Protein AF-0000000078814218 (afdb_homodimer)

Organism: NCBI:txid997873

Nearest PDB structures (foldseek):
  5nok-assembly2_B  TM=7.412E-01  e=4.692E-23  Bacteroides cellulosilyticus DSM 14838
  5nok-assembly1_A  TM=7.449E-01  e=7.391E-23  Bacteroides cellulosilyticus DSM 14838
  3rgh-assembly2_B  TM=8.170E-01  e=2.215E-03  Homo sapiens
  2e9j-assembly1_A  TM=8.192E-01  e=1.635E-02  Homo sapiens
  5nok-assembly2_B  TM=7.355E-01  e=6.816E-23  Bacteroides cellulosilyticus DSM 14838

Solvent-accessible surface area (backbone atoms only — not comparable to full-atom values): 80003 Å² total; per-residue (Å²): 135,83,80,78,78,79,78,79,77,79,76,78,75,75,72,72,76,73,70,68,59,46,78,49,78,52,97,52,33,36,32,36,28,40,72,63,68,25,41,42,34,38,37,38,60,48,96,92,48,72,46,66,46,54,26,27,79,65,60,94,87,39,32,6,56,33,53,35,34,26,48,97,88,39,78,44,72,45,70,58,39,86,57,63,87,61,19,29,33,30,61,58,95,49,28,36,38,36,44,32,64,42,72,55,94,82,28,54,25,40,39,38,34,42,34,27,72,36,80,50,66,48,59,38,56,29,29,34,34,34,48,7,44,37,32,62,30,62,46,87,73,62,33,42,71,26,38,34,86,42,42,78,45,49,21,51,34,22,27,42,34,34,27,18,13,37,72,64,54,32,42,31,39,36,19,80,39,48,26,28,36,48,49,69,42,64,40,78,46,54,66,50,63,80,87,40,70,42,68,29,78,42,41,55,29,51,28,45,20,48,24,29,43,61,78,59,46,85,54,21,35,88,72,34,35,56,40,47,59,67,36,71,50,69,41,47,42,35,50,37,86,35,80,58,67,90,44,45,57,60,54,49,26,72,74,67,64,50,53,36,64,49,61,82,63,35,51,44,46,59,61,38,70,46,62,38,36,36,37,35,89,48,82,52,66,46,41,20,42,85,84,65,49,76,54,79,69,48,81,42,77,77,49,93,38,33,29,41,37,38,34,68,39,65,56,68,42,51,31,41,35,41,38,43,37,95,89,32,47,36,75,32,32,36,32,20,48,75,59,62,67,58,51,35,50,36,44,24,55,37,27,66,59,35,48,57,36,45,42,74,45,52,34,15,43,32,27,52,46,23,36,23,52,26,35,51,78,58,69,43,74,69,64,47,49,56,51,50,52,48,48,53,50,40,48,57,73,44,31,39,79,86,81,39,46,60,70,60,69,64,59,49,47,48,42,55,27,51,47,29,39,42,26,43,38,40,19,69,36,68,65,44,63,68,39,42,49,51,25,51,46,37,50,51,44,46,52,74,73,32,40,47,95,72,23,37,30,33,41,86,89,45,52,34,45,24,38,80,29,33,41,42,28,38,43,57,46,21,51,56,29,39,63,51,19,75,82,31,67,69,37,34,54,50,18,50,54,40,38,51,50,26,48,33,24,42,50,39,51,59,71,40,72,78,68,73,46,56,80,79,68,61,46,85,49,59,57,38,42,25,22,40,16,24,39,30,25,52,53,22,59,52,42,82,52,63,69,62,21,48,52,28,44,54,52,18,48,58,43,46,58,28,46,50,27,42,32,27,82,74,58,42,32,22,66,28,20,43,13,26,58,42,38,54,55,43,41,48,22,55,20,26,36,65,70,50,44,23,25,29,33,19,70,27,20,38,43,40,46,26,27,44,37,46,19,76,73,67,66,45,58,67,29,45,47,45,27,51,25,22,49,41,20,51,56,56,36,29,36,89,88,78,50,47,60,32,32,31,27,34,63,44,38,60,41,79,30,44,28,42,56,53,52,50,84,88,46,43,57,86,36,83,32,70,64,72,64,50,34,79,82,39,54,60,49,71,45,76,49,38,54,40,75,40,65,61,42,42,64,66,36,29,48,54,37,35,39,36,31,31,30,43,29,52,45,36,37,50,74,63,46,51,34,37,26,39,38,40,49,44,94,86,68,49,72,48,55,44,60,33,47,74,47,76,59,88,57,31,38,42,41,44,57,72,48,86,70,34,61,27,36,36,38,38,30,65,58,55,33,37,40,32,47,90,89,39,78,44,79,41,57,59,62,36,73,48,71,77,36,70,75,64,83,57,107,137,85,78,80,79,78,78,80,78,78,78,76,75,76,71,72,76,74,71,67,59,46,77,49,78,52,97,53,31,37,32,35,28,40,71,64,66,25,41,42,33,37,36,38,60,47,95,92,48,71,47,67,46,54,26,26,80,64,61,96,86,39,34,6,55,32,50,35,34,26,48,96,89,39,78,48,72,46,70,59,38,85,57,64,87,62,18,28,33,30,61,58,95,49,27,36,37,36,43,30,62,43,71,55,96,85,28,55,25,41,38,39,34,43,32,26,72,35,80,50,66,49,58,38,56,29,29,33,35,33,48,7,44,37,30,64,32,62,47,85,72,62,33,42,71,25,37,33,86,44,42,78,45,51,21,49,33,22,29,40,34,32,27,19,14,40,71,64,54,32,42,31,40,36,20,79,39,48,27,30,36,48,48,71,40,64,40,77,47,52,67,48,63,80,87,39,71,43,68,28,76,42,41,56,30,52,29,45,19,47,22,30,43,61,77,58,46,84,53,22,36,88,73,34,35,56,41,49,60,67,37,70,51,70,41,46,41,36,49,37,86,35,80,59,68,91,43,45,58,59,54,49,26,72,73,68,65,50,52,36,66,50,60,83,63,35,50,44,47,60,60,39,70,46,62,37,38,36,36,35,87,48,83,52,65,47,41,20,42,86,84,63,48,74,53,77,71,47,80,43,76,79,50,94,38,33,28,42,37,38,33,68,39,66,57,67,42,52,30,41,35,39,39,44,38,94,89,32,46,36,73,33,30,36,32,20,49,75,59,61,66,57,52,36,51,35,44,25,54,38,26,66,60,35,50,55,36,44,44,75,45,52,34,16,43,32,26,51,46,23,34,23,52,28,35,51,78,57,68,44,73,69,63,48,49,56,51,50,52,50,48,53,51,40,49,58,72,44,31,39,78,87,80,40,45,60,68,60,69,65,57,50,48,49,41,55,28,51,47,29,40,43,25,42,38,40,19,70,37,68,65,44,64,67,39,43,50,52,23,50,47,37,50,51,46,47,50,74,73,31,40,47,96,72,24,37,32,32,40,84,88,44,52,34,43,22,37,79,28,34,41,44,28,38,43,57,46,22,52,57,29,40,63,50,19,75,81,31,66,68,37,33,53,49,18,50,53,41,38,52,50,27,49,34,23,42,50,39,52,60,71,41,72,78,67,72,44,59,81,78,69,63,45,85,49,59,58,36,42,25,22,40,16,24,39,31,26,52,53,20,59,53,43,83,51,63,70,62,21,48,53,29,44,55,52,18,49,57,44,47,55,27,46,50,26,41,31,27,79,74,59,42,34,22,66,29,20,43,12,27,60,41,40,55,56,42,42,48,23,55,20,25,37,64,68,49,43,23,25,28,34,18,72,28,20,37,43,40,46,24,27,43,36,47,16,75,74,68,64,48,60,68,30,43,47,46,27,49,24,23,49,42,20,50,55,57,36,28,38,89,88,78,49,47,62,33,32,31,26,34,64,45,39,60,41,78,30,44,28,42,56,53,52,50,85,89,45,42,58,86,36,82,31,69,65,70,64,48,32,80,82,38,56,59,49,72,46,77,48,37,56,40,75,38,65,60,41,43,66,65,37,30,49,54,38,35,38,36,32,30,30,42,30,51,46,39,39,50,75,64,46,52,33,36,25,39,39,40,48,44,95,87,66,49,71,46,54,44,58,33,46,74,48,77,58,89,56,30,38,43,40,44,58,72,47,87,68,33,62,25,35,34,38,38,30,65,59,55,33,36,39,32,48,92,91,39,78,45,79,42,57,59,63,36,73,45,71,78,37,70,75,64,84,55,106

Secondary structure (DSSP, 8-state):
--------------------PEEEE-SSEEEEE-TTS-EEEEEE--TT--EEEEB--SSTTTSSSEEEEEETTEEEE---EE-STTEEEEEETTEEEEEEEEEETTEEEEEEEEEE-SSS-B--SEEEEE--B-----STTGGGGSPEEEEEEE-SS-EEEEEE-TTS-EEEEEESS---EEEEEEEEEEESSTT-EEEEEEEEEEEEEEEEPSP--TTS-SSTT-B-TT-EEEEEEEEEEESSGGGHHHHHHHHH---EEE-S--EE-TTEEEEEEEE-S--EEEEE-TT-PBPP-EEEEEETTEEEEEEEE-SSEEEEEEEEETTEEEEEEEEEPPPHHHHHHHHHHHHHHS----BS-GGGGTHHHHHHHHHHHS--HHHHHHHHHHHHHHHHHHEETTTTEESS-TT-HHHHHHHHHHHHHHHHHH--HHHHHHHHHHHHHHHHHHB-TTS-BEETTEE-TTSS-HHHHHHHHHHHHHHHHTT-HHHHHHHHHHHHHHHHHHHHHHHHTT----SSS----HHHHHHHHHHHHHHHHT--SHHHHHHHHHHHHHHHHHGGGGB--S-SBTTTTT-B-B-STHHHHS-EES---BSS-TTHHHHHHHHHHHHHHH--HHHHHHHHHHHHHHHTTB-TTT--BEEEEB--S-EEEEEE-S--TT--TTS-B-S---GGGS-EEEEEE-S-EEE--TTT--S---GGGGHHHHHHHHHHTTTEEEEEE-TTS-EEEESEEEEEETTEEEEEESSTT--EEEEEESS-EEEEETTEEEEE-TTEEEEEES--TT-/--------------------PEEEE-SSEEEEE-TTS-EEEEEE--TT-PEEEEB--SSTTTSSSEEEEEETTEEEE---EE-STTEEEEEETTEEEEEEEEEETTEEEEEEEEEE-SSS-B--SEEEEE--B-----STTGGGGSPEEEEEEE-SS-EEEEEE-TTS-EEEEEESS---EEEEEEEEEEESSTT-EEEEEEEEEEEEEEEEPSP--TTS-SS-S-B-TT-EEEEEEEEEEESSGGGHHHHHHHHH---EEE-S--EE-TTEEEEEEEE-S--EEEEE-TTSPBPP-EEEEEETTEEEEEEEE-SSEEEEEEEEETTEEEEEEEEEPPPHHHHHHHHHHHHHHS----BSSGGGGTHHHHHHHHHHHS--HHHHHHHHHHHHHHHHHHEETTTTEESS-TT-HHHHHHHHHHHHHHHHHH--HHHHHHHHHHHHHHHHHHB-TTS-BEETTEE-TTSTTHHHHHHHHHHHHHHHHTT-HHHHHHHHHHHHHHHHHHHHHHHHTT----SSS----HHHHHHHHHHHHHHHHT--SHHHHHHHHHHHHHHHHHGGGGB--S-SBTTTTT-B-B-STHHHHT-EES---BSS-TTHHHHHHHHHHHHHHH--HHHHHHHHHHHHHHHTTB-TTT--BEEEEB--S-EEEEEE-S--TT--TTS-B-S---GGGS-EEEEEE-S-EEE--TTT--S---GGGGHHHHHHHHHHTTTEEEEEE-TTS-EEEESEEEEEETTEEEEEESSTT--EEEEEESS-EEEEETTEEEEE-TTEEEEEES--TT-

InterPro domains:
  IPR008928 Six-hairpin glycosidase superfamily [SSF48208] (365-655)

Radius of gyration: 40.13 Å; Cα contacts (8 Å, |Δi|>4): 3843; chains: 2; bounding box: 124×122×113 Å

Structure (mmCIF, N/CA/C/O backbone):
data_AF-0000000078814218-model_v1
#
loop_
_entity.id
_entity.type
_entity.pdbx_description
1 polymer 'Alpha-L-rhamnosidase six-hairpin glycosidase domain-containing protein'
#
loop_
_atom_site.group_PDB
_atom_site.id
_atom_site.type_symbol
_atom_site.label_atom_id
_atom_site.label_alt_id
_atom_site.label_comp_id
_atom_site.label_asym_id
_atom_site.label_entity_id
_atom_site.label_seq_id
_atom_site.pdbx_PDB_ins_code
_atom_site.Cartn_x
_atom_site.Cartn_y
_atom_site.Cartn_z
_atom_site.occupancy
_atom_site.B_iso_or_equiv
_atom_site.auth_seq_id
_atom_site.auth_comp_id
_atom_site.auth_asym_id
_atom_site.auth_atom_id
_atom_site.pdbx_PDB_model_num
ATOM 1 N N . MET A 1 1 ? -42.281 -51.094 63.844 1 23.11 1 MET A N 1
ATOM 2 C CA . MET A 1 1 ? -42.688 -51.062 62.438 1 23.11 1 MET A CA 1
ATOM 3 C C . MET A 1 1 ? -42.188 -49.812 61.75 1 23.11 1 MET A C 1
ATOM 5 O O . MET A 1 1 ? -42.656 -48.719 62 1 23.11 1 MET A O 1
ATOM 9 N N . ILE A 1 2 ? -40.812 -49.688 61.531 1 25.27 2 ILE A N 1
ATOM 10 C CA . ILE A 1 2 ? -39.844 -48.688 61.094 1 25.27 2 ILE A CA 1
ATOM 11 C C . ILE A 1 2 ? -40.062 -48.406 59.625 1 25.27 2 ILE A C 1
ATOM 13 O O . ILE A 1 2 ? -39.906 -49.25 58.781 1 25.27 2 ILE A O 1
ATOM 17 N N . LYS A 1 3 ? -41.219 -47.562 59.469 1 27.59 3 LYS A N 1
ATOM 18 C CA . LYS A 1 3 ? -41.75 -47.219 58.156 1 27.59 3 LYS A CA 1
ATOM 19 C C . LYS A 1 3 ? -40.688 -46.531 57.281 1 27.59 3 LYS A C 1
ATOM 21 O O . LYS A 1 3 ? -40.094 -45.531 57.688 1 27.59 3 LYS A O 1
ATOM 26 N N . ASN A 1 4 ? -39.969 -47.375 56.469 1 26.28 4 ASN A N 1
ATOM 27 C CA . ASN A 1 4 ? -38.906 -47.125 55.5 1 26.28 4 ASN A CA 1
ATOM 28 C C . ASN A 1 4 ? -39.406 -46.156 54.406 1 26.28 4 ASN A C 1
ATOM 30 O O . ASN A 1 4 ? -40.375 -46.438 53.719 1 26.28 4 ASN A O 1
ATOM 34 N N . TYR A 1 5 ? -39.406 -44.844 54.719 1 27.11 5 TYR A N 1
ATOM 35 C CA . TYR A 1 5 ? -39.812 -43.781 53.812 1 27.11 5 TYR A CA 1
ATOM 36 C C . TYR A 1 5 ? -39 -43.812 52.5 1 27.11 5 TYR A C 1
ATOM 38 O O . TYR A 1 5 ? -37.781 -43.812 52.562 1 27.11 5 TYR A O 1
ATOM 46 N N . PHE A 1 6 ? -39.406 -44.531 51.469 1 27.31 6 PHE A N 1
ATOM 47 C CA . PHE A 1 6 ? -38.906 -44.656 50.094 1 27.31 6 PHE A CA 1
ATOM 48 C C . PHE A 1 6 ? -38.906 -43.281 49.406 1 27.31 6 PHE A C 1
ATOM 50 O O . PHE A 1 6 ? -39.969 -42.688 49.219 1 27.31 6 PHE A O 1
ATOM 57 N N . LEU A 1 7 ? -37.875 -42.438 49.688 1 26.03 7 LEU A N 1
ATOM 58 C CA . LEU A 1 7 ? -37.719 -41.156 49 1 26.03 7 LEU A CA 1
ATOM 59 C C . LEU A 1 7 ? -37.531 -41.344 47.5 1 26.03 7 LEU A C 1
ATOM 61 O O . LEU A 1 7 ? -36.594 -42 47.062 1 26.03 7 LEU A O 1
ATOM 65 N N . LEU A 1 8 ? -38.656 -41.438 46.781 1 26.11 8 LEU A N 1
ATOM 66 C CA . LEU A 1 8 ? -38.688 -41.5 45.312 1 26.11 8 LEU A CA 1
ATOM 67 C C . LEU A 1 8 ? -38 -40.25 44.719 1 26.11 8 LEU A C 1
ATOM 69 O O . LEU A 1 8 ? -38.406 -39.125 44.969 1 26.11 8 LEU A O 1
ATOM 73 N N . GLY A 1 9 ? -36.625 -40.281 44.531 1 25.06 9 GLY A N 1
ATOM 74 C CA . GLY A 1 9 ? -35.781 -39.281 43.875 1 25.06 9 GLY A CA 1
ATOM 75 C C . GLY A 1 9 ? -36.25 -39 42.438 1 25.06 9 GLY A C 1
ATOM 76 O O . GLY A 1 9 ? -36.406 -39.906 41.625 1 25.06 9 GLY A O 1
ATOM 77 N N . SER A 1 10 ? -37.125 -38 42.312 1 26.81 10 SER A N 1
ATOM 78 C CA . SER A 1 10 ? -37.594 -37.5 41.031 1 26.81 10 SER A CA 1
ATOM 79 C C . SER A 1 10 ? -36.438 -37.125 40.094 1 26.81 10 SER A C 1
ATOM 81 O O . SER A 1 10 ? -35.562 -36.375 40.5 1 26.81 10 SER A O 1
ATOM 83 N N . LEU A 1 11 ? -36.031 -37.969 39.188 1 26.62 11 LEU A N 1
ATOM 84 C CA . LEU A 1 11 ? -35.094 -37.719 38.094 1 26.62 11 LEU A CA 1
ATOM 85 C C . LEU A 1 11 ? -35.625 -36.594 37.188 1 26.62 11 LEU A C 1
ATOM 87 O O . LEU A 1 11 ? -36.656 -36.75 36.562 1 26.62 11 LEU A O 1
ATOM 91 N N . LEU A 1 12 ? -35.406 -35.344 37.562 1 25.19 12 LEU A N 1
ATOM 92 C CA . LEU A 1 12 ? -35.656 -34.219 36.656 1 25.19 12 LEU A CA 1
ATOM 93 C C . LEU A 1 12 ? -34.875 -34.375 35.375 1 25.19 12 LEU A C 1
ATOM 95 O O . LEU A 1 12 ? -33.625 -34.438 35.406 1 25.19 12 LEU A O 1
ATOM 99 N N . CYS A 1 13 ? -35.406 -35.062 34.406 1 27.48 13 CYS A N 1
ATOM 100 C CA . CYS A 1 13 ? -34.938 -35.125 33.031 1 27.48 13 CYS A CA 1
ATOM 101 C C . CYS A 1 13 ? -34.719 -33.688 32.5 1 27.48 13 CYS A C 1
ATOM 103 O O . CYS A 1 13 ? -35.656 -32.906 32.406 1 27.48 13 CYS A O 1
ATOM 105 N N . SER A 1 14 ? -33.594 -33.094 32.75 1 26.97 14 SER A N 1
ATOM 106 C CA . SER A 1 14 ? -33.156 -31.891 32.094 1 26.97 14 SER A CA 1
ATOM 107 C C . SER A 1 14 ? -33.312 -32 30.578 1 26.97 14 SER A C 1
ATOM 109 O O . SER A 1 14 ? -32.594 -32.781 29.938 1 26.97 14 SER A O 1
ATOM 111 N N . MET A 1 15 ? -34.531 -31.938 30.062 1 29.17 15 MET A N 1
ATOM 112 C CA . MET A 1 15 ? -34.656 -31.734 28.625 1 29.17 15 MET A CA 1
ATOM 113 C C . MET A 1 15 ? -33.781 -30.609 28.141 1 29.17 15 MET A C 1
ATOM 115 O O . MET A 1 15 ? -33.875 -29.469 28.625 1 29.17 15 MET A O 1
ATOM 119 N N . GLY A 1 16 ? -32.594 -30.891 27.812 1 31.69 16 GLY A N 1
ATOM 120 C CA . GLY A 1 16 ? -31.781 -29.922 27.078 1 31.69 16 GLY A CA 1
ATOM 121 C C . GLY A 1 16 ? -32.531 -29.219 25.984 1 31.69 16 GLY A C 1
ATOM 122 O O . GLY A 1 16 ? -33.188 -29.859 25.156 1 31.69 16 GLY A O 1
ATOM 123 N N . ALA A 1 17 ? -33.062 -28.078 26.281 1 35.19 17 ALA A N 1
ATOM 124 C CA . ALA A 1 17 ? -33.625 -27.188 25.266 1 35.19 17 ALA A CA 1
ATOM 125 C C . ALA A 1 17 ? -32.844 -27.281 23.953 1 35.19 17 ALA A C 1
ATOM 127 O O . ALA A 1 17 ? -31.656 -26.922 23.906 1 35.19 17 ALA A O 1
ATOM 128 N N . PHE A 1 18 ? -33 -28.219 23.078 1 38.22 18 PHE A N 1
ATOM 129 C CA . PHE A 1 18 ? -32.5 -28.172 21.719 1 38.22 18 PHE A CA 1
ATOM 130 C C . PHE A 1 18 ? -32.688 -26.797 21.094 1 38.22 18 PHE A C 1
ATOM 132 O O . PHE A 1 18 ? -33.844 -26.312 21 1 38.22 18 PHE A O 1
ATOM 139 N N . SER A 1 19 ? -31.906 -25.891 21.328 1 48.56 19 SER A N 1
ATOM 140 C CA . SER A 1 19 ? -31.906 -24.594 20.656 1 48.56 19 SER A CA 1
ATOM 141 C C . SER A 1 19 ? -32.219 -24.734 19.172 1 48.56 19 SER A C 1
ATOM 143 O O . SER A 1 19 ? -31.5 -25.422 18.453 1 48.56 19 SER A O 1
ATOM 145 N N . GLN A 1 20 ? -33.469 -24.594 18.703 1 65.81 20 GLN A N 1
ATOM 146 C CA . GLN A 1 20 ? -34.062 -24.891 17.406 1 65.81 20 GLN A CA 1
ATOM 147 C C . GLN A 1 20 ? -33.469 -24 16.312 1 65.81 20 GLN A C 1
ATOM 149 O O . GLN A 1 20 ? -33.406 -22.781 16.469 1 65.81 20 GLN A O 1
ATOM 154 N N . SER A 1 21 ? -32.75 -24.531 15.305 1 81.62 21 SER A N 1
ATOM 155 C CA . SER A 1 21 ? -32.281 -23.906 14.07 1 81.62 21 SER A CA 1
ATOM 156 C C . SER A 1 21 ? -33.438 -23.219 13.344 1 81.62 21 SER A C 1
ATOM 158 O O . SER A 1 21 ? -34.594 -23.609 13.492 1 81.62 21 SER A O 1
ATOM 160 N N . THR A 1 22 ? -33.219 -22.031 12.867 1 89.31 22 THR A N 1
ATOM 161 C CA . THR A 1 22 ? -34.188 -21.281 12.055 1 89.31 22 THR A CA 1
ATOM 162 C C . THR A 1 22 ? -34.062 -21.688 10.586 1 89.31 22 THR A C 1
ATOM 164 O O . THR A 1 22 ? -32.969 -21.75 10.039 1 89.31 22 THR A O 1
ATOM 167 N N . VAL A 1 23 ? -35.219 -22 10.008 1 91.12 23 VAL A N 1
ATOM 168 C CA . VAL A 1 23 ? -35.219 -22.328 8.586 1 91.12 23 VAL A CA 1
ATOM 169 C C . VAL A 1 23 ? -35.625 -21.109 7.773 1 91.12 23 VAL A C 1
ATOM 171 O O . VAL A 1 23 ? -36.656 -20.5 8.016 1 91.12 23 VAL A O 1
ATOM 174 N N . TRP A 1 24 ? -34.812 -20.688 6.883 1 90 24 TRP A N 1
ATOM 175 C CA . TRP A 1 24 ? -34.969 -19.594 5.941 1 90 24 TRP A CA 1
ATOM 176 C C . TRP A 1 24 ? -35.312 -20.109 4.547 1 90 24 TRP A C 1
ATOM 178 O O . TRP A 1 24 ? -34.438 -20.641 3.848 1 90 24 TRP A O 1
ATOM 188 N N . LYS A 1 25 ? -36.594 -19.938 4.102 1 91.38 25 LYS A N 1
ATOM 189 C CA . LYS A 1 25 ? -37.062 -20.594 2.885 1 91.38 25 LYS A CA 1
ATOM 190 C C . LYS A 1 25 ? -37.25 -19.578 1.758 1 91.38 25 LYS A C 1
ATOM 192 O O . LYS A 1 25 ? -37.719 -18.453 1.995 1 91.38 25 LYS A O 1
ATOM 197 N N . HIS A 1 26 ? -36.938 -19.969 0.649 1 92.19 26 HIS A N 1
ATOM 198 C CA . HIS A 1 26 ? -37.156 -19.281 -0.617 1 92.19 26 HIS A CA 1
ATOM 199 C C . HIS A 1 26 ? -37.594 -20.25 -1.71 1 92.19 26 HIS A C 1
ATOM 201 O O . HIS A 1 26 ? -37.469 -21.469 -1.541 1 92.19 26 HIS A O 1
ATOM 207 N N . THR A 1 27 ? -38.188 -19.734 -2.814 1 90.5 27 THR A N 1
ATOM 208 C CA . THR A 1 27 ? -38.656 -20.578 -3.898 1 90.5 27 THR A CA 1
ATOM 209 C C . THR A 1 27 ? -37.531 -21.391 -4.512 1 90.5 27 THR A C 1
ATOM 211 O O . THR A 1 27 ? -37.719 -22.562 -4.859 1 90.5 27 THR A O 1
ATOM 214 N N . GLY A 1 28 ? -36.375 -20.891 -4.574 1 92.06 28 GLY A N 1
ATOM 215 C CA . GLY A 1 28 ? -35.281 -21.547 -5.266 1 92.06 28 GLY A CA 1
ATOM 216 C C . GLY A 1 28 ? -34.25 -22.141 -4.324 1 92.06 28 GLY A C 1
ATOM 217 O O . GLY A 1 28 ? -33.406 -22.938 -4.746 1 92.06 28 GLY A O 1
ATOM 218 N N . TRP A 1 29 ? -34.344 -21.859 -3.045 1 95.56 29 TRP A N 1
ATOM 219 C CA . TRP A 1 29 ? -33.375 -22.359 -2.078 1 95.56 29 TRP A CA 1
ATOM 220 C C . TRP A 1 29 ? -33.906 -22.281 -0.659 1 95.56 29 TRP A C 1
ATOM 222 O O . TRP A 1 29 ? -34.938 -21.641 -0.422 1 95.56 29 TRP A O 1
ATOM 232 N N . GLU A 1 30 ? -33.312 -23 0.244 1 95.88 30 GLU A N 1
ATOM 233 C CA . GLU A 1 30 ? -33.594 -22.953 1.674 1 95.88 30 GLU A CA 1
ATOM 234 C C . GLU A 1 30 ? -32.312 -23.031 2.496 1 95.88 30 GLU A C 1
ATOM 236 O O . GLU A 1 30 ? -31.328 -23.609 2.053 1 95.88 30 GLU A O 1
ATOM 241 N N . ALA A 1 31 ? -32.312 -22.359 3.607 1 95.69 31 ALA A N 1
ATOM 242 C CA . ALA A 1 31 ? -31.141 -22.328 4.473 1 95.69 31 ALA A CA 1
ATOM 243 C C . ALA A 1 31 ? -31.516 -22.625 5.922 1 95.69 31 ALA A C 1
ATOM 245 O O . ALA A 1 31 ? -32.656 -22.344 6.344 1 95.69 31 ALA A O 1
ATOM 246 N N . ARG A 1 32 ? -30.594 -23.234 6.574 1 95.31 32 ARG A N 1
ATOM 247 C CA . ARG A 1 32 ? -30.734 -23.469 8.008 1 95.31 32 ARG A CA 1
ATOM 248 C C . ARG A 1 32 ? -29.688 -22.688 8.797 1 95.31 32 ARG A C 1
ATOM 250 O O . ARG A 1 32 ? -28.5 -22.781 8.516 1 95.31 32 ARG A O 1
ATOM 257 N N . ILE A 1 33 ? -30.156 -21.922 9.789 1 95.06 33 ILE A N 1
ATOM 258 C CA . ILE A 1 33 ? -29.297 -21.094 10.633 1 95.06 33 ILE A CA 1
ATOM 259 C C . ILE A 1 33 ? -29.391 -21.578 12.078 1 95.06 33 ILE A C 1
ATOM 261 O O . ILE A 1 33 ? -30.484 -21.719 12.625 1 95.06 33 ILE A O 1
ATOM 265 N N . SER A 1 34 ? -28.297 -21.781 12.688 1 92.62 34 SER A N 1
ATOM 266 C CA . SER A 1 34 ? -28.266 -22.266 14.062 1 92.62 34 SER A CA 1
ATOM 267 C C . SER A 1 34 ? -28.812 -21.203 15.023 1 92.62 34 SER A C 1
ATOM 269 O O . SER A 1 34 ? -28.984 -20.047 14.641 1 92.62 34 SER A O 1
ATOM 271 N N . ASP A 1 35 ? -28.938 -21.578 16.312 1 89.56 35 ASP A N 1
ATOM 272 C CA . ASP A 1 35 ? -29.406 -20.656 17.359 1 89.56 35 ASP A CA 1
ATOM 273 C C . ASP A 1 35 ? -28.312 -19.641 17.703 1 89.56 35 ASP A C 1
ATOM 275 O O . ASP A 1 35 ? -28.594 -18.609 18.344 1 89.56 35 ASP A O 1
ATOM 279 N N . LYS A 1 36 ? -27.156 -19.969 17.234 1 90.5 36 LYS A N 1
ATOM 280 C CA . LYS A 1 36 ? -26.047 -19.078 17.531 1 90.5 36 LYS A CA 1
ATOM 281 C C . LYS A 1 36 ? -25.734 -18.156 16.359 1 90.5 36 LYS A C 1
ATOM 283 O O . LYS A 1 36 ? -24.766 -17.391 16.391 1 90.5 36 LYS A O 1
ATOM 288 N N . GLY A 1 37 ? -26.547 -18.328 15.266 1 92.69 37 GLY A N 1
ATOM 289 C CA . GLY A 1 37 ? -26.438 -17.375 14.164 1 92.69 37 GLY A CA 1
ATOM 290 C C . GLY A 1 37 ? -25.547 -17.859 13.039 1 92.69 37 GLY A C 1
ATOM 291 O O . GLY A 1 37 ? -25.203 -17.094 12.141 1 92.69 37 GLY A O 1
ATOM 292 N N . TYR A 1 38 ? -25.172 -19.125 13.062 1 94.19 38 TYR A N 1
ATOM 293 C CA . TYR A 1 38 ? -24.281 -19.672 12.039 1 94.19 38 TYR A CA 1
ATOM 294 C C . TYR A 1 38 ? -25.062 -20.438 10.984 1 94.19 38 TYR A C 1
ATOM 296 O O . TYR A 1 38 ? -26 -21.188 11.312 1 94.19 38 TYR A O 1
ATOM 304 N N . LEU A 1 39 ? -24.703 -20.188 9.719 1 94.75 39 LEU A N 1
ATOM 305 C CA . LEU A 1 39 ? -25.266 -21.016 8.656 1 94.75 39 LEU A CA 1
ATOM 306 C C . LEU A 1 39 ? -24.828 -22.469 8.797 1 94.75 39 LEU A C 1
ATOM 308 O O . LEU A 1 39 ? -23.625 -22.734 8.961 1 94.75 39 LEU A O 1
ATOM 312 N N . GLU A 1 40 ? -25.812 -23.344 8.68 1 93.69 40 GLU A N 1
ATOM 313 C CA . GLU A 1 40 ? -25.5 -24.766 8.781 1 93.69 40 GLU A CA 1
ATOM 314 C C . GLU A 1 40 ? -25.547 -25.438 7.41 1 93.69 40 GLU A C 1
ATOM 316 O O . GLU A 1 40 ? -24.859 -26.422 7.168 1 93.69 40 GLU A O 1
ATOM 321 N N . GLN A 1 41 ? -26.422 -24.891 6.578 1 94.75 41 GLN A N 1
ATOM 322 C CA . GLN A 1 41 ? -26.547 -25.438 5.23 1 94.75 41 GLN A CA 1
ATOM 323 C C . GLN A 1 41 ? -27.391 -24.516 4.344 1 94.75 41 GLN A C 1
ATOM 325 O O . GLN A 1 41 ? -28.234 -23.766 4.844 1 94.75 41 GLN A O 1
ATOM 330 N N . ILE A 1 42 ? -27.125 -24.547 3.131 1 96 42 ILE A N 1
ATOM 331 C CA . ILE A 1 42 ? -27.984 -24 2.082 1 96 42 ILE A CA 1
ATOM 332 C C . ILE A 1 42 ? -28.312 -25.094 1.064 1 96 42 ILE A C 1
ATOM 334 O O . ILE A 1 42 ? -27.438 -25.844 0.649 1 96 42 ILE A O 1
ATOM 338 N N . ILE A 1 43 ? -29.516 -25.219 0.752 1 96.06 43 ILE A N 1
ATOM 339 C CA . ILE A 1 43 ? -29.953 -26.156 -0.267 1 96.06 43 ILE A CA 1
ATOM 340 C C . ILE A 1 43 ? -30.531 -25.406 -1.459 1 96.06 43 ILE A C 1
ATOM 342 O O . ILE A 1 43 ? -31.547 -24.703 -1.328 1 96.06 43 ILE A O 1
ATOM 346 N N . PHE A 1 44 ? -29.891 -25.5 -2.564 1 94.56 44 PHE A N 1
ATOM 347 C CA . PHE A 1 44 ? -30.453 -24.984 -3.805 1 94.56 44 PHE A CA 1
ATOM 348 C C . PHE A 1 44 ? -31.359 -26 -4.461 1 94.56 44 PHE A C 1
ATOM 350 O O . PHE A 1 44 ? -30.969 -27.156 -4.656 1 94.56 44 PHE A O 1
ATOM 357 N N . LYS A 1 45 ? -32.469 -25.5 -4.859 1 90.56 45 LYS A N 1
ATOM 358 C CA . LYS A 1 45 ? -33.469 -26.391 -5.426 1 90.56 45 LYS A CA 1
ATOM 359 C C . LYS A 1 45 ? -33.406 -26.406 -6.949 1 90.56 45 LYS A C 1
ATOM 361 O O . LYS A 1 45 ? -33.344 -25.359 -7.582 1 90.56 45 LYS A O 1
ATOM 366 N N . ASP A 1 46 ? -33.031 -27.516 -7.484 1 77.12 46 ASP A N 1
ATOM 367 C CA . ASP A 1 46 ? -33.031 -27.672 -8.938 1 77.12 46 ASP A CA 1
ATOM 368 C C . ASP A 1 46 ? -33.844 -28.891 -9.359 1 77.12 46 ASP A C 1
ATOM 370 O O . ASP A 1 46 ? -34.156 -29.766 -8.539 1 77.12 46 ASP A O 1
ATOM 374 N N . LYS A 1 47 ? -34.312 -28.938 -10.641 1 64.31 47 LYS A N 1
ATOM 375 C CA . LYS A 1 47 ? -35.094 -30.031 -11.195 1 64.31 47 LYS A CA 1
ATOM 376 C C . LYS A 1 47 ? -34.281 -31.312 -11.234 1 64.31 47 LYS A C 1
ATOM 378 O O . LYS A 1 47 ? -34.844 -32.406 -11.07 1 64.31 47 LYS A O 1
ATOM 383 N N . LYS A 1 48 ? -33.062 -31.172 -11.438 1 67.56 48 LYS A N 1
ATOM 384 C CA . LYS A 1 48 ? -32.219 -32.344 -11.617 1 67.56 48 LYS A CA 1
ATOM 385 C C . LYS A 1 48 ? -31.688 -32.844 -10.281 1 67.56 48 LYS A C 1
ATOM 387 O O . LYS A 1 48 ? -31 -33.875 -10.227 1 67.56 48 LYS A O 1
ATOM 392 N N . GLY A 1 49 ? -32 -32.125 -9.195 1 76.38 49 GLY A N 1
ATOM 393 C CA . GLY A 1 49 ? -31.531 -32.531 -7.875 1 76.38 49 GLY A CA 1
ATOM 394 C C . GLY A 1 49 ? -31.047 -31.344 -7.047 1 76.38 49 GLY A C 1
ATOM 395 O O . GLY A 1 49 ? -30.516 -30.375 -7.59 1 76.38 49 GLY A O 1
ATOM 396 N N . ASN A 1 50 ? -31.25 -31.562 -5.777 1 84.38 50 ASN A N 1
ATOM 397 C CA . ASN A 1 50 ? -30.859 -30.516 -4.832 1 84.38 50 ASN A CA 1
ATOM 398 C C . ASN A 1 50 ? -29.344 -30.484 -4.633 1 84.38 50 ASN A C 1
ATOM 400 O O . ASN A 1 50 ? -28.688 -31.516 -4.66 1 84.38 50 ASN A O 1
ATOM 404 N N . ASP A 1 51 ? -28.797 -29.328 -4.703 1 87.44 51 ASP A N 1
ATOM 405 C CA . ASP A 1 51 ? -27.406 -29.109 -4.336 1 87.44 51 ASP A CA 1
ATOM 406 C C . ASP A 1 51 ? -27.297 -28.547 -2.926 1 87.44 51 ASP A C 1
ATOM 408 O O . ASP A 1 51 ? -27.812 -27.469 -2.643 1 87.44 51 ASP A O 1
ATOM 412 N N . THR A 1 52 ? -26.656 -29.234 -2.088 1 91.44 52 THR A N 1
ATOM 413 C CA . THR A 1 52 ? -26.516 -28.828 -0.694 1 91.44 52 THR A CA 1
ATOM 414 C C . THR A 1 52 ? -25.109 -28.281 -0.429 1 91.44 52 THR A C 1
ATOM 416 O O . THR A 1 52 ? -24.125 -28.938 -0.732 1 91.44 52 THR A O 1
ATOM 419 N N . ILE A 1 53 ? -25.062 -27.141 0.042 1 94.31 53 ILE A N 1
ATOM 420 C CA . ILE A 1 53 ? -23.812 -26.531 0.492 1 94.31 53 ILE A CA 1
ATOM 421 C C . ILE A 1 53 ? -23.641 -26.766 1.992 1 94.31 53 ILE A C 1
ATOM 423 O O . ILE A 1 53 ? -24.297 -26.109 2.805 1 94.31 53 ILE A O 1
ATOM 427 N N . PRO A 1 54 ? -22.719 -27.578 2.348 1 93.25 54 PRO A N 1
ATOM 428 C CA . PRO A 1 54 ? -22.516 -27.844 3.773 1 93.25 54 PRO A CA 1
ATOM 429 C C . PRO A 1 54 ? -21.609 -26.797 4.438 1 93.25 54 PRO A C 1
ATOM 431 O O . PRO A 1 54 ? -20.609 -26.375 3.848 1 93.25 54 PRO A O 1
ATOM 434 N N . PHE A 1 55 ? -21.969 -26.422 5.648 1 94.56 55 PHE A N 1
ATOM 435 C CA . PHE A 1 55 ? -21.125 -25.578 6.508 1 94.56 55 PHE A CA 1
ATOM 436 C C . PHE A 1 55 ? -20.656 -26.359 7.73 1 94.56 55 PHE A C 1
ATOM 438 O O . PHE A 1 55 ? -21.281 -27.359 8.117 1 94.56 55 PHE A O 1
ATOM 445 N N . PHE A 1 56 ? -19.531 -25.922 8.258 1 90.88 56 PHE A N 1
ATOM 446 C CA . PHE A 1 56 ? -19.078 -26.516 9.5 1 90.88 56 PHE A CA 1
ATOM 447 C C . PHE A 1 56 ? -20.078 -26.266 10.625 1 90.88 56 PHE A C 1
ATOM 449 O O . PHE A 1 56 ? -20.609 -25.156 10.742 1 90.88 56 PHE A O 1
ATOM 456 N N . ARG A 1 57 ? -20.375 -27.234 11.406 1 80.31 57 ARG A N 1
ATOM 457 C CA . ARG A 1 57 ? -21.375 -27.125 12.469 1 80.31 57 ARG A CA 1
ATOM 458 C C . ARG A 1 57 ? -20.703 -26.938 13.828 1 80.31 57 ARG A C 1
ATOM 460 O O . ARG A 1 57 ? -21.328 -26.484 14.781 1 80.31 57 ARG A O 1
ATOM 467 N N . SER A 1 58 ? -19.547 -27.578 13.898 1 70.19 58 SER A N 1
ATOM 468 C CA . SER A 1 58 ? -18.828 -27.469 15.164 1 70.19 58 SER A CA 1
ATOM 469 C C . SER A 1 58 ? -17.344 -27.188 14.938 1 70.19 58 SER A C 1
ATOM 471 O O . SER A 1 58 ? -16.859 -27.234 13.797 1 70.19 58 SER A O 1
ATOM 473 N N . GLY A 1 59 ? -16.703 -26.812 15.961 1 62.09 59 GLY A N 1
ATOM 474 C CA . GLY A 1 59 ? -15.273 -26.531 15.922 1 62.09 59 GLY A CA 1
ATOM 475 C C . GLY A 1 59 ? -14.961 -25.047 16.078 1 62.09 59 GLY A C 1
ATOM 476 O O . GLY A 1 59 ? -15.688 -24.203 15.562 1 62.09 59 GLY A O 1
ATOM 477 N N . GLN A 1 60 ? -14.117 -24.891 16.984 1 58.81 60 GLN A N 1
ATOM 478 C CA . GLN A 1 60 ? -13.789 -23.547 17.406 1 58.81 60 GLN A CA 1
ATOM 479 C C . GLN A 1 60 ? -13.219 -22.719 16.266 1 58.81 60 GLN A C 1
ATOM 481 O O . GLN A 1 60 ? -12.188 -23.078 15.688 1 58.81 60 GLN A O 1
ATOM 486 N N . GLY A 1 61 ? -13.992 -21.828 15.594 1 65.88 61 GLY A N 1
ATOM 487 C CA . GLY A 1 61 ? -13.523 -20.719 14.781 1 65.88 61 GLY A CA 1
ATOM 488 C C . GLY A 1 61 ? -13.859 -20.875 13.312 1 65.88 61 GLY A C 1
ATOM 489 O O . GLY A 1 61 ? -13.578 -19.984 12.508 1 65.88 61 GLY A O 1
ATOM 490 N N . ASN A 1 62 ? -14.5 -22.141 12.93 1 82.12 62 ASN A N 1
ATOM 491 C CA . ASN A 1 62 ? -14.75 -22.281 11.5 1 82.12 62 ASN A CA 1
ATOM 492 C C . ASN A 1 62 ? -16.234 -22.516 11.211 1 82.12 62 ASN A C 1
ATOM 494 O O . ASN A 1 62 ? -16.609 -22.797 10.07 1 82.12 62 ASN A O 1
ATOM 498 N N . CYS A 1 63 ? -17.031 -22.391 12.281 1 87.75 63 CYS A N 1
ATOM 499 C CA . CYS A 1 63 ? -18.453 -22.641 12.094 1 87.75 63 CYS A CA 1
ATOM 500 C C . CYS A 1 63 ? -19.109 -21.516 11.312 1 87.75 63 CYS A C 1
ATOM 502 O O . CYS A 1 63 ? -19.156 -20.375 11.781 1 87.75 63 CYS A O 1
ATOM 504 N N . GLY A 1 64 ? -19.781 -21.844 10.227 1 91.94 64 GLY A N 1
ATOM 505 C CA . GLY A 1 64 ? -20.5 -20.828 9.461 1 91.94 64 GLY A CA 1
ATOM 506 C C . GLY A 1 64 ? -19.719 -19.531 9.328 1 91.94 64 GLY A C 1
ATOM 507 O O . GLY A 1 64 ? -18.562 -19.453 9.719 1 91.94 64 GLY A O 1
ATOM 508 N N . PRO A 1 65 ? -20.438 -18.578 8.711 1 95.56 65 PRO A N 1
ATOM 509 C CA . PRO A 1 65 ? -19.781 -17.266 8.617 1 95.56 65 PRO A CA 1
ATOM 510 C C . PRO A 1 65 ? -19.484 -16.656 9.984 1 95.56 65 PRO A C 1
ATOM 512 O O . PRO A 1 65 ? -20.375 -16.578 10.836 1 95.56 65 PRO A O 1
ATOM 515 N N . SER A 1 66 ? -18.234 -16.297 10.195 1 95.75 66 SER A N 1
ATOM 516 C CA . SER A 1 66 ? -17.781 -15.734 11.453 1 95.75 66 SER A CA 1
ATOM 517 C C . SER A 1 66 ? -16.906 -14.5 11.227 1 95.75 66 SER A C 1
ATOM 519 O O . SER A 1 66 ? -16.078 -14.477 10.32 1 95.75 66 SER A O 1
ATOM 521 N N . PHE A 1 67 ? -17.172 -13.523 12.086 1 96.81 67 PHE A N 1
ATOM 522 C CA . PHE A 1 67 ? -16.344 -12.32 12.023 1 96.81 67 PHE A CA 1
ATOM 523 C C . PHE A 1 67 ? -14.969 -12.586 12.625 1 96.81 67 PHE A C 1
ATOM 525 O O . PHE A 1 67 ? -14.867 -13.125 13.727 1 96.81 67 PHE A O 1
ATOM 532 N N . TYR A 1 68 ? -13.906 -12.234 11.859 1 97.06 68 TYR A N 1
ATOM 533 C CA . TYR A 1 68 ? -12.562 -12.398 12.391 1 97.06 68 TYR A CA 1
ATOM 534 C C . TYR A 1 68 ? -11.688 -11.195 12.031 1 97.06 68 TYR A C 1
ATOM 536 O O . TYR A 1 68 ? -12.016 -10.43 11.133 1 97.06 68 TYR A O 1
ATOM 544 N N . ALA A 1 69 ? -10.656 -11 12.773 1 97.81 69 ALA A N 1
ATOM 545 C CA . ALA A 1 69 ? -9.617 -10.008 12.5 1 97.81 69 ALA A CA 1
ATOM 546 C C . ALA A 1 69 ? -8.242 -10.508 12.945 1 97.81 69 ALA A C 1
ATOM 548 O O . ALA A 1 69 ? -8.141 -11.258 13.914 1 97.81 69 ALA A O 1
ATOM 549 N N . GLU A 1 70 ? -7.297 -10.211 12.156 1 97.25 70 GLU A N 1
ATOM 550 C CA . GLU A 1 70 ? -5.906 -10.406 12.562 1 97.25 70 GLU A CA 1
ATOM 551 C C . GLU A 1 70 ? -5.262 -9.078 12.961 1 97.25 70 GLU A C 1
ATOM 553 O O . GLU A 1 70 ? -5.07 -8.203 12.117 1 97.25 70 GLU A O 1
ATOM 558 N N . ILE A 1 71 ? -4.953 -8.969 14.172 1 93.56 71 ILE A N 1
ATOM 559 C CA . ILE A 1 71 ? -4.387 -7.754 14.742 1 93.56 71 ILE A CA 1
ATOM 560 C C . ILE A 1 71 ? -3.092 -8.078 15.477 1 93.56 71 ILE A C 1
ATOM 562 O O . ILE A 1 71 ? -3.066 -8.961 16.344 1 93.56 71 ILE A O 1
ATOM 566 N N . SER A 1 72 ? -2.012 -7.438 15.164 1 86.25 72 SER A N 1
ATOM 567 C CA . SER A 1 72 ? -0.698 -7.613 15.773 1 86.25 72 SER A CA 1
ATOM 568 C C . SER A 1 72 ? -0.267 -9.078 15.742 1 86.25 72 SER A C 1
ATOM 570 O O . SER A 1 72 ? 0.212 -9.609 16.75 1 86.25 72 SER A O 1
ATOM 572 N N . GLY A 1 73 ? -0.649 -9.734 14.703 1 84.81 73 GLY A N 1
ATOM 573 C CA . GLY A 1 73 ? -0.19 -11.094 14.477 1 84.81 73 GLY A CA 1
ATOM 574 C C . GLY A 1 73 ? -1.088 -12.141 15.102 1 84.81 73 GLY A C 1
ATOM 575 O O . GLY A 1 73 ? -0.818 -13.336 15 1 84.81 73 GLY A O 1
ATOM 576 N N . LYS A 1 74 ? -2.139 -11.672 15.648 1 92.25 74 LYS A N 1
ATOM 577 C CA . LYS A 1 74 ? -3.041 -12.609 16.312 1 92.25 74 LYS A CA 1
ATOM 578 C C . LYS A 1 74 ? -4.418 -12.594 15.648 1 92.25 74 LYS A C 1
ATOM 580 O O . LYS A 1 74 ? -4.996 -11.531 15.422 1 92.25 74 LYS A O 1
ATOM 585 N N . GLU A 1 75 ? -4.852 -13.773 15.383 1 94.12 75 GLU A N 1
ATOM 586 C CA . GLU A 1 75 ? -6.199 -13.906 14.836 1 94.12 75 GLU A CA 1
ATOM 587 C C . GLU A 1 75 ? -7.238 -13.977 15.945 1 94.12 75 GLU A C 1
ATOM 589 O O . GLU A 1 75 ? -7.09 -14.75 16.891 1 94.12 75 GLU A O 1
ATOM 594 N N . ILE A 1 76 ? -8.258 -13.195 15.844 1 95.12 76 ILE A N 1
ATOM 595 C CA . ILE A 1 76 ? -9.336 -13.133 16.828 1 95.12 76 ILE A CA 1
ATOM 596 C C . ILE A 1 76 ? -10.68 -13.352 16.141 1 95.12 76 ILE A C 1
ATOM 598 O O . ILE A 1 76 ? -10.922 -12.812 15.055 1 95.12 76 ILE A O 1
ATOM 602 N N . THR A 1 77 ? -11.484 -14.234 16.672 1 94.25 77 THR A N 1
ATOM 603 C CA . THR A 1 77 ? -12.875 -14.391 16.25 1 94.25 77 THR A CA 1
ATOM 604 C C . THR A 1 77 ? -13.82 -14.039 17.406 1 94.25 77 THR A C 1
ATOM 606 O O . THR A 1 77 ? -13.477 -14.219 18.578 1 94.25 77 THR A O 1
ATOM 609 N N . ALA A 1 78 ? -14.953 -13.492 17.125 1 91.38 78 ALA A N 1
ATOM 610 C CA . ALA A 1 78 ? -15.93 -13.148 18.156 1 91.38 78 ALA A CA 1
ATOM 611 C C . ALA A 1 78 ? -17.281 -13.789 17.875 1 91.38 78 ALA A C 1
ATOM 613 O O . ALA A 1 78 ? -17.672 -13.93 16.703 1 91.38 78 ALA A O 1
ATOM 614 N N . ALA A 1 79 ? -18.016 -14.109 18.906 1 93.12 79 ALA A N 1
ATOM 615 C CA . ALA A 1 79 ? -19.312 -14.781 18.797 1 93.12 79 ALA A CA 1
ATOM 616 C C . ALA A 1 79 ? -20.391 -13.805 18.375 1 93.12 79 ALA A C 1
ATOM 618 O O . ALA A 1 79 ? -20.344 -12.617 18.703 1 93.12 79 ALA A O 1
ATOM 619 N N . TRP A 1 80 ? -21.359 -14.375 17.688 1 95.56 80 TRP A N 1
ATOM 620 C CA . TRP A 1 80 ? -22.5 -13.578 17.25 1 95.56 80 TRP A CA 1
ATOM 621 C C . TRP A 1 80 ? -23.484 -13.375 18.406 1 95.56 80 TRP A C 1
ATOM 623 O O . TRP A 1 80 ? -23.719 -14.281 19.203 1 95.56 80 TRP A O 1
ATOM 633 N N . ILE A 1 81 ? -24.078 -12.188 18.438 1 96.38 81 ILE A N 1
ATOM 634 C CA . ILE A 1 81 ? -25.203 -11.852 19.312 1 96.38 81 ILE A CA 1
ATOM 635 C C . ILE A 1 81 ? -26.422 -11.484 18.453 1 96.38 81 ILE A C 1
ATOM 637 O O . ILE A 1 81 ? -26.328 -10.648 17.547 1 96.38 81 ILE A O 1
ATOM 641 N N . PRO A 1 82 ? -27.562 -12.133 18.719 1 95.81 82 PRO A N 1
ATOM 642 C CA . PRO A 1 82 ? -28.75 -11.805 17.938 1 95.81 82 PRO A CA 1
ATOM 643 C C . PRO A 1 82 ? -29.062 -10.305 17.953 1 95.81 82 PRO A C 1
ATOM 645 O O . PRO A 1 82 ? -28.953 -9.656 18.984 1 95.81 82 PRO A O 1
ATOM 648 N N . ASP A 1 83 ? -29.328 -9.844 16.812 1 95.62 83 ASP A N 1
ATOM 649 C CA . ASP A 1 83 ? -29.609 -8.422 16.625 1 95.62 83 ASP A CA 1
ATOM 650 C C . ASP A 1 83 ? -30.734 -8.203 15.633 1 95.62 83 ASP A C 1
ATOM 652 O O . ASP A 1 83 ? -30.578 -7.484 14.641 1 95.62 83 ASP A O 1
ATOM 656 N N . GLY A 1 84 ? -31.906 -8.797 15.75 1 92.31 84 GLY A N 1
ATOM 657 C CA . GLY A 1 84 ? -33.031 -8.719 14.852 1 92.31 84 GLY A CA 1
ATOM 658 C C . GLY A 1 84 ? -33.281 -10 14.078 1 92.31 84 GLY A C 1
ATOM 659 O O . GLY A 1 84 ? -32.625 -11.008 14.32 1 92.31 84 GLY A O 1
ATOM 660 N N . TYR A 1 85 ? -34.25 -9.961 13.18 1 93.06 85 TYR A N 1
ATOM 661 C CA . TYR A 1 85 ? -34.594 -11.133 12.383 1 93.06 85 TYR A CA 1
ATOM 662 C C . TYR A 1 85 ? -33.438 -11.492 11.43 1 93.06 85 TYR A C 1
ATOM 664 O O . TYR A 1 85 ? -33.125 -10.734 10.516 1 93.06 85 TYR A O 1
ATOM 672 N N . LEU A 1 86 ? -32.875 -12.586 11.633 1 95.69 86 LEU A N 1
ATOM 673 C CA . LEU A 1 86 ? -31.797 -13.141 10.828 1 95.69 86 LEU A CA 1
ATOM 674 C C . LEU A 1 86 ? -30.609 -12.195 10.82 1 95.69 86 LEU A C 1
ATOM 676 O O . LEU A 1 86 ? -29.891 -12.109 9.82 1 95.69 86 LEU A O 1
ATOM 680 N N . SER A 1 87 ? -30.5 -11.391 11.805 1 97.06 87 SER A N 1
ATOM 681 C CA . SER A 1 87 ? -29.422 -10.422 11.938 1 97.06 87 SER A CA 1
ATOM 682 C C . SER A 1 87 ? -28.656 -10.625 13.242 1 97.06 87 SER A C 1
ATOM 684 O O . SER A 1 87 ? -29.25 -10.906 14.281 1 97.06 87 SER A O 1
ATOM 686 N N . TYR A 1 88 ? -27.406 -10.523 13.18 1 97.56 88 TYR A N 1
ATOM 687 C CA . TYR A 1 88 ? -26.5 -10.781 14.297 1 97.56 88 TYR A CA 1
ATOM 688 C C . TYR A 1 88 ? -25.391 -9.742 14.352 1 97.56 88 TYR A C 1
ATOM 690 O O . TYR A 1 88 ? -25.047 -9.141 13.336 1 97.56 88 TYR A O 1
ATOM 698 N N . ARG A 1 89 ? -24.859 -9.492 15.5 1 97.69 89 ARG A N 1
ATOM 699 C CA . ARG A 1 89 ? -23.781 -8.523 15.656 1 97.69 89 ARG A CA 1
ATOM 700 C C . ARG A 1 89 ? -22.641 -9.117 16.484 1 97.69 89 ARG A C 1
ATOM 702 O O . ARG A 1 89 ? -22.859 -10.008 17.312 1 97.69 89 ARG A O 1
ATOM 709 N N . SER A 1 90 ? -21.453 -8.727 16.203 1 96.94 90 SER A N 1
ATOM 710 C CA . SER A 1 90 ? -20.234 -9.078 16.906 1 96.94 90 SER A CA 1
ATOM 711 C C . SER A 1 90 ? -19.266 -7.902 16.953 1 96.94 90 SER A C 1
ATOM 713 O O . SER A 1 90 ? -19.375 -6.961 16.156 1 96.94 90 SER A O 1
ATOM 715 N N . THR A 1 91 ? -18.359 -7.902 17.953 1 97.44 91 THR A N 1
ATOM 716 C CA . THR A 1 91 ? -17.422 -6.785 18.078 1 97.44 91 THR A CA 1
ATOM 717 C C . THR A 1 91 ? -16 -7.285 18.328 1 97.44 91 THR A C 1
ATOM 719 O O . THR A 1 91 ? -15.789 -8.164 19.172 1 97.44 91 THR A O 1
ATOM 722 N N . ILE A 1 92 ? -15.102 -6.82 17.547 1 96.81 92 ILE A N 1
ATOM 723 C CA . ILE A 1 92 ? -13.672 -7.02 17.766 1 96.81 92 ILE A CA 1
ATOM 724 C C . ILE A 1 92 ? -12.961 -5.668 17.828 1 96.81 92 ILE A C 1
ATOM 726 O O . ILE A 1 92 ? -13.039 -4.883 16.875 1 96.81 92 ILE A O 1
ATOM 730 N N . ASP A 1 93 ? -12.203 -5.316 18.906 1 94.25 93 ASP A N 1
ATOM 731 C CA . ASP A 1 93 ? -11.406 -4.102 19.047 1 94.25 93 ASP A CA 1
ATOM 732 C C . ASP A 1 93 ? -12.242 -2.861 18.75 1 94.25 93 ASP A C 1
ATOM 734 O O . ASP A 1 93 ? -11.844 -2.029 17.922 1 94.25 93 ASP A O 1
ATOM 738 N N . GLN A 1 94 ? -13.508 -2.814 19.188 1 94.5 94 GLN A N 1
ATOM 739 C CA . GLN A 1 94 ? -14.438 -1.694 19.125 1 94.5 94 GLN A CA 1
ATOM 740 C C . GLN A 1 94 ? -15.023 -1.54 17.719 1 94.5 94 GLN A C 1
ATOM 742 O O . GLN A 1 94 ? -15.688 -0.544 17.422 1 94.5 94 GLN A O 1
ATOM 747 N N . VAL A 1 95 ? -14.711 -2.463 16.844 1 97.94 95 VAL A N 1
ATOM 748 C CA . VAL A 1 95 ? -15.344 -2.51 15.531 1 97.94 95 VAL A CA 1
ATOM 749 C C . VAL A 1 95 ? -16.516 -3.49 15.562 1 97.94 95 VAL A C 1
ATOM 751 O O . VAL A 1 95 ? -16.344 -4.676 15.852 1 97.94 95 VAL A O 1
ATOM 754 N N . GLU A 1 96 ? -17.641 -2.975 15.32 1 98.31 96 GLU A N 1
ATOM 755 C CA . GLU A 1 96 ? -18.844 -3.803 15.305 1 98.31 96 GLU A CA 1
ATOM 756 C C . GLU A 1 96 ? -19.125 -4.344 13.906 1 98.31 96 GLU A C 1
ATOM 758 O O . GLU A 1 96 ? -19.094 -3.594 12.93 1 98.31 96 GLU A O 1
ATOM 763 N N . CYS A 1 97 ? -19.297 -5.613 13.852 1 98.44 97 CYS A N 1
ATOM 764 C CA . CYS A 1 97 ? -19.719 -6.285 12.625 1 98.44 97 CYS A CA 1
ATOM 765 C C . CYS A 1 97 ? -21.172 -6.738 12.719 1 98.44 97 CYS A C 1
ATOM 767 O O . CYS A 1 97 ? -21.547 -7.441 13.656 1 98.44 97 CYS A O 1
ATOM 769 N N . ARG A 1 98 ? -21.969 -6.355 11.797 1 98.31 98 ARG A N 1
ATOM 770 C CA . ARG A 1 98 ? -23.344 -6.844 11.68 1 98.31 98 ARG A CA 1
ATOM 771 C C . ARG A 1 98 ? -23.484 -7.758 10.469 1 98.31 98 ARG A C 1
ATOM 773 O O . ARG A 1 98 ? -23.062 -7.414 9.367 1 98.31 98 ARG A O 1
ATOM 780 N N . LEU A 1 99 ? -23.984 -8.906 10.711 1 98.19 99 LEU A N 1
ATOM 781 C CA . LEU A 1 99 ? -24.281 -9.875 9.664 1 98.19 99 LEU A CA 1
ATOM 782 C C . LEU A 1 99 ? -25.797 -10.086 9.547 1 98.19 99 LEU A C 1
ATOM 784 O O . LEU A 1 99 ? -26.453 -10.43 10.531 1 98.19 99 LEU A O 1
ATOM 788 N N . THR A 1 100 ? -26.312 -9.844 8.398 1 98 100 THR A N 1
ATOM 789 C CA . THR A 1 100 ? -27.734 -10.094 8.125 1 98 100 THR A CA 1
ATOM 790 C C . THR A 1 100 ? -27.891 -11.055 6.945 1 98 100 THR A C 1
ATOM 792 O O . THR A 1 100 ? -27.359 -10.805 5.859 1 98 100 THR A O 1
ATOM 795 N N . TYR A 1 101 ? -28.594 -12.172 7.234 1 97.56 101 TYR A N 1
ATOM 796 C CA . TYR A 1 101 ? -28.969 -13.062 6.137 1 97.56 101 TYR A CA 1
ATOM 797 C C . TYR A 1 101 ? -30.156 -12.492 5.359 1 97.56 101 TYR A C 1
ATOM 799 O O . TYR A 1 101 ? -31.188 -12.156 5.945 1 97.56 101 TYR A O 1
ATOM 807 N N . GLN A 1 102 ? -29.984 -12.398 4.039 1 96.38 102 GLN A N 1
ATOM 808 C CA . GLN A 1 102 ? -31.062 -11.812 3.248 1 96.38 102 GLN A CA 1
ATOM 809 C C . GLN A 1 102 ? -31.125 -12.438 1.856 1 96.38 102 GLN A C 1
ATOM 811 O O . GLN A 1 102 ? -30.219 -13.18 1.463 1 96.38 102 GLN A O 1
ATOM 816 N N . SER A 1 103 ? -32.25 -12.227 1.198 1 96 103 SER A N 1
ATOM 817 C CA . SER A 1 103 ? -32.375 -12.523 -0.225 1 96 103 SER A CA 1
ATOM 818 C C . SER A 1 103 ? -32 -11.32 -1.076 1 96 103 SER A C 1
ATOM 820 O O . SER A 1 103 ? -32.594 -10.25 -0.95 1 96 103 SER A O 1
ATOM 822 N N . TRP A 1 104 ? -30.984 -11.445 -1.789 1 96.38 104 TRP A N 1
ATOM 823 C CA . TRP A 1 104 ? -30.547 -10.391 -2.701 1 96.38 104 TRP A CA 1
ATOM 824 C C . TRP A 1 104 ? -30.844 -10.766 -4.148 1 96.38 104 TRP A C 1
ATOM 826 O O . TRP A 1 104 ? -30.172 -11.625 -4.73 1 96.38 104 TRP A O 1
ATOM 836 N N . LYS A 1 105 ? -31.844 -10.148 -4.75 1 94 105 LYS A N 1
ATOM 837 C CA . LYS A 1 105 ? -32.312 -10.43 -6.105 1 94 105 LYS A CA 1
ATOM 838 C C . LYS A 1 105 ? -32.625 -11.914 -6.289 1 94 105 LYS A C 1
ATOM 840 O O . LYS A 1 105 ? -32.219 -12.516 -7.289 1 94 105 LYS A O 1
ATOM 845 N N . GLY A 1 106 ? -33.125 -12.508 -5.293 1 92.94 106 GLY A N 1
ATOM 846 C CA . GLY A 1 106 ? -33.562 -13.891 -5.344 1 92.94 106 GLY A CA 1
ATOM 847 C C . GLY A 1 106 ? -32.5 -14.875 -4.895 1 92.94 106 GLY A C 1
ATOM 848 O O . GLY A 1 106 ? -32.781 -16.078 -4.789 1 92.94 106 GLY A O 1
ATOM 849 N N . GLN A 1 107 ? -31.328 -14.43 -4.613 1 95.19 107 GLN A N 1
ATOM 850 C CA . GLN A 1 107 ? -30.25 -15.305 -4.195 1 95.19 107 GLN A CA 1
ATOM 851 C C . GLN A 1 107 ? -29.969 -15.164 -2.701 1 95.19 107 GLN A C 1
ATOM 853 O O . GLN A 1 107 ? -30.172 -14.094 -2.125 1 95.19 107 GLN A O 1
ATOM 858 N N . PRO A 1 108 ? -29.594 -16.266 -2.062 1 96.81 108 PRO A N 1
ATOM 859 C CA . PRO A 1 108 ? -29.141 -16.094 -0.679 1 96.81 108 PRO A CA 1
ATOM 860 C C . PRO A 1 108 ? -27.891 -15.219 -0.568 1 96.81 108 PRO A C 1
ATOM 862 O O . PRO A 1 108 ? -26.969 -15.344 -1.373 1 96.81 108 PRO A O 1
ATOM 865 N N . ALA A 1 109 ? -27.906 -14.32 0.399 1 98.06 109 ALA A N 1
ATOM 866 C CA . ALA A 1 109 ? -26.797 -13.367 0.526 1 98.06 109 ALA A CA 1
ATOM 867 C C . ALA A 1 109 ? -26.547 -13.023 1.989 1 98.06 109 ALA A C 1
ATOM 869 O O . ALA A 1 109 ? -27.422 -13.203 2.842 1 98.06 109 ALA A O 1
ATOM 870 N N . LEU A 1 110 ? -25.312 -12.664 2.287 1 98.31 110 LEU A N 1
ATOM 871 C CA . LEU A 1 110 ? -24.875 -12.133 3.568 1 98.31 110 LEU A CA 1
ATOM 872 C C . LEU A 1 110 ? -24.594 -10.641 3.467 1 98.31 110 LEU A C 1
ATOM 874 O O . LEU A 1 110 ? -23.688 -10.219 2.746 1 98.31 110 LEU A O 1
ATOM 878 N N . LYS A 1 111 ? -25.375 -9.852 4.105 1 98.44 111 LYS A N 1
ATOM 879 C CA . LYS A 1 111 ? -25.031 -8.438 4.254 1 98.44 111 LYS A CA 1
ATOM 880 C C . LYS A 1 111 ? -24.141 -8.211 5.473 1 98.44 111 LYS A C 1
ATOM 882 O O . LYS A 1 111 ? -24.531 -8.531 6.602 1 98.44 111 LYS A O 1
ATOM 887 N N . VAL A 1 112 ? -22.969 -7.73 5.258 1 98.62 112 VAL A N 1
ATOM 888 C CA . VAL A 1 112 ? -21.984 -7.527 6.32 1 98.62 112 VAL A CA 1
ATOM 889 C C . VAL A 1 112 ? -21.656 -6.043 6.438 1 98.62 112 VAL A C 1
ATOM 891 O O . VAL A 1 112 ? -21.328 -5.391 5.441 1 98.62 112 VAL A O 1
ATOM 894 N N . THR A 1 113 ? -21.75 -5.492 7.609 1 98.56 113 THR A N 1
ATOM 895 C CA . THR A 1 113 ? -21.422 -4.09 7.863 1 98.56 113 THR A CA 1
ATOM 896 C C . THR A 1 113 ? -20.391 -3.969 8.984 1 98.56 113 THR A C 1
ATOM 898 O O . THR A 1 113 ? -20.562 -4.555 10.055 1 98.56 113 THR A O 1
ATOM 901 N N . LEU A 1 114 ? -19.359 -3.326 8.734 1 98.62 114 LEU A N 1
ATOM 902 C CA . LEU A 1 114 ? -18.375 -2.967 9.75 1 98.62 114 LEU A CA 1
ATOM 903 C C . LEU A 1 114 ? -18.5 -1.493 10.125 1 98.62 114 LEU A C 1
ATOM 905 O O . LEU A 1 114 ? -18.594 -0.631 9.25 1 98.62 114 LEU A O 1
ATOM 909 N N . GLU A 1 115 ? -18.547 -1.218 11.359 1 98.5 115 GLU A N 1
ATOM 910 C CA . GLU A 1 115 ? -18.578 0.14 11.898 1 98.5 115 GLU A CA 1
ATOM 911 C C . GLU A 1 115 ? -17.5 0.331 12.969 1 98.5 115 GLU A C 1
ATOM 913 O O . GLU A 1 115 ? -17.469 -0.409 13.953 1 98.5 115 GLU A O 1
ATOM 918 N N . ASN A 1 116 ? -16.609 1.236 12.805 1 98.19 116 ASN A N 1
ATOM 919 C CA . ASN A 1 116 ? -15.633 1.564 13.836 1 98.19 116 ASN A CA 1
ATOM 920 C C . ASN A 1 116 ? -16.219 2.465 14.914 1 98.19 116 ASN A C 1
ATOM 922 O O . ASN A 1 116 ? -16.422 3.662 14.688 1 98.19 116 ASN A O 1
ATOM 926 N N . LYS A 1 117 ? -16.469 1.944 15.984 1 97.19 117 LYS A N 1
ATOM 927 C CA . LYS A 1 117 ? -17.031 2.684 17.109 1 97.19 117 LYS A CA 1
ATOM 928 C C . LYS A 1 117 ? -15.938 3.129 18.078 1 97.19 117 LYS A C 1
ATOM 930 O O . LYS A 1 117 ? -16.234 3.703 19.125 1 97.19 117 LYS A O 1
ATOM 935 N N . GLY A 1 118 ? -14.719 2.803 17.703 1 96 118 GLY A N 1
ATOM 936 C CA . GLY A 1 118 ? -13.602 3.152 18.562 1 96 118 GLY A CA 1
ATOM 937 C C . GLY A 1 118 ? -13.125 4.582 18.375 1 96 118 GLY A C 1
ATOM 938 O O . GLY A 1 118 ? -13.641 5.305 17.516 1 96 118 GLY A O 1
ATOM 939 N N . ASN A 1 119 ? -12.094 4.961 19.156 1 95.94 119 ASN A N 1
ATOM 940 C CA . ASN A 1 119 ? -11.609 6.336 19.219 1 95.94 119 ASN A CA 1
ATOM 941 C C . ASN A 1 119 ? -10.398 6.543 18.312 1 95.94 119 ASN A C 1
ATOM 943 O O . ASN A 1 119 ? -9.867 7.652 18.219 1 95.94 119 ASN A O 1
ATOM 947 N N . VAL A 1 120 ? -9.969 5.465 17.688 1 96.06 120 VAL A N 1
ATOM 948 C CA . VAL A 1 120 ? -8.836 5.527 16.781 1 96.06 120 VAL A CA 1
ATOM 949 C C . VAL A 1 120 ? -9.148 4.746 15.5 1 96.06 120 VAL A C 1
ATOM 951 O O . VAL A 1 120 ? -10.102 3.963 15.469 1 96.06 120 VAL A O 1
ATOM 954 N N . PRO A 1 121 ? -8.406 4.953 14.453 1 97.19 121 PRO A N 1
ATOM 955 C CA . PRO A 1 121 ? -8.641 4.16 13.242 1 97.19 121 PRO A CA 1
ATOM 956 C C . PRO A 1 121 ? -8.398 2.668 13.453 1 97.19 121 PRO A C 1
ATOM 958 O O . PRO A 1 121 ? -7.555 2.287 14.273 1 97.19 121 PRO A O 1
ATOM 961 N N . PHE A 1 122 ? -9.211 1.863 12.82 1 97.44 122 PHE A N 1
ATOM 962 C CA . PHE A 1 122 ? -9.047 0.415 12.797 1 97.44 122 PHE A CA 1
ATOM 963 C C . PHE A 1 122 ? -8.219 -0.017 11.586 1 97.44 122 PHE A C 1
ATOM 965 O O . PHE A 1 122 ? -8.664 0.115 10.445 1 97.44 122 PHE A O 1
ATOM 972 N N . GLN A 1 123 ? -6.914 -0.517 11.75 1 97.75 123 GLN A N 1
ATOM 973 C CA . GLN A 1 123 ? -5.992 -0.946 10.703 1 97.75 123 GLN A CA 1
ATOM 974 C C . GLN A 1 123 ? -5.504 -2.369 10.953 1 97.75 123 GLN A C 1
ATOM 976 O O . GLN A 1 123 ? -4.324 -2.584 11.242 1 97.75 123 GLN A O 1
ATOM 981 N N . PRO A 1 124 ? -6.324 -3.389 10.734 1 98 124 PRO A N 1
ATOM 982 C CA . PRO A 1 124 ? -5.906 -4.781 10.914 1 98 124 PRO A CA 1
ATOM 983 C C . PRO A 1 124 ? -4.992 -5.273 9.797 1 98 124 PRO A C 1
ATOM 985 O O . PRO A 1 124 ? -4.922 -4.648 8.734 1 98 124 PRO A O 1
ATOM 988 N N . THR A 1 125 ? -4.234 -6.363 10.117 1 97.81 125 THR A N 1
ATOM 989 C CA . THR A 1 125 ? -3.621 -7.059 8.992 1 97.81 125 THR A CA 1
ATOM 990 C C . THR A 1 125 ? -4.688 -7.559 8.023 1 97.81 125 THR A C 1
ATOM 992 O O . THR A 1 125 ? -4.578 -7.352 6.812 1 97.81 125 THR A O 1
ATOM 995 N N . LYS A 1 126 ? -5.676 -8.211 8.594 1 97.81 126 LYS A N 1
ATOM 996 C CA . LYS A 1 126 ? -6.871 -8.664 7.883 1 97.81 126 LYS A CA 1
ATOM 997 C C . LYS A 1 126 ? -8.109 -8.578 8.773 1 97.81 126 LYS A C 1
ATOM 999 O O . LYS A 1 126 ? -8.016 -8.742 9.992 1 97.81 126 LYS A O 1
ATOM 1004 N N . ALA A 1 127 ? -9.211 -8.352 8.156 1 98.56 127 ALA A N 1
ATOM 1005 C CA . ALA A 1 127 ? -10.492 -8.484 8.836 1 98.56 127 ALA A CA 1
ATOM 1006 C C . ALA A 1 127 ? -11.609 -8.805 7.852 1 98.56 127 ALA A C 1
ATOM 1008 O O . ALA A 1 127 ? -11.609 -8.328 6.719 1 98.56 127 ALA A O 1
ATOM 1009 N N . GLY A 1 128 ? -12.469 -9.625 8.234 1 97.75 128 GLY A N 1
ATOM 1010 C CA . GLY A 1 128 ? -13.578 -9.992 7.371 1 97.75 128 GLY A CA 1
ATOM 1011 C C . GLY A 1 128 ? -14.344 -11.203 7.875 1 97.75 128 GLY A C 1
ATOM 1012 O O . GLY A 1 128 ? -14.656 -11.297 9.062 1 97.75 128 GLY A O 1
ATOM 1013 N N . LEU A 1 129 ? -14.688 -12.102 6.953 1 97.38 129 LEU A N 1
ATOM 1014 C CA . LEU A 1 129 ? -15.539 -13.242 7.285 1 97.38 129 LEU A CA 1
ATOM 1015 C C . LEU A 1 129 ? -14.836 -14.555 6.957 1 97.38 129 LEU A C 1
ATOM 1017 O O . LEU A 1 129 ? -14.398 -14.766 5.824 1 97.38 129 LEU A O 1
ATOM 1021 N N . LYS A 1 130 ? -14.734 -15.398 7.949 1 96.62 130 LYS A N 1
ATOM 1022 C CA . LYS A 1 130 ? -14.586 -16.812 7.633 1 96.62 130 LYS A CA 1
ATOM 1023 C C . LYS A 1 130 ? -15.906 -17.406 7.133 1 96.62 130 LYS A C 1
ATOM 1025 O O . LYS A 1 130 ? -16.906 -17.391 7.852 1 96.62 130 LYS A O 1
ATOM 1030 N N . LEU A 1 131 ? -15.953 -17.891 6.004 1 96.56 131 LEU A N 1
ATOM 1031 C CA . LEU A 1 131 ? -17.234 -18.266 5.402 1 96.56 131 LEU A CA 1
ATOM 1032 C C . LEU A 1 131 ? -17.797 -19.516 6.07 1 96.56 131 LEU A C 1
ATOM 1034 O O . LEU A 1 131 ? -19.016 -19.734 6.055 1 96.56 131 LEU A O 1
ATOM 1038 N N . GLY A 1 132 ? -16.938 -20.406 6.551 1 95.5 132 GLY A N 1
ATOM 1039 C CA . GLY A 1 132 ? -17.375 -21.578 7.277 1 95.5 132 GLY A CA 1
ATOM 1040 C C . GLY A 1 132 ? -17.891 -22.688 6.371 1 95.5 132 GLY A C 1
ATOM 1041 O O . GLY A 1 132 ? -18.453 -23.672 6.844 1 95.5 132 GLY A O 1
ATOM 1042 N N . ILE A 1 133 ? -17.75 -22.531 5.055 1 96.25 133 ILE A N 1
ATOM 1043 C CA . ILE A 1 133 ? -18.094 -23.609 4.133 1 96.25 133 ILE A CA 1
ATOM 1044 C C . ILE A 1 133 ? -17.172 -24.797 4.367 1 96.25 133 ILE A C 1
ATOM 1046 O O . ILE A 1 133 ? -15.969 -24.625 4.59 1 96.25 133 ILE A O 1
ATOM 1050 N N . ASP A 1 134 ? -17.688 -25.984 4.344 1 94.75 134 ASP A N 1
ATOM 1051 C CA . ASP A 1 134 ? -16.891 -27.188 4.594 1 94.75 134 ASP A CA 1
ATOM 1052 C C . ASP A 1 134 ? -15.953 -27.484 3.424 1 94.75 134 ASP A C 1
ATOM 1054 O O . ASP A 1 134 ? -16.344 -28.141 2.459 1 94.75 134 ASP A O 1
ATOM 1058 N N . THR A 1 135 ? -14.773 -27.109 3.57 1 95.06 135 THR A N 1
ATOM 1059 C CA . THR A 1 135 ? -13.719 -27.312 2.576 1 95.06 135 THR A CA 1
ATOM 1060 C C . THR A 1 135 ? -12.781 -28.438 2.992 1 95.06 135 THR A C 1
ATOM 1062 O O . THR A 1 135 ? -11.773 -28.688 2.332 1 95.06 135 THR A O 1
ATOM 1065 N N . TYR A 1 136 ? -13.023 -29.109 4.078 1 94.75 136 TYR A N 1
ATOM 1066 C CA . TYR A 1 136 ? -12.086 -30.047 4.684 1 94.75 136 TYR A CA 1
ATOM 1067 C C . TYR A 1 136 ? -12.188 -31.422 4.031 1 94.75 136 TYR A C 1
ATOM 1069 O O . TYR A 1 136 ? -12.977 -32.25 4.473 1 94.75 136 TYR A O 1
ATOM 1077 N N . MET A 1 137 ? -11.305 -31.781 3.102 1 94.44 137 MET A N 1
ATOM 1078 C CA . MET A 1 137 ? -11.352 -33 2.311 1 94.44 137 MET A CA 1
ATOM 1079 C C . MET A 1 137 ? -10.453 -34.062 2.916 1 94.44 137 MET A C 1
ATOM 1081 O O . MET A 1 137 ? -9.398 -34.406 2.363 1 94.44 137 MET A O 1
ATOM 1085 N N . ASP A 1 138 ? -10.922 -34.781 3.91 1 92.19 138 ASP A N 1
ATOM 1086 C CA . ASP A 1 138 ? -10.055 -35.656 4.715 1 92.19 138 ASP A CA 1
ATOM 1087 C C . ASP A 1 138 ? -10.258 -37.125 4.352 1 92.19 138 ASP A C 1
ATOM 1089 O O . ASP A 1 138 ? -9.375 -37.938 4.598 1 92.19 138 ASP A O 1
ATOM 1093 N N . LYS A 1 139 ? -11.477 -37.469 3.688 1 92.44 139 LYS A N 1
ATOM 1094 C CA . LYS A 1 139 ? -11.664 -38.906 3.514 1 92.44 139 LYS A CA 1
ATOM 1095 C C . LYS A 1 139 ? -12.562 -39.188 2.318 1 92.44 139 LYS A C 1
ATOM 1097 O O . LYS A 1 139 ? -13.484 -38.438 2.023 1 92.44 139 LYS A O 1
ATOM 1102 N N . TYR A 1 140 ? -12.297 -40.344 1.639 1 92.5 140 TYR A N 1
ATOM 1103 C CA . TYR A 1 140 ? -13.148 -40.938 0.61 1 92.5 140 TYR A CA 1
ATOM 1104 C C . TYR A 1 140 ? -14.344 -41.656 1.232 1 92.5 140 TYR A C 1
ATOM 1106 O O . TYR A 1 140 ? -14.195 -42.344 2.242 1 92.5 140 TYR A O 1
ATOM 1114 N N . PRO A 1 141 ? -15.469 -41.562 0.667 1 94.12 141 PRO A N 1
ATOM 1115 C CA . PRO A 1 141 ? -15.852 -40.781 -0.519 1 94.12 141 PRO A CA 1
ATOM 1116 C C . PRO A 1 141 ? -16.422 -39.406 -0.172 1 94.12 141 PRO A C 1
ATOM 1118 O O . PRO A 1 141 ? -16.922 -38.719 -1.051 1 94.12 141 PRO A O 1
ATOM 1121 N N . ASP A 1 142 ? -16.344 -39 1.141 1 93.56 142 ASP A N 1
ATOM 1122 C CA . ASP A 1 142 ? -16.984 -37.781 1.638 1 93.56 142 ASP A CA 1
ATOM 1123 C C . ASP A 1 142 ? -16.5 -36.562 0.87 1 93.56 142 ASP A C 1
ATOM 1125 O O . ASP A 1 142 ? -17.25 -35.594 0.702 1 93.56 142 ASP A O 1
ATOM 1129 N N . TRP A 1 143 ? -15.258 -36.594 0.426 1 94.81 143 TRP A N 1
ATOM 1130 C CA . TRP A 1 143 ? -14.672 -35.406 -0.182 1 94.81 143 TRP A CA 1
ATOM 1131 C C . TRP A 1 143 ? -15.391 -35.062 -1.481 1 94.81 143 TRP A C 1
ATOM 1133 O O . TRP A 1 143 ? -15.281 -33.938 -1.969 1 94.81 143 TRP A O 1
ATOM 1143 N N . PHE A 1 144 ? -16.188 -35.906 -2.07 1 94.62 144 PHE A N 1
ATOM 1144 C CA . PHE A 1 144 ? -16.891 -35.625 -3.318 1 94.62 144 PHE A CA 1
ATOM 1145 C C . PHE A 1 144 ? -17.969 -34.562 -3.104 1 94.62 144 PHE A C 1
ATOM 1147 O O . PHE A 1 144 ? -18.406 -33.938 -4.055 1 94.62 144 PHE A O 1
ATOM 1154 N N . GLY A 1 145 ? -18.391 -34.406 -1.835 1 93.44 145 GLY A N 1
ATOM 1155 C CA . GLY A 1 145 ? -19.406 -33.438 -1.511 1 93.44 145 GLY A CA 1
ATOM 1156 C C . GLY A 1 145 ? -18.844 -32.188 -0.853 1 93.44 145 GLY A C 1
ATOM 1157 O O . GLY A 1 145 ? -19.609 -31.297 -0.474 1 93.44 145 GLY A O 1
ATOM 1158 N N . LYS A 1 146 ? -17.578 -32.094 -0.71 1 95.31 146 LYS A N 1
ATOM 1159 C CA . LYS A 1 146 ? -16.938 -30.953 -0.093 1 95.31 146 LYS A CA 1
ATOM 1160 C C . LYS A 1 146 ? -16.484 -29.938 -1.147 1 95.31 146 LYS A C 1
ATOM 1162 O O . LYS A 1 146 ? -16.172 -30.312 -2.277 1 95.31 146 LYS A O 1
ATOM 1167 N N . TYR A 1 147 ? -16.5 -28.672 -0.764 1 96.38 147 TYR A N 1
ATOM 1168 C CA . TYR A 1 147 ? -16.203 -27.609 -1.721 1 96.38 147 TYR A CA 1
ATOM 1169 C C . TYR A 1 147 ? -14.75 -27.188 -1.629 1 96.38 147 TYR A C 1
ATOM 1171 O O . TYR A 1 147 ? -14.25 -26.891 -0.541 1 96.38 147 TYR A O 1
ATOM 1179 N N . PHE A 1 148 ? -14.039 -27.203 -2.729 1 97.38 148 PHE A N 1
ATOM 1180 C CA . PHE A 1 148 ? -12.688 -26.672 -2.836 1 97.38 148 PHE A CA 1
ATOM 1181 C C . PHE A 1 148 ? -12.719 -25.219 -3.314 1 97.38 148 PHE A C 1
ATOM 1183 O O . PHE A 1 148 ? -13.469 -24.875 -4.234 1 97.38 148 PHE A O 1
ATOM 1190 N N . PRO A 1 149 ? -11.977 -24.281 -2.641 1 97.56 149 PRO A N 1
ATOM 1191 C CA . PRO A 1 149 ? -11.922 -22.906 -3.115 1 97.56 149 PRO A CA 1
ATOM 1192 C C . PRO A 1 149 ? -11.133 -22.75 -4.414 1 97.56 149 PRO A C 1
ATOM 1194 O O . PRO A 1 149 ? -10 -22.25 -4.402 1 97.56 149 PRO A O 1
ATOM 1197 N N . THR A 1 150 ? -11.719 -22.859 -5.508 1 97.56 150 THR A N 1
ATOM 1198 C CA . THR A 1 150 ? -11.086 -23.078 -6.805 1 97.56 150 THR A CA 1
ATOM 1199 C C . THR A 1 150 ? -10.609 -21.75 -7.395 1 97.56 150 THR A C 1
ATOM 1201 O O . THR A 1 150 ? -9.531 -21.672 -7.992 1 97.56 150 THR A O 1
ATOM 1204 N N . LEU A 1 151 ? -11.445 -20.734 -7.238 1 97.88 151 LEU A N 1
ATOM 1205 C CA . LEU A 1 151 ? -11.117 -19.422 -7.797 1 97.88 151 LEU A CA 1
ATOM 1206 C C . LEU A 1 151 ? -11.648 -18.297 -6.91 1 97.88 151 LEU A C 1
ATOM 1208 O O . LEU A 1 151 ? -12.836 -18.281 -6.574 1 97.88 151 LEU A O 1
ATOM 1212 N N . MET A 1 152 ? -10.797 -17.484 -6.48 1 98.06 152 MET A N 1
ATOM 1213 C CA . MET A 1 152 ? -11.133 -16.219 -5.855 1 98.06 152 MET A CA 1
ATOM 1214 C C . MET A 1 152 ? -10.406 -15.062 -6.543 1 98.06 152 MET A C 1
ATOM 1216 O O . MET A 1 152 ? -9.203 -15.148 -6.801 1 98.06 152 MET A O 1
ATOM 1220 N N . ARG A 1 153 ? -11.172 -14.07 -6.852 1 97.88 153 ARG A N 1
ATOM 1221 C CA . ARG A 1 153 ? -10.555 -12.977 -7.598 1 97.88 153 ARG A CA 1
ATOM 1222 C C . ARG A 1 153 ? -11.023 -11.625 -7.074 1 97.88 153 ARG A C 1
ATOM 1224 O O . ARG A 1 153 ? -12.219 -11.336 -7.062 1 97.88 153 ARG A O 1
ATOM 1231 N N . ASN A 1 154 ? -10.078 -10.867 -6.617 1 98.56 154 ASN A N 1
ATOM 1232 C CA . ASN A 1 154 ? -10.328 -9.5 -6.191 1 98.56 154 ASN A CA 1
ATOM 1233 C C . ASN A 1 154 ? -10.156 -8.516 -7.348 1 98.56 154 ASN A C 1
ATOM 1235 O O . ASN A 1 154 ? -9.156 -8.57 -8.07 1 98.56 154 ASN A O 1
ATOM 1239 N N . GLU A 1 155 ? -11.148 -7.719 -7.598 1 98.56 155 GLU A N 1
ATOM 1240 C CA . GLU A 1 155 ? -11.047 -6.551 -8.469 1 98.56 155 GLU A CA 1
ATOM 1241 C C . GLU A 1 155 ? -11.094 -5.254 -7.668 1 98.56 155 GLU A C 1
ATOM 1243 O O . GLU A 1 155 ? -11.531 -5.246 -6.516 1 98.56 155 GLU A O 1
ATOM 1248 N N . LYS A 1 156 ? -10.68 -4.184 -8.297 1 97.88 156 LYS A N 1
ATOM 1249 C CA . LYS A 1 156 ? -10.664 -2.891 -7.625 1 97.88 156 LYS A CA 1
ATOM 1250 C C . LYS A 1 156 ? -12.047 -2.537 -7.082 1 97.88 156 LYS A C 1
ATOM 1252 O O . LYS A 1 156 ? -12.164 -1.785 -6.113 1 97.88 156 LYS A O 1
ATOM 1257 N N . THR A 1 157 ? -13.102 -3.053 -7.781 1 98.38 157 THR A N 1
ATOM 1258 C CA . THR A 1 157 ? -14.43 -2.492 -7.531 1 98.38 157 THR A CA 1
ATOM 1259 C C . THR A 1 157 ? -15.398 -3.578 -7.074 1 98.38 157 THR A C 1
ATOM 1261 O O . THR A 1 157 ? -16.5 -3.277 -6.625 1 98.38 157 THR A O 1
ATOM 1264 N N . HIS A 1 158 ? -15.07 -4.793 -7.203 1 98.69 158 HIS A N 1
ATOM 1265 C CA . HIS A 1 158 ? -15.93 -5.918 -6.84 1 98.69 158 HIS A CA 1
ATOM 1266 C C . HIS A 1 158 ? -15.117 -7.188 -6.629 1 98.69 158 HIS A C 1
ATOM 1268 O O . HIS A 1 158 ? -13.891 -7.152 -6.66 1 98.69 158 HIS A O 1
ATOM 1274 N N . PHE A 1 159 ? -15.766 -8.219 -6.207 1 98.56 159 PHE A N 1
ATOM 1275 C CA . PHE A 1 159 ? -15.156 -9.523 -5.953 1 98.56 159 PHE A CA 1
ATOM 1276 C C . PHE A 1 159 ? -16 -10.641 -6.551 1 98.56 159 PHE A C 1
ATOM 1278 O O . PHE A 1 159 ? -17.234 -10.562 -6.543 1 98.56 159 PHE A O 1
ATOM 1285 N N . TYR A 1 160 ? -15.297 -11.695 -7.078 1 98.62 160 TYR A N 1
ATOM 1286 C CA . TYR A 1 160 ? -16.031 -12.883 -7.5 1 98.62 160 TYR A CA 1
ATOM 1287 C C . TYR A 1 160 ? -15.164 -14.125 -7.41 1 98.62 160 TYR A C 1
ATOM 1289 O O . TYR A 1 160 ? -13.938 -14.023 -7.355 1 98.62 160 TYR A O 1
ATOM 1297 N N . GLY A 1 161 ? -15.734 -15.266 -7.34 1 98 161 GLY A N 1
ATOM 1298 C CA . GLY A 1 161 ? -15.078 -16.562 -7.336 1 98 161 GLY A CA 1
ATOM 1299 C C . GLY A 1 161 ? -16.062 -17.719 -7.25 1 98 161 GLY A C 1
ATOM 1300 O O . GLY A 1 161 ? -17.266 -17.531 -7.375 1 98 161 GLY A O 1
ATOM 1301 N N . TYR A 1 162 ? -15.516 -18.875 -7.195 1 98 162 TYR A N 1
ATOM 1302 C CA . TYR A 1 162 ? -16.391 -20.031 -6.984 1 98 162 TYR A CA 1
ATOM 1303 C C . TYR A 1 162 ? -15.641 -21.156 -6.273 1 98 162 TYR A C 1
ATOM 1305 O O . TYR A 1 162 ? -14.406 -21.203 -6.297 1 98 162 TYR A O 1
ATOM 1313 N N . LEU A 1 163 ? -16.359 -21.938 -5.598 1 97.88 163 LEU A N 1
ATOM 1314 C CA . LEU A 1 163 ? -15.945 -23.234 -5.078 1 97.88 163 LEU A CA 1
ATOM 1315 C C . LEU A 1 163 ? -16.562 -24.359 -5.891 1 97.88 163 LEU A C 1
ATOM 1317 O O . LEU A 1 163 ? -17.641 -24.203 -6.477 1 97.88 163 LEU A O 1
ATOM 1321 N N . GLN A 1 164 ? -15.844 -25.438 -5.938 1 97.06 164 GLN A N 1
ATOM 1322 C CA . GLN A 1 164 ? -16.359 -26.578 -6.707 1 97.06 164 GLN A CA 1
ATOM 1323 C C . GLN A 1 164 ? -16.078 -27.891 -5.996 1 97.06 164 GLN A C 1
ATOM 1325 O O . GLN A 1 164 ? -15.016 -28.078 -5.402 1 97.06 164 GLN A O 1
ATOM 1330 N N . THR A 1 165 ? -17.047 -28.781 -6.016 1 96.19 165 THR A N 1
ATOM 1331 C CA . THR A 1 165 ? -16.844 -30.125 -5.48 1 96.19 165 THR A CA 1
ATOM 1332 C C . THR A 1 165 ? -16.25 -31.047 -6.539 1 96.19 165 THR A C 1
ATOM 1334 O O . THR A 1 165 ? -16.422 -30.797 -7.738 1 96.19 165 THR A O 1
ATOM 1337 N N . PRO A 1 166 ? -15.555 -32.094 -6.117 1 96 166 PRO A N 1
ATOM 1338 C CA . PRO A 1 166 ? -15.109 -33.062 -7.09 1 96 166 PRO A CA 1
ATOM 1339 C C . PRO A 1 166 ? -16.25 -33.688 -7.887 1 96 166 PRO A C 1
ATOM 1341 O O . PRO A 1 166 ? -16.062 -34.156 -9.016 1 96 166 PRO A O 1
ATOM 1344 N N . ALA A 1 167 ? -17.484 -33.594 -7.398 1 93.81 167 ALA A N 1
ATOM 1345 C CA . ALA A 1 167 ? -18.656 -34.125 -8.094 1 93.81 167 ALA A CA 1
ATOM 1346 C C . ALA A 1 167 ? -19.141 -33.156 -9.172 1 93.81 167 ALA A C 1
ATOM 1348 O O . ALA A 1 167 ? -19.984 -33.531 -10 1 93.81 167 ALA A O 1
ATOM 1349 N N . GLY A 1 168 ? -18.656 -31.953 -9.164 1 93.12 168 GLY A N 1
ATOM 1350 C CA . GLY A 1 168 ? -18.938 -31.062 -10.289 1 93.12 168 GLY A CA 1
ATOM 1351 C C . GLY A 1 168 ? -19.859 -29.922 -9.93 1 93.12 168 GLY A C 1
ATOM 1352 O O . GLY A 1 168 ? -20.141 -29.047 -10.766 1 93.12 168 GLY A O 1
ATOM 1353 N N . HIS A 1 169 ? -20.328 -29.844 -8.664 1 93.19 169 HIS A N 1
ATOM 1354 C CA . HIS A 1 169 ? -21.172 -28.734 -8.234 1 93.19 169 HIS A CA 1
ATOM 1355 C C . HIS A 1 169 ? -20.328 -27.484 -7.969 1 93.19 169 HIS A C 1
ATOM 1357 O O . HIS A 1 169 ? -19.266 -27.562 -7.348 1 93.19 169 HIS A O 1
ATOM 1363 N N . ALA A 1 170 ? -20.844 -26.359 -8.516 1 95.88 170 ALA A N 1
ATOM 1364 C CA . ALA A 1 170 ? -20.109 -25.109 -8.344 1 95.88 170 ALA A CA 1
ATOM 1365 C C . ALA A 1 170 ? -20.938 -24.062 -7.605 1 95.88 170 ALA A C 1
ATOM 1367 O O . ALA A 1 170 ? -22.109 -23.875 -7.918 1 95.88 170 ALA A O 1
ATOM 1368 N N . LEU A 1 171 ? -20.375 -23.516 -6.582 1 96.81 171 LEU A N 1
ATOM 1369 C CA . LEU A 1 171 ? -20.969 -22.406 -5.824 1 96.81 171 LEU A CA 1
ATOM 1370 C C . LEU A 1 171 ? -20.25 -21.094 -6.117 1 96.81 171 LEU A C 1
ATOM 1372 O O . LEU A 1 171 ? -19.078 -20.938 -5.77 1 96.81 171 LEU A O 1
ATOM 1376 N N . GLY A 1 172 ? -20.984 -20.172 -6.73 1 97.44 172 GLY A N 1
ATOM 1377 C CA . GLY A 1 172 ? -20.438 -18.844 -6.941 1 97.44 172 GLY A CA 1
ATOM 1378 C C . GLY A 1 172 ? -20.484 -17.984 -5.699 1 97.44 172 GLY A C 1
ATOM 1379 O O . GLY A 1 172 ? -21.453 -18.047 -4.926 1 97.44 172 GLY A O 1
ATOM 1380 N N . ILE A 1 173 ? -19.453 -17.234 -5.41 1 98.25 173 ILE A N 1
ATOM 1381 C CA . ILE A 1 173 ? -19.391 -16.219 -4.371 1 98.25 173 ILE A CA 1
ATOM 1382 C C . ILE A 1 173 ? -19.078 -14.859 -5.004 1 98.25 173 ILE A C 1
ATOM 1384 O O . ILE A 1 173 ? -18.047 -14.68 -5.641 1 98.25 173 ILE A O 1
ATOM 1388 N N . VAL A 1 174 ? -20 -13.883 -4.781 1 98.56 174 VAL A N 1
ATOM 1389 C CA . VAL A 1 174 ? -19.844 -12.602 -5.469 1 98.56 174 VAL A CA 1
ATOM 1390 C C . VAL A 1 174 ? -20.156 -11.461 -4.504 1 98.56 174 VAL A C 1
ATOM 1392 O O . VAL A 1 174 ? -21.047 -11.57 -3.672 1 98.56 174 VAL A O 1
ATOM 1395 N N . SER A 1 175 ? -19.312 -10.422 -4.547 1 98.75 175 SER A N 1
ATOM 1396 C CA . SER A 1 175 ? -19.609 -9.156 -3.879 1 98.75 175 SER A CA 1
ATOM 1397 C C . SER A 1 175 ? -19.547 -7.984 -4.855 1 98.75 175 SER A C 1
ATOM 1399 O O . SER A 1 175 ? -18.5 -7.699 -5.434 1 98.75 175 SER A O 1
ATOM 1401 N N . PRO A 1 176 ? -20.688 -7.27 -5.059 1 98 176 PRO A N 1
ATOM 1402 C CA . PRO A 1 176 ? -20.625 -6.078 -5.906 1 98 176 PRO A CA 1
ATOM 1403 C C . PRO A 1 176 ? -19.703 -5 -5.344 1 98 176 PRO A C 1
ATOM 1405 O O . PRO A 1 176 ? -19.266 -4.113 -6.078 1 98 176 PRO A O 1
ATOM 1408 N N . GLN A 1 177 ? -19.453 -5.031 -4.027 1 98.31 177 GLN A N 1
ATOM 1409 C CA . GLN A 1 177 ? -18.453 -4.16 -3.416 1 98.31 177 GLN A CA 1
ATOM 1410 C C . GLN A 1 177 ? -17.062 -4.805 -3.447 1 98.31 177 GLN A C 1
ATOM 1412 O O . GLN A 1 177 ? -16.953 -6.031 -3.465 1 98.31 177 GLN A O 1
ATOM 1417 N N . PRO A 1 178 ? -16.062 -3.988 -3.475 1 98.62 178 PRO A N 1
ATOM 1418 C CA . PRO A 1 178 ? -14.703 -4.562 -3.465 1 98.62 178 PRO A CA 1
ATOM 1419 C C . PRO A 1 178 ? -14.375 -5.262 -2.148 1 98.62 178 PRO A C 1
ATOM 1421 O O . PRO A 1 178 ? -14.773 -4.793 -1.079 1 98.62 178 PRO A O 1
ATOM 1424 N N . VAL A 1 179 ? -13.781 -6.367 -2.168 1 98.81 179 VAL A N 1
ATOM 1425 C CA . VAL A 1 179 ? -13.164 -7.102 -1.066 1 98.81 179 VAL A CA 1
ATOM 1426 C C . VAL A 1 179 ? -11.648 -6.98 -1.152 1 98.81 179 VAL A C 1
ATOM 1428 O O . VAL A 1 179 ? -11.062 -7.148 -2.227 1 98.81 179 VAL A O 1
ATOM 1431 N N . ALA A 1 180 ? -11 -6.676 -0.108 1 98.81 180 ALA A N 1
ATOM 1432 C CA . ALA A 1 180 ? -9.586 -6.332 -0.146 1 98.81 180 ALA A CA 1
ATOM 1433 C C . ALA A 1 180 ? -8.75 -7.516 -0.627 1 98.81 180 ALA A C 1
ATOM 1435 O O . ALA A 1 180 ? -7.848 -7.352 -1.454 1 98.81 180 ALA A O 1
ATOM 1436 N N . SER A 1 181 ? -8.984 -8.688 -0.07 1 98.75 181 SER A N 1
ATOM 1437 C CA . SER A 1 181 ? -8.266 -9.914 -0.393 1 98.75 181 SER A CA 1
ATOM 1438 C C . SER A 1 181 ? -9.047 -11.148 0.042 1 98.75 181 SER A C 1
ATOM 1440 O O . SER A 1 181 ? -10.211 -11.047 0.423 1 98.75 181 SER A O 1
ATOM 1442 N N . TRP A 1 182 ? -8.516 -12.25 -0.124 1 98.62 182 TRP A N 1
ATOM 1443 C CA . TRP A 1 182 ? -9 -13.523 0.401 1 98.62 182 TRP A CA 1
ATOM 1444 C C . TRP A 1 182 ? -7.852 -14.352 0.962 1 98.62 182 TRP A C 1
ATOM 1446 O O . TRP A 1 182 ? -6.684 -14.102 0.653 1 98.62 182 TRP A O 1
ATOM 1456 N N . SER A 1 183 ? -8.18 -15.266 1.842 1 97.81 183 SER A N 1
ATOM 1457 C CA . SER A 1 183 ? -7.191 -16.156 2.426 1 97.81 183 SER A CA 1
ATOM 1458 C C . SER A 1 183 ? -7.816 -17.5 2.795 1 97.81 183 SER A C 1
ATOM 1460 O O . SER A 1 183 ? -9.039 -17.656 2.785 1 97.81 183 SER A O 1
ATOM 1462 N N . VAL A 1 184 ? -6.988 -18.469 2.949 1 96.38 184 VAL A N 1
ATOM 1463 C CA . VAL A 1 184 ? -7.418 -19.797 3.412 1 96.38 184 VAL A CA 1
ATOM 1464 C C . VAL A 1 184 ? -6.633 -20.172 4.664 1 96.38 184 VAL A C 1
ATOM 1466 O O . VAL A 1 184 ? -5.484 -19.766 4.836 1 96.38 184 VAL A O 1
ATOM 1469 N N . ALA A 1 185 ? -7.312 -20.906 5.531 1 93.62 185 ALA A N 1
ATOM 1470 C CA . ALA A 1 185 ? -6.648 -21.484 6.691 1 93.62 185 ALA A CA 1
ATOM 1471 C C . ALA A 1 185 ? -6.301 -22.953 6.438 1 93.62 185 ALA A C 1
ATOM 1473 O O . ALA A 1 185 ? -7.121 -23.719 5.914 1 93.62 185 ALA A O 1
ATOM 1474 N N . TYR A 1 186 ? -5.094 -23.25 6.785 1 94.75 186 TYR A N 1
ATOM 1475 C CA . TYR A 1 186 ? -4.633 -24.625 6.621 1 94.75 186 TYR A CA 1
ATOM 1476 C C . TYR A 1 186 ? -4.555 -25.344 7.965 1 94.75 186 TYR A C 1
ATOM 1478 O O . TYR A 1 186 ? -4.375 -24.703 9 1 94.75 186 TYR A O 1
ATOM 1486 N N . ASN A 1 187 ? -4.641 -26.609 7.926 1 93.5 187 ASN A N 1
ATOM 1487 C CA . ASN A 1 187 ? -4.355 -27.391 9.125 1 93.5 187 ASN A CA 1
ATOM 1488 C C . ASN A 1 187 ? -2.854 -27.484 9.383 1 93.5 187 ASN A C 1
ATOM 1490 O O . ASN A 1 187 ? -2.047 -27.25 8.477 1 93.5 187 ASN A O 1
ATOM 1494 N N . LEU A 1 188 ? -2.568 -27.797 10.625 1 92.62 188 LEU A N 1
ATOM 1495 C CA . LEU A 1 188 ? -1.172 -28.047 10.969 1 92.62 188 LEU A CA 1
ATOM 1496 C C . LEU A 1 188 ? -0.758 -29.453 10.547 1 92.62 188 LEU A C 1
ATOM 1498 O O . LEU A 1 188 ? -1.526 -30.406 10.711 1 92.62 188 LEU A O 1
ATOM 1502 N N . GLY A 1 189 ? 0.441 -29.516 10.055 1 93.56 189 GLY A N 1
ATOM 1503 C CA . GLY A 1 189 ? 0.953 -30.812 9.617 1 93.56 189 GLY A CA 1
ATOM 1504 C C . GLY A 1 189 ? 1.734 -31.531 10.695 1 93.56 189 GLY A C 1
ATOM 1505 O O . GLY A 1 189 ? 1.178 -31.906 11.734 1 93.56 189 GLY A O 1
ATOM 1506 N N . TYR A 1 190 ? 2.982 -31.656 10.555 1 92.56 190 TYR A N 1
ATOM 1507 C CA . TYR A 1 190 ? 3.812 -32.406 11.477 1 92.56 190 TYR A CA 1
ATOM 1508 C C . TYR A 1 190 ? 5.012 -31.594 11.938 1 92.56 190 TYR A C 1
ATOM 1510 O O . TYR A 1 190 ? 5.387 -30.609 11.289 1 92.56 190 TYR A O 1
ATOM 1518 N N . GLN A 1 191 ? 5.582 -31.922 13.039 1 93.12 191 GLN A N 1
ATOM 1519 C CA . GLN A 1 191 ? 6.77 -31.281 13.586 1 93.12 191 GLN A CA 1
ATOM 1520 C C . GLN A 1 191 ? 8.031 -32.062 13.242 1 93.12 191 GLN A C 1
ATOM 1522 O O . GLN A 1 191 ? 8.125 -33.25 13.523 1 93.12 191 GLN A O 1
ATOM 1527 N N . ASP A 1 192 ? 8.875 -31.375 12.617 1 91.38 192 ASP A N 1
ATOM 1528 C CA . ASP A 1 192 ? 10.156 -32 12.336 1 91.38 192 ASP A CA 1
ATOM 1529 C C . ASP A 1 192 ? 11.234 -30.984 12.023 1 91.38 192 ASP A C 1
ATOM 1531 O O . ASP A 1 192 ? 11.156 -30.281 11.008 1 91.38 192 ASP A O 1
ATOM 1535 N N . PRO A 1 193 ? 12.398 -30.781 12.578 1 92.69 193 PRO A N 1
ATOM 1536 C CA . PRO A 1 193 ? 12.516 -31.266 13.953 1 92.69 193 PRO A CA 1
ATOM 1537 C C . PRO A 1 193 ? 11.711 -30.438 14.945 1 92.69 193 PRO A C 1
ATOM 1539 O O . PRO A 1 193 ? 11.375 -29.281 14.664 1 92.69 193 PRO A O 1
ATOM 1542 N N . PRO A 1 194 ? 11.469 -31.031 15.992 1 91.81 194 PRO A N 1
ATOM 1543 C CA . PRO A 1 194 ? 10.852 -30.172 17.016 1 91.81 194 PRO A CA 1
ATOM 1544 C C . PRO A 1 194 ? 11.727 -28.969 17.375 1 91.81 194 PRO A C 1
ATOM 1546 O O . PRO A 1 194 ? 12.953 -29.094 17.453 1 91.81 194 PRO A O 1
ATOM 1549 N N . PRO A 1 195 ? 11.195 -27.953 17.547 1 94.56 195 PRO A N 1
ATOM 1550 C CA . PRO A 1 195 ? 9.781 -27.609 17.672 1 94.56 195 PRO A CA 1
ATOM 1551 C C . PRO A 1 195 ? 9.188 -27.062 16.359 1 94.56 195 PRO A C 1
ATOM 1553 O O . PRO A 1 195 ? 8.133 -26.438 16.375 1 94.56 195 PRO A O 1
ATOM 1556 N N . HIS A 1 196 ? 9.844 -27.203 15.289 1 94.81 196 HIS A N 1
ATOM 1557 C CA . HIS A 1 196 ? 9.461 -26.594 14.023 1 94.81 196 HIS A CA 1
ATOM 1558 C C . HIS A 1 196 ? 8.336 -27.375 13.359 1 94.81 196 HIS A C 1
ATOM 1560 O O . HIS A 1 196 ? 8.398 -28.609 13.258 1 94.81 196 HIS A O 1
ATOM 1566 N N . TRP A 1 197 ? 7.324 -26.641 12.969 1 94.12 197 TRP A N 1
ATOM 1567 C CA . TRP A 1 197 ? 6.152 -27.281 12.367 1 94.12 197 TRP A CA 1
ATOM 1568 C C . TRP A 1 197 ? 6.133 -27.062 10.859 1 94.12 197 TRP A C 1
ATOM 1570 O O . TRP A 1 197 ? 6.391 -25.953 10.375 1 94.12 197 TRP A O 1
ATOM 1580 N N . PHE A 1 198 ? 5.785 -28.141 10.156 1 94.81 198 PHE A N 1
ATOM 1581 C CA . PHE A 1 198 ? 5.359 -28.031 8.766 1 94.81 198 PHE A CA 1
ATOM 1582 C C . PHE A 1 198 ? 3.842 -27.906 8.672 1 94.81 198 PHE A C 1
ATOM 1584 O O . PHE A 1 198 ? 3.119 -28.391 9.547 1 94.81 198 PHE A O 1
ATOM 1591 N N . MET A 1 199 ? 3.385 -27.234 7.648 1 94.31 199 MET A N 1
ATOM 1592 C CA . MET A 1 199 ? 1.949 -27.094 7.434 1 94.31 199 MET A CA 1
ATOM 1593 C C . MET A 1 199 ? 1.352 -28.344 6.82 1 94.31 199 MET A C 1
ATOM 1595 O O . MET A 1 199 ? 2.066 -29.141 6.203 1 94.31 199 MET A O 1
ATOM 1599 N N . GLY A 1 200 ? 0.015 -28.469 7.051 1 94.31 200 GLY A N 1
ATOM 1600 C CA . GLY A 1 200 ? -0.662 -29.672 6.598 1 94.31 200 GLY A CA 1
ATOM 1601 C C . GLY A 1 200 ? -1.171 -29.562 5.172 1 94.31 200 GLY A C 1
ATOM 1602 O O . GLY A 1 200 ? -0.81 -28.641 4.445 1 94.31 200 GLY A O 1
ATOM 1603 N N . HIS A 1 201 ? -1.977 -30.594 4.734 1 93.94 201 HIS A N 1
ATOM 1604 C CA . HIS A 1 201 ? -2.383 -30.734 3.34 1 93.94 201 HIS A CA 1
ATOM 1605 C C . HIS A 1 201 ? -3.873 -30.469 3.168 1 93.94 201 HIS A C 1
ATOM 1607 O O . HIS A 1 201 ? -4.457 -30.797 2.133 1 93.94 201 HIS A O 1
ATOM 1613 N N . ARG A 1 202 ? -4.477 -29.875 4.211 1 95.31 202 ARG A N 1
ATOM 1614 C CA . ARG A 1 202 ? -5.922 -29.672 4.145 1 95.31 202 ARG A CA 1
ATOM 1615 C C . ARG A 1 202 ? -6.277 -28.219 4.418 1 95.31 202 ARG A C 1
ATOM 1617 O O . ARG A 1 202 ? -5.57 -27.531 5.156 1 95.31 202 ARG A O 1
ATOM 1624 N N . ILE A 1 203 ? -7.359 -27.812 3.748 1 95.12 203 ILE A N 1
ATOM 1625 C CA . ILE A 1 203 ? -7.859 -26.438 3.895 1 95.12 203 ILE A CA 1
ATOM 1626 C C . ILE A 1 203 ? -9.016 -26.422 4.887 1 95.12 203 ILE A C 1
ATOM 1628 O O . ILE A 1 203 ? -10 -27.156 4.723 1 95.12 203 ILE A O 1
ATOM 1632 N N . GLU A 1 204 ? -8.93 -25.547 5.836 1 92.56 204 GLU A N 1
ATOM 1633 C CA . GLU A 1 204 ? -9.906 -25.516 6.918 1 92.56 204 GLU A CA 1
ATOM 1634 C C . GLU A 1 204 ? -10.977 -24.453 6.652 1 92.56 204 GLU A C 1
ATOM 1636 O O . GLU A 1 204 ? -12.102 -24.562 7.141 1 92.56 204 GLU A O 1
ATOM 1641 N N . SER A 1 205 ? -10.578 -23.438 5.98 1 91.56 205 SER A N 1
ATOM 1642 C CA . SER A 1 205 ? -11.555 -22.375 5.77 1 91.56 205 SER A CA 1
ATOM 1643 C C . SER A 1 205 ? -11.148 -21.484 4.602 1 91.56 205 SER A C 1
ATOM 1645 O O . SER A 1 205 ? -9.961 -21.25 4.371 1 91.56 205 SER A O 1
ATOM 1647 N N . LEU A 1 206 ? -12.195 -21.047 3.914 1 96.94 206 LEU A N 1
ATOM 1648 C CA . LEU A 1 206 ? -12.039 -19.906 3.018 1 96.94 206 LEU A CA 1
ATOM 1649 C C . LEU A 1 206 ? -12.469 -18.609 3.707 1 96.94 206 LEU A C 1
ATOM 1651 O O . LEU A 1 206 ? -13.555 -18.547 4.293 1 96.94 206 LEU A O 1
ATOM 1655 N N . ASN A 1 207 ? -11.609 -17.625 3.654 1 97.62 207 ASN A N 1
ATOM 1656 C CA . ASN A 1 207 ? -11.875 -16.344 4.289 1 97.62 207 ASN A CA 1
ATOM 1657 C C . ASN A 1 207 ? -11.961 -15.219 3.258 1 97.62 207 ASN A C 1
ATOM 1659 O O . ASN A 1 207 ? -11.148 -15.148 2.338 1 97.62 207 ASN A O 1
ATOM 1663 N N . LEU A 1 208 ? -12.992 -14.414 3.371 1 98.5 208 LEU A N 1
ATOM 1664 C CA . LEU A 1 208 ? -13.039 -13.148 2.646 1 98.5 208 LEU A CA 1
ATOM 1665 C C . LEU A 1 208 ? -12.492 -12.008 3.5 1 98.5 208 LEU A C 1
ATOM 1667 O O . LEU A 1 208 ? -13.133 -11.594 4.477 1 98.5 208 LEU A O 1
ATOM 1671 N N . ASP A 1 209 ? -11.367 -11.555 3.152 1 98.75 209 ASP A N 1
ATOM 1672 C CA . ASP A 1 209 ? -10.75 -10.43 3.85 1 98.75 209 ASP A CA 1
ATOM 1673 C C . ASP A 1 209 ? -11.305 -9.102 3.344 1 98.75 209 ASP A C 1
ATOM 1675 O O . ASP A 1 209 ? -10.758 -8.508 2.41 1 98.75 209 ASP A O 1
ATOM 1679 N N . LEU A 1 210 ? -12.336 -8.648 4.016 1 98.81 210 LEU A N 1
ATOM 1680 C CA . LEU A 1 210 ? -12.984 -7.406 3.619 1 98.81 210 LEU A CA 1
ATOM 1681 C C . LEU A 1 210 ? -12.016 -6.234 3.709 1 98.81 210 LEU A C 1
ATOM 1683 O O . LEU A 1 210 ? -12.125 -5.27 2.953 1 98.81 210 LEU A O 1
ATOM 1687 N N . MET A 1 211 ? -11.125 -6.285 4.621 1 98.56 211 MET A N 1
ATOM 1688 C CA . MET A 1 211 ? -10.008 -5.363 4.812 1 98.56 211 MET A CA 1
ATOM 1689 C C . MET A 1 211 ? -8.68 -6.109 4.828 1 98.56 211 MET A C 1
ATOM 1691 O O . MET A 1 211 ? -8.609 -7.254 5.285 1 98.56 211 MET A O 1
ATOM 1695 N N . ASN A 1 212 ? -7.656 -5.461 4.348 1 98.69 212 ASN A N 1
ATOM 1696 C CA . ASN A 1 212 ? -6.328 -6.062 4.344 1 98.69 212 ASN A CA 1
ATOM 1697 C C . ASN A 1 212 ? -5.234 -5 4.273 1 98.69 212 ASN A C 1
ATOM 1699 O O . ASN A 1 212 ? -5.355 -4.023 3.533 1 98.69 212 ASN A O 1
ATOM 1703 N N . ALA A 1 213 ? -4.23 -5.195 5.043 1 98.06 213 ALA A N 1
ATOM 1704 C CA . ALA A 1 213 ? -3.07 -4.309 5 1 98.06 213 ALA A CA 1
ATOM 1705 C C . ALA A 1 213 ? -2.432 -4.305 3.615 1 98.06 213 ALA A C 1
ATOM 1707 O O . ALA A 1 213 ? -2.607 -5.25 2.842 1 98.06 213 ALA A O 1
ATOM 1708 N N . LEU A 1 214 ? -1.733 -3.275 3.279 1 97.81 214 LEU A N 1
ATOM 1709 C CA . LEU A 1 214 ? -0.928 -3.193 2.064 1 97.81 214 LEU A CA 1
ATOM 1710 C C . LEU A 1 214 ? 0.464 -3.773 2.297 1 97.81 214 LEU A C 1
ATOM 1712 O O . LEU A 1 214 ? 0.917 -3.873 3.439 1 97.81 214 LEU A O 1
ATOM 1716 N N . PRO A 1 215 ? 1.211 -4.207 1.202 1 97.75 215 PRO A N 1
ATOM 1717 C CA . PRO A 1 215 ? 0.865 -4.07 -0.215 1 97.75 215 PRO A CA 1
ATOM 1718 C C . PRO A 1 215 ? -0.098 -5.156 -0.694 1 97.75 215 PRO A C 1
ATOM 1720 O O . PRO A 1 215 ? -0.087 -6.27 -0.17 1 97.75 215 PRO A O 1
ATOM 1723 N N . LEU A 1 216 ? -0.933 -4.859 -1.661 1 98.38 216 LEU A N 1
ATOM 1724 C CA . LEU A 1 216 ? -1.783 -5.766 -2.424 1 98.38 216 LEU A CA 1
ATOM 1725 C C . LEU A 1 216 ? -1.518 -5.633 -3.92 1 98.38 216 LEU A C 1
ATOM 1727 O O . LEU A 1 216 ? -0.976 -4.617 -4.367 1 98.38 216 LEU A O 1
ATOM 1731 N N . PRO A 1 217 ? -1.834 -6.66 -4.641 1 97.38 217 PRO A N 1
ATOM 1732 C CA . PRO A 1 217 ? -1.738 -6.492 -6.09 1 97.38 217 PRO A CA 1
ATOM 1733 C C . PRO A 1 217 ? -2.523 -5.285 -6.598 1 97.38 217 PRO A C 1
ATOM 1735 O O . PRO A 1 217 ? -3.547 -4.918 -6.012 1 97.38 217 PRO A O 1
ATOM 1738 N N . GLU A 1 218 ? -2.066 -4.703 -7.691 1 94.56 218 GLU A N 1
ATOM 1739 C CA . GLU A 1 218 ? -2.635 -3.463 -8.219 1 94.56 218 GLU A CA 1
ATOM 1740 C C . GLU A 1 218 ? -4.125 -3.619 -8.508 1 94.56 218 GLU A C 1
ATOM 1742 O O . GLU A 1 218 ? -4.891 -2.664 -8.375 1 94.56 218 GLU A O 1
ATOM 1747 N N . ARG A 1 219 ? -4.496 -4.785 -8.875 1 96.5 219 ARG A N 1
ATOM 1748 C CA . ARG A 1 219 ? -5.879 -5.062 -9.25 1 96.5 219 ARG A CA 1
ATOM 1749 C C . ARG A 1 219 ? -6.789 -5.051 -8.031 1 96.5 219 ARG A C 1
ATOM 1751 O O . ARG A 1 219 ? -8 -4.875 -8.156 1 96.5 219 ARG A O 1
ATOM 1758 N N . ASN A 1 220 ? -6.285 -5.258 -6.82 1 98.12 220 ASN A N 1
ATOM 1759 C CA . ASN A 1 220 ? -7.062 -5.234 -5.586 1 98.12 220 ASN A CA 1
ATOM 1760 C C . ASN A 1 220 ? -7.41 -3.811 -5.168 1 98.12 220 ASN A C 1
ATOM 1762 O O . ASN A 1 220 ? -6.773 -2.854 -5.613 1 98.12 220 ASN A O 1
ATOM 1766 N N . PRO A 1 221 ? -8.5 -3.697 -4.406 1 97.81 221 PRO A N 1
ATOM 1767 C CA . PRO A 1 221 ? -8.727 -2.363 -3.842 1 97.81 221 PRO A CA 1
ATOM 1768 C C . PRO A 1 221 ? -7.57 -1.887 -2.971 1 97.81 221 PRO A C 1
ATOM 1770 O O . PRO A 1 221 ? -7.027 -2.664 -2.184 1 97.81 221 PRO A O 1
ATOM 1773 N N . GLN A 1 222 ? -7.168 -0.635 -3.092 1 96.94 222 GLN A N 1
ATOM 1774 C CA . GLN A 1 222 ? -6 -0.114 -2.393 1 96.94 222 GLN A CA 1
ATOM 1775 C C . GLN A 1 222 ? -6.41 0.735 -1.192 1 96.94 222 GLN A C 1
ATOM 1777 O O . GLN A 1 222 ? -5.562 1.371 -0.558 1 96.94 222 GLN A O 1
ATOM 1782 N N . ASP A 1 223 ? -7.727 0.841 -0.878 1 96 223 ASP A N 1
ATOM 1783 C CA . ASP A 1 223 ? -8.188 1.785 0.136 1 96 223 ASP A CA 1
ATOM 1784 C C . ASP A 1 223 ? -8.922 1.064 1.266 1 96 223 ASP A C 1
ATOM 1786 O O . ASP A 1 223 ? -9.508 1.706 2.137 1 96 223 ASP A O 1
ATOM 1790 N N . LEU A 1 224 ? -8.883 -0.247 1.277 1 98.44 224 LEU A N 1
ATOM 1791 C CA . LEU A 1 224 ? -9.609 -1.013 2.283 1 98.44 224 LEU A CA 1
ATOM 1792 C C . LEU A 1 224 ? -8.664 -1.51 3.375 1 98.44 224 LEU A C 1
ATOM 1794 O O . LEU A 1 224 ? -8.875 -2.586 3.941 1 98.44 224 LEU A O 1
ATOM 1798 N N . TRP A 1 225 ? -7.605 -0.831 3.627 1 97.94 225 TRP A N 1
ATOM 1799 C CA . TRP A 1 225 ? -6.641 -1.214 4.652 1 97.94 225 TRP A CA 1
ATOM 1800 C C . TRP A 1 225 ? -6.949 -0.521 5.977 1 97.94 225 TRP A C 1
ATOM 1802 O O . TRP A 1 225 ? -6.34 -0.833 7 1 97.94 225 TRP A O 1
ATOM 1812 N N . MET A 1 226 ? -7.977 0.364 5.992 1 97.62 226 MET A N 1
ATOM 1813 C CA . MET A 1 226 ? -8.297 1.122 7.195 1 97.62 226 MET A CA 1
ATOM 1814 C C . MET A 1 226 ? -9.789 1.408 7.281 1 97.62 226 MET A C 1
ATOM 1816 O O . MET A 1 226 ? -10.453 1.56 6.254 1 97.62 226 MET A O 1
ATOM 1820 N N . LEU A 1 227 ? -10.312 1.409 8.445 1 97.94 227 LEU A N 1
ATOM 1821 C CA . LEU A 1 227 ? -11.617 1.969 8.789 1 97.94 227 LEU A CA 1
ATOM 1822 C C . LEU A 1 227 ? -11.469 3.141 9.758 1 97.94 227 LEU A C 1
ATOM 1824 O O . LEU A 1 227 ? -11.078 2.953 10.906 1 97.94 227 LEU A O 1
ATOM 1828 N N . LYS A 1 228 ? -11.789 4.371 9.32 1 96.31 228 LYS A N 1
ATOM 1829 C CA . LYS A 1 228 ? -11.625 5.57 10.133 1 96.31 228 LYS A CA 1
ATOM 1830 C C . LYS A 1 228 ? -12.617 5.586 11.289 1 96.31 228 LYS A C 1
ATOM 1832 O O . LYS A 1 228 ? -13.586 4.824 11.297 1 96.31 228 LYS A O 1
ATOM 1837 N N . GLN A 1 229 ? -12.367 6.465 12.273 1 95 229 GLN A N 1
ATOM 1838 C CA . GLN A 1 229 ? -13.297 6.656 13.383 1 95 229 GLN A CA 1
ATOM 1839 C C . GLN A 1 229 ? -14.688 7.027 12.867 1 95 229 GLN A C 1
ATOM 1841 O O . GLN A 1 229 ? -14.836 7.953 12.07 1 95 229 GLN A O 1
ATOM 1846 N N . GLY A 1 230 ? -15.625 6.176 13.258 1 95.5 230 GLY A N 1
ATOM 1847 C CA . GLY A 1 230 ? -17.016 6.453 12.914 1 95.5 230 GLY A CA 1
ATOM 1848 C C . GLY A 1 230 ? -17.391 5.977 11.523 1 95.5 230 GLY A C 1
ATOM 1849 O O . GLY A 1 230 ? -18.562 6.023 11.141 1 95.5 230 GLY A O 1
ATOM 1850 N N . GLU A 1 231 ? -16.453 5.531 10.781 1 97.31 231 GLU A N 1
ATOM 1851 C CA . GLU A 1 231 ? -16.719 5.117 9.406 1 97.31 231 GLU A CA 1
ATOM 1852 C C . GLU A 1 231 ? -17.484 3.801 9.367 1 97.31 231 GLU A C 1
ATOM 1854 O O . GLU A 1 231 ? -17.297 2.936 10.227 1 97.31 231 GLU A O 1
ATOM 1859 N N . ILE A 1 232 ? -18.391 3.639 8.445 1 98.12 232 ILE A N 1
ATOM 1860 C CA . ILE A 1 232 ? -19.203 2.449 8.203 1 98.12 232 ILE A CA 1
ATOM 1861 C C . ILE A 1 232 ? -18.984 1.961 6.773 1 98.12 232 ILE A C 1
ATOM 1863 O O . ILE A 1 232 ? -18.984 2.756 5.828 1 98.12 232 ILE A O 1
ATOM 1867 N N . LYS A 1 233 ? -18.672 0.758 6.578 1 98.31 233 LYS A N 1
ATOM 1868 C CA . LYS A 1 233 ? -18.625 0.114 5.27 1 98.31 233 LYS A CA 1
ATOM 1869 C C . LYS A 1 233 ? -19.484 -1.148 5.242 1 98.31 233 LYS A C 1
ATOM 1871 O O . LYS A 1 233 ? -19.594 -1.852 6.25 1 98.31 233 LYS A O 1
ATOM 1876 N N . SER A 1 234 ? -20.031 -1.441 4.137 1 98.62 234 SER A N 1
ATOM 1877 C CA . SER A 1 234 ? -20.922 -2.588 4.016 1 98.62 234 SER A CA 1
ATOM 1878 C C . SER A 1 234 ? -20.625 -3.389 2.752 1 98.62 234 SER A C 1
ATOM 1880 O O . SER A 1 234 ? -20.219 -2.824 1.737 1 98.62 234 SER A O 1
ATOM 1882 N N . TRP A 1 235 ? -20.828 -4.637 2.809 1 98.62 235 TRP A N 1
ATOM 1883 C CA . TRP A 1 235 ? -20.688 -5.574 1.7 1 98.62 235 TRP A CA 1
ATOM 1884 C C . TRP A 1 235 ? -21.906 -6.484 1.595 1 98.62 235 TRP A C 1
ATOM 1886 O O . TRP A 1 235 ? -22.531 -6.805 2.604 1 98.62 235 TRP A O 1
ATOM 1896 N N . THR A 1 236 ? -22.172 -6.863 0.437 1 98.62 236 THR A N 1
ATOM 1897 C CA . THR A 1 236 ? -23.125 -7.941 0.159 1 98.62 236 THR A CA 1
ATOM 1898 C C . THR A 1 236 ? -22.406 -9.125 -0.493 1 98.62 236 THR A C 1
ATOM 1900 O O . THR A 1 236 ? -21.891 -9.008 -1.605 1 98.62 236 THR A O 1
ATOM 1903 N N . ILE A 1 237 ? -22.375 -10.227 0.213 1 98.62 237 ILE A N 1
ATOM 1904 C CA . ILE A 1 237 ? -21.797 -11.453 -0.318 1 98.62 237 ILE A CA 1
ATOM 1905 C C . ILE A 1 237 ? -22.906 -12.375 -0.822 1 98.62 237 ILE A C 1
ATOM 1907 O O . ILE A 1 237 ? -23.672 -12.914 -0.03 1 98.62 237 ILE A O 1
ATOM 1911 N N . VAL A 1 238 ? -22.875 -12.594 -2.08 1 98.38 238 VAL A N 1
ATOM 1912 C CA . VAL A 1 238 ? -23.953 -13.359 -2.715 1 98.38 238 VAL A CA 1
ATOM 1913 C C . VAL A 1 238 ? -23.469 -14.781 -2.99 1 98.38 238 VAL A C 1
ATOM 1915 O O . VAL A 1 238 ? -22.359 -14.984 -3.502 1 98.38 238 VAL A O 1
ATOM 1918 N N . LEU A 1 239 ? -24.219 -15.742 -2.615 1 97.5 239 LEU A N 1
ATOM 1919 C CA . LEU A 1 239 ? -23.984 -17.156 -2.93 1 97.5 239 LEU A CA 1
ATOM 1920 C C . LEU A 1 239 ? -24.875 -17.609 -4.074 1 97.5 239 LEU A C 1
ATOM 1922 O O . LEU A 1 239 ? -26.109 -17.453 -4.012 1 97.5 239 LEU A O 1
ATOM 1926 N N . MET A 1 240 ? -24.219 -18.172 -5.074 1 95.25 240 MET A N 1
ATOM 1927 C CA . MET A 1 240 ? -24.969 -18.484 -6.285 1 95.25 240 MET A CA 1
ATOM 1928 C C . MET A 1 240 ? -24.719 -19.922 -6.734 1 95.25 240 MET A C 1
ATOM 1930 O O . MET A 1 240 ? -23.578 -20.391 -6.703 1 95.25 240 MET A O 1
ATOM 1934 N N . ASP A 1 241 ? -25.75 -20.516 -7.137 1 93.56 241 ASP A N 1
ATOM 1935 C CA . ASP A 1 241 ? -25.609 -21.812 -7.797 1 93.56 241 ASP A CA 1
ATOM 1936 C C . ASP A 1 241 ? -25.172 -21.641 -9.25 1 93.56 241 ASP A C 1
ATOM 1938 O O . ASP A 1 241 ? -25.891 -21.031 -10.055 1 93.56 241 ASP A O 1
ATOM 1942 N N . ILE A 1 242 ? -24.016 -22.141 -9.523 1 92.75 242 ILE A N 1
ATOM 1943 C CA . ILE A 1 242 ? -23.516 -22.062 -10.891 1 92.75 242 ILE A CA 1
ATOM 1944 C C . ILE A 1 242 ? -23.641 -23.422 -11.578 1 92.75 242 ILE A C 1
ATOM 1946 O O . ILE A 1 242 ? -22.859 -24.328 -11.32 1 92.75 242 ILE A O 1
ATOM 1950 N N . ASN A 1 243 ? -24.453 -23.594 -12.461 1 82.81 243 ASN A N 1
ATOM 1951 C CA . ASN A 1 243 ? -24.641 -24.828 -13.219 1 82.81 243 ASN A CA 1
ATOM 1952 C C . ASN A 1 243 ? -25.125 -24.547 -14.641 1 82.81 243 ASN A C 1
ATOM 1954 O O . ASN A 1 243 ? -26.25 -24.062 -14.828 1 82.81 243 ASN A O 1
ATOM 1958 N N . PRO A 1 244 ? -24.328 -24.938 -15.719 1 86.69 244 PRO A N 1
ATOM 1959 C CA . PRO A 1 244 ? -22.984 -25.516 -15.672 1 86.69 244 PRO A CA 1
ATOM 1960 C C . PRO A 1 244 ? -21.891 -24.484 -15.461 1 86.69 244 PRO A C 1
ATOM 1962 O O . PRO A 1 244 ? -22.109 -23.281 -15.688 1 86.69 244 PRO A O 1
ATOM 1965 N N . LEU A 1 245 ? -20.703 -24.969 -15.078 1 90.69 245 LEU A N 1
ATOM 1966 C CA . LEU A 1 245 ? -19.578 -24.078 -14.805 1 90.69 245 LEU A CA 1
ATOM 1967 C C . LEU A 1 245 ? -19.25 -23.234 -16.031 1 90.69 245 LEU A C 1
ATOM 1969 O O . LEU A 1 245 ? -18.766 -22.125 -15.906 1 90.69 245 LEU A O 1
ATOM 1973 N N . GLY A 1 246 ? -19.562 -23.766 -17.203 1 90.25 246 GLY A N 1
ATOM 1974 C CA . GLY A 1 246 ? -19.281 -23.062 -18.438 1 90.25 246 GLY A CA 1
ATOM 1975 C C . GLY A 1 246 ? -20 -21.734 -18.547 1 90.25 246 GLY A C 1
ATOM 1976 O O . GLY A 1 246 ? -19.594 -20.859 -19.344 1 90.25 246 GLY A O 1
ATOM 1977 N N . GLU A 1 247 ? -21.016 -21.5 -17.734 1 91.56 247 GLU A N 1
ATOM 1978 C CA . GLU A 1 247 ? -21.812 -20.281 -17.781 1 91.56 247 GLU A CA 1
ATOM 1979 C C . GLU A 1 247 ? -21.453 -19.344 -16.625 1 91.56 247 GLU A C 1
ATOM 1981 O O . GLU A 1 247 ? -22.188 -18.406 -16.312 1 91.56 247 GLU A O 1
ATOM 1986 N N . PHE A 1 248 ? -20.391 -19.594 -16.047 1 95.5 248 PHE A N 1
ATOM 1987 C CA . PHE A 1 248 ? -19.953 -18.891 -14.836 1 95.5 248 PHE A CA 1
ATOM 1988 C C . PHE A 1 248 ? -20.016 -17.391 -15.031 1 95.5 248 PHE A C 1
ATOM 1990 O O . PHE A 1 248 ? -20.703 -16.688 -14.281 1 95.5 248 PHE A O 1
ATOM 1997 N N . GLU A 1 249 ? -19.375 -16.844 -16.094 1 97.12 249 GLU A N 1
ATOM 1998 C CA . GLU A 1 249 ? -19.312 -15.398 -16.328 1 97.12 249 GLU A CA 1
ATOM 1999 C C . GLU A 1 249 ? -20.688 -14.82 -16.625 1 97.12 249 GLU A C 1
ATOM 2001 O O . GLU A 1 249 ? -21.047 -13.758 -16.109 1 97.12 249 GLU A O 1
ATOM 2006 N N . HIS A 1 250 ? -21.469 -15.547 -17.375 1 95.12 250 HIS A N 1
ATOM 2007 C CA . HIS A 1 250 ? -22.781 -15.07 -17.781 1 95.12 250 HIS A CA 1
ATOM 2008 C C . HIS A 1 250 ? -23.734 -15.008 -16.578 1 95.12 250 HIS A C 1
ATOM 2010 O O . HIS A 1 250 ? -24.5 -14.062 -16.453 1 95.12 250 HIS A O 1
ATOM 2016 N N . VAL A 1 251 ? -23.641 -16.031 -15.75 1 94.62 251 VAL A N 1
ATOM 2017 C CA . VAL A 1 251 ? -24.516 -16.109 -14.578 1 94.62 251 VAL A CA 1
ATOM 2018 C C . VAL A 1 251 ? -24.203 -14.945 -13.641 1 94.62 251 VAL A C 1
ATOM 2020 O O . VAL A 1 251 ? -25.125 -14.266 -13.164 1 94.62 251 VAL A O 1
ATOM 2023 N N . ILE A 1 252 ? -22.953 -14.641 -13.414 1 96.38 252 ILE A N 1
ATOM 2024 C CA . ILE A 1 252 ? -22.562 -13.57 -12.508 1 96.38 252 ILE A CA 1
ATOM 2025 C C . ILE A 1 252 ? -22.953 -12.219 -13.086 1 96.38 252 ILE A C 1
ATOM 2027 O O . ILE A 1 252 ? -23.547 -11.383 -12.391 1 96.38 252 ILE A O 1
ATOM 2031 N N . HIS A 1 253 ? -22.656 -12.023 -14.344 1 96.44 253 HIS A N 1
ATOM 2032 C CA . HIS A 1 253 ? -22.969 -10.75 -14.992 1 96.44 253 HIS A CA 1
ATOM 2033 C C . HIS A 1 253 ? -24.469 -10.477 -14.969 1 96.44 253 HIS A C 1
ATOM 2035 O O . HIS A 1 253 ? -24.891 -9.359 -14.672 1 96.44 253 HIS A O 1
ATOM 2041 N N . LYS A 1 254 ? -25.203 -11.461 -15.281 1 93.56 254 LYS A N 1
ATOM 2042 C CA . LYS A 1 254 ? -26.656 -11.305 -15.32 1 93.56 254 LYS A CA 1
ATOM 2043 C C . LYS A 1 254 ? -27.203 -10.938 -13.953 1 93.56 254 LYS A C 1
ATOM 2045 O O . LYS A 1 254 ? -28.078 -10.086 -13.836 1 93.56 254 LYS A O 1
ATOM 2050 N N . ALA A 1 255 ? -26.656 -11.57 -12.977 1 93.38 255 ALA A N 1
ATOM 2051 C CA . ALA A 1 255 ? -27.188 -11.391 -11.625 1 93.38 255 ALA A CA 1
ATOM 2052 C C . ALA A 1 255 ? -26.703 -10.07 -11.016 1 93.38 255 ALA A C 1
ATOM 2054 O O . ALA A 1 255 ? -27.438 -9.445 -10.242 1 93.38 255 ALA A O 1
ATOM 2055 N N . THR A 1 256 ? -25.516 -9.578 -11.32 1 94.75 256 THR A N 1
ATOM 2056 C CA . THR A 1 256 ? -24.906 -8.508 -10.547 1 94.75 256 THR A CA 1
ATOM 2057 C C . THR A 1 256 ? -24.656 -7.281 -11.414 1 94.75 256 THR A C 1
ATOM 2059 O O . THR A 1 256 ? -24.453 -6.18 -10.898 1 94.75 256 THR A O 1
ATOM 2062 N N . GLY A 1 257 ? -24.594 -7.488 -12.656 1 94.31 257 GLY A N 1
ATOM 2063 C CA . GLY A 1 257 ? -24.297 -6.395 -13.57 1 94.31 257 GLY A CA 1
ATOM 2064 C C . GLY A 1 257 ? -22.812 -6.082 -13.648 1 94.31 257 GLY A C 1
ATOM 2065 O O . GLY A 1 257 ? -22.391 -5.195 -14.398 1 94.31 257 GLY A O 1
ATOM 2066 N N . ILE A 1 258 ? -21.922 -6.793 -12.953 1 96.44 258 ILE A N 1
ATOM 2067 C CA . ILE A 1 258 ? -20.484 -6.566 -13 1 96.44 258 ILE A CA 1
ATOM 2068 C C . ILE A 1 258 ? -19.938 -6.988 -14.367 1 96.44 258 ILE A C 1
ATOM 2070 O O . ILE A 1 258 ? -20.375 -8 -14.93 1 96.44 258 ILE A O 1
ATOM 2074 N N . PRO A 1 259 ? -19.031 -6.168 -14.914 1 98.06 259 PRO A N 1
ATOM 2075 C CA . PRO A 1 259 ? -18.406 -6.633 -16.156 1 98.06 259 PRO A CA 1
ATOM 2076 C C . PRO A 1 259 ? -17.562 -7.883 -15.969 1 98.06 259 PRO A C 1
ATOM 2078 O O . PRO A 1 259 ? -16.875 -8.016 -14.945 1 98.06 259 PRO A O 1
ATOM 2081 N N . MET A 1 260 ? -17.641 -8.797 -16.906 1 98 260 MET A N 1
ATOM 2082 C CA . MET A 1 260 ? -16.875 -10.039 -16.875 1 98 260 MET A CA 1
ATOM 2083 C C . MET A 1 260 ? -16.156 -10.273 -18.188 1 98 260 MET A C 1
ATOM 2085 O O . MET A 1 260 ? -16.609 -9.836 -19.25 1 98 260 MET A O 1
ATOM 2089 N N . ILE A 1 261 ? -15.016 -10.891 -18.094 1 98 261 ILE A N 1
ATOM 2090 C CA . ILE A 1 261 ? -14.266 -11.297 -19.281 1 98 261 ILE A CA 1
ATOM 2091 C C . ILE A 1 261 ? -14.32 -12.812 -19.422 1 98 261 ILE A C 1
ATOM 2093 O O . ILE A 1 261 ? -13.906 -13.547 -18.516 1 98 261 ILE A O 1
ATOM 2097 N N . SER A 1 262 ? -14.891 -13.305 -20.453 1 96.38 262 SER A N 1
ATOM 2098 C CA . SER A 1 262 ? -14.93 -14.719 -20.797 1 96.38 262 SER A CA 1
ATOM 2099 C C . SER A 1 262 ? -13.898 -15.055 -21.875 1 96.38 262 SER A C 1
ATOM 2101 O O . SER A 1 262 ? -14.094 -14.719 -23.047 1 96.38 262 SER A O 1
ATOM 2103 N N . ILE A 1 263 ? -12.852 -15.727 -21.484 1 94.25 263 ILE A N 1
ATOM 2104 C CA . ILE A 1 263 ? -11.75 -16.031 -22.391 1 94.25 263 ILE A CA 1
ATOM 2105 C C . ILE A 1 263 ? -11.602 -17.547 -22.547 1 94.25 263 ILE A C 1
ATOM 2107 O O . ILE A 1 263 ? -11.359 -18.25 -21.562 1 94.25 263 ILE A O 1
ATOM 2111 N N . ASP A 1 264 ? -11.695 -18 -23.703 1 92 264 ASP A N 1
ATOM 2112 C CA . ASP A 1 264 ? -11.523 -19.422 -23.969 1 92 264 ASP A CA 1
ATOM 2113 C C . ASP A 1 264 ? -10.055 -19.781 -24.141 1 92 264 ASP A C 1
ATOM 2115 O O . ASP A 1 264 ? -9.609 -20.844 -23.719 1 92 264 ASP A O 1
ATOM 2119 N N . ARG A 1 265 ? -9.367 -18.906 -24.797 1 95.62 265 ARG A N 1
ATOM 2120 C CA . ARG A 1 265 ? -7.938 -19.094 -25.047 1 95.62 265 ARG A CA 1
ATOM 2121 C C . ARG A 1 265 ? -7.133 -17.906 -24.531 1 95.62 265 ARG A C 1
ATOM 2123 O O . ARG A 1 265 ? -7.414 -16.75 -24.859 1 95.62 265 ARG A O 1
ATOM 2130 N N . THR A 1 266 ? -6.129 -18.234 -23.719 1 97.06 266 THR A N 1
ATOM 2131 C CA . THR A 1 266 ? -5.352 -17.156 -23.109 1 97.06 266 THR A CA 1
ATOM 2132 C C . THR A 1 266 ? -3.932 -17.141 -23.672 1 97.06 266 THR A C 1
ATOM 2134 O O . THR A 1 266 ? -3.152 -16.234 -23.359 1 97.06 266 THR A O 1
ATOM 2137 N N . THR A 1 267 ? -3.586 -18.094 -24.516 1 96.69 267 THR A N 1
ATOM 2138 C CA . THR A 1 267 ? -2.207 -18.266 -24.953 1 96.69 267 THR A CA 1
ATOM 2139 C C . THR A 1 267 ? -2.1 -18.078 -26.469 1 96.69 267 THR A C 1
ATOM 2141 O O . THR A 1 267 ? -2.848 -18.703 -27.219 1 96.69 267 THR A O 1
ATOM 2144 N N . TYR A 1 268 ? -1.086 -17.297 -26.875 1 97.56 268 TYR A N 1
ATOM 2145 C CA . TYR A 1 268 ? -0.918 -16.969 -28.281 1 97.56 268 TYR A CA 1
ATOM 2146 C C . TYR A 1 268 ? 0.557 -16.953 -28.672 1 97.56 268 TYR A C 1
ATOM 2148 O O . TYR A 1 268 ? 1.427 -17.172 -27.828 1 97.56 268 TYR A O 1
ATOM 2156 N N . VAL A 1 269 ? 0.78 -16.812 -30 1 97.31 269 VAL A N 1
ATOM 2157 C CA . VAL A 1 269 ? 2.119 -16.594 -30.531 1 97.31 269 VAL A CA 1
ATOM 2158 C C . VAL A 1 269 ? 2.215 -15.18 -31.094 1 97.31 269 VAL A C 1
ATOM 2160 O O . VAL A 1 269 ? 1.195 -14.531 -31.344 1 97.31 269 VAL A O 1
ATOM 2163 N N . PRO A 1 270 ? 3.459 -14.633 -31.281 1 97.31 270 PRO A N 1
ATOM 2164 C CA . PRO A 1 270 ? 3.607 -13.258 -31.766 1 97.31 270 PRO A CA 1
ATOM 2165 C C . PRO A 1 270 ? 2.865 -13.016 -33.094 1 97.31 270 PRO A C 1
ATOM 2167 O O . PRO A 1 270 ? 2.969 -13.82 -34 1 97.31 270 PRO A O 1
ATOM 2170 N N . GLY A 1 271 ? 2.152 -11.898 -33.125 1 96.69 271 GLY A N 1
ATOM 2171 C CA . GLY A 1 271 ? 1.452 -11.492 -34.312 1 96.69 271 GLY A CA 1
ATOM 2172 C C . GLY A 1 271 ? 0.075 -12.117 -34.469 1 96.69 271 GLY A C 1
ATOM 2173 O O . GLY A 1 271 ? -0.686 -11.766 -35.375 1 96.69 271 GLY A O 1
ATOM 2174 N N . GLU A 1 272 ? -0.319 -13.008 -33.562 1 96.5 272 GLU A N 1
ATOM 2175 C CA . GLU A 1 272 ? -1.614 -13.68 -33.625 1 96.5 272 GLU A CA 1
ATOM 2176 C C . GLU A 1 272 ? -2.727 -12.781 -33.094 1 96.5 272 GLU A C 1
ATOM 2178 O O . GLU A 1 272 ? -2.49 -11.945 -32.219 1 96.5 272 GLU A O 1
ATOM 2183 N N . THR A 1 273 ? -3.891 -12.938 -33.594 1 96.56 273 THR A N 1
ATOM 2184 C CA . THR A 1 273 ? -5.051 -12.18 -33.125 1 96.56 273 THR A CA 1
ATOM 2185 C C . THR A 1 273 ? -5.762 -12.898 -31.984 1 96.56 273 THR A C 1
ATOM 2187 O O . THR A 1 273 ? -6.199 -14.039 -32.156 1 96.56 273 THR A O 1
ATOM 2190 N N . ALA A 1 274 ? -5.785 -12.234 -30.891 1 97.5 274 ALA A N 1
ATOM 2191 C CA . ALA A 1 274 ? -6.578 -12.734 -29.781 1 97.5 274 ALA A CA 1
ATOM 2192 C C . ALA A 1 274 ? -8.055 -12.391 -29.953 1 97.5 274 ALA A C 1
ATOM 2194 O O . ALA A 1 274 ? -8.391 -11.328 -30.484 1 97.5 274 ALA A O 1
ATOM 2195 N N . SER A 1 275 ? -8.891 -13.281 -29.531 1 96.25 275 SER A N 1
ATOM 2196 C CA . SER A 1 275 ? -10.336 -13.078 -29.562 1 96.25 275 SER A CA 1
ATOM 2197 C C . SER A 1 275 ? -10.992 -13.586 -28.281 1 96.25 275 SER A C 1
ATOM 2199 O O . SER A 1 275 ? -10.695 -14.688 -27.828 1 96.25 275 SER A O 1
ATOM 2201 N N . PHE A 1 276 ? -11.82 -12.773 -27.688 1 96.88 276 PHE A N 1
ATOM 2202 C CA . PHE A 1 276 ? -12.508 -13.141 -26.453 1 96.88 276 PHE A CA 1
ATOM 2203 C C . PHE A 1 276 ? -13.805 -12.359 -26.281 1 96.88 276 PHE A C 1
ATOM 2205 O O . PHE A 1 276 ? -14.047 -11.406 -27.031 1 96.88 276 PHE A O 1
ATOM 2212 N N . GLU A 1 277 ? -14.578 -12.773 -25.375 1 97.12 277 GLU A N 1
ATOM 2213 C CA . GLU A 1 277 ? -15.875 -12.164 -25.109 1 97.12 277 GLU A CA 1
ATOM 2214 C C . GLU A 1 277 ? -15.836 -11.32 -23.844 1 97.12 277 GLU A C 1
ATOM 2216 O O . GLU A 1 277 ? -15.227 -11.711 -22.844 1 97.12 277 GLU A O 1
ATOM 2221 N N . VAL A 1 278 ? -16.453 -10.156 -23.906 1 98.06 278 VAL A N 1
ATOM 2222 C CA . VAL A 1 278 ? -16.609 -9.281 -22.75 1 98.06 278 VAL A CA 1
ATOM 2223 C C . VAL A 1 278 ? -18.094 -9.031 -22.5 1 98.06 278 VAL A C 1
ATOM 2225 O O . VAL A 1 278 ? -18.844 -8.672 -23.406 1 98.06 278 VAL A O 1
ATOM 2228 N N . LEU A 1 279 ? -18.531 -9.32 -21.312 1 98 279 LEU A N 1
ATOM 2229 C CA . LEU A 1 279 ? -19.875 -9.016 -20.859 1 98 279 LEU A CA 1
ATOM 2230 C C . LEU A 1 279 ? -19.938 -7.656 -20.188 1 98 279 LEU A C 1
ATOM 2232 O O . LEU A 1 279 ? -19.484 -7.508 -19.047 1 98 279 LEU A O 1
ATOM 2236 N N . SER A 1 280 ? -20.422 -6.68 -20.844 1 96.94 280 SER A N 1
ATOM 2237 C CA . SER A 1 280 ? -20.453 -5.301 -20.359 1 96.94 280 SER A CA 1
ATOM 2238 C C . SER A 1 280 ? -21.438 -4.457 -21.156 1 96.94 280 SER A C 1
ATOM 2240 O O . SER A 1 280 ? -21.672 -4.727 -22.328 1 96.94 280 SER A O 1
ATOM 2242 N N . GLY A 1 281 ? -22 -3.477 -20.484 1 94.06 281 GLY A N 1
ATOM 2243 C CA . GLY A 1 281 ? -22.812 -2.488 -21.172 1 94.06 281 GLY A CA 1
ATOM 2244 C C . GLY A 1 281 ? -21.969 -1.422 -21.875 1 94.06 281 GLY A C 1
ATOM 2245 O O . GLY A 1 281 ? -22.438 -0.799 -22.828 1 94.06 281 GLY A O 1
ATOM 2246 N N . SER A 1 282 ? -20.766 -1.244 -21.484 1 93.5 282 SER A N 1
ATOM 2247 C CA . SER A 1 282 ? -19.875 -0.199 -21.969 1 93.5 282 SER A CA 1
ATOM 2248 C C . SER A 1 282 ? -18.906 -0.744 -23.031 1 93.5 282 SER A C 1
ATOM 2250 O O . SER A 1 282 ? -18.641 -1.947 -23.062 1 93.5 282 SER A O 1
ATOM 2252 N N . LYS A 1 283 ? -18.375 0.135 -23.875 1 94 283 LYS A N 1
ATOM 2253 C CA . LYS A 1 283 ? -17.344 -0.21 -24.844 1 94 283 LYS A CA 1
ATOM 2254 C C . LYS A 1 283 ? -15.969 0.25 -24.375 1 94 283 LYS A C 1
ATOM 2256 O O . LYS A 1 283 ? -15.016 0.246 -25.156 1 94 283 LYS A O 1
ATOM 2261 N N . ASP A 1 284 ? -15.914 0.674 -23.109 1 96.56 284 ASP A N 1
ATOM 2262 C CA . ASP A 1 284 ? -14.625 1.055 -22.562 1 96.56 284 ASP A CA 1
ATOM 2263 C C . ASP A 1 284 ? -13.766 -0.176 -22.266 1 96.56 284 ASP A C 1
ATOM 2265 O O . ASP A 1 284 ? -13.688 -0.621 -21.109 1 96.56 284 ASP A O 1
ATOM 2269 N N . ILE A 1 285 ? -13.188 -0.764 -23.281 1 97.88 285 ILE A N 1
ATOM 2270 C CA . ILE A 1 285 ? -12.336 -1.946 -23.234 1 97.88 285 ILE A CA 1
ATOM 2271 C C . ILE A 1 285 ? -10.953 -1.611 -23.812 1 97.88 285 ILE A C 1
ATOM 2273 O O . ILE A 1 285 ? -10.844 -1.143 -24.938 1 97.88 285 ILE A O 1
ATOM 2277 N N . LYS A 1 286 ? -9.945 -1.858 -23 1 98 286 LYS A N 1
ATOM 2278 C CA . LYS A 1 286 ? -8.578 -1.571 -23.422 1 98 286 LYS A CA 1
ATOM 2279 C C . LYS A 1 286 ? -7.688 -2.801 -23.266 1 98 286 LYS A C 1
ATOM 2281 O O . LYS A 1 286 ? -7.898 -3.619 -22.359 1 98 286 LYS A O 1
ATOM 2286 N N . VAL A 1 287 ? -6.773 -3.051 -24.156 1 98.31 287 VAL A N 1
ATOM 2287 C CA . VAL A 1 287 ? -5.711 -4.043 -24.047 1 98.31 287 VAL A CA 1
ATOM 2288 C C . VAL A 1 287 ? -4.355 -3.34 -23.984 1 98.31 287 VAL A C 1
ATOM 2290 O O . VAL A 1 287 ? -4.02 -2.543 -24.875 1 98.31 287 VAL A O 1
ATOM 2293 N N . LEU A 1 288 ? -3.637 -3.59 -22.891 1 97.81 288 LEU A N 1
ATOM 2294 C CA . LEU A 1 288 ? -2.357 -2.926 -22.672 1 97.81 288 LEU A CA 1
ATOM 2295 C C . LEU A 1 288 ? -1.208 -3.926 -22.719 1 97.81 288 LEU A C 1
ATOM 2297 O O . LEU A 1 288 ? -1.335 -5.047 -22.219 1 97.81 288 LEU A O 1
ATOM 2301 N N . ASP A 1 289 ? -0.105 -3.5 -23.25 1 95.81 289 ASP A N 1
ATOM 2302 C CA . ASP A 1 289 ? 1.082 -4.348 -23.188 1 95.81 289 ASP A CA 1
ATOM 2303 C C . ASP A 1 289 ? 1.818 -4.168 -21.859 1 95.81 289 ASP A C 1
ATOM 2305 O O . ASP A 1 289 ? 1.309 -3.521 -20.938 1 95.81 289 ASP A O 1
ATOM 2309 N N . ASP A 1 290 ? 2.998 -4.82 -21.75 1 87.31 290 ASP A N 1
ATOM 2310 C CA . ASP A 1 290 ? 3.725 -4.879 -20.484 1 87.31 290 ASP A CA 1
ATOM 2311 C C . ASP A 1 290 ? 4.301 -3.514 -20.109 1 87.31 290 ASP A C 1
ATOM 2313 O O . ASP A 1 290 ? 4.695 -3.289 -18.969 1 87.31 290 ASP A O 1
ATOM 2317 N N . LYS A 1 291 ? 4.25 -2.535 -21.016 1 86.12 291 LYS A N 1
ATOM 2318 C CA . LYS A 1 291 ? 4.746 -1.188 -20.75 1 86.12 291 LYS A CA 1
ATOM 2319 C C . LYS A 1 291 ? 3.594 -0.22 -20.5 1 86.12 291 LYS A C 1
ATOM 2321 O O . LYS A 1 291 ? 3.816 0.965 -20.25 1 86.12 291 LYS A O 1
ATOM 2326 N N . GLY A 1 292 ? 2.43 -0.757 -20.641 1 88.88 292 GLY A N 1
ATOM 2327 C CA . GLY A 1 292 ? 1.258 0.064 -20.391 1 88.88 292 GLY A CA 1
ATOM 2328 C C . GLY A 1 292 ? 0.724 0.745 -21.641 1 88.88 292 GLY A C 1
ATOM 2329 O O . GLY A 1 292 ? -0.196 1.562 -21.562 1 88.88 292 GLY A O 1
ATOM 2330 N N . GLN A 1 293 ? 1.244 0.404 -22.734 1 93.31 293 GLN A N 1
ATOM 2331 C CA . GLN A 1 293 ? 0.778 1.001 -23.984 1 93.31 293 GLN A CA 1
ATOM 2332 C C . GLN A 1 293 ? -0.507 0.335 -24.469 1 93.31 293 GLN A C 1
ATOM 2334 O O . GLN A 1 293 ? -0.598 -0.894 -24.516 1 93.31 293 GLN A O 1
ATOM 2339 N N . GLU A 1 294 ? -1.425 1.119 -24.875 1 96.31 294 GLU A N 1
ATOM 2340 C CA . GLU A 1 294 ? -2.713 0.624 -25.344 1 96.31 294 GLU A CA 1
ATOM 2341 C C . GLU A 1 294 ? -2.615 0.125 -26.781 1 96.31 294 GLU A C 1
ATOM 2343 O O . GLU A 1 294 ? -1.986 0.768 -27.625 1 96.31 294 GLU A O 1
ATOM 2348 N N . LEU A 1 295 ? -3.189 -1.014 -27 1 97.94 295 LEU A N 1
ATOM 2349 C CA . LEU A 1 295 ? -3.258 -1.575 -28.344 1 97.94 295 LEU A CA 1
ATOM 2350 C C . LEU A 1 295 ? -4.578 -1.216 -29.016 1 97.94 295 LEU A C 1
ATOM 2352 O O . LEU A 1 295 ? -5.551 -0.878 -28.344 1 97.94 295 LEU A O 1
ATOM 2356 N N . LYS A 1 296 ? -4.578 -1.243 -30.391 1 97.06 296 LYS A N 1
ATOM 2357 C CA . LYS A 1 296 ? -5.824 -1.078 -31.141 1 97.06 296 LYS A CA 1
ATOM 2358 C C . LYS A 1 296 ? -6.727 -2.297 -30.969 1 97.06 296 LYS A C 1
ATOM 2360 O O . LYS A 1 296 ? -6.293 -3.432 -31.172 1 97.06 296 LYS A O 1
ATOM 2365 N N . VAL A 1 297 ? -7.934 -2.084 -30.562 1 97.88 297 VAL A N 1
ATOM 2366 C CA . VAL A 1 297 ? -8.875 -3.176 -30.328 1 97.88 297 VAL A CA 1
ATOM 2367 C C . VAL A 1 297 ? -10.086 -3.014 -31.25 1 97.88 297 VAL A C 1
ATOM 2369 O O . VAL A 1 297 ? -10.477 -1.892 -31.578 1 97.88 297 VAL A O 1
ATOM 2372 N N . ASN A 1 298 ? -10.594 -4.137 -31.75 1 97.5 298 ASN A N 1
ATOM 2373 C CA . ASN A 1 298 ? -11.875 -4.188 -32.469 1 97.5 298 ASN A CA 1
ATOM 2374 C C . ASN A 1 298 ? -12.984 -4.75 -31.562 1 97.5 298 ASN A C 1
ATOM 2376 O O . ASN A 1 298 ? -12.859 -5.859 -31.047 1 97.5 298 ASN A O 1
ATOM 2380 N N . ILE A 1 299 ? -14.016 -3.986 -31.406 1 97.25 299 ILE A N 1
ATOM 2381 C CA . ILE A 1 299 ? -15.117 -4.379 -30.531 1 97.25 299 ILE A CA 1
ATOM 2382 C C . ILE A 1 299 ? -16.391 -4.531 -31.359 1 97.25 299 ILE A C 1
ATOM 2384 O O . ILE A 1 299 ? -16.844 -3.576 -32 1 97.25 299 ILE A O 1
ATOM 2388 N N . ARG A 1 300 ? -16.938 -5.707 -31.359 1 95.62 300 ARG A N 1
ATOM 2389 C CA . ARG A 1 300 ? -18.203 -5.977 -32.031 1 95.62 300 ARG A CA 1
ATOM 2390 C C . ARG A 1 300 ? -19.281 -6.391 -31.016 1 95.62 300 ARG A C 1
ATOM 2392 O O . ARG A 1 300 ? -19.078 -7.328 -30.234 1 95.62 300 ARG A O 1
ATOM 2399 N N . THR A 1 301 ? -20.391 -5.766 -31.094 1 93.62 301 THR A N 1
ATOM 2400 C CA . THR A 1 301 ? -21.484 -6.109 -30.203 1 93.62 301 THR A CA 1
ATOM 2401 C C . THR A 1 301 ? -22.266 -7.305 -30.734 1 93.62 301 THR A C 1
ATOM 2403 O O . THR A 1 301 ? -22.766 -7.266 -31.859 1 93.62 301 THR A O 1
ATOM 2406 N N . GLN A 1 302 ? -22.359 -8.375 -30.109 1 90.94 302 GLN A N 1
ATOM 2407 C CA . GLN A 1 302 ? -23.062 -9.578 -30.531 1 90.94 302 GLN A CA 1
ATOM 2408 C C . GLN A 1 302 ? -24.469 -9.625 -29.953 1 90.94 302 GLN A C 1
ATOM 2410 O O . GLN A 1 302 ? -25.344 -10.297 -30.5 1 90.94 302 GLN A O 1
ATOM 2415 N N . GLY A 1 303 ? -24.734 -9.125 -28.812 1 85.94 303 GLY A N 1
ATOM 2416 C CA . GLY A 1 303 ? -26 -9.07 -28.109 1 85.94 303 GLY A CA 1
ATOM 2417 C C . GLY A 1 303 ? -26 -8.062 -26.969 1 85.94 303 GLY A C 1
ATOM 2418 O O . GLY A 1 303 ? -25.016 -7.348 -26.766 1 85.94 303 GLY A O 1
ATOM 2419 N N . GLU A 1 304 ? -27.141 -8.133 -26.406 1 83.69 304 GLU A N 1
ATOM 2420 C CA . GLU A 1 304 ? -27.234 -7.199 -25.281 1 83.69 304 GLU A CA 1
ATOM 2421 C C . GLU A 1 304 ? -26.234 -7.543 -24.188 1 83.69 304 GLU A C 1
ATOM 2423 O O . GLU A 1 304 ? -26.281 -8.625 -23.609 1 83.69 304 GLU A O 1
ATOM 2428 N N . GLY A 1 305 ? -25.281 -6.703 -24.047 1 91 305 GLY A N 1
ATOM 2429 C CA . GLY A 1 305 ? -24.328 -6.828 -22.953 1 91 305 GLY A CA 1
ATOM 2430 C C . GLY A 1 305 ? -23.156 -7.734 -23.297 1 91 305 GLY A C 1
ATOM 2431 O O . GLY A 1 305 ? -22.312 -8.023 -22.438 1 91 305 GLY A O 1
ATOM 2432 N N . VAL A 1 306 ? -23.141 -8.25 -24.516 1 95.75 306 VAL A N 1
ATOM 2433 C CA . VAL A 1 306 ? -22.062 -9.164 -24.906 1 95.75 306 VAL A CA 1
ATOM 2434 C C . VAL A 1 306 ? -21.266 -8.555 -26.062 1 95.75 306 VAL A C 1
ATOM 2436 O O . VAL A 1 306 ? -21.844 -8.203 -27.094 1 95.75 306 VAL A O 1
ATOM 2439 N N . LYS A 1 307 ? -19.984 -8.438 -25.906 1 97.06 307 LYS A N 1
ATOM 2440 C CA . LYS A 1 307 ? -19.078 -7.883 -26.906 1 97.06 307 LYS A CA 1
ATOM 2441 C C . LYS A 1 307 ? -18 -8.891 -27.297 1 97.06 307 LYS A C 1
ATOM 2443 O O . LYS A 1 307 ? -17.484 -9.609 -26.438 1 97.06 307 LYS A O 1
ATOM 2448 N N . GLN A 1 308 ? -17.828 -9.008 -28.547 1 96.81 308 GLN A N 1
ATOM 2449 C CA . GLN A 1 308 ? -16.688 -9.758 -29.062 1 96.81 308 GLN A CA 1
ATOM 2450 C C . GLN A 1 308 ? -15.5 -8.828 -29.328 1 96.81 308 GLN A C 1
ATOM 2452 O O . GLN A 1 308 ? -15.625 -7.852 -30.078 1 96.81 308 GLN A O 1
ATOM 2457 N N . VAL A 1 309 ? -14.398 -9.117 -28.703 1 97.88 309 VAL A N 1
ATOM 2458 C CA . VAL A 1 309 ? -13.219 -8.266 -28.812 1 97.88 309 VAL A CA 1
ATOM 2459 C C . VAL A 1 309 ? -12.109 -9.016 -29.531 1 97.88 309 VAL A C 1
ATOM 2461 O O . VAL A 1 309 ? -11.906 -10.211 -29.312 1 97.88 309 VAL A O 1
ATOM 2464 N N . SER A 1 310 ? -11.445 -8.406 -30.453 1 97.5 310 SER A N 1
ATOM 2465 C CA . SER A 1 310 ? -10.266 -8.961 -31.109 1 97.5 310 SER A CA 1
ATOM 2466 C C . SER A 1 310 ? -9.109 -7.965 -31.109 1 97.5 310 SER A C 1
ATOM 2468 O O . SER A 1 310 ? -9.328 -6.758 -31.219 1 97.5 310 SER A O 1
ATOM 2470 N N . CYS A 1 311 ? -7.949 -8.477 -30.969 1 97.56 311 CYS A N 1
ATOM 2471 C CA . CYS A 1 311 ? -6.754 -7.641 -30.891 1 97.56 311 CYS A CA 1
ATOM 2472 C C . CYS A 1 311 ? -5.512 -8.422 -31.297 1 97.56 311 CYS A C 1
ATOM 2474 O O . CYS A 1 311 ? -5.32 -9.562 -30.875 1 97.56 311 CYS A O 1
ATOM 2476 N N . VAL A 1 312 ? -4.66 -7.797 -32.125 1 98.06 312 VAL A N 1
ATOM 2477 C CA . VAL A 1 312 ? -3.398 -8.422 -32.469 1 98.06 312 VAL A CA 1
ATOM 2478 C C . VAL A 1 312 ? -2.389 -8.266 -31.344 1 98.06 312 VAL A C 1
ATOM 2480 O O . VAL A 1 312 ? -2.195 -7.16 -30.828 1 98.06 312 VAL A O 1
ATOM 2483 N N . LEU A 1 313 ? -1.811 -9.336 -30.953 1 98.12 313 LEU A N 1
ATOM 2484 C CA . LEU A 1 313 ? -0.751 -9.305 -29.953 1 98.12 313 LEU A CA 1
ATOM 2485 C C . LEU A 1 313 ? 0.62 -9.438 -30.609 1 98.12 313 LEU A C 1
ATOM 2487 O O . LEU A 1 313 ? 1.032 -10.539 -30.969 1 98.12 313 LEU A O 1
ATOM 2491 N N . PRO A 1 314 ? 1.358 -8.375 -30.641 1 97.38 314 PRO A N 1
ATOM 2492 C CA . PRO A 1 314 ? 2.5 -8.344 -31.562 1 97.38 314 PRO A CA 1
ATOM 2493 C C . PRO A 1 314 ? 3.73 -9.047 -31 1 97.38 314 PRO A C 1
ATOM 2495 O O . PRO A 1 314 ? 4.453 -9.719 -31.734 1 97.38 314 PRO A O 1
ATOM 2498 N N . ASP A 1 315 ? 4.012 -8.961 -29.656 1 96.81 315 ASP A N 1
ATOM 2499 C CA . ASP A 1 315 ? 5.289 -9.383 -29.094 1 96.81 315 ASP A CA 1
ATOM 2500 C C . ASP A 1 315 ? 5.086 -10.328 -27.906 1 96.81 315 ASP A C 1
ATOM 2502 O O . ASP A 1 315 ? 4.016 -10.352 -27.297 1 96.81 315 ASP A O 1
ATOM 2506 N N . VAL A 1 316 ? 6.191 -11.102 -27.656 1 97.69 316 VAL A N 1
ATOM 2507 C CA . VAL A 1 316 ? 6.203 -11.953 -26.469 1 97.69 316 VAL A CA 1
ATOM 2508 C C . VAL A 1 316 ? 5.973 -11.117 -25.219 1 97.69 316 VAL A C 1
ATOM 2510 O O . VAL A 1 316 ? 6.516 -10.016 -25.094 1 97.69 316 VAL A O 1
ATOM 2513 N N . GLY A 1 317 ? 5.094 -11.609 -24.391 1 97.12 317 GLY A N 1
ATOM 2514 C CA . GLY A 1 317 ? 4.836 -10.898 -23.156 1 97.12 317 GLY A CA 1
ATOM 2515 C C . GLY A 1 317 ? 3.42 -11.094 -22.641 1 97.12 317 GLY A C 1
ATOM 2516 O O . GLY A 1 317 ? 2.701 -11.977 -23.109 1 97.12 317 GLY A O 1
ATOM 2517 N N . LEU A 1 318 ? 3.082 -10.359 -21.594 1 97.62 318 LEU A N 1
ATOM 2518 C CA . LEU A 1 318 ? 1.746 -10.359 -21 1 97.62 318 LEU A CA 1
ATOM 2519 C C . LEU A 1 318 ? 0.968 -9.117 -21.422 1 97.62 318 LEU A C 1
ATOM 2521 O O . LEU A 1 318 ? 1.551 -8.039 -21.594 1 97.62 318 LEU A O 1
ATOM 2525 N N . TYR A 1 319 ? -0.292 -9.258 -21.641 1 98.31 319 TYR A N 1
ATOM 2526 C CA . TYR A 1 319 ? -1.184 -8.172 -22.047 1 98.31 319 TYR A CA 1
ATOM 2527 C C . TYR A 1 319 ? -2.369 -8.07 -21.094 1 98.31 319 TYR A C 1
ATOM 2529 O O . TYR A 1 319 ? -3.092 -9.039 -20.875 1 98.31 319 TYR A O 1
ATOM 2537 N N . THR A 1 320 ? -2.596 -6.895 -20.562 1 98.25 320 THR A N 1
ATOM 2538 C CA . THR A 1 320 ? -3.699 -6.672 -19.641 1 98.25 320 THR A CA 1
ATOM 2539 C C . THR A 1 320 ? -4.941 -6.188 -20.375 1 98.25 320 THR A C 1
ATOM 2541 O O . THR A 1 320 ? -4.879 -5.223 -21.141 1 98.25 320 THR A O 1
ATOM 2544 N N . VAL A 1 321 ? -6.023 -6.859 -20.172 1 98.44 321 VAL A N 1
ATOM 2545 C CA . VAL A 1 321 ? -7.336 -6.422 -20.641 1 98.44 321 VAL A CA 1
ATOM 2546 C C . VAL A 1 321 ? -8.062 -5.691 -19.516 1 98.44 321 VAL A C 1
ATOM 2548 O O . VAL A 1 321 ? -8.219 -6.227 -18.422 1 98.44 321 VAL A O 1
ATOM 2551 N N . ARG A 1 322 ? -8.477 -4.488 -19.75 1 98 322 ARG A N 1
ATOM 2552 C CA . ARG A 1 322 ? -9.211 -3.711 -18.766 1 98 322 ARG A CA 1
ATOM 2553 C C . ARG A 1 322 ? -10.586 -3.312 -19.297 1 98 322 ARG A C 1
ATOM 2555 O O . ARG A 1 322 ? -10.695 -2.74 -20.391 1 98 322 ARG A O 1
ATOM 2562 N N . VAL A 1 323 ? -11.625 -3.609 -18.531 1 98.38 323 VAL A N 1
ATOM 2563 C CA . VAL A 1 323 ? -12.992 -3.275 -18.891 1 98.38 323 VAL A CA 1
ATOM 2564 C C . VAL A 1 323 ? -13.609 -2.379 -17.828 1 98.38 323 VAL A C 1
ATOM 2566 O O . VAL A 1 323 ? -13.531 -2.688 -16.625 1 98.38 323 VAL A O 1
ATOM 2569 N N . ARG A 1 324 ? -14.156 -1.236 -18.219 1 97.12 324 ARG A N 1
ATOM 2570 C CA . ARG A 1 324 ? -14.859 -0.352 -17.297 1 97.12 324 ARG A CA 1
ATOM 2571 C C . ARG A 1 324 ? -16.328 -0.198 -17.703 1 97.12 324 ARG A C 1
ATOM 2573 O O . ARG A 1 324 ? -16.641 -0.027 -18.875 1 97.12 324 ARG A O 1
ATOM 2580 N N . ASP A 1 325 ? -17.156 -0.429 -16.719 1 96.69 325 ASP A N 1
ATOM 2581 C CA . ASP A 1 325 ? -18.594 -0.286 -16.938 1 96.69 325 ASP A CA 1
ATOM 2582 C C . ASP A 1 325 ? -19.297 0.135 -15.656 1 96.69 325 ASP A C 1
ATOM 2584 O O . ASP A 1 325 ? -19.25 -0.571 -14.648 1 96.69 325 ASP A O 1
ATOM 2588 N N . ASN A 1 326 ? -19.984 1.281 -15.664 1 93.69 326 ASN A N 1
ATOM 2589 C CA . ASN A 1 326 ? -20.812 1.767 -14.562 1 93.69 326 ASN A CA 1
ATOM 2590 C C . ASN A 1 326 ? -20.031 1.801 -13.25 1 93.69 326 ASN A C 1
ATOM 2592 O O . ASN A 1 326 ? -20.484 1.244 -12.25 1 93.69 326 ASN A O 1
ATOM 2596 N N . GLY A 1 327 ? -18.891 2.314 -13.258 1 93.31 327 GLY A N 1
ATOM 2597 C CA . GLY A 1 327 ? -18.078 2.492 -12.07 1 93.31 327 GLY A CA 1
ATOM 2598 C C . GLY A 1 327 ? -17.359 1.229 -11.641 1 93.31 327 GLY A C 1
ATOM 2599 O O . GLY A 1 327 ? -16.656 1.217 -10.625 1 93.31 327 GLY A O 1
ATOM 2600 N N . LYS A 1 328 ? -17.547 0.124 -12.422 1 97.62 328 LYS A N 1
ATOM 2601 C CA . LYS A 1 328 ? -16.875 -1.143 -12.141 1 97.62 328 LYS A CA 1
ATOM 2602 C C . LYS A 1 328 ? -15.734 -1.392 -13.125 1 97.62 328 LYS A C 1
ATOM 2604 O O . LYS A 1 328 ? -15.797 -0.953 -14.273 1 97.62 328 LYS A O 1
ATOM 2609 N N . GLU A 1 329 ? -14.719 -1.997 -12.641 1 97.69 329 GLU A N 1
ATOM 2610 C CA . GLU A 1 329 ? -13.555 -2.311 -13.469 1 97.69 329 GLU A CA 1
ATOM 2611 C C . GLU A 1 329 ? -13.133 -3.768 -13.297 1 97.69 329 GLU A C 1
ATOM 2613 O O . GLU A 1 329 ? -13.008 -4.254 -12.172 1 97.69 329 GLU A O 1
ATOM 2618 N N . THR A 1 330 ? -12.969 -4.508 -14.375 1 98 330 THR A N 1
ATOM 2619 C CA . THR A 1 330 ? -12.477 -5.879 -14.375 1 98 330 THR A CA 1
ATOM 2620 C C . THR A 1 330 ? -11.258 -6.016 -15.281 1 98 330 THR A C 1
ATOM 2622 O O . THR A 1 330 ? -11.172 -5.363 -16.328 1 98 330 THR A O 1
ATOM 2625 N N . GLU A 1 331 ? -10.328 -6.891 -14.867 1 97.81 331 GLU A N 1
ATOM 2626 C CA . GLU A 1 331 ? -9.094 -7.062 -15.633 1 97.81 331 GLU A CA 1
ATOM 2627 C C . GLU A 1 331 ? -8.891 -8.523 -16.016 1 97.81 331 GLU A C 1
ATOM 2629 O O . GLU A 1 331 ? -9.367 -9.43 -15.336 1 97.81 331 GLU A O 1
ATOM 2634 N N . GLY A 1 332 ? -8.305 -8.797 -17.141 1 97.88 332 GLY A N 1
ATOM 2635 C CA . GLY A 1 332 ? -7.789 -10.078 -17.594 1 97.88 332 GLY A CA 1
ATOM 2636 C C . GLY A 1 332 ? -6.371 -10 -18.125 1 97.88 332 GLY A C 1
ATOM 2637 O O . GLY A 1 332 ? -5.836 -8.906 -18.312 1 97.88 332 GLY A O 1
ATOM 2638 N N . ILE A 1 333 ? -5.703 -11.141 -18.266 1 98.19 333 ILE A N 1
ATOM 2639 C CA . ILE A 1 333 ? -4.336 -11.188 -18.766 1 98.19 333 ILE A CA 1
ATOM 2640 C C . ILE A 1 333 ? -4.246 -12.195 -19.906 1 98.19 333 ILE A C 1
ATOM 2642 O O . ILE A 1 333 ? -4.652 -13.352 -19.766 1 98.19 333 ILE A O 1
ATOM 2646 N N . LEU A 1 334 ? -3.789 -11.797 -21.031 1 98.31 334 LEU A N 1
ATOM 2647 C CA . LEU A 1 334 ? -3.424 -12.648 -22.141 1 98.31 334 LEU A CA 1
ATOM 2648 C C . LEU A 1 334 ? -1.911 -12.82 -22.234 1 98.31 334 LEU A C 1
ATOM 2650 O O . LEU A 1 334 ? -1.159 -12.031 -21.656 1 98.31 334 LEU A O 1
ATOM 2654 N N . SER A 1 335 ? -1.514 -13.906 -22.906 1 97.44 335 SER A N 1
ATOM 2655 C CA . SER A 1 335 ? -0.074 -14.125 -23 1 97.44 335 SER A CA 1
ATOM 2656 C C . SER A 1 335 ? 0.341 -14.5 -24.406 1 97.44 335 SER A C 1
ATOM 2658 O O . SER A 1 335 ? -0.418 -15.141 -25.141 1 97.44 335 SER A O 1
ATOM 2660 N N . VAL A 1 336 ? 1.45 -13.961 -24.812 1 98.06 336 VAL A N 1
ATOM 2661 C CA . VAL A 1 336 ? 2.205 -14.414 -25.969 1 98.06 336 VAL A CA 1
ATOM 2662 C C . VAL A 1 336 ? 3.514 -15.062 -25.516 1 98.06 336 VAL A C 1
ATOM 2664 O O . VAL A 1 336 ? 4.324 -14.422 -24.844 1 98.06 336 VAL A O 1
ATOM 2667 N N . HIS A 1 337 ? 3.658 -16.328 -25.828 1 97.44 337 HIS A N 1
ATOM 2668 C CA . HIS A 1 337 ? 4.855 -17.031 -25.375 1 97.44 337 HIS A CA 1
ATOM 2669 C C . HIS A 1 337 ? 5.914 -17.062 -26.469 1 97.44 337 HIS A C 1
ATOM 2671 O O . HIS A 1 337 ? 5.602 -16.891 -27.656 1 97.44 337 HIS A O 1
ATOM 2677 N N . HIS A 1 338 ? 7.234 -17.359 -26.125 1 98 338 HIS A N 1
ATOM 2678 C CA . HIS A 1 338 ? 8.297 -17.688 -27.078 1 98 338 HIS A CA 1
ATOM 2679 C C . HIS A 1 338 ? 8.008 -18.984 -27.812 1 98 338 HIS A C 1
ATOM 2681 O O . HIS A 1 338 ? 7.113 -19.734 -27.422 1 98 338 HIS A O 1
ATOM 2687 N N . ASP A 1 339 ? 8.734 -19.203 -28.922 1 97.62 339 ASP A N 1
ATOM 2688 C CA . ASP A 1 339 ? 8.625 -20.516 -29.547 1 97.62 339 ASP A CA 1
ATOM 2689 C C . ASP A 1 339 ? 9.055 -21.625 -28.594 1 97.62 339 ASP A C 1
ATOM 2691 O O . ASP A 1 339 ? 9.734 -21.359 -27.594 1 97.62 339 ASP A O 1
ATOM 2695 N N . TRP A 1 340 ? 8.578 -22.844 -28.828 1 98.44 340 TRP A N 1
ATOM 2696 C CA . TRP A 1 340 ? 8.867 -23.969 -27.938 1 98.44 340 TRP A CA 1
ATOM 2697 C C . TRP A 1 340 ? 10.359 -24.297 -27.938 1 98.44 340 TRP A C 1
ATOM 2699 O O . TRP A 1 340 ? 10.891 -24.75 -26.922 1 98.44 340 TRP A O 1
ATOM 2709 N N . LYS A 1 341 ? 11.055 -24.047 -29.031 1 98.5 341 LYS A N 1
ATOM 2710 C CA . LYS A 1 341 ? 12.508 -24.219 -29.078 1 98.5 341 LYS A CA 1
ATOM 2711 C C . LYS A 1 341 ? 13.188 -23.375 -28 1 98.5 341 LYS A C 1
ATOM 2713 O O . LYS A 1 341 ? 13.992 -23.891 -27.219 1 98.5 341 LYS A O 1
ATOM 2718 N N . TRP A 1 342 ? 12.805 -22.109 -27.984 1 98.56 342 TRP A N 1
ATOM 2719 C CA . TRP A 1 342 ? 13.367 -21.219 -26.969 1 98.56 342 TRP A CA 1
ATOM 2720 C C . TRP A 1 342 ? 13.078 -21.734 -25.562 1 98.56 342 TRP A C 1
ATOM 2722 O O . TRP A 1 342 ? 13.961 -21.734 -24.703 1 98.56 342 TRP A O 1
ATOM 2732 N N . THR A 1 343 ? 11.867 -22.188 -25.344 1 98.56 343 THR A N 1
ATOM 2733 C CA . THR A 1 343 ? 11.438 -22.688 -24.031 1 98.56 343 THR A CA 1
ATOM 2734 C C . THR A 1 343 ? 12.289 -23.875 -23.594 1 98.56 343 THR A C 1
ATOM 2736 O O . THR A 1 343 ? 12.797 -23.906 -22.469 1 98.56 343 THR A O 1
ATOM 2739 N N . MET A 1 344 ? 12.508 -24.812 -24.469 1 98.62 344 MET A N 1
ATOM 2740 C CA . MET A 1 344 ? 13.258 -26.016 -24.141 1 98.62 344 MET A CA 1
ATOM 2741 C C . MET A 1 344 ? 14.734 -25.703 -23.953 1 98.62 344 MET A C 1
ATOM 2743 O O . MET A 1 344 ? 15.391 -26.281 -23.078 1 98.62 344 MET A O 1
ATOM 2747 N N . GLU A 1 345 ? 15.258 -24.797 -24.766 1 98.75 345 GLU A N 1
ATOM 2748 C CA . GLU A 1 345 ? 16.656 -24.406 -24.625 1 98.75 345 GLU A CA 1
ATOM 2749 C C . GLU A 1 345 ? 16.906 -23.703 -23.297 1 98.75 345 GLU A C 1
ATOM 2751 O O . GLU A 1 345 ? 17.906 -23.984 -22.625 1 98.75 345 GLU A O 1
ATOM 2756 N N . GLN A 1 346 ? 15.945 -22.828 -22.953 1 98.75 346 GLN A N 1
ATOM 2757 C CA . GLN A 1 346 ? 16.094 -22.141 -21.688 1 98.75 346 GLN A CA 1
ATOM 2758 C C . GLN A 1 346 ? 15.938 -23.109 -20.516 1 98.75 346 GLN A C 1
ATOM 2760 O O . GLN A 1 346 ? 16.641 -23 -19.5 1 98.75 346 GLN A O 1
ATOM 2765 N N . ALA A 1 347 ? 15.008 -24.031 -20.625 1 98.81 347 ALA A N 1
ATOM 2766 C CA . ALA A 1 347 ? 14.836 -25.031 -19.578 1 98.81 347 ALA A CA 1
ATOM 2767 C C . ALA A 1 347 ? 16.125 -25.812 -19.359 1 98.81 347 ALA A C 1
ATOM 2769 O O . ALA A 1 347 ? 16.516 -26.078 -18.219 1 98.81 347 ALA A O 1
ATOM 2770 N N . ARG A 1 348 ? 16.812 -26.156 -20.438 1 98.62 348 ARG A N 1
ATOM 2771 C CA . ARG A 1 348 ? 18.078 -26.875 -20.328 1 98.62 348 ARG A CA 1
ATOM 2772 C C . ARG A 1 348 ? 19.156 -26.016 -19.688 1 98.62 348 ARG A C 1
ATOM 2774 O O . ARG A 1 348 ? 19.891 -26.484 -18.812 1 98.62 348 ARG A O 1
ATOM 2781 N N . ARG A 1 349 ? 19.281 -24.797 -20.141 1 98.69 349 ARG A N 1
ATOM 2782 C CA . ARG A 1 349 ? 20.266 -23.891 -19.547 1 98.69 349 ARG A CA 1
ATOM 2783 C C . ARG A 1 349 ? 20.031 -23.734 -18.047 1 98.69 349 ARG A C 1
ATOM 2785 O O . ARG A 1 349 ? 20.984 -23.703 -17.266 1 98.69 349 ARG A O 1
ATOM 2792 N N . ASN A 1 350 ? 18.812 -23.672 -17.703 1 98.69 350 ASN A N 1
ATOM 2793 C CA . ASN A 1 350 ? 18.453 -23.5 -16.297 1 98.69 350 ASN A CA 1
ATOM 2794 C C . ASN A 1 350 ? 18.719 -24.766 -15.492 1 98.69 350 ASN A C 1
ATOM 2796 O O . ASN A 1 350 ? 18.969 -24.703 -14.289 1 98.69 350 ASN A O 1
ATOM 2800 N N . ALA A 1 351 ? 18.609 -25.938 -16.125 1 98.62 351 ALA A N 1
ATOM 2801 C CA . ALA A 1 351 ? 18.953 -27.172 -15.438 1 98.62 351 ALA A CA 1
ATOM 2802 C C . ALA A 1 351 ? 20.406 -27.172 -14.992 1 98.62 351 ALA A C 1
ATOM 2804 O O . ALA A 1 351 ? 20.766 -27.781 -13.984 1 98.62 351 ALA A O 1
ATOM 2805 N N . LEU A 1 352 ? 21.25 -26.531 -15.781 1 98.19 352 LEU A N 1
ATOM 2806 C CA . LEU A 1 352 ? 22.641 -26.391 -15.398 1 98.19 352 LEU A CA 1
ATOM 2807 C C . LEU A 1 352 ? 22.812 -25.328 -14.32 1 98.19 352 LEU A C 1
ATOM 2809 O O . LEU A 1 352 ? 23.562 -25.516 -13.359 1 98.19 352 LEU A O 1
ATOM 2813 N N . LYS A 1 353 ? 22.094 -24.172 -14.484 1 97.62 353 LYS A N 1
ATOM 2814 C CA . LYS A 1 353 ? 22.203 -23.047 -13.562 1 97.62 353 LYS A CA 1
ATOM 2815 C C . LYS A 1 353 ? 21.688 -23.422 -12.172 1 97.62 353 LYS A C 1
ATOM 2817 O O . LYS A 1 353 ? 22.312 -23.078 -11.164 1 97.62 353 LYS A O 1
ATOM 2822 N N . TYR A 1 354 ? 20.547 -24.062 -12.109 1 98.12 354 TYR A N 1
ATOM 2823 C CA . TYR A 1 354 ? 19.969 -24.516 -10.859 1 98.12 354 TYR A CA 1
ATOM 2824 C C . TYR A 1 354 ? 20.344 -25.953 -10.57 1 98.12 354 TYR A C 1
ATOM 2826 O O . TYR A 1 354 ? 19.766 -26.891 -11.148 1 98.12 354 TYR A O 1
ATOM 2834 N N . HIS A 1 355 ? 21.125 -26.141 -9.68 1 96.62 355 HIS A N 1
ATOM 2835 C CA . HIS A 1 355 ? 21.891 -27.359 -9.453 1 96.62 355 HIS A CA 1
ATOM 2836 C C . HIS A 1 355 ? 20.969 -28.562 -9.273 1 96.62 355 HIS A C 1
ATOM 2838 O O . HIS A 1 355 ? 20.078 -28.531 -8.43 1 96.62 355 HIS A O 1
ATOM 2844 N N . GLN A 1 356 ? 21.234 -29.547 -10.125 1 97.94 356 GLN A N 1
ATOM 2845 C CA . GLN A 1 356 ? 20.656 -30.875 -9.859 1 97.94 356 GLN A CA 1
ATOM 2846 C C . GLN A 1 356 ? 21.438 -31.594 -8.766 1 97.94 356 GLN A C 1
ATOM 2848 O O . GLN A 1 356 ? 22.672 -31.672 -8.812 1 97.94 356 GLN A O 1
ATOM 2853 N N . LYS A 1 357 ? 20.719 -32.156 -7.797 1 97.5 357 LYS A N 1
ATOM 2854 C CA . LYS A 1 357 ? 21.406 -32.688 -6.609 1 97.5 357 LYS A CA 1
ATOM 2855 C C . LYS A 1 357 ? 21 -34.125 -6.316 1 97.5 357 LYS A C 1
ATOM 2857 O O . LYS A 1 357 ? 19.891 -34.531 -6.652 1 97.5 357 LYS A O 1
ATOM 2862 N N . ALA A 1 358 ? 21.984 -34.844 -5.703 1 97.06 358 ALA A N 1
ATOM 2863 C CA . ALA A 1 358 ? 21.703 -36.188 -5.207 1 97.06 358 ALA A CA 1
ATOM 2864 C C . ALA A 1 358 ? 21.062 -36.156 -3.818 1 97.06 358 ALA A C 1
ATOM 2866 O O . ALA A 1 358 ? 21.766 -35.969 -2.816 1 97.06 358 ALA A O 1
ATOM 2867 N N . THR A 1 359 ? 19.797 -36.312 -3.822 1 96.38 359 THR A N 1
ATOM 2868 C CA . THR A 1 359 ? 19.078 -36.219 -2.561 1 96.38 359 THR A CA 1
ATOM 2869 C C . THR A 1 359 ? 18.109 -37.375 -2.391 1 96.38 359 THR A C 1
ATOM 2871 O O . THR A 1 359 ? 18.172 -38.344 -3.145 1 96.38 359 THR A O 1
ATOM 2874 N N . SER A 1 360 ? 17.328 -37.281 -1.316 1 95.81 360 SER A N 1
ATOM 2875 C CA . SER A 1 360 ? 16.328 -38.312 -1.059 1 95.81 360 SER A CA 1
ATOM 2876 C C . SER A 1 360 ? 15.148 -38.188 -2.012 1 95.81 360 SER A C 1
ATOM 2878 O O . SER A 1 360 ? 14.336 -39.125 -2.117 1 95.81 360 SER A O 1
ATOM 2880 N N . HIS A 1 361 ? 15.062 -37.094 -2.77 1 96.12 361 HIS A N 1
ATOM 2881 C CA . HIS A 1 361 ? 13.883 -36.844 -3.592 1 96.12 361 HIS A CA 1
ATOM 2882 C C . HIS A 1 361 ? 14.273 -36.562 -5.043 1 96.12 361 HIS A C 1
ATOM 2884 O O . HIS A 1 361 ? 15.008 -35.625 -5.328 1 96.12 361 HIS A O 1
ATOM 2890 N N . ILE A 1 362 ? 13.656 -37.281 -5.961 1 96.44 362 ILE A N 1
ATOM 2891 C CA . ILE A 1 362 ? 13.969 -37.156 -7.383 1 96.44 362 ILE A CA 1
ATOM 2892 C C . ILE A 1 362 ? 13.672 -35.75 -7.879 1 96.44 362 ILE A C 1
ATOM 2894 O O . ILE A 1 362 ? 14.242 -35.312 -8.867 1 96.44 362 ILE A O 1
ATOM 2898 N N . GLU A 1 363 ? 12.781 -35.031 -7.168 1 96.56 363 GLU A N 1
ATOM 2899 C CA . GLU A 1 363 ? 12.422 -33.656 -7.5 1 96.56 363 GLU A CA 1
ATOM 2900 C C . GLU A 1 363 ? 13.656 -32.75 -7.602 1 96.56 363 GLU A C 1
ATOM 2902 O O . GLU A 1 363 ? 13.648 -31.75 -8.297 1 96.56 363 GLU A O 1
ATOM 2907 N N . SER A 1 364 ? 14.758 -33.188 -7.02 1 97.12 364 SER A N 1
ATOM 2908 C CA . SER A 1 364 ? 15.984 -32.406 -6.965 1 97.12 364 SER A CA 1
ATOM 2909 C C . SER A 1 364 ? 16.812 -32.594 -8.234 1 97.12 364 SER A C 1
ATOM 2911 O O . SER A 1 364 ? 17.781 -31.859 -8.469 1 97.12 364 SER A O 1
ATOM 2913 N N . TRP A 1 365 ? 16.484 -33.594 -9.078 1 97.75 365 TRP A N 1
ATOM 2914 C CA . TRP A 1 365 ? 17.266 -33.75 -10.289 1 97.75 365 TRP A CA 1
ATOM 2915 C C . TRP A 1 365 ? 16.359 -33.969 -11.5 1 97.75 365 TRP A C 1
ATOM 2917 O O . TRP A 1 365 ? 16.75 -34.656 -12.453 1 97.75 365 TRP A O 1
ATOM 2927 N N . TYR A 1 366 ? 15.141 -33.406 -11.516 1 98.31 366 TYR A N 1
ATOM 2928 C CA . TYR A 1 366 ? 14.156 -33.469 -12.594 1 98.31 366 TYR A CA 1
ATOM 2929 C C . TYR A 1 366 ? 14.633 -32.656 -13.797 1 98.31 366 TYR A C 1
ATOM 2931 O O . TYR A 1 366 ? 14.125 -32.812 -14.906 1 98.31 366 TYR A O 1
ATOM 2939 N N . GLY A 1 367 ? 15.641 -31.797 -13.586 1 98.56 367 GLY A N 1
ATOM 2940 C CA . GLY A 1 367 ? 16.141 -30.922 -14.648 1 98.56 367 GLY A CA 1
ATOM 2941 C C . GLY A 1 367 ? 16.703 -31.703 -15.82 1 98.56 367 GLY A C 1
ATOM 2942 O O . GLY A 1 367 ? 16.766 -31.172 -16.938 1 98.56 367 GLY A O 1
ATOM 2943 N N . PHE A 1 368 ? 17.031 -32.938 -15.594 1 98.75 368 PHE A N 1
ATOM 2944 C CA . PHE A 1 368 ? 17.641 -33.75 -16.656 1 98.75 368 PHE A CA 1
ATOM 2945 C C . PHE A 1 368 ? 16.609 -34.094 -17.719 1 98.75 368 PHE A C 1
ATOM 2947 O O . PHE A 1 368 ? 16.969 -34.375 -18.859 1 98.75 368 PHE A O 1
ATOM 2954 N N . HIS A 1 369 ? 15.289 -34.125 -17.359 1 98.62 369 HIS A N 1
ATOM 2955 C CA . HIS A 1 369 ? 14.281 -34.281 -18.391 1 98.62 369 HIS A CA 1
ATOM 2956 C C . HIS A 1 369 ? 14.422 -33.219 -19.469 1 98.62 369 HIS A C 1
ATOM 2958 O O . HIS A 1 369 ? 14.547 -33.531 -20.656 1 98.62 369 HIS A O 1
ATOM 2964 N N . SER A 1 370 ? 14.43 -31.969 -19.016 1 98.62 370 SER A N 1
ATOM 2965 C CA . SER A 1 370 ? 14.562 -30.844 -19.938 1 98.62 370 SER A CA 1
ATOM 2966 C C . SER A 1 370 ? 15.875 -30.922 -20.719 1 98.62 370 SER A C 1
ATOM 2968 O O . SER A 1 370 ? 15.906 -30.641 -21.906 1 98.62 370 SER A O 1
ATOM 2970 N N . SER A 1 371 ? 16.906 -31.344 -20 1 98.62 371 SER A N 1
ATOM 2971 C CA . SER A 1 371 ? 18.234 -31.422 -20.609 1 98.62 371 SER A CA 1
ATOM 2972 C C . SER A 1 371 ? 18.25 -32.406 -21.766 1 98.62 371 SER A C 1
ATOM 2974 O O . SER A 1 371 ? 18.688 -32.094 -22.859 1 98.62 371 SER A O 1
ATOM 2976 N N . PHE A 1 372 ? 17.828 -33.594 -21.531 1 98.81 372 PHE A N 1
ATOM 2977 C CA . PHE A 1 372 ? 17.922 -34.688 -22.516 1 98.81 372 PHE A CA 1
ATOM 2978 C C . PHE A 1 372 ? 16.938 -34.469 -23.656 1 98.81 372 PHE A C 1
ATOM 2980 O O . PHE A 1 372 ? 17.25 -34.75 -24.828 1 98.81 372 PHE A O 1
ATOM 2987 N N . ILE A 1 373 ? 15.773 -33.938 -23.359 1 98.62 373 ILE A N 1
ATOM 2988 C CA . ILE A 1 373 ? 14.805 -33.656 -24.406 1 98.62 373 ILE A CA 1
ATOM 2989 C C . ILE A 1 373 ? 15.328 -32.562 -25.312 1 98.62 373 ILE A C 1
ATOM 2991 O O . ILE A 1 373 ? 15.242 -32.656 -26.547 1 98.62 373 ILE A O 1
ATOM 2995 N N . ALA A 1 374 ? 15.852 -31.516 -24.703 1 98.75 374 ALA A N 1
ATOM 2996 C CA . ALA A 1 374 ? 16.453 -30.453 -25.516 1 98.75 374 ALA A CA 1
ATOM 2997 C C . ALA A 1 374 ? 17.594 -30.984 -26.375 1 98.75 374 ALA A C 1
ATOM 2999 O O . ALA A 1 374 ? 17.766 -30.578 -27.516 1 98.75 374 ALA A O 1
ATOM 3000 N N . ALA A 1 375 ? 18.406 -31.891 -25.828 1 98.69 375 ALA A N 1
ATOM 3001 C CA . ALA A 1 375 ? 19.531 -32.469 -26.562 1 98.69 375 ALA A CA 1
ATOM 3002 C C . ALA A 1 375 ? 19.047 -33.281 -27.781 1 98.69 375 ALA A C 1
ATOM 3004 O O . ALA A 1 375 ? 19.703 -33.281 -28.812 1 98.69 375 ALA A O 1
ATOM 3005 N N . GLN A 1 376 ? 17.984 -33.969 -27.656 1 98.31 376 GLN A N 1
ATOM 3006 C CA . GLN A 1 376 ? 17.422 -34.781 -28.734 1 98.31 376 GLN A CA 1
ATOM 3007 C C . GLN A 1 376 ? 17.047 -33.906 -29.938 1 98.31 376 GLN A C 1
ATOM 3009 O O . GLN A 1 376 ? 17.297 -34.281 -31.078 1 98.31 376 GLN A O 1
ATOM 3014 N N . TYR A 1 377 ? 16.5 -32.719 -29.703 1 98.19 377 TYR A N 1
ATOM 3015 C CA . TYR A 1 377 ? 15.922 -31.938 -30.781 1 98.19 377 TYR A CA 1
ATOM 3016 C C . TYR A 1 377 ? 16.812 -30.75 -31.141 1 98.19 377 TYR A C 1
ATOM 3018 O O . TYR A 1 377 ? 16.812 -30.281 -32.281 1 98.19 377 TYR A O 1
ATOM 3026 N N . PHE A 1 378 ? 17.531 -30.234 -30.156 1 98.38 378 PHE A N 1
ATOM 3027 C CA . PHE A 1 378 ? 18.359 -29.047 -30.344 1 98.38 378 PHE A CA 1
ATOM 3028 C C . PHE A 1 378 ? 19.734 -29.25 -29.703 1 98.38 378 PHE A C 1
ATOM 3030 O O . PHE A 1 378 ? 20.078 -28.547 -28.734 1 98.38 378 PHE A O 1
ATOM 3037 N N . PRO A 1 379 ? 20.484 -30.109 -30.25 1 98.12 379 PRO A N 1
ATOM 3038 C CA . PRO A 1 379 ? 21.75 -30.484 -29.609 1 98.12 379 PRO A CA 1
ATOM 3039 C C . PRO A 1 379 ? 22.688 -29.297 -29.406 1 98.12 379 PRO A C 1
ATOM 3041 O O . PRO A 1 379 ? 22.766 -28.406 -30.266 1 98.12 379 PRO A O 1
ATOM 3044 N N . ASP A 1 380 ? 23.297 -29.188 -28.281 1 98.06 380 ASP A N 1
ATOM 3045 C CA . ASP A 1 380 ? 24.359 -28.281 -27.875 1 98.06 380 ASP A CA 1
ATOM 3046 C C . ASP A 1 380 ? 25.516 -29.047 -27.234 1 98.06 380 ASP A C 1
ATOM 3048 O O . ASP A 1 380 ? 25.438 -29.422 -26.062 1 98.06 380 ASP A O 1
ATOM 3052 N N . LYS A 1 381 ? 26.578 -29.141 -27.922 1 97.56 381 LYS A N 1
ATOM 3053 C CA . LYS A 1 381 ? 27.656 -30.062 -27.562 1 97.56 381 LYS A CA 1
ATOM 3054 C C . LYS A 1 381 ? 28.172 -29.781 -26.156 1 97.56 381 LYS A C 1
ATOM 3056 O O . LYS A 1 381 ? 28.297 -30.688 -25.344 1 97.56 381 LYS A O 1
ATOM 3061 N N . GLN A 1 382 ? 28.469 -28.547 -25.891 1 97.44 382 GLN A N 1
ATOM 3062 C CA . GLN A 1 382 ? 29.094 -28.188 -24.625 1 97.44 382 GLN A CA 1
ATOM 3063 C C . GLN A 1 382 ? 28.094 -28.359 -23.469 1 97.44 382 GLN A C 1
ATOM 3065 O O . GLN A 1 382 ? 28.422 -28.969 -22.453 1 97.44 382 GLN A O 1
ATOM 3070 N N . LEU A 1 383 ? 26.938 -27.828 -23.625 1 97.56 383 LEU A N 1
ATOM 3071 C CA . LEU A 1 383 ? 25.922 -27.906 -22.578 1 97.56 383 LEU A CA 1
ATOM 3072 C C . LEU A 1 383 ? 25.469 -29.344 -22.344 1 97.56 383 LEU A C 1
ATOM 3074 O O . LEU A 1 383 ? 25.266 -29.75 -21.203 1 97.56 383 LEU A O 1
ATOM 3078 N N . ASP A 1 384 ? 25.297 -30.094 -23.328 1 98.44 384 ASP A N 1
ATOM 3079 C CA . ASP A 1 384 ? 24.844 -31.469 -23.234 1 98.44 384 ASP A CA 1
ATOM 3080 C C . ASP A 1 384 ? 25.891 -32.344 -22.531 1 98.44 384 ASP A C 1
ATOM 3082 O O . ASP A 1 384 ? 25.547 -33.219 -21.734 1 98.44 384 ASP A O 1
ATOM 3086 N N . LYS A 1 385 ? 27.156 -32.062 -22.875 1 98.31 385 LYS A N 1
ATOM 3087 C CA . LYS A 1 385 ? 28.203 -32.812 -22.203 1 98.31 385 LYS A CA 1
ATOM 3088 C C . LYS A 1 385 ? 28.219 -32.531 -20.703 1 98.31 385 LYS A C 1
ATOM 3090 O O . LYS A 1 385 ? 28.344 -33.469 -19.891 1 98.31 385 LYS A O 1
ATOM 3095 N N . ALA A 1 386 ? 28.156 -31.281 -20.391 1 98.38 386 ALA A N 1
ATOM 3096 C CA . ALA A 1 386 ? 28.172 -30.891 -18.969 1 98.38 386 ALA A CA 1
ATOM 3097 C C . ALA A 1 386 ? 27.031 -31.547 -18.203 1 98.38 386 ALA A C 1
ATOM 3099 O O . ALA A 1 386 ? 27.219 -32.031 -17.094 1 98.38 386 ALA A O 1
ATOM 3100 N N . LEU A 1 387 ? 25.875 -31.562 -18.781 1 98.56 387 LEU A N 1
ATOM 3101 C CA . LEU A 1 387 ? 24.688 -32.094 -18.125 1 98.56 387 LEU A CA 1
ATOM 3102 C C . LEU A 1 387 ? 24.703 -33.625 -18.109 1 98.56 387 LEU A C 1
ATOM 3104 O O . LEU A 1 387 ? 24.25 -34.25 -17.156 1 98.56 387 LEU A O 1
ATOM 3108 N N . ARG A 1 388 ? 25.172 -34.219 -19.125 1 98.06 388 ARG A N 1
ATOM 3109 C CA . ARG A 1 388 ? 25.312 -35.656 -19.156 1 98.06 388 ARG A CA 1
ATOM 3110 C C . ARG A 1 388 ? 26.297 -36.156 -18.078 1 98.06 388 ARG A C 1
ATOM 3112 O O . ARG A 1 388 ? 26.031 -37.125 -17.375 1 98.06 388 ARG A O 1
ATOM 3119 N N . ASP A 1 389 ? 27.422 -35.438 -17.984 1 98 389 ASP A N 1
ATOM 3120 C CA . ASP A 1 389 ? 28.406 -35.75 -16.969 1 98 389 ASP A CA 1
ATOM 3121 C C . ASP A 1 389 ? 27.828 -35.625 -15.562 1 98 389 ASP A C 1
ATOM 3123 O O . ASP A 1 389 ? 28.094 -36.438 -14.688 1 98 389 ASP A O 1
ATOM 3127 N N . ARG A 1 390 ? 27.109 -34.594 -15.414 1 98.25 390 ARG A N 1
ATOM 3128 C CA . ARG A 1 390 ? 26.469 -34.375 -14.125 1 98.25 390 ARG A CA 1
ATOM 3129 C C . ARG A 1 390 ? 25.484 -35.5 -13.797 1 98.25 390 ARG A C 1
ATOM 3131 O O . ARG A 1 390 ? 25.422 -35.969 -12.664 1 98.25 390 ARG A O 1
ATOM 3138 N N . PHE A 1 391 ? 24.688 -35.906 -14.711 1 98.5 391 PHE A N 1
ATOM 3139 C CA . PHE A 1 391 ? 23.734 -37 -14.516 1 98.5 391 PHE A CA 1
ATOM 3140 C C . PHE A 1 391 ? 24.469 -38.281 -14.117 1 98.5 391 PHE A C 1
ATOM 3142 O O . PHE A 1 391 ? 24.062 -38.969 -13.18 1 98.5 391 PHE A O 1
ATOM 3149 N N . ASP A 1 392 ? 25.5 -38.562 -14.852 1 98.12 392 ASP A N 1
ATOM 3150 C CA . ASP A 1 392 ? 26.25 -39.812 -14.578 1 98.12 392 ASP A CA 1
ATOM 3151 C C . ASP A 1 392 ? 26.859 -39.781 -13.18 1 98.12 392 ASP A C 1
ATOM 3153 O O . ASP A 1 392 ? 26.891 -40.781 -12.492 1 98.12 392 ASP A O 1
ATOM 3157 N N . TYR A 1 393 ? 27.312 -38.625 -12.875 1 97.94 393 TYR A N 1
ATOM 3158 C CA . TYR A 1 393 ? 27.859 -38.438 -11.539 1 97.94 393 TYR A CA 1
ATOM 3159 C C . TYR A 1 393 ? 26.812 -38.719 -10.477 1 97.94 393 TYR A C 1
ATOM 3161 O O . TYR A 1 393 ? 27.047 -39.5 -9.555 1 97.94 393 TYR A O 1
ATOM 3169 N N . LEU A 1 394 ? 25.672 -38.125 -10.586 1 97.94 394 LEU A N 1
ATOM 3170 C CA . LEU A 1 394 ? 24.609 -38.312 -9.617 1 97.94 394 LEU A CA 1
ATOM 3171 C C . LEU A 1 394 ? 24.094 -39.75 -9.609 1 97.94 394 LEU A C 1
ATOM 3173 O O . LEU A 1 394 ? 23.797 -40.312 -8.555 1 97.94 394 LEU A O 1
ATOM 3177 N N . PHE A 1 395 ? 23.922 -40.312 -10.797 1 98.12 395 PHE A N 1
ATOM 3178 C CA . PHE A 1 395 ? 23.469 -41.688 -10.906 1 98.12 395 PHE A CA 1
ATOM 3179 C C . PHE A 1 395 ? 24.406 -42.625 -10.141 1 98.12 395 PHE A C 1
ATOM 3181 O O . PHE A 1 395 ? 23.953 -43.531 -9.445 1 98.12 395 PHE A O 1
ATOM 3188 N N . GLY A 1 396 ? 25.703 -42.375 -10.25 1 97.44 396 GLY A N 1
ATOM 3189 C CA . GLY A 1 396 ? 26.688 -43.188 -9.547 1 97.44 396 GLY A CA 1
ATOM 3190 C C . GLY A 1 396 ? 26.609 -43.031 -8.039 1 97.44 396 GLY A C 1
ATOM 3191 O O . GLY A 1 396 ? 26.875 -44 -7.305 1 97.44 396 GLY A O 1
ATOM 3192 N N . LEU A 1 397 ? 26.234 -41.875 -7.598 1 97 397 LEU A N 1
ATOM 3193 C CA . LEU A 1 397 ? 26.094 -41.625 -6.164 1 97 397 LEU A CA 1
ATOM 3194 C C . LEU A 1 397 ? 24.859 -42.312 -5.609 1 97 397 LEU A C 1
ATOM 3196 O O . LEU A 1 397 ? 24.844 -42.75 -4.461 1 97 397 LEU A O 1
ATOM 3200 N N . LEU A 1 398 ? 23.844 -42.438 -6.461 1 97.75 398 LEU A N 1
ATOM 3201 C CA . LEU A 1 398 ? 22.531 -42.812 -5.941 1 97.75 398 LEU A CA 1
ATOM 3202 C C . LEU A 1 398 ? 22.219 -44.281 -6.223 1 97.75 398 LEU A C 1
ATOM 3204 O O . LEU A 1 398 ? 21.297 -44.844 -5.633 1 97.75 398 LEU A O 1
ATOM 3208 N N . HIS A 1 399 ? 23.031 -44.938 -7.133 1 97.94 399 HIS A N 1
ATOM 3209 C CA . HIS A 1 399 ? 22.703 -46.281 -7.543 1 97.94 399 HIS A CA 1
ATOM 3210 C C . HIS A 1 399 ? 23.922 -47.188 -7.5 1 97.94 399 HIS A C 1
ATOM 3212 O O . HIS A 1 399 ? 25.031 -46.75 -7.789 1 97.94 399 HIS A O 1
ATOM 3218 N N . ASP A 1 400 ? 23.703 -48.406 -7.121 1 97.88 400 ASP A N 1
ATOM 3219 C CA . ASP A 1 400 ? 24.672 -49.469 -7.367 1 97.88 400 ASP A CA 1
ATOM 3220 C C . ASP A 1 400 ? 24.609 -49.938 -8.82 1 97.88 400 ASP A C 1
ATOM 3222 O O . ASP A 1 400 ? 23.688 -50.656 -9.227 1 97.88 400 ASP A O 1
ATOM 3226 N N . GLN A 1 401 ? 25.516 -49.719 -9.562 1 94.88 401 GLN A N 1
ATOM 3227 C CA . GLN A 1 401 ? 25.484 -49.906 -11.008 1 94.88 401 GLN A CA 1
ATOM 3228 C C . GLN A 1 401 ? 25.656 -51.406 -11.367 1 94.88 401 GLN A C 1
ATOM 3230 O O . GLN A 1 401 ? 25.297 -51.812 -12.469 1 94.88 401 GLN A O 1
ATOM 3235 N N . GLN A 1 402 ? 26.25 -52.125 -10.516 1 95.69 402 GLN A N 1
ATOM 3236 C CA . GLN A 1 402 ? 26.406 -53.562 -10.758 1 95.69 402 GLN A CA 1
ATOM 3237 C C . GLN A 1 402 ? 25.094 -54.312 -10.484 1 95.69 402 GLN A C 1
ATOM 3239 O O . GLN A 1 402 ? 24.625 -55.062 -11.336 1 95.69 402 GLN A O 1
ATOM 3244 N N . LYS A 1 403 ? 24.484 -54 -9.406 1 97.06 403 LYS A N 1
ATOM 3245 C CA . LYS A 1 403 ? 23.234 -54.625 -9.039 1 97.06 403 LYS A CA 1
ATOM 3246 C C . LYS A 1 403 ? 22.047 -53.938 -9.688 1 97.06 403 LYS A C 1
ATOM 3248 O O . LYS A 1 403 ? 20.953 -54.531 -9.781 1 97.06 403 LYS A O 1
ATOM 3253 N N . MET A 1 404 ? 22.234 -52.719 -10.047 1 97 404 MET A N 1
ATOM 3254 C CA . MET A 1 404 ? 21.234 -51.812 -10.625 1 97 404 MET A CA 1
ATOM 3255 C C . MET A 1 404 ? 20.047 -51.656 -9.688 1 97 404 MET A C 1
ATOM 3257 O O . MET A 1 404 ? 18.906 -51.969 -10.055 1 97 404 MET A O 1
ATOM 3261 N N . GLU A 1 405 ? 20.281 -51.156 -8.578 1 97.44 405 GLU A N 1
ATOM 3262 C CA . GLU A 1 405 ? 19.297 -50.844 -7.543 1 97.44 405 GLU A CA 1
ATOM 3263 C C . GLU A 1 405 ? 19.672 -49.562 -6.797 1 97.44 405 GLU A C 1
ATOM 3265 O O . GLU A 1 405 ? 20.844 -49.188 -6.754 1 97.44 405 GLU A O 1
ATOM 3270 N N . PRO A 1 406 ? 18.75 -48.875 -6.215 1 97.75 406 PRO A N 1
ATOM 3271 C CA . PRO A 1 406 ? 19.062 -47.656 -5.438 1 97.75 406 PRO A CA 1
ATOM 3272 C C . PRO A 1 406 ? 19.922 -47.969 -4.207 1 97.75 406 PRO A C 1
ATOM 3274 O O . PRO A 1 406 ? 19.688 -48.969 -3.531 1 97.75 406 PRO A O 1
ATOM 3277 N N . LYS A 1 407 ? 20.875 -47.031 -3.896 1 97.5 407 LYS A N 1
ATOM 3278 C CA . LYS A 1 407 ? 21.688 -47.156 -2.699 1 97.5 407 LYS A CA 1
ATOM 3279 C C . LYS A 1 407 ? 20.969 -46.656 -1.464 1 97.5 407 LYS A C 1
ATOM 3281 O O . LYS A 1 407 ? 21.234 -47.094 -0.345 1 97.5 407 LYS A O 1
ATOM 3286 N N . TYR A 1 408 ? 20.125 -45.75 -1.743 1 96.56 408 TYR A N 1
ATOM 3287 C CA . TYR A 1 408 ? 19.422 -45.094 -0.655 1 96.56 408 TYR A CA 1
ATOM 3288 C C . TYR A 1 408 ? 17.938 -44.969 -0.946 1 96.56 408 TYR A C 1
ATOM 3290 O O . TYR A 1 408 ? 17.531 -44.812 -2.102 1 96.56 408 TYR A O 1
ATOM 3298 N N . HIS A 1 409 ? 17.062 -45.062 0.074 1 95.25 409 HIS A N 1
ATOM 3299 C CA . HIS A 1 409 ? 15.633 -44.844 0.007 1 95.25 409 HIS A CA 1
ATOM 3300 C C . HIS A 1 409 ? 14.984 -45.719 -1.05 1 95.25 409 HIS A C 1
ATOM 3302 O O . HIS A 1 409 ? 14.242 -45.25 -1.909 1 95.25 409 HIS A O 1
ATOM 3308 N N . ALA A 1 410 ? 15.234 -46.906 -0.999 1 95.69 410 ALA A N 1
ATOM 3309 C CA . ALA A 1 410 ? 14.766 -47.875 -1.985 1 95.69 410 ALA A CA 1
ATOM 3310 C C . ALA A 1 410 ? 13.242 -47.969 -2.014 1 95.69 410 ALA A C 1
ATOM 3312 O O . ALA A 1 410 ? 12.648 -48.219 -3.059 1 95.69 410 ALA A O 1
ATOM 3313 N N . SER A 1 411 ? 12.648 -47.625 -0.885 1 94.5 411 SER A N 1
ATOM 3314 C CA . SER A 1 411 ? 11.195 -47.75 -0.797 1 94.5 411 SER A CA 1
ATOM 3315 C C . SER A 1 411 ? 10.508 -46.531 -1.416 1 94.5 411 SER A C 1
ATOM 3317 O O . SER A 1 411 ? 9.297 -46.562 -1.679 1 94.5 411 SER A O 1
ATOM 3319 N N . ARG A 1 412 ? 11.227 -45.5 -1.629 1 95.62 412 ARG A N 1
ATOM 3320 C CA . ARG A 1 412 ? 10.656 -44.375 -2.361 1 95.62 412 ARG A CA 1
ATOM 3321 C C . ARG A 1 412 ? 10.68 -44.656 -3.865 1 95.62 412 ARG A C 1
ATOM 3323 O O . ARG A 1 412 ? 11.43 -44 -4.598 1 95.62 412 ARG A O 1
ATOM 3330 N N . ILE A 1 413 ? 9.758 -45.375 -4.328 1 96.25 413 ILE A N 1
ATOM 3331 C CA . ILE A 1 413 ? 9.797 -46 -5.648 1 96.25 413 ILE A CA 1
ATOM 3332 C C . ILE A 1 413 ? 9.641 -44.938 -6.727 1 96.25 413 ILE A C 1
ATOM 3334 O O . ILE A 1 413 ? 10 -45.156 -7.887 1 96.25 413 ILE A O 1
ATOM 3338 N N . GLN A 1 414 ? 9.086 -43.75 -6.375 1 94.94 414 GLN A N 1
ATOM 3339 C CA . GLN A 1 414 ? 8.992 -42.688 -7.355 1 94.94 414 GLN A CA 1
ATOM 3340 C C . GLN A 1 414 ? 10.383 -42.219 -7.789 1 94.94 414 GLN A C 1
ATOM 3342 O O . GLN A 1 414 ? 10.562 -41.781 -8.922 1 94.94 414 GLN A O 1
ATOM 3347 N N . ASN A 1 415 ? 11.414 -42.344 -6.922 1 97.12 415 ASN A N 1
ATOM 3348 C CA . ASN A 1 415 ? 12.789 -42.062 -7.32 1 97.12 415 ASN A CA 1
ATOM 3349 C C . ASN A 1 415 ? 13.25 -42.969 -8.453 1 97.12 415 ASN A C 1
ATOM 3351 O O . ASN A 1 415 ? 13.844 -42.531 -9.43 1 97.12 415 ASN A O 1
ATOM 3355 N N . THR A 1 416 ? 12.93 -44.25 -8.273 1 97.94 416 THR A N 1
ATOM 3356 C CA . THR A 1 416 ? 13.344 -45.25 -9.258 1 97.94 416 THR A CA 1
ATOM 3357 C C . THR A 1 416 ? 12.562 -45.094 -10.555 1 97.94 416 THR A C 1
ATOM 3359 O O . THR A 1 416 ? 13.148 -45.094 -11.641 1 97.94 416 THR A O 1
ATOM 3362 N N . SER A 1 417 ? 11.273 -45.031 -10.445 1 97.94 417 SER A N 1
ATOM 3363 C CA . SER A 1 417 ? 10.461 -44.875 -11.648 1 97.94 417 SER A CA 1
ATOM 3364 C C . SER A 1 417 ? 10.828 -43.625 -12.414 1 97.94 417 SER A C 1
ATOM 3366 O O . SER A 1 417 ? 10.922 -43.625 -13.648 1 97.94 417 SER A O 1
ATOM 3368 N N . GLY A 1 418 ? 11.016 -42.469 -11.68 1 97.75 418 GLY A N 1
ATOM 3369 C CA . GLY A 1 418 ? 11.445 -41.25 -12.344 1 97.75 418 GLY A CA 1
ATOM 3370 C C . GLY A 1 418 ? 12.789 -41.406 -13.031 1 97.75 418 GLY A C 1
ATOM 3371 O O . GLY A 1 418 ? 12.992 -40.844 -14.117 1 97.75 418 GLY A O 1
ATOM 3372 N N . THR A 1 419 ? 13.703 -42.094 -12.406 1 98.5 419 THR A N 1
ATOM 3373 C CA . THR A 1 419 ? 15.023 -42.312 -12.984 1 98.5 419 THR A CA 1
ATOM 3374 C C . THR A 1 419 ? 14.914 -43.156 -14.258 1 98.5 419 THR A C 1
ATOM 3376 O O . THR A 1 419 ? 15.656 -42.938 -15.219 1 98.5 419 THR A O 1
ATOM 3379 N N . ILE A 1 420 ? 14.016 -44.156 -14.258 1 98.69 420 ILE A N 1
ATOM 3380 C CA . ILE A 1 420 ? 13.75 -44.938 -15.477 1 98.69 420 ILE A CA 1
ATOM 3381 C C . ILE A 1 420 ? 13.383 -43.969 -16.609 1 98.69 420 ILE A C 1
ATOM 3383 O O . ILE A 1 420 ? 13.93 -44.062 -17.703 1 98.69 420 ILE A O 1
ATOM 3387 N N . GLY A 1 421 ? 12.469 -43.031 -16.297 1 98.44 421 GLY A N 1
ATOM 3388 C CA . GLY A 1 421 ? 12.078 -42.062 -17.281 1 98.44 421 GLY A CA 1
ATOM 3389 C C . GLY A 1 421 ? 13.234 -41.219 -17.766 1 98.44 421 GLY A C 1
ATOM 3390 O O . GLY A 1 421 ? 13.336 -40.906 -18.969 1 98.44 421 GLY A O 1
ATOM 3391 N N . LEU A 1 422 ? 14.141 -40.812 -16.891 1 98.75 422 LEU A N 1
ATOM 3392 C CA . LEU A 1 422 ? 15.297 -40 -17.25 1 98.75 422 LEU A CA 1
ATOM 3393 C C . LEU A 1 422 ? 16.25 -40.781 -18.156 1 98.75 422 LEU A C 1
ATOM 3395 O O . LEU A 1 422 ? 16.797 -40.219 -19.109 1 98.75 422 LEU A O 1
ATOM 3399 N N . LEU A 1 423 ? 16.438 -42.031 -17.844 1 98.75 423 LEU A N 1
ATOM 3400 C CA . LEU A 1 423 ? 17.312 -42.906 -18.641 1 98.75 423 LEU A CA 1
ATOM 3401 C C . LEU A 1 423 ? 16.734 -43.125 -20.031 1 98.75 423 LEU A C 1
ATOM 3403 O O . LEU A 1 423 ? 17.484 -43.188 -21.016 1 98.75 423 LEU A O 1
ATOM 3407 N N . VAL A 1 424 ? 15.445 -43.219 -20.125 1 98.75 424 VAL A N 1
ATOM 3408 C CA . VAL A 1 424 ? 14.789 -43.312 -21.422 1 98.75 424 VAL A CA 1
ATOM 3409 C C . VAL A 1 424 ? 15.039 -42.062 -22.234 1 98.75 424 VAL A C 1
ATOM 3411 O O . VAL A 1 424 ? 15.422 -42.125 -23.406 1 98.75 424 VAL A O 1
ATOM 3414 N N . ASP A 1 425 ? 14.844 -40.906 -21.625 1 98.69 425 ASP A N 1
ATOM 3415 C CA . ASP A 1 425 ? 15.109 -39.625 -22.297 1 98.69 425 ASP A CA 1
ATOM 3416 C C . ASP A 1 425 ? 16.562 -39.531 -22.75 1 98.69 425 ASP A C 1
ATOM 3418 O O . ASP A 1 425 ? 16.859 -39.062 -23.844 1 98.69 425 ASP A O 1
ATOM 3422 N N . LYS A 1 426 ? 17.406 -40 -21.859 1 98.81 426 LYS A N 1
ATOM 3423 C CA . LYS A 1 426 ? 18.828 -39.969 -22.172 1 98.81 426 LYS A CA 1
ATOM 3424 C C . LYS A 1 426 ? 19.141 -40.844 -23.375 1 98.81 426 LYS A C 1
ATOM 3426 O O . LYS A 1 426 ? 19.906 -40.438 -24.25 1 98.81 426 LYS A O 1
ATOM 3431 N N . TYR A 1 427 ? 18.641 -42 -23.422 1 98.38 427 TYR A N 1
ATOM 3432 C CA . TYR A 1 427 ? 18.828 -42.906 -24.562 1 98.38 427 TYR A CA 1
ATOM 3433 C C . TYR A 1 427 ? 18.297 -42.281 -25.844 1 98.38 427 TYR A C 1
ATOM 3435 O O . TYR A 1 427 ? 18.953 -42.344 -26.891 1 98.38 427 TYR A O 1
ATOM 3443 N N . GLN A 1 428 ? 17.156 -41.719 -25.719 1 97.81 428 GLN A N 1
ATOM 3444 C CA . GLN A 1 428 ? 16.562 -41.094 -26.906 1 97.81 428 GLN A CA 1
ATOM 3445 C C . GLN A 1 428 ? 17.406 -3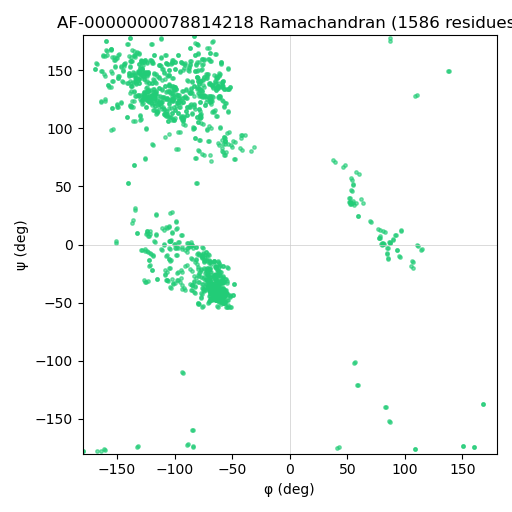9.938 -27.406 1 97.81 428 GLN A C 1
ATOM 3447 O O . GLN A 1 428 ? 17.484 -39.688 -28.609 1 97.81 428 GLN A O 1
ATOM 3452 N N . ALA A 1 429 ? 18.062 -39.25 -26.531 1 98.31 429 ALA A N 1
ATOM 3453 C CA . ALA A 1 429 ? 18.891 -38.125 -26.875 1 98.31 429 ALA A CA 1
ATOM 3454 C C . ALA A 1 429 ? 20.203 -38.562 -27.516 1 98.31 429 ALA A C 1
ATOM 3456 O O . ALA A 1 429 ? 20.656 -37.938 -28.484 1 98.31 429 ALA A O 1
ATOM 3457 N N . TYR A 1 430 ? 20.75 -39.688 -26.969 1 97.62 430 TYR A N 1
ATOM 3458 C CA . TYR A 1 430 ? 22.141 -39.969 -27.328 1 97.62 430 TYR A CA 1
ATOM 3459 C C . TYR A 1 430 ? 22.281 -41.312 -27.969 1 97.62 430 TYR A C 1
ATOM 3461 O O . TYR A 1 430 ? 23.344 -41.656 -28.531 1 97.62 430 TYR A O 1
ATOM 3469 N N . GLY A 1 431 ? 21.328 -42.219 -27.828 1 96.88 431 GLY A N 1
ATOM 3470 C CA . GLY A 1 431 ? 21.312 -43.5 -28.516 1 96.88 431 GLY A CA 1
ATOM 3471 C C . GLY A 1 431 ? 22.156 -44.562 -27.844 1 96.88 431 GLY A C 1
ATOM 3472 O O . GLY A 1 431 ? 22.391 -45.625 -28.406 1 96.88 431 GLY A O 1
ATOM 3473 N N . ASP A 1 432 ? 22.594 -44.281 -26.672 1 97.56 432 ASP A N 1
ATOM 3474 C CA . ASP A 1 432 ? 23.422 -45.25 -25.953 1 97.56 432 ASP A CA 1
ATOM 3475 C C . ASP A 1 432 ? 22.578 -46.375 -25.375 1 97.56 432 ASP A C 1
ATOM 3477 O O . ASP A 1 432 ? 21.875 -46.188 -24.375 1 97.56 432 ASP A O 1
ATOM 3481 N N . ILE A 1 433 ? 22.719 -47.562 -25.859 1 97.25 433 ILE A N 1
ATOM 3482 C CA . ILE A 1 433 ? 21.891 -48.719 -25.484 1 97.25 433 ILE A CA 1
ATOM 3483 C C . ILE A 1 433 ? 22.125 -49.062 -24.016 1 97.25 433 ILE A C 1
ATOM 3485 O O . ILE A 1 433 ? 21.234 -49.594 -23.344 1 97.25 433 ILE A O 1
ATOM 3489 N N . ALA A 1 434 ? 23.297 -48.719 -23.5 1 97.81 434 ALA A N 1
ATOM 3490 C CA . ALA A 1 434 ? 23.609 -49 -22.094 1 97.81 434 ALA A CA 1
ATOM 3491 C C . ALA A 1 434 ? 22.641 -48.25 -21.172 1 97.81 434 ALA A C 1
ATOM 3493 O O . ALA A 1 434 ? 22.281 -48.781 -20.109 1 97.81 434 ALA A O 1
ATOM 3494 N N . ASP A 1 435 ? 22.297 -47.094 -21.594 1 98.38 435 ASP A N 1
ATOM 3495 C CA . ASP A 1 435 ? 21.344 -46.344 -20.797 1 98.38 435 ASP A CA 1
ATOM 3496 C C . ASP A 1 435 ? 19.969 -47 -20.781 1 98.38 435 ASP A C 1
ATOM 3498 O O . ASP A 1 435 ? 19.297 -47.031 -19.75 1 98.38 435 ASP A O 1
ATOM 3502 N N . LEU A 1 436 ? 19.531 -47.531 -21.859 1 98.38 436 LEU A N 1
ATOM 3503 C CA . LEU A 1 436 ? 18.25 -48.219 -21.922 1 98.38 436 LEU A CA 1
ATOM 3504 C C . LEU A 1 436 ? 18.297 -49.531 -21.109 1 98.38 436 LEU A C 1
ATOM 3506 O O . LEU A 1 436 ? 17.297 -49.906 -20.5 1 98.38 436 LEU A O 1
ATOM 3510 N N . GLN A 1 437 ? 19.438 -50.156 -21.156 1 98.31 437 GLN A N 1
ATOM 3511 C CA . GLN A 1 437 ? 19.609 -51.375 -20.359 1 98.31 437 GLN A CA 1
ATOM 3512 C C . GLN A 1 437 ? 19.516 -51.094 -18.875 1 98.31 437 GLN A C 1
ATOM 3514 O O . GLN A 1 437 ? 18.906 -51.844 -18.125 1 98.31 437 GLN A O 1
ATOM 3519 N N . LYS A 1 438 ? 20.141 -49.969 -18.5 1 98.56 438 LYS A N 1
ATOM 3520 C CA . LYS A 1 438 ? 20 -49.562 -17.109 1 98.56 438 LYS A CA 1
ATOM 3521 C C . LYS A 1 438 ? 18.531 -49.344 -16.734 1 98.56 438 LYS A C 1
ATOM 3523 O O . LYS A 1 438 ? 18.078 -49.781 -15.68 1 98.56 438 LYS A O 1
ATOM 3528 N N . ALA A 1 439 ? 17.812 -48.656 -17.609 1 98.75 439 ALA A N 1
ATOM 3529 C CA . ALA A 1 439 ? 16.391 -48.406 -17.391 1 98.75 439 ALA A CA 1
ATOM 3530 C C . ALA A 1 439 ? 15.602 -49.719 -17.25 1 98.75 439 ALA A C 1
ATOM 3532 O O . ALA A 1 439 ? 14.773 -49.844 -16.344 1 98.75 439 ALA A O 1
ATOM 3533 N N . SER A 1 440 ? 15.891 -50.625 -18.094 1 98.62 440 SER A N 1
ATOM 3534 C CA . SER A 1 440 ? 15.188 -51.906 -18.125 1 98.62 440 SER A CA 1
ATOM 3535 C C . SER A 1 440 ? 15.461 -52.719 -16.859 1 98.62 440 SER A C 1
ATOM 3537 O O . SER A 1 440 ? 14.547 -53.312 -16.281 1 98.62 440 SER A O 1
ATOM 3539 N N . ARG A 1 441 ? 16.672 -52.719 -16.469 1 98.5 441 ARG A N 1
ATOM 3540 C CA . ARG A 1 441 ? 17.047 -53.469 -15.258 1 98.5 441 ARG A CA 1
ATOM 3541 C C . ARG A 1 441 ? 16.406 -52.812 -14.016 1 98.5 441 ARG A C 1
ATOM 3543 O O . ARG A 1 441 ? 16 -53.531 -13.094 1 98.5 441 ARG A O 1
ATOM 3550 N N . LEU A 1 442 ? 16.406 -51.5 -14.008 1 98.75 442 LEU A N 1
ATOM 3551 C CA . LEU A 1 442 ? 15.734 -50.812 -12.906 1 98.75 442 LEU A CA 1
ATOM 3552 C C . LEU A 1 442 ? 14.234 -51.125 -12.898 1 98.75 442 LEU A C 1
ATOM 3554 O O . LEU A 1 442 ? 13.625 -51.25 -11.836 1 98.75 442 LEU A O 1
ATOM 3558 N N . ALA A 1 443 ? 13.617 -51.188 -14.07 1 98.75 443 ALA A N 1
ATOM 3559 C CA . ALA A 1 443 ? 12.203 -51.562 -14.18 1 98.75 443 ALA A CA 1
ATOM 3560 C C . ALA A 1 443 ? 11.953 -52.938 -13.617 1 98.75 443 ALA A C 1
ATOM 3562 O O . ALA A 1 443 ? 10.977 -53.156 -12.891 1 98.75 443 ALA A O 1
ATOM 3563 N N . ASP A 1 444 ? 12.828 -53.875 -13.953 1 98.5 444 ASP A N 1
ATOM 3564 C CA . ASP A 1 444 ? 12.734 -55.219 -13.398 1 98.5 444 ASP A CA 1
ATOM 3565 C C . ASP A 1 444 ? 12.844 -55.219 -11.875 1 98.5 444 ASP A C 1
ATOM 3567 O O . ASP A 1 444 ? 12.102 -55.906 -11.18 1 98.5 444 ASP A O 1
ATOM 3571 N N . TRP A 1 445 ? 13.781 -54.438 -11.445 1 98.38 445 TRP A N 1
ATOM 3572 C CA . TRP A 1 445 ? 13.977 -54.344 -10.008 1 98.38 445 TRP A CA 1
ATOM 3573 C C . TRP A 1 445 ? 12.719 -53.812 -9.328 1 98.38 445 TRP A C 1
ATOM 3575 O O . TRP A 1 445 ? 12.289 -54.344 -8.297 1 98.38 445 TRP A O 1
ATOM 3585 N N . LEU A 1 446 ? 12.133 -52.75 -9.867 1 98.06 446 LEU A N 1
ATOM 3586 C CA . LEU A 1 446 ? 10.938 -52.125 -9.312 1 98.06 446 LEU A CA 1
ATOM 3587 C C . LEU A 1 446 ? 9.773 -53.094 -9.281 1 98.06 446 LEU A C 1
ATOM 3589 O O . LEU A 1 446 ? 9.086 -53.219 -8.266 1 98.06 446 LEU A O 1
ATOM 3593 N N . MET A 1 447 ? 9.594 -53.812 -10.328 1 96.62 447 MET A N 1
ATOM 3594 C CA . MET A 1 447 ? 8.523 -54.812 -10.469 1 96.62 447 MET A CA 1
ATOM 3595 C C . MET A 1 447 ? 8.688 -55.938 -9.453 1 96.62 447 MET A C 1
ATOM 3597 O O . MET A 1 447 ? 7.723 -56.344 -8.812 1 96.62 447 MET A O 1
ATOM 3601 N N . ASN A 1 448 ? 9.875 -56.375 -9.266 1 97.12 448 ASN A N 1
ATOM 3602 C CA . ASN A 1 448 ? 10.148 -57.562 -8.461 1 97.12 448 ASN A CA 1
ATOM 3603 C C . ASN A 1 448 ? 10.117 -57.219 -6.969 1 97.12 448 ASN A C 1
ATOM 3605 O O . ASN A 1 448 ? 9.82 -58.094 -6.148 1 97.12 448 ASN A O 1
ATOM 3609 N N . ASN A 1 449 ? 10.391 -56 -6.672 1 97.31 449 ASN A N 1
ATOM 3610 C CA . ASN A 1 449 ? 10.578 -55.688 -5.258 1 97.31 449 ASN A CA 1
ATOM 3611 C C . ASN A 1 449 ? 9.398 -54.875 -4.703 1 97.31 449 ASN A C 1
ATOM 3613 O O . ASN A 1 449 ? 9.164 -54.875 -3.492 1 97.31 449 ASN A O 1
ATOM 3617 N N . TRP A 1 450 ? 8.695 -54.219 -5.656 1 97.62 450 TRP A N 1
ATOM 3618 C CA . TRP A 1 450 ? 7.781 -53.219 -5.098 1 97.62 450 TRP A CA 1
ATOM 3619 C C . TRP A 1 450 ? 6.434 -53.281 -5.812 1 97.62 450 TRP A C 1
ATOM 3621 O O . TRP A 1 450 ? 5.719 -52.281 -5.855 1 97.62 450 TRP A O 1
ATOM 3631 N N . GLN A 1 451 ? 6.078 -54.25 -6.461 1 97.81 451 GLN A N 1
ATOM 3632 C CA . GLN A 1 451 ? 4.742 -54.469 -7.016 1 97.81 451 GLN A CA 1
ATOM 3633 C C . GLN A 1 451 ? 4.012 -55.594 -6.289 1 97.81 451 GLN A C 1
ATOM 3635 O O . GLN A 1 451 ? 4.543 -56.688 -6.148 1 97.81 451 GLN A O 1
ATOM 3640 N N . ARG A 1 452 ? 2.879 -55.281 -5.867 1 96.38 452 ARG A N 1
ATOM 3641 C CA . ARG A 1 452 ? 2.061 -56.25 -5.133 1 96.38 452 ARG A CA 1
ATOM 3642 C C . ARG A 1 452 ? 1.368 -57.219 -6.086 1 96.38 452 ARG A C 1
ATOM 3644 O O . ARG A 1 452 ? 1.326 -57 -7.293 1 96.38 452 ARG A O 1
ATOM 3651 N N . GLU A 1 453 ? 0.703 -58.281 -5.531 1 95.31 453 GLU A N 1
ATOM 3652 C CA . GLU A 1 453 ? 0.03 -59.312 -6.312 1 95.31 453 GLU A CA 1
ATOM 3653 C C . GLU A 1 453 ? -1.148 -58.719 -7.094 1 95.31 453 GLU A C 1
ATOM 3655 O O . GLU A 1 453 ? -1.449 -59.188 -8.195 1 95.31 453 GLU A O 1
ATOM 3660 N N . ASP A 1 454 ? -1.712 -57.75 -6.594 1 94.75 454 ASP A N 1
ATOM 3661 C CA . ASP A 1 454 ? -2.873 -57.156 -7.262 1 94.75 454 ASP A CA 1
ATOM 3662 C C . ASP A 1 454 ? -2.445 -56.156 -8.344 1 94.75 454 ASP A C 1
ATOM 3664 O O . ASP A 1 454 ? -3.289 -55.531 -8.984 1 94.75 454 ASP A O 1
ATOM 3668 N N . GLY A 1 455 ? -1.118 -55.938 -8.461 1 96.75 455 GLY A N 1
ATOM 3669 C CA . GLY A 1 455 ? -0.582 -55.125 -9.547 1 96.75 455 GLY A CA 1
ATOM 3670 C C . GLY A 1 455 ? -0.097 -53.781 -9.086 1 96.75 455 GLY A C 1
ATOM 3671 O O . GLY A 1 455 ? 0.704 -53.125 -9.766 1 96.75 455 GLY A O 1
ATOM 3672 N N . ALA A 1 456 ? -0.566 -53.344 -7.926 1 96.81 456 ALA A N 1
ATOM 3673 C CA . ALA A 1 456 ? -0.245 -52 -7.453 1 96.81 456 ALA A CA 1
ATOM 3674 C C . ALA A 1 456 ? 1.24 -51.844 -7.133 1 96.81 456 ALA A C 1
ATOM 3676 O O . ALA A 1 456 ? 1.845 -52.781 -6.582 1 96.81 456 ALA A O 1
ATOM 3677 N N . TYR A 1 457 ? 1.872 -50.781 -7.551 1 97.56 457 TYR A N 1
ATOM 3678 C CA . TYR A 1 457 ? 3.176 -50.406 -7.004 1 97.56 457 TYR A CA 1
ATOM 3679 C C . TYR A 1 457 ? 3.035 -49.812 -5.605 1 97.56 457 TYR A C 1
ATOM 3681 O O . TYR A 1 457 ? 2.164 -48.969 -5.363 1 97.56 457 TYR A O 1
ATOM 3689 N N . VAL A 1 458 ? 3.865 -50.188 -4.664 1 96.12 458 VAL A N 1
ATOM 3690 C CA . VAL A 1 458 ? 3.611 -49.812 -3.277 1 96.12 458 VAL A CA 1
ATOM 3691 C C . VAL A 1 458 ? 4.914 -49.375 -2.617 1 96.12 458 VAL A C 1
ATOM 3693 O O . VAL A 1 458 ? 6.004 -49.719 -3.062 1 96.12 458 VAL A O 1
ATOM 3696 N N . ASN A 1 459 ? 4.887 -48.469 -1.764 1 93.69 459 ASN A N 1
ATOM 3697 C CA . ASN A 1 459 ? 5.859 -48.219 -0.703 1 93.69 459 ASN A CA 1
ATOM 3698 C C . ASN A 1 459 ? 5.418 -48.875 0.615 1 93.69 459 ASN A C 1
ATOM 3700 O O . ASN A 1 459 ? 4.602 -48.281 1.339 1 93.69 459 ASN A O 1
ATOM 3704 N N . HIS A 1 460 ? 5.945 -50 0.826 1 89.62 460 HIS A N 1
ATOM 3705 C CA . HIS A 1 460 ? 5.469 -50.844 1.917 1 89.62 460 HIS A CA 1
ATOM 3706 C C . HIS A 1 460 ? 3.975 -51.094 1.786 1 89.62 460 HIS A C 1
ATOM 3708 O O . HIS A 1 460 ? 3.541 -51.75 0.833 1 89.62 460 HIS A O 1
ATOM 3714 N N . HIS A 1 461 ? 3.23 -50.375 2.572 1 86.56 461 HIS A N 1
ATOM 3715 C CA . HIS A 1 461 ? 1.817 -50.75 2.57 1 86.56 461 HIS A CA 1
ATOM 3716 C C . HIS A 1 461 ? 0.976 -49.688 1.867 1 86.56 461 HIS A C 1
ATOM 3718 O O . HIS A 1 461 ? -0.225 -49.875 1.661 1 86.56 461 HIS A O 1
ATOM 3724 N N . ILE A 1 462 ? 1.55 -48.656 1.393 1 90.38 462 ILE A N 1
ATOM 3725 C CA . ILE A 1 462 ? 0.819 -47.531 0.776 1 90.38 462 ILE A CA 1
ATOM 3726 C C . ILE A 1 462 ? 0.912 -47.656 -0.745 1 90.38 462 ILE A C 1
ATOM 3728 O O . ILE A 1 462 ? 1.995 -47.875 -1.293 1 90.38 462 ILE A O 1
ATOM 3732 N N . ILE A 1 463 ? -0.197 -47.594 -1.413 1 91.88 463 ILE A N 1
ATOM 3733 C CA . ILE A 1 463 ? -0.229 -47.625 -2.871 1 91.88 463 ILE A CA 1
ATOM 3734 C C . ILE A 1 463 ? 0.347 -46.344 -3.447 1 91.88 463 ILE A C 1
ATOM 3736 O O . ILE A 1 463 ? -0.169 -45.25 -3.184 1 91.88 463 ILE A O 1
ATOM 3740 N N . TYR A 1 464 ? 1.35 -46.531 -4.281 1 94.06 464 TYR A N 1
ATOM 3741 C CA . TYR A 1 464 ? 2.068 -45.375 -4.832 1 94.06 464 TYR A CA 1
ATOM 3742 C C . TYR A 1 464 ? 1.896 -45.312 -6.344 1 94.06 464 TYR A C 1
ATOM 3744 O O . TYR A 1 464 ? 2.494 -44.438 -7 1 94.06 464 TYR A O 1
ATOM 3752 N N . THR A 1 465 ? 1.013 -46.156 -6.883 1 94.94 465 THR A N 1
ATOM 3753 C CA . THR A 1 465 ? 0.732 -46.031 -8.312 1 94.94 465 THR A CA 1
ATOM 3754 C C . THR A 1 465 ? 0.198 -44.656 -8.656 1 94.94 465 THR A C 1
ATOM 3756 O O . THR A 1 465 ? 0.479 -44.125 -9.734 1 94.94 465 THR A O 1
ATOM 3759 N N . SER A 1 466 ? -0.51 -44.094 -7.699 1 93.75 466 SER A N 1
ATOM 3760 C CA . SER A 1 466 ? -1.129 -42.781 -7.91 1 93.75 466 SER A CA 1
ATOM 3761 C C . SER A 1 466 ? -0.181 -41.656 -7.527 1 93.75 466 SER A C 1
ATOM 3763 O O . SER A 1 466 ? -0.56 -40.469 -7.562 1 93.75 466 SER A O 1
ATOM 3765 N N . VAL A 1 467 ? 1.06 -41.938 -7.094 1 91.19 467 VAL A N 1
ATOM 3766 C CA . VAL A 1 467 ? 2.027 -40.938 -6.664 1 91.19 467 VAL A CA 1
ATOM 3767 C C . VAL A 1 467 ? 3.146 -40.812 -7.695 1 91.19 467 VAL A C 1
ATOM 3769 O O . VAL A 1 467 ? 3.965 -41.75 -7.836 1 91.19 467 VAL A O 1
ATOM 3772 N N . ILE A 1 468 ? 3.268 -39.719 -8.414 1 92.88 468 ILE A N 1
ATOM 3773 C CA . ILE A 1 468 ? 4.297 -39.344 -9.383 1 92.88 468 ILE A CA 1
ATOM 3774 C C . ILE A 1 468 ? 4.359 -40.406 -10.484 1 92.88 468 ILE A C 1
ATOM 3776 O O . ILE A 1 468 ? 5.441 -40.844 -10.867 1 92.88 468 ILE A O 1
ATOM 3780 N N . TYR A 1 469 ? 3.404 -40.969 -10.883 1 94.94 469 TYR A N 1
ATOM 3781 C CA . TYR A 1 469 ? 2.979 -41.781 -12.031 1 94.94 469 TYR A CA 1
ATOM 3782 C C . TYR A 1 469 ? 4.008 -42.844 -12.375 1 94.94 469 TYR A C 1
ATOM 3784 O O . TYR A 1 469 ? 4.484 -42.906 -13.508 1 94.94 469 TYR A O 1
ATOM 3792 N N . VAL A 1 470 ? 4.23 -43.781 -11.594 1 97.69 470 VAL A N 1
ATOM 3793 C CA . VAL A 1 470 ? 5.176 -44.906 -11.727 1 97.69 470 VAL A CA 1
ATOM 3794 C C . VAL A 1 470 ? 4.859 -45.688 -12.984 1 97.69 470 VAL A C 1
ATOM 3796 O O . VAL A 1 470 ? 5.754 -46.031 -13.766 1 97.69 470 VAL A O 1
ATOM 3799 N N . ALA A 1 471 ? 3.623 -45.969 -13.227 1 98.38 471 ALA A N 1
ATOM 3800 C CA . ALA A 1 471 ? 3.223 -46.781 -14.359 1 98.38 471 ALA A CA 1
ATOM 3801 C C . ALA A 1 471 ? 3.484 -46.062 -15.68 1 98.38 471 ALA A C 1
ATOM 3803 O O . ALA A 1 471 ? 3.818 -46.719 -16.688 1 98.38 471 ALA A O 1
ATOM 3804 N N . LYS A 1 472 ? 3.311 -44.812 -15.742 1 98.5 472 LYS A N 1
ATOM 3805 C CA . LYS A 1 472 ? 3.637 -44.094 -16.969 1 98.5 472 LYS A CA 1
ATOM 3806 C C . LYS A 1 472 ? 5.113 -44.25 -17.312 1 98.5 472 LYS A C 1
ATOM 3808 O O . LYS A 1 472 ? 5.465 -44.406 -18.484 1 98.5 472 LYS A O 1
ATOM 3813 N N . SER A 1 473 ? 5.965 -44.125 -16.328 1 98.38 473 SER A N 1
ATOM 3814 C CA . SER A 1 473 ? 7.395 -44.312 -16.562 1 98.38 473 SER A CA 1
ATOM 3815 C C . SER A 1 473 ? 7.691 -45.656 -17.172 1 98.38 473 SER A C 1
ATOM 3817 O O . SER A 1 473 ? 8.5 -45.781 -18.094 1 98.38 473 SER A O 1
ATOM 3819 N N . MET A 1 474 ? 6.992 -46.656 -16.688 1 98.44 474 MET A N 1
ATOM 3820 C CA . MET A 1 474 ? 7.141 -48 -17.203 1 98.44 474 MET A CA 1
ATOM 3821 C C . MET A 1 474 ? 6.652 -48.094 -18.656 1 98.44 474 MET A C 1
ATOM 3823 O O . MET A 1 474 ? 7.27 -48.781 -19.484 1 98.44 474 MET A O 1
ATOM 3827 N N . LEU A 1 475 ? 5.586 -47.438 -18.891 1 98.69 475 LEU A N 1
ATOM 3828 C CA . LEU A 1 475 ? 5.027 -47.469 -20.234 1 98.69 475 LEU A CA 1
ATOM 3829 C C . LEU A 1 475 ? 5.918 -46.719 -21.219 1 98.69 475 LEU A C 1
ATOM 3831 O O . LEU A 1 475 ? 6.059 -47.125 -22.375 1 98.69 475 LEU A O 1
ATOM 3835 N N . GLU A 1 476 ? 6.465 -45.625 -20.797 1 98.31 476 GLU A N 1
ATOM 3836 C CA . GLU A 1 476 ? 7.383 -44.875 -21.656 1 98.31 476 GLU A CA 1
ATOM 3837 C C . GLU A 1 476 ? 8.594 -45.75 -22.031 1 98.31 476 GLU A C 1
ATOM 3839 O O . GLU A 1 476 ? 9.047 -45.719 -23.172 1 98.31 476 GLU A O 1
ATOM 3844 N N . LEU A 1 477 ? 9.102 -46.469 -21.062 1 98.69 477 LEU A N 1
ATOM 3845 C CA . LEU A 1 477 ? 10.164 -47.438 -21.344 1 98.69 477 LEU A CA 1
ATOM 3846 C C . LEU A 1 477 ? 9.695 -48.5 -22.328 1 98.69 477 LEU A C 1
ATOM 3848 O O . LEU A 1 477 ? 10.398 -48.812 -23.297 1 98.69 477 LEU A O 1
ATOM 3852 N N . THR A 1 478 ? 8.523 -49 -22.125 1 98.5 478 THR A N 1
ATOM 3853 C CA . THR A 1 478 ? 7.941 -50.062 -22.953 1 98.5 478 THR A CA 1
ATOM 3854 C C . THR A 1 478 ? 7.883 -49.625 -24.406 1 98.5 478 THR A C 1
ATOM 3856 O O . THR A 1 478 ? 8.172 -50.406 -25.312 1 98.5 478 THR A O 1
ATOM 3859 N N . LEU A 1 479 ? 7.504 -48.406 -24.641 1 97.88 479 LEU A N 1
ATOM 3860 C CA . LEU A 1 479 ? 7.387 -47.906 -26 1 97.88 479 LEU A CA 1
ATOM 3861 C C . LEU A 1 479 ? 8.727 -47.969 -26.734 1 97.88 479 LEU A C 1
ATOM 3863 O O . LEU A 1 479 ? 8.781 -48.344 -27.906 1 97.88 479 LEU A O 1
ATOM 3867 N N . VAL A 1 480 ? 9.75 -47.656 -26.062 1 97.88 480 VAL A N 1
ATOM 3868 C CA . VAL A 1 480 ? 11.078 -47.656 -26.672 1 97.88 480 VAL A CA 1
ATOM 3869 C C . VAL A 1 480 ? 11.539 -49.094 -26.859 1 97.88 480 VAL A C 1
ATOM 3871 O O . VAL A 1 480 ? 12.109 -49.469 -27.891 1 97.88 480 VAL A O 1
ATOM 3874 N N . GLU A 1 481 ? 11.258 -49.969 -25.875 1 98.31 481 GLU A N 1
ATOM 3875 C CA . GLU A 1 481 ? 11.617 -51.375 -25.953 1 98.31 481 GLU A CA 1
ATOM 3876 C C . GLU A 1 481 ? 10.891 -52.062 -27.109 1 98.31 481 GLU A C 1
ATOM 3878 O O . GLU A 1 481 ? 11.453 -52.938 -27.781 1 98.31 481 GLU A O 1
ATOM 3883 N N . ARG A 1 482 ? 9.695 -51.719 -27.312 1 97.06 482 ARG A N 1
ATOM 3884 C CA . ARG A 1 482 ? 8.922 -52.312 -28.406 1 97.06 482 ARG A CA 1
ATOM 3885 C C . ARG A 1 482 ? 9.547 -51.969 -29.766 1 97.06 482 ARG A C 1
ATOM 3887 O O . ARG A 1 482 ? 9.547 -52.781 -30.672 1 97.06 482 ARG A O 1
ATOM 3894 N N . GLU A 1 483 ? 9.953 -50.781 -29.859 1 95.69 483 GLU A N 1
ATOM 3895 C CA . GLU A 1 483 ? 10.602 -50.406 -31.109 1 95.69 483 GLU A CA 1
ATOM 3896 C C . GLU A 1 483 ? 11.828 -51.25 -31.391 1 95.69 483 GLU A C 1
ATOM 3898 O O . GLU A 1 483 ? 12.055 -51.688 -32.531 1 95.69 483 GLU A O 1
ATOM 3903 N N . LEU A 1 484 ? 12.594 -51.5 -30.391 1 96.69 484 LEU A N 1
ATOM 3904 C CA . LEU A 1 484 ? 13.75 -52.375 -30.531 1 96.69 484 LEU A CA 1
ATOM 3905 C C . LEU A 1 484 ? 13.32 -53.844 -30.734 1 96.69 484 LEU A C 1
ATOM 3907 O O . LEU A 1 484 ? 14.016 -54.594 -31.406 1 96.69 484 LEU A O 1
ATOM 3911 N N . GLY A 1 485 ? 12.25 -54.156 -30.125 1 96.81 485 GLY A N 1
ATOM 3912 C CA . GLY A 1 485 ? 11.719 -55.5 -30.172 1 96.81 485 GLY A CA 1
ATOM 3913 C C . GLY A 1 485 ? 11.281 -55.906 -31.562 1 96.81 485 GLY A C 1
ATOM 3914 O O . GLY A 1 485 ? 11.148 -57.125 -31.844 1 96.81 485 GLY A O 1
ATOM 3915 N N . LYS A 1 486 ? 11.07 -54.969 -32.375 1 95.44 486 LYS A N 1
ATOM 3916 C CA . LYS A 1 486 ? 10.719 -55.281 -33.75 1 95.44 486 LYS A CA 1
ATOM 3917 C C . LYS A 1 486 ? 11.844 -56.062 -34.438 1 95.44 486 LYS A C 1
ATOM 3919 O O . LYS A 1 486 ? 11.594 -56.844 -35.375 1 95.44 486 LYS A O 1
ATOM 3924 N N . LYS A 1 487 ? 13.07 -55.875 -33.969 1 95.75 487 LYS A N 1
ATOM 3925 C CA . LYS A 1 487 ? 14.219 -56.5 -34.625 1 95.75 487 LYS A CA 1
ATOM 3926 C C . LYS A 1 487 ? 14.945 -57.469 -33.656 1 95.75 487 LYS A C 1
ATOM 3928 O O . LYS A 1 487 ? 15.867 -58.156 -34.062 1 95.75 487 LYS A O 1
ATOM 3933 N N . ASN A 1 488 ? 14.562 -57.406 -32.438 1 96.38 488 ASN A N 1
ATOM 3934 C CA . ASN A 1 488 ? 15.234 -58.188 -31.406 1 96.38 488 ASN A CA 1
ATOM 3935 C C . ASN A 1 488 ? 14.242 -58.844 -30.453 1 96.38 488 ASN A C 1
ATOM 3937 O O . ASN A 1 488 ? 13.578 -58.156 -29.672 1 96.38 488 ASN A O 1
ATOM 3941 N N . THR A 1 489 ? 14.188 -60.125 -30.359 1 96.5 489 THR A N 1
ATOM 3942 C CA . THR A 1 489 ? 13.18 -60.875 -29.609 1 96.5 489 THR A CA 1
ATOM 3943 C C . THR A 1 489 ? 13.359 -60.688 -28.109 1 96.5 489 THR A C 1
ATOM 3945 O O . THR A 1 489 ? 12.383 -60.719 -27.359 1 96.5 489 THR A O 1
ATOM 3948 N N . VAL A 1 490 ? 14.57 -60.5 -27.734 1 96.69 490 VAL A N 1
ATOM 3949 C CA . VAL A 1 490 ? 14.836 -60.281 -26.312 1 96.69 490 VAL A CA 1
ATOM 3950 C C . VAL A 1 490 ? 14.172 -59 -25.859 1 96.69 490 VAL A C 1
ATOM 3952 O O . VAL A 1 490 ? 13.539 -58.938 -24.797 1 96.69 490 VAL A O 1
ATOM 3955 N N . TRP A 1 491 ? 14.297 -57.969 -26.672 1 97.75 491 TRP A N 1
ATOM 3956 C CA . TRP A 1 491 ? 13.688 -56.656 -26.359 1 97.75 491 TRP A CA 1
ATOM 3957 C C . TRP A 1 491 ? 12.164 -56.75 -26.438 1 97.75 491 TRP A C 1
ATOM 3959 O O . TRP A 1 491 ? 11.453 -56.094 -25.688 1 97.75 491 TRP A O 1
ATOM 3969 N N . ALA A 1 492 ? 11.648 -57.562 -27.312 1 97.75 492 ALA A N 1
ATOM 3970 C CA . ALA A 1 492 ? 10.211 -57.75 -27.422 1 97.75 492 ALA A CA 1
ATOM 3971 C C . ALA A 1 492 ? 9.633 -58.375 -26.156 1 97.75 492 ALA A C 1
ATOM 3973 O O . ALA A 1 492 ? 8.578 -57.969 -25.672 1 97.75 492 ALA A O 1
ATOM 3974 N N . GLU A 1 493 ? 10.352 -59.406 -25.688 1 97.81 493 GLU A N 1
ATOM 3975 C CA . GLU A 1 493 ? 9.914 -60.062 -24.469 1 97.81 493 GLU A CA 1
ATOM 3976 C C . GLU A 1 493 ? 10 -59.125 -23.266 1 97.81 493 GLU A C 1
ATOM 3978 O O . GLU A 1 493 ? 9.117 -59.156 -22.406 1 97.81 493 GLU A O 1
ATOM 3983 N N . THR A 1 494 ? 11.078 -58.406 -23.266 1 98.19 494 THR A N 1
ATOM 3984 C CA . THR A 1 494 ? 11.258 -57.438 -22.203 1 98.19 494 THR A CA 1
ATOM 3985 C C . THR A 1 494 ? 10.141 -56.406 -22.219 1 98.19 494 THR A C 1
ATOM 3987 O O . THR A 1 494 ? 9.578 -56.062 -21.172 1 98.19 494 THR A O 1
ATOM 3990 N N . ALA A 1 495 ? 9.82 -55.844 -23.391 1 98.31 495 ALA A N 1
ATOM 3991 C CA . ALA A 1 495 ? 8.75 -54.875 -23.578 1 98.31 495 ALA A CA 1
ATOM 3992 C C . ALA A 1 495 ? 7.422 -55.406 -23.047 1 98.31 495 ALA A C 1
ATOM 3994 O O . ALA A 1 495 ? 6.668 -54.688 -22.391 1 98.31 495 ALA A O 1
ATOM 3995 N N . GLU A 1 496 ? 7.199 -56.688 -23.344 1 98.06 496 GLU A N 1
ATOM 3996 C CA . GLU A 1 496 ? 5.934 -57.281 -22.938 1 98.06 496 GLU A CA 1
ATOM 3997 C C . GLU A 1 496 ? 5.863 -57.438 -21.422 1 98.06 496 GLU A C 1
ATOM 3999 O O . GLU A 1 496 ? 4.812 -57.219 -20.812 1 98.06 496 GLU A O 1
ATOM 4004 N N . ARG A 1 497 ? 6.918 -57.812 -20.844 1 98.06 497 ARG A N 1
ATOM 4005 C CA . ARG A 1 497 ? 6.984 -57.969 -19.391 1 98.06 497 ARG A CA 1
ATOM 4006 C C . ARG A 1 497 ? 6.715 -56.656 -18.688 1 98.06 497 ARG A C 1
ATOM 4008 O O . ARG A 1 497 ? 5.918 -56.594 -17.75 1 98.06 497 ARG A O 1
ATOM 4015 N N . HIS A 1 498 ? 7.371 -55.625 -19.156 1 98.62 498 HIS A N 1
ATOM 4016 C CA . HIS A 1 498 ? 7.203 -54.312 -18.547 1 98.62 498 HIS A CA 1
ATOM 4017 C C . HIS A 1 498 ? 5.816 -53.75 -18.828 1 98.62 498 HIS A C 1
ATOM 4019 O O . HIS A 1 498 ? 5.219 -53.094 -17.969 1 98.62 498 HIS A O 1
ATOM 4025 N N . TYR A 1 499 ? 5.285 -53.938 -19.984 1 98.44 499 TYR A N 1
ATOM 4026 C CA . TYR A 1 499 ? 3.924 -53.531 -20.328 1 98.44 499 TYR A CA 1
ATOM 4027 C C . TYR A 1 499 ? 2.91 -54.188 -19.391 1 98.44 499 TYR A C 1
ATOM 4029 O O . TYR A 1 499 ? 2.025 -53.5 -18.859 1 98.44 499 TYR A O 1
ATOM 4037 N N . GLN A 1 500 ? 3.082 -55.469 -19.188 1 98.44 500 GLN A N 1
ATOM 4038 C CA . GLN A 1 500 ? 2.137 -56.219 -18.359 1 98.44 500 GLN A CA 1
ATOM 4039 C C . GLN A 1 500 ? 2.189 -55.719 -16.906 1 98.44 500 GLN A C 1
ATOM 4041 O O . GLN A 1 500 ? 1.161 -55.656 -16.234 1 98.44 500 GLN A O 1
ATOM 4046 N N . SER A 1 501 ? 3.34 -55.469 -16.484 1 98.56 501 SER A N 1
ATOM 4047 C CA . SER A 1 501 ? 3.494 -54.906 -15.133 1 98.56 501 SER A CA 1
ATOM 4048 C C . SER A 1 501 ? 2.734 -53.594 -14.984 1 98.56 501 SER A C 1
ATOM 4050 O O . SER A 1 501 ? 1.962 -53.438 -14.039 1 98.56 501 SER A O 1
ATOM 4052 N N . ALA A 1 502 ? 2.951 -52.688 -15.914 1 98.69 502 ALA A N 1
ATOM 4053 C CA . ALA A 1 502 ? 2.283 -51.375 -15.891 1 98.69 502 ALA A CA 1
ATOM 4054 C C . ALA A 1 502 ? 0.772 -51.531 -16.031 1 98.69 502 ALA A C 1
ATOM 4056 O O . ALA A 1 502 ? 0.003 -50.844 -15.352 1 98.69 502 ALA A O 1
ATOM 4057 N N . LYS A 1 503 ? 0.358 -52.375 -16.906 1 98.62 503 LYS A N 1
ATOM 4058 C CA . LYS A 1 503 ? -1.066 -52.594 -17.125 1 98.62 503 LYS A CA 1
ATOM 4059 C C . LYS A 1 503 ? -1.759 -53.094 -15.867 1 98.62 503 LYS A C 1
ATOM 4061 O O . LYS A 1 503 ? -2.871 -52.656 -15.555 1 98.62 503 LYS A O 1
ATOM 4066 N N . ARG A 1 504 ? -1.142 -54.031 -15.18 1 98.19 504 ARG A N 1
ATOM 4067 C CA . ARG A 1 504 ? -1.722 -54.531 -13.945 1 98.19 504 ARG A CA 1
ATOM 4068 C C . ARG A 1 504 ? -1.897 -53.438 -12.922 1 98.19 504 ARG A C 1
ATOM 4070 O O . ARG A 1 504 ? -2.904 -53.375 -12.211 1 98.19 504 ARG A O 1
ATOM 4077 N N . ALA A 1 505 ? -0.89 -52.656 -12.836 1 98.31 505 ALA A N 1
ATOM 4078 C CA . ALA A 1 505 ? -0.962 -51.531 -11.898 1 98.31 505 ALA A CA 1
ATOM 4079 C C . ALA A 1 505 ? -2.094 -50.594 -12.273 1 98.31 505 ALA A C 1
ATOM 4081 O O . ALA A 1 505 ? -2.824 -50.094 -11.398 1 98.31 505 ALA A O 1
ATOM 4082 N N . ILE A 1 506 ? -2.264 -50.219 -13.539 1 98.44 506 ILE A N 1
ATOM 4083 C CA . ILE A 1 506 ? -3.289 -49.281 -14.016 1 98.44 506 ILE A CA 1
ATOM 4084 C C . ILE A 1 506 ? -4.668 -49.938 -13.852 1 98.44 506 ILE A C 1
ATOM 4086 O O . ILE A 1 506 ? -5.637 -49.25 -13.508 1 98.44 506 ILE A O 1
ATOM 4090 N N . ASP A 1 507 ? -4.75 -51.219 -14.109 1 98.06 507 ASP A N 1
ATOM 4091 C CA . ASP A 1 507 ? -6.008 -51.938 -13.883 1 98.06 507 ASP A CA 1
ATOM 4092 C C . ASP A 1 507 ? -6.438 -51.812 -12.422 1 98.06 507 ASP A C 1
ATOM 4094 O O . ASP A 1 507 ? -7.629 -51.688 -12.125 1 98.06 507 ASP A O 1
ATOM 4098 N N . GLN A 1 508 ? -5.457 -51.969 -11.602 1 96.81 508 GLN A N 1
ATOM 4099 C CA . GLN A 1 508 ? -5.758 -51.781 -10.188 1 96.81 508 GLN A CA 1
ATOM 4100 C C . GLN A 1 508 ? -6.262 -50.375 -9.898 1 96.81 508 GLN A C 1
ATOM 4102 O O . GLN A 1 508 ? -7.172 -50.188 -9.094 1 96.81 508 GLN A O 1
ATOM 4107 N N . LEU A 1 509 ? -5.691 -49.344 -10.508 1 95.44 509 LEU A N 1
ATOM 4108 C CA . LEU A 1 509 ? -6.16 -47.969 -10.367 1 95.44 509 LEU A CA 1
ATOM 4109 C C . LEU A 1 509 ? -7.605 -47.844 -10.836 1 95.44 509 LEU A C 1
ATOM 4111 O O . LEU A 1 509 ? -8.414 -47.188 -10.18 1 95.44 509 LEU A O 1
ATOM 4115 N N . VAL A 1 510 ? -7.875 -48.344 -11.977 1 97.06 510 VAL A N 1
ATOM 4116 C CA . VAL A 1 510 ? -9.219 -48.312 -12.539 1 97.06 510 VAL A CA 1
ATOM 4117 C C . VAL A 1 510 ? -10.211 -48.938 -11.578 1 97.06 510 VAL A C 1
ATOM 4119 O O . VAL A 1 510 ? -11.305 -48.406 -11.352 1 97.06 510 VAL A O 1
ATOM 4122 N N . ALA A 1 511 ? -9.797 -50 -11.016 1 95.19 511 ALA A N 1
ATOM 4123 C CA . ALA A 1 511 ? -10.672 -50.75 -10.109 1 95.19 511 ALA A CA 1
ATOM 4124 C C . ALA A 1 511 ? -10.922 -49.969 -8.82 1 95.19 511 ALA A C 1
ATOM 4126 O O . ALA A 1 511 ? -11.938 -50.156 -8.156 1 95.19 511 ALA A O 1
ATOM 4127 N N . SER A 1 512 ? -10.039 -49.094 -8.516 1 92.19 512 SER A N 1
ATOM 4128 C CA . SER A 1 512 ? -10.133 -48.312 -7.266 1 92.19 512 SER A CA 1
ATOM 4129 C C . SER A 1 512 ? -11.234 -47.25 -7.344 1 92.19 512 SER A C 1
ATOM 4131 O O . SER A 1 512 ? -11.68 -46.75 -6.316 1 92.19 512 SER A O 1
ATOM 4133 N N . GLN A 1 513 ? -11.664 -46.844 -8.453 1 83.31 513 GLN A N 1
ATOM 4134 C CA . GLN A 1 513 ? -12.797 -45.938 -8.711 1 83.31 513 GLN A CA 1
ATOM 4135 C C . GLN A 1 513 ? -12.688 -44.656 -7.895 1 83.31 513 GLN A C 1
ATOM 4137 O O . GLN A 1 513 ? -13.648 -44.281 -7.227 1 83.31 513 GLN A O 1
ATOM 4142 N N . GLY A 1 514 ? -11.516 -44.25 -7.766 1 84 514 GLY A N 1
ATOM 4143 C CA . GLY A 1 514 ? -11.383 -42.938 -7.125 1 84 514 GLY A CA 1
ATOM 4144 C C . GLY A 1 514 ? -10.867 -43.031 -5.699 1 84 514 GLY A C 1
ATOM 4145 O O . GLY A 1 514 ? -10.516 -42.031 -5.094 1 84 514 GLY A O 1
ATOM 4146 N N . ASP A 1 515 ? -10.844 -44.125 -5.082 1 89.69 515 ASP A N 1
ATOM 4147 C CA . ASP A 1 515 ? -10.273 -44.312 -3.754 1 89.69 515 ASP A CA 1
ATOM 4148 C C . ASP A 1 515 ? -8.758 -44.5 -3.828 1 89.69 515 ASP A C 1
ATOM 4150 O O . ASP A 1 515 ? -8.25 -45.594 -3.576 1 89.69 515 ASP A O 1
ATOM 4154 N N . PHE A 1 516 ? -8.102 -43.375 -4.074 1 89.94 516 PHE A N 1
ATOM 4155 C CA . PHE A 1 516 ? -6.656 -43.406 -4.277 1 89.94 516 PHE A CA 1
ATOM 4156 C C . PHE A 1 516 ? -5.926 -43 -2.998 1 89.94 516 PHE A C 1
ATOM 4158 O O . PHE A 1 516 ? -6.461 -42.25 -2.174 1 89.94 516 PHE A O 1
ATOM 4165 N N . GLU A 1 517 ? -4.777 -43.5 -2.84 1 85.56 517 GLU A N 1
ATOM 4166 C CA . GLU A 1 517 ? -3.908 -43.125 -1.73 1 85.56 517 GLU A CA 1
ATOM 4167 C C . GLU A 1 517 ? -2.82 -42.156 -2.193 1 85.56 517 GLU A C 1
ATOM 4169 O O . GLU A 1 517 ? -2.65 -41.938 -3.395 1 85.56 517 GLU A O 1
ATOM 4174 N N . THR A 1 518 ? -2.285 -41.406 -1.297 1 84.69 518 THR A N 1
ATOM 4175 C CA . THR A 1 518 ? -1.23 -40.438 -1.592 1 84.69 518 THR A CA 1
ATOM 4176 C C . THR A 1 518 ? -0.161 -40.469 -0.503 1 84.69 518 THR A C 1
ATOM 4178 O O . THR A 1 518 ? -0.236 -41.25 0.434 1 84.69 518 THR A O 1
ATOM 4181 N N . GLU A 1 519 ? 0.854 -39.594 -0.81 1 79.75 519 GLU A N 1
ATOM 4182 C CA . GLU A 1 519 ? 1.921 -39.438 0.175 1 79.75 519 GLU A CA 1
ATOM 4183 C C . GLU A 1 519 ? 1.53 -38.438 1.256 1 79.75 519 GLU A C 1
ATOM 4185 O O . GLU A 1 519 ? 0.93 -37.375 0.961 1 79.75 519 GLU A O 1
ATOM 4190 N N . GLY A 1 520 ? 1.807 -38.75 2.488 1 80.69 520 GLY A N 1
ATOM 4191 C CA . GLY A 1 520 ? 1.509 -37.844 3.594 1 80.69 520 GLY A CA 1
ATOM 4192 C C . GLY A 1 520 ? 0.072 -37.938 4.07 1 80.69 520 GLY A C 1
ATOM 4193 O O . GLY A 1 520 ? -0.481 -39.062 4.168 1 80.69 520 GLY A O 1
ATOM 4194 N N . GLU A 1 521 ? -0.443 -36.656 4.359 1 88.19 521 GLU A N 1
ATOM 4195 C CA . GLU A 1 521 ? -1.813 -36.625 4.859 1 88.19 521 GLU A CA 1
ATOM 4196 C C . GLU A 1 521 ? -2.818 -36.875 3.738 1 88.19 521 GLU A C 1
ATOM 4198 O O . GLU A 1 521 ? -2.764 -36.25 2.689 1 88.19 521 GLU A O 1
ATOM 4203 N N . LEU A 1 522 ? -3.684 -37.844 4.027 1 91.38 522 LEU A N 1
ATOM 4204 C CA . LEU A 1 522 ? -4.699 -38.156 3.027 1 91.38 522 LEU A CA 1
ATOM 4205 C C . LEU A 1 522 ? -5.617 -36.938 2.789 1 91.38 522 LEU A C 1
ATOM 4207 O O . LEU A 1 522 ? -6.055 -36.312 3.74 1 91.38 522 LEU A O 1
ATOM 4211 N N . THR A 1 523 ? -5.871 -36.656 1.566 1 93.38 523 THR A N 1
ATOM 4212 C CA . THR A 1 523 ? -6.746 -35.594 1.105 1 93.38 523 THR A CA 1
ATOM 4213 C C . THR A 1 523 ? -7.055 -35.75 -0.381 1 93.38 523 THR A C 1
ATOM 4215 O O . THR A 1 523 ? -6.414 -36.562 -1.073 1 93.38 523 THR A O 1
ATOM 4218 N N . PHE A 1 524 ? -8.148 -35.219 -0.826 1 94.62 524 PHE A N 1
ATOM 4219 C CA . PHE A 1 524 ? -8.375 -35.062 -2.262 1 94.62 524 PHE A CA 1
ATOM 4220 C C . PHE A 1 524 ? -7.449 -34.031 -2.859 1 94.62 524 PHE A C 1
ATOM 4222 O O . PHE A 1 524 ? -7.676 -32.812 -2.691 1 94.62 524 PHE A O 1
ATOM 4229 N N . GLU A 1 525 ? -6.398 -34.531 -3.479 1 91.06 525 GLU A N 1
ATOM 4230 C CA . GLU A 1 525 ? -5.402 -33.562 -3.898 1 91.06 525 GLU A CA 1
ATOM 4231 C C . GLU A 1 525 ? -4.977 -33.812 -5.348 1 91.06 525 GLU A C 1
ATOM 4233 O O . GLU A 1 525 ? -5.266 -34.844 -5.922 1 91.06 525 GLU A O 1
ATOM 4238 N N . ASP A 1 526 ? -4.344 -32.875 -5.902 1 93.56 526 ASP A N 1
ATOM 4239 C CA . ASP A 1 526 ? -3.99 -32.719 -7.312 1 93.56 526 ASP A CA 1
ATOM 4240 C C . ASP A 1 526 ? -3.238 -33.969 -7.82 1 93.56 526 ASP A C 1
ATOM 4242 O O . ASP A 1 526 ? -3.656 -34.594 -8.797 1 93.56 526 ASP A O 1
ATOM 4246 N N . GLY A 1 527 ? -2.195 -34.375 -7.176 1 93.75 527 GLY A N 1
ATOM 4247 C CA . GLY A 1 527 ? -1.293 -35.406 -7.652 1 93.75 527 GLY A CA 1
ATOM 4248 C C . GLY A 1 527 ? -1.956 -36.75 -7.777 1 93.75 527 GLY A C 1
ATOM 4249 O O . GLY A 1 527 ? -1.857 -37.406 -8.82 1 93.75 527 GLY A O 1
ATOM 4250 N N . MET A 1 528 ? -2.646 -37.125 -6.773 1 94.5 528 MET A N 1
ATOM 4251 C CA . MET A 1 528 ? -3.242 -38.469 -6.793 1 94.5 528 MET A CA 1
ATOM 4252 C C . MET A 1 528 ? -4.277 -38.594 -7.906 1 94.5 528 MET A C 1
ATOM 4254 O O . MET A 1 528 ? -4.371 -39.625 -8.562 1 94.5 528 MET A O 1
ATOM 4258 N N . ILE A 1 529 ? -4.984 -37.531 -8.156 1 96.44 529 ILE A N 1
ATOM 4259 C CA . ILE A 1 529 ? -6.051 -37.562 -9.156 1 96.44 529 ILE A CA 1
ATOM 4260 C C . ILE A 1 529 ? -5.453 -37.438 -10.555 1 96.44 529 ILE A C 1
ATOM 4262 O O . ILE A 1 529 ? -5.742 -38.25 -11.438 1 96.44 529 ILE A O 1
ATOM 4266 N N . SER A 1 530 ? -4.621 -36.469 -10.773 1 97.25 530 SER A N 1
ATOM 4267 C CA . SER A 1 530 ? -4.07 -36.25 -12.102 1 97.25 530 SER A CA 1
ATOM 4268 C C . SER A 1 530 ? -3.146 -37.375 -12.531 1 97.25 530 SER A C 1
ATOM 4270 O O . SER A 1 530 ? -3.174 -37.812 -13.688 1 97.25 530 SER A O 1
ATOM 4272 N N . CYS A 1 531 ? -2.348 -37.938 -11.617 1 97.62 531 CYS A N 1
ATOM 4273 C CA . CYS A 1 531 ? -1.457 -39.031 -11.938 1 97.62 531 CYS A CA 1
ATOM 4274 C C . CYS A 1 531 ? -2.25 -40.281 -12.281 1 97.62 531 CYS A C 1
ATOM 4276 O O . CYS A 1 531 ? -1.833 -41.062 -13.133 1 97.62 531 CYS A O 1
ATOM 4278 N N . SER A 1 532 ? -3.359 -40.438 -11.617 1 98 532 SER A N 1
ATOM 4279 C CA . SER A 1 532 ? -4.207 -41.562 -11.961 1 98 532 SER A CA 1
ATOM 4280 C C . SER A 1 532 ? -4.816 -41.406 -13.344 1 98 532 SER A C 1
ATOM 4282 O O . SER A 1 532 ? -4.758 -42.312 -14.164 1 98 532 SER A O 1
ATOM 4284 N N . ALA A 1 533 ? -5.332 -40.281 -13.586 1 98.31 533 ALA A N 1
ATOM 4285 C CA . ALA A 1 533 ? -5.973 -40 -14.867 1 98.31 533 ALA A CA 1
ATOM 4286 C C . ALA A 1 533 ? -4.984 -40.188 -16.016 1 98.31 533 ALA A C 1
ATOM 4288 O O . ALA A 1 533 ? -5.293 -40.812 -17.031 1 98.31 533 ALA A O 1
ATOM 4289 N N . LEU A 1 534 ? -3.82 -39.625 -15.883 1 98.69 534 LEU A N 1
ATOM 4290 C CA . LEU A 1 534 ? -2.883 -39.625 -17 1 98.69 534 LEU A CA 1
ATOM 4291 C C . LEU A 1 534 ? -2.383 -41.031 -17.297 1 98.69 534 LEU A C 1
ATOM 4293 O O . LEU A 1 534 ? -2.172 -41.375 -18.453 1 98.69 534 LEU A O 1
ATOM 4297 N N . GLN A 1 535 ? -2.152 -41.844 -16.266 1 98.69 535 GLN A N 1
ATOM 4298 C CA . GLN A 1 535 ? -1.655 -43.219 -16.484 1 98.69 535 GLN A CA 1
ATOM 4299 C C . GLN A 1 535 ? -2.707 -44.062 -17.172 1 98.69 535 GLN A C 1
ATOM 4301 O O . GLN A 1 535 ? -2.387 -44.844 -18.078 1 98.69 535 GLN A O 1
ATOM 4306 N N . ILE A 1 536 ? -3.971 -43.969 -16.781 1 98.75 536 ILE A N 1
ATOM 4307 C CA . ILE A 1 536 ? -5.062 -44.688 -17.406 1 98.75 536 ILE A CA 1
ATOM 4308 C C . ILE A 1 536 ? -5.211 -44.219 -18.859 1 98.75 536 ILE A C 1
ATOM 4310 O O . ILE A 1 536 ? -5.395 -45.031 -19.766 1 98.75 536 ILE A O 1
ATOM 4314 N N . GLY A 1 537 ? -5.141 -42.906 -19.031 1 98.75 537 GLY A N 1
ATOM 4315 C CA . GLY A 1 537 ? -5.25 -42.375 -20.375 1 98.75 537 GLY A CA 1
ATOM 4316 C C . GLY A 1 537 ? -4.164 -42.844 -21.312 1 98.75 537 GLY A C 1
ATOM 4317 O O . GLY A 1 537 ? -4.445 -43.219 -22.453 1 98.75 537 GLY A O 1
ATOM 4318 N N . MET A 1 538 ? -2.928 -42.906 -20.859 1 98.75 538 MET A N 1
ATOM 4319 C CA . MET A 1 538 ? -1.834 -43.375 -21.703 1 98.75 538 MET A CA 1
ATOM 4320 C C . MET A 1 538 ? -2.045 -44.844 -22.094 1 98.75 538 MET A C 1
ATOM 4322 O O . MET A 1 538 ? -1.83 -45.219 -23.234 1 98.75 538 MET A O 1
ATOM 4326 N N . LEU A 1 539 ? -2.441 -45.656 -21.109 1 98.75 539 LEU A N 1
ATOM 4327 C CA . LEU A 1 539 ? -2.719 -47.062 -21.438 1 98.75 539 LEU A CA 1
ATOM 4328 C C . LEU A 1 539 ? -3.84 -47.156 -22.469 1 98.75 539 LEU A C 1
ATOM 4330 O O . LEU A 1 539 ? -3.781 -48 -23.375 1 98.75 539 LEU A O 1
ATOM 4334 N N . GLY A 1 540 ? -4.883 -46.344 -22.297 1 98.75 540 GLY A N 1
ATOM 4335 C CA . GLY A 1 540 ? -5.945 -46.312 -23.281 1 98.75 540 GLY A CA 1
ATOM 4336 C C . GLY A 1 540 ? -5.438 -46.062 -24.688 1 98.75 540 GLY A C 1
ATOM 4337 O O . GLY A 1 540 ? -5.871 -46.719 -25.641 1 98.75 540 GLY A O 1
ATOM 4338 N N . LEU A 1 541 ? -4.539 -45.156 -24.844 1 98.38 541 LEU A N 1
ATOM 4339 C CA . LEU A 1 541 ? -3.977 -44.812 -26.156 1 98.38 541 LEU A CA 1
ATOM 4340 C C . LEU A 1 541 ? -3.211 -45.969 -26.75 1 98.38 541 LEU A C 1
ATOM 4342 O O . LEU A 1 541 ? -3.133 -46.125 -27.969 1 98.38 541 LEU A O 1
ATOM 4346 N N . MET A 1 542 ? -2.67 -46.875 -25.906 1 97.94 542 MET A N 1
ATOM 4347 C CA . MET A 1 542 ? -1.813 -47.969 -26.344 1 97.94 542 MET A CA 1
ATOM 4348 C C . MET A 1 542 ? -2.646 -49.188 -26.719 1 97.94 542 MET A C 1
ATOM 4350 O O . MET A 1 542 ? -2.104 -50.219 -27.172 1 97.94 542 MET A O 1
ATOM 4354 N N . GLN A 1 543 ? -3.994 -49.094 -26.578 1 97.62 543 GLN A N 1
ATOM 4355 C CA . GLN A 1 543 ? -4.855 -50.219 -26.891 1 97.62 543 GLN A CA 1
ATOM 4356 C C . GLN A 1 543 ? -5.281 -50.219 -28.344 1 97.62 543 GLN A C 1
ATOM 4358 O O . GLN A 1 543 ? -5.652 -49.156 -28.875 1 97.62 543 GLN A O 1
ATOM 4363 N N . LYS A 1 544 ? -5.336 -51.344 -28.922 1 94.19 544 LYS A N 1
ATOM 4364 C CA . LYS A 1 544 ? -5.793 -51.5 -30.312 1 94.19 544 LYS A CA 1
ATOM 4365 C C . LYS A 1 544 ? -7.281 -51.812 -30.359 1 94.19 544 LYS A C 1
ATOM 4367 O O . LYS A 1 544 ? -7.992 -51.344 -31.25 1 94.19 544 LYS A O 1
ATOM 4372 N N . ASP A 1 545 ? -7.688 -52.625 -29.375 1 96.12 545 ASP A N 1
ATOM 4373 C CA . ASP A 1 545 ? -9.094 -53 -29.312 1 96.12 545 ASP A CA 1
ATOM 4374 C C . ASP A 1 545 ? -9.961 -51.812 -28.875 1 96.12 545 ASP A C 1
ATOM 4376 O O . ASP A 1 545 ? -9.727 -51.25 -27.812 1 96.12 545 ASP A O 1
ATOM 4380 N N . GLU A 1 546 ? -10.914 -51.562 -29.625 1 95.44 546 GLU A N 1
ATOM 4381 C CA . GLU A 1 546 ? -11.727 -50.375 -29.406 1 95.44 546 GLU A CA 1
ATOM 4382 C C . GLU A 1 546 ? -12.516 -50.469 -28.109 1 95.44 546 GLU A C 1
ATOM 4384 O O . GLU A 1 546 ? -12.727 -49.469 -27.422 1 95.44 546 GLU A O 1
ATOM 4389 N N . LYS A 1 547 ? -12.969 -51.656 -27.844 1 97.31 547 LYS A N 1
ATOM 4390 C CA . LYS A 1 547 ? -13.742 -51.812 -26.625 1 97.31 547 LYS A CA 1
ATOM 4391 C C . LYS A 1 547 ? -12.883 -51.625 -25.391 1 97.31 547 LYS A C 1
ATOM 4393 O O . LYS A 1 547 ? -13.312 -51 -24.422 1 97.31 547 LYS A O 1
ATOM 4398 N N . VAL A 1 548 ? -11.734 -52.156 -25.422 1 97.75 548 VAL A N 1
ATOM 4399 C CA . VAL A 1 548 ? -10.797 -52 -24.312 1 97.75 548 VAL A CA 1
ATOM 4400 C C . VAL A 1 548 ? -10.352 -50.531 -24.203 1 97.75 548 VAL A C 1
ATOM 4402 O O . VAL A 1 548 ? -10.266 -50 -23.094 1 97.75 548 VAL A O 1
ATOM 4405 N N . ARG A 1 549 ? -10.062 -49.938 -25.328 1 97.75 549 ARG A N 1
ATOM 4406 C CA . ARG A 1 549 ? -9.711 -48.531 -25.375 1 97.75 549 ARG A CA 1
ATOM 4407 C C . ARG A 1 549 ? -10.797 -47.656 -24.75 1 97.75 549 ARG A C 1
ATOM 4409 O O . ARG A 1 549 ? -10.508 -46.75 -23.953 1 97.75 549 ARG A O 1
ATOM 4416 N N . LYS A 1 550 ? -12.031 -47.906 -25.031 1 98.12 550 LYS A N 1
ATOM 4417 C CA . LYS A 1 550 ? -13.156 -47.156 -24.5 1 98.12 550 LYS A CA 1
ATOM 4418 C C . LYS A 1 550 ? -13.258 -47.344 -22.984 1 98.12 550 LYS A C 1
ATOM 4420 O O . LYS A 1 550 ? -13.602 -46.406 -22.266 1 98.12 550 LYS A O 1
ATOM 4425 N N . HIS A 1 551 ? -13 -48.562 -22.562 1 97.94 551 HIS A N 1
ATOM 4426 C CA . HIS A 1 551 ? -13.023 -48.844 -21.141 1 97.94 551 HIS A CA 1
ATOM 4427 C C . HIS A 1 551 ? -12.062 -47.938 -20.375 1 97.94 551 HIS A C 1
ATOM 4429 O O . HIS A 1 551 ? -12.453 -47.281 -19.406 1 97.94 551 HIS A O 1
ATOM 4435 N N . TYR A 1 552 ? -10.852 -47.812 -20.797 1 98.5 552 TYR A N 1
ATOM 4436 C CA . TYR A 1 552 ? -9.859 -46.969 -20.156 1 98.5 552 TYR A CA 1
ATOM 4437 C C . TYR A 1 552 ? -10.203 -45.5 -20.328 1 98.5 552 TYR A C 1
ATOM 4439 O O . TYR A 1 552 ? -10.008 -44.688 -19.422 1 98.5 552 TYR A O 1
ATOM 4447 N N . THR A 1 553 ? -10.727 -45.125 -21.5 1 98.56 553 THR A N 1
ATOM 4448 C CA . THR A 1 553 ? -11.117 -43.75 -21.781 1 98.56 553 THR A CA 1
ATOM 4449 C C . THR A 1 553 ? -12.18 -43.281 -20.781 1 98.56 553 THR A C 1
ATOM 4451 O O . THR A 1 553 ? -12.055 -42.188 -20.203 1 98.56 553 THR A O 1
ATOM 4454 N N . ASP A 1 554 ? -13.195 -44.125 -20.578 1 98.19 554 ASP A N 1
ATOM 4455 C CA . ASP A 1 554 ? -14.289 -43.75 -19.672 1 98.19 554 ASP A CA 1
ATOM 4456 C C . ASP A 1 554 ? -13.781 -43.625 -18.234 1 98.19 554 ASP A C 1
ATOM 4458 O O . ASP A 1 554 ? -14.172 -42.688 -17.516 1 98.19 554 ASP A O 1
ATOM 4462 N N . ALA A 1 555 ? -12.914 -44.5 -17.859 1 97.94 555 ALA A N 1
ATOM 4463 C CA . ALA A 1 555 ? -12.359 -44.469 -16.5 1 97.94 555 ALA A CA 1
ATOM 4464 C C . ALA A 1 555 ? -11.516 -43.188 -16.297 1 97.94 555 ALA A C 1
ATOM 4466 O O . ALA A 1 555 ? -11.633 -42.531 -15.273 1 97.94 555 ALA A O 1
ATOM 4467 N N . MET A 1 556 ? -10.672 -42.906 -17.234 1 98 556 MET A N 1
ATOM 4468 C CA . MET A 1 556 ? -9.82 -41.719 -17.156 1 98 556 MET A CA 1
ATOM 4469 C C . MET A 1 556 ? -10.664 -40.469 -17.078 1 98 556 MET A C 1
ATOM 4471 O O . MET A 1 556 ? -10.375 -39.562 -16.266 1 98 556 MET A O 1
ATOM 4475 N N . LEU A 1 557 ? -11.719 -40.312 -17.875 1 98.19 557 LEU A N 1
ATOM 4476 C CA . LEU A 1 557 ? -12.531 -39.094 -17.969 1 98.19 557 LEU A CA 1
ATOM 4477 C C . LEU A 1 557 ? -13.266 -38.844 -16.656 1 98.19 557 LEU A C 1
ATOM 4479 O O . LEU A 1 557 ? -13.391 -37.688 -16.219 1 98.19 557 LEU A O 1
ATOM 4483 N N . GLN A 1 558 ? -13.719 -39.906 -16.031 1 96.5 558 GLN A N 1
ATOM 4484 C CA . GLN A 1 558 ? -14.398 -39.75 -14.758 1 96.5 558 GLN A CA 1
ATOM 4485 C C . GLN A 1 558 ? -13.469 -39.125 -13.711 1 96.5 558 GLN A C 1
ATOM 4487 O O . GLN A 1 558 ? -13.859 -38.219 -12.977 1 96.5 558 GLN A O 1
ATOM 4492 N N . ILE A 1 559 ? -12.281 -39.594 -13.688 1 97.12 559 ILE A N 1
ATOM 4493 C CA . ILE A 1 559 ? -11.289 -39.125 -12.742 1 97.12 559 ILE A CA 1
ATOM 4494 C C . ILE A 1 559 ? -10.875 -37.688 -13.117 1 97.12 559 ILE A C 1
ATOM 4496 O O . ILE A 1 559 ? -10.82 -36.812 -12.258 1 97.12 559 ILE A O 1
ATOM 4500 N N . LEU A 1 560 ? -10.656 -37.438 -14.367 1 98 560 LEU A N 1
ATOM 4501 C CA . LEU A 1 560 ? -10.195 -36.156 -14.859 1 98 560 LEU A CA 1
ATOM 4502 C C . LEU A 1 560 ? -11.258 -35.094 -14.617 1 98 560 LEU A C 1
ATOM 4504 O O . LEU A 1 560 ? -10.922 -33.938 -14.258 1 98 560 LEU A O 1
ATOM 4508 N N . GLU A 1 561 ? -12.492 -35.406 -14.789 1 97 561 GLU A N 1
ATOM 4509 C CA . GLU A 1 561 ? -13.57 -34.438 -14.578 1 97 561 GLU A CA 1
ATOM 4510 C C . GLU A 1 561 ? -13.688 -34.031 -13.102 1 97 561 GLU A C 1
ATOM 4512 O O . GLU A 1 561 ? -13.992 -32.906 -12.781 1 97 561 GLU A O 1
ATOM 4517 N N . SER A 1 562 ? -13.414 -34.969 -12.25 1 96.62 562 SER A N 1
ATOM 4518 C CA . SER A 1 562 ? -13.422 -34.625 -10.828 1 96.62 562 SER A CA 1
ATOM 4519 C C . SER A 1 562 ? -12.297 -33.656 -10.484 1 96.62 562 SER A C 1
ATOM 4521 O O . SER A 1 562 ? -12.398 -32.875 -9.523 1 96.62 562 SER A O 1
ATOM 4523 N N . HIS A 1 563 ? -11.234 -33.688 -11.234 1 97.5 563 HIS A N 1
ATOM 4524 C CA . HIS A 1 563 ? -10.062 -32.844 -11.023 1 97.5 563 HIS A CA 1
ATOM 4525 C C . HIS A 1 563 ? -10.344 -31.391 -11.391 1 97.5 563 HIS A C 1
ATOM 4527 O O . HIS A 1 563 ? -9.57 -30.484 -11.047 1 97.5 563 HIS A O 1
ATOM 4533 N N . ASP A 1 564 ? -11.484 -31.094 -12.023 1 97.31 564 ASP A N 1
ATOM 4534 C CA . ASP A 1 564 ? -11.836 -29.734 -12.422 1 97.31 564 ASP A CA 1
ATOM 4535 C C . ASP A 1 564 ? -11.867 -28.797 -11.219 1 97.31 564 ASP A C 1
ATOM 4537 O O . ASP A 1 564 ? -11.508 -27.625 -11.328 1 97.31 564 ASP A O 1
ATOM 4541 N N . CYS A 1 565 ? -12.242 -29.328 -10.102 1 97.31 565 CYS A N 1
ATOM 4542 C CA . CYS A 1 565 ? -12.383 -28.5 -8.906 1 97.31 565 CYS A CA 1
ATOM 4543 C C . CYS A 1 565 ? -11.023 -28 -8.43 1 97.31 565 CYS A C 1
ATOM 4545 O O . CYS A 1 565 ? -10.938 -27.031 -7.664 1 97.31 565 CYS A O 1
ATOM 4547 N N . LEU A 1 566 ? -9.898 -28.609 -8.898 1 97.94 566 LEU A N 1
ATOM 4548 C CA . LEU A 1 566 ? -8.547 -28.281 -8.469 1 97.94 566 LEU A CA 1
ATOM 4549 C C . LEU A 1 566 ? -7.809 -27.516 -9.555 1 97.94 566 LEU A C 1
ATOM 4551 O O . LEU A 1 566 ? -6.582 -27.391 -9.508 1 97.94 566 LEU A O 1
ATOM 4555 N N . THR A 1 567 ? -8.57 -27.016 -10.562 1 97.88 567 THR A N 1
ATOM 4556 C CA . THR A 1 567 ? -7.891 -26.438 -11.719 1 97.88 567 THR A CA 1
ATOM 4557 C C . THR A 1 567 ? -8.477 -25.062 -12.055 1 97.88 567 THR A C 1
ATOM 4559 O O . THR A 1 567 ? -9.688 -24.875 -11.984 1 97.88 567 THR A O 1
ATOM 4562 N N . GLN A 1 568 ? -7.609 -24.172 -12.453 1 96.69 568 GLN A N 1
ATOM 4563 C CA . GLN A 1 568 ? -8.023 -22.828 -12.867 1 96.69 568 GLN A CA 1
ATOM 4564 C C . GLN A 1 568 ? -8.578 -22.844 -14.289 1 96.69 568 GLN A C 1
ATOM 4566 O O . GLN A 1 568 ? -7.879 -22.5 -15.234 1 96.69 568 GLN A O 1
ATOM 4571 N N . LEU A 1 569 ? -9.867 -23.047 -14.391 1 97.06 569 LEU A N 1
ATOM 4572 C CA . LEU A 1 569 ? -10.453 -23.25 -15.711 1 97.06 569 LEU A CA 1
ATOM 4573 C C . LEU A 1 569 ? -11.211 -22.016 -16.172 1 97.06 569 LEU A C 1
ATOM 4575 O O . LEU A 1 569 ? -11.523 -21.875 -17.359 1 97.06 569 LEU A O 1
ATOM 4579 N N . ARG A 1 570 ? -11.461 -21.062 -15.242 1 96.62 570 ARG A N 1
ATOM 4580 C CA . ARG A 1 570 ? -12.32 -19.938 -15.602 1 96.62 570 ARG A CA 1
ATOM 4581 C C . ARG A 1 570 ? -11.625 -18.609 -15.328 1 96.62 570 ARG A C 1
ATOM 4583 O O . ARG A 1 570 ? -12.172 -17.547 -15.633 1 96.62 570 ARG A O 1
ATOM 4590 N N . VAL A 1 571 ? -10.469 -18.641 -14.773 1 97 571 VAL A N 1
ATOM 4591 C CA . VAL A 1 571 ? -9.773 -17.406 -14.43 1 97 571 VAL A CA 1
ATOM 4592 C C . VAL A 1 571 ? -9.328 -16.688 -15.703 1 97 571 VAL A C 1
ATOM 4594 O O . VAL A 1 571 ? -8.719 -17.297 -16.594 1 97 571 VAL A O 1
ATOM 4597 N N . PRO A 1 572 ? -9.633 -15.445 -15.883 1 97.56 572 PRO A N 1
ATOM 4598 C CA . PRO A 1 572 ? -9.18 -14.711 -17.062 1 97.56 572 PRO A CA 1
ATOM 4599 C C . PRO A 1 572 ? -7.746 -14.203 -16.938 1 97.56 572 PRO A C 1
ATOM 4601 O O . PRO A 1 572 ? -7.484 -13.016 -17.141 1 97.56 572 PRO A O 1
ATOM 4604 N N . ASP A 1 573 ? -6.824 -15.031 -16.625 1 97.94 573 ASP A N 1
ATOM 4605 C CA . ASP A 1 573 ? -5.422 -14.727 -16.359 1 97.94 573 ASP A CA 1
ATOM 4606 C C . ASP A 1 573 ? -4.504 -15.797 -16.938 1 97.94 573 ASP A C 1
ATOM 4608 O O . ASP A 1 573 ? -4.402 -16.891 -16.391 1 97.94 573 ASP A O 1
ATOM 4612 N N . ALA A 1 574 ? -3.795 -15.422 -17.969 1 98.12 574 ALA A N 1
ATOM 4613 C CA . ALA A 1 574 ? -2.957 -16.359 -18.703 1 98.12 574 ALA A CA 1
ATOM 4614 C C . ALA A 1 574 ? -1.828 -16.891 -17.828 1 98.12 574 ALA A C 1
ATOM 4616 O O . ALA A 1 574 ? -1.249 -17.938 -18.141 1 98.12 574 ALA A O 1
ATOM 4617 N N . ARG A 1 575 ? -1.484 -16.312 -16.797 1 97.38 575 ARG A N 1
ATOM 4618 C CA . ARG A 1 575 ? -0.399 -16.734 -15.922 1 97.38 575 ARG A CA 1
ATOM 4619 C C . ARG A 1 575 ? -0.773 -18 -15.164 1 97.38 575 ARG A C 1
ATOM 4621 O O . ARG A 1 575 ? 0.103 -18.781 -14.758 1 97.38 575 ARG A O 1
ATOM 4628 N N . ARG A 1 576 ? -2.117 -18.188 -14.969 1 96.88 576 ARG A N 1
ATOM 4629 C CA . ARG A 1 576 ? -2.512 -19.297 -14.109 1 96.88 576 ARG A CA 1
ATOM 4630 C C . ARG A 1 576 ? -3.561 -20.172 -14.789 1 96.88 576 ARG A C 1
ATOM 4632 O O . ARG A 1 576 ? -3.922 -21.234 -14.281 1 96.88 576 ARG A O 1
ATOM 4639 N N . ARG A 1 577 ? -4.043 -19.766 -15.992 1 97.56 577 ARG A N 1
ATOM 4640 C CA . ARG A 1 577 ? -5.059 -20.531 -16.688 1 97.56 577 ARG A CA 1
ATOM 4641 C C . ARG A 1 577 ? -4.559 -21.953 -17 1 97.56 577 ARG A C 1
ATOM 4643 O O . ARG A 1 577 ? -3.488 -22.125 -17.578 1 97.56 577 ARG A O 1
ATOM 4650 N N . GLY A 1 578 ? -5.344 -22.922 -16.609 1 96.38 578 GLY A N 1
ATOM 4651 C CA . GLY A 1 578 ? -4.969 -24.312 -16.844 1 96.38 578 GLY A CA 1
ATOM 4652 C C . GLY A 1 578 ? -4.066 -24.875 -15.766 1 96.38 578 GLY A C 1
ATOM 4653 O O . GLY A 1 578 ? -3.848 -26.094 -15.703 1 96.38 578 GLY A O 1
ATOM 4654 N N . GLY A 1 579 ? -3.535 -24 -14.906 1 97.06 579 GLY A N 1
ATOM 4655 C CA . GLY A 1 579 ? -2.744 -24.469 -13.773 1 97.06 579 GLY A CA 1
ATOM 4656 C C . GLY A 1 579 ? -3.576 -25.141 -12.695 1 97.06 579 GLY A C 1
ATOM 4657 O O . GLY A 1 579 ? -4.738 -24.781 -12.492 1 97.06 579 GLY A O 1
ATOM 4658 N N . THR A 1 580 ? -3.002 -26.094 -12.062 1 97.75 580 THR A N 1
ATOM 4659 C CA . THR A 1 580 ? -3.703 -26.766 -10.977 1 97.75 580 THR A CA 1
ATOM 4660 C C . THR A 1 580 ? -3.363 -26.125 -9.633 1 97.75 580 THR A C 1
ATOM 4662 O O . THR A 1 580 ? -2.324 -25.469 -9.5 1 97.75 580 THR A O 1
ATOM 4665 N N . MET A 1 581 ? -4.242 -26.281 -8.672 1 95.94 581 MET A N 1
ATOM 4666 C CA . MET A 1 581 ? -4.109 -25.641 -7.363 1 95.94 581 MET A CA 1
ATOM 4667 C C . MET A 1 581 ? -3.404 -26.578 -6.379 1 95.94 581 MET A C 1
ATOM 4669 O O . MET A 1 581 ? -3.992 -27.547 -5.91 1 95.94 581 MET A O 1
ATOM 4673 N N . ARG A 1 582 ? -2.203 -26.25 -6.09 1 95 582 ARG A N 1
ATOM 4674 C CA . ARG A 1 582 ? -1.421 -26.906 -5.051 1 95 582 ARG A CA 1
ATOM 4675 C C . ARG A 1 582 ? -0.993 -25.922 -3.973 1 95 582 ARG A C 1
ATOM 4677 O O . ARG A 1 582 ? -0.961 -24.703 -4.211 1 95 582 ARG A O 1
ATOM 4684 N N . TYR A 1 583 ? -0.672 -26.438 -2.674 1 94.62 583 TYR A N 1
ATOM 4685 C CA . TYR A 1 583 ? -0.486 -25.375 -1.7 1 94.62 583 TYR A CA 1
ATOM 4686 C C . TYR A 1 583 ? 0.496 -25.797 -0.612 1 94.62 583 TYR A C 1
ATOM 4688 O O . TYR A 1 583 ? 0.762 -25.031 0.32 1 94.62 583 TYR A O 1
ATOM 4696 N N . TRP A 1 584 ? 1.146 -26.938 -0.588 1 94.44 584 TRP A N 1
ATOM 4697 C CA . TRP A 1 584 ? 2.02 -27.266 0.536 1 94.44 584 TRP A CA 1
ATOM 4698 C C . TRP A 1 584 ? 3.459 -27.438 0.07 1 94.44 584 TRP A C 1
ATOM 4700 O O . TRP A 1 584 ? 4.344 -27.766 0.872 1 94.44 584 TRP A O 1
ATOM 4710 N N . GLU A 1 585 ? 3.773 -27.234 -1.158 1 95.5 585 GLU A N 1
ATOM 4711 C CA . GLU A 1 585 ? 5.074 -27.578 -1.718 1 95.5 585 GLU A CA 1
ATOM 4712 C C . GLU A 1 585 ? 6.141 -26.562 -1.319 1 95.5 585 GLU A C 1
ATOM 4714 O O . GLU A 1 585 ? 7.32 -26.906 -1.197 1 95.5 585 GLU A O 1
ATOM 4719 N N . ALA A 1 586 ? 5.762 -25.312 -1.076 1 97.44 586 ALA A N 1
ATOM 4720 C CA . ALA A 1 586 ? 6.723 -24.234 -0.887 1 97.44 586 ALA A CA 1
ATOM 4721 C C . ALA A 1 586 ? 7.66 -24.531 0.281 1 97.44 586 ALA A C 1
ATOM 4723 O O . ALA A 1 586 ? 8.836 -24.156 0.253 1 97.44 586 ALA A O 1
ATOM 4724 N N . GLN A 1 587 ? 7.172 -25.234 1.278 1 96.62 587 GLN A N 1
ATOM 4725 C CA . GLN A 1 587 ? 7.957 -25.484 2.48 1 96.62 587 GLN A CA 1
ATOM 4726 C C . GLN A 1 587 ? 9.102 -26.453 2.195 1 96.62 587 GLN A C 1
ATOM 4728 O O . GLN A 1 587 ? 10.133 -26.422 2.863 1 96.62 587 GLN A O 1
ATOM 4733 N N . TYR A 1 588 ? 8.953 -27.25 1.086 1 95.5 588 TYR A N 1
ATOM 4734 C CA . TYR A 1 588 ? 9.984 -28.219 0.708 1 95.5 588 TYR A CA 1
ATOM 4735 C C . TYR A 1 588 ? 10.797 -27.719 -0.476 1 95.5 588 TYR A C 1
ATOM 4737 O O . TYR A 1 588 ? 12.008 -27.922 -0.539 1 95.5 588 TYR A O 1
ATOM 4745 N N . ASP A 1 589 ? 10.094 -27.062 -1.354 1 97.75 589 ASP A N 1
ATOM 4746 C CA . ASP A 1 589 ? 10.664 -26.734 -2.654 1 97.75 589 ASP A CA 1
ATOM 4747 C C . ASP A 1 589 ? 11.578 -25.516 -2.559 1 97.75 589 ASP A C 1
ATOM 4749 O O . ASP A 1 589 ? 12.711 -25.547 -3.047 1 97.75 589 ASP A O 1
ATOM 4753 N N . VAL A 1 590 ? 11.102 -24.438 -1.976 1 98.19 590 VAL A N 1
ATOM 4754 C CA . VAL A 1 590 ? 11.852 -23.188 -1.957 1 98.19 590 VAL A CA 1
ATOM 4755 C C . VAL A 1 590 ? 12.039 -22.719 -0.516 1 98.19 590 VAL A C 1
ATOM 4757 O O . VAL A 1 590 ? 12.406 -21.562 -0.274 1 98.19 590 VAL A O 1
ATOM 4760 N N . GLN A 1 591 ? 11.727 -23.594 0.458 1 97.94 591 GLN A N 1
ATOM 4761 C CA . GLN A 1 591 ? 11.906 -23.359 1.887 1 97.94 591 GLN A CA 1
ATOM 4762 C C . GLN A 1 591 ? 11.242 -22.062 2.326 1 97.94 591 GLN A C 1
ATOM 4764 O O . GLN A 1 591 ? 11.875 -21.203 2.938 1 97.94 591 GLN A O 1
ATOM 4769 N N . MET A 1 592 ? 9.969 -22 2.055 1 97.88 592 MET A N 1
ATOM 4770 C CA . MET A 1 592 ? 9.141 -20.828 2.342 1 97.88 592 MET A CA 1
ATOM 4771 C C . MET A 1 592 ? 7.863 -21.234 3.074 1 97.88 592 MET A C 1
ATOM 4773 O O . MET A 1 592 ? 7.227 -22.234 2.719 1 97.88 592 MET A O 1
ATOM 4777 N N . LEU A 1 593 ? 7.613 -20.594 4.164 1 96.81 593 LEU A N 1
ATOM 4778 C CA . LEU A 1 593 ? 6.41 -20.781 4.965 1 96.81 593 LEU A CA 1
ATOM 4779 C C . LEU A 1 593 ? 5.531 -19.531 4.922 1 96.81 593 LEU A C 1
ATOM 4781 O O . LEU A 1 593 ? 6.035 -18.422 4.762 1 96.81 593 LEU A O 1
ATOM 4785 N N . PRO A 1 594 ? 4.176 -19.688 5.133 1 96.12 594 PRO A N 1
ATOM 4786 C CA . PRO A 1 594 ? 3.381 -20.906 5.266 1 96.12 594 PRO A CA 1
ATOM 4787 C C . PRO A 1 594 ? 2.969 -21.5 3.914 1 96.12 594 PRO A C 1
ATOM 4789 O O . PRO A 1 594 ? 3.613 -21.219 2.898 1 96.12 594 PRO A O 1
ATOM 4792 N N . ASN A 1 595 ? 1.901 -22.359 3.904 1 96.88 595 ASN A N 1
ATOM 4793 C CA . ASN A 1 595 ? 1.313 -22.859 2.67 1 96.88 595 ASN A CA 1
ATOM 4794 C C . ASN A 1 595 ? 0.762 -21.734 1.806 1 96.88 595 ASN A C 1
ATOM 4796 O O . ASN A 1 595 ? 0.354 -20.688 2.324 1 96.88 595 ASN A O 1
ATOM 4800 N N . MET A 1 596 ? 0.849 -21.984 0.542 1 97.25 596 MET A N 1
ATOM 4801 C CA . MET A 1 596 ? 0.363 -21.016 -0.432 1 97.25 596 MET A CA 1
ATOM 4802 C C . MET A 1 596 ? -0.146 -21.703 -1.689 1 97.25 596 MET A C 1
ATOM 4804 O O . MET A 1 596 ? 0.422 -22.719 -2.121 1 97.25 596 MET A O 1
ATOM 4808 N N . PHE A 1 597 ? -1.174 -21.172 -2.248 1 97.12 597 PHE A N 1
ATOM 4809 C CA . PHE A 1 597 ? -1.654 -21.719 -3.51 1 97.12 597 PHE A CA 1
ATOM 4810 C C . PHE A 1 597 ? -0.675 -21.422 -4.637 1 97.12 597 PHE A C 1
ATOM 4812 O O . PHE A 1 597 ? -0.362 -20.266 -4.902 1 97.12 597 PHE A O 1
ATOM 4819 N N . ASN A 1 598 ? -0.232 -22.484 -5.266 1 95.69 598 ASN A N 1
ATOM 4820 C CA . ASN A 1 598 ? 0.633 -22.406 -6.438 1 95.69 598 ASN A CA 1
ATOM 4821 C C . ASN A 1 598 ? -0.079 -22.922 -7.691 1 95.69 598 ASN A C 1
ATOM 4823 O O . ASN A 1 598 ? -0.486 -24.078 -7.75 1 95.69 598 ASN A O 1
ATOM 4827 N N . SER A 1 599 ? -0.252 -22.078 -8.672 1 96.69 599 SER A N 1
ATOM 4828 C CA . SER A 1 599 ? -0.924 -22.422 -9.922 1 96.69 599 SER A CA 1
ATOM 4829 C C . SER A 1 599 ? -0.439 -21.531 -11.07 1 96.69 599 SER A C 1
ATOM 4831 O O . SER A 1 599 ? -0.958 -20.438 -11.266 1 96.69 599 SER A O 1
ATOM 4833 N N . PRO A 1 600 ? 0.553 -22.047 -11.961 1 97.62 600 PRO A N 1
ATOM 4834 C CA . PRO A 1 600 ? 0.99 -23.438 -12.062 1 97.62 600 PRO A CA 1
ATOM 4835 C C . PRO A 1 600 ? 2.176 -23.75 -11.148 1 97.62 600 PRO A C 1
ATOM 4837 O O . PRO A 1 600 ? 2.836 -22.828 -10.648 1 97.62 600 PRO A O 1
ATOM 4840 N N . HIS A 1 601 ? 2.295 -24.859 -10.82 1 97.38 601 HIS A N 1
ATOM 4841 C CA . HIS A 1 601 ? 3.424 -25.562 -10.227 1 97.38 601 HIS A CA 1
ATOM 4842 C C . HIS A 1 601 ? 3.916 -26.688 -11.133 1 97.38 601 HIS A C 1
ATOM 4844 O O . HIS A 1 601 ? 3.246 -27.047 -12.102 1 97.38 601 HIS A O 1
ATOM 4850 N N . GLY A 1 602 ? 5.121 -27.188 -10.914 1 98 602 GLY A N 1
ATOM 4851 C CA . GLY A 1 602 ? 5.637 -28.281 -11.719 1 98 602 GLY A CA 1
ATOM 4852 C C . GLY A 1 602 ? 4.656 -29.422 -11.859 1 98 602 GLY A C 1
ATOM 4853 O O . GLY A 1 602 ? 4.52 -30 -12.938 1 98 602 GLY A O 1
ATOM 4854 N N . TRP A 1 603 ? 3.926 -29.625 -10.867 1 97.56 603 TRP A N 1
ATOM 4855 C CA . TRP A 1 603 ? 3.027 -30.781 -10.82 1 97.56 603 TRP A CA 1
ATOM 4856 C C . TRP A 1 603 ? 1.771 -30.516 -11.641 1 97.56 603 TRP A C 1
ATOM 4858 O O . TRP A 1 603 ? 0.979 -31.438 -11.883 1 97.56 603 TRP A O 1
ATOM 4868 N N . SER A 1 604 ? 1.59 -29.297 -12.109 1 98.31 604 SER A N 1
ATOM 4869 C CA . SER A 1 604 ? 0.497 -29.031 -13.039 1 98.31 604 SER A CA 1
ATOM 4870 C C . SER A 1 604 ? 0.68 -29.781 -14.352 1 98.31 604 SER A C 1
ATOM 4872 O O . SER A 1 604 ? -0.285 -30 -15.078 1 98.31 604 SER A O 1
ATOM 4874 N N . GLY A 1 605 ? 1.9 -30.203 -14.625 1 98.5 605 GLY A N 1
ATOM 4875 C CA . GLY A 1 605 ? 2.162 -30.984 -15.82 1 98.5 605 GLY A CA 1
ATOM 4876 C C . GLY A 1 605 ? 1.358 -32.281 -15.891 1 98.5 605 GLY A C 1
ATOM 4877 O O . GLY A 1 605 ? 0.98 -32.719 -16.969 1 98.5 605 GLY A O 1
ATOM 4878 N N . TRP A 1 606 ? 1.05 -32.812 -14.75 1 98.62 606 TRP A N 1
ATOM 4879 C CA . TRP A 1 606 ? 0.347 -34.094 -14.688 1 98.62 606 TRP A CA 1
ATOM 4880 C C . TRP A 1 606 ? -1.048 -33.969 -15.297 1 98.62 606 TRP A C 1
ATOM 4882 O O . TRP A 1 606 ? -1.477 -34.844 -16.062 1 98.62 606 TRP A O 1
ATOM 4892 N N . ARG A 1 607 ? -1.739 -32.938 -14.922 1 98.56 607 ARG A N 1
ATOM 4893 C CA . ARG A 1 607 ? -3.027 -32.75 -15.578 1 98.56 607 ARG A CA 1
ATOM 4894 C C . ARG A 1 607 ? -2.844 -32.406 -17.062 1 98.56 607 ARG A C 1
ATOM 4896 O O . ARG A 1 607 ? -3.662 -32.812 -17.891 1 98.56 607 ARG A O 1
ATOM 4903 N N . GLY A 1 608 ? -1.822 -31.672 -17.359 1 98.62 608 GLY A N 1
ATOM 4904 C CA . GLY A 1 608 ? -1.522 -31.406 -18.766 1 98.62 608 GLY A CA 1
ATOM 4905 C C . GLY A 1 608 ? -1.448 -32.656 -19.609 1 98.62 608 GLY A C 1
ATOM 4906 O O . GLY A 1 608 ? -2.039 -32.719 -20.688 1 98.62 608 GLY A O 1
ATOM 4907 N N . TYR A 1 609 ? -0.776 -33.719 -19.094 1 98.69 609 TYR A N 1
ATOM 4908 C CA . TYR A 1 609 ? -0.735 -35 -19.797 1 98.69 609 TYR A CA 1
ATOM 4909 C C . TYR A 1 609 ? -2.137 -35.594 -19.969 1 98.69 609 TYR A C 1
ATOM 4911 O O . TYR A 1 609 ? -2.5 -36.031 -21.062 1 98.69 609 TYR A O 1
ATOM 4919 N N . ALA A 1 610 ? -2.834 -35.5 -18.891 1 98.81 610 ALA A N 1
ATOM 4920 C CA . ALA A 1 610 ? -4.152 -36.125 -18.891 1 98.81 610 ALA A CA 1
ATOM 4921 C C . ALA A 1 610 ? -5.074 -35.469 -19.906 1 98.81 610 ALA A C 1
ATOM 4923 O O . ALA A 1 610 ? -5.789 -36.156 -20.641 1 98.81 610 ALA A O 1
ATOM 4924 N N . THR A 1 611 ? -5.102 -34.156 -19.938 1 98.81 611 THR A N 1
ATOM 4925 C CA . THR A 1 611 ? -5.973 -33.469 -20.891 1 98.81 611 THR A CA 1
ATOM 4926 C C . THR A 1 611 ? -5.504 -33.719 -22.328 1 98.81 611 THR A C 1
ATOM 4928 O O . THR A 1 611 ? -6.32 -33.844 -23.234 1 98.81 611 THR A O 1
ATOM 4931 N N . TYR A 1 612 ? -4.246 -33.781 -22.578 1 98.69 612 TYR A N 1
ATOM 4932 C CA . TYR A 1 612 ? -3.695 -34.125 -23.875 1 98.69 612 TYR A CA 1
ATOM 4933 C C . TYR A 1 612 ? -4.164 -35.5 -24.328 1 98.69 612 TYR A C 1
ATOM 4935 O O . TYR A 1 612 ? -4.672 -35.656 -25.438 1 98.69 612 TYR A O 1
ATOM 4943 N N . TYR A 1 613 ? -4.031 -36.469 -23.422 1 98.88 613 TYR A N 1
ATOM 4944 C CA . TYR A 1 613 ? -4.473 -37.844 -23.719 1 98.88 613 TYR A CA 1
ATOM 4945 C C . TYR A 1 613 ? -5.977 -37.875 -23.953 1 98.88 613 TYR A C 1
ATOM 4947 O O . TYR A 1 613 ? -6.457 -38.594 -24.844 1 98.88 613 TYR A O 1
ATOM 4955 N N . ALA A 1 614 ? -6.676 -37.156 -23.156 1 98.88 614 ALA A N 1
ATOM 4956 C CA . ALA A 1 614 ? -8.125 -37.094 -23.328 1 98.88 614 ALA A CA 1
ATOM 4957 C C . ALA A 1 614 ? -8.492 -36.625 -24.719 1 98.88 614 ALA A C 1
ATOM 4959 O O . ALA A 1 614 ? -9.414 -37.156 -25.344 1 98.88 614 ALA A O 1
ATOM 4960 N N . TYR A 1 615 ? -7.863 -35.625 -25.203 1 98.62 615 TYR A N 1
ATOM 4961 C CA . TYR A 1 615 ? -8.133 -35.156 -26.562 1 98.62 615 TYR A CA 1
ATOM 4962 C C . TYR A 1 615 ? -7.828 -36.25 -27.578 1 98.62 615 TYR A C 1
ATOM 4964 O O . TYR A 1 615 ? -8.625 -36.5 -28.5 1 98.62 615 TYR A O 1
ATOM 4972 N N . LEU A 1 616 ? -6.676 -36.875 -27.453 1 98.5 616 LEU A N 1
ATOM 4973 C CA . LEU A 1 616 ? -6.277 -37.906 -28.422 1 98.5 616 LEU A CA 1
ATOM 4974 C C . LEU A 1 616 ? -7.27 -39.062 -28.438 1 98.5 616 LEU A C 1
ATOM 4976 O O . LEU A 1 616 ? -7.496 -39.688 -29.469 1 98.5 616 LEU A O 1
ATOM 4980 N N . LEU A 1 617 ? -7.844 -39.312 -27.281 1 98.25 617 LEU A N 1
ATOM 4981 C CA . LEU A 1 617 ? -8.742 -40.438 -27.141 1 98.25 617 LEU A CA 1
ATOM 4982 C C . LEU A 1 617 ? -10.148 -40.094 -27.609 1 98.25 617 LEU A C 1
ATOM 4984 O O . LEU A 1 617 ? -10.875 -40.938 -28.125 1 98.25 617 LEU A O 1
ATOM 4988 N N . THR A 1 618 ? -10.562 -38.812 -27.438 1 98.06 618 THR A N 1
ATOM 4989 C CA . THR A 1 618 ? -11.969 -38.469 -27.625 1 98.06 618 THR A CA 1
ATOM 4990 C C . THR A 1 618 ? -12.164 -37.531 -28.797 1 98.06 618 THR A C 1
ATOM 4992 O O . THR A 1 618 ? -13.266 -37.438 -29.359 1 98.06 618 THR A O 1
ATOM 4995 N N . GLY A 1 619 ? -11.188 -36.719 -29.094 1 97.56 619 GLY A N 1
ATOM 4996 C CA . GLY A 1 619 ? -11.312 -35.688 -30.109 1 97.56 619 GLY A CA 1
ATOM 4997 C C . GLY A 1 619 ? -12.039 -34.438 -29.625 1 97.56 619 GLY A C 1
ATOM 4998 O O . GLY A 1 619 ? -12.164 -33.438 -30.359 1 97.56 619 GLY A O 1
ATOM 4999 N N . GLU A 1 620 ? -12.469 -34.438 -28.391 1 97.44 620 GLU A N 1
ATOM 5000 C CA . GLU A 1 620 ? -13.164 -33.25 -27.875 1 97.44 620 GLU A CA 1
ATOM 5001 C C . GLU A 1 620 ? -12.211 -32.094 -27.734 1 97.44 620 GLU A C 1
ATOM 5003 O O . GLU A 1 620 ? -11.25 -32.125 -26.969 1 97.44 620 GLU A O 1
ATOM 5008 N N . GLU A 1 621 ? -12.516 -30.984 -28.312 1 97.5 621 GLU A N 1
ATOM 5009 C CA . GLU A 1 621 ? -11.609 -29.844 -28.406 1 97.5 621 GLU A CA 1
ATOM 5010 C C . GLU A 1 621 ? -11.383 -29.203 -27.031 1 97.5 621 GLU A C 1
ATOM 5012 O O . GLU A 1 621 ? -10.359 -28.562 -26.797 1 97.5 621 GLU A O 1
ATOM 5017 N N . ARG A 1 622 ? -12.352 -29.312 -26.109 1 95.94 622 ARG A N 1
ATOM 5018 C CA . ARG A 1 622 ? -12.188 -28.75 -24.781 1 95.94 622 ARG A CA 1
ATOM 5019 C C . ARG A 1 622 ? -10.852 -29.156 -24.172 1 95.94 622 ARG A C 1
ATOM 5021 O O . ARG A 1 622 ? -10.148 -28.328 -23.578 1 95.94 622 ARG A O 1
ATOM 5028 N N . TRP A 1 623 ? -10.555 -30.406 -24.359 1 98.31 623 TRP A N 1
ATOM 5029 C CA . TRP A 1 623 ? -9.352 -30.953 -23.719 1 98.31 623 TRP A CA 1
ATOM 5030 C C . TRP A 1 623 ? -8.094 -30.375 -24.375 1 98.31 623 TRP A C 1
ATOM 5032 O O . TRP A 1 623 ? -7.105 -30.109 -23.688 1 98.31 623 TRP A O 1
ATOM 5042 N N . LEU A 1 624 ? -8.141 -30.156 -25.656 1 98.12 624 LEU A N 1
ATOM 5043 C CA . LEU A 1 624 ? -7.004 -29.578 -26.359 1 98.12 624 LEU A CA 1
ATOM 5044 C C . LEU A 1 624 ? -6.809 -28.125 -25.969 1 98.12 624 LEU A C 1
ATOM 5046 O O . LEU A 1 624 ? -5.676 -27.672 -25.781 1 98.12 624 LEU A O 1
ATOM 5050 N N . LYS A 1 625 ? -7.898 -27.422 -25.875 1 96.94 625 LYS A N 1
ATOM 5051 C CA . LYS A 1 625 ? -7.844 -26.031 -25.453 1 96.94 625 LYS A CA 1
ATOM 5052 C C . LYS A 1 625 ? -7.262 -25.906 -24.047 1 96.94 625 LYS A C 1
ATOM 5054 O O . LYS A 1 625 ? -6.41 -25.047 -23.797 1 96.94 625 LYS A O 1
ATOM 5059 N N . GLU A 1 626 ? -7.734 -26.75 -23.141 1 97.94 626 GLU A N 1
ATOM 5060 C CA . GLU A 1 626 ? -7.211 -26.75 -21.781 1 97.94 626 GLU A CA 1
ATOM 5061 C C . GLU A 1 626 ? -5.719 -27.062 -21.766 1 97.94 626 GLU A C 1
ATOM 5063 O O . GLU A 1 626 ? -4.957 -26.453 -21 1 97.94 626 GLU A O 1
ATOM 5068 N N . THR A 1 627 ? -5.328 -28.031 -22.594 1 98.44 627 THR A N 1
ATOM 5069 C CA . THR A 1 627 ? -3.916 -28.391 -22.688 1 98.44 627 THR A CA 1
ATOM 5070 C C . THR A 1 627 ? -3.096 -27.203 -23.188 1 98.44 627 THR A C 1
ATOM 5072 O O . THR A 1 627 ? -2.068 -26.859 -22.594 1 98.44 627 THR A O 1
ATOM 5075 N N . TYR A 1 628 ? -3.584 -26.594 -24.203 1 98 628 TYR A N 1
ATOM 5076 C CA . TYR A 1 628 ? -2.85 -25.5 -24.844 1 98 628 TYR A CA 1
ATOM 5077 C C . TYR A 1 628 ? -2.727 -24.312 -23.891 1 98 628 TYR A C 1
ATOM 5079 O O . TYR A 1 628 ? -1.664 -23.688 -23.797 1 98 628 TYR A O 1
ATOM 5087 N N . ASN A 1 629 ? -3.785 -23.922 -23.219 1 98.06 629 ASN A N 1
ATOM 5088 C CA . ASN A 1 629 ? -3.74 -22.859 -22.219 1 98.06 629 ASN A CA 1
ATOM 5089 C C . ASN A 1 629 ? -2.734 -23.156 -21.109 1 98.06 629 ASN A C 1
ATOM 5091 O O . ASN A 1 629 ? -1.979 -22.281 -20.703 1 98.06 629 ASN A O 1
ATOM 5095 N N . ALA A 1 630 ? -2.754 -24.406 -20.672 1 98.5 630 ALA A N 1
ATOM 5096 C CA . ALA A 1 630 ? -1.82 -24.812 -19.625 1 98.5 630 ALA A CA 1
ATOM 5097 C C . ALA A 1 630 ? -0.375 -24.672 -20.094 1 98.5 630 ALA A C 1
ATOM 5099 O O . ALA A 1 630 ? 0.483 -24.188 -19.359 1 98.5 630 ALA A O 1
ATOM 5100 N N . MET A 1 631 ? -0.121 -25.094 -21.344 1 98.5 631 MET A N 1
ATOM 5101 C CA . MET A 1 631 ? 1.236 -25.016 -21.875 1 98.5 631 MET A CA 1
ATOM 5102 C C . MET A 1 631 ? 1.703 -23.562 -21.938 1 98.5 631 MET A C 1
ATOM 5104 O O . MET A 1 631 ? 2.883 -23.281 -21.734 1 98.5 631 MET A O 1
ATOM 5108 N N . GLY A 1 632 ? 0.755 -22.703 -22.266 1 97.69 632 GLY A N 1
ATOM 5109 C CA . GLY A 1 632 ? 1.087 -21.281 -22.219 1 97.69 632 GLY A CA 1
ATOM 5110 C C . GLY A 1 632 ? 1.493 -20.812 -20.828 1 97.69 632 GLY A C 1
ATOM 5111 O O . GLY A 1 632 ? 2.504 -20.125 -20.672 1 97.69 632 GLY A O 1
ATOM 5112 N N . ALA A 1 633 ? 0.729 -21.156 -19.828 1 98.25 633 ALA A N 1
ATOM 5113 C CA . ALA A 1 633 ? 1.046 -20.797 -18.453 1 98.25 633 ALA A CA 1
ATOM 5114 C C . ALA A 1 633 ? 2.385 -21.391 -18.016 1 98.25 633 ALA A C 1
ATOM 5116 O O . ALA A 1 633 ? 3.174 -20.734 -17.344 1 98.25 633 ALA A O 1
ATOM 5117 N N . PHE A 1 634 ? 2.641 -22.672 -18.453 1 98.62 634 PHE A N 1
ATOM 5118 C CA . PHE A 1 634 ? 3.873 -23.375 -18.125 1 98.62 634 PHE A CA 1
ATOM 5119 C C . PHE A 1 634 ? 5.086 -22.656 -18.703 1 98.62 634 PHE A C 1
ATOM 5121 O O . PHE A 1 634 ? 6.117 -22.547 -18.047 1 98.62 634 PHE A O 1
ATOM 5128 N N . SER A 1 635 ? 4.93 -22.141 -19.859 1 98.12 635 SER A N 1
ATOM 5129 C CA . SER A 1 635 ? 6.047 -21.469 -20.531 1 98.12 635 SER A CA 1
ATOM 5130 C C . SER A 1 635 ? 6.48 -20.219 -19.766 1 98.12 635 SER A C 1
ATOM 5132 O O . SER A 1 635 ? 7.652 -19.844 -19.812 1 98.12 635 SER A O 1
ATOM 5134 N N . HIS A 1 636 ? 5.574 -19.688 -19.047 1 97.31 636 HIS A N 1
ATOM 5135 C CA . HIS A 1 636 ? 5.867 -18.453 -18.328 1 97.31 636 HIS A CA 1
ATOM 5136 C C . HIS A 1 636 ? 6.531 -18.734 -16.984 1 97.31 636 HIS A C 1
ATOM 5138 O O . HIS A 1 636 ? 6.891 -17.812 -16.266 1 97.31 636 HIS A O 1
ATOM 5144 N N . LEU A 1 637 ? 6.75 -19.984 -16.641 1 98.62 637 LEU A N 1
ATOM 5145 C CA . LEU A 1 637 ? 7.617 -20.297 -15.516 1 98.62 637 LEU A CA 1
ATOM 5146 C C . LEU A 1 637 ? 9.078 -20.047 -15.859 1 98.62 637 LEU A C 1
ATOM 5148 O O . LEU A 1 637 ? 9.953 -20.172 -15 1 98.62 637 LEU A O 1
ATOM 5152 N N . ILE A 1 638 ? 9.289 -19.734 -17.078 1 98.62 638 ILE A N 1
ATOM 5153 C CA . ILE A 1 638 ? 10.523 -19.078 -17.5 1 98.62 638 ILE A CA 1
ATOM 5154 C C . ILE A 1 638 ? 10.258 -17.594 -17.781 1 98.62 638 ILE A C 1
ATOM 5156 O O . ILE A 1 638 ? 9.398 -17.266 -18.594 1 98.62 638 ILE A O 1
ATOM 5160 N N . ASP A 1 639 ? 10.945 -16.75 -17.078 1 97.62 639 ASP A N 1
ATOM 5161 C CA . ASP A 1 639 ? 10.797 -15.328 -17.344 1 97.62 639 ASP A CA 1
ATOM 5162 C C . ASP A 1 639 ? 11.109 -15 -18.812 1 97.62 639 ASP A C 1
ATOM 5164 O O . ASP A 1 639 ? 12.234 -15.195 -19.266 1 97.62 639 ASP A O 1
ATOM 5168 N N . TYR A 1 640 ? 10.133 -14.477 -19.5 1 97.31 640 TYR A N 1
ATOM 5169 C CA . TYR A 1 640 ? 10.266 -14.312 -20.938 1 97.31 640 TYR A CA 1
ATOM 5170 C C . TYR A 1 640 ? 11.242 -13.195 -21.266 1 97.31 640 TYR A C 1
ATOM 5172 O O . TYR A 1 640 ? 11.703 -13.086 -22.406 1 97.31 640 TYR A O 1
ATOM 5180 N N . ARG A 1 641 ? 11.609 -12.367 -20.328 1 94.81 641 ARG A N 1
ATOM 5181 C CA . ARG A 1 641 ? 12.547 -11.281 -20.562 1 94.81 641 ARG A CA 1
ATOM 5182 C C . ARG A 1 641 ? 13.984 -11.727 -20.281 1 94.81 641 ARG A C 1
ATOM 5184 O O . ARG A 1 641 ? 14.906 -11.359 -21.016 1 94.81 641 ARG A O 1
ATOM 5191 N N . THR A 1 642 ? 14.164 -12.562 -19.188 1 95.38 642 THR A N 1
ATOM 5192 C CA . THR A 1 642 ? 15.516 -12.852 -18.734 1 95.38 642 THR A CA 1
ATOM 5193 C C . THR A 1 642 ? 15.914 -14.281 -19.062 1 95.38 642 THR A C 1
ATOM 5195 O O . THR A 1 642 ? 17.109 -14.609 -19.109 1 95.38 642 THR A O 1
ATOM 5198 N N . GLY A 1 643 ? 14.93 -15.172 -19.203 1 98 643 GLY A N 1
ATOM 5199 C CA . GLY A 1 643 ? 15.195 -16.578 -19.406 1 98 643 GLY A CA 1
ATOM 5200 C C . GLY A 1 643 ? 15.367 -17.359 -18.109 1 98 643 GLY A C 1
ATOM 5201 O O . GLY A 1 643 ? 15.555 -18.578 -18.125 1 98 643 GLY A O 1
ATOM 5202 N N . ASN A 1 644 ? 15.203 -16.656 -16.984 1 97.62 644 ASN A N 1
ATOM 5203 C CA . ASN A 1 644 ? 15.383 -17.312 -15.688 1 97.62 644 ASN A CA 1
ATOM 5204 C C . ASN A 1 644 ? 14.195 -18.203 -15.328 1 97.62 644 ASN A C 1
ATOM 5206 O O . ASN A 1 644 ? 13.047 -17.844 -15.609 1 97.62 644 ASN A O 1
ATOM 5210 N N . LEU A 1 645 ? 14.531 -19.297 -14.742 1 98.19 645 LEU A N 1
ATOM 5211 C CA . LEU A 1 645 ? 13.508 -20.234 -14.312 1 98.19 645 LEU A CA 1
ATOM 5212 C C . LEU A 1 645 ? 12.844 -19.766 -13.023 1 98.19 645 LEU A C 1
ATOM 5214 O O . LEU A 1 645 ? 13.516 -19.234 -12.141 1 98.19 645 LEU A O 1
ATOM 5218 N N . ARG A 1 646 ? 11.586 -19.938 -12.922 1 98.06 646 ARG A N 1
ATOM 5219 C CA . ARG A 1 646 ? 10.758 -19.656 -11.75 1 98.06 646 ARG A CA 1
ATOM 5220 C C . ARG A 1 646 ? 10.102 -20.922 -11.227 1 98.06 646 ARG A C 1
ATOM 5222 O O . ARG A 1 646 ? 9.719 -21.797 -12 1 98.06 646 ARG A O 1
ATOM 5229 N N . TRP A 1 647 ? 9.93 -20.953 -9.945 1 98.31 647 TRP A N 1
ATOM 5230 C CA . TRP A 1 647 ? 9.438 -22.172 -9.32 1 98.31 647 TRP A CA 1
ATOM 5231 C C . TRP A 1 647 ? 7.938 -22.344 -9.555 1 98.31 647 TRP A C 1
ATOM 5233 O O . TRP A 1 647 ? 7.488 -23.391 -10.023 1 98.31 647 TRP A O 1
ATOM 5243 N N . ALA A 1 648 ? 7.203 -21.312 -9.203 1 98.56 648 ALA A N 1
ATOM 5244 C CA . ALA A 1 648 ? 5.746 -21.375 -9.297 1 98.56 648 ALA A CA 1
ATOM 5245 C C . ALA A 1 648 ? 5.129 -19.984 -9.352 1 98.56 648 ALA A C 1
ATOM 5247 O O . ALA A 1 648 ? 5.828 -18.984 -9.18 1 98.56 648 ALA A O 1
ATOM 5248 N N . PHE A 1 649 ? 3.869 -19.906 -9.703 1 98.31 649 PHE A N 1
ATOM 5249 C CA . PHE A 1 649 ? 3.082 -18.688 -9.555 1 98.31 649 PHE A CA 1
ATOM 5250 C C . PHE A 1 649 ? 2.162 -18.781 -8.344 1 98.31 649 PHE A C 1
ATOM 5252 O O . PHE A 1 649 ? 1.381 -19.734 -8.219 1 98.31 649 PHE A O 1
ATOM 5259 N N . VAL A 1 650 ? 2.262 -17.828 -7.477 1 98.06 650 VAL A N 1
ATOM 5260 C CA . VAL A 1 650 ? 1.435 -17.781 -6.277 1 98.06 650 VAL A CA 1
ATOM 5261 C C . VAL A 1 650 ? 0.149 -17 -6.566 1 98.06 650 VAL A C 1
ATOM 5263 O O . VAL A 1 650 ? 0.192 -15.891 -7.086 1 98.06 650 VAL A O 1
ATOM 5266 N N . VAL A 1 651 ? -0.962 -17.578 -6.125 1 97.19 651 VAL A N 1
ATOM 5267 C CA . VAL A 1 651 ? -2.27 -17.031 -6.465 1 97.19 651 VAL A CA 1
ATOM 5268 C C . VAL A 1 651 ? -2.781 -16.172 -5.312 1 97.19 651 VAL A C 1
ATOM 5270 O O . VAL A 1 651 ? -3.598 -15.266 -5.516 1 97.19 651 VAL A O 1
ATOM 5273 N N . ASP A 1 652 ? -2.324 -16.391 -4.059 1 98.06 652 ASP A N 1
ATOM 5274 C CA . ASP A 1 652 ? -2.754 -15.625 -2.887 1 98.06 652 ASP A CA 1
ATOM 5275 C C . ASP A 1 652 ? -2.469 -14.133 -3.061 1 98.06 652 ASP A C 1
ATOM 5277 O O . ASP A 1 652 ? -1.382 -13.758 -3.5 1 98.06 652 ASP A O 1
ATOM 5281 N N . PRO A 1 653 ? -3.453 -13.352 -2.695 1 98.25 653 PRO A N 1
ATOM 5282 C CA . PRO A 1 653 ? -3.225 -11.922 -2.896 1 98.25 653 PRO A CA 1
ATOM 5283 C C . PRO A 1 653 ? -2.309 -11.312 -1.834 1 98.25 653 PRO A C 1
ATOM 5285 O O . PRO A 1 653 ? -1.721 -10.25 -2.053 1 98.25 653 PRO A O 1
ATOM 5288 N N . TYR A 1 654 ? -2.227 -11.992 -0.708 1 98.25 654 TYR A N 1
ATOM 5289 C CA . TYR A 1 654 ? -1.436 -11.477 0.405 1 98.25 654 TYR A CA 1
ATOM 5290 C C . TYR A 1 654 ? -0.967 -12.609 1.311 1 98.25 654 TYR A C 1
ATOM 5292 O O . TYR A 1 654 ? -1.78 -13.266 1.968 1 98.25 654 TYR A O 1
ATOM 5300 N N . LEU A 1 655 ? 0.339 -12.766 1.396 1 97.75 655 LEU A N 1
ATOM 5301 C CA . LEU A 1 655 ? 0.963 -13.719 2.309 1 97.75 655 LEU A CA 1
ATOM 5302 C C . LEU A 1 655 ? 2.199 -13.117 2.963 1 97.75 655 LEU A C 1
ATOM 5304 O O . LEU A 1 655 ? 3.125 -12.68 2.271 1 97.75 655 LEU A O 1
ATOM 5308 N N . LYS A 1 656 ? 2.199 -13.016 4.285 1 96.31 656 LYS A N 1
ATOM 5309 C CA . LYS A 1 656 ? 3.449 -12.789 5.004 1 96.31 656 LYS A CA 1
ATOM 5310 C C . LYS A 1 656 ? 4.262 -14.078 5.113 1 96.31 656 LYS A C 1
ATOM 5312 O O . LYS A 1 656 ? 3.924 -14.969 5.898 1 96.31 656 LYS A O 1
ATOM 5317 N N . VAL A 1 657 ? 5.309 -14.117 4.395 1 97.75 657 VAL A N 1
ATOM 5318 C CA . VAL A 1 657 ? 6.039 -15.383 4.305 1 97.75 657 VAL A CA 1
ATOM 5319 C C . VAL A 1 657 ? 7.344 -15.281 5.094 1 97.75 657 VAL A C 1
ATOM 5321 O O . VAL A 1 657 ? 7.809 -14.18 5.398 1 97.75 657 VAL A O 1
ATOM 5324 N N . LYS A 1 658 ? 7.887 -16.422 5.527 1 96.94 658 LYS A N 1
ATOM 5325 C CA . LYS A 1 658 ? 9.227 -16.625 6.07 1 96.94 658 LYS A CA 1
ATOM 5326 C C . LYS A 1 658 ? 10.031 -17.594 5.211 1 96.94 658 LYS A C 1
ATOM 5328 O O . LYS A 1 658 ? 9.641 -18.75 5.043 1 96.94 658 LYS A O 1
ATOM 5333 N N . GLN A 1 659 ? 11.109 -17.094 4.621 1 98 659 GLN A N 1
ATOM 5334 C CA . GLN A 1 659 ? 11.883 -17.922 3.709 1 98 659 GLN A CA 1
ATOM 5335 C C . GLN A 1 659 ? 13.344 -18 4.137 1 98 659 GLN A C 1
ATOM 5337 O O . GLN A 1 659 ? 13.914 -17 4.59 1 98 659 GLN A O 1
ATOM 5342 N N . ALA A 1 660 ? 13.945 -19.172 4.012 1 97.88 660 ALA A N 1
ATOM 5343 C CA . ALA A 1 660 ? 15.391 -19.297 4.184 1 97.88 660 ALA A CA 1
ATOM 5344 C C . ALA A 1 660 ? 16.141 -18.422 3.195 1 97.88 660 ALA A C 1
ATOM 5346 O O . ALA A 1 660 ? 15.766 -18.312 2.027 1 97.88 660 ALA A O 1
ATOM 5347 N N . CYS A 1 661 ? 17.219 -17.797 3.678 1 95.81 661 CYS A N 1
ATOM 5348 C CA . CYS A 1 661 ? 17.953 -16.906 2.785 1 95.81 661 CYS A CA 1
ATOM 5349 C C . CYS A 1 661 ? 19.453 -17.172 2.855 1 95.81 661 CYS A C 1
ATOM 5351 O O . CYS A 1 661 ? 20.25 -16.359 2.391 1 95.81 661 CYS A O 1
ATOM 5353 N N . SER A 1 662 ? 19.828 -18.234 3.502 1 95.5 662 SER A N 1
ATOM 5354 C CA . SER A 1 662 ? 21.234 -18.656 3.523 1 95.5 662 SER A CA 1
ATOM 5355 C C . SER A 1 662 ? 21.359 -20.141 3.17 1 95.5 662 SER A C 1
ATOM 5357 O O . SER A 1 662 ? 20.453 -20.922 3.436 1 95.5 662 SER A O 1
ATOM 5359 N N . ALA A 1 663 ? 22.469 -20.484 2.621 1 95.75 663 ALA A N 1
ATOM 5360 C CA . ALA A 1 663 ? 22.719 -21.859 2.215 1 95.75 663 ALA A CA 1
ATOM 5361 C C . ALA A 1 663 ? 23.156 -22.719 3.406 1 95.75 663 ALA A C 1
ATOM 5363 O O . ALA A 1 663 ? 23.609 -22.188 4.422 1 95.75 663 ALA A O 1
ATOM 5364 N N . ASP A 1 664 ? 22.922 -23.969 3.281 1 96 664 ASP A N 1
ATOM 5365 C CA . ASP A 1 664 ? 23.531 -24.906 4.219 1 96 664 ASP A CA 1
ATOM 5366 C C . ASP A 1 664 ? 25.047 -24.969 4.031 1 96 664 ASP A C 1
ATOM 5368 O O . ASP A 1 664 ? 25.531 -25.281 2.938 1 96 664 ASP A O 1
ATOM 5372 N N . THR A 1 665 ? 25.781 -24.734 4.973 1 94.44 665 THR A N 1
ATOM 5373 C CA . THR A 1 665 ? 27.234 -24.641 4.836 1 94.44 665 THR A CA 1
ATOM 5374 C C . THR A 1 665 ? 27.891 -26 5.066 1 94.44 665 THR A C 1
ATOM 5376 O O . THR A 1 665 ? 29.094 -26.156 4.871 1 94.44 665 THR A O 1
ATOM 5379 N N . HIS A 1 666 ? 27.172 -26.953 5.422 1 94.69 666 HIS A N 1
ATOM 5380 C CA . HIS A 1 666 ? 27.734 -28.266 5.754 1 94.69 666 HIS A CA 1
ATOM 5381 C C . HIS A 1 666 ? 27.781 -29.172 4.535 1 94.69 666 HIS A C 1
ATOM 5383 O O . HIS A 1 666 ? 28.453 -30.203 4.547 1 94.69 666 HIS A O 1
ATOM 5389 N N . VAL A 1 667 ? 27 -28.828 3.506 1 95.44 667 VAL A N 1
ATOM 5390 C CA . VAL A 1 667 ? 26.953 -29.656 2.299 1 95.44 667 VAL A CA 1
ATOM 5391 C C . VAL A 1 667 ? 27.125 -28.766 1.068 1 95.44 667 VAL A C 1
ATOM 5393 O O . VAL A 1 667 ? 26.969 -27.547 1.144 1 95.44 667 VAL A O 1
ATOM 5396 N N . THR A 1 668 ? 27.578 -29.344 0.028 1 95.12 668 THR A N 1
ATOM 5397 C CA . THR A 1 668 ? 27.672 -28.688 -1.271 1 95.12 668 THR A CA 1
ATOM 5398 C C . THR A 1 668 ? 26.688 -29.312 -2.262 1 95.12 668 THR A C 1
ATOM 5400 O O . THR A 1 668 ? 26.031 -30.297 -1.944 1 95.12 668 THR A O 1
ATOM 5403 N N . GLN A 1 669 ? 26.625 -28.781 -3.461 1 92.5 669 GLN A N 1
ATOM 5404 C CA . GLN A 1 669 ? 25.75 -29.328 -4.492 1 92.5 669 GLN A CA 1
ATOM 5405 C C . GLN A 1 669 ? 26.188 -30.734 -4.902 1 92.5 669 GLN A C 1
ATOM 5407 O O . GLN A 1 669 ? 25.391 -31.484 -5.48 1 92.5 669 GLN A O 1
ATOM 5412 N N . ASP A 1 670 ? 27.391 -31.141 -4.52 1 94.88 670 ASP A N 1
ATOM 5413 C CA . ASP A 1 670 ? 27.953 -32.438 -4.91 1 94.88 670 ASP A CA 1
ATOM 5414 C C . ASP A 1 670 ? 27.781 -33.469 -3.801 1 94.88 670 ASP A C 1
ATOM 5416 O O . ASP A 1 670 ? 28.078 -34.656 -3.99 1 94.88 670 ASP A O 1
ATOM 5420 N N . SER A 1 671 ? 27.234 -32.969 -2.725 1 93.88 671 SER A N 1
ATOM 5421 C CA . SER A 1 671 ? 27.078 -33.844 -1.571 1 93.88 671 SER A CA 1
ATOM 5422 C C . SER A 1 671 ? 25.75 -34.594 -1.613 1 93.88 671 SER A C 1
ATOM 5424 O O . SER A 1 671 ? 24.781 -34.094 -2.191 1 93.88 671 SER A O 1
ATOM 5426 N N . LEU A 1 672 ? 25.781 -35.812 -1.018 1 95.5 672 LEU A N 1
ATOM 5427 C CA . LEU A 1 672 ? 24.516 -36.469 -0.68 1 95.5 672 LEU A CA 1
ATOM 5428 C C . LEU A 1 672 ? 23.797 -35.688 0.432 1 95.5 672 LEU A C 1
ATOM 5430 O O . LEU A 1 672 ? 24.422 -35.312 1.426 1 95.5 672 LEU A O 1
ATOM 5434 N N . SER A 1 673 ? 22.594 -35.375 0.199 1 93.94 673 SER A N 1
ATOM 5435 C CA . SER A 1 673 ? 21.781 -34.75 1.249 1 93.94 673 SER A CA 1
ATOM 5436 C C . SER A 1 673 ? 20.375 -35.344 1.295 1 93.94 673 SER A C 1
ATOM 5438 O O . SER A 1 673 ? 19.781 -35.625 0.252 1 93.94 673 SER A O 1
ATOM 5440 N N . PHE A 1 674 ? 19.844 -35.625 2.498 1 93.25 674 PHE A N 1
ATOM 5441 C CA . PHE A 1 674 ? 18.594 -36.344 2.637 1 93.25 674 PHE A CA 1
ATOM 5442 C C . PHE A 1 674 ? 17.609 -35.594 3.527 1 93.25 674 PHE A C 1
ATOM 5444 O O . PHE A 1 674 ? 18.016 -34.719 4.285 1 93.25 674 PHE A O 1
ATOM 5451 N N . GLY A 1 675 ? 16.375 -35.875 3.297 1 91.31 675 GLY A N 1
ATOM 5452 C CA . GLY A 1 675 ? 15.32 -35.312 4.117 1 91.31 675 GLY A CA 1
ATOM 5453 C C . GLY A 1 675 ? 14.859 -33.969 3.639 1 91.31 675 GLY A C 1
ATOM 5454 O O . GLY A 1 675 ? 15.352 -33.469 2.627 1 91.31 675 GLY A O 1
ATOM 5455 N N . ASN A 1 676 ? 13.844 -33.438 4.27 1 92.94 676 ASN A N 1
ATOM 5456 C CA . ASN A 1 676 ? 13.312 -32.094 4.039 1 92.94 676 ASN A CA 1
ATOM 5457 C C . ASN A 1 676 ? 13.703 -31.125 5.164 1 92.94 676 ASN A C 1
ATOM 5459 O O . ASN A 1 676 ? 13.016 -31.047 6.188 1 92.94 676 ASN A O 1
ATOM 5463 N N . PRO A 1 677 ? 14.766 -30.422 4.934 1 94.88 677 PRO A N 1
ATOM 5464 C CA . PRO A 1 677 ? 15.125 -29.484 6.004 1 94.88 677 PRO A CA 1
ATOM 5465 C C . PRO A 1 677 ? 14.078 -28.406 6.207 1 94.88 677 PRO A C 1
ATOM 5467 O O . PRO A 1 677 ? 13.602 -27.812 5.238 1 94.88 677 PRO A O 1
ATOM 5470 N N . HIS A 1 678 ? 13.805 -28.188 7.5 1 96.62 678 HIS A N 1
ATOM 5471 C CA . HIS A 1 678 ? 12.867 -27.094 7.801 1 96.62 678 HIS A CA 1
ATOM 5472 C C . HIS A 1 678 ? 13.484 -25.734 7.504 1 96.62 678 HIS A C 1
ATOM 5474 O O . HIS A 1 678 ? 14.648 -25.5 7.828 1 96.62 678 HIS A O 1
ATOM 5480 N N . PRO A 1 679 ? 12.75 -24.75 6.902 1 96.56 679 PRO A N 1
ATOM 5481 C CA . PRO A 1 679 ? 13.289 -23.438 6.543 1 96.56 679 PRO A CA 1
ATOM 5482 C C . PRO A 1 679 ? 13.93 -22.719 7.727 1 96.56 679 PRO A C 1
ATOM 5484 O O . PRO A 1 679 ? 14.945 -22.031 7.566 1 96.56 679 PRO A O 1
ATOM 5487 N N . GLU A 1 680 ? 13.477 -22.906 8.93 1 96.25 680 GLU A N 1
ATOM 5488 C CA . GLU A 1 680 ? 13.891 -22.141 10.102 1 96.25 680 GLU A CA 1
ATOM 5489 C C . GLU A 1 680 ? 15.203 -22.672 10.672 1 96.25 680 GLU A C 1
ATOM 5491 O O . GLU A 1 680 ? 15.719 -22.125 11.648 1 96.25 680 GLU A O 1
ATOM 5496 N N . LEU A 1 681 ? 15.711 -23.688 10.094 1 96 681 LEU A N 1
ATOM 5497 C CA . LEU A 1 681 ? 17.047 -24.156 10.469 1 96 681 LEU A CA 1
ATOM 5498 C C . LEU A 1 681 ? 18.125 -23.25 9.891 1 96 681 LEU A C 1
ATOM 5500 O O . LEU A 1 681 ? 19.281 -23.328 10.289 1 96 681 LEU A O 1
ATOM 5504 N N . TYR A 1 682 ? 17.688 -22.328 9.047 1 96.5 682 TYR A N 1
ATOM 5505 C CA . TYR A 1 682 ? 18.578 -21.375 8.391 1 96.5 682 TYR A CA 1
ATOM 5506 C C . TYR A 1 682 ? 18.203 -19.953 8.742 1 96.5 682 TYR A C 1
ATOM 5508 O O . TYR A 1 682 ? 17.234 -19.703 9.453 1 96.5 682 TYR A O 1
ATOM 5516 N N . ASP A 1 683 ? 19.125 -18.984 8.266 1 95.19 683 ASP A N 1
ATOM 5517 C CA . ASP A 1 683 ? 18.688 -17.594 8.336 1 95.19 683 ASP A CA 1
ATOM 5518 C C . ASP A 1 683 ? 17.438 -17.359 7.488 1 95.19 683 ASP A C 1
ATOM 5520 O O . ASP A 1 683 ? 17.359 -17.844 6.355 1 95.19 683 ASP A O 1
ATOM 5524 N N . THR A 1 684 ? 16.469 -16.797 8.086 1 96.25 684 THR A N 1
ATOM 5525 C CA . THR A 1 684 ? 15.227 -16.547 7.367 1 96.25 684 THR A CA 1
ATOM 5526 C C . THR A 1 684 ? 14.93 -15.047 7.336 1 96.25 684 THR A C 1
ATOM 5528 O O . THR A 1 684 ? 15.484 -14.281 8.125 1 96.25 684 THR A O 1
ATOM 5531 N N . ARG A 1 685 ? 14.188 -14.617 6.414 1 96.06 685 ARG A N 1
ATOM 5532 C CA . ARG A 1 685 ? 13.602 -13.273 6.328 1 96.06 685 ARG A CA 1
ATOM 5533 C C . ARG A 1 685 ? 12.094 -13.344 6.121 1 96.06 685 ARG A C 1
ATOM 5535 O O . ARG A 1 685 ? 11.594 -14.258 5.461 1 96.06 685 ARG A O 1
ATOM 5542 N N . GLU A 1 686 ? 11.461 -12.406 6.719 1 95.88 686 GLU A N 1
ATOM 5543 C CA . GLU A 1 686 ? 10.023 -12.266 6.523 1 95.88 686 GLU A CA 1
ATOM 5544 C C . GLU A 1 686 ? 9.711 -11.164 5.52 1 95.88 686 GLU A C 1
ATOM 5546 O O . GLU A 1 686 ? 10.328 -10.102 5.543 1 95.88 686 GLU A O 1
ATOM 5551 N N . PHE A 1 687 ? 8.844 -11.391 4.562 1 96.69 687 PHE A N 1
ATOM 5552 C CA . PHE A 1 687 ? 8.383 -10.406 3.598 1 96.69 687 PHE A CA 1
ATOM 5553 C C . PHE A 1 687 ? 7.008 -10.773 3.053 1 96.69 687 PHE A C 1
ATOM 5555 O O . PHE A 1 687 ? 6.492 -11.852 3.334 1 96.69 687 PHE A O 1
ATOM 5562 N N . ILE A 1 688 ? 6.379 -9.844 2.355 1 97.69 688 ILE A N 1
ATOM 5563 C CA . ILE A 1 688 ? 5.031 -10.031 1.828 1 97.69 688 ILE A CA 1
ATOM 5564 C C . ILE A 1 688 ? 5.102 -10.391 0.347 1 97.69 688 ILE A C 1
ATOM 5566 O O . ILE A 1 688 ? 5.891 -9.82 -0.403 1 97.69 688 ILE A O 1
ATOM 5570 N N . ILE A 1 689 ? 4.316 -11.375 -0.058 1 97.69 689 ILE A N 1
ATOM 5571 C CA . ILE A 1 689 ? 4.133 -11.68 -1.474 1 97.69 689 ILE A CA 1
ATOM 5572 C C . ILE A 1 689 ? 2.641 -11.703 -1.804 1 97.69 689 ILE A C 1
ATOM 5574 O O . ILE A 1 689 ? 1.802 -11.844 -0.911 1 97.69 689 ILE A O 1
ATOM 5578 N N . GLY A 1 690 ? 2.299 -11.516 -3.051 1 97.62 690 GLY A N 1
ATOM 5579 C CA . GLY A 1 690 ? 0.934 -11.547 -3.549 1 97.62 690 GLY A CA 1
ATOM 5580 C C . GLY A 1 690 ? 0.853 -11.68 -5.059 1 97.62 690 GLY A C 1
ATOM 5581 O O . GLY A 1 690 ? 1.423 -10.867 -5.789 1 97.62 690 GLY A O 1
ATOM 5582 N N . GLU A 1 691 ? 0.17 -12.68 -5.484 1 97.69 691 GLU A N 1
ATOM 5583 C CA . GLU A 1 691 ? -0.035 -12.984 -6.898 1 97.69 691 GLU A CA 1
ATOM 5584 C C . GLU A 1 691 ? 1.225 -12.695 -7.711 1 97.69 691 GLU A C 1
ATOM 5586 O O . GLU A 1 691 ? 1.222 -11.828 -8.594 1 97.69 691 GLU A O 1
ATOM 5591 N N . GLN A 1 692 ? 2.201 -13.508 -7.555 1 97.31 692 GLN A N 1
ATOM 5592 C CA . GLN A 1 692 ? 3.484 -13.297 -8.219 1 97.31 692 GLN A CA 1
ATOM 5593 C C . GLN A 1 692 ? 4.227 -14.617 -8.414 1 97.31 692 GLN A C 1
ATOM 5595 O O . GLN A 1 692 ? 3.852 -15.641 -7.84 1 97.31 692 GLN A O 1
ATOM 5600 N N . TYR A 1 693 ? 5.176 -14.562 -9.312 1 97.94 693 TYR A N 1
ATOM 5601 C CA . TYR A 1 693 ? 6.082 -15.695 -9.484 1 97.94 693 TYR A CA 1
ATOM 5602 C C . TYR A 1 693 ? 7.086 -15.758 -8.344 1 97.94 693 TYR A C 1
ATOM 5604 O O . TYR A 1 693 ? 7.531 -14.727 -7.836 1 97.94 693 TYR A O 1
ATOM 5612 N N . VAL A 1 694 ? 7.453 -16.938 -7.91 1 98.06 694 VAL A N 1
ATOM 5613 C CA . VAL A 1 694 ? 8.484 -17.188 -6.91 1 98.06 694 VAL A CA 1
ATOM 5614 C C . VAL A 1 694 ? 9.711 -17.797 -7.582 1 98.06 694 VAL A C 1
ATOM 5616 O O . VAL A 1 694 ? 9.594 -18.703 -8.422 1 98.06 694 VAL A O 1
ATOM 5619 N N . ASN A 1 695 ? 10.844 -17.359 -7.246 1 97.62 695 ASN A N 1
ATOM 5620 C CA . ASN A 1 695 ? 12.094 -17.766 -7.887 1 97.62 695 ASN A CA 1
ATOM 5621 C C . ASN A 1 695 ? 12.602 -19.094 -7.328 1 97.62 695 ASN A C 1
ATOM 5623 O O . ASN A 1 695 ? 12.211 -19.5 -6.23 1 97.62 695 ASN A O 1
ATOM 5627 N N . MET A 1 696 ? 13.539 -19.719 -8.102 1 98.12 696 MET A N 1
ATOM 5628 C CA . MET A 1 696 ? 14.258 -20.922 -7.703 1 98.12 696 MET A CA 1
ATOM 5629 C C . MET A 1 696 ? 15.219 -20.641 -6.555 1 98.12 696 MET A C 1
ATOM 5631 O O . MET A 1 696 ? 15.625 -19.5 -6.348 1 98.12 696 MET A O 1
ATOM 5635 N N . VAL A 1 697 ? 15.57 -21.703 -5.816 1 97.94 697 VAL A N 1
ATOM 5636 C CA . VAL A 1 697 ? 16.531 -21.516 -4.73 1 97.94 697 VAL A CA 1
ATOM 5637 C C . VAL A 1 697 ? 17.719 -22.453 -4.914 1 97.94 697 VAL A C 1
ATOM 5639 O O . VAL A 1 697 ? 18.75 -22.312 -4.246 1 97.94 697 VAL A O 1
ATOM 5642 N N . SER A 1 698 ? 17.703 -23.344 -5.879 1 97.25 698 SER A N 1
ATOM 5643 C CA . SER A 1 698 ? 18.688 -24.422 -6.004 1 97.25 698 SER A CA 1
ATOM 5644 C C . SER A 1 698 ? 20.016 -23.891 -6.508 1 97.25 698 SER A C 1
ATOM 5646 O O . SER A 1 698 ? 21.031 -24.594 -6.438 1 97.25 698 SER A O 1
ATOM 5648 N N . ASP A 1 699 ? 20.078 -22.672 -7.043 1 96.62 699 ASP A N 1
ATOM 5649 C CA . ASP A 1 699 ? 21.344 -22.109 -7.496 1 96.62 699 ASP A CA 1
ATOM 5650 C C . ASP A 1 699 ? 22.234 -21.75 -6.312 1 96.62 699 ASP A C 1
ATOM 5652 O O . ASP A 1 699 ? 23.469 -21.719 -6.445 1 96.62 699 ASP A O 1
ATOM 5656 N N . TRP A 1 700 ? 21.625 -21.484 -5.164 1 96.19 700 TRP A N 1
ATOM 5657 C CA . TRP A 1 700 ? 22.453 -21.062 -4.043 1 96.19 700 TRP A CA 1
ATOM 5658 C C . TRP A 1 700 ? 22.25 -21.984 -2.84 1 96.19 700 TRP A C 1
ATOM 5660 O O . TRP A 1 700 ? 23.141 -22.078 -1.979 1 96.19 700 TRP A O 1
ATOM 5670 N N . GLN A 1 701 ? 21.078 -22.578 -2.613 1 96.75 701 GLN A N 1
ATOM 5671 C CA . GLN A 1 701 ? 20.859 -23.516 -1.518 1 96.75 701 GLN A CA 1
ATOM 5672 C C . GLN A 1 701 ? 21.422 -24.891 -1.851 1 96.75 701 GLN A C 1
ATOM 5674 O O . GLN A 1 701 ? 20.969 -25.531 -2.799 1 96.75 701 GLN A O 1
ATOM 5679 N N . THR A 1 702 ? 22.312 -25.422 -1.054 1 94.81 702 THR A N 1
ATOM 5680 C CA . THR A 1 702 ? 23.109 -26.594 -1.407 1 94.81 702 THR A CA 1
ATOM 5681 C C . THR A 1 702 ? 22.453 -27.859 -0.898 1 94.81 702 THR A C 1
ATOM 5683 O O . THR A 1 702 ? 22.656 -28.938 -1.461 1 94.81 702 THR A O 1
ATOM 5686 N N . ILE A 1 703 ? 21.625 -27.719 0.08 1 95.44 703 ILE A N 1
ATOM 5687 C CA . ILE A 1 703 ? 20.953 -28.859 0.672 1 95.44 703 ILE A CA 1
ATOM 5688 C C . ILE A 1 703 ? 19.734 -29.234 -0.173 1 95.44 703 ILE A C 1
ATOM 5690 O O . ILE A 1 703 ? 19.422 -28.562 -1.161 1 95.44 703 ILE A O 1
ATOM 5694 N N . ASN A 1 704 ? 19.125 -30.328 0.173 1 94.69 704 ASN A N 1
ATOM 5695 C CA . ASN A 1 704 ? 17.953 -30.812 -0.547 1 94.69 704 ASN A CA 1
ATOM 5696 C C . ASN A 1 704 ? 16.859 -29.734 -0.647 1 94.69 704 ASN A C 1
ATOM 5698 O O . ASN A 1 704 ? 16.344 -29.281 0.37 1 94.69 704 ASN A O 1
ATOM 5702 N N . THR A 1 705 ? 16.625 -29.328 -1.819 1 95.38 705 THR A N 1
ATOM 5703 C CA . THR A 1 705 ? 15.461 -28.562 -2.236 1 95.38 705 THR A CA 1
ATOM 5704 C C . THR A 1 705 ? 14.797 -29.219 -3.447 1 95.38 705 THR A C 1
ATOM 5706 O O . THR A 1 705 ? 15.461 -29.875 -4.25 1 95.38 705 THR A O 1
ATOM 5709 N N . GLN A 1 706 ? 13.539 -29.031 -3.543 1 97.19 706 GLN A N 1
ATOM 5710 C CA . GLN A 1 706 ? 12.797 -29.797 -4.543 1 97.19 706 GLN A CA 1
ATOM 5711 C C . GLN A 1 706 ? 12.195 -28.875 -5.602 1 97.19 706 GLN A C 1
ATOM 5713 O O . GLN A 1 706 ? 11.164 -29.188 -6.195 1 97.19 706 GLN A O 1
ATOM 5718 N N . ASP A 1 707 ? 12.812 -27.688 -5.809 1 97.88 707 ASP A N 1
ATOM 5719 C CA . ASP A 1 707 ? 12.25 -26.703 -6.719 1 97.88 707 ASP A CA 1
ATOM 5720 C C . ASP A 1 707 ? 12.484 -27.094 -8.172 1 97.88 707 ASP A C 1
ATOM 5722 O O . ASP A 1 707 ? 11.812 -26.594 -9.078 1 97.88 707 ASP A O 1
ATOM 5726 N N . ASN A 1 708 ? 13.328 -28.094 -8.477 1 98.5 708 ASN A N 1
ATOM 5727 C CA . ASN A 1 708 ? 13.547 -28.547 -9.844 1 98.5 708 ASN A CA 1
ATOM 5728 C C . ASN A 1 708 ? 12.375 -29.391 -10.344 1 98.5 708 ASN A C 1
ATOM 5730 O O . ASN A 1 708 ? 12.336 -29.766 -11.516 1 98.5 708 ASN A O 1
ATOM 5734 N N . ASP A 1 709 ? 11.422 -29.609 -9.508 1 98 709 ASP A N 1
ATOM 5735 C CA . ASP A 1 709 ? 10.219 -30.297 -9.961 1 98 709 ASP A CA 1
ATOM 5736 C C . ASP A 1 709 ? 9.5 -29.484 -11.039 1 98 709 ASP A C 1
ATOM 5738 O O . ASP A 1 709 ? 8.688 -30.031 -11.789 1 98 709 ASP A O 1
ATOM 5742 N N . VAL A 1 710 ? 9.852 -28.203 -11.18 1 98.56 710 VAL A N 1
ATOM 5743 C CA . VAL A 1 710 ? 9.242 -27.328 -12.18 1 98.56 710 VAL A CA 1
ATOM 5744 C C . VAL A 1 710 ? 9.508 -27.891 -13.578 1 98.56 710 VAL A C 1
ATOM 5746 O O . VAL A 1 710 ? 8.711 -27.672 -14.492 1 98.56 710 VAL A O 1
ATOM 5749 N N . HIS A 1 711 ? 10.523 -28.688 -13.781 1 98.75 711 HIS A N 1
ATOM 5750 C CA . HIS A 1 711 ? 10.914 -29.203 -15.086 1 98.75 711 HIS A CA 1
ATOM 5751 C C . HIS A 1 711 ? 9.891 -30.203 -15.602 1 98.75 711 HIS A C 1
ATOM 5753 O O . HIS A 1 711 ? 9.891 -30.547 -16.797 1 98.75 711 HIS A O 1
ATOM 5759 N N . GLU A 1 712 ? 8.977 -30.688 -14.711 1 98.5 712 GLU A N 1
ATOM 5760 C CA . GLU A 1 712 ? 7.898 -31.562 -15.141 1 98.5 712 GLU A CA 1
ATOM 5761 C C . GLU A 1 712 ? 7.043 -30.891 -16.219 1 98.5 712 GLU A C 1
ATOM 5763 O O . GLU A 1 712 ? 6.578 -31.547 -17.141 1 98.5 712 GLU A O 1
ATOM 5768 N N . VAL A 1 713 ? 6.828 -29.641 -16.094 1 98.69 713 VAL A N 1
ATOM 5769 C CA . VAL A 1 713 ? 5.945 -28.969 -17.047 1 98.69 713 VAL A CA 1
ATOM 5770 C C . VAL A 1 713 ? 6.605 -28.906 -18.422 1 98.69 713 VAL A C 1
ATOM 5772 O O . VAL A 1 713 ? 5.922 -28.953 -19.438 1 98.69 713 VAL A O 1
ATOM 5775 N N . PHE A 1 714 ? 7.926 -28.844 -18.5 1 98.75 714 PHE A N 1
ATOM 5776 C CA . PHE A 1 714 ? 8.609 -28.797 -19.781 1 98.75 714 PHE A CA 1
ATOM 5777 C C . PHE A 1 714 ? 8.625 -30.188 -20.422 1 98.75 714 PHE A C 1
ATOM 5779 O O . PHE A 1 714 ? 8.57 -30.297 -21.656 1 98.75 714 PHE A O 1
ATOM 5786 N N . LYS A 1 715 ? 8.711 -31.219 -19.578 1 98.75 715 LYS A N 1
ATOM 5787 C CA . LYS A 1 715 ? 8.523 -32.562 -20.109 1 98.75 715 LYS A CA 1
ATOM 5788 C C . LYS A 1 715 ? 7.145 -32.719 -20.75 1 98.75 715 LYS A C 1
ATOM 5790 O O . LYS A 1 715 ? 7.008 -33.344 -21.797 1 98.75 715 LYS A O 1
ATOM 5795 N N . CYS A 1 716 ? 6.195 -32.188 -20.109 1 98.69 716 CYS A N 1
ATOM 5796 C CA . CYS A 1 716 ? 4.832 -32.219 -20.641 1 98.69 716 CYS A CA 1
ATOM 5797 C C . CYS A 1 716 ? 4.719 -31.453 -21.938 1 98.69 716 CYS A C 1
ATOM 5799 O O . CYS A 1 716 ? 4.094 -31.922 -22.891 1 98.69 716 CYS A O 1
ATOM 5801 N N . ILE A 1 717 ? 5.34 -30.281 -22.016 1 98.69 717 ILE A N 1
ATOM 5802 C CA . ILE A 1 717 ? 5.355 -29.5 -23.25 1 98.69 717 ILE A CA 1
ATOM 5803 C C . ILE A 1 717 ? 6.008 -30.312 -24.359 1 98.69 717 ILE A C 1
ATOM 5805 O O . ILE A 1 717 ? 5.52 -30.328 -25.5 1 98.69 717 ILE A O 1
ATOM 5809 N N . ALA A 1 718 ? 7.039 -30.969 -24.062 1 98.44 718 ALA A N 1
ATOM 5810 C CA . ALA A 1 718 ? 7.781 -31.75 -25.047 1 98.44 718 ALA A CA 1
ATOM 5811 C C . ALA A 1 718 ? 6.906 -32.844 -25.656 1 98.44 718 ALA A C 1
ATOM 5813 O O . ALA A 1 718 ? 6.93 -33.062 -26.875 1 98.44 718 ALA A O 1
ATOM 5814 N N . GLU A 1 719 ? 6.199 -33.5 -24.797 1 98.06 719 GLU A N 1
ATOM 5815 C CA . GLU A 1 719 ? 5.367 -34.594 -25.266 1 98.06 719 GLU A CA 1
ATOM 5816 C C . GLU A 1 719 ? 4.16 -34.094 -26.047 1 98.06 719 GLU A C 1
ATOM 5818 O O . GLU A 1 719 ? 3.758 -34.688 -27.031 1 98.06 719 GLU A O 1
ATOM 5823 N N . SER A 1 720 ? 3.635 -32.969 -25.656 1 98.25 720 SER A N 1
ATOM 5824 C CA . SER A 1 720 ? 2.324 -32.562 -26.156 1 98.25 720 SER A CA 1
ATOM 5825 C C . SER A 1 720 ? 2.451 -31.531 -27.297 1 98.25 720 SER A C 1
ATOM 5827 O O . SER A 1 720 ? 1.64 -31.531 -28.219 1 98.25 720 SER A O 1
ATOM 5829 N N . MET A 1 721 ? 3.465 -30.688 -27.234 1 98.12 721 MET A N 1
ATOM 5830 C CA . MET A 1 721 ? 3.414 -29.531 -28.125 1 98.12 721 MET A CA 1
ATOM 5831 C C . MET A 1 721 ? 4.691 -29.422 -28.953 1 98.12 721 MET A C 1
ATOM 5833 O O . MET A 1 721 ? 4.664 -28.922 -30.078 1 98.12 721 MET A O 1
ATOM 5837 N N . LEU A 1 722 ? 5.793 -29.844 -28.469 1 98.31 722 LEU A N 1
ATOM 5838 C CA . LEU A 1 722 ? 7.102 -29.531 -29.031 1 98.31 722 LEU A CA 1
ATOM 5839 C C . LEU A 1 722 ? 7.18 -29.938 -30.5 1 98.31 722 LEU A C 1
ATOM 5841 O O . LEU A 1 722 ? 7.766 -29.234 -31.312 1 98.31 722 LEU A O 1
ATOM 5845 N N . THR A 1 723 ? 6.578 -31.109 -30.875 1 98.06 723 THR A N 1
ATOM 5846 C CA . THR A 1 723 ? 6.707 -31.609 -32.25 1 98.06 723 THR A CA 1
ATOM 5847 C C . THR A 1 723 ? 5.336 -31.828 -32.875 1 98.06 723 THR A C 1
ATOM 5849 O O . THR A 1 723 ? 5.223 -32.438 -33.938 1 98.06 723 THR A O 1
ATOM 5852 N N . ASN A 1 724 ? 4.309 -31.375 -32.219 1 98.44 724 ASN A N 1
ATOM 5853 C CA . ASN A 1 724 ? 2.949 -31.703 -32.656 1 98.44 724 ASN A CA 1
ATOM 5854 C C . ASN A 1 724 ? 2.154 -30.453 -33 1 98.44 724 ASN A C 1
ATOM 5856 O O . ASN A 1 724 ? 2.279 -29.422 -32.344 1 98.44 724 ASN A O 1
ATOM 5860 N N . ALA A 1 725 ? 1.417 -30.516 -34.031 1 98.38 725 ALA A N 1
ATOM 5861 C CA . ALA A 1 725 ? 0.396 -29.531 -34.406 1 98.38 725 ALA A CA 1
ATOM 5862 C C . ALA A 1 725 ? -0.979 -30.172 -34.5 1 98.38 725 ALA A C 1
ATOM 5864 O O . ALA A 1 725 ? -1.087 -31.406 -34.625 1 98.38 725 ALA A O 1
ATOM 5865 N N . PHE A 1 726 ? -2.012 -29.391 -34.406 1 98.56 726 PHE A N 1
ATOM 5866 C CA . PHE A 1 726 ? -3.381 -29.891 -34.438 1 98.56 726 PHE A CA 1
ATOM 5867 C C . PHE A 1 726 ? -4.27 -28.984 -35.281 1 98.56 726 PHE A C 1
ATOM 5869 O O . PHE A 1 726 ? -4.133 -27.766 -35.25 1 98.56 726 PHE A O 1
ATOM 5876 N N . ILE A 1 727 ? -5.137 -29.5 -36.031 1 98.19 727 ILE A N 1
ATOM 5877 C CA . ILE A 1 727 ? -6.211 -28.75 -36.656 1 98.19 727 ILE A CA 1
ATOM 5878 C C . ILE A 1 727 ? -7.562 -29.359 -36.312 1 98.19 727 ILE A C 1
ATOM 5880 O O . ILE A 1 727 ? -7.695 -30.578 -36.219 1 98.19 727 ILE A O 1
ATOM 5884 N N . VAL A 1 728 ? -8.492 -28.594 -35.969 1 98.19 728 VAL A N 1
ATOM 5885 C CA . VAL A 1 728 ? -9.812 -29.016 -35.531 1 98.19 728 VAL A CA 1
ATOM 5886 C C . VAL A 1 728 ? -10.891 -28.266 -36.312 1 98.19 728 VAL A C 1
ATOM 5888 O O . VAL A 1 728 ? -10.883 -27.031 -36.375 1 98.19 728 VAL A O 1
ATOM 5891 N N . GLU A 1 729 ? -11.789 -28.969 -36.969 1 97.62 729 GLU A N 1
ATOM 5892 C CA . GLU A 1 729 ? -12.977 -28.375 -37.594 1 97.62 729 GLU A CA 1
ATOM 5893 C C . GLU A 1 729 ? -14.094 -28.188 -36.562 1 97.62 729 GLU A C 1
ATOM 5895 O O . GLU A 1 729 ? -14.539 -29.156 -35.938 1 97.62 729 GLU A O 1
ATOM 5900 N N . ARG A 1 730 ? -14.484 -27.047 -36.406 1 95.75 730 ARG A N 1
ATOM 5901 C CA . ARG A 1 730 ? -15.531 -26.734 -35.438 1 95.75 730 ARG A CA 1
ATOM 5902 C C . ARG A 1 730 ? -16.922 -26.891 -36.062 1 95.75 730 ARG A C 1
ATOM 5904 O O . ARG A 1 730 ? -17.047 -27.016 -37.281 1 95.75 730 ARG A O 1
ATOM 5911 N N . PRO A 1 731 ? -17.938 -26.859 -35.219 1 92.5 731 PRO A N 1
ATOM 5912 C CA . PRO A 1 731 ? -19.281 -27.078 -35.719 1 92.5 731 PRO A CA 1
ATOM 5913 C C . PRO A 1 731 ? -19.703 -26.031 -36.75 1 92.5 731 PRO A C 1
ATOM 5915 O O . PRO A 1 731 ? -20.484 -26.312 -37.656 1 92.5 731 PRO A O 1
ATOM 5918 N N . ASP A 1 732 ? -19.172 -24.906 -36.719 1 92.12 732 ASP A N 1
ATOM 5919 C CA . ASP A 1 732 ? -19.547 -23.828 -37.625 1 92.12 732 ASP A CA 1
ATOM 5920 C C . ASP A 1 732 ? -18.781 -23.922 -38.938 1 92.12 732 ASP A C 1
ATOM 5922 O O . ASP A 1 732 ? -18.906 -23.062 -39.812 1 92.12 732 ASP A O 1
ATOM 5926 N N . GLY A 1 733 ? -17.969 -24.891 -39.031 1 90.56 733 GLY A N 1
ATOM 5927 C CA . GLY A 1 733 ? -17.25 -25.125 -40.281 1 90.56 733 GLY A CA 1
ATOM 5928 C C . GLY A 1 733 ? -15.859 -24.5 -40.281 1 90.56 733 GLY A C 1
ATOM 5929 O O . GLY A 1 733 ? -15.039 -24.812 -41.156 1 90.56 733 GLY A O 1
ATOM 5930 N N . SER A 1 734 ? -15.648 -23.734 -39.344 1 93.44 734 SER A N 1
ATOM 5931 C CA . SER A 1 734 ? -14.312 -23.141 -39.25 1 93.44 734 SER A CA 1
ATOM 5932 C C . SER A 1 734 ? -13.273 -24.172 -38.844 1 93.44 734 SER A C 1
ATOM 5934 O O . SER A 1 734 ? -13.594 -25.125 -38.125 1 93.44 734 SER A O 1
ATOM 5936 N N . VAL A 1 735 ? -12.047 -24.016 -39.344 1 96.44 735 VAL A N 1
ATOM 5937 C CA . VAL A 1 735 ? -10.938 -24.875 -38.969 1 96.44 735 VAL A CA 1
ATOM 5938 C C . VAL A 1 735 ? -9.898 -24.078 -38.188 1 96.44 735 VAL A C 1
ATOM 5940 O O . VAL A 1 735 ? -9.406 -23.047 -38.656 1 96.44 735 VAL A O 1
ATOM 5943 N N . VAL A 1 736 ? -9.641 -24.531 -37 1 95.5 736 VAL A N 1
ATOM 5944 C CA . VAL A 1 736 ? -8.68 -23.828 -36.156 1 95.5 736 VAL A CA 1
ATOM 5945 C C . VAL A 1 736 ? -7.406 -24.656 -36.031 1 95.5 736 VAL A C 1
ATOM 5947 O O . VAL A 1 736 ? -7.441 -25.891 -36.125 1 95.5 736 VAL A O 1
ATOM 5950 N N . GLY A 1 737 ? -6.301 -23.938 -35.906 1 96.56 737 GLY A N 1
ATOM 5951 C CA . GLY A 1 737 ? -5.008 -24.578 -35.75 1 96.56 737 GLY A CA 1
ATOM 5952 C C . GLY A 1 737 ? -4.344 -24.297 -34.438 1 96.56 737 GLY A C 1
ATOM 5953 O O . GLY A 1 737 ? -4.465 -23.203 -33.875 1 96.56 737 GLY A O 1
ATOM 5954 N N . TYR A 1 738 ? -3.736 -25.312 -33.844 1 97.19 738 TYR A N 1
ATOM 5955 C CA . TYR A 1 738 ? -2.832 -25.203 -32.719 1 97.19 738 TYR A CA 1
ATOM 5956 C C . TYR A 1 738 ? -1.4 -25.531 -33.125 1 97.19 738 TYR A C 1
ATOM 5958 O O . TYR A 1 738 ? -1.135 -26.609 -33.656 1 97.19 738 TYR A O 1
ATOM 5966 N N . ASN A 1 739 ? -0.474 -24.594 -32.906 1 97.38 739 ASN A N 1
ATOM 5967 C CA . ASN A 1 739 ? 0.929 -24.719 -33.281 1 97.38 739 ASN A CA 1
ATOM 5968 C C . ASN A 1 739 ? 1.113 -24.672 -34.781 1 97.38 739 ASN A C 1
ATOM 5970 O O . ASN A 1 739 ? 2.092 -25.203 -35.312 1 97.38 739 ASN A O 1
ATOM 5974 N N . CYS A 1 740 ? 0.103 -24.125 -35.438 1 97.31 740 CYS A N 1
ATOM 5975 C CA . CYS A 1 740 ? 0.176 -24 -36.906 1 97.31 740 CYS A CA 1
ATOM 5976 C C . CYS A 1 740 ? -0.781 -22.922 -37.406 1 97.31 740 CYS A C 1
ATOM 5978 O O . CYS A 1 740 ? -1.617 -22.438 -36.656 1 97.31 740 CYS A O 1
ATOM 5980 N N . THR A 1 741 ? -0.547 -22.531 -38.562 1 96.12 741 THR A N 1
ATOM 5981 C CA . THR A 1 741 ? -1.469 -21.656 -39.281 1 96.12 741 THR A CA 1
ATOM 5982 C C . THR A 1 741 ? -2.129 -22.406 -40.438 1 96.12 741 THR A C 1
ATOM 5984 O O . THR A 1 741 ? -1.561 -23.375 -40.969 1 96.12 741 THR A O 1
ATOM 5987 N N . ILE A 1 742 ? -3.318 -22 -40.781 1 97.06 742 ILE A N 1
ATOM 5988 C CA . ILE A 1 742 ? -4.094 -22.703 -41.812 1 97.06 742 ILE A CA 1
ATOM 5989 C C . ILE A 1 742 ? -4.555 -21.719 -42.875 1 97.06 742 ILE A C 1
ATOM 5991 O O . ILE A 1 742 ? -5.055 -20.641 -42.562 1 97.06 742 ILE A O 1
ATOM 5995 N N . GLU A 1 743 ? -4.305 -22.062 -44.062 1 95.69 743 GLU A N 1
ATOM 5996 C CA . GLU A 1 743 ? -4.93 -21.406 -45.219 1 95.69 743 GLU A CA 1
ATOM 5997 C C . GLU A 1 743 ? -5.93 -22.328 -45.906 1 95.69 743 GLU A C 1
ATOM 5999 O O . GLU A 1 743 ? -5.547 -23.375 -46.438 1 95.69 743 GLU A O 1
ATOM 6004 N N . LYS A 1 744 ? -7.137 -22.016 -45.844 1 95.31 744 LYS A N 1
ATOM 6005 C CA . LYS A 1 744 ? -8.195 -22.828 -46.438 1 95.31 744 LYS A CA 1
ATOM 6006 C C . LYS A 1 744 ? -8.555 -22.328 -47.844 1 95.31 744 LYS A C 1
ATOM 6008 O O . LYS A 1 744 ? -8.852 -21.141 -48.031 1 95.31 744 LYS A O 1
ATOM 6013 N N . GLN A 1 745 ? -8.438 -23.172 -48.844 1 92.81 745 GLN A N 1
ATOM 6014 C CA . GLN A 1 745 ? -8.883 -22.922 -50.219 1 92.81 745 GLN A CA 1
ATOM 6015 C C . GLN A 1 745 ? -9.836 -24.031 -50.688 1 92.81 745 GLN A C 1
ATOM 6017 O O . GLN A 1 745 ? -9.398 -25.047 -51.219 1 92.81 745 GLN A O 1
ATOM 6022 N N . GLY A 1 746 ? -11.164 -23.75 -50.656 1 90 746 GLY A N 1
ATOM 6023 C CA . GLY A 1 746 ? -12.125 -24.797 -50.938 1 90 746 GLY A CA 1
ATOM 6024 C C . GLY A 1 746 ? -12.008 -26 -50 1 90 746 GLY A C 1
ATOM 6025 O O . GLY A 1 746 ? -12.07 -25.844 -48.781 1 90 746 GLY A O 1
ATOM 6026 N N . ASN A 1 747 ? -11.773 -27.109 -50.594 1 92.81 747 ASN A N 1
ATOM 6027 C CA . ASN A 1 747 ? -11.641 -28.312 -49.781 1 92.81 747 ASN A CA 1
ATOM 6028 C C . ASN A 1 747 ? -10.172 -28.656 -49.531 1 92.81 747 ASN A C 1
ATOM 6030 O O . ASN A 1 747 ? -9.852 -29.781 -49.188 1 92.81 747 ASN A O 1
ATOM 6034 N N . LYS A 1 748 ? -9.328 -27.734 -49.688 1 96.5 748 LYS A N 1
ATOM 6035 C CA . LYS A 1 748 ? -7.895 -27.891 -49.438 1 96.5 748 LYS A CA 1
ATOM 6036 C C . LYS A 1 748 ? -7.441 -27.047 -48.25 1 96.5 748 LYS A C 1
ATOM 6038 O O . LYS A 1 748 ? -7.75 -25.859 -48.156 1 96.5 748 LYS A O 1
ATOM 6043 N N . LEU A 1 749 ? -6.855 -27.688 -47.312 1 98 749 LEU A N 1
ATOM 6044 C CA . LEU A 1 749 ? -6.27 -27.016 -46.156 1 98 749 LEU A CA 1
ATOM 6045 C C . LEU A 1 749 ? -4.746 -27.016 -46.25 1 98 749 LEU A C 1
ATOM 6047 O O . LEU A 1 749 ? -4.121 -28.078 -46.156 1 98 749 LEU A O 1
ATOM 6051 N N . LYS A 1 750 ? -4.16 -25.859 -46.469 1 97.94 750 LYS A N 1
ATOM 6052 C CA . LYS A 1 750 ? -2.709 -25.719 -46.375 1 97.94 750 LYS A CA 1
ATOM 6053 C C . LYS A 1 750 ? -2.277 -25.375 -44.969 1 97.94 750 LYS A C 1
ATOM 6055 O O . LYS A 1 750 ? -2.549 -24.281 -44.469 1 97.94 750 LYS A O 1
ATOM 6060 N N . VAL A 1 751 ? -1.606 -26.359 -44.344 1 98.12 751 VAL A N 1
ATOM 6061 C CA . VAL A 1 751 ? -1.228 -26.219 -42.938 1 98.12 751 VAL A CA 1
ATOM 6062 C C . VAL A 1 751 ? 0.276 -25.969 -42.844 1 98.12 751 VAL A C 1
ATOM 6064 O O . VAL A 1 751 ? 1.074 -26.734 -43.375 1 98.12 751 VAL A O 1
ATOM 6067 N N . LYS A 1 752 ? 0.651 -24.875 -42.156 1 97.31 752 LYS A N 1
ATOM 6068 C CA . LYS A 1 752 ? 2.055 -24.562 -41.906 1 97.31 752 LYS A CA 1
ATOM 6069 C C . LYS A 1 752 ? 2.371 -24.594 -40.438 1 97.31 752 LYS A C 1
ATOM 6071 O O . LYS A 1 752 ? 1.768 -23.875 -39.625 1 97.31 752 LYS A O 1
ATOM 6076 N N . ALA A 1 753 ? 3.369 -25.469 -40.094 1 97.31 753 ALA A N 1
ATOM 6077 C CA . ALA A 1 753 ? 3.799 -25.547 -38.688 1 97.31 753 ALA A CA 1
ATOM 6078 C C . ALA A 1 753 ? 4.414 -24.234 -38.219 1 97.31 753 ALA A C 1
ATOM 6080 O O . ALA A 1 753 ? 5.105 -23.547 -39 1 97.31 753 ALA A O 1
ATOM 6081 N N . ASN A 1 754 ? 4.211 -23.859 -36.969 1 96.44 754 ASN A N 1
ATOM 6082 C CA . ASN A 1 754 ? 4.754 -22.625 -36.438 1 96.44 754 ASN A CA 1
ATOM 6083 C C . ASN A 1 754 ? 6.27 -22.703 -36.25 1 96.44 754 ASN A C 1
ATOM 6085 O O . ASN A 1 754 ? 6.945 -21.672 -36.188 1 96.44 754 ASN A O 1
ATOM 6089 N N . GLU A 1 755 ? 6.766 -23.953 -36.062 1 97.44 755 GLU A N 1
ATOM 6090 C CA . GLU A 1 755 ? 8.195 -24.188 -35.875 1 97.44 755 GLU A CA 1
ATOM 6091 C C . GLU A 1 755 ? 8.68 -25.375 -36.719 1 97.44 755 GLU A C 1
ATOM 6093 O O . GLU A 1 755 ? 7.891 -26.25 -37.094 1 97.44 755 GLU A O 1
ATOM 6098 N N . ARG A 1 756 ? 9.969 -25.438 -36.906 1 96.25 756 ARG A N 1
ATOM 6099 C CA . ARG A 1 756 ? 10.555 -26.391 -37.844 1 96.25 756 ARG A CA 1
ATOM 6100 C C . ARG A 1 756 ? 10.453 -27.812 -37.312 1 96.25 756 ARG A C 1
ATOM 6102 O O . ARG A 1 756 ? 10.242 -28.75 -38.062 1 96.25 756 ARG A O 1
ATOM 6109 N N . GLN A 1 757 ? 10.555 -27.984 -36 1 97.12 757 GLN A N 1
ATOM 6110 C CA . GLN A 1 757 ? 10.617 -29.344 -35.438 1 97.12 757 GLN A CA 1
ATOM 6111 C C . GLN A 1 757 ? 9.227 -29.953 -35.344 1 97.12 757 GLN A C 1
ATOM 6113 O O . GLN A 1 757 ? 9.078 -31.125 -35 1 97.12 757 GLN A O 1
ATOM 6118 N N . ILE A 1 758 ? 8.211 -29.172 -35.594 1 97.88 758 ILE A N 1
ATOM 6119 C CA . ILE A 1 758 ? 6.848 -29.688 -35.594 1 97.88 758 ILE A CA 1
ATOM 6120 C C . ILE A 1 758 ? 6.598 -30.469 -36.906 1 97.88 758 ILE A C 1
ATOM 6122 O O . ILE A 1 758 ? 6.32 -29.875 -37.938 1 97.88 758 ILE A O 1
ATOM 6126 N N . THR A 1 759 ? 6.59 -31.812 -36.781 1 97.06 759 THR A N 1
ATOM 6127 C CA . THR A 1 759 ? 6.504 -32.656 -37.969 1 97.06 759 THR A CA 1
ATOM 6128 C C . THR A 1 759 ? 5.27 -33.562 -37.906 1 97.06 759 THR A C 1
ATOM 6130 O O . THR A 1 759 ? 4.98 -34.281 -38.844 1 97.06 759 THR A O 1
ATOM 6133 N N . ASN A 1 760 ? 4.598 -33.562 -36.781 1 97.94 760 ASN A N 1
ATOM 6134 C CA . ASN A 1 760 ? 3.373 -34.344 -36.625 1 97.94 760 ASN A CA 1
ATOM 6135 C C . ASN A 1 760 ? 2.131 -33.469 -36.719 1 97.94 760 ASN A C 1
ATOM 6137 O O . ASN A 1 760 ? 2.121 -32.344 -36.188 1 97.94 760 ASN A O 1
ATOM 6141 N N . LEU A 1 761 ? 1.117 -33.938 -37.438 1 98.44 761 LEU A N 1
ATOM 6142 C CA . LEU A 1 761 ? -0.136 -33.188 -37.531 1 98.44 761 LEU A CA 1
ATOM 6143 C C . LEU A 1 761 ? -1.326 -34.094 -37.219 1 98.44 761 LEU A C 1
ATOM 6145 O O . LEU A 1 761 ? -1.571 -35.062 -37.906 1 98.44 761 LEU A O 1
ATOM 6149 N N . HIS A 1 762 ? -1.955 -33.844 -36.125 1 98.5 762 HIS A N 1
ATOM 6150 C CA . HIS A 1 762 ? -3.205 -34.5 -35.781 1 98.5 762 HIS A CA 1
ATOM 6151 C C . HIS A 1 762 ? -4.406 -33.781 -36.375 1 98.5 762 HIS A C 1
ATOM 6153 O O . HIS A 1 762 ? -4.512 -32.562 -36.219 1 98.5 762 HIS A O 1
ATOM 6159 N N . CYS A 1 763 ? -5.305 -34.406 -37 1 98.19 763 CYS A N 1
ATOM 6160 C CA . CYS A 1 763 ? -6.449 -33.812 -37.656 1 98.19 763 CYS A CA 1
ATOM 6161 C C . CYS A 1 763 ? -7.762 -34.312 -37.062 1 98.19 763 CYS A C 1
ATOM 6163 O O . CYS A 1 763 ? -7.902 -35.5 -36.781 1 98.19 763 CYS A O 1
ATOM 6165 N N . ASN A 1 764 ? -8.602 -33.5 -36.719 1 98.44 764 ASN A N 1
ATOM 6166 C CA . ASN A 1 764 ? -9.984 -33.719 -36.312 1 98.44 764 ASN A CA 1
ATOM 6167 C C . ASN A 1 764 ? -10.969 -33 -37.219 1 98.44 764 ASN A C 1
ATOM 6169 O O . ASN A 1 764 ? -11.367 -31.859 -36.969 1 98.44 764 ASN A O 1
ATOM 6173 N N . LEU A 1 765 ? -11.352 -33.656 -38.312 1 97.69 765 LEU A N 1
ATOM 6174 C CA . LEU A 1 765 ? -12.109 -33.031 -39.406 1 97.69 765 LEU A CA 1
ATOM 6175 C C . LEU A 1 765 ? -13.414 -33.812 -39.656 1 97.69 765 LEU A C 1
ATOM 6177 O O . LEU A 1 765 ? -13.414 -35.031 -39.75 1 97.69 765 LEU A O 1
ATOM 6181 N N . LYS A 1 766 ? -14.453 -33.125 -39.75 1 96.81 766 LYS A N 1
ATOM 6182 C CA . LYS A 1 766 ? -15.766 -33.719 -40 1 96.81 766 LYS A CA 1
ATOM 6183 C C . LYS A 1 766 ? -16 -33.938 -41.5 1 96.81 766 LYS A C 1
ATOM 6185 O O . LYS A 1 766 ? -16.672 -34.906 -41.875 1 96.81 766 LYS A O 1
ATOM 6190 N N . HIS A 1 767 ? -15.492 -33.031 -42.375 1 96.31 767 HIS A N 1
ATOM 6191 C CA . HIS A 1 767 ? -15.625 -33.125 -43.812 1 96.31 767 HIS A CA 1
ATOM 6192 C C . HIS A 1 767 ? -14.344 -33.625 -44.469 1 96.31 767 HIS A C 1
ATOM 6194 O O . HIS A 1 767 ? -13.266 -33.531 -43.875 1 96.31 767 HIS A O 1
ATOM 6200 N N . PRO A 1 768 ? -14.523 -34.188 -45.625 1 96.62 768 PRO A N 1
ATOM 6201 C CA . PRO A 1 768 ? -13.305 -34.562 -46.344 1 96.62 768 PRO A CA 1
ATOM 6202 C C . PRO A 1 768 ? -12.484 -33.375 -46.812 1 96.62 768 PRO A C 1
ATOM 6204 O O . PRO A 1 768 ? -13.039 -32.375 -47.25 1 96.62 768 PRO A O 1
ATOM 6207 N N . PHE A 1 769 ? -11.234 -33.406 -46.656 1 97.56 769 PHE A N 1
ATOM 6208 C CA . PHE A 1 769 ? -10.312 -32.344 -47.094 1 97.56 769 PHE A CA 1
ATOM 6209 C C . PHE A 1 769 ? -9.047 -32.938 -47.688 1 97.56 769 PHE A C 1
ATOM 6211 O O . PHE A 1 769 ? -8.656 -34.062 -47.312 1 97.56 769 PHE A O 1
ATOM 6218 N N . THR A 1 770 ? -8.461 -32.312 -48.625 1 97.81 770 THR A N 1
ATOM 6219 C CA . THR A 1 770 ? -7.051 -32.5 -48.938 1 97.81 770 THR A CA 1
ATOM 6220 C C . THR A 1 770 ? -6.172 -31.625 -48.062 1 97.81 770 THR A C 1
ATOM 6222 O O . THR A 1 770 ? -6.262 -30.406 -48.094 1 97.81 770 THR A O 1
ATOM 6225 N N . VAL A 1 771 ? -5.434 -32.219 -47.219 1 98.31 771 VAL A N 1
ATOM 6226 C CA . VAL A 1 771 ? -4.578 -31.484 -46.281 1 98.31 771 VAL A CA 1
ATOM 6227 C C . VAL A 1 771 ? -3.139 -31.5 -46.781 1 98.31 771 VAL A C 1
ATOM 6229 O O . VAL A 1 771 ? -2.605 -32.562 -47.125 1 98.31 771 VAL A O 1
ATOM 6232 N N . VAL A 1 772 ? -2.551 -30.344 -46.938 1 97.88 772 VAL A N 1
ATOM 6233 C CA . VAL A 1 772 ? -1.15 -30.188 -47.312 1 97.88 772 VAL A CA 1
ATOM 6234 C C . VAL A 1 772 ? -0.315 -29.812 -46.094 1 97.88 772 VAL A C 1
ATOM 6236 O O . VAL A 1 772 ? -0.58 -28.797 -45.469 1 97.88 772 VAL A O 1
ATOM 6239 N N . PHE A 1 773 ? 0.601 -30.625 -45.719 1 97.12 773 PHE A N 1
ATOM 6240 C CA . PHE A 1 773 ? 1.507 -30.391 -44.594 1 97.12 773 PHE A CA 1
ATOM 6241 C C . PHE A 1 773 ? 2.934 -30.781 -44.969 1 97.12 773 PHE A C 1
ATOM 6243 O O . PHE A 1 773 ? 3.174 -31.875 -45.469 1 97.12 773 PHE A O 1
ATOM 6250 N N . ASP A 1 774 ? 3.902 -29.844 -44.844 1 91.06 774 ASP A N 1
ATOM 6251 C CA . ASP A 1 774 ? 5.301 -30.031 -45.219 1 91.06 774 ASP A CA 1
ATOM 6252 C C . ASP A 1 774 ? 5.418 -30.484 -46.656 1 91.06 774 ASP A C 1
ATOM 6254 O O . ASP A 1 774 ? 6.105 -31.453 -46.969 1 91.06 774 ASP A O 1
ATOM 6258 N N . LYS A 1 775 ? 4.621 -30 -47.531 1 88.25 775 LYS A N 1
ATOM 6259 C CA . LYS A 1 775 ? 4.648 -30.156 -48.969 1 88.25 775 LYS A CA 1
ATOM 6260 C C . LYS A 1 775 ? 4.125 -31.531 -49.375 1 88.25 775 LYS A C 1
ATOM 6262 O O . LYS A 1 775 ? 4.363 -31.984 -50.5 1 88.25 775 LYS A O 1
ATOM 6267 N N . VAL A 1 776 ? 3.537 -32.188 -48.5 1 94.56 776 VAL A N 1
ATOM 6268 C CA . VAL A 1 776 ? 2.93 -33.469 -48.812 1 94.56 776 VAL A CA 1
ATOM 6269 C C . VAL A 1 776 ? 1.409 -33.375 -48.75 1 94.56 776 VAL A C 1
ATOM 6271 O O . VAL A 1 776 ? 0.856 -32.844 -47.781 1 94.56 776 VAL A O 1
ATOM 6274 N N . ASP A 1 777 ? 0.741 -33.875 -49.719 1 94.31 777 ASP A N 1
ATOM 6275 C CA . ASP A 1 777 ? -0.717 -33.812 -49.781 1 94.31 777 ASP A CA 1
ATOM 6276 C C . ASP A 1 777 ? -1.318 -35.156 -49.375 1 94.31 777 ASP A C 1
ATOM 6278 O O . ASP A 1 777 ? -0.795 -36.219 -49.719 1 94.31 777 ASP A O 1
ATOM 6282 N N . LYS A 1 778 ? -2.307 -35.125 -48.562 1 97.25 778 LYS A N 1
ATOM 6283 C CA . LYS A 1 778 ? -3.074 -36.312 -48.188 1 97.25 778 LYS A CA 1
ATOM 6284 C C . LYS A 1 778 ? -4.574 -36.031 -48.219 1 97.25 778 LYS A C 1
ATOM 6286 O O . LYS A 1 778 ? -5.039 -35 -47.719 1 97.25 778 LYS A O 1
ATOM 6291 N N . VAL A 1 779 ? -5.266 -36.875 -48.844 1 97.44 779 VAL A N 1
ATOM 6292 C CA . VAL A 1 779 ? -6.723 -36.781 -48.844 1 97.44 779 VAL A CA 1
ATOM 6293 C C . VAL A 1 779 ? -7.285 -37.5 -47.594 1 97.44 779 VAL A C 1
ATOM 6295 O O . VAL A 1 779 ? -7.008 -38.656 -47.375 1 97.44 779 VAL A O 1
ATOM 6298 N N . LEU A 1 780 ? -7.984 -36.75 -46.812 1 97.81 780 LEU A N 1
ATOM 6299 C CA . LEU A 1 780 ? -8.594 -37.312 -45.625 1 97.81 780 LEU A CA 1
ATOM 6300 C C . LEU A 1 780 ? -10.102 -37.438 -45.781 1 97.81 780 LEU A C 1
ATOM 6302 O O . LEU A 1 780 ? -10.766 -36.5 -46.219 1 97.81 780 LEU A O 1
ATOM 6306 N N . GLU A 1 781 ? -10.633 -38.594 -45.469 1 96.81 781 GLU A N 1
ATOM 6307 C CA . GLU A 1 781 ? -12.062 -38.875 -45.562 1 96.81 781 GLU A CA 1
ATOM 6308 C C . GLU A 1 781 ? -12.852 -38.125 -44.5 1 96.81 781 GLU A C 1
ATOM 6310 O O . GLU A 1 781 ? -12.258 -37.531 -43.594 1 96.81 781 GLU A O 1
ATOM 6315 N N . ALA A 1 782 ? -14.156 -38.125 -44.625 1 96.12 782 ALA A N 1
ATOM 6316 C CA . ALA A 1 782 ? -15.031 -37.5 -43.656 1 96.12 782 ALA A CA 1
ATOM 6317 C C . ALA A 1 782 ? -14.875 -38.156 -42.281 1 96.12 782 ALA A C 1
ATOM 6319 O O . ALA A 1 782 ? -14.664 -39.375 -42.188 1 96.12 782 ALA A O 1
ATOM 6320 N N . ASN A 1 783 ? -14.984 -37.406 -41.25 1 96.31 783 ASN A N 1
ATOM 6321 C CA . ASN A 1 783 ? -14.914 -37.812 -39.844 1 96.31 783 ASN A CA 1
ATOM 6322 C C . ASN A 1 783 ? -13.547 -38.406 -39.531 1 96.31 783 ASN A C 1
ATOM 6324 O O . ASN A 1 783 ? -13.453 -39.438 -38.844 1 96.31 783 ASN A O 1
ATOM 6328 N N . TYR A 1 784 ? -12.547 -37.812 -40.094 1 97.06 784 TYR A N 1
ATOM 6329 C CA . TYR A 1 784 ? -11.188 -38.25 -39.812 1 97.06 784 TYR A CA 1
ATOM 6330 C C . TYR A 1 784 ? -10.742 -37.75 -38.438 1 97.06 784 TYR A C 1
ATOM 6332 O O . TYR A 1 784 ? -10.875 -36.562 -38.125 1 97.06 784 TYR A O 1
ATOM 6340 N N . LEU A 1 785 ? -10.281 -38.656 -37.594 1 96.88 785 LEU A N 1
ATOM 6341 C CA . LEU A 1 785 ? -9.719 -38.344 -36.281 1 96.88 785 LEU A CA 1
ATOM 6342 C C . LEU A 1 785 ? -8.43 -39.125 -36.062 1 96.88 785 LEU A C 1
ATOM 6344 O O . LEU A 1 785 ? -8.469 -40.344 -35.812 1 96.88 785 LEU A O 1
ATOM 6348 N N . GLY A 1 786 ? -7.297 -38.438 -36.125 1 96.62 786 GLY A N 1
ATOM 6349 C CA . GLY A 1 786 ? -6.043 -39.125 -35.906 1 96.62 786 GLY A CA 1
ATOM 6350 C C . GLY A 1 786 ? -4.84 -38.375 -36.469 1 96.62 786 GLY A C 1
ATOM 6351 O O . GLY A 1 786 ? -4.961 -37.25 -36.938 1 96.62 786 GLY A O 1
ATOM 6352 N N . TRP A 1 787 ? -3.715 -39 -36.406 1 97.69 787 TRP A N 1
ATOM 6353 C CA . TRP A 1 787 ? -2.482 -38.469 -36.969 1 97.69 787 TRP A CA 1
ATOM 6354 C C . TRP A 1 787 ? -2.443 -38.656 -38.469 1 97.69 787 TRP A C 1
ATOM 6356 O O . TRP A 1 787 ? -2.326 -39.812 -38.969 1 97.69 787 TRP A O 1
ATOM 6366 N N . ALA A 1 788 ? -2.529 -37.594 -39.188 1 97.5 788 ALA A N 1
ATOM 6367 C CA . ALA A 1 788 ? -2.469 -37.656 -40.625 1 97.5 788 ALA A CA 1
ATOM 6368 C C . ALA A 1 788 ? -1.023 -37.656 -41.125 1 97.5 788 ALA A C 1
ATOM 6370 O O . ALA A 1 788 ? -0.708 -38.25 -42.156 1 97.5 788 ALA A O 1
ATOM 6371 N N . PHE A 1 789 ? -0.267 -36.969 -40.438 1 97.5 789 PHE A N 1
ATOM 6372 C CA . PHE A 1 789 ? 1.153 -36.875 -40.75 1 97.5 789 PHE A CA 1
ATOM 6373 C C . PHE A 1 789 ? 2.006 -37.156 -39.531 1 97.5 789 PHE A C 1
ATOM 6375 O O . PHE A 1 789 ? 1.648 -36.781 -38.406 1 97.5 789 PHE A O 1
ATOM 6382 N N . GLY A 1 790 ? 3.164 -37.781 -39.781 1 94.94 790 GLY A N 1
ATOM 6383 C CA . GLY A 1 790 ? 4.082 -38.125 -38.688 1 94.94 790 GLY A CA 1
ATOM 6384 C C . GLY A 1 790 ? 3.785 -39.438 -38.031 1 94.94 790 GLY A C 1
ATOM 6385 O O . GLY A 1 790 ? 3.336 -40.375 -38.688 1 94.94 790 GLY A O 1
ATOM 6386 N N . THR A 1 791 ? 4.176 -39.5 -36.719 1 90.06 791 THR A N 1
ATOM 6387 C CA . THR A 1 791 ? 4.137 -40.781 -36.062 1 90.06 791 THR A CA 1
ATOM 6388 C C . THR A 1 791 ? 3.258 -40.719 -34.812 1 90.06 791 THR A C 1
ATOM 6390 O O . THR A 1 791 ? 3.311 -39.75 -34.062 1 90.06 791 THR A O 1
ATOM 6393 N N . ASP A 1 792 ? 2.379 -41.719 -34.719 1 91.25 792 ASP A N 1
ATOM 6394 C CA . ASP A 1 792 ? 1.704 -41.969 -33.438 1 91.25 792 ASP A CA 1
ATOM 6395 C C . ASP A 1 792 ? 2.596 -42.75 -32.5 1 91.25 792 ASP A C 1
ATOM 6397 O O . ASP A 1 792 ? 2.766 -43.969 -32.656 1 91.25 792 ASP A O 1
ATOM 6401 N N . ILE A 1 793 ? 3.057 -42.094 -31.484 1 90.19 793 ILE A N 1
ATOM 6402 C CA . ILE A 1 793 ? 4.094 -42.688 -30.656 1 90.19 793 ILE A CA 1
ATOM 6403 C C . ILE A 1 793 ? 3.477 -43.75 -29.75 1 90.19 793 ILE A C 1
ATOM 6405 O O . ILE A 1 793 ? 4.191 -44.562 -29.141 1 90.19 793 ILE A O 1
ATOM 6409 N N . TYR A 1 794 ? 2.174 -43.875 -29.641 1 94.06 794 TYR A N 1
ATOM 6410 C CA . TYR A 1 794 ? 1.544 -44.781 -28.688 1 94.06 794 TYR A CA 1
ATOM 6411 C C . TYR A 1 794 ? 1.151 -46.094 -29.359 1 94.06 794 TYR A C 1
ATOM 6413 O O . TYR A 1 794 ? 0.706 -47.031 -28.703 1 94.06 794 TYR A O 1
ATOM 6421 N N . GLN A 1 795 ? 1.244 -46.156 -30.672 1 87 795 GLN A N 1
ATOM 6422 C CA . GLN A 1 795 ? 0.845 -47.344 -31.422 1 87 795 GLN A CA 1
ATOM 6423 C C . GLN A 1 795 ? 2.045 -48 -32.125 1 87 795 GLN A C 1
ATOM 6425 O O . GLN A 1 795 ? 3.025 -47.312 -32.438 1 87 795 GLN A O 1
ATOM 6430 N N . MET B 1 1 ? 81.938 -2.176 40.938 1 22.72 1 MET B N 1
ATOM 6431 C CA . MET B 1 1 ? 81.5 -1.014 40.156 1 22.72 1 MET B CA 1
ATOM 6432 C C . MET B 1 1 ? 80.375 -1.37 39.219 1 22.72 1 MET B C 1
ATOM 6434 O O . MET B 1 1 ? 80.562 -2.129 38.25 1 22.72 1 MET B O 1
ATOM 6438 N N . ILE B 1 2 ? 79.062 -1.55 39.781 1 25.05 2 ILE B N 1
ATOM 6439 C CA . ILE B 1 2 ? 77.75 -2.021 39.438 1 25.05 2 ILE B CA 1
ATOM 6440 C C . ILE B 1 2 ? 77.125 -1.067 38.438 1 25.05 2 ILE B C 1
ATOM 6442 O O . ILE B 1 2 ? 76.812 0.091 38.75 1 25.05 2 ILE B O 1
ATOM 6446 N N . LYS B 1 3 ? 77.75 -1.179 37.156 1 28.12 3 LYS B N 1
ATOM 6447 C CA . LYS B 1 3 ? 77.438 -0.266 36.062 1 28.12 3 LYS B CA 1
ATOM 6448 C C . LYS B 1 3 ? 75.938 -0.265 35.719 1 28.12 3 LYS B C 1
ATOM 6450 O O . LYS B 1 3 ? 75.375 -1.317 35.469 1 28.12 3 LYS B O 1
ATOM 6455 N N . ASN B 1 4 ? 75.188 0.691 36.375 1 25.7 4 ASN B N 1
ATOM 6456 C CA . ASN B 1 4 ? 73.75 1.027 36.312 1 25.7 4 ASN B CA 1
ATOM 6457 C C . ASN B 1 4 ? 73.312 1.366 34.906 1 25.7 4 ASN B C 1
ATOM 6459 O O . ASN B 1 4 ? 73.875 2.307 34.281 1 25.7 4 ASN B O 1
ATOM 6463 N N . TYR B 1 5 ? 73.125 0.336 34.031 1 27.31 5 TYR B N 1
ATOM 6464 C CA . TYR B 1 5 ? 72.75 0.49 32.656 1 27.31 5 TYR B CA 1
ATOM 6465 C C . TYR B 1 5 ? 71.438 1.227 32.531 1 27.31 5 TYR B C 1
ATOM 6467 O O . TYR B 1 5 ? 70.438 0.832 33.156 1 27.31 5 TYR B O 1
ATOM 6475 N N . PHE B 1 6 ? 71.375 2.562 32.438 1 27.41 6 PHE B N 1
ATOM 6476 C CA . PHE B 1 6 ? 70.312 3.506 32.219 1 27.41 6 PHE B CA 1
ATOM 6477 C C . PHE B 1 6 ? 69.562 3.189 30.938 1 27.41 6 PHE B C 1
ATOM 6479 O O . PHE B 1 6 ? 70.125 3.248 29.859 1 27.41 6 PHE B O 1
ATOM 6486 N N . LEU B 1 7 ? 68.625 2.184 30.984 1 26.25 7 LEU B N 1
ATOM 6487 C CA . LEU B 1 7 ? 67.812 1.84 29.844 1 26.25 7 LEU B CA 1
ATOM 6488 C C . LEU B 1 7 ? 66.938 3.018 29.453 1 26.25 7 LEU B C 1
ATOM 6490 O O . LEU B 1 7 ? 66.062 3.479 30.234 1 26.25 7 LEU B O 1
ATOM 6494 N N . LEU B 1 8 ? 67.5 3.922 28.594 1 26.08 8 LEU B N 1
ATOM 6495 C CA . LEU B 1 8 ? 66.75 5.039 28 1 26.08 8 LEU B CA 1
ATOM 6496 C C . LEU B 1 8 ? 65.5 4.547 27.234 1 26.08 8 LEU B C 1
ATOM 6498 O O . LEU B 1 8 ? 65.625 3.777 26.281 1 26.08 8 LEU B O 1
ATOM 6502 N N . GLY B 1 9 ? 64.312 4.398 27.891 1 25.09 9 GLY B N 1
ATOM 6503 C CA . GLY B 1 9 ? 63 4.07 27.375 1 25.09 9 GLY B CA 1
ATOM 6504 C C . GLY B 1 9 ? 62.531 5.035 26.297 1 25.09 9 GLY B C 1
ATOM 6505 O O . GLY B 1 9 ? 62.469 6.246 26.516 1 25.09 9 GLY B O 1
ATOM 6506 N N . SER B 1 10 ? 62.875 4.734 25.031 1 26.91 10 SER B N 1
ATOM 6507 C CA . SER B 1 10 ? 62.469 5.496 23.859 1 26.91 10 SER B CA 1
ATOM 6508 C C . SER B 1 10 ? 60.938 5.629 23.812 1 26.91 10 SER B C 1
ATOM 6510 O O . SER B 1 10 ? 60.219 4.629 23.875 1 26.91 10 SER B O 1
ATOM 6512 N N . LEU B 1 11 ? 60.344 6.703 24.281 1 26.45 11 LEU B N 1
ATOM 6513 C CA . LEU B 1 11 ? 58.969 7.133 24.125 1 26.45 11 LEU B CA 1
ATOM 6514 C C . LEU B 1 11 ? 58.594 7.25 22.641 1 26.45 11 LEU B C 1
ATOM 6516 O O . LEU B 1 11 ? 59.125 8.109 21.938 1 26.45 11 LEU B O 1
ATOM 6520 N N . LEU B 1 12 ? 58.344 6.152 21.953 1 25.75 12 LEU B N 1
ATOM 6521 C CA . LEU B 1 12 ? 57.75 6.199 20.625 1 25.75 12 LEU B CA 1
ATOM 6522 C C . LEU B 1 12 ? 56.469 7.004 20.625 1 25.75 12 LEU B C 1
ATOM 6524 O O . LEU B 1 12 ? 55.5 6.637 21.297 1 25.75 12 LEU B O 1
ATOM 6528 N N . CYS B 1 13 ? 56.562 8.312 20.453 1 27.02 13 CYS B N 1
ATOM 6529 C CA . CYS B 1 13 ? 55.438 9.195 20.188 1 27.02 13 CYS B CA 1
ATOM 6530 C C . CYS B 1 13 ? 54.594 8.664 19.031 1 27.02 13 CYS B C 1
ATOM 6532 O O . CYS B 1 13 ? 55.062 8.516 17.922 1 27.02 13 CYS B O 1
ATOM 6534 N N . SER B 1 14 ? 53.656 7.781 19.312 1 27 14 SER B N 1
ATOM 6535 C CA . SER B 1 14 ? 52.594 7.383 18.391 1 27 14 SER B CA 1
ATOM 6536 C C . SER B 1 14 ? 51.938 8.602 17.75 1 27 14 SER B C 1
ATOM 6538 O O . SER B 1 14 ? 51.25 9.359 18.422 1 27 14 SER B O 1
ATOM 6540 N N . MET B 1 15 ? 52.625 9.25 16.812 1 28.69 15 MET B N 1
ATOM 6541 C CA . MET B 1 15 ? 51.906 10.211 15.977 1 28.69 15 MET B CA 1
ATOM 6542 C C . MET B 1 15 ? 50.625 9.609 15.422 1 28.69 15 MET B C 1
ATOM 6544 O O . MET B 1 15 ? 50.656 8.578 14.758 1 28.69 15 MET B O 1
ATOM 6548 N N . GLY B 1 16 ? 49.594 9.727 16.109 1 31.41 16 GLY B N 1
ATOM 6549 C CA . GLY B 1 16 ? 48.281 9.43 15.547 1 31.41 16 GLY B CA 1
ATOM 6550 C C . GLY B 1 16 ? 48.094 9.961 14.133 1 31.41 16 GLY B C 1
ATOM 6551 O O . GLY B 1 16 ? 48.344 11.141 13.875 1 31.41 16 GLY B O 1
ATOM 6552 N N . ALA B 1 17 ? 48.406 9.156 13.164 1 35.28 17 ALA B N 1
ATOM 6553 C CA . ALA B 1 17 ? 48.062 9.461 11.781 1 35.28 17 ALA B CA 1
ATOM 6554 C C . ALA B 1 17 ? 46.781 10.258 11.688 1 35.28 17 ALA B C 1
ATOM 6556 O O . ALA B 1 17 ? 45.688 9.758 12.047 1 35.28 17 ALA B O 1
ATOM 6557 N N . PHE B 1 18 ? 46.688 11.539 11.82 1 37.81 18 PHE B N 1
ATOM 6558 C CA . PHE B 1 18 ? 45.531 12.359 11.453 1 37.81 18 PHE B CA 1
ATOM 6559 C C . PHE B 1 18 ? 44.969 11.922 10.102 1 37.81 18 PHE B C 1
ATOM 6561 O O . PHE B 1 18 ? 45.688 11.953 9.094 1 37.81 18 PHE B O 1
ATOM 6568 N N . SER B 1 19 ? 44.188 10.977 10.023 1 48.16 19 SER B N 1
ATOM 6569 C CA . SER B 1 19 ? 43.469 10.57 8.828 1 48.16 19 SER B CA 1
ATOM 6570 C C . SER B 1 19 ? 42.938 11.781 8.07 1 48.16 19 SER B C 1
ATOM 6572 O O . SER B 1 19 ? 42.156 12.57 8.609 1 48.16 19 SER B O 1
ATOM 6574 N N . GLN B 1 20 ? 43.625 12.336 7.07 1 65.94 20 GLN B N 1
ATOM 6575 C CA . GLN B 1 20 ? 43.469 13.594 6.348 1 65.94 20 GLN B CA 1
ATOM 6576 C C . GLN B 1 20 ? 42.156 13.609 5.543 1 65.94 20 GLN B C 1
ATOM 6578 O O . GLN B 1 20 ? 41.875 12.672 4.793 1 65.94 20 GLN B O 1
ATOM 6583 N N . SER B 1 21 ? 41.156 14.484 5.863 1 81.5 21 SER B N 1
ATOM 6584 C CA . SER B 1 21 ? 39.938 14.805 5.109 1 81.5 21 SER B CA 1
ATOM 6585 C C . SER B 1 21 ? 40.281 15.172 3.664 1 81.5 21 SER B C 1
ATOM 6587 O O . SER B 1 21 ? 41.375 15.641 3.373 1 81.5 21 SER B O 1
ATOM 6589 N N . THR B 1 22 ? 39.531 14.656 2.725 1 89.31 22 THR B N 1
ATOM 6590 C CA . THR B 1 22 ? 39.625 14.984 1.308 1 89.31 22 THR B CA 1
ATOM 6591 C C . THR B 1 22 ? 38.844 16.25 0.988 1 89.31 22 THR B C 1
ATOM 6593 O O . THR B 1 22 ? 37.688 16.391 1.384 1 89.31 22 THR B O 1
ATOM 6596 N N . VAL B 1 23 ? 39.531 17.172 0.336 1 91.25 23 VAL B N 1
ATOM 6597 C CA . VAL B 1 23 ? 38.844 18.391 -0.095 1 91.25 23 VAL B CA 1
ATOM 6598 C C . VAL B 1 23 ? 38.406 18.266 -1.552 1 91.25 23 VAL B C 1
ATOM 6600 O O . VAL B 1 23 ? 39.219 17.984 -2.43 1 91.25 23 VAL B O 1
ATOM 6603 N N . TRP B 1 24 ? 37.188 18.391 -1.812 1 90.44 24 TRP B N 1
ATOM 6604 C CA . TRP B 1 24 ? 36.531 18.359 -3.119 1 90.44 24 TRP B CA 1
ATOM 6605 C C . TRP B 1 24 ? 36.156 19.766 -3.578 1 90.44 24 TRP B C 1
ATOM 6607 O O . TRP B 1 24 ? 35.188 20.344 -3.064 1 90.44 24 TRP B O 1
ATOM 6617 N N . LYS B 1 25 ? 36.844 20.281 -4.613 1 91.62 25 LYS B N 1
ATOM 6618 C CA . LYS B 1 25 ? 36.688 21.688 -4.977 1 91.62 25 LYS B CA 1
ATOM 6619 C C . LYS B 1 25 ? 35.969 21.844 -6.309 1 91.62 25 LYS B C 1
ATOM 6621 O O . LYS B 1 25 ? 36.188 21.047 -7.23 1 91.62 25 LYS B O 1
ATOM 6626 N N . HIS B 1 26 ? 35.188 22.766 -6.359 1 92.25 26 HIS B N 1
ATOM 6627 C CA . HIS B 1 26 ? 34.469 23.25 -7.543 1 92.25 26 HIS B CA 1
ATOM 6628 C C . HIS B 1 26 ? 34.438 24.766 -7.602 1 92.25 26 HIS B C 1
ATOM 6630 O O . HIS B 1 26 ? 34.75 25.438 -6.617 1 92.25 26 HIS B O 1
ATOM 6636 N N . THR B 1 27 ? 34.156 25.344 -8.797 1 90.56 27 THR B N 1
ATOM 6637 C CA . THR B 1 27 ? 34.156 26.781 -8.984 1 90.56 27 THR B CA 1
ATOM 6638 C C . THR B 1 27 ? 33.125 27.453 -8.07 1 90.56 27 THR B C 1
ATOM 6640 O O . THR B 1 27 ? 33.375 28.516 -7.52 1 90.56 27 THR B O 1
ATOM 6643 N N . GLY B 1 28 ? 32.062 26.844 -7.793 1 92 28 GLY B N 1
ATOM 6644 C CA . GLY B 1 28 ? 30.969 27.469 -7.047 1 92 28 GLY B CA 1
ATOM 6645 C C . GLY B 1 28 ? 30.844 26.938 -5.629 1 92 28 GLY B C 1
ATOM 6646 O O . GLY B 1 28 ? 30.141 27.531 -4.805 1 92 28 GLY B O 1
ATOM 6647 N N . TRP B 1 29 ? 31.547 25.891 -5.289 1 95.69 29 TRP B N 1
ATOM 6648 C CA . TRP B 1 29 ? 31.453 25.297 -3.963 1 95.69 29 TRP B CA 1
ATOM 6649 C C . TRP B 1 29 ? 32.656 24.406 -3.674 1 95.69 29 TRP B C 1
ATOM 6651 O O . TRP B 1 29 ? 33.438 24.094 -4.574 1 95.69 29 TRP B O 1
ATOM 6661 N N . GLU B 1 30 ? 32.875 24.094 -2.412 1 95.94 30 GLU B N 1
ATOM 6662 C CA . GLU B 1 30 ? 33.875 23.141 -1.961 1 95.94 30 GLU B CA 1
ATOM 6663 C C . GLU B 1 30 ? 33.344 22.266 -0.826 1 95.94 30 GLU B C 1
ATOM 6665 O O . GLU B 1 30 ? 32.469 22.703 -0.06 1 95.94 30 GLU B O 1
ATOM 6670 N N . ALA B 1 31 ? 33.75 21.047 -0.809 1 95.75 31 ALA B N 1
ATOM 6671 C CA . ALA B 1 31 ? 33.312 20.109 0.212 1 95.75 31 ALA B CA 1
ATOM 6672 C C . ALA B 1 31 ? 34.5 19.406 0.876 1 95.75 31 ALA B C 1
ATOM 6674 O O . ALA B 1 31 ? 35.531 19.219 0.254 1 95.75 31 ALA B O 1
ATOM 6675 N N . ARG B 1 32 ? 34.281 19.141 2.123 1 95.44 32 ARG B N 1
ATOM 6676 C CA . ARG B 1 32 ? 35.25 18.344 2.871 1 95.44 32 ARG B CA 1
ATOM 6677 C C . ARG B 1 32 ? 34.656 16.984 3.258 1 95.44 32 ARG B C 1
ATOM 6679 O O . ARG B 1 32 ? 33.594 16.922 3.857 1 95.44 32 ARG B O 1
ATOM 6686 N N . ILE B 1 33 ? 35.375 15.914 2.922 1 95.12 33 ILE B N 1
ATOM 6687 C CA . ILE B 1 33 ? 34.938 14.547 3.199 1 95.12 33 ILE B CA 1
ATOM 6688 C C . ILE B 1 33 ? 35.938 13.875 4.137 1 95.12 33 ILE B C 1
ATOM 6690 O O . ILE B 1 33 ? 37.156 13.891 3.881 1 95.12 33 ILE B O 1
ATOM 6694 N N . SER B 1 34 ? 35.469 13.312 5.172 1 92.75 34 SER B N 1
ATOM 6695 C CA . SER B 1 34 ? 36.344 12.664 6.148 1 92.75 34 SER B CA 1
ATOM 6696 C C . SER B 1 34 ? 37.031 11.43 5.555 1 92.75 34 SER B C 1
ATOM 6698 O O . SER B 1 34 ? 36.625 10.969 4.477 1 92.75 34 SER B O 1
ATOM 6700 N N . ASP B 1 35 ? 37.938 10.82 6.332 1 89.75 35 ASP B N 1
ATOM 6701 C CA . ASP B 1 35 ? 38.656 9.609 5.91 1 89.75 35 ASP B CA 1
ATOM 6702 C C . ASP B 1 35 ? 37.719 8.391 5.973 1 89.75 35 ASP B C 1
ATOM 6704 O O . ASP B 1 35 ? 38.031 7.348 5.391 1 89.75 35 ASP B O 1
ATOM 6708 N N . LYS B 1 36 ? 36.625 8.625 6.633 1 90.56 36 LYS B N 1
ATOM 6709 C CA . LYS B 1 36 ? 35.688 7.531 6.773 1 90.56 36 LYS B CA 1
ATOM 6710 C C . LYS B 1 36 ? 34.531 7.652 5.762 1 90.56 36 LYS B C 1
ATOM 6712 O O . LYS B 1 36 ? 33.594 6.867 5.785 1 90.56 36 LYS B O 1
ATOM 6717 N N . GLY B 1 37 ? 34.594 8.727 4.926 1 92.69 37 GLY B N 1
ATOM 6718 C CA . GLY B 1 37 ? 33.656 8.836 3.826 1 92.69 37 GLY B CA 1
ATOM 6719 C C . GLY B 1 37 ? 32.469 9.703 4.148 1 92.69 37 GLY B C 1
ATOM 6720 O O . GLY B 1 37 ? 31.484 9.727 3.4 1 92.69 37 GLY B O 1
ATOM 6721 N N . TYR B 1 38 ? 32.531 10.445 5.25 1 94.25 38 TYR B N 1
ATOM 6722 C CA . TYR B 1 38 ? 31.406 11.281 5.652 1 94.25 38 TYR B CA 1
ATOM 6723 C C . TYR B 1 38 ? 31.641 12.734 5.27 1 94.25 38 TYR B C 1
ATOM 6725 O O . TYR B 1 38 ? 32.75 13.25 5.41 1 94.25 38 TYR B O 1
ATOM 6733 N N . LEU B 1 39 ? 30.594 13.344 4.715 1 94.81 39 LEU B N 1
ATOM 6734 C CA . LEU B 1 39 ? 30.656 14.781 4.48 1 94.81 39 LEU B CA 1
ATOM 6735 C C . LEU B 1 39 ? 30.766 15.539 5.797 1 94.81 39 LEU B C 1
ATOM 6737 O O . LEU B 1 39 ? 29.984 15.297 6.723 1 94.81 39 LEU B O 1
ATOM 6741 N N . GLU B 1 40 ? 31.703 16.469 5.812 1 93.69 40 GLU B N 1
ATOM 6742 C CA . GLU B 1 40 ? 31.891 17.266 7.023 1 93.69 40 GLU B CA 1
ATOM 6743 C C . GLU B 1 40 ? 31.359 18.688 6.832 1 93.69 40 GLU B C 1
ATOM 6745 O O . GLU B 1 40 ? 30.938 19.328 7.797 1 93.69 40 GLU B O 1
ATOM 6750 N N . GLN B 1 41 ? 31.438 19.141 5.594 1 94.69 41 GLN B N 1
ATOM 6751 C CA . GLN B 1 41 ? 30.938 20.469 5.289 1 94.69 41 GLN B CA 1
ATOM 6752 C C . GLN B 1 41 ? 30.875 20.703 3.781 1 94.69 41 GLN B C 1
ATOM 6754 O O . GLN B 1 41 ? 31.609 20.062 3.016 1 94.69 41 GLN B O 1
ATOM 6759 N N . ILE B 1 42 ? 30 21.5 3.393 1 96 42 ILE B N 1
ATOM 6760 C CA . ILE B 1 42 ? 29.953 22.094 2.059 1 96 42 ILE B CA 1
ATOM 6761 C C . ILE B 1 42 ? 29.938 23.609 2.17 1 96 42 ILE B C 1
ATOM 6763 O O . ILE B 1 42 ? 29.203 24.172 2.998 1 96 42 ILE B O 1
ATOM 6767 N N . ILE B 1 43 ? 30.734 24.234 1.446 1 96 43 ILE B N 1
ATOM 6768 C CA . ILE B 1 43 ? 30.766 25.688 1.396 1 96 43 ILE B CA 1
ATOM 6769 C C . ILE B 1 43 ? 30.359 26.172 0.001 1 96 43 ILE B C 1
ATOM 6771 O O . ILE B 1 43 ? 31.047 25.891 -0.982 1 96 43 ILE B O 1
ATOM 6775 N N . PHE B 1 44 ? 29.266 26.828 -0.074 1 94.69 44 PHE B N 1
ATOM 6776 C CA . PHE B 1 44 ? 28.891 27.484 -1.316 1 94.69 44 PHE B CA 1
ATOM 6777 C C . PHE B 1 44 ? 29.516 28.875 -1.408 1 94.69 44 PHE B C 1
ATOM 6779 O O . PHE B 1 44 ? 29.422 29.672 -0.474 1 94.69 44 PHE B O 1
ATOM 6786 N N . LYS B 1 45 ? 30.047 29.109 -2.57 1 90.5 45 LYS B N 1
ATOM 6787 C CA . LYS B 1 45 ? 30.75 30.359 -2.766 1 90.5 45 LYS B CA 1
ATOM 6788 C C . LYS B 1 45 ? 29.859 31.406 -3.422 1 90.5 45 LYS B C 1
ATOM 6790 O O . LYS B 1 45 ? 29.172 31.125 -4.41 1 90.5 45 LYS B O 1
ATOM 6795 N N . ASP B 1 46 ? 29.547 32.438 -2.705 1 77.25 46 ASP B N 1
ATOM 6796 C CA . ASP B 1 46 ? 28.781 33.531 -3.266 1 77.25 46 ASP B CA 1
ATOM 6797 C C . ASP B 1 46 ? 29.516 34.875 -3.07 1 77.25 46 ASP B C 1
ATOM 6799 O O . ASP B 1 46 ? 30.422 34.969 -2.246 1 77.25 46 ASP B O 1
ATOM 6803 N N . LYS B 1 47 ? 29.188 35.875 -3.883 1 64 47 LYS B N 1
ATOM 6804 C CA . LYS B 1 47 ? 29.766 37.219 -3.809 1 64 47 LYS B CA 1
ATOM 6805 C C . LYS B 1 47 ? 29.438 37.906 -2.482 1 64 47 LYS B C 1
ATOM 6807 O O . LYS B 1 47 ? 30.234 38.656 -1.95 1 64 47 LYS B O 1
ATOM 6812 N N . LYS B 1 48 ? 28.328 37.594 -2.008 1 68 48 LYS B N 1
ATOM 6813 C CA . LYS B 1 48 ? 27.875 38.281 -0.808 1 68 48 LYS B CA 1
ATOM 6814 C C . LYS B 1 48 ? 28.328 37.562 0.455 1 68 48 LYS B C 1
ATOM 6816 O O . LYS B 1 48 ? 28.094 38.031 1.568 1 68 48 LYS B O 1
ATOM 6821 N N . GLY B 1 49 ? 29 36.406 0.278 1 76.5 49 GLY B N 1
ATOM 6822 C CA . GLY B 1 49 ? 29.453 35.656 1.421 1 76.5 49 GLY B CA 1
ATOM 6823 C C . GLY B 1 49 ? 29.219 34.156 1.262 1 76.5 49 GLY B C 1
ATOM 6824 O O . GLY B 1 49 ? 28.25 33.719 0.626 1 76.5 49 GLY B O 1
ATOM 6825 N N . ASN B 1 50 ? 30.141 33.469 1.898 1 84.5 50 ASN B N 1
ATOM 6826 C CA . ASN B 1 50 ? 30.094 32.031 1.834 1 84.5 50 ASN B CA 1
ATOM 6827 C C . ASN B 1 50 ? 29 31.469 2.736 1 84.5 50 ASN B C 1
ATOM 6829 O O . ASN B 1 50 ? 28.719 32 3.803 1 84.5 50 ASN B O 1
ATOM 6833 N N . ASP B 1 51 ? 28.219 30.578 2.219 1 87.88 51 ASP B N 1
ATOM 6834 C CA . ASP B 1 51 ? 27.266 29.812 3.01 1 87.88 51 ASP B CA 1
ATOM 6835 C C . ASP B 1 51 ? 27.797 28.422 3.322 1 87.88 51 ASP B C 1
ATOM 6837 O O . ASP B 1 51 ? 28.078 27.641 2.41 1 87.88 51 ASP B O 1
ATOM 6841 N N . THR B 1 52 ? 27.953 28.141 4.539 1 91.38 52 THR B N 1
ATOM 6842 C CA . THR B 1 52 ? 28.516 26.859 4.969 1 91.38 52 THR B CA 1
ATOM 6843 C C . THR B 1 52 ? 27.406 25.938 5.484 1 91.38 52 THR B C 1
ATOM 6845 O O . THR B 1 52 ? 26.625 26.328 6.363 1 91.38 52 THR B O 1
ATOM 6848 N N . ILE B 1 53 ? 27.328 24.828 4.926 1 94.12 53 ILE B N 1
ATOM 6849 C CA . ILE B 1 53 ? 26.438 23.781 5.398 1 94.12 53 ILE B CA 1
ATOM 6850 C C . ILE B 1 53 ? 27.188 22.844 6.34 1 94.12 53 ILE B C 1
ATOM 6852 O O . ILE B 1 53 ? 28 22.031 5.895 1 94.12 53 ILE B O 1
ATOM 6856 N N . PRO B 1 54 ? 26.859 22.891 7.586 1 93 54 PRO B N 1
ATOM 6857 C CA . PRO B 1 54 ? 27.547 22.016 8.531 1 93 54 PRO B CA 1
ATOM 6858 C C . PRO B 1 54 ? 26.938 20.625 8.609 1 93 54 PRO B C 1
ATOM 6860 O O . PRO B 1 54 ? 25.703 20.484 8.586 1 93 54 PRO B O 1
ATOM 6863 N N . PHE B 1 55 ? 27.797 19.625 8.711 1 94.5 55 PHE B N 1
ATOM 6864 C CA . PHE B 1 55 ? 27.391 18.25 8.984 1 94.5 55 PHE B CA 1
ATOM 6865 C C . PHE B 1 55 ? 27.906 17.797 10.352 1 94.5 55 PHE B C 1
ATOM 6867 O O . PHE B 1 55 ? 28.859 18.359 10.875 1 94.5 55 PHE B O 1
ATOM 6874 N N . PHE B 1 56 ? 27.188 16.844 10.898 1 91 56 PHE B N 1
ATOM 6875 C CA . PHE B 1 56 ? 27.672 16.25 12.141 1 91 56 PHE B CA 1
ATOM 6876 C C . PHE B 1 56 ? 29.016 15.562 11.922 1 91 56 PHE B C 1
ATOM 6878 O O . PHE B 1 56 ? 29.219 14.891 10.906 1 91 56 PHE B O 1
ATOM 6885 N N . ARG B 1 57 ? 29.938 15.75 12.805 1 80.38 57 ARG B N 1
ATOM 6886 C CA . ARG B 1 57 ? 31.281 15.195 12.664 1 80.38 57 ARG B CA 1
ATOM 6887 C C . ARG B 1 57 ? 31.469 13.961 13.539 1 80.38 57 ARG B C 1
ATOM 6889 O O . ARG B 1 57 ? 32.375 13.156 13.312 1 80.38 57 ARG B O 1
ATOM 6896 N N . SER B 1 58 ? 30.734 14 14.633 1 69.06 58 SER B N 1
ATOM 6897 C CA . SER B 1 58 ? 30.828 12.867 15.539 1 69.06 58 SER B CA 1
ATOM 6898 C C . SER B 1 58 ? 29.453 12.438 16.047 1 69.06 58 SER B C 1
ATOM 6900 O O . SER B 1 58 ? 28.469 13.125 15.812 1 69.06 58 SER B O 1
ATOM 6902 N N . GLY B 1 59 ? 29.422 11.297 16.641 1 62.34 59 GLY B N 1
ATOM 6903 C CA . GLY B 1 59 ? 28.203 10.758 17.188 1 62.34 59 GLY B CA 1
ATOM 6904 C C . GLY B 1 59 ? 27.656 9.578 16.406 1 62.34 59 GLY B C 1
ATOM 6905 O O . GLY B 1 59 ? 27.719 9.562 15.18 1 62.34 59 GLY B O 1
ATOM 6906 N N . GLN B 1 60 ? 27.453 8.633 17.188 1 58.94 60 GLN B N 1
ATOM 6907 C CA . GLN B 1 60 ? 27.078 7.344 16.609 1 58.94 60 GLN B CA 1
ATOM 6908 C C . GLN B 1 60 ? 25.781 7.449 15.828 1 58.94 60 GLN B C 1
ATOM 6910 O O . GLN B 1 60 ? 24.734 7.797 16.375 1 58.94 60 GLN B O 1
ATOM 6915 N N . GLY B 1 61 ? 25.781 7.539 14.484 1 65.94 61 GLY B N 1
ATOM 6916 C CA . GLY B 1 61 ? 24.672 7.254 13.594 1 65.94 61 GLY B CA 1
ATOM 6917 C C . GLY B 1 61 ? 24.172 8.477 12.844 1 65.94 61 GLY B C 1
ATOM 6918 O O . GLY B 1 61 ? 23.266 8.375 12.008 1 65.94 61 GLY B O 1
ATOM 6919 N N . ASN B 1 62 ? 24.812 9.734 13.188 1 81.94 62 ASN B N 1
ATOM 6920 C CA . ASN B 1 62 ? 24.266 10.898 12.5 1 81.94 62 ASN B CA 1
ATOM 6921 C C . ASN B 1 62 ? 25.344 11.648 11.727 1 81.94 62 ASN B C 1
ATOM 6923 O O . ASN B 1 62 ? 25.078 12.719 11.164 1 81.94 62 ASN B O 1
ATOM 6927 N N . CYS B 1 63 ? 26.531 11.031 11.695 1 87.62 63 CYS B N 1
ATOM 6928 C CA . CYS B 1 63 ? 27.641 11.695 11.008 1 87.62 63 CYS B CA 1
ATOM 6929 C C . CYS B 1 63 ? 27.438 11.656 9.5 1 87.62 63 CYS B C 1
ATOM 6931 O O . CYS B 1 63 ? 27.453 10.586 8.891 1 87.62 63 CYS B O 1
ATOM 6933 N N . GLY B 1 64 ? 27.422 12.812 8.859 1 92.19 64 GLY B N 1
ATOM 6934 C CA . GLY B 1 64 ? 27.297 12.867 7.414 1 92.19 64 GLY B CA 1
ATOM 6935 C C . GLY B 1 64 ? 26.266 11.891 6.863 1 92.19 64 GLY B C 1
ATOM 6936 O O . GLY B 1 64 ? 25.531 11.258 7.625 1 92.19 64 GLY B O 1
ATOM 6937 N N . PRO B 1 65 ? 26.234 11.859 5.516 1 95.69 65 PRO B N 1
ATOM 6938 C CA . PRO B 1 65 ? 25.312 10.883 4.922 1 95.69 65 PRO B CA 1
ATOM 6939 C C . PRO B 1 65 ? 25.672 9.445 5.281 1 95.69 65 PRO B C 1
ATOM 6941 O O . PRO B 1 65 ? 26.828 9.031 5.129 1 95.69 65 PRO B O 1
ATOM 6944 N N . SER B 1 66 ? 24.688 8.734 5.812 1 95.81 66 SER B N 1
ATOM 6945 C CA . SER B 1 66 ? 24.875 7.352 6.242 1 95.81 66 SER B CA 1
ATOM 6946 C C . SER B 1 66 ? 23.734 6.457 5.758 1 95.81 66 SER B C 1
ATOM 6948 O O . SER B 1 66 ? 22.578 6.859 5.789 1 95.81 66 SER B O 1
ATOM 6950 N N . PHE B 1 67 ? 24.172 5.277 5.332 1 97.06 67 PHE B N 1
ATOM 6951 C CA . PHE B 1 67 ? 23.172 4.301 4.93 1 97.06 67 PHE B CA 1
ATOM 6952 C C . PHE B 1 67 ? 22.484 3.697 6.148 1 97.06 67 PHE B C 1
ATOM 6954 O O . PHE B 1 67 ? 23.141 3.256 7.09 1 97.06 67 PHE B O 1
ATOM 6961 N N . TYR B 1 68 ? 21.125 3.713 6.141 1 97.12 68 TYR B N 1
ATOM 6962 C CA . TYR B 1 68 ? 20.391 3.104 7.246 1 97.12 68 TYR B CA 1
ATOM 6963 C C . TYR B 1 68 ? 19.188 2.314 6.738 1 97.12 68 TYR B C 1
ATOM 6965 O O . TYR B 1 68 ? 18.75 2.51 5.605 1 97.12 68 TYR B O 1
ATOM 6973 N N . ALA B 1 69 ? 18.719 1.387 7.504 1 97.88 69 ALA B N 1
ATOM 6974 C CA . ALA B 1 69 ? 17.484 0.64 7.266 1 97.88 69 ALA B CA 1
ATOM 6975 C C . ALA B 1 69 ? 16.781 0.309 8.578 1 97.88 69 ALA B C 1
ATOM 6977 O O . ALA B 1 69 ? 17.438 0.102 9.602 1 97.88 69 ALA B O 1
ATOM 6978 N N . GLU B 1 70 ? 15.539 0.418 8.531 1 97.31 70 GLU B N 1
ATOM 6979 C CA . GLU B 1 70 ? 14.711 -0.097 9.617 1 97.31 70 GLU B CA 1
ATOM 6980 C C . GLU B 1 70 ? 14.062 -1.426 9.242 1 97.31 70 GLU B C 1
ATOM 6982 O O . GLU B 1 70 ? 13.219 -1.478 8.344 1 97.31 70 GLU B O 1
ATOM 6987 N N . ILE B 1 71 ? 14.445 -2.428 9.891 1 93.69 71 ILE B N 1
ATOM 6988 C CA . ILE B 1 71 ? 13.984 -3.785 9.617 1 93.69 71 ILE B CA 1
ATOM 6989 C C . ILE B 1 71 ? 13.453 -4.418 10.906 1 93.69 71 ILE B C 1
ATOM 6991 O O . ILE B 1 71 ? 14.141 -4.434 11.93 1 93.69 71 ILE B O 1
ATOM 6995 N N . SER B 1 72 ? 12.258 -4.922 10.906 1 86.44 72 SER B N 1
ATOM 6996 C CA . SER B 1 72 ? 11.602 -5.574 12.039 1 86.44 72 SER B CA 1
ATOM 6997 C C . SER B 1 72 ? 11.641 -4.691 13.281 1 86.44 72 SER B C 1
ATOM 6999 O O . SER B 1 72 ? 11.969 -5.16 14.367 1 86.44 72 SER B O 1
ATOM 7001 N N . GLY B 1 73 ? 11.547 -3.426 13.055 1 85.12 73 GLY B N 1
ATOM 7002 C CA . GLY B 1 73 ? 11.422 -2.48 14.156 1 85.12 73 GLY B CA 1
ATOM 7003 C C . GLY B 1 73 ? 12.766 -1.988 14.672 1 85.12 73 GLY B C 1
ATOM 7004 O O . GLY B 1 73 ? 12.82 -1.199 15.617 1 85.12 73 GLY B O 1
ATOM 7005 N N . LYS B 1 74 ? 13.758 -2.41 14.008 1 92.31 74 LYS B N 1
ATOM 7006 C CA . LYS B 1 74 ? 15.094 -2.012 14.461 1 92.31 74 LYS B CA 1
ATOM 7007 C C . LYS B 1 74 ? 15.812 -1.194 13.391 1 92.31 74 LYS B C 1
ATOM 7009 O O . LYS B 1 74 ? 15.844 -1.586 12.219 1 92.31 74 LYS B O 1
ATOM 7014 N N . GLU B 1 75 ? 16.328 -0.109 13.852 1 94.19 75 GLU B N 1
ATOM 7015 C CA . GLU B 1 75 ? 17.125 0.716 12.945 1 94.19 75 GLU B CA 1
ATOM 7016 C C . GLU B 1 75 ? 18.578 0.271 12.93 1 94.19 75 GLU B C 1
ATOM 7018 O O . GLU B 1 75 ? 19.188 0.084 13.984 1 94.19 75 GLU B O 1
ATOM 7023 N N . ILE B 1 76 ? 19.125 0.094 11.773 1 95.19 76 ILE B N 1
ATOM 7024 C CA . ILE B 1 76 ? 20.5 -0.34 11.578 1 95.19 76 ILE B CA 1
ATOM 7025 C C . ILE B 1 76 ? 21.234 0.649 10.68 1 95.19 76 ILE B C 1
ATOM 7027 O O . ILE B 1 76 ? 20.688 1.107 9.672 1 95.19 76 ILE B O 1
ATOM 7031 N N . THR B 1 77 ? 22.391 1.083 11.086 1 94.31 77 THR B N 1
ATOM 7032 C CA . THR B 1 77 ? 23.312 1.845 10.234 1 94.31 77 THR B CA 1
ATOM 7033 C C . THR B 1 77 ? 24.594 1.069 10 1 94.31 77 THR B C 1
ATOM 7035 O O . THR B 1 77 ? 25.047 0.314 10.867 1 94.31 77 THR B O 1
ATOM 7038 N N . ALA B 1 78 ? 25.188 1.157 8.859 1 91.56 78 ALA B N 1
ATOM 7039 C CA . ALA B 1 78 ? 26.438 0.468 8.555 1 91.56 78 ALA B CA 1
ATOM 7040 C C . ALA B 1 78 ? 27.516 1.456 8.117 1 91.56 78 ALA B C 1
ATOM 7042 O O . ALA B 1 78 ? 27.234 2.459 7.465 1 91.56 78 ALA B O 1
ATOM 7043 N N . ALA B 1 79 ? 28.75 1.144 8.422 1 93.25 79 ALA B N 1
ATOM 7044 C CA . ALA B 1 79 ? 29.891 2.01 8.117 1 93.25 79 ALA B CA 1
ATOM 7045 C C . ALA B 1 79 ? 30.25 1.939 6.637 1 93.25 79 ALA B C 1
ATOM 7047 O O . ALA B 1 79 ? 30.078 0.897 6 1 93.25 79 ALA B O 1
ATOM 7048 N N . TRP B 1 80 ? 30.797 3.051 6.191 1 95.62 80 TRP B N 1
ATOM 7049 C CA . TRP B 1 80 ? 31.234 3.117 4.805 1 95.62 80 TRP B CA 1
ATOM 7050 C C . TRP B 1 80 ? 32.594 2.438 4.637 1 95.62 80 TRP B C 1
ATOM 7052 O O . TRP B 1 80 ? 33.469 2.545 5.508 1 95.62 80 TRP B O 1
ATOM 7062 N N . ILE B 1 81 ? 32.781 1.786 3.504 1 96.44 81 ILE B N 1
ATOM 7063 C CA . ILE B 1 81 ? 34.031 1.25 3.039 1 96.44 81 ILE B CA 1
ATOM 7064 C C . ILE B 1 81 ? 34.438 1.921 1.725 1 96.44 81 ILE B C 1
ATOM 7066 O O . ILE B 1 81 ? 33.656 1.958 0.779 1 96.44 81 ILE B O 1
ATOM 7070 N N . PRO B 1 82 ? 35.656 2.473 1.669 1 95.94 82 PRO B N 1
ATOM 7071 C CA . PRO B 1 82 ? 36.094 3.109 0.415 1 95.94 82 PRO B CA 1
ATOM 7072 C C . PRO B 1 82 ? 35.938 2.182 -0.79 1 95.94 82 PRO B C 1
ATOM 7074 O O . PRO B 1 82 ? 36.25 0.993 -0.698 1 95.94 82 PRO B O 1
ATOM 7077 N N . ASP B 1 83 ? 35.406 2.725 -1.779 1 95.62 83 ASP B N 1
ATOM 7078 C CA . ASP B 1 83 ? 35.156 1.973 -3.004 1 95.62 83 ASP B CA 1
ATOM 7079 C C . ASP B 1 83 ? 35.438 2.822 -4.238 1 95.62 83 ASP B C 1
ATOM 7081 O O . ASP B 1 83 ? 34.562 2.984 -5.102 1 95.62 83 ASP B O 1
ATOM 7085 N N . GLY B 1 84 ? 36.562 3.434 -4.418 1 92.25 84 GLY B N 1
ATOM 7086 C CA . GLY B 1 84 ? 36.938 4.301 -5.523 1 92.25 84 GLY B CA 1
ATOM 7087 C C . GLY B 1 84 ? 37.031 5.762 -5.125 1 92.25 84 GLY B C 1
ATOM 7088 O O . GLY B 1 84 ? 36.938 6.098 -3.943 1 92.25 84 GLY B O 1
ATOM 7089 N N . TYR B 1 85 ? 37.281 6.605 -6.113 1 93.12 85 TYR B N 1
ATOM 7090 C CA . TYR B 1 85 ? 37.438 8.031 -5.852 1 93.12 85 TYR B CA 1
ATOM 7091 C C . TYR B 1 85 ? 36.125 8.641 -5.398 1 93.12 85 TYR B C 1
ATOM 7093 O O . TYR B 1 85 ? 35.156 8.695 -6.168 1 93.12 85 TYR B O 1
ATOM 7101 N N . LEU B 1 86 ? 36.062 9.078 -4.23 1 95.69 86 LEU B N 1
ATOM 7102 C CA . LEU B 1 86 ? 34.938 9.719 -3.596 1 95.69 86 LEU B CA 1
ATOM 7103 C C . LEU B 1 86 ? 33.719 8.789 -3.592 1 95.69 86 LEU B C 1
ATOM 7105 O O . LEU B 1 86 ? 32.594 9.242 -3.719 1 95.69 86 LEU B O 1
ATOM 7109 N N . SER B 1 87 ? 33.969 7.547 -3.658 1 97.12 87 SER B N 1
ATOM 7110 C CA . SER B 1 87 ? 32.906 6.527 -3.668 1 97.12 87 SER B CA 1
ATOM 7111 C C . SER B 1 87 ? 33.094 5.551 -2.508 1 97.12 87 SER B C 1
ATOM 7113 O O . SER B 1 87 ? 34.219 5.172 -2.168 1 97.12 87 SER B O 1
ATOM 7115 N N . TYR B 1 88 ? 32.031 5.203 -1.91 1 97.62 88 TYR B N 1
ATOM 7116 C CA . TYR B 1 88 ? 32.031 4.359 -0.72 1 97.62 88 TYR B CA 1
ATOM 7117 C C . TYR B 1 88 ? 30.891 3.334 -0.798 1 97.62 88 TYR B C 1
ATOM 7119 O O . TYR B 1 88 ? 29.891 3.553 -1.486 1 97.62 88 TYR B O 1
ATOM 7127 N N . ARG B 1 89 ? 31.047 2.23 -0.154 1 97.75 89 ARG B N 1
ATOM 7128 C CA . ARG B 1 89 ? 30.016 1.192 -0.148 1 97.75 89 ARG B CA 1
ATOM 7129 C C . ARG B 1 89 ? 29.734 0.71 1.271 1 97.75 89 ARG B C 1
ATOM 7131 O O . ARG B 1 89 ? 30.609 0.787 2.143 1 97.75 89 ARG B O 1
ATOM 7138 N N . SER B 1 90 ? 28.547 0.335 1.523 1 97 90 SER B N 1
ATOM 7139 C CA . SER B 1 90 ? 28.062 -0.252 2.77 1 97 90 SER B CA 1
ATOM 7140 C C . SER B 1 90 ? 27 -1.317 2.504 1 97 90 SER B C 1
ATOM 7142 O O . SER B 1 90 ? 26.406 -1.352 1.427 1 97 90 SER B O 1
ATOM 7144 N N . THR B 1 91 ? 26.844 -2.27 3.455 1 97.44 91 THR B N 1
ATOM 7145 C CA . THR B 1 91 ? 25.891 -3.346 3.246 1 97.44 91 THR B CA 1
ATOM 7146 C C . THR B 1 91 ? 25.031 -3.561 4.496 1 97.44 91 THR B C 1
ATOM 7148 O O . THR B 1 91 ? 25.562 -3.617 5.609 1 97.44 91 THR B O 1
ATOM 7151 N N . ILE B 1 92 ? 23.781 -3.566 4.332 1 96.88 92 ILE B N 1
ATOM 7152 C CA . ILE B 1 92 ? 22.828 -3.961 5.359 1 96.88 92 ILE B CA 1
ATOM 7153 C C . ILE B 1 92 ? 21.938 -5.086 4.836 1 96.88 92 ILE B C 1
ATOM 7155 O O . ILE B 1 92 ? 21.266 -4.93 3.812 1 96.88 92 ILE B O 1
ATOM 7159 N N . ASP B 1 93 ? 21.844 -6.273 5.512 1 94.38 93 ASP B N 1
ATOM 7160 C CA . ASP B 1 93 ? 20.969 -7.395 5.172 1 94.38 93 ASP B CA 1
ATOM 7161 C C . ASP B 1 93 ? 21.125 -7.789 3.703 1 94.38 93 ASP B C 1
ATOM 7163 O O . ASP B 1 93 ? 20.141 -7.879 2.971 1 94.38 93 ASP B O 1
ATOM 7167 N N . GLN B 1 94 ? 22.344 -7.789 3.174 1 94.5 94 GLN B N 1
ATOM 7168 C CA . GLN B 1 94 ? 22.75 -8.25 1.85 1 94.5 94 GLN B CA 1
ATOM 7169 C C . GLN B 1 94 ? 22.391 -7.223 0.779 1 94.5 94 GLN B C 1
ATOM 7171 O O . GLN B 1 94 ? 22.5 -7.504 -0.417 1 94.5 94 GLN B O 1
ATOM 7176 N N . VAL B 1 95 ? 21.906 -6.082 1.189 1 98 95 VAL B N 1
ATOM 7177 C CA . VAL B 1 95 ? 21.703 -4.969 0.27 1 98 95 VAL B CA 1
ATOM 7178 C C . VAL B 1 95 ? 22.906 -4.027 0.316 1 98 95 VAL B C 1
ATOM 7180 O O . VAL B 1 95 ? 23.234 -3.482 1.373 1 98 95 VAL B O 1
ATOM 7183 N N . GLU B 1 96 ? 23.531 -3.902 -0.771 1 98.31 96 GLU B N 1
ATOM 7184 C CA . GLU B 1 96 ? 24.703 -3.023 -0.867 1 98.31 96 GLU B CA 1
ATOM 7185 C C . GLU B 1 96 ? 24.297 -1.614 -1.287 1 98.31 96 GLU B C 1
ATOM 7187 O O . GLU B 1 96 ? 23.531 -1.44 -2.246 1 98.31 96 GLU B O 1
ATOM 7192 N N . CYS B 1 97 ? 24.719 -0.691 -0.527 1 98.44 97 CYS B N 1
ATOM 7193 C CA . CYS B 1 97 ? 24.547 0.72 -0.853 1 98.44 97 CYS B CA 1
ATOM 7194 C C . CYS B 1 97 ? 25.875 1.344 -1.297 1 98.44 97 CYS B C 1
ATOM 7196 O O . CYS B 1 97 ? 26.875 1.255 -0.588 1 98.44 97 CYS B O 1
ATOM 7198 N N . ARG B 1 98 ? 25.891 1.938 -2.42 1 98.38 98 ARG B N 1
ATOM 7199 C CA . ARG B 1 98 ? 27.031 2.707 -2.895 1 98.38 98 ARG B CA 1
ATOM 7200 C C . ARG B 1 98 ? 26.734 4.199 -2.9 1 98.38 98 ARG B C 1
ATOM 7202 O O . ARG B 1 98 ? 25.688 4.625 -3.406 1 98.38 98 ARG B O 1
ATOM 7209 N N . LEU B 1 99 ? 27.547 4.926 -2.27 1 98.19 99 LEU B N 1
ATOM 7210 C CA . LEU B 1 99 ? 27.469 6.383 -2.25 1 98.19 99 LEU B CA 1
ATOM 7211 C C . LEU B 1 99 ? 28.656 7.004 -2.984 1 98.19 99 LEU B C 1
ATOM 7213 O O . LEU B 1 99 ? 29.812 6.723 -2.66 1 98.19 99 LEU B O 1
ATOM 7217 N N . THR B 1 100 ? 28.375 7.785 -3.967 1 98.06 100 THR B N 1
ATOM 7218 C CA . THR B 1 100 ? 29.406 8.523 -4.695 1 98.06 100 THR B CA 1
ATOM 7219 C C . THR B 1 100 ? 29.125 10.023 -4.656 1 98.06 100 THR B C 1
ATOM 7221 O O . THR B 1 100 ? 28.047 10.469 -5.035 1 98.06 100 THR B O 1
ATOM 7224 N N . TYR B 1 101 ? 30.141 10.75 -4.137 1 97.62 101 TYR B N 1
ATOM 7225 C CA . TYR B 1 101 ? 30.062 12.203 -4.238 1 97.62 101 TYR B CA 1
ATOM 7226 C C . TYR B 1 101 ? 30.406 12.672 -5.641 1 97.62 101 TYR B C 1
ATOM 7228 O O . TYR B 1 101 ? 31.453 12.297 -6.188 1 97.62 101 TYR B O 1
ATOM 7236 N N . GLN B 1 102 ? 29.531 13.508 -6.219 1 96.44 102 GLN B N 1
ATOM 7237 C CA . GLN B 1 102 ? 29.797 13.945 -7.586 1 96.44 102 GLN B CA 1
ATOM 7238 C C . GLN B 1 102 ? 29.234 15.352 -7.824 1 96.44 102 GLN B C 1
ATOM 7240 O O . GLN B 1 102 ? 28.516 15.883 -6.984 1 96.44 102 GLN B O 1
ATOM 7245 N N . SER B 1 103 ? 29.719 15.961 -8.898 1 96.06 103 SER B N 1
ATOM 7246 C CA . SER B 1 103 ? 29.109 17.188 -9.414 1 96.06 103 SER B CA 1
ATOM 7247 C C . SER B 1 103 ? 28.016 16.875 -10.43 1 96.06 103 SER B C 1
ATOM 7249 O O . SER B 1 103 ? 28.266 16.219 -11.438 1 96.06 103 SER B O 1
ATOM 7251 N N . TRP B 1 104 ? 26.859 17.188 -10.109 1 96.44 104 TRP B N 1
ATOM 7252 C CA . TRP B 1 104 ? 25.719 17 -11.008 1 96.44 104 TRP B CA 1
ATOM 7253 C C . TRP B 1 104 ? 25.266 18.344 -11.586 1 96.44 104 TRP B C 1
ATOM 7255 O O . TRP B 1 104 ? 24.641 19.141 -10.883 1 96.44 104 TRP B O 1
ATOM 7265 N N . LYS B 1 105 ? 25.547 18.594 -12.836 1 94.12 105 LYS B N 1
ATOM 7266 C CA . LYS B 1 105 ? 25.234 19.844 -13.523 1 94.12 105 LYS B CA 1
ATOM 7267 C C . LYS B 1 105 ? 25.766 21.047 -12.742 1 94.12 105 LYS B C 1
ATOM 7269 O O . LYS B 1 105 ? 25.062 22.047 -12.57 1 94.12 105 LYS B O 1
ATOM 7274 N N . GLY B 1 106 ? 26.859 20.891 -12.164 1 93 106 GLY B N 1
ATOM 7275 C CA . GLY B 1 106 ? 27.562 21.969 -11.477 1 93 106 GLY B CA 1
ATOM 7276 C C . GLY B 1 106 ? 27.234 22.031 -10 1 93 106 GLY B C 1
ATOM 7277 O O . GLY B 1 106 ? 27.812 22.828 -9.258 1 93 106 GLY B O 1
ATOM 7278 N N . GLN B 1 107 ? 26.344 21.234 -9.531 1 95.38 107 GLN B N 1
ATOM 7279 C CA . GLN B 1 107 ? 25.938 21.234 -8.125 1 95.38 107 GLN B CA 1
ATOM 7280 C C . GLN B 1 107 ? 26.516 20.031 -7.387 1 95.38 107 GLN B C 1
ATOM 7282 O O . GLN B 1 107 ? 26.719 18.969 -7.98 1 95.38 107 GLN B O 1
ATOM 7287 N N . PRO B 1 108 ? 26.859 20.219 -6.105 1 96.81 108 PRO B N 1
ATOM 7288 C CA . PRO B 1 108 ? 27.234 19.031 -5.336 1 96.81 108 PRO B CA 1
ATOM 7289 C C . PRO B 1 108 ? 26.078 18.031 -5.207 1 96.81 108 PRO B C 1
ATOM 7291 O O . PRO B 1 108 ? 24.938 18.438 -4.969 1 96.81 108 PRO B O 1
ATOM 7294 N N . ALA B 1 109 ? 26.391 16.766 -5.398 1 98.06 109 ALA B N 1
ATOM 7295 C CA . ALA B 1 109 ? 25.328 15.758 -5.387 1 98.06 109 ALA B CA 1
ATOM 7296 C C . ALA B 1 109 ? 25.844 14.445 -4.809 1 98.06 109 ALA B C 1
ATOM 7298 O O . ALA B 1 109 ? 27.062 14.203 -4.77 1 98.06 109 ALA B O 1
ATOM 7299 N N . LEU B 1 110 ? 24.953 13.664 -4.246 1 98.38 110 LEU B N 1
ATOM 7300 C CA . LEU B 1 110 ? 25.172 12.297 -3.783 1 98.38 110 LEU B CA 1
ATOM 7301 C C . LEU B 1 110 ? 24.5 11.297 -4.715 1 98.38 110 LEU B C 1
ATOM 7303 O O . LEU B 1 110 ? 23.266 11.281 -4.828 1 98.38 110 LEU B O 1
ATOM 7307 N N . LYS B 1 111 ? 25.25 10.523 -5.402 1 98.44 111 LYS B N 1
ATOM 7308 C CA . LYS B 1 111 ? 24.688 9.391 -6.125 1 98.44 111 LYS B CA 1
ATOM 7309 C C . LYS B 1 111 ? 24.609 8.156 -5.23 1 98.44 111 LYS B C 1
ATOM 7311 O O . LYS B 1 111 ? 25.625 7.684 -4.715 1 98.44 111 LYS B O 1
ATOM 7316 N N . VAL B 1 112 ? 23.422 7.676 -5.008 1 98.62 112 VAL B N 1
ATOM 7317 C CA . VAL B 1 112 ? 23.172 6.543 -4.121 1 98.62 112 VAL B CA 1
ATOM 7318 C C . VAL B 1 112 ? 22.594 5.379 -4.918 1 98.62 112 VAL B C 1
ATOM 7320 O O . VAL B 1 112 ? 21.609 5.551 -5.648 1 98.62 112 VAL B O 1
ATOM 7323 N N . THR B 1 113 ? 23.188 4.234 -4.832 1 98.56 113 THR B N 1
ATOM 7324 C CA . THR B 1 113 ? 22.703 3.037 -5.512 1 98.56 113 THR B CA 1
ATOM 7325 C C . THR B 1 113 ? 22.484 1.902 -4.516 1 98.56 113 THR B C 1
ATOM 7327 O O . THR B 1 113 ? 23.359 1.59 -3.713 1 98.56 113 THR B O 1
ATOM 7330 N N . LEU B 1 114 ? 21.344 1.365 -4.504 1 98.62 114 LEU B N 1
ATOM 7331 C CA . LEU B 1 114 ? 21.031 0.159 -3.742 1 98.62 114 LEU B CA 1
ATOM 7332 C C . LEU B 1 114 ? 20.953 -1.055 -4.66 1 98.62 114 LEU B C 1
ATOM 7334 O O . LEU B 1 114 ? 20.312 -0.995 -5.719 1 98.62 114 LEU B O 1
ATOM 7338 N N . GLU B 1 115 ? 21.609 -2.078 -4.312 1 98.5 115 GLU B N 1
ATOM 7339 C CA . GLU B 1 115 ? 21.562 -3.352 -5.027 1 98.5 115 GLU B CA 1
ATOM 7340 C C . GLU B 1 115 ? 21.25 -4.508 -4.078 1 98.5 115 GLU B C 1
ATOM 7342 O O . GLU B 1 115 ? 21.969 -4.70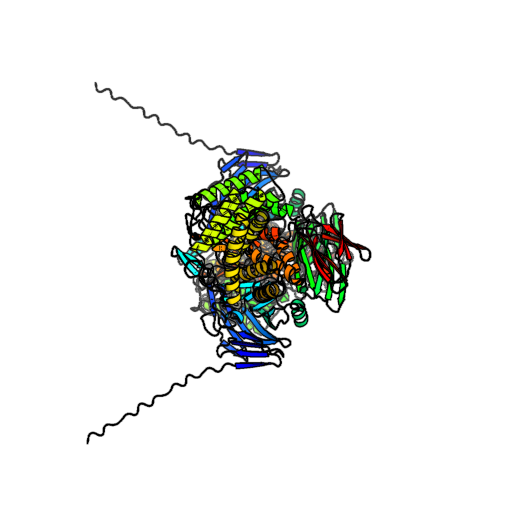7 -3.092 1 98.5 115 GLU B O 1
ATOM 7347 N N . ASN B 1 116 ? 20.219 -5.242 -4.285 1 98.25 116 ASN B N 1
ATOM 7348 C CA . ASN B 1 116 ? 19.922 -6.434 -3.498 1 98.25 116 ASN B CA 1
ATOM 7349 C C . ASN B 1 116 ? 20.75 -7.629 -3.961 1 98.25 116 ASN B C 1
ATOM 7351 O O . ASN B 1 116 ? 20.453 -8.227 -4.996 1 98.25 116 ASN B O 1
ATOM 7355 N N . LYS B 1 117 ? 21.688 -7.957 -3.232 1 97.25 117 LYS B N 1
ATOM 7356 C CA . LYS B 1 117 ? 22.562 -9.086 -3.549 1 97.25 117 LYS B CA 1
ATOM 7357 C C . LYS B 1 117 ? 22.109 -10.344 -2.811 1 97.25 117 LYS B C 1
ATOM 7359 O O . LYS B 1 117 ? 22.766 -11.383 -2.9 1 97.25 117 LYS B O 1
ATOM 7364 N N . GLY B 1 118 ? 21.031 -10.195 -2.08 1 96 118 GLY B N 1
ATOM 7365 C CA . GLY B 1 118 ? 20.531 -11.32 -1.311 1 96 118 GLY B CA 1
ATOM 7366 C C . GLY B 1 118 ? 19.672 -12.266 -2.131 1 96 118 GLY B C 1
ATOM 7367 O O . GLY B 1 118 ? 19.391 -12.008 -3.305 1 96 118 GLY B O 1
ATOM 7368 N N . ASN B 1 119 ? 19.188 -13.336 -1.466 1 96 119 ASN B N 1
ATOM 7369 C CA . ASN B 1 119 ? 18.484 -14.422 -2.137 1 96 119 ASN B CA 1
ATOM 7370 C C . ASN B 1 119 ? 16.969 -14.258 -2.021 1 96 119 ASN B C 1
ATOM 7372 O O . ASN B 1 119 ? 16.203 -15.078 -2.545 1 96 119 ASN B O 1
ATOM 7376 N N . VAL B 1 120 ? 16.562 -13.219 -1.31 1 96.19 120 VAL B N 1
ATOM 7377 C CA . VAL B 1 120 ? 15.141 -12.93 -1.149 1 96.19 120 VAL B CA 1
ATOM 7378 C C . VAL B 1 120 ? 14.891 -11.438 -1.368 1 96.19 120 VAL B C 1
ATOM 7380 O O . VAL B 1 120 ? 15.828 -10.641 -1.356 1 96.19 120 VAL B O 1
ATOM 7383 N N . PRO B 1 121 ? 13.656 -11.047 -1.592 1 97.25 121 PRO B N 1
ATOM 7384 C CA . PRO B 1 121 ? 13.383 -9.617 -1.727 1 97.25 121 PRO B CA 1
ATOM 7385 C C . PRO B 1 121 ? 13.695 -8.828 -0.455 1 97.25 121 PRO B C 1
ATOM 7387 O O . PRO B 1 121 ? 13.586 -9.367 0.65 1 97.25 121 PRO B O 1
ATOM 7390 N N . PHE B 1 122 ? 14.195 -7.629 -0.628 1 97.44 122 PHE B N 1
ATOM 7391 C CA . PHE B 1 122 ? 14.43 -6.691 0.465 1 97.44 122 PHE B CA 1
ATOM 7392 C C . PHE B 1 122 ? 13.227 -5.777 0.667 1 97.44 122 PHE B C 1
ATOM 7394 O O . PHE B 1 122 ? 12.914 -4.957 -0.197 1 97.44 122 PHE B O 1
ATOM 7401 N N . GLN B 1 123 ? 12.422 -5.906 1.818 1 97.81 123 GLN B N 1
ATOM 7402 C CA . GLN B 1 123 ? 11.227 -5.133 2.148 1 97.81 123 GLN B CA 1
ATOM 7403 C C . GLN B 1 123 ? 11.352 -4.484 3.523 1 97.81 123 GLN B C 1
ATOM 7405 O O . GLN B 1 123 ? 10.641 -4.852 4.457 1 97.81 123 GLN B O 1
ATOM 7410 N N . PRO B 1 124 ? 12.164 -3.43 3.682 1 98.06 124 PRO B N 1
ATOM 7411 C CA . PRO B 1 124 ? 12.305 -2.736 4.965 1 98.06 124 PRO B CA 1
ATOM 7412 C C . PRO B 1 124 ? 11.094 -1.867 5.297 1 98.06 124 PRO B C 1
ATOM 7414 O O . PRO B 1 124 ? 10.289 -1.56 4.418 1 98.06 124 PRO B O 1
ATOM 7417 N N . THR B 1 125 ? 10.953 -1.566 6.621 1 97.88 125 THR B N 1
ATOM 7418 C CA . THR B 1 125 ? 10.031 -0.478 6.926 1 97.88 125 THR B CA 1
ATOM 7419 C C . THR B 1 125 ? 10.469 0.812 6.242 1 97.88 125 THR B C 1
ATOM 7421 O O . THR B 1 125 ? 9.664 1.49 5.602 1 97.88 125 THR B O 1
ATOM 7424 N N . LYS B 1 126 ? 11.75 1.114 6.406 1 97.88 126 LYS B N 1
ATOM 7425 C CA . LYS B 1 126 ? 12.422 2.223 5.73 1 97.88 126 LYS B CA 1
ATOM 7426 C C . LYS B 1 126 ? 13.867 1.868 5.395 1 97.88 126 LYS B C 1
ATOM 7428 O O . LYS B 1 126 ? 14.508 1.105 6.117 1 97.88 126 LYS B O 1
ATOM 7433 N N . ALA B 1 127 ? 14.336 2.443 4.348 1 98.56 127 ALA B N 1
ATOM 7434 C CA . ALA B 1 127 ? 15.766 2.389 4.035 1 98.56 127 ALA B CA 1
ATOM 7435 C C . ALA B 1 127 ? 16.188 3.586 3.188 1 98.56 127 ALA B C 1
ATOM 7437 O O . ALA B 1 127 ? 15.422 4.051 2.332 1 98.56 127 ALA B O 1
ATOM 7438 N N . GLY B 1 128 ? 17.281 4.094 3.455 1 97.81 128 GLY B N 1
ATOM 7439 C CA . GLY B 1 128 ? 17.781 5.234 2.703 1 97.81 128 GLY B CA 1
ATOM 7440 C C . GLY B 1 128 ? 18.984 5.895 3.344 1 97.81 128 GLY B C 1
ATOM 7441 O O . GLY B 1 128 ? 19.906 5.211 3.779 1 97.81 128 GLY B O 1
ATOM 7442 N N . LEU B 1 129 ? 18.984 7.219 3.357 1 97.38 129 LEU B N 1
ATOM 7443 C CA . LEU B 1 129 ? 20.141 7.977 3.818 1 97.38 129 LEU B CA 1
ATOM 7444 C C . LEU B 1 129 ? 19.766 8.906 4.969 1 97.38 129 LEU B C 1
ATOM 7446 O O . LEU B 1 129 ? 18.844 9.727 4.836 1 97.38 129 LEU B O 1
ATOM 7450 N N . LYS B 1 130 ? 20.453 8.758 6.078 1 96.62 130 LYS B N 1
ATOM 7451 C CA . LYS B 1 130 ? 20.531 9.883 6.996 1 96.62 130 LYS B CA 1
ATOM 7452 C C . LYS B 1 130 ? 21.453 10.977 6.449 1 96.62 130 LYS B C 1
ATOM 7454 O O . LYS B 1 130 ? 22.641 10.734 6.211 1 96.62 130 LYS B O 1
ATOM 7459 N N . LEU B 1 131 ? 20.984 12.102 6.246 1 96.62 131 LEU B N 1
ATOM 7460 C CA . LEU B 1 131 ? 21.766 13.109 5.523 1 96.62 131 LEU B CA 1
ATOM 7461 C C . LEU B 1 131 ? 22.922 13.625 6.379 1 96.62 131 LEU B C 1
ATOM 7463 O O . LEU B 1 131 ? 23.922 14.109 5.852 1 96.62 131 LEU B O 1
ATOM 7467 N N . GLY B 1 132 ? 22.734 13.648 7.703 1 95.56 132 GLY B N 1
ATOM 7468 C CA . GLY B 1 132 ? 23.797 14.039 8.617 1 95.56 132 GLY B CA 1
ATOM 7469 C C . GLY B 1 132 ? 23.984 15.539 8.695 1 95.56 132 GLY B C 1
ATOM 7470 O O . GLY B 1 132 ? 24.953 16.016 9.297 1 95.56 132 GLY B O 1
ATOM 7471 N N . ILE B 1 133 ? 23.125 16.312 8.055 1 96.31 133 ILE B N 1
ATOM 7472 C CA . ILE B 1 133 ? 23.156 17.766 8.195 1 96.31 133 ILE B CA 1
ATOM 7473 C C . ILE B 1 133 ? 22.875 18.156 9.648 1 96.31 133 ILE B C 1
ATOM 7475 O O . ILE B 1 133 ? 22.016 17.562 10.297 1 96.31 133 ILE B O 1
ATOM 7479 N N . ASP B 1 134 ? 23.578 19.109 10.172 1 94.81 134 ASP B N 1
ATOM 7480 C CA . ASP B 1 134 ? 23.406 19.531 11.562 1 94.81 134 ASP B CA 1
ATOM 7481 C C . ASP B 1 134 ? 22.094 20.281 11.758 1 94.81 134 ASP B C 1
ATOM 7483 O O . ASP B 1 134 ? 22.047 21.5 11.539 1 94.81 134 ASP B O 1
ATOM 7487 N N . THR B 1 135 ? 21.156 19.625 12.227 1 95.06 135 THR B N 1
ATOM 7488 C CA . THR B 1 135 ? 19.828 20.172 12.492 1 95.06 135 THR B CA 1
ATOM 7489 C C . THR B 1 135 ? 19.609 20.391 13.984 1 95.06 135 THR B C 1
ATOM 7491 O O . THR B 1 135 ? 18.516 20.75 14.422 1 95.06 135 THR B O 1
ATOM 7494 N N . TYR B 1 136 ? 20.578 20.141 14.812 1 94.81 136 TYR B N 1
ATOM 7495 C CA . TYR B 1 136 ? 20.422 20.094 16.266 1 94.81 136 TYR B CA 1
ATOM 7496 C C . TYR B 1 136 ? 20.5 21.5 16.859 1 94.81 136 TYR B C 1
ATOM 7498 O O . TYR B 1 136 ? 21.594 21.953 17.219 1 94.81 136 TYR B O 1
ATOM 7506 N N . MET B 1 137 ? 19.391 22.141 17.188 1 94.38 137 MET B N 1
ATOM 7507 C CA . MET B 1 137 ? 19.312 23.531 17.641 1 94.38 137 MET B CA 1
ATOM 7508 C C . MET B 1 137 ? 19.219 23.594 19.172 1 94.38 137 MET B C 1
ATOM 7510 O O . MET B 1 137 ? 18.172 23.906 19.719 1 94.38 137 MET B O 1
ATOM 7514 N N . ASP B 1 138 ? 20.328 23.5 19.859 1 92.12 138 ASP B N 1
ATOM 7515 C CA . ASP B 1 138 ? 20.328 23.281 21.297 1 92.12 138 ASP B CA 1
ATOM 7516 C C . ASP B 1 138 ? 20.672 24.578 22.047 1 92.12 138 ASP B C 1
ATOM 7518 O O . ASP B 1 138 ? 20.344 24.719 23.219 1 92.12 138 ASP B O 1
ATOM 7522 N N . LYS B 1 139 ? 21.344 25.594 21.297 1 92.38 139 LYS B N 1
ATOM 7523 C CA . LYS B 1 139 ? 21.766 26.719 22.125 1 92.38 139 LYS B CA 1
ATOM 7524 C C . LYS B 1 139 ? 21.891 27.984 21.281 1 92.38 139 LYS B C 1
ATOM 7526 O O . LYS B 1 139 ? 22.25 27.922 20.109 1 92.38 139 LYS B O 1
ATOM 7531 N N . TYR B 1 140 ? 21.625 29.172 21.922 1 92.38 140 TYR B N 1
ATOM 7532 C CA . TYR B 1 140 ? 21.891 30.5 21.391 1 92.38 140 TYR B CA 1
ATOM 7533 C C . TYR B 1 140 ? 23.359 30.859 21.516 1 92.38 140 TYR B C 1
ATOM 7535 O O . TYR B 1 140 ? 23.984 30.578 22.531 1 92.38 140 TYR B O 1
ATOM 7543 N N . PRO B 1 141 ? 23.906 31.484 20.562 1 94 141 PRO B N 1
ATOM 7544 C CA . PRO B 1 141 ? 23.359 31.891 19.281 1 94 141 PRO B CA 1
ATOM 7545 C C . PRO B 1 141 ? 23.625 30.891 18.156 1 94 141 PRO B C 1
ATOM 7547 O O . PRO B 1 141 ? 23.344 31.156 17 1 94 141 PRO B O 1
ATOM 7550 N N . ASP B 1 142 ? 24.188 29.672 18.516 1 93.56 142 ASP B N 1
ATOM 7551 C CA . ASP B 1 142 ? 24.641 28.688 17.547 1 93.56 142 ASP B CA 1
ATOM 7552 C C . ASP B 1 142 ? 23.516 28.266 16.609 1 93.56 142 ASP B C 1
ATOM 7554 O O . ASP B 1 142 ? 23.75 27.938 15.445 1 93.56 142 ASP B O 1
ATOM 7558 N N . TRP B 1 143 ? 22.297 28.281 17.125 1 94.75 143 TRP B N 1
ATOM 7559 C CA . TRP B 1 143 ? 21.188 27.75 16.344 1 94.75 143 TRP B CA 1
ATOM 7560 C C . TRP B 1 143 ? 20.938 28.609 15.102 1 94.75 143 TRP B C 1
ATOM 7562 O O . TRP B 1 143 ? 20.281 28.156 14.156 1 94.75 143 TRP B O 1
ATOM 7572 N N . PHE B 1 144 ? 21.469 29.812 14.992 1 94.56 144 PHE B N 1
ATOM 7573 C CA . PHE B 1 144 ? 21.25 30.672 13.836 1 94.56 144 PHE B CA 1
ATOM 7574 C C . PHE B 1 144 ? 21.953 30.094 12.602 1 94.56 144 PHE B C 1
ATOM 7576 O O . PHE B 1 144 ? 21.609 30.453 11.469 1 94.56 144 PHE B O 1
ATOM 7583 N N . GLY B 1 145 ? 22.938 29.219 12.836 1 93.38 145 GLY B N 1
ATOM 7584 C CA . GLY B 1 145 ? 23.672 28.609 11.734 1 93.38 145 GLY B CA 1
ATOM 7585 C C . GLY B 1 145 ? 23.266 27.172 11.477 1 93.38 145 GLY B C 1
ATOM 7586 O O . GLY B 1 145 ? 23.828 26.5 10.609 1 93.38 145 GLY B O 1
ATOM 7587 N N . LYS B 1 146 ? 22.312 26.688 12.188 1 95.25 146 LYS B N 1
ATOM 7588 C CA . LYS B 1 146 ? 21.844 25.312 12.023 1 95.25 146 LYS B CA 1
ATOM 7589 C C . LYS B 1 146 ? 20.641 25.266 11.078 1 95.25 146 LYS B C 1
ATOM 7591 O O . LYS B 1 146 ? 19.875 26.219 10.992 1 95.25 146 LYS B O 1
ATOM 7596 N N . TYR B 1 147 ? 20.531 24.156 10.367 1 96.38 147 TYR B N 1
ATOM 7597 C CA . TYR B 1 147 ? 19.484 24.031 9.359 1 96.38 147 TYR B CA 1
ATOM 7598 C C . TYR B 1 147 ? 18.266 23.297 9.906 1 96.38 147 TYR B C 1
ATOM 7600 O O . TYR B 1 147 ? 18.406 22.203 10.477 1 96.38 147 TYR B O 1
ATOM 7608 N N . PHE B 1 148 ? 17.109 23.875 9.812 1 97.38 148 PHE B N 1
ATOM 7609 C CA . PHE B 1 148 ? 15.844 23.234 10.133 1 97.38 148 PHE B CA 1
ATOM 7610 C C . PHE B 1 148 ? 15.227 22.609 8.891 1 97.38 148 PHE B C 1
ATOM 7612 O O . PHE B 1 148 ? 15.219 23.219 7.82 1 97.38 148 PHE B O 1
ATOM 7619 N N . PRO B 1 149 ? 14.758 21.312 8.961 1 97.56 149 PRO B N 1
ATOM 7620 C CA . PRO B 1 149 ? 14.086 20.703 7.816 1 97.56 149 PRO B CA 1
ATOM 7621 C C . PRO B 1 149 ? 12.703 21.297 7.555 1 97.56 149 PRO B C 1
ATOM 7623 O O . PRO B 1 149 ? 11.688 20.656 7.836 1 97.56 149 PRO B O 1
ATOM 7626 N N . THR B 1 150 ? 12.594 22.297 6.809 1 97.62 150 THR B N 1
ATOM 7627 C CA . THR B 1 150 ? 11.43 23.172 6.711 1 97.62 150 THR B CA 1
ATOM 7628 C C . THR B 1 150 ? 10.383 22.562 5.781 1 97.62 150 THR B C 1
ATOM 7630 O O . THR B 1 150 ? 9.18 22.656 6.055 1 97.62 150 THR B O 1
ATOM 7633 N N . LEU B 1 151 ? 10.859 22 4.684 1 97.88 151 LEU B N 1
ATOM 7634 C CA . LEU B 1 151 ? 9.945 21.438 3.703 1 97.88 151 LEU B CA 1
ATOM 7635 C C . LEU B 1 151 ? 10.555 20.203 3.027 1 97.88 151 LEU B C 1
ATOM 7637 O O . LEU B 1 151 ? 11.68 20.281 2.512 1 97.88 151 LEU B O 1
ATOM 7641 N N . MET B 1 152 ? 9.898 19.141 3.125 1 98 152 MET B N 1
ATOM 7642 C CA . MET B 1 152 ? 10.172 17.953 2.33 1 98 152 MET B CA 1
ATOM 7643 C C . MET B 1 152 ? 8.914 17.469 1.621 1 98 152 MET B C 1
ATOM 7645 O O . MET B 1 152 ? 7.84 17.391 2.229 1 98 152 MET B O 1
ATOM 7649 N N . ARG B 1 153 ? 9.086 17.234 0.366 1 97.81 153 ARG B N 1
ATOM 7650 C CA . ARG B 1 153 ? 7.895 16.859 -0.392 1 97.81 153 ARG B CA 1
ATOM 7651 C C . ARG B 1 153 ? 8.195 15.711 -1.352 1 97.81 153 ARG B C 1
ATOM 7653 O O . ARG B 1 153 ? 9.07 15.828 -2.211 1 97.81 153 ARG B O 1
ATOM 7660 N N . ASN B 1 154 ? 7.504 14.633 -1.146 1 98.56 154 ASN B N 1
ATOM 7661 C CA . ASN B 1 154 ? 7.574 13.492 -2.051 1 98.56 154 ASN B CA 1
ATOM 7662 C C . ASN B 1 154 ? 6.539 13.594 -3.166 1 98.56 154 ASN B C 1
ATOM 7664 O O . ASN B 1 154 ? 5.371 13.891 -2.908 1 98.56 154 ASN B O 1
ATOM 7668 N N . GLU B 1 155 ? 6.98 13.508 -4.379 1 98.56 155 GLU B N 1
ATOM 7669 C CA . GLU B 1 155 ? 6.109 13.312 -5.535 1 98.56 155 GLU B CA 1
ATOM 7670 C C . GLU B 1 155 ? 6.246 11.898 -6.094 1 98.56 155 GLU B C 1
ATOM 7672 O O . GLU B 1 155 ? 7.227 11.203 -5.812 1 98.56 155 GLU B O 1
ATOM 7677 N N . LYS B 1 156 ? 5.277 11.516 -6.891 1 97.81 156 LYS B N 1
ATOM 7678 C CA . LYS B 1 156 ? 5.293 10.18 -7.473 1 97.81 156 LYS B CA 1
ATOM 7679 C C . LYS B 1 156 ? 6.594 9.93 -8.234 1 97.81 156 LYS B C 1
ATOM 7681 O O . LYS B 1 156 ? 7.023 8.781 -8.375 1 97.81 156 LYS B O 1
ATOM 7686 N N . THR B 1 157 ? 7.184 11.023 -8.789 1 98.38 157 THR B N 1
ATOM 7687 C CA . THR B 1 157 ? 8.219 10.82 -9.797 1 98.38 157 THR B CA 1
ATOM 7688 C C . THR B 1 157 ? 9.523 11.484 -9.367 1 98.38 157 THR B C 1
ATOM 7690 O O . THR B 1 157 ? 10.57 11.258 -9.984 1 98.38 157 THR B O 1
ATOM 7693 N N . HIS B 1 158 ? 9.523 12.305 -8.406 1 98.69 158 HIS B N 1
ATOM 7694 C CA . HIS B 1 158 ? 10.703 13.031 -7.941 1 98.69 158 HIS B CA 1
ATOM 7695 C C . HIS B 1 158 ? 10.516 13.523 -6.508 1 98.69 158 HIS B C 1
ATOM 7697 O O . HIS B 1 158 ? 9.516 13.195 -5.863 1 98.69 158 HIS B O 1
ATOM 7703 N N . PHE B 1 159 ? 11.523 14.086 -5.945 1 98.56 159 PHE B N 1
ATOM 7704 C CA . PHE B 1 159 ? 11.531 14.609 -4.59 1 98.56 159 PHE B CA 1
ATOM 7705 C C . PHE B 1 159 ? 12.164 16 -4.551 1 98.56 159 PHE B C 1
ATOM 7707 O O . PHE B 1 159 ? 13.117 16.266 -5.281 1 98.56 159 PHE B O 1
ATOM 7714 N N . TYR B 1 160 ? 11.594 16.891 -3.682 1 98.62 160 TYR B N 1
ATOM 7715 C CA . TYR B 1 160 ? 12.258 18.156 -3.457 1 98.62 160 TYR B CA 1
ATOM 7716 C C . TYR B 1 160 ? 11.945 18.703 -2.066 1 98.62 160 TYR B C 1
ATOM 7718 O O . TYR B 1 160 ? 10.984 18.281 -1.429 1 98.62 160 TYR B O 1
ATOM 7726 N N . GLY B 1 161 ? 12.734 19.562 -1.557 1 98 161 GLY B N 1
ATOM 7727 C CA . GLY B 1 161 ? 12.562 20.25 -0.288 1 98 161 GLY B CA 1
ATOM 7728 C C . GLY B 1 161 ? 13.688 21.219 0.017 1 98 161 GLY B C 1
ATOM 7729 O O . GLY B 1 161 ? 14.523 21.5 -0.845 1 98 161 GLY B O 1
ATOM 7730 N N . TYR B 1 162 ? 13.602 21.812 1.154 1 98.06 162 TYR B N 1
ATOM 7731 C CA . TYR B 1 162 ? 14.711 22.672 1.571 1 98.06 162 TYR B CA 1
ATOM 7732 C C . TYR B 1 162 ? 14.812 22.734 3.092 1 98.06 162 TYR B C 1
ATOM 7734 O O . TYR B 1 162 ? 13.836 22.453 3.795 1 98.06 162 TYR B O 1
ATOM 7742 N N . LEU B 1 163 ? 15.961 22.969 3.537 1 97.94 163 LEU B N 1
ATOM 7743 C CA . LEU B 1 163 ? 16.266 23.359 4.91 1 97.94 163 LEU B CA 1
ATOM 7744 C C . LEU B 1 163 ? 16.594 24.844 4.98 1 97.94 163 LEU B C 1
ATOM 7746 O O . LEU B 1 163 ? 17.078 25.438 4.004 1 97.94 163 LEU B O 1
ATOM 7750 N N . GLN B 1 164 ? 16.297 25.422 6.109 1 97.19 164 GLN B N 1
ATOM 7751 C CA . GLN B 1 164 ? 16.578 26.844 6.254 1 97.19 164 GLN B CA 1
ATOM 7752 C C . GLN B 1 164 ? 17.094 27.156 7.652 1 97.19 164 GLN B C 1
ATOM 7754 O O . GLN B 1 164 ? 16.625 26.578 8.641 1 97.19 164 GLN B O 1
ATOM 7759 N N . THR B 1 165 ? 18.078 28.016 7.719 1 96.25 165 THR B N 1
ATOM 7760 C CA . THR B 1 165 ? 18.578 28.484 9.008 1 96.25 165 THR B CA 1
ATOM 7761 C C . THR B 1 165 ? 17.75 29.688 9.492 1 96.25 165 THR B C 1
ATOM 7763 O O . THR B 1 165 ? 17.141 30.391 8.695 1 96.25 165 THR B O 1
ATOM 7766 N N . PRO B 1 166 ? 17.719 29.891 10.805 1 96 166 PRO B N 1
ATOM 7767 C CA . PRO B 1 166 ? 17.078 31.125 11.305 1 96 166 PRO B CA 1
ATOM 7768 C C . PRO B 1 166 ? 17.719 32.375 10.734 1 96 166 PRO B C 1
ATOM 7770 O O . PRO B 1 166 ? 17.047 33.438 10.648 1 96 166 PRO B O 1
ATOM 7773 N N . ALA B 1 167 ? 18.922 32.312 10.211 1 93.88 167 ALA B N 1
ATOM 7774 C CA . ALA B 1 167 ? 19.609 33.438 9.625 1 93.88 167 ALA B CA 1
ATOM 7775 C C . ALA B 1 167 ? 19.141 33.688 8.188 1 93.88 167 ALA B C 1
ATOM 7777 O O . ALA B 1 167 ? 19.438 34.719 7.598 1 93.88 167 ALA B O 1
ATOM 7778 N N . GLY B 1 168 ? 18.438 32.75 7.609 1 93.19 168 GLY B N 1
ATOM 7779 C CA . GLY B 1 168 ? 17.797 33.031 6.332 1 93.19 168 GLY B CA 1
ATOM 7780 C C . GLY B 1 168 ? 18.422 32.25 5.184 1 93.19 168 GLY B C 1
ATOM 7781 O O . GLY B 1 168 ? 17.953 32.312 4.047 1 93.19 168 GLY B O 1
ATOM 7782 N N . HIS B 1 169 ? 19.469 31.438 5.453 1 93.31 169 HIS B N 1
ATOM 7783 C CA . HIS B 1 169 ? 20.078 30.625 4.406 1 93.31 169 HIS B CA 1
ATOM 7784 C C . HIS B 1 169 ? 19.234 29.391 4.121 1 93.31 169 HIS B C 1
ATOM 7786 O O . HIS B 1 169 ? 18.781 28.719 5.051 1 93.31 169 HIS B O 1
ATOM 7792 N N . ALA B 1 170 ? 19.031 29.141 2.801 1 96 170 ALA B N 1
ATOM 7793 C CA . ALA B 1 170 ? 18.219 28 2.426 1 96 170 ALA B CA 1
ATOM 7794 C C . ALA B 1 170 ? 19.016 27 1.574 1 96 170 ALA B C 1
ATOM 7796 O O . ALA B 1 170 ? 19.719 27.406 0.642 1 96 170 ALA B O 1
ATOM 7797 N N . LEU B 1 171 ? 18.984 25.766 1.967 1 96.88 171 LEU B N 1
ATOM 7798 C CA . LEU B 1 171 ? 19.578 24.672 1.222 1 96.88 171 LEU B CA 1
ATOM 7799 C C . LEU B 1 171 ? 18.516 23.812 0.571 1 96.88 171 LEU B C 1
ATOM 7801 O O . LEU B 1 171 ? 17.734 23.141 1.266 1 96.88 171 LEU B O 1
ATOM 7805 N N . GLY B 1 172 ? 18.516 23.812 -0.763 1 97.5 172 GLY B N 1
ATOM 7806 C CA . GLY B 1 172 ? 17.609 22.922 -1.483 1 97.5 172 GLY B CA 1
ATOM 7807 C C . GLY B 1 172 ? 18.109 21.484 -1.542 1 97.5 172 GLY B C 1
ATOM 7808 O O . GLY B 1 172 ? 19.312 21.25 -1.673 1 97.5 172 GLY B O 1
ATOM 7809 N N . ILE B 1 173 ? 17.266 20.516 -1.351 1 98.25 173 ILE B N 1
ATOM 7810 C CA . ILE B 1 173 ? 17.516 19.094 -1.545 1 98.25 173 ILE B CA 1
ATOM 7811 C C . ILE B 1 173 ? 16.562 18.531 -2.611 1 98.25 173 ILE B C 1
ATOM 7813 O O . ILE B 1 173 ? 15.344 18.578 -2.445 1 98.25 173 ILE B O 1
ATOM 7817 N N . VAL B 1 174 ? 17.156 17.984 -3.693 1 98.56 174 VAL B N 1
ATOM 7818 C CA . VAL B 1 174 ? 16.312 17.578 -4.82 1 98.56 174 VAL B CA 1
ATOM 7819 C C . VAL B 1 174 ? 16.781 16.219 -5.348 1 98.56 174 VAL B C 1
ATOM 7821 O O . VAL B 1 174 ? 17.984 15.945 -5.391 1 98.56 174 VAL B O 1
ATOM 7824 N N . SER B 1 175 ? 15.82 15.328 -5.633 1 98.75 175 SER B N 1
ATOM 7825 C CA . SER B 1 175 ? 16.094 14.094 -6.367 1 98.75 175 SER B CA 1
ATOM 7826 C C . SER B 1 175 ? 15.195 13.984 -7.598 1 98.75 175 SER B C 1
ATOM 7828 O O . SER B 1 175 ? 13.969 13.93 -7.477 1 98.75 175 SER B O 1
ATOM 7830 N N . PRO B 1 176 ? 15.805 13.945 -8.82 1 98.06 176 PRO B N 1
ATOM 7831 C CA . PRO B 1 176 ? 14.969 13.719 -10 1 98.06 176 PRO B CA 1
ATOM 7832 C C . PRO B 1 176 ? 14.266 12.359 -9.984 1 98.06 176 PRO B C 1
ATOM 7834 O O . PRO B 1 176 ? 13.281 12.164 -10.695 1 98.06 176 PRO B O 1
ATOM 7837 N N . GLN B 1 177 ? 14.797 11.398 -9.219 1 98.31 177 GLN B N 1
ATOM 7838 C CA . GLN B 1 177 ? 14.117 10.125 -8.992 1 98.31 177 GLN B CA 1
ATOM 7839 C C . GLN B 1 177 ? 13.172 10.211 -7.797 1 98.31 177 GLN B C 1
ATOM 7841 O O . GLN B 1 177 ? 13.391 11.016 -6.887 1 98.31 177 GLN B O 1
ATOM 7846 N N . PRO B 1 178 ? 12.148 9.414 -7.812 1 98.62 178 PRO B N 1
ATOM 7847 C CA . PRO B 1 178 ? 11.234 9.43 -6.664 1 98.62 178 PRO B CA 1
ATOM 7848 C C . PRO B 1 178 ? 11.883 8.898 -5.391 1 98.62 178 PRO B C 1
ATOM 7850 O O . PRO B 1 178 ? 12.672 7.949 -5.441 1 98.62 178 PRO B O 1
ATOM 7853 N N . VAL B 1 179 ? 11.695 9.5 -4.297 1 98.81 179 VAL B N 1
ATOM 7854 C CA . VAL B 1 179 ? 12.016 9.062 -2.943 1 98.81 179 VAL B CA 1
ATOM 7855 C C . VAL B 1 179 ? 10.734 8.641 -2.223 1 98.81 179 VAL B C 1
ATOM 7857 O O . VAL B 1 179 ? 9.719 9.344 -2.279 1 98.81 179 VAL B O 1
ATOM 7860 N N . ALA B 1 180 ? 10.727 7.535 -1.597 1 98.81 180 ALA B N 1
ATOM 7861 C CA . ALA B 1 180 ? 9.492 6.961 -1.063 1 98.81 180 ALA B CA 1
ATOM 7862 C C . ALA B 1 180 ? 8.883 7.867 0.001 1 98.81 180 ALA B C 1
ATOM 7864 O O . ALA B 1 180 ? 7.672 8.094 0.009 1 98.81 180 ALA B O 1
ATOM 7865 N N . SER B 1 181 ? 9.695 8.328 0.935 1 98.75 181 SER B N 1
ATOM 7866 C CA . SER B 1 181 ? 9.266 9.18 2.037 1 98.75 181 SER B CA 1
ATOM 7867 C C . SER B 1 181 ? 10.445 9.914 2.662 1 98.75 181 SER B C 1
ATOM 7869 O O . SER B 1 181 ? 11.555 9.898 2.111 1 98.75 181 SER B O 1
ATOM 7871 N N . TRP B 1 182 ? 10.242 10.609 3.652 1 98.62 182 TRP B N 1
ATOM 7872 C CA . TRP B 1 182 ? 11.258 11.219 4.508 1 98.62 182 TRP B CA 1
ATOM 7873 C C . TRP B 1 182 ? 10.875 11.086 5.977 1 98.62 182 TRP B C 1
ATOM 7875 O O . TRP B 1 182 ? 9.719 10.828 6.305 1 98.62 182 TRP B O 1
ATOM 7885 N N . SER B 1 183 ? 11.859 11.18 6.832 1 97.81 183 SER B N 1
ATOM 7886 C CA . SER B 1 183 ? 11.641 11.117 8.273 1 97.81 183 SER B CA 1
ATOM 7887 C C . SER B 1 183 ? 12.695 11.922 9.031 1 97.81 183 SER B C 1
ATOM 7889 O O . SER B 1 183 ? 13.695 12.328 8.453 1 97.81 183 SER B O 1
ATOM 7891 N N . VAL B 1 184 ? 12.383 12.25 10.227 1 96.44 184 VAL B N 1
ATOM 7892 C CA . VAL B 1 184 ? 13.328 12.914 11.117 1 96.44 184 VAL B CA 1
ATOM 7893 C C . VAL B 1 184 ? 13.5 12.094 12.391 1 96.44 184 VAL B C 1
ATOM 7895 O O . VAL B 1 184 ? 12.578 11.391 12.812 1 96.44 184 VAL B O 1
ATOM 7898 N N . ALA B 1 185 ? 14.703 12.156 12.922 1 93.88 185 ALA B N 1
ATOM 7899 C CA . ALA B 1 185 ? 14.969 11.57 14.234 1 93.88 185 ALA B CA 1
ATOM 7900 C C . ALA B 1 185 ? 14.953 12.625 15.328 1 93.88 185 ALA B C 1
ATOM 7902 O O . ALA B 1 185 ? 15.508 13.711 15.164 1 93.88 185 ALA B O 1
ATOM 7903 N N . TYR B 1 186 ? 14.266 12.266 16.359 1 94.94 186 TYR B N 1
ATOM 7904 C CA . TYR B 1 186 ? 14.18 13.18 17.484 1 94.94 186 TYR B CA 1
ATOM 7905 C C . TYR B 1 186 ? 15.039 12.695 18.656 1 94.94 186 TYR B C 1
ATOM 7907 O O . TYR B 1 186 ? 15.305 11.492 18.781 1 94.94 186 TYR B O 1
ATOM 7915 N N . ASN B 1 187 ? 15.43 13.586 19.469 1 93.62 187 ASN B N 1
ATOM 7916 C CA . ASN B 1 187 ? 16.062 13.188 20.719 1 93.62 187 ASN B CA 1
ATOM 7917 C C . ASN B 1 187 ? 15.047 12.688 21.734 1 93.62 187 ASN B C 1
ATOM 7919 O O . ASN B 1 187 ? 13.844 12.938 21.594 1 93.62 187 ASN B O 1
ATOM 7923 N N . LEU B 1 188 ? 15.586 11.953 22.672 1 92.81 188 LEU B N 1
ATOM 7924 C CA . LEU B 1 188 ? 14.734 11.523 23.781 1 92.81 188 LEU B CA 1
ATOM 7925 C C . LEU B 1 188 ? 14.562 12.641 24.797 1 92.81 188 LEU B C 1
ATOM 7927 O O . LEU B 1 188 ? 15.516 13.359 25.109 1 92.81 188 LEU B O 1
ATOM 7931 N N . GLY B 1 189 ? 13.367 12.711 25.281 1 93.56 189 GLY B N 1
ATOM 7932 C CA . GLY B 1 189 ? 13.07 13.75 26.266 1 93.56 189 GLY B CA 1
ATOM 7933 C C . GLY B 1 189 ? 13.242 13.273 27.703 1 93.56 189 GLY B C 1
ATOM 7934 O O . GLY B 1 189 ? 14.352 12.953 28.125 1 93.56 189 GLY B O 1
ATOM 7935 N N . TYR B 1 190 ? 12.203 13.125 28.391 1 92.62 190 TYR B N 1
ATOM 7936 C CA . TYR B 1 190 ? 12.266 12.766 29.797 1 92.62 190 TYR B CA 1
ATOM 7937 C C . TYR B 1 190 ? 11.359 11.578 30.109 1 92.62 190 TYR B C 1
ATOM 7939 O O . TYR B 1 190 ? 10.438 11.281 29.344 1 92.62 190 TYR B O 1
ATOM 7947 N N . GLN B 1 191 ? 11.609 10.883 31.156 1 93.19 191 GLN B N 1
ATOM 7948 C CA . GLN B 1 191 ? 10.812 9.75 31.609 1 93.19 191 GLN B CA 1
ATOM 7949 C C . GLN B 1 191 ? 9.828 10.172 32.719 1 93.19 191 GLN B C 1
ATO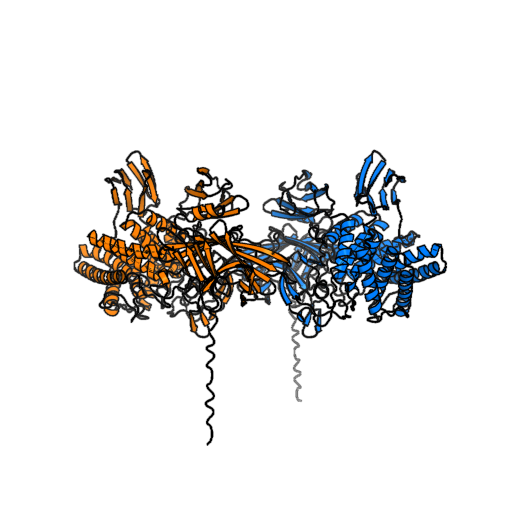M 7951 O O . GLN B 1 191 ? 10.227 10.734 33.719 1 93.19 191 GLN B O 1
ATOM 7956 N N . ASP B 1 192 ? 8.641 9.93 32.406 1 91.31 192 ASP B N 1
ATOM 7957 C CA . ASP B 1 192 ? 7.652 10.211 33.438 1 91.31 192 ASP B CA 1
ATOM 7958 C C . ASP B 1 192 ? 6.352 9.453 33.156 1 91.31 192 ASP B C 1
ATOM 7960 O O . ASP B 1 192 ? 5.66 9.727 32.188 1 91.31 192 ASP B O 1
ATOM 7964 N N . PRO B 1 193 ? 5.676 8.617 33.938 1 92.75 193 PRO B N 1
ATOM 7965 C CA . PRO B 1 193 ? 6.48 7.957 34.969 1 92.75 193 PRO B CA 1
ATOM 7966 C C . PRO B 1 193 ? 7.445 6.926 34.375 1 92.75 193 PRO B C 1
ATOM 7968 O O . PRO B 1 193 ? 7.246 6.445 33.281 1 92.75 193 PRO B O 1
ATOM 7971 N N . PRO B 1 194 ? 8.375 6.66 35.125 1 91.81 194 PRO B N 1
ATOM 7972 C CA . PRO B 1 194 ? 9.188 5.543 34.656 1 91.81 194 PRO B CA 1
ATOM 7973 C C . PRO B 1 194 ? 8.383 4.258 34.469 1 91.81 194 PRO B C 1
ATOM 7975 O O . PRO B 1 194 ? 7.484 3.971 35.281 1 91.81 194 PRO B O 1
ATOM 7978 N N . PRO B 1 195 ? 8.633 3.58 33.531 1 94.5 195 PRO B N 1
ATOM 7979 C CA . PRO B 1 195 ? 9.727 3.646 32.562 1 94.5 195 PRO B CA 1
ATOM 7980 C C . PRO B 1 195 ? 9.328 4.359 31.281 1 94.5 195 PRO B C 1
ATOM 7982 O O . PRO B 1 195 ? 10.008 4.223 30.266 1 94.5 195 PRO B O 1
ATOM 7985 N N . HIS B 1 196 ? 8.258 5.035 31.266 1 94.81 196 HIS B N 1
ATOM 7986 C CA . HIS B 1 196 ? 7.695 5.617 30.047 1 94.81 196 HIS B CA 1
ATOM 7987 C C . HIS B 1 196 ? 8.422 6.902 29.672 1 94.81 196 HIS B C 1
ATOM 7989 O O . HIS B 1 196 ? 8.648 7.766 30.516 1 94.81 196 HIS B O 1
ATOM 7995 N N . TRP B 1 197 ? 8.805 6.953 28.422 1 94.12 197 TRP B N 1
ATOM 7996 C CA . TRP B 1 197 ? 9.562 8.102 27.938 1 94.12 197 TRP B CA 1
ATOM 7997 C C . TRP B 1 197 ? 8.68 9.016 27.094 1 94.12 197 TRP B C 1
ATOM 7999 O O . TRP B 1 197 ? 7.922 8.547 26.234 1 94.12 197 TRP B O 1
ATOM 8009 N N . PHE B 1 198 ? 8.844 10.312 27.344 1 94.88 198 PHE B N 1
ATOM 8010 C CA . PHE B 1 198 ? 8.383 11.328 26.406 1 94.88 198 PHE B CA 1
ATOM 8011 C C . PHE B 1 198 ? 9.492 11.711 25.438 1 94.88 198 PHE B C 1
ATOM 8013 O O . PHE B 1 198 ? 10.672 11.617 25.766 1 94.88 198 PHE B O 1
ATOM 8020 N N . MET B 1 199 ? 9.094 12.125 24.266 1 94 199 MET B N 1
ATOM 8021 C CA . MET B 1 199 ? 10.07 12.539 23.25 1 94 199 MET B CA 1
ATOM 8022 C C . MET B 1 199 ? 10.547 13.961 23.516 1 94 199 MET B C 1
ATOM 8024 O O . MET B 1 199 ? 9.859 14.742 24.188 1 94 199 MET B O 1
ATOM 8028 N N . GLY B 1 200 ? 11.766 14.227 22.953 1 94.38 200 GLY B N 1
ATOM 8029 C CA . GLY B 1 200 ? 12.375 15.516 23.203 1 94.38 200 GLY B CA 1
ATOM 8030 C C . GLY B 1 200 ? 11.969 16.578 22.188 1 94.38 200 GLY B C 1
ATOM 8031 O O . GLY B 1 200 ? 11.039 16.359 21.406 1 94.38 200 GLY B O 1
ATOM 8032 N N . HIS B 1 201 ? 12.633 17.781 22.266 1 93.94 201 HIS B N 1
ATOM 8033 C CA . HIS B 1 201 ? 12.227 18.953 21.5 1 93.94 201 HIS B CA 1
ATOM 8034 C C . HIS B 1 201 ? 13.234 19.266 20.391 1 93.94 201 HIS B C 1
ATOM 8036 O O . HIS B 1 201 ? 13.211 20.359 19.828 1 93.94 201 HIS B O 1
ATOM 8042 N N . ARG B 1 202 ? 14.141 18.312 20.141 1 95.38 202 ARG B N 1
ATOM 8043 C CA . ARG B 1 202 ? 15.188 18.594 19.172 1 95.38 202 ARG B CA 1
ATOM 8044 C C . ARG B 1 202 ? 15.234 17.531 18.078 1 95.38 202 ARG B C 1
ATOM 8046 O O . ARG B 1 202 ? 14.891 16.375 18.328 1 95.38 202 ARG B O 1
ATOM 8053 N N . ILE B 1 203 ? 15.602 18 16.891 1 95.25 203 ILE B N 1
ATOM 8054 C CA . ILE B 1 203 ? 15.711 17.125 15.734 1 95.25 203 ILE B CA 1
ATOM 8055 C C . ILE B 1 203 ? 17.172 16.719 15.523 1 95.25 203 ILE B C 1
ATOM 8057 O O . ILE B 1 203 ? 18.047 17.578 15.422 1 95.25 203 ILE B O 1
ATOM 8061 N N . GLU B 1 204 ? 17.391 15.453 15.406 1 92.69 204 GLU B N 1
ATOM 8062 C CA . GLU B 1 204 ? 18.75 14.93 15.328 1 92.69 204 GLU B CA 1
ATOM 8063 C C . GLU B 1 204 ? 19.156 14.688 13.883 1 92.69 204 GLU B C 1
ATOM 8065 O O . GLU B 1 204 ? 20.344 14.727 13.555 1 92.69 204 GLU B O 1
ATOM 8070 N N . SER B 1 205 ? 18.203 14.383 13.094 1 91.62 205 SER B N 1
ATOM 8071 C CA . SER B 1 205 ? 18.578 14.094 11.711 1 91.62 205 SER B CA 1
ATOM 8072 C C . SER B 1 205 ? 17.375 14.195 10.781 1 91.62 205 SER B C 1
ATOM 8074 O O . SER B 1 205 ? 16.25 13.906 11.18 1 91.62 205 SER B O 1
ATOM 8076 N N . LEU B 1 206 ? 17.703 14.641 9.578 1 97 206 LEU B N 1
ATOM 8077 C CA . LEU B 1 206 ? 16.781 14.469 8.453 1 97 206 LEU B CA 1
ATOM 8078 C C . LEU B 1 206 ? 17.156 13.242 7.633 1 97 206 LEU B C 1
ATOM 8080 O O . LEU B 1 206 ? 18.328 13.078 7.254 1 97 206 LEU B O 1
ATOM 8084 N N . ASN B 1 207 ? 16.188 12.398 7.406 1 97.62 207 ASN B N 1
ATOM 8085 C CA . ASN B 1 207 ? 16.406 11.164 6.656 1 97.62 207 ASN B CA 1
ATOM 8086 C C . ASN B 1 207 ? 15.617 11.156 5.355 1 97.62 207 ASN B C 1
ATOM 8088 O O . ASN B 1 207 ? 14.445 11.531 5.336 1 97.62 207 ASN B O 1
ATOM 8092 N N . LEU B 1 208 ? 16.281 10.82 4.277 1 98.5 208 LEU B N 1
ATOM 8093 C CA . LEU B 1 208 ? 15.578 10.484 3.039 1 98.5 208 LEU B CA 1
ATOM 8094 C C . LEU B 1 208 ? 15.32 8.992 2.943 1 98.5 208 LEU B C 1
ATOM 8096 O O . LEU B 1 208 ? 16.25 8.203 2.756 1 98.5 208 LEU B O 1
ATOM 8100 N N . ASP B 1 209 ? 14.109 8.633 3.092 1 98.75 209 ASP B N 1
ATOM 8101 C CA . ASP B 1 209 ? 13.711 7.234 2.973 1 98.75 209 ASP B CA 1
ATOM 8102 C C . ASP B 1 209 ? 13.516 6.844 1.511 1 98.75 209 ASP B C 1
ATOM 8104 O O . ASP B 1 209 ? 12.406 6.957 0.976 1 98.75 209 ASP B O 1
ATOM 8108 N N . LEU B 1 210 ? 14.578 6.352 0.936 1 98.81 210 LEU B N 1
ATOM 8109 C CA . LEU B 1 210 ? 14.539 5.965 -0.471 1 98.81 210 LEU B CA 1
ATOM 8110 C C . LEU B 1 210 ? 13.516 4.859 -0.705 1 98.81 210 LEU B C 1
ATOM 8112 O O . LEU B 1 210 ? 12.93 4.773 -1.786 1 98.81 210 LEU B O 1
ATOM 8116 N N . MET B 1 211 ? 13.344 4.023 0.236 1 98.56 211 MET B N 1
ATOM 8117 C CA . MET B 1 211 ? 12.32 2.98 0.302 1 98.56 211 MET B CA 1
ATOM 8118 C C . MET B 1 211 ? 11.477 3.121 1.565 1 98.56 211 MET B C 1
ATOM 8120 O O . MET B 1 211 ? 11.977 3.551 2.605 1 98.56 211 MET B O 1
ATOM 8124 N N . ASN B 1 212 ? 10.234 2.742 1.459 1 98.69 212 ASN B N 1
ATOM 8125 C CA . ASN B 1 212 ? 9.344 2.801 2.611 1 98.69 212 ASN B CA 1
ATOM 8126 C C . ASN B 1 212 ? 8.156 1.854 2.447 1 98.69 212 ASN B C 1
ATOM 8128 O O . ASN B 1 212 ? 7.59 1.748 1.36 1 98.69 212 ASN B O 1
ATOM 8132 N N . ALA B 1 213 ? 7.844 1.186 3.49 1 98.12 213 ALA B N 1
ATOM 8133 C CA . ALA B 1 213 ? 6.668 0.318 3.5 1 98.12 213 ALA B CA 1
ATOM 8134 C C . ALA B 1 213 ? 5.395 1.113 3.219 1 98.12 213 ALA B C 1
ATOM 8136 O O . ALA B 1 213 ? 5.359 2.328 3.424 1 98.12 213 ALA B O 1
ATOM 8137 N N . LEU B 1 214 ? 4.383 0.48 2.719 1 97.81 214 LEU B N 1
ATOM 8138 C CA . LEU B 1 214 ? 3.053 1.056 2.555 1 97.81 214 LEU B CA 1
ATOM 8139 C C . LEU B 1 214 ? 2.236 0.913 3.834 1 97.81 214 LEU B C 1
ATOM 8141 O O . LEU B 1 214 ? 2.543 0.072 4.68 1 97.81 214 LEU B O 1
ATOM 8145 N N . PRO B 1 215 ? 1.16 1.771 4.051 1 97.81 215 PRO B N 1
ATOM 8146 C CA . PRO B 1 215 ? 0.606 2.756 3.117 1 97.81 215 PRO B CA 1
ATOM 8147 C C . PRO B 1 215 ? 1.384 4.07 3.115 1 97.81 215 PRO B C 1
ATOM 8149 O O . PRO B 1 215 ? 1.954 4.457 4.141 1 97.81 215 PRO B O 1
ATOM 8152 N N . LEU B 1 216 ? 1.433 4.762 2.008 1 98.38 216 LEU B N 1
ATOM 8153 C CA . LEU B 1 216 ? 1.919 6.121 1.817 1 98.38 216 LEU B CA 1
ATOM 8154 C C . LEU B 1 216 ? 0.845 7 1.183 1 98.38 216 LEU B C 1
ATOM 8156 O O . LEU B 1 216 ? -0.099 6.492 0.574 1 98.38 216 LEU B O 1
ATOM 8160 N N . PRO B 1 217 ? 0.964 8.273 1.387 1 97.44 217 PRO B N 1
ATOM 8161 C CA . PRO B 1 217 ? 0.04 9.148 0.654 1 97.44 217 PRO B CA 1
ATOM 8162 C C . PRO B 1 217 ? 0.069 8.898 -0.853 1 97.44 217 PRO B C 1
ATOM 8164 O O . PRO B 1 217 ? 1.106 8.516 -1.399 1 97.44 217 PRO B O 1
ATOM 8167 N N . GLU B 1 218 ? -1.045 9.164 -1.51 1 94.5 218 GLU B N 1
ATOM 8168 C CA . GLU B 1 218 ? -1.209 8.852 -2.926 1 94.5 218 GLU B CA 1
ATOM 8169 C C . GLU B 1 218 ? -0.15 9.547 -3.773 1 94.5 218 GLU B C 1
ATOM 8171 O O . GLU B 1 218 ? 0.283 9.023 -4.797 1 94.5 218 GLU B O 1
ATOM 8176 N N . ARG B 1 219 ? 0.251 10.68 -3.328 1 96.5 219 ARG B N 1
ATOM 8177 C CA . ARG B 1 219 ? 1.21 11.492 -4.074 1 96.5 219 ARG B CA 1
ATOM 8178 C C . ARG B 1 219 ? 2.604 10.867 -4.023 1 96.5 219 ARG B C 1
ATOM 8180 O O . ARG B 1 219 ? 3.449 11.164 -4.871 1 96.5 219 ARG B O 1
ATOM 8187 N N . ASN B 1 220 ? 2.914 10.023 -3.051 1 98.12 220 ASN B N 1
ATOM 8188 C CA . ASN B 1 220 ? 4.203 9.352 -2.928 1 98.12 220 ASN B CA 1
ATOM 8189 C C . ASN B 1 220 ? 4.332 8.203 -3.924 1 98.12 220 ASN B C 1
ATOM 8191 O O . ASN B 1 220 ? 3.328 7.707 -4.438 1 98.12 220 ASN B O 1
ATOM 8195 N N . PRO B 1 221 ? 5.59 7.891 -4.266 1 97.81 221 PRO B N 1
ATOM 8196 C CA . PRO B 1 221 ? 5.723 6.668 -5.059 1 97.81 221 PRO B CA 1
ATOM 8197 C C . PRO B 1 221 ? 5.164 5.438 -4.348 1 97.81 221 PRO B C 1
ATOM 8199 O O . PRO B 1 221 ? 5.379 5.27 -3.143 1 97.81 221 PRO B O 1
ATOM 8202 N N . GLN B 1 222 ? 4.453 4.562 -5.047 1 96.94 222 GLN B N 1
ATOM 8203 C CA . GLN B 1 222 ? 3.777 3.42 -4.438 1 96.94 222 GLN B CA 1
ATOM 8204 C C . GLN B 1 222 ? 4.543 2.127 -4.703 1 96.94 222 GLN B C 1
ATOM 8206 O O . GLN B 1 222 ? 4.062 1.039 -4.379 1 96.94 222 GLN B O 1
ATOM 8211 N N . ASP B 1 223 ? 5.727 2.195 -5.367 1 96 223 ASP B N 1
ATOM 8212 C CA . ASP B 1 223 ? 6.398 0.979 -5.816 1 96 223 ASP B CA 1
ATOM 8213 C C . ASP B 1 223 ? 7.801 0.874 -5.219 1 96 223 ASP B C 1
ATOM 8215 O O . ASP B 1 223 ? 8.594 0.024 -5.629 1 96 223 ASP B O 1
ATOM 8219 N N . LEU B 1 224 ? 8.117 1.706 -4.258 1 98.44 224 LEU B N 1
ATOM 8220 C CA . LEU B 1 224 ? 9.453 1.712 -3.672 1 98.44 224 LEU B CA 1
ATOM 8221 C C . LEU B 1 224 ? 9.445 1.034 -2.307 1 98.44 224 LEU B C 1
ATOM 8223 O O . LEU B 1 224 ? 10.227 1.404 -1.423 1 98.44 224 LEU B O 1
ATOM 8227 N N . TRP B 1 225 ? 8.57 0.133 -2.068 1 98 225 TRP B N 1
ATOM 8228 C CA . TRP B 1 225 ? 8.484 -0.579 -0.798 1 98 225 TRP B CA 1
ATOM 8229 C C . TRP B 1 225 ? 9.273 -1.882 -0.848 1 98 225 TRP B C 1
ATOM 8231 O O . TRP B 1 225 ? 9.445 -2.551 0.173 1 98 225 TRP B O 1
ATOM 8241 N N . MET B 1 226 ? 9.867 -2.201 -2.021 1 97.62 226 MET B N 1
ATOM 8242 C CA . MET B 1 226 ? 10.586 -3.465 -2.178 1 97.62 226 MET B CA 1
ATOM 8243 C C . MET B 1 226 ? 11.734 -3.318 -3.168 1 97.62 226 MET B C 1
ATOM 8245 O O . MET B 1 226 ? 11.648 -2.529 -4.109 1 97.62 226 MET B O 1
ATOM 8249 N N . LEU B 1 227 ? 12.789 -3.992 -2.926 1 97.94 227 LEU B N 1
ATOM 8250 C CA . LEU B 1 227 ? 13.859 -4.266 -3.883 1 97.94 227 LEU B CA 1
ATOM 8251 C C . LEU B 1 227 ? 13.961 -5.758 -4.172 1 97.94 227 LEU B C 1
ATOM 8253 O O . LEU B 1 227 ? 14.336 -6.543 -3.297 1 97.94 227 LEU B O 1
ATOM 8257 N N . LYS B 1 228 ? 13.648 -6.203 -5.414 1 96.31 228 LYS B N 1
ATOM 8258 C CA . LYS B 1 228 ? 13.656 -7.613 -5.785 1 96.31 228 LYS B CA 1
ATOM 8259 C C . LYS B 1 228 ? 15.078 -8.172 -5.809 1 96.31 228 LYS B C 1
ATOM 8261 O O . LYS B 1 228 ? 16.047 -7.406 -5.801 1 96.31 228 LYS B O 1
ATOM 8266 N N . GLN B 1 229 ? 15.195 -9.492 -5.824 1 94.94 229 GLN B N 1
ATOM 8267 C CA . GLN B 1 229 ? 16.5 -10.141 -5.965 1 94.94 229 GLN B CA 1
ATOM 8268 C C . GLN B 1 229 ? 17.219 -9.664 -7.227 1 94.94 229 GLN B C 1
ATOM 8270 O O . GLN B 1 229 ? 16.641 -9.688 -8.32 1 94.94 229 GLN B O 1
ATOM 8275 N N . GLY B 1 230 ? 18.406 -9.125 -6.957 1 95.56 230 GLY B N 1
ATOM 8276 C CA . GLY B 1 230 ? 19.234 -8.703 -8.078 1 95.56 230 GLY B CA 1
ATOM 8277 C C . GLY B 1 230 ? 18.891 -7.316 -8.586 1 95.56 230 GLY B C 1
ATOM 8278 O O . GLY B 1 230 ? 19.578 -6.77 -9.438 1 95.56 230 GLY B O 1
ATOM 8279 N N . GLU B 1 231 ? 17.844 -6.746 -8.109 1 97.31 231 GLU B N 1
ATOM 8280 C CA . GLU B 1 231 ? 17.406 -5.445 -8.602 1 97.31 231 GLU B CA 1
ATOM 8281 C C . GLU B 1 231 ? 18.344 -4.332 -8.125 1 97.31 231 GLU B C 1
ATOM 8283 O O . GLU B 1 231 ? 18.875 -4.395 -7.02 1 97.31 231 GLU B O 1
ATOM 8288 N N . ILE B 1 232 ? 18.594 -3.338 -8.938 1 98.12 232 ILE B N 1
ATOM 8289 C CA . ILE B 1 232 ? 19.406 -2.158 -8.664 1 98.12 232 ILE B CA 1
ATOM 8290 C C . ILE B 1 232 ? 18.562 -0.896 -8.859 1 98.12 232 ILE B C 1
ATOM 8292 O O . ILE B 1 232 ? 17.844 -0.769 -9.852 1 98.12 232 ILE B O 1
ATOM 8296 N N . LYS B 1 233 ? 18.531 -0.044 -7.941 1 98.31 233 LYS B N 1
ATOM 8297 C CA . LYS B 1 233 ? 17.938 1.283 -8.062 1 98.31 233 LYS B CA 1
ATOM 8298 C C . LYS B 1 233 ? 18.922 2.371 -7.672 1 98.31 233 LYS B C 1
ATOM 8300 O O . LYS B 1 233 ? 19.75 2.17 -6.777 1 98.31 233 LYS B O 1
ATOM 8305 N N . SER B 1 234 ? 18.828 3.48 -8.289 1 98.62 234 SER B N 1
ATOM 8306 C CA . SER B 1 234 ? 19.781 4.566 -8.039 1 98.62 234 SER B CA 1
ATOM 8307 C C . SER B 1 234 ? 19.047 5.902 -7.902 1 98.62 234 SER B C 1
ATOM 8309 O O . SER B 1 234 ? 18.016 6.121 -8.531 1 98.62 234 SER B O 1
ATOM 8311 N N . TRP B 1 235 ? 19.562 6.738 -7.105 1 98.69 235 TRP B N 1
ATOM 8312 C CA . TRP B 1 235 ? 19.078 8.094 -6.887 1 98.69 235 TRP B CA 1
ATOM 8313 C C . TRP B 1 235 ? 20.219 9.102 -6.969 1 98.69 235 TRP B C 1
ATOM 8315 O O . TRP B 1 235 ? 21.359 8.789 -6.621 1 98.69 235 TRP B O 1
ATOM 8325 N N . THR B 1 236 ? 19.906 10.242 -7.395 1 98.62 236 THR B N 1
ATOM 8326 C CA . THR B 1 236 ? 20.781 11.398 -7.289 1 98.62 236 THR B CA 1
ATOM 8327 C C . THR B 1 236 ? 20.172 12.453 -6.375 1 98.62 236 THR B C 1
ATOM 8329 O O . THR B 1 236 ? 19.109 13.008 -6.668 1 98.62 236 THR B O 1
ATOM 8332 N N . ILE B 1 237 ? 20.828 12.695 -5.266 1 98.62 237 ILE B N 1
ATOM 8333 C CA . ILE B 1 237 ? 20.391 13.734 -4.336 1 98.62 237 ILE B CA 1
ATOM 8334 C C . ILE B 1 237 ? 21.234 14.992 -4.539 1 98.62 237 ILE B C 1
ATOM 8336 O O . ILE B 1 237 ? 22.422 15.008 -4.223 1 98.62 237 ILE B O 1
ATOM 8340 N N . VAL B 1 238 ? 20.578 16 -4.953 1 98.38 238 VAL B N 1
ATOM 8341 C CA . VAL B 1 238 ? 21.281 17.234 -5.305 1 98.38 238 VAL B CA 1
ATOM 8342 C C . VAL B 1 238 ? 21.125 18.266 -4.18 1 98.38 238 VAL B C 1
ATOM 8344 O O . VAL B 1 238 ? 20.031 18.469 -3.662 1 98.38 238 VAL B O 1
ATOM 8347 N N . LEU B 1 239 ? 22.188 18.844 -3.746 1 97.56 239 LEU B N 1
ATOM 8348 C CA . LEU B 1 239 ? 22.188 19.938 -2.787 1 97.56 239 LEU B CA 1
ATOM 8349 C C . LEU B 1 239 ? 22.375 21.281 -3.492 1 97.56 239 LEU B C 1
ATOM 8351 O O . LEU B 1 239 ? 23.344 21.453 -4.25 1 97.56 239 LEU B O 1
ATOM 8355 N N . MET B 1 240 ? 21.453 22.172 -3.188 1 95.44 240 MET B N 1
ATOM 8356 C CA . MET B 1 240 ? 21.453 23.422 -3.947 1 95.44 240 MET B CA 1
ATOM 8357 C C . MET B 1 240 ? 21.391 24.625 -3.018 1 95.44 240 MET B C 1
ATOM 8359 O O . MET B 1 240 ? 20.625 24.625 -2.045 1 95.44 240 MET B O 1
ATOM 8363 N N . ASP B 1 241 ? 22.141 25.578 -3.363 1 93.69 241 ASP B N 1
ATOM 8364 C CA . ASP B 1 241 ? 22.016 26.875 -2.691 1 93.69 241 ASP B CA 1
ATOM 8365 C C . ASP B 1 241 ? 20.812 27.656 -3.23 1 93.69 241 ASP B C 1
ATOM 8367 O O . ASP B 1 241 ? 20.766 27.984 -4.418 1 93.69 241 ASP B O 1
ATOM 8371 N N . ILE B 1 242 ? 19.875 27.891 -2.361 1 93.19 242 ILE B N 1
ATOM 8372 C CA . ILE B 1 242 ? 18.703 28.641 -2.756 1 93.19 242 ILE B CA 1
ATOM 8373 C C . ILE B 1 242 ? 18.781 30.062 -2.182 1 93.19 242 ILE B C 1
ATOM 8375 O O . ILE B 1 242 ? 18.516 30.266 -0.996 1 93.19 242 ILE B O 1
ATOM 8379 N N . ASN B 1 243 ? 18.969 31.016 -2.902 1 83.56 243 ASN B N 1
ATOM 8380 C CA . ASN B 1 243 ? 19.031 32.406 -2.484 1 83.56 243 ASN B CA 1
ATOM 8381 C C . ASN B 1 243 ? 18.562 33.344 -3.596 1 83.56 243 ASN B C 1
ATOM 8383 O O . ASN B 1 243 ? 19.219 33.469 -4.637 1 83.56 243 ASN B O 1
ATOM 8387 N N . PRO B 1 244 ? 17.438 34.156 -3.391 1 87.19 244 PRO B N 1
ATOM 8388 C CA . PRO B 1 244 ? 16.562 34.156 -2.219 1 87.19 244 PRO B CA 1
ATOM 8389 C C . PRO B 1 244 ? 15.547 33 -2.25 1 87.19 244 PRO B C 1
ATOM 8391 O O . PRO B 1 244 ? 15.289 32.438 -3.311 1 87.19 244 PRO B O 1
ATOM 8394 N N . LEU B 1 245 ? 14.945 32.75 -1.077 1 90.75 245 LEU B N 1
ATOM 8395 C CA . LEU B 1 245 ? 13.977 31.672 -0.959 1 90.75 245 LEU B CA 1
ATOM 8396 C C . LEU B 1 245 ? 12.82 31.859 -1.932 1 90.75 245 LEU B C 1
ATOM 8398 O O . LEU B 1 245 ? 12.211 30.891 -2.389 1 90.75 245 LEU B O 1
ATOM 8402 N N . GLY B 1 246 ? 12.547 33.094 -2.273 1 90.25 246 GLY B N 1
ATOM 8403 C CA . GLY B 1 246 ? 11.445 33.406 -3.172 1 90.25 246 GLY B CA 1
ATOM 8404 C C . GLY B 1 246 ? 11.602 32.812 -4.547 1 90.25 246 GLY B C 1
ATOM 8405 O O . GLY B 1 246 ? 10.625 32.656 -5.285 1 90.25 246 GLY B O 1
ATOM 8406 N N . GLU B 1 247 ? 12.797 32.344 -4.898 1 91.69 247 GLU B N 1
ATOM 8407 C CA . GLU B 1 247 ? 13.086 31.781 -6.207 1 91.69 247 GLU B CA 1
ATOM 8408 C C . GLU B 1 247 ? 13.188 30.25 -6.129 1 91.69 247 GLU B C 1
ATOM 8410 O O . GLU B 1 247 ? 13.68 29.609 -7.059 1 91.69 247 GLU B O 1
ATOM 8415 N N . PHE B 1 248 ? 12.734 29.719 -5.105 1 95.62 248 PHE B N 1
ATOM 8416 C CA . PHE B 1 248 ? 12.875 28.312 -4.793 1 95.62 248 PHE B CA 1
ATOM 8417 C C . PHE B 1 248 ? 12.414 27.453 -5.965 1 95.62 248 PHE B C 1
ATOM 8419 O O . PHE B 1 248 ? 13.188 26.656 -6.5 1 95.62 248 PHE B O 1
ATOM 8426 N N . GLU B 1 249 ? 11.18 27.656 -6.48 1 97.19 249 GLU B N 1
ATOM 8427 C CA . GLU B 1 249 ? 10.609 26.844 -7.551 1 97.19 249 GLU B CA 1
ATOM 8428 C C . GLU B 1 249 ? 11.383 27.016 -8.852 1 97.19 249 GLU B C 1
ATOM 8430 O O . GLU B 1 249 ? 11.672 26.047 -9.555 1 97.19 249 GLU B O 1
ATOM 8435 N N . HIS B 1 250 ? 11.758 28.234 -9.125 1 95.12 250 HIS B N 1
ATOM 8436 C CA . HIS B 1 250 ? 12.453 28.531 -10.367 1 95.12 250 HIS B CA 1
ATOM 8437 C C . HIS B 1 250 ? 13.844 27.922 -10.391 1 95.12 250 HIS B C 1
ATOM 8439 O O . HIS B 1 250 ? 14.281 27.391 -11.422 1 95.12 250 HIS B O 1
ATOM 8445 N N . VAL B 1 251 ? 14.516 28 -9.242 1 94.75 251 VAL B N 1
ATOM 8446 C CA . VAL B 1 251 ? 15.867 27.469 -9.148 1 94.75 251 VAL B CA 1
ATOM 8447 C C . VAL B 1 251 ? 15.844 25.953 -9.359 1 94.75 251 VAL B C 1
ATOM 8449 O O . VAL B 1 251 ? 16.656 25.422 -10.117 1 94.75 251 VAL B O 1
ATOM 8452 N N . ILE B 1 252 ? 14.898 25.266 -8.781 1 96.5 252 ILE B N 1
ATOM 8453 C CA . ILE B 1 252 ? 14.805 23.812 -8.883 1 96.5 252 ILE B CA 1
ATOM 8454 C C . ILE B 1 252 ? 14.438 23.422 -10.305 1 96.5 252 ILE B C 1
ATOM 8456 O O . ILE B 1 252 ? 15.055 22.531 -10.898 1 96.5 252 ILE B O 1
ATOM 8460 N N . HIS B 1 253 ? 13.438 24.094 -10.859 1 96.56 253 HIS B N 1
ATOM 8461 C CA . HIS B 1 253 ? 12.992 23.781 -12.211 1 96.56 253 HIS B CA 1
ATOM 8462 C C . HIS B 1 253 ? 14.117 23.969 -13.219 1 96.56 253 HIS B C 1
ATOM 8464 O O . HIS B 1 253 ? 14.328 23.125 -14.094 1 96.56 253 HIS B O 1
ATOM 8470 N N . LYS B 1 254 ? 14.781 25.047 -13.086 1 93.69 254 LYS B N 1
ATOM 8471 C CA . LYS B 1 254 ? 15.859 25.359 -14.023 1 93.69 254 LYS B CA 1
ATOM 8472 C C . LYS B 1 254 ? 16.969 24.297 -13.953 1 93.69 254 LYS B C 1
ATOM 8474 O O . LYS B 1 254 ? 17.484 23.875 -14.984 1 93.69 254 LYS B O 1
ATOM 8479 N N . ALA B 1 255 ? 17.234 23.891 -12.766 1 93.56 255 ALA B N 1
ATOM 8480 C CA . ALA B 1 255 ? 18.359 22.984 -12.57 1 93.56 255 ALA B CA 1
ATOM 8481 C C . ALA B 1 255 ? 17.969 21.547 -12.945 1 93.56 255 ALA B C 1
ATOM 8483 O O . ALA B 1 255 ? 18.812 20.781 -13.43 1 93.56 255 ALA B O 1
ATOM 8484 N N . THR B 1 256 ? 16.734 21.125 -12.766 1 94.81 256 THR B N 1
ATOM 8485 C CA . THR B 1 256 ? 16.406 19.703 -12.82 1 94.81 256 THR B CA 1
ATOM 8486 C C . THR B 1 256 ? 15.406 19.422 -13.938 1 94.81 256 THR B C 1
ATOM 8488 O O . THR B 1 256 ? 15.242 18.266 -14.359 1 94.81 256 THR B O 1
ATOM 8491 N N . GLY B 1 257 ? 14.711 20.406 -14.32 1 94.31 257 GLY B N 1
ATOM 8492 C CA . GLY B 1 257 ? 13.68 20.219 -15.328 1 94.31 257 GLY B CA 1
ATOM 8493 C C . GLY B 1 257 ? 12.383 19.672 -14.758 1 94.31 257 GLY B C 1
ATOM 8494 O O . GLY B 1 257 ? 11.406 19.5 -15.484 1 94.31 257 GLY B O 1
ATOM 8495 N N . ILE B 1 258 ? 12.258 19.422 -13.453 1 96.44 258 ILE B N 1
ATOM 8496 C CA . ILE B 1 258 ? 11.031 18.922 -12.844 1 96.44 258 ILE B CA 1
ATOM 8497 C C . ILE B 1 258 ? 9.961 20.016 -12.867 1 96.44 258 ILE B C 1
ATOM 8499 O O . ILE B 1 258 ? 10.266 21.188 -12.656 1 96.44 258 ILE B O 1
ATOM 8503 N N . PRO B 1 259 ? 8.719 19.609 -13.18 1 98.06 259 PRO B N 1
ATOM 8504 C CA . PRO B 1 259 ? 7.668 20.625 -13.078 1 98.06 259 PRO B CA 1
ATOM 8505 C C . PRO B 1 259 ? 7.438 21.109 -11.648 1 98.06 259 PRO B C 1
ATOM 8507 O O . PRO B 1 259 ? 7.492 20.297 -10.711 1 98.06 259 PRO B O 1
ATOM 8510 N N . MET B 1 260 ? 7.215 22.375 -11.492 1 98.06 260 MET B N 1
ATOM 8511 C CA . MET B 1 260 ? 6.957 22.984 -10.188 1 98.06 260 MET B CA 1
ATOM 8512 C C . MET B 1 260 ? 5.715 23.875 -10.234 1 98.06 260 MET B C 1
ATOM 8514 O O . MET B 1 260 ? 5.387 24.438 -11.281 1 98.06 260 MET B O 1
ATOM 8518 N N . ILE B 1 261 ? 5.027 23.922 -9.133 1 98 261 ILE B N 1
ATOM 8519 C CA . ILE B 1 261 ? 3.889 24.812 -8.977 1 98 261 ILE B CA 1
ATOM 8520 C C . ILE B 1 261 ? 4.246 25.938 -8.016 1 98 261 ILE B C 1
ATOM 8522 O O . ILE B 1 261 ? 4.605 25.688 -6.863 1 98 261 ILE B O 1
ATOM 8526 N N . SER B 1 262 ? 4.262 27.125 -8.461 1 96.38 262 SER B N 1
ATOM 8527 C CA . SER B 1 262 ? 4.473 28.328 -7.648 1 96.38 262 SER B CA 1
ATOM 8528 C C . SER B 1 262 ? 3.156 29.016 -7.336 1 96.38 262 SER B C 1
ATOM 8530 O O . SER B 1 262 ? 2.561 29.656 -8.211 1 96.38 262 SER B O 1
ATOM 8532 N N . ILE B 1 263 ? 2.727 28.938 -6.105 1 94.31 263 ILE B N 1
ATOM 8533 C CA . ILE B 1 263 ? 1.437 29.469 -5.691 1 94.31 263 ILE B CA 1
ATOM 8534 C C . ILE B 1 263 ? 1.646 30.547 -4.625 1 94.31 263 ILE B C 1
ATOM 8536 O O . ILE B 1 263 ? 2.189 30.266 -3.553 1 94.31 263 ILE B O 1
ATOM 8540 N N . ASP B 1 264 ? 1.186 31.688 -4.895 1 92.06 264 ASP B N 1
ATOM 8541 C CA . ASP B 1 264 ? 1.286 32.781 -3.93 1 92.06 264 ASP B CA 1
ATOM 8542 C C . ASP B 1 264 ? 0.118 32.75 -2.945 1 92.06 264 ASP B C 1
ATOM 8544 O O . ASP B 1 264 ? 0.285 33.062 -1.767 1 92.06 264 ASP B O 1
ATOM 8548 N N . ARG B 1 265 ? -1.021 32.438 -3.465 1 95.69 265 ARG B N 1
ATOM 8549 C CA . ARG B 1 265 ? -2.238 32.375 -2.662 1 95.69 265 ARG B CA 1
ATOM 8550 C C . ARG B 1 265 ? -2.902 31 -2.797 1 95.69 265 ARG B C 1
ATOM 8552 O O . ARG B 1 265 ? -3.182 30.547 -3.91 1 95.69 265 ARG B O 1
ATOM 8559 N N . THR B 1 266 ? -3.152 30.391 -1.646 1 97.06 266 THR B N 1
ATOM 8560 C CA . THR B 1 266 ? -3.709 29.047 -1.681 1 97.06 266 THR B CA 1
ATOM 8561 C C . THR B 1 266 ? -5.148 29.031 -1.177 1 97.06 266 THR B C 1
ATOM 8563 O O . THR B 1 266 ? -5.832 28.016 -1.233 1 97.06 266 THR B O 1
ATOM 8566 N N . THR B 1 267 ? -5.629 30.188 -0.698 1 96.69 267 THR B N 1
ATOM 8567 C CA . THR B 1 267 ? -6.926 30.234 -0.026 1 96.69 267 THR B CA 1
ATOM 8568 C C . THR B 1 267 ? -7.891 31.141 -0.787 1 96.69 267 THR B C 1
ATOM 8570 O O . THR B 1 267 ? -7.559 32.281 -1.116 1 96.69 267 THR B O 1
ATOM 8573 N N . TYR B 1 268 ? -9.125 30.609 -0.97 1 97.56 268 TYR B N 1
ATOM 8574 C CA . TYR B 1 268 ? -10.125 31.328 -1.754 1 97.56 268 TYR B CA 1
ATOM 8575 C C . TYR B 1 268 ? -11.508 31.203 -1.128 1 97.56 268 TYR B C 1
ATOM 8577 O O . TYR B 1 268 ? -11.664 30.531 -0.103 1 97.56 268 TYR B O 1
ATOM 8585 N N . VAL B 1 269 ? -12.445 31.969 -1.702 1 97.38 269 VAL B N 1
ATOM 8586 C CA . VAL B 1 269 ? -13.859 31.828 -1.359 1 97.38 269 VAL B CA 1
ATOM 8587 C C . VAL B 1 269 ? -14.625 31.266 -2.549 1 97.38 269 VAL B C 1
ATOM 8589 O O . VAL B 1 269 ? -14.125 31.266 -3.676 1 97.38 269 VAL B O 1
ATOM 8592 N N . PRO B 1 270 ? -15.852 30.688 -2.316 1 97.31 270 PRO B N 1
ATOM 8593 C CA . PRO B 1 270 ? -16.609 30.078 -3.412 1 97.31 270 PRO B CA 1
ATOM 8594 C C . PRO B 1 270 ? -16.812 31.016 -4.594 1 97.31 270 PRO B C 1
ATOM 8596 O O . PRO B 1 270 ? -17.188 32.188 -4.402 1 97.31 270 PRO B O 1
ATOM 8599 N N . GLY B 1 271 ? -16.562 30.484 -5.785 1 96.69 271 GLY B N 1
ATOM 8600 C CA . GLY B 1 271 ? -16.781 31.234 -7.012 1 96.69 271 GLY B CA 1
ATOM 8601 C C . GLY B 1 271 ? -15.609 32.125 -7.402 1 96.69 271 GLY B C 1
ATOM 8602 O O . GLY B 1 271 ? -15.602 32.719 -8.477 1 96.69 271 GLY B O 1
ATOM 8603 N N . GLU B 1 272 ? -14.57 32.188 -6.59 1 96.56 272 GLU B N 1
ATOM 8604 C CA . GLU B 1 272 ? -13.406 33.031 -6.875 1 96.56 272 GLU B CA 1
ATOM 8605 C C . GLU B 1 272 ? -12.469 32.344 -7.867 1 96.56 272 GLU B C 1
ATOM 8607 O O . GLU B 1 272 ? -12.383 31.125 -7.91 1 96.56 272 GLU B O 1
ATOM 8612 N N . THR B 1 273 ? -11.797 33.125 -8.641 1 96.56 273 THR B N 1
ATOM 8613 C CA . THR B 1 273 ? -10.828 32.594 -9.602 1 96.56 273 THR B CA 1
ATOM 8614 C C . THR B 1 273 ? -9.445 32.469 -8.969 1 96.56 273 THR B C 1
ATOM 8616 O O . THR B 1 273 ? -8.891 33.469 -8.492 1 96.56 273 THR B O 1
ATOM 8619 N N . ALA B 1 274 ? -9 31.266 -8.938 1 97.5 274 ALA B N 1
ATOM 8620 C CA . ALA B 1 274 ? -7.621 31.047 -8.516 1 97.5 274 ALA B CA 1
ATOM 8621 C C . ALA B 1 274 ? -6.645 31.312 -9.648 1 97.5 274 ALA B C 1
ATOM 8623 O O . ALA B 1 274 ? -6.945 31.047 -10.82 1 97.5 274 ALA B O 1
ATOM 8624 N N . SER B 1 275 ? -5.508 31.844 -9.305 1 96.25 275 SER B N 1
ATOM 8625 C CA . SER B 1 275 ? -4.434 32.094 -10.258 1 96.25 275 SER B CA 1
ATOM 8626 C C . SER B 1 275 ? -3.076 31.719 -9.68 1 96.25 275 SER B C 1
ATOM 8628 O O . SER B 1 275 ? -2.764 32.062 -8.539 1 96.25 275 SER B O 1
ATOM 8630 N N . PHE B 1 276 ? -2.305 30.984 -10.438 1 96.94 276 PHE B N 1
ATOM 8631 C CA . PHE B 1 276 ? -0.984 30.547 -9.992 1 96.94 276 PHE B CA 1
ATOM 8632 C C . PHE B 1 276 ? -0.078 30.266 -11.18 1 96.94 276 PHE B C 1
ATOM 8634 O O . PHE B 1 276 ? -0.542 30.219 -12.32 1 96.94 276 PHE B O 1
ATOM 8641 N N . GLU B 1 277 ? 1.151 30.125 -10.906 1 97.12 277 GLU B N 1
ATOM 8642 C CA . GLU B 1 277 ? 2.164 29.875 -11.93 1 97.12 277 GLU B CA 1
ATOM 8643 C C . GLU B 1 277 ? 2.625 28.422 -11.914 1 97.12 277 GLU B C 1
ATOM 8645 O O . GLU B 1 277 ? 2.807 27.828 -10.852 1 97.12 277 GLU B O 1
ATOM 8650 N N . VAL B 1 278 ? 2.752 27.859 -13.102 1 98.06 278 VAL B N 1
ATOM 8651 C CA . VAL B 1 278 ? 3.287 26.5 -13.273 1 98.06 278 VAL B CA 1
ATOM 8652 C C . VAL B 1 278 ? 4.539 26.547 -14.141 1 98.06 278 VAL B C 1
ATOM 8654 O O . VAL B 1 278 ? 4.527 27.141 -15.227 1 98.06 278 VAL B O 1
ATOM 8657 N N . LEU B 1 279 ? 5.609 26.031 -13.641 1 98 279 LEU B N 1
ATOM 8658 C CA . LEU B 1 279 ? 6.844 25.891 -14.398 1 98 279 LEU B CA 1
ATOM 8659 C C . LEU B 1 279 ? 6.902 24.516 -15.07 1 98 279 LEU B C 1
ATOM 8661 O O . LEU B 1 279 ? 7.141 23.5 -14.398 1 98 279 LEU B O 1
ATOM 8665 N N . SER B 1 280 ? 6.672 24.438 -16.312 1 96.88 280 SER B N 1
ATOM 8666 C CA . SER B 1 280 ? 6.598 23.188 -17.062 1 96.88 280 SER B CA 1
ATOM 8667 C C . SER B 1 280 ? 6.707 23.453 -18.562 1 96.88 280 SER B C 1
ATOM 8669 O O . SER B 1 280 ? 6.32 24.516 -19.047 1 96.88 280 SER B O 1
ATOM 8671 N N . GLY B 1 281 ? 7.273 22.484 -19.25 1 93.94 281 GLY B N 1
ATOM 8672 C CA . GLY B 1 281 ? 7.258 22.516 -20.703 1 93.94 281 GLY B CA 1
ATOM 8673 C C . GLY B 1 281 ? 5.941 22.062 -21.297 1 93.94 281 GLY B C 1
ATOM 8674 O O . GLY B 1 281 ? 5.609 22.422 -22.438 1 93.94 281 GLY B O 1
ATOM 8675 N N . SER B 1 282 ? 5.145 21.359 -20.578 1 93.38 282 SER B N 1
ATOM 8676 C CA . SER B 1 282 ? 3.895 20.766 -21.031 1 93.38 282 SER B CA 1
ATOM 8677 C C . SER B 1 282 ? 2.691 21.594 -20.609 1 93.38 282 SER B C 1
ATOM 8679 O O . SER B 1 282 ? 2.773 22.375 -19.641 1 93.38 282 SER B O 1
ATOM 8681 N N . LYS B 1 283 ? 1.571 21.453 -21.312 1 93.88 283 LYS B N 1
ATOM 8682 C CA . LYS B 1 283 ? 0.307 22.078 -20.953 1 93.88 283 LYS B CA 1
ATOM 8683 C C . LYS B 1 283 ? -0.644 21.094 -20.297 1 93.88 283 LYS B C 1
ATOM 8685 O O . LYS B 1 283 ? -1.827 21.375 -20.109 1 93.88 283 LYS B O 1
ATOM 8690 N N . ASP B 1 284 ? -0.091 19.922 -19.953 1 96.5 284 ASP B N 1
ATOM 8691 C CA . ASP B 1 284 ? -0.904 18.938 -19.25 1 96.5 284 ASP B CA 1
ATOM 8692 C C . ASP B 1 284 ? -1.087 19.328 -17.781 1 96.5 284 ASP B C 1
ATOM 8694 O O . ASP B 1 284 ? -0.393 18.812 -16.906 1 96.5 284 ASP B O 1
ATOM 8698 N N . ILE B 1 285 ? -1.959 20.266 -17.531 1 97.88 285 ILE B N 1
ATOM 8699 C CA . ILE B 1 285 ? -2.291 20.797 -16.219 1 97.88 285 ILE B CA 1
ATOM 8700 C C . ILE B 1 285 ? -3.781 20.609 -15.938 1 97.88 285 ILE B C 1
ATOM 8702 O O . ILE B 1 285 ? -4.625 21.062 -16.719 1 97.88 285 ILE B O 1
ATOM 8706 N N . LYS B 1 286 ? -4.074 19.953 -14.844 1 98 286 LYS B N 1
ATOM 8707 C CA . LYS B 1 286 ? -5.461 19.688 -14.469 1 98 286 LYS B CA 1
ATOM 8708 C C . LYS B 1 286 ? -5.75 20.172 -13.055 1 98 286 LYS B C 1
ATOM 8710 O O . LYS B 1 286 ? -4.867 20.156 -12.188 1 98 286 LYS B O 1
ATOM 8715 N N . VAL B 1 287 ? -6.902 20.703 -12.781 1 98.31 287 VAL B N 1
ATOM 8716 C CA . VAL B 1 287 ? -7.426 21.016 -11.453 1 98.31 287 VAL B CA 1
ATOM 8717 C C . VAL B 1 287 ? -8.641 20.141 -11.164 1 98.31 287 VAL B C 1
ATOM 8719 O O . VAL B 1 287 ? -9.609 20.141 -11.93 1 98.31 287 VAL B O 1
ATOM 8722 N N . LEU B 1 288 ? -8.531 19.359 -10.086 1 97.81 288 LEU B N 1
ATOM 8723 C CA . LEU B 1 288 ? -9.594 18.422 -9.734 1 97.81 288 LEU B CA 1
ATOM 8724 C C . LEU B 1 288 ? -10.258 18.828 -8.422 1 97.81 288 LEU B C 1
ATOM 8726 O O . LEU B 1 288 ? -9.586 19.266 -7.488 1 97.81 288 LEU B O 1
ATOM 8730 N N . ASP B 1 289 ? -11.539 18.625 -8.352 1 95.81 289 ASP B N 1
ATOM 8731 C CA . ASP B 1 289 ? -12.219 18.844 -7.074 1 95.81 289 ASP B CA 1
ATOM 8732 C C . ASP B 1 289 ? -12.109 17.609 -6.18 1 95.81 289 ASP B C 1
ATOM 8734 O O . ASP B 1 289 ? -11.375 16.672 -6.492 1 95.81 289 ASP B O 1
ATOM 8738 N N . ASP B 1 290 ? -12.82 17.656 -5.043 1 87.38 290 ASP B N 1
ATOM 8739 C CA . ASP B 1 290 ? -12.672 16.641 -4.016 1 87.38 290 ASP B CA 1
ATOM 8740 C C . ASP B 1 290 ? -13.281 15.312 -4.469 1 87.38 290 ASP B C 1
ATOM 8742 O O . ASP B 1 290 ? -13.031 14.266 -3.869 1 87.38 290 ASP B O 1
ATOM 8746 N N . LYS B 1 291 ? -13.984 15.32 -5.613 1 86.44 291 LYS B N 1
ATOM 8747 C CA . LYS B 1 291 ? -14.586 14.102 -6.156 1 86.44 291 LYS B CA 1
ATOM 8748 C C . LYS B 1 291 ? -13.789 13.578 -7.348 1 86.44 291 LYS B C 1
ATOM 8750 O O . LYS B 1 291 ? -14.133 12.547 -7.926 1 86.44 291 LYS B O 1
ATOM 8755 N N . GLY B 1 292 ? -12.82 14.312 -7.66 1 88.81 292 GLY B N 1
ATOM 8756 C CA . GLY B 1 292 ? -11.977 13.891 -8.766 1 88.81 292 GLY B CA 1
ATOM 8757 C C . GLY B 1 292 ? -12.422 14.445 -10.102 1 88.81 292 GLY B C 1
ATOM 8758 O O . GLY B 1 292 ? -11.867 14.094 -11.148 1 88.81 292 GLY B O 1
ATOM 8759 N N . GLN B 1 293 ? -13.352 15.312 -10.086 1 93.38 293 GLN B N 1
ATOM 8760 C CA . GLN B 1 293 ? -13.836 15.906 -11.328 1 93.38 293 GLN B CA 1
ATOM 8761 C C . GLN B 1 293 ? -12.914 17.031 -11.797 1 93.38 293 GLN B C 1
ATOM 8763 O O . GLN B 1 293 ? -12.547 17.906 -11.016 1 93.38 293 GLN B O 1
ATOM 8768 N N . GLU B 1 294 ? -12.609 17.016 -13.039 1 96.31 294 GLU B N 1
ATOM 8769 C CA . GLU B 1 294 ? -11.727 18.016 -13.625 1 96.31 294 GLU B CA 1
ATOM 8770 C C . GLU B 1 294 ? -12.469 19.328 -13.891 1 96.31 294 GLU B C 1
ATOM 8772 O O . GLU B 1 294 ? -13.602 19.312 -14.375 1 96.31 294 GLU B O 1
ATOM 8777 N N . LEU B 1 295 ? -11.836 20.375 -13.508 1 97.94 295 LEU B N 1
ATOM 8778 C CA . LEU B 1 295 ? -12.375 21.703 -13.766 1 97.94 295 LEU B CA 1
ATOM 8779 C C . LEU B 1 295 ? -11.805 22.281 -15.062 1 97.94 295 LEU B C 1
ATOM 8781 O O . LEU B 1 295 ? -10.75 21.844 -15.523 1 97.94 295 LEU B O 1
ATOM 8785 N N . LYS B 1 296 ? -12.555 23.25 -15.672 1 97.06 296 LYS B N 1
ATOM 8786 C CA . LYS B 1 296 ? -12.023 23.984 -16.812 1 97.06 296 LYS B CA 1
ATOM 8787 C C . LYS B 1 296 ? -10.898 24.938 -16.391 1 97.06 296 LYS B C 1
ATOM 8789 O O . LYS B 1 296 ? -11.055 25.719 -15.453 1 97.06 296 LYS B O 1
ATOM 8794 N N . VAL B 1 297 ? -9.781 24.828 -17.016 1 97.88 297 VAL B N 1
ATOM 8795 C CA . VAL B 1 297 ? -8.625 25.641 -16.688 1 97.88 297 VAL B CA 1
ATOM 8796 C C . VAL B 1 297 ? -8.227 26.5 -17.891 1 97.88 297 VAL B C 1
ATOM 8798 O O . VAL B 1 297 ? -8.398 26.078 -19.031 1 97.88 297 VAL B O 1
ATOM 8801 N N . ASN B 1 298 ? -7.809 27.734 -17.641 1 97.44 298 ASN B N 1
ATOM 8802 C CA . ASN B 1 298 ? -7.172 28.594 -18.625 1 97.44 298 ASN B CA 1
ATOM 8803 C C . ASN B 1 298 ? -5.656 28.641 -18.438 1 97.44 298 ASN B C 1
ATOM 8805 O O . ASN B 1 298 ? -5.172 28.984 -17.359 1 97.44 298 ASN B O 1
ATOM 8809 N N . ILE B 1 299 ? -4.961 28.297 -19.469 1 97.25 299 ILE B N 1
ATOM 8810 C CA . ILE B 1 299 ? -3.504 28.25 -19.406 1 97.25 299 ILE B CA 1
ATOM 8811 C C . ILE B 1 299 ? -2.91 29.266 -20.375 1 97.25 299 ILE B C 1
ATOM 8813 O O . ILE B 1 299 ? -3.168 29.188 -21.594 1 97.25 299 ILE B O 1
ATOM 8817 N N . ARG B 1 300 ? -2.162 30.203 -19.875 1 95.44 300 ARG B N 1
ATOM 8818 C CA . ARG B 1 300 ? -1.45 31.172 -20.703 1 95.44 300 ARG B CA 1
ATOM 8819 C C . ARG B 1 300 ? 0.06 31.031 -20.531 1 95.44 300 ARG B C 1
ATOM 8821 O O . ARG B 1 300 ? 0.579 31.078 -19.422 1 95.44 300 ARG B O 1
ATOM 8828 N N . THR B 1 301 ? 0.72 30.938 -21.609 1 93.62 301 THR B N 1
ATOM 8829 C CA . THR B 1 301 ? 2.176 30.844 -21.578 1 93.62 301 THR B CA 1
ATOM 8830 C C . THR B 1 301 ? 2.811 32.219 -21.438 1 93.62 301 THR B C 1
ATOM 8832 O O . THR B 1 301 ? 2.568 33.094 -22.25 1 93.62 301 THR B O 1
ATOM 8835 N N . GLN B 1 302 ? 3.5 32.562 -20.453 1 90.69 302 GLN B N 1
ATOM 8836 C CA . GLN B 1 302 ? 4.141 33.844 -20.203 1 90.69 302 GLN B CA 1
ATOM 8837 C C . GLN B 1 302 ? 5.594 33.812 -20.672 1 90.69 302 GLN B C 1
ATOM 8839 O O . GLN B 1 302 ? 6.168 34.875 -20.938 1 90.69 302 GLN B O 1
ATOM 8844 N N . GLY B 1 303 ? 6.301 32.75 -20.703 1 85.56 303 GLY B N 1
ATOM 8845 C CA . GLY B 1 303 ? 7.68 32.562 -21.109 1 85.56 303 GLY B CA 1
ATOM 8846 C C . GLY B 1 303 ? 8.047 31.094 -21.281 1 85.56 303 GLY B C 1
ATOM 8847 O O . GLY B 1 303 ? 7.203 30.203 -21.125 1 85.56 303 GLY B O 1
ATOM 8848 N N . GLU B 1 304 ? 9.273 31.047 -21.594 1 83.69 304 GLU B N 1
ATOM 8849 C CA . GLU B 1 304 ? 9.727 29.672 -21.781 1 83.69 304 GLU B CA 1
ATOM 8850 C C . GLU B 1 304 ? 9.633 28.875 -20.469 1 83.69 304 GLU B C 1
ATOM 8852 O O . GLU B 1 304 ? 10.289 29.219 -19.484 1 83.69 304 GLU B O 1
ATOM 8857 N N . GLY B 1 305 ? 8.742 27.969 -20.453 1 90.94 305 GLY B N 1
ATOM 8858 C CA . GLY B 1 305 ? 8.617 27.047 -19.328 1 90.94 305 GLY B CA 1
ATOM 8859 C C . GLY B 1 305 ? 7.742 27.578 -18.219 1 90.94 305 GLY B C 1
ATOM 8860 O O . GLY B 1 305 ? 7.641 26.953 -17.156 1 90.94 305 GLY B O 1
ATOM 8861 N N . VAL B 1 306 ? 7.191 28.766 -18.406 1 95.69 306 VAL B N 1
ATOM 8862 C CA . VAL B 1 306 ? 6.363 29.359 -17.359 1 95.69 306 VAL B CA 1
ATOM 8863 C C . VAL B 1 306 ? 4.938 29.547 -17.875 1 95.69 306 VAL B C 1
ATOM 8865 O O . VAL B 1 306 ? 4.719 30.172 -18.906 1 95.69 306 VAL B O 1
ATOM 8868 N N . LYS B 1 307 ? 3.975 29.016 -17.156 1 97.06 307 LYS B N 1
ATOM 8869 C CA . LYS B 1 307 ? 2.559 29.094 -17.5 1 97.06 307 LYS B CA 1
ATOM 8870 C C . LYS B 1 307 ? 1.76 29.75 -16.391 1 97.06 307 LYS B C 1
ATOM 8872 O O . LYS B 1 307 ? 2.01 29.5 -15.203 1 97.06 307 LYS B O 1
ATOM 8877 N N . GLN B 1 308 ? 0.968 30.656 -16.781 1 96.81 308 GLN B N 1
ATOM 8878 C CA . GLN B 1 308 ? -0.023 31.219 -15.859 1 96.81 308 GLN B CA 1
ATOM 8879 C C . GLN B 1 308 ? -1.35 30.469 -15.969 1 96.81 308 GLN B C 1
ATOM 8881 O O . GLN B 1 308 ? -1.92 30.359 -17.062 1 96.81 308 GLN B O 1
ATOM 8886 N N . VAL B 1 309 ? -1.803 29.938 -14.875 1 97.81 309 VAL B N 1
ATOM 8887 C CA . VAL B 1 309 ? -3.016 29.125 -14.859 1 97.81 309 VAL B CA 1
ATOM 8888 C C . VAL B 1 309 ? -4.102 29.844 -14.055 1 97.81 309 VAL B C 1
ATOM 8890 O O . VAL B 1 309 ? -3.82 30.422 -13 1 97.81 309 VAL B O 1
ATOM 8893 N N . SER B 1 310 ? -5.293 29.891 -14.539 1 97.5 310 SER B N 1
ATOM 8894 C CA . SER B 1 310 ? -6.441 30.422 -13.805 1 97.5 310 SER B CA 1
ATOM 8895 C C . SER B 1 310 ? -7.621 29.453 -13.859 1 97.5 310 SER B C 1
ATOM 8897 O O . SER B 1 310 ? -7.824 28.766 -14.867 1 97.5 310 SER B O 1
ATOM 8899 N N . CYS B 1 311 ? -8.32 29.375 -12.781 1 97.5 311 CYS B N 1
ATOM 8900 C CA . CYS B 1 311 ? -9.438 28.453 -12.664 1 97.5 311 CYS B CA 1
ATOM 8901 C C . CYS B 1 311 ? -10.438 28.938 -11.617 1 97.5 311 CYS B C 1
ATOM 8903 O O . CYS B 1 311 ? -10.047 29.344 -10.523 1 97.5 311 CYS B O 1
ATOM 8905 N N . VAL B 1 312 ? -11.719 28.859 -11.953 1 98.06 312 VAL B N 1
ATOM 8906 C CA . VAL B 1 312 ? -12.758 29.203 -10.984 1 98.06 312 VAL B CA 1
ATOM 8907 C C . VAL B 1 312 ? -12.969 28.047 -10.016 1 98.06 312 VAL B C 1
ATOM 8909 O O . VAL B 1 312 ? -13.125 26.891 -10.438 1 98.06 312 VAL B O 1
ATOM 8912 N N . LEU B 1 313 ? -12.914 28.328 -8.773 1 98.12 313 LEU B N 1
ATOM 8913 C CA . LEU B 1 313 ? -13.203 27.328 -7.75 1 98.12 313 LEU B CA 1
ATOM 8914 C C . LEU B 1 313 ? -14.617 27.5 -7.203 1 98.12 313 LEU B C 1
ATOM 8916 O O . LEU B 1 313 ? -14.867 28.391 -6.387 1 98.12 313 LEU B O 1
ATOM 8920 N N . PRO B 1 314 ? -15.492 26.625 -7.547 1 97.38 314 PRO B N 1
ATOM 8921 C CA . PRO B 1 314 ? -16.906 26.938 -7.359 1 97.38 314 PRO B CA 1
ATOM 8922 C C . PRO B 1 314 ? -17.391 26.688 -5.93 1 97.38 314 PRO B C 1
ATOM 8924 O O . PRO B 1 314 ? -18.203 27.453 -5.406 1 97.38 314 PRO B O 1
ATOM 8927 N N . ASP B 1 315 ? -16.891 25.625 -5.219 1 96.81 315 ASP B N 1
ATOM 8928 C CA . ASP B 1 315 ? -17.469 25.172 -3.959 1 96.81 315 ASP B CA 1
ATOM 8929 C C . ASP B 1 315 ? -16.406 25.047 -2.873 1 96.81 315 ASP B C 1
ATOM 8931 O O . ASP B 1 315 ? -15.219 24.922 -3.174 1 96.81 315 ASP B O 1
ATOM 8935 N N . VAL B 1 316 ? -16.922 25.094 -1.6 1 97.75 316 VAL B N 1
ATOM 8936 C CA . VAL B 1 316 ? -16.047 24.844 -0.457 1 97.75 316 VAL B CA 1
ATOM 8937 C C . VAL B 1 316 ? -15.391 23.484 -0.593 1 97.75 316 VAL B C 1
ATOM 8939 O O . VAL B 1 316 ? -16.047 22.516 -0.999 1 97.75 316 VAL B O 1
ATOM 8942 N N . GLY B 1 317 ? -14.125 23.469 -0.364 1 97.12 317 GLY B N 1
ATOM 8943 C CA . GLY B 1 317 ? -13.414 22.188 -0.424 1 97.12 317 GLY B CA 1
ATOM 8944 C C . GLY B 1 317 ? -11.969 22.344 -0.849 1 97.12 317 GLY B C 1
ATOM 8945 O O . GLY B 1 317 ? -11.43 23.453 -0.853 1 97.12 317 GLY B O 1
ATOM 8946 N N . LEU B 1 318 ? -11.312 21.203 -1.057 1 97.62 318 LEU B N 1
ATOM 8947 C CA . LEU B 1 318 ? -9.938 21.156 -1.531 1 97.62 318 LEU B CA 1
ATOM 8948 C C . LEU B 1 318 ? -9.883 20.828 -3.018 1 97.62 318 LEU B C 1
ATOM 8950 O O . LEU B 1 318 ? -10.727 20.078 -3.52 1 97.62 318 LEU B O 1
ATOM 8954 N N . TYR B 1 319 ? -8.969 21.422 -3.723 1 98.38 319 TYR B N 1
ATOM 8955 C CA . TYR B 1 319 ? -8.773 21.203 -5.152 1 98.38 319 TYR B CA 1
ATOM 8956 C C . TYR B 1 319 ? -7.34 20.781 -5.449 1 98.38 319 TYR B C 1
ATOM 8958 O O . TYR B 1 319 ? -6.395 21.484 -5.082 1 98.38 319 TYR B O 1
ATOM 8966 N N . THR B 1 320 ? -7.188 19.688 -6.148 1 98.19 320 THR B N 1
ATOM 8967 C CA . THR B 1 320 ? -5.859 19.188 -6.488 1 98.19 320 THR B CA 1
ATOM 8968 C C . THR B 1 320 ? -5.418 19.703 -7.852 1 98.19 320 THR B C 1
ATOM 8970 O O . THR B 1 320 ? -6.145 19.578 -8.836 1 98.19 320 THR B O 1
ATOM 8973 N N . VAL B 1 321 ? -4.27 20.312 -7.895 1 98.44 321 VAL B N 1
ATOM 8974 C CA . VAL B 1 321 ? -3.605 20.688 -9.141 1 98.44 321 VAL B CA 1
ATOM 8975 C C . VAL B 1 321 ? -2.602 19.609 -9.539 1 98.44 321 VAL B C 1
ATOM 8977 O O . VAL B 1 321 ? -1.731 19.234 -8.742 1 98.44 321 VAL B O 1
ATOM 8980 N N . ARG B 1 322 ? -2.732 19.078 -10.711 1 98 322 ARG B N 1
ATOM 8981 C CA . ARG B 1 322 ? -1.809 18.062 -11.203 1 98 322 ARG B CA 1
ATOM 8982 C C . ARG B 1 322 ? -1.127 18.516 -12.492 1 98 322 ARG B C 1
ATOM 8984 O O . ARG B 1 322 ? -1.796 18.922 -13.445 1 98 322 ARG B O 1
ATOM 8991 N N . VAL B 1 323 ? 0.195 18.469 -12.508 1 98.38 323 VAL B N 1
ATOM 8992 C CA . VAL B 1 323 ? 0.993 18.859 -13.672 1 98.38 323 VAL B CA 1
ATOM 8993 C C . VAL B 1 323 ? 1.834 17.672 -14.133 1 98.38 323 VAL B C 1
ATOM 8995 O O . VAL B 1 323 ? 2.516 17.031 -13.328 1 98.38 323 VAL B O 1
ATOM 8998 N N . ARG B 1 324 ? 1.742 17.328 -15.422 1 97.12 324 ARG B N 1
ATOM 8999 C CA . ARG B 1 324 ? 2.574 16.281 -16 1 97.12 324 ARG B CA 1
ATOM 9000 C C . ARG B 1 324 ? 3.469 16.844 -17.109 1 97.12 324 ARG B C 1
ATOM 9002 O O . ARG B 1 324 ? 3.016 17.625 -17.938 1 97.12 324 ARG B O 1
ATOM 9009 N N . ASP B 1 325 ? 4.727 16.547 -16.969 1 96.69 325 ASP B N 1
ATOM 9010 C CA . ASP B 1 325 ? 5.699 16.984 -17.969 1 96.69 325 ASP B CA 1
ATOM 9011 C C . ASP B 1 325 ? 6.859 15.992 -18.062 1 96.69 325 ASP B C 1
ATOM 9013 O O . ASP B 1 325 ? 7.566 15.75 -17.078 1 96.69 325 ASP B O 1
ATOM 9017 N N . ASN B 1 326 ? 7.074 15.406 -19.25 1 93.75 326 ASN B N 1
ATOM 9018 C CA . ASN B 1 326 ? 8.203 14.539 -19.547 1 93.75 326 ASN B CA 1
ATOM 9019 C C . ASN B 1 326 ? 8.312 13.398 -18.547 1 93.75 326 ASN B C 1
ATOM 9021 O O . ASN B 1 326 ? 9.375 13.188 -17.938 1 93.75 326 ASN B O 1
ATOM 9025 N N . GLY B 1 327 ? 7.277 12.766 -18.25 1 93.25 327 GLY B N 1
ATOM 9026 C CA . GLY B 1 327 ? 7.254 11.602 -17.391 1 93.25 327 GLY B CA 1
ATOM 9027 C C . GLY B 1 327 ? 7.258 11.953 -15.914 1 93.25 327 GLY B C 1
ATOM 9028 O O . GLY B 1 327 ? 7.266 11.07 -15.055 1 93.25 327 GLY B O 1
ATOM 9029 N N . LYS B 1 328 ? 7.273 13.273 -15.594 1 97.56 328 LYS B N 1
ATOM 9030 C CA . LYS B 1 328 ? 7.242 13.75 -14.211 1 97.56 328 LYS B CA 1
ATOM 9031 C C . LYS B 1 328 ? 5.863 14.297 -13.852 1 97.56 328 LYS B C 1
ATOM 9033 O O . LYS B 1 328 ? 5.148 14.812 -14.719 1 97.56 328 LYS B O 1
ATOM 9038 N N . GLU B 1 329 ? 5.492 14.102 -12.641 1 97.69 329 GLU B N 1
ATOM 9039 C CA . GLU B 1 329 ? 4.199 14.578 -12.156 1 97.69 329 GLU B CA 1
ATOM 9040 C C . GLU B 1 329 ? 4.344 15.328 -10.836 1 97.69 329 GLU B C 1
ATOM 9042 O O . GLU B 1 329 ? 5 14.844 -9.914 1 97.69 329 GLU B O 1
ATOM 9047 N N . THR B 1 330 ? 3.803 16.516 -10.734 1 97.94 330 THR B N 1
ATOM 9048 C CA . THR B 1 330 ? 3.781 17.312 -9.508 1 97.94 330 THR B CA 1
ATOM 9049 C C . THR B 1 330 ? 2.352 17.703 -9.141 1 97.94 330 THR B C 1
ATOM 9051 O O . THR B 1 330 ? 1.534 17.969 -10.023 1 97.94 330 THR B O 1
ATOM 9054 N N . GLU B 1 331 ? 2.078 17.766 -7.832 1 97.81 331 GLU B N 1
ATOM 9055 C CA . GLU B 1 331 ? 0.729 18.094 -7.379 1 97.81 331 GLU B CA 1
ATOM 9056 C C . GLU B 1 331 ? 0.735 19.281 -6.426 1 97.81 331 GLU B C 1
ATOM 9058 O O . GLU B 1 331 ? 1.732 19.531 -5.746 1 97.81 331 GLU B O 1
ATOM 9063 N N . GLY B 1 332 ? -0.276 20.078 -6.418 1 97.81 332 GLY B N 1
ATOM 9064 C CA . GLY B 1 332 ? -0.597 21.125 -5.449 1 97.81 332 GLY B CA 1
ATOM 9065 C C . GLY B 1 332 ? -2.031 21.062 -4.961 1 97.81 332 GLY B C 1
ATOM 9066 O O . GLY B 1 332 ? -2.848 20.312 -5.512 1 97.81 332 GLY B O 1
ATOM 9067 N N . ILE B 1 333 ? -2.34 21.734 -3.861 1 98.12 333 ILE B N 1
ATOM 9068 C CA . ILE B 1 333 ? -3.688 21.75 -3.299 1 98.12 333 ILE B CA 1
ATOM 9069 C C . ILE B 1 333 ? -4.125 23.203 -3.066 1 98.12 333 ILE B C 1
ATOM 9071 O O . ILE B 1 333 ? -3.418 23.969 -2.412 1 98.12 333 ILE B O 1
ATOM 9075 N N . LEU B 1 334 ? -5.199 23.594 -3.605 1 98.31 334 LEU B N 1
ATOM 9076 C CA . LEU B 1 334 ? -5.883 24.844 -3.318 1 98.31 334 LEU B CA 1
ATOM 9077 C C . LEU B 1 334 ? -7.078 24.625 -2.402 1 98.31 334 LEU B C 1
ATOM 9079 O O . LEU B 1 334 ? -7.566 23.5 -2.277 1 98.31 334 LEU B O 1
ATOM 9083 N N . SER B 1 335 ? -7.484 25.703 -1.74 1 97.44 335 SER B N 1
ATOM 9084 C CA . SER B 1 335 ? -8.609 25.531 -0.832 1 97.44 335 SER B CA 1
ATOM 9085 C C . SER B 1 335 ? -9.633 26.656 -0.998 1 97.44 335 SER B C 1
ATOM 9087 O O . SER B 1 335 ? -9.266 27.797 -1.312 1 97.44 335 SER B O 1
ATOM 9089 N N . VAL B 1 336 ? -10.859 26.297 -0.933 1 98.12 336 VAL B N 1
ATOM 9090 C CA . VAL B 1 336 ? -11.984 27.203 -0.738 1 98.12 336 VAL B CA 1
ATOM 9091 C C . VAL B 1 336 ? -12.602 26.984 0.64 1 98.12 336 VAL B C 1
ATOM 9093 O O . VAL B 1 336 ? -13.031 25.859 0.958 1 98.12 336 VAL B O 1
ATOM 9096 N N . HIS B 1 337 ? -12.547 28 1.477 1 97.5 337 HIS B N 1
ATOM 9097 C CA . HIS B 1 337 ? -13.062 27.828 2.834 1 97.5 337 HIS B CA 1
ATOM 9098 C C . HIS B 1 337 ? -14.492 28.344 2.945 1 97.5 337 HIS B C 1
ATOM 9100 O O . HIS B 1 337 ? -14.953 29.125 2.107 1 97.5 337 HIS B O 1
ATOM 9106 N N . HIS B 1 338 ? -15.258 27.938 4.035 1 98 338 HIS B N 1
ATOM 9107 C CA . HIS B 1 338 ? -16.547 28.531 4.41 1 98 338 HIS B CA 1
ATOM 9108 C C . HIS B 1 338 ? -16.375 29.984 4.832 1 98 338 HIS B C 1
ATOM 9110 O O . HIS B 1 338 ? -15.25 30.453 5.043 1 98 338 HIS B O 1
ATOM 9116 N N . ASP B 1 339 ? -17.516 30.719 4.867 1 97.62 339 ASP B N 1
ATOM 9117 C CA . ASP B 1 339 ? -17.422 32.062 5.43 1 97.62 339 ASP B CA 1
ATOM 9118 C C . ASP B 1 339 ? -16.938 32.031 6.879 1 97.62 339 ASP B C 1
ATOM 9120 O O . ASP B 1 339 ? -17.016 30.969 7.531 1 97.62 339 ASP B O 1
ATOM 9124 N N . TRP B 1 340 ? -16.375 33.125 7.359 1 98.44 340 TRP B N 1
ATOM 9125 C CA . TRP B 1 340 ? -15.812 33.188 8.703 1 98.44 340 TRP B CA 1
ATOM 9126 C C . TRP B 1 340 ? -16.906 33 9.758 1 98.44 340 TRP B C 1
ATOM 9128 O O . TRP B 1 340 ? -16.641 32.438 10.836 1 98.44 340 TRP B O 1
ATOM 9138 N N . LYS B 1 341 ? -18.125 33.406 9.469 1 98.5 341 LYS B N 1
ATOM 9139 C CA . LYS B 1 341 ? -19.25 33.156 10.367 1 98.5 341 LYS B CA 1
ATOM 9140 C C . LYS B 1 341 ? -19.406 31.672 10.656 1 98.5 341 LYS B C 1
ATOM 9142 O O . LYS B 1 341 ? -19.469 31.266 11.82 1 98.5 341 LYS B O 1
ATOM 9147 N N . TRP B 1 342 ? -19.422 30.922 9.578 1 98.56 342 TRP B N 1
ATOM 9148 C CA . TRP B 1 342 ? -19.547 29.469 9.727 1 98.56 342 TRP B CA 1
ATOM 9149 C C . TRP B 1 342 ? -18.406 28.922 10.57 1 98.56 342 TRP B C 1
ATOM 9151 O O . TRP B 1 342 ? -18.625 28.078 11.453 1 98.56 342 TRP B O 1
ATOM 9161 N N . THR B 1 343 ? -17.203 29.391 10.32 1 98.56 343 THR B N 1
ATOM 9162 C CA . THR B 1 343 ? -16.016 28.922 11.016 1 98.56 343 THR B CA 1
ATOM 9163 C C . THR B 1 343 ? -16.125 29.188 12.516 1 98.56 343 THR B C 1
ATOM 9165 O O . THR B 1 343 ? -15.891 28.281 13.328 1 98.56 343 THR B O 1
ATOM 9168 N N . MET B 1 344 ? -16.531 30.359 12.891 1 98.62 344 MET B N 1
ATOM 9169 C CA . MET B 1 344 ? -16.625 30.75 14.297 1 98.62 344 MET B CA 1
ATOM 9170 C C . MET B 1 344 ? -17.766 30.016 14.984 1 98.62 344 MET B C 1
ATOM 9172 O O . MET B 1 344 ? -17.641 29.625 16.156 1 98.62 344 MET B O 1
ATOM 9176 N N . GLU B 1 345 ? -18.859 29.828 14.266 1 98.69 345 GLU B N 1
ATOM 9177 C CA . GLU B 1 345 ? -20 29.094 14.836 1 98.69 345 GLU B CA 1
ATOM 9178 C C . GLU B 1 345 ? -19.641 27.641 15.102 1 98.69 345 GLU B C 1
ATOM 9180 O O . GLU B 1 345 ? -19.984 27.094 16.156 1 98.69 345 GLU B O 1
ATOM 9185 N N . GLN B 1 346 ? -18.922 27.078 14.117 1 98.75 346 GLN B N 1
ATOM 9186 C CA . GLN B 1 346 ? -18.516 25.688 14.312 1 98.75 346 GLN B CA 1
ATOM 9187 C C . GLN B 1 346 ? -17.484 25.562 15.43 1 98.75 346 GLN B C 1
ATOM 9189 O O . GLN B 1 346 ? -17.516 24.609 16.203 1 98.75 346 GLN B O 1
ATOM 9194 N N . ALA B 1 347 ? -16.578 26.516 15.5 1 98.81 347 ALA B N 1
ATOM 9195 C CA . ALA B 1 347 ? -15.602 26.5 16.578 1 98.81 347 ALA B CA 1
ATOM 9196 C C . ALA B 1 347 ? -16.297 26.531 17.938 1 98.81 347 ALA B C 1
ATOM 9198 O O . ALA B 1 347 ? -15.891 25.812 18.859 1 98.81 347 ALA B O 1
ATOM 9199 N N . ARG B 1 348 ? -17.344 27.328 18.062 1 98.62 348 ARG B N 1
ATOM 9200 C CA . ARG B 1 348 ? -18.094 27.406 19.312 1 98.62 348 ARG B CA 1
ATOM 9201 C C . ARG B 1 348 ? -18.812 26.094 19.609 1 98.62 348 ARG B C 1
ATOM 9203 O O . ARG B 1 348 ? -18.797 25.609 20.734 1 98.62 348 ARG B O 1
ATOM 9210 N N . ARG B 1 349 ? -19.469 25.547 18.625 1 98.69 349 ARG B N 1
ATOM 9211 C CA . ARG B 1 349 ? -20.156 24.281 18.812 1 98.69 349 ARG B CA 1
ATOM 9212 C C . ARG B 1 349 ? -19.188 23.188 19.266 1 98.69 349 ARG B C 1
ATOM 9214 O O . ARG B 1 349 ? -19.516 22.375 20.125 1 98.69 349 ARG B O 1
ATOM 9221 N N . ASN B 1 350 ? -18.062 23.234 18.703 1 98.69 350 ASN B N 1
ATOM 9222 C CA . ASN B 1 350 ? -17.047 22.234 19.016 1 98.69 350 ASN B CA 1
ATOM 9223 C C . ASN B 1 350 ? -16.469 22.453 20.406 1 98.69 350 ASN B C 1
ATOM 9225 O O . ASN B 1 350 ? -16.016 21.5 21.062 1 98.69 350 ASN B O 1
ATOM 9229 N N . ALA B 1 351 ? -16.438 23.719 20.875 1 98.62 351 ALA B N 1
ATOM 9230 C CA . ALA B 1 351 ? -15.992 23.969 22.25 1 98.62 351 ALA B CA 1
ATOM 9231 C C . ALA B 1 351 ? -16.906 23.281 23.266 1 98.62 351 ALA B C 1
ATOM 9233 O O . ALA B 1 351 ? -16.453 22.891 24.344 1 98.62 351 ALA B O 1
ATOM 9234 N N . LEU B 1 352 ? -18.172 23.172 22.906 1 98.19 352 LEU B N 1
ATOM 9235 C CA . LEU B 1 352 ? -19.094 22.438 23.766 1 98.19 352 LEU B CA 1
ATOM 9236 C C . LEU B 1 352 ? -18.906 20.922 23.609 1 98.19 352 LEU B C 1
ATOM 9238 O O . LEU B 1 352 ? -18.906 20.188 24.594 1 98.19 352 LEU B O 1
ATOM 9242 N N . LYS B 1 353 ? -18.719 20.469 22.344 1 97.62 353 LYS B N 1
ATOM 9243 C CA . LYS B 1 353 ? -18.594 19.047 22.031 1 97.62 353 LYS B CA 1
ATOM 9244 C C . LYS B 1 353 ? -17.328 18.469 22.656 1 97.62 353 LYS B C 1
ATOM 9246 O O . LYS B 1 353 ? -17.359 17.375 23.219 1 97.62 353 LYS B O 1
ATOM 9251 N N . TYR B 1 354 ? -16.234 19.141 22.484 1 98.19 354 TYR B N 1
ATOM 9252 C CA . TYR B 1 354 ? -14.945 18.734 23.047 1 98.19 354 TYR B CA 1
ATOM 9253 C C . TYR B 1 354 ? -14.711 19.391 24.391 1 98.19 354 TYR B C 1
ATOM 9255 O O . TYR B 1 354 ? -14.312 20.562 24.453 1 98.19 354 TYR B O 1
ATOM 9263 N N . HIS B 1 355 ? -14.805 18.703 25.375 1 96.62 355 HIS B N 1
ATOM 9264 C CA . HIS B 1 355 ? -14.961 19.156 26.75 1 96.62 355 HIS B CA 1
ATOM 9265 C C . HIS B 1 355 ? -13.812 20.062 27.156 1 96.62 355 HIS B C 1
ATOM 9267 O O . HIS B 1 355 ? -12.641 19.703 27.047 1 96.62 355 HIS B O 1
ATOM 9273 N N . GLN B 1 356 ? -14.227 21.266 27.594 1 97.88 356 GLN B N 1
ATOM 9274 C CA . GLN B 1 356 ? -13.281 22.109 28.328 1 97.88 356 GLN B CA 1
ATOM 9275 C C . GLN B 1 356 ? -13.102 21.625 29.766 1 97.88 356 GLN B C 1
ATOM 9277 O O . GLN B 1 356 ? -14.078 21.359 30.453 1 97.88 356 GLN B O 1
ATOM 9282 N N . LYS B 1 357 ? -11.836 21.531 30.188 1 97.44 357 LYS B N 1
ATOM 9283 C CA . LYS B 1 357 ? -11.578 20.859 31.469 1 97.44 357 LYS B CA 1
ATOM 9284 C C . LYS B 1 357 ? -10.719 21.734 32.375 1 97.44 357 LYS B C 1
ATOM 9286 O O . LYS B 1 357 ? -9.922 22.547 31.906 1 97.44 357 LYS B O 1
ATOM 9291 N N . ALA B 1 358 ? -10.953 21.531 33.719 1 97 358 ALA B N 1
ATOM 9292 C CA . ALA B 1 358 ? -10.109 22.172 34.719 1 97 358 ALA B CA 1
ATOM 9293 C C . ALA B 1 358 ? -8.844 21.344 34.969 1 97 358 ALA B C 1
ATOM 9295 O O . ALA B 1 358 ? -8.891 20.344 35.688 1 97 358 ALA B O 1
ATOM 9296 N N . THR B 1 359 ? -7.805 21.797 34.375 1 96.38 359 THR B N 1
ATOM 9297 C CA . THR B 1 359 ? -6.559 21.031 34.469 1 96.38 359 THR B CA 1
ATOM 9298 C C . THR B 1 359 ? -5.398 21.953 34.844 1 96.38 359 THR B C 1
ATOM 9300 O O . THR B 1 359 ? -5.605 23.109 35.219 1 96.38 359 THR B O 1
ATOM 9303 N N . SER B 1 360 ? -4.207 21.359 34.812 1 95.75 360 SER B N 1
ATOM 9304 C CA . SER B 1 360 ? -3.008 22.141 35.125 1 95.75 360 SER B CA 1
ATOM 9305 C C . SER B 1 360 ? -2.631 23.031 33.938 1 95.75 360 SER B C 1
ATOM 9307 O O . SER B 1 360 ? -1.806 23.938 34.062 1 95.75 360 SER B O 1
ATOM 9309 N N . HIS B 1 361 ? -3.271 22.844 32.781 1 96.12 361 HIS B N 1
ATOM 9310 C CA . HIS B 1 361 ? -2.871 23.547 31.562 1 96.12 361 HIS B CA 1
ATOM 9311 C C . HIS B 1 361 ? -4.055 24.266 30.938 1 96.12 361 HIS B C 1
ATOM 9313 O O . HIS B 1 361 ? -5.043 23.625 30.562 1 96.12 361 HIS B O 1
ATOM 9319 N N . ILE B 1 362 ? -3.896 25.547 30.656 1 96.5 362 ILE B N 1
ATOM 9320 C CA . ILE B 1 362 ? -4.965 26.375 30.109 1 96.5 362 ILE B CA 1
ATOM 9321 C C . ILE B 1 362 ? -5.371 25.859 28.734 1 96.5 362 ILE B C 1
ATOM 9323 O O . ILE B 1 362 ? -6.496 26.094 28.281 1 96.5 362 ILE B O 1
ATOM 9327 N N . GLU B 1 363 ? -4.473 25.109 28.062 1 96.62 363 GLU B N 1
ATOM 9328 C CA . GLU B 1 363 ? -4.738 24.5 26.766 1 96.62 363 GLU B CA 1
ATOM 9329 C C . GLU B 1 363 ? -6.008 23.656 26.781 1 96.62 363 GLU B C 1
ATOM 9331 O O . GLU B 1 363 ? -6.652 23.469 25.75 1 96.62 363 GLU B O 1
ATOM 9336 N N . SER B 1 364 ? -6.434 23.266 27.969 1 97.12 364 SER B N 1
ATOM 9337 C CA . SER B 1 364 ? -7.582 22.391 28.125 1 97.12 364 SER B CA 1
ATOM 9338 C C . SER B 1 364 ? -8.891 23.172 28.141 1 97.12 364 SER B C 1
ATOM 9340 O O . SER B 1 364 ? -9.977 22.594 28.062 1 97.12 364 SER B O 1
ATOM 9342 N N . TRP B 1 365 ? -8.828 24.516 28.25 1 97.81 365 TRP B N 1
ATOM 9343 C CA . TRP B 1 365 ? -10.078 25.266 28.266 1 97.81 365 TRP B CA 1
ATOM 9344 C C . TRP B 1 365 ? -9.977 26.484 27.344 1 97.81 365 TRP B C 1
ATOM 9346 O O . TRP B 1 365 ? -10.641 27.5 27.594 1 97.81 365 TRP B O 1
ATOM 9356 N N . TYR B 1 366 ? -9.18 26.422 26.266 1 98.31 366 TYR B N 1
ATOM 9357 C CA . TYR B 1 366 ? -8.992 27.469 25.266 1 98.31 366 TYR B CA 1
ATOM 9358 C C . TYR B 1 366 ? -10.25 27.641 24.422 1 98.31 366 TYR B C 1
ATOM 9360 O O . TYR B 1 366 ? -10.422 28.656 23.734 1 98.31 366 TYR B O 1
ATOM 9368 N N . GLY B 1 367 ? -11.148 26.641 24.484 1 98.56 367 GLY B N 1
ATOM 9369 C CA . GLY B 1 367 ? -12.359 26.672 23.672 1 98.56 367 GLY B CA 1
ATOM 9370 C C . GLY B 1 367 ? -13.258 27.844 23.984 1 98.56 367 GLY B C 1
ATOM 9371 O O . GLY B 1 367 ? -14.062 28.266 23.141 1 98.56 367 GLY B O 1
ATOM 9372 N N . PHE B 1 368 ? -13.062 28.438 25.125 1 98.75 368 PHE B N 1
ATOM 9373 C CA . PHE B 1 368 ? -13.914 29.547 25.531 1 98.75 368 PHE B CA 1
ATOM 9374 C C . PHE B 1 368 ? -13.594 30.797 24.734 1 98.75 368 PHE B C 1
ATOM 9376 O O . PHE B 1 368 ? -14.445 31.688 24.594 1 98.75 368 PHE B O 1
ATOM 9383 N N . HIS B 1 369 ? -12.336 30.922 24.188 1 98.62 369 HIS B N 1
ATOM 9384 C CA . HIS B 1 369 ? -12.078 32.031 23.25 1 98.62 369 HIS B CA 1
ATOM 9385 C C . HIS B 1 369 ? -13.062 32 22.094 1 98.62 369 HIS B C 1
ATOM 9387 O O . HIS B 1 369 ? -13.742 33 21.828 1 98.62 369 HIS B O 1
ATOM 9393 N N . SER B 1 370 ? -13.141 30.844 21.422 1 98.62 370 SER B N 1
ATOM 9394 C CA . SER B 1 370 ? -14.055 30.703 20.297 1 98.62 370 SER B CA 1
ATOM 9395 C C . SER B 1 370 ? -15.5 30.938 20.719 1 98.62 370 SER B C 1
ATOM 9397 O O . SER B 1 370 ? -16.266 31.578 20 1 98.62 370 SER B O 1
ATOM 9399 N N . SER B 1 371 ? -15.812 30.469 21.906 1 98.62 371 SER B N 1
ATOM 9400 C CA . SER B 1 371 ? -17.172 30.578 22.422 1 98.62 371 SER B CA 1
ATOM 9401 C C . SER B 1 371 ? -17.578 32.031 22.594 1 98.62 371 SER B C 1
ATOM 9403 O O . SER B 1 371 ? -18.609 32.469 22.094 1 98.62 371 SER B O 1
ATOM 9405 N N . PHE B 1 372 ? -16.797 32.812 23.281 1 98.81 372 PHE B N 1
ATOM 9406 C CA . PHE B 1 372 ? -17.141 34.188 23.625 1 98.81 372 PHE B CA 1
ATOM 9407 C C . PHE B 1 372 ? -17.047 35.094 22.406 1 98.81 372 PHE B C 1
ATOM 9409 O O . PHE B 1 372 ? -17.875 36 22.25 1 98.81 372 PHE B O 1
ATOM 9416 N N . ILE B 1 373 ? -16.094 34.844 21.562 1 98.62 373 ILE B N 1
ATOM 9417 C CA . ILE B 1 373 ? -15.984 35.656 20.344 1 98.62 373 ILE B CA 1
ATOM 9418 C C . ILE B 1 373 ? -17.203 35.406 19.453 1 98.62 373 ILE B C 1
ATOM 9420 O O . ILE B 1 373 ? -17.781 36.344 18.906 1 98.62 373 ILE B O 1
ATOM 9424 N N . ALA B 1 374 ? -17.547 34.125 19.281 1 98.75 374 ALA B N 1
ATOM 9425 C CA . ALA B 1 374 ? -18.734 33.812 18.5 1 98.75 374 ALA B CA 1
ATOM 9426 C C . ALA B 1 374 ? -19.984 34.469 19.125 1 98.75 374 ALA B C 1
ATOM 9428 O O . ALA B 1 374 ? -20.859 34.938 18.406 1 98.75 374 ALA B O 1
ATOM 9429 N N . ALA B 1 375 ? -20.078 34.5 20.453 1 98.69 375 ALA B N 1
ATOM 9430 C CA . ALA B 1 375 ? -21.219 35.094 21.141 1 98.69 375 ALA B CA 1
ATOM 9431 C C . ALA B 1 375 ? -21.312 36.594 20.875 1 98.69 375 ALA B C 1
ATOM 9433 O O . ALA B 1 375 ? -22.406 37.156 20.766 1 98.69 375 ALA B O 1
ATOM 9434 N N . GLN B 1 376 ? -20.219 37.25 20.812 1 98.31 376 GLN B N 1
ATOM 9435 C CA . GLN B 1 376 ? -20.156 38.688 20.578 1 98.31 376 GLN B CA 1
ATOM 9436 C C . GLN B 1 376 ? -20.75 39.031 19.219 1 98.31 376 GLN B C 1
ATOM 9438 O O . GLN B 1 376 ? -21.484 40.031 19.094 1 98.31 376 GLN B O 1
ATOM 9443 N N . TYR B 1 377 ? -20.516 38.219 18.203 1 98.12 377 TYR B N 1
ATOM 9444 C CA . TYR B 1 377 ? -20.859 38.625 16.828 1 98.12 377 TYR B CA 1
ATOM 9445 C C . TYR B 1 377 ? -22.078 37.844 16.328 1 98.12 377 TYR B C 1
ATOM 9447 O O . TYR B 1 377 ? -22.828 38.312 15.492 1 98.12 377 TYR B O 1
ATOM 9455 N N . PHE B 1 378 ? -22.219 36.594 16.828 1 98.31 378 PHE B N 1
ATOM 9456 C CA . PHE B 1 378 ? -23.297 35.719 16.375 1 98.31 378 PHE B CA 1
ATOM 9457 C C . PHE B 1 378 ? -23.969 35.031 17.562 1 98.31 378 PHE B C 1
ATOM 9459 O O . PHE B 1 378 ? -23.891 33.812 17.719 1 98.31 378 PHE B O 1
ATOM 9466 N N . PRO B 1 379 ? -24.641 35.812 18.328 1 98.06 379 PRO B N 1
ATOM 9467 C CA . PRO B 1 379 ? -25.188 35.281 19.594 1 98.06 379 PRO B CA 1
ATOM 9468 C C . PRO B 1 379 ? -26.125 34.094 19.375 1 98.06 379 PRO B C 1
ATOM 9470 O O . PRO B 1 379 ? -26.891 34.062 18.406 1 98.06 379 PRO B O 1
ATOM 9473 N N . ASP B 1 380 ? -26 33.094 20.156 1 98.06 380 ASP B N 1
ATOM 9474 C CA . ASP B 1 380 ? -26.859 31.906 20.297 1 98.06 380 ASP B CA 1
ATOM 9475 C C . ASP B 1 380 ? -27.219 31.656 21.766 1 98.06 380 ASP B C 1
ATOM 9477 O O . ASP B 1 380 ? -26.406 31.125 22.516 1 98.06 380 ASP B O 1
ATOM 9481 N N . LYS B 1 381 ? -28.406 31.922 22.109 1 97.56 381 LYS B N 1
ATOM 9482 C CA . LYS B 1 381 ? -28.812 32 23.5 1 97.56 381 LYS B CA 1
ATOM 9483 C C . LYS B 1 381 ? -28.516 30.703 24.234 1 97.56 381 LYS B C 1
ATOM 9485 O O . LYS B 1 381 ? -27.922 30.703 25.312 1 97.56 381 LYS B O 1
ATOM 9490 N N . GLN B 1 382 ? -28.938 29.609 23.672 1 97.44 382 GLN B N 1
ATOM 9491 C CA . GLN B 1 382 ? -28.812 28.328 24.344 1 97.44 382 GLN B CA 1
ATOM 9492 C C . GLN B 1 382 ? -27.344 27.891 24.438 1 97.44 382 GLN B C 1
ATOM 9494 O O . GLN B 1 382 ? -26.875 27.516 25.516 1 97.44 382 GLN B O 1
ATOM 9499 N N . LEU B 1 383 ? -26.641 27.969 23.359 1 97.5 383 LEU B N 1
ATOM 9500 C CA . LEU B 1 383 ? -25.25 27.562 23.328 1 97.5 383 LEU B CA 1
ATOM 9501 C C . LEU B 1 383 ? -24.391 28.469 24.188 1 97.5 383 LEU B C 1
ATOM 9503 O O . LEU B 1 383 ? -23.484 28.016 24.891 1 97.5 383 LEU B O 1
ATOM 9507 N N . ASP B 1 384 ? -24.609 29.719 24.156 1 98.44 384 ASP B N 1
ATOM 9508 C CA . ASP B 1 384 ? -23.828 30.688 24.922 1 98.44 384 ASP B CA 1
ATOM 9509 C C . ASP B 1 384 ? -24.047 30.516 26.422 1 98.44 384 ASP B C 1
ATOM 9511 O O . ASP B 1 384 ? -23.094 30.641 27.203 1 98.44 384 ASP B O 1
ATOM 9515 N N . LYS B 1 385 ? -25.297 30.219 26.766 1 98.31 385 LYS B N 1
ATOM 9516 C CA . LYS B 1 385 ? -25.562 29.984 28.188 1 98.31 385 LYS B CA 1
ATOM 9517 C C . LYS B 1 385 ? -24.812 28.75 28.688 1 98.31 385 LYS B C 1
ATOM 9519 O O . LYS B 1 385 ? -24.234 28.766 29.781 1 98.31 385 LYS B O 1
ATOM 9524 N N . ALA B 1 386 ? -24.922 27.703 27.922 1 98.38 386 ALA B N 1
ATOM 9525 C CA . ALA B 1 386 ? -24.25 26.453 28.312 1 98.38 386 ALA B CA 1
ATOM 9526 C C . ALA B 1 386 ? -22.75 26.672 28.484 1 98.38 386 ALA B C 1
ATOM 9528 O O . ALA B 1 386 ? -22.156 26.172 29.438 1 98.38 386 ALA B O 1
ATOM 9529 N N . LEU B 1 387 ? -22.172 27.391 27.594 1 98.5 387 LEU B N 1
ATOM 9530 C CA . LEU B 1 387 ? -20.719 27.594 27.609 1 98.5 387 LEU B CA 1
ATOM 9531 C C . LEU B 1 387 ? -20.328 28.594 28.688 1 98.5 387 LEU B C 1
ATOM 9533 O O . LEU B 1 387 ? -19.281 28.469 29.312 1 98.5 387 LEU B O 1
ATOM 9537 N N . ARG B 1 388 ? -21.094 29.594 28.891 1 98.06 388 ARG B N 1
ATOM 9538 C CA . ARG B 1 388 ? -20.844 30.547 29.969 1 98.06 388 ARG B CA 1
ATOM 9539 C C . ARG B 1 388 ? -20.891 29.859 31.328 1 98.06 388 ARG B C 1
ATOM 9541 O O . ARG B 1 388 ? -20.047 30.094 32.188 1 98.06 388 ARG B O 1
ATOM 9548 N N . ASP B 1 389 ? -21.922 29.016 31.5 1 97.94 389 ASP B N 1
ATOM 9549 C CA . ASP B 1 389 ? -22.062 28.266 32.75 1 97.94 389 ASP B CA 1
ATOM 9550 C C . ASP B 1 389 ? -20.859 27.344 32.969 1 97.94 389 ASP B C 1
ATOM 9552 O O . ASP B 1 389 ? -20.359 27.219 34.094 1 97.94 389 ASP B O 1
ATOM 9556 N N . ARG B 1 390 ? -20.469 26.734 31.922 1 98.25 390 ARG B N 1
ATOM 9557 C CA . ARG B 1 390 ? -19.297 25.859 32 1 98.25 390 ARG B CA 1
ATOM 9558 C C . ARG B 1 390 ? -18.062 26.656 32.406 1 98.25 390 ARG B C 1
ATOM 9560 O O . ARG B 1 390 ? -17.25 26.188 33.219 1 98.25 390 ARG B O 1
ATOM 9567 N N . PHE B 1 391 ? -17.828 27.781 31.812 1 98.44 391 PHE B N 1
ATOM 9568 C CA . PHE B 1 391 ? -16.688 28.625 32.156 1 98.44 391 PHE B CA 1
ATOM 9569 C C . PHE B 1 391 ? -16.703 29.016 33.625 1 98.44 391 PHE B C 1
ATOM 9571 O O . PHE B 1 391 ? -15.68 28.938 34.312 1 98.44 391 PHE B O 1
ATOM 9578 N N . ASP B 1 392 ? -17.844 29.453 34.062 1 98.06 392 ASP B N 1
ATOM 9579 C CA . ASP B 1 392 ? -17.969 29.891 35.438 1 98.06 392 ASP B CA 1
ATOM 9580 C C . ASP B 1 392 ? -17.688 28.734 36.406 1 98.06 392 ASP B C 1
ATOM 9582 O O . ASP B 1 392 ? -17.062 28.938 37.469 1 98.06 392 ASP B O 1
ATOM 9586 N N . TYR B 1 393 ? -18.172 27.625 36 1 97.88 393 TYR B N 1
ATOM 9587 C CA . TYR B 1 393 ? -17.906 26.438 36.812 1 97.88 393 TYR B CA 1
ATOM 9588 C C . TYR B 1 393 ? -16.406 26.156 36.906 1 97.88 393 TYR B C 1
ATOM 9590 O O . TYR B 1 393 ? -15.875 25.984 38 1 97.88 393 TYR B O 1
ATOM 9598 N N . LEU B 1 394 ? -15.734 26.141 35.812 1 97.88 394 LEU B N 1
ATOM 9599 C CA . LEU B 1 394 ? -14.297 25.859 35.781 1 97.88 394 LEU B CA 1
ATOM 9600 C C . LEU B 1 394 ? -13.516 26.953 36.5 1 97.88 394 LEU B C 1
ATOM 9602 O O . LEU B 1 394 ? -12.547 26.672 37.219 1 97.88 394 LEU B O 1
ATOM 9606 N N . PHE B 1 395 ? -13.898 28.219 36.25 1 98.06 395 PHE B N 1
ATOM 9607 C CA . PHE B 1 395 ? -13.242 29.344 36.938 1 98.06 395 PHE B CA 1
ATOM 9608 C C . PHE B 1 395 ? -13.305 29.188 38.438 1 98.06 395 PHE B C 1
ATOM 9610 O O . PHE B 1 395 ? -12.32 29.438 39.125 1 98.06 395 PHE B O 1
ATOM 9617 N N . GLY B 1 396 ? -14.445 28.75 38.938 1 97.31 396 GLY B N 1
ATOM 9618 C CA . GLY B 1 396 ? -14.625 28.531 40.344 1 97.31 396 GLY B CA 1
ATOM 9619 C C . GLY B 1 396 ? -13.766 27.422 40.906 1 97.31 396 GLY B C 1
ATOM 9620 O O . GLY B 1 396 ? -13.305 27.484 42.062 1 97.31 396 GLY B O 1
ATOM 9621 N N . LEU B 1 397 ? -13.539 26.422 40.062 1 96.88 397 LEU B N 1
ATOM 9622 C CA . LEU B 1 397 ? -12.703 25.297 40.5 1 96.88 397 LEU B CA 1
ATOM 9623 C C . LEU B 1 397 ? -11.234 25.688 40.531 1 96.88 397 LEU B C 1
ATOM 9625 O O . LEU B 1 397 ? -10.477 25.188 41.375 1 96.88 397 LEU B O 1
ATOM 9629 N N . LEU B 1 398 ? -10.859 26.641 39.688 1 97.75 398 LEU B N 1
ATOM 9630 C CA . LEU B 1 398 ? -9.438 26.875 39.438 1 97.75 398 LEU B CA 1
ATOM 9631 C C . LEU B 1 398 ? -8.961 28.125 40.156 1 97.75 398 LEU B C 1
ATOM 9633 O O . LEU B 1 398 ? -7.758 28.344 40.344 1 97.75 398 LEU B O 1
ATOM 9637 N N . HIS B 1 399 ? -9.938 28.984 40.656 1 97.94 399 HIS B N 1
ATOM 9638 C CA . HIS B 1 399 ? -9.539 30.266 41.219 1 97.94 399 HIS B CA 1
ATOM 9639 C C . HIS B 1 399 ? -10.242 30.516 42.562 1 97.94 399 HIS B C 1
ATOM 9641 O O . HIS B 1 399 ? -11.398 30.141 42.719 1 97.94 399 HIS B O 1
ATOM 9647 N N . ASP B 1 400 ? -9.531 31.125 43.438 1 97.88 400 ASP B N 1
ATOM 9648 C CA . ASP B 1 400 ? -10.141 31.766 44.625 1 97.88 400 ASP B CA 1
ATOM 9649 C C . ASP B 1 400 ? -10.781 33.094 44.25 1 97.88 400 ASP B C 1
ATOM 9651 O O . ASP B 1 400 ? -10.086 34.094 44.031 1 97.88 400 ASP B O 1
ATOM 9655 N N . GLN B 1 401 ? -11.961 33.219 44.25 1 94.88 401 GLN B N 1
ATOM 9656 C CA . GLN B 1 401 ? -12.688 34.375 43.719 1 94.88 401 GLN B CA 1
ATOM 9657 C C . GLN B 1 401 ? -12.641 35.562 44.688 1 94.88 401 GLN B C 1
ATOM 9659 O O . GLN B 1 401 ? -12.859 36.688 44.281 1 94.88 401 GLN B O 1
ATOM 9664 N N . GLN B 1 402 ? -12.438 35.281 45.906 1 95.62 402 GLN B N 1
ATOM 9665 C CA . GLN B 1 402 ? -12.312 36.375 46.875 1 95.62 402 GLN B CA 1
ATOM 9666 C C . GLN B 1 402 ? -10.938 37.031 46.781 1 95.62 402 GLN B C 1
ATOM 9668 O O . GLN B 1 402 ? -10.828 38.25 46.656 1 95.62 402 GLN B O 1
ATOM 9673 N N . LYS B 1 403 ? -9.93 36.219 46.719 1 97 403 LYS B N 1
ATOM 9674 C CA . LYS B 1 403 ? -8.562 36.75 46.656 1 97 403 LYS B CA 1
ATOM 9675 C C . LYS B 1 403 ? -8.172 37.031 45.219 1 97 403 LYS B C 1
ATOM 9677 O O . LYS B 1 403 ? -7.219 37.781 44.969 1 97 403 LYS B O 1
ATOM 9682 N N . MET B 1 404 ? -8.852 36.406 44.281 1 96.94 404 MET B N 1
ATOM 9683 C CA . MET B 1 404 ? -8.609 36.5 42.844 1 96.94 404 MET B CA 1
ATOM 9684 C C . MET B 1 404 ? -7.195 36.031 42.5 1 96.94 404 MET B C 1
ATOM 9686 O O . MET B 1 404 ? -6.418 36.781 41.938 1 96.94 404 MET B O 1
ATOM 9690 N N . GLU B 1 405 ? -6.914 34.875 42.781 1 97.44 405 GLU B N 1
ATOM 9691 C CA . GLU B 1 405 ? -5.652 34.188 42.5 1 97.44 405 GLU B CA 1
ATOM 9692 C C . GLU B 1 405 ? -5.871 32.719 42.156 1 97.44 405 GLU B C 1
ATOM 9694 O O . GLU B 1 405 ? -6.871 32.125 42.562 1 97.44 405 GLU B O 1
ATOM 9699 N N . PRO B 1 406 ? -5 32.094 41.406 1 97.75 406 PRO B N 1
ATOM 9700 C CA . PRO B 1 406 ? -5.141 30.672 41.125 1 97.75 406 PRO B CA 1
ATOM 9701 C C . PRO B 1 406 ? -5.039 29.797 42.375 1 97.75 406 PRO B C 1
ATOM 9703 O O . PRO B 1 406 ? -4.215 30.047 43.25 1 97.75 406 PRO B O 1
ATOM 9706 N N . LYS B 1 407 ? -5.863 28.688 42.375 1 97.5 407 LYS B N 1
ATOM 9707 C CA . LYS B 1 407 ? -5.812 27.734 43.469 1 97.5 407 LYS B CA 1
ATOM 9708 C C . LYS B 1 407 ? -4.688 26.719 43.281 1 97.5 407 LYS B C 1
ATOM 9710 O O . LYS B 1 407 ? -4.168 26.156 44.25 1 97.5 407 LYS B O 1
ATOM 9715 N N . TYR B 1 408 ? -4.398 26.547 42.062 1 96.56 408 TYR B N 1
ATOM 9716 C CA . TYR B 1 408 ? -3.428 25.516 41.719 1 96.56 408 TYR B CA 1
ATOM 9717 C C . TYR B 1 408 ? -2.438 26.047 40.688 1 96.56 408 TYR B C 1
ATOM 9719 O O . TYR B 1 408 ? -2.801 26.844 39.812 1 96.56 408 TYR B O 1
ATOM 9727 N N . HIS B 1 409 ? -1.169 25.625 40.719 1 95.19 409 HIS B N 1
ATOM 9728 C CA . HIS B 1 409 ? -0.126 25.891 39.75 1 95.19 409 HIS B CA 1
ATOM 9729 C C . HIS B 1 409 ? 0.029 27.391 39.531 1 95.19 409 HIS B C 1
ATOM 9731 O O . HIS B 1 409 ? 0.01 27.859 38.375 1 95.19 409 HIS B O 1
ATOM 9737 N N . ALA B 1 410 ? 0.17 28.109 40.5 1 95.69 410 ALA B N 1
ATOM 9738 C CA . ALA B 1 410 ? 0.234 29.562 40.469 1 95.69 410 ALA B CA 1
ATOM 9739 C C . ALA B 1 410 ? 1.438 30.031 39.656 1 95.69 410 ALA B C 1
ATOM 9741 O O . ALA B 1 410 ? 1.39 31.094 39.031 1 95.69 410 ALA B O 1
ATOM 9742 N N . SER B 1 411 ? 2.457 29.203 39.625 1 94.56 411 SER B N 1
ATOM 9743 C CA . SER B 1 411 ? 3.678 29.609 38.938 1 94.56 411 SER B CA 1
ATOM 9744 C C . SER B 1 411 ? 3.561 29.422 37.438 1 94.56 411 SER B C 1
ATOM 9746 O O . SER B 1 411 ? 4.367 29.953 36.656 1 94.56 411 SER B O 1
ATOM 9748 N N . ARG B 1 412 ? 2.621 28.672 37.031 1 95.62 412 ARG B N 1
ATOM 9749 C CA . ARG B 1 412 ? 2.363 28.578 35.594 1 95.62 412 ARG B CA 1
ATOM 9750 C C . ARG B 1 412 ? 1.574 29.797 35.094 1 95.62 412 ARG B C 1
ATOM 9752 O O . ARG B 1 412 ? 0.405 29.672 34.719 1 95.62 412 ARG B O 1
ATOM 9759 N N . ILE B 1 413 ? 2.227 30.859 34.875 1 96.31 413 ILE B N 1
ATOM 9760 C CA . ILE B 1 413 ? 1.619 32.188 34.75 1 96.31 413 ILE B CA 1
ATOM 9761 C C . ILE B 1 413 ? 0.866 32.25 33.406 1 96.31 413 ILE B C 1
ATOM 9763 O O . ILE B 1 413 ? 0.001 33.125 33.219 1 96.31 413 ILE B O 1
ATOM 9767 N N . GLN B 1 414 ? 1.198 31.375 32.469 1 95 414 GLN B N 1
ATOM 9768 C CA . GLN B 1 414 ? 0.447 31.359 31.219 1 95 414 GLN B CA 1
ATOM 9769 C C . GLN B 1 414 ? -1.012 30.969 31.453 1 95 414 GLN B C 1
ATOM 9771 O O . GLN B 1 414 ? -1.902 31.422 30.719 1 95 414 GLN B O 1
ATOM 9776 N N . ASN B 1 415 ? -1.317 30.203 32.531 1 97.19 415 ASN B N 1
ATOM 9777 C CA . ASN B 1 415 ? -2.701 29.922 32.875 1 97.19 415 ASN B CA 1
ATOM 9778 C C . ASN B 1 415 ? -3.451 31.188 33.25 1 97.19 415 ASN B C 1
ATOM 9780 O O . ASN B 1 415 ? -4.586 31.406 32.812 1 97.19 415 ASN B O 1
ATOM 9784 N N . THR B 1 416 ? -2.762 32 34.062 1 98 416 THR B N 1
ATOM 9785 C CA . THR B 1 416 ? -3.377 33.25 34.531 1 98 416 THR B CA 1
ATOM 9786 C C . THR B 1 416 ? -3.52 34.25 33.406 1 98 416 THR B C 1
ATOM 9788 O O . THR B 1 416 ? -4.582 34.844 33.219 1 98 416 THR B O 1
ATOM 9791 N N . SER B 1 417 ? -2.455 34.438 32.688 1 97.94 417 SER B N 1
ATOM 9792 C CA . SER B 1 417 ? -2.516 35.406 31.578 1 97.94 417 SER B CA 1
ATOM 9793 C C . SER B 1 417 ? -3.566 35 30.562 1 97.94 417 SER B C 1
ATOM 9795 O O . SER B 1 417 ? -4.312 35.844 30.062 1 97.94 417 SER B O 1
ATOM 9797 N N . GLY B 1 418 ? -3.605 33.688 30.203 1 97.81 418 GLY B N 1
ATOM 9798 C CA . GLY B 1 418 ? -4.633 33.219 29.297 1 97.81 418 GLY B CA 1
ATOM 9799 C C . GLY B 1 418 ? -6.043 33.438 29.812 1 97.81 418 GLY B C 1
ATOM 9800 O O . GLY B 1 418 ? -6.949 33.781 29.062 1 97.81 418 GLY B O 1
ATOM 9801 N N . THR B 1 419 ? -6.227 33.219 31.109 1 98.56 419 THR B N 1
ATOM 9802 C CA . THR B 1 419 ? -7.531 33.438 31.719 1 98.56 419 THR B CA 1
ATOM 9803 C C . THR B 1 419 ? -7.934 34.906 31.672 1 98.56 419 THR B C 1
ATOM 9805 O O . THR B 1 419 ? -9.109 35.219 31.484 1 98.56 419 THR B O 1
ATOM 9808 N N . ILE B 1 420 ? -6.961 35.812 31.875 1 98.69 420 ILE B N 1
ATOM 9809 C CA . ILE B 1 420 ? -7.223 37.25 31.703 1 98.69 420 ILE B CA 1
ATOM 9810 C C . ILE B 1 420 ? -7.809 37.469 30.312 1 98.69 420 ILE B C 1
ATOM 9812 O O . ILE B 1 420 ? -8.828 38.156 30.172 1 98.69 420 ILE B O 1
ATOM 9816 N N . GLY B 1 421 ? -7.164 36.875 29.297 1 98.44 421 GLY B N 1
ATOM 9817 C CA . GLY B 1 421 ? -7.664 37 27.938 1 98.44 421 GLY B CA 1
ATOM 9818 C C . GLY B 1 421 ? -9.07 36.469 27.766 1 98.44 421 GLY B C 1
ATOM 9819 O O . GLY B 1 421 ? -9.891 37.094 27.062 1 98.44 421 GLY B O 1
ATOM 9820 N N . LEU B 1 422 ? -9.398 35.375 28.391 1 98.75 422 LEU B N 1
ATOM 9821 C CA . LEU B 1 422 ? -10.727 34.781 28.312 1 98.75 422 LEU B CA 1
ATOM 9822 C C . LEU B 1 422 ? -11.773 35.656 28.953 1 98.75 422 LEU B C 1
ATOM 9824 O O . LEU B 1 422 ? -12.875 35.812 28.438 1 98.75 422 LEU B O 1
ATOM 9828 N N . LEU B 1 423 ? -11.406 36.25 30.094 1 98.75 423 LEU B N 1
ATOM 9829 C CA . LEU B 1 423 ? -12.32 37.156 30.797 1 98.75 423 LEU B CA 1
ATOM 9830 C C . LEU B 1 423 ? -12.578 38.406 30 1 98.75 423 LEU B C 1
ATOM 9832 O O . LEU B 1 423 ? -13.688 38.969 30.016 1 98.75 423 LEU B O 1
ATOM 9836 N N . VAL B 1 424 ? -11.578 38.875 29.297 1 98.69 424 VAL B N 1
ATOM 9837 C CA . VAL B 1 424 ? -11.758 40.031 28.422 1 98.69 424 VAL B CA 1
ATOM 9838 C C . VAL B 1 424 ? -12.734 39.688 27.312 1 98.69 424 VAL B C 1
ATOM 9840 O O . VAL B 1 424 ? -13.672 40.438 27.031 1 98.69 424 VAL B O 1
ATOM 9843 N N . ASP B 1 425 ? -12.547 38.531 26.656 1 98.69 425 ASP B N 1
ATOM 9844 C CA . ASP B 1 425 ? -13.461 38.062 25.609 1 98.69 425 ASP B CA 1
ATOM 9845 C C . ASP B 1 425 ? -14.891 37.938 26.156 1 98.69 425 ASP B C 1
ATOM 9847 O O . ASP B 1 425 ? -15.852 38.312 25.469 1 98.69 425 ASP B O 1
ATOM 9851 N N . LYS B 1 426 ? -14.938 37.406 27.344 1 98.75 426 LYS B N 1
ATOM 9852 C CA . LYS B 1 426 ? -16.25 37.219 27.969 1 98.75 426 LYS B CA 1
ATOM 9853 C C . LYS B 1 426 ? -16.922 38.562 28.203 1 98.75 426 LYS B C 1
ATOM 9855 O O . LYS B 1 426 ? -18.125 38.719 27.953 1 98.75 426 LYS B O 1
ATOM 9860 N N . TYR B 1 427 ? -16.25 39.531 28.719 1 98.38 427 TYR B N 1
ATOM 9861 C CA . TYR B 1 427 ? -16.797 40.875 28.922 1 98.38 427 TYR B CA 1
ATOM 9862 C C . TYR B 1 427 ? -17.25 41.469 27.609 1 98.38 427 TYR B C 1
ATOM 9864 O O . TYR B 1 427 ? -18.328 42.062 27.547 1 98.38 427 TYR B O 1
ATOM 9872 N N . GLN B 1 428 ? -16.438 41.344 26.656 1 97.81 428 GLN B N 1
ATOM 9873 C CA . GLN B 1 428 ? -16.781 41.906 25.344 1 97.81 428 GLN B CA 1
ATOM 9874 C C . GLN B 1 428 ? -18.047 41.25 24.781 1 97.81 428 GLN B C 1
ATOM 9876 O O . GLN B 1 428 ? -18.844 41.906 24.094 1 97.81 428 GLN B O 1
ATOM 9881 N N . ALA B 1 429 ? -18.25 40 25.078 1 98.31 429 ALA B N 1
ATOM 9882 C CA . ALA B 1 429 ? -19.391 39.25 24.562 1 98.31 429 ALA B CA 1
ATOM 9883 C C . ALA B 1 429 ? -20.672 39.656 25.297 1 98.31 429 ALA B C 1
ATOM 9885 O O . ALA B 1 429 ? -21.734 39.781 24.688 1 98.31 429 ALA B O 1
ATOM 9886 N N . TYR B 1 430 ? -20.5 39.875 26.656 1 97.62 430 TYR B N 1
ATOM 9887 C CA . TYR B 1 430 ? -21.719 39.938 27.453 1 97.62 430 TYR B CA 1
ATOM 9888 C C . TYR B 1 430 ? -21.828 41.281 28.188 1 97.62 430 TYR B C 1
ATOM 9890 O O . TYR B 1 430 ? -22.891 41.594 28.734 1 97.62 430 TYR B O 1
ATOM 9898 N N . GLY B 1 431 ? -20.766 42.031 28.328 1 96.88 431 GLY B N 1
ATOM 9899 C CA . GLY B 1 431 ? -20.797 43.375 28.891 1 96.88 431 GLY B CA 1
ATOM 9900 C C . GLY B 1 431 ? -20.812 43.375 30.406 1 96.88 431 GLY B C 1
ATOM 9901 O O . GLY B 1 431 ? -21.031 44.406 31.016 1 96.88 431 GLY B O 1
ATOM 9902 N N . ASP B 1 432 ? -20.562 42.25 31 1 97.56 432 ASP B N 1
ATOM 9903 C CA . ASP B 1 432 ? -20.578 42.188 32.469 1 97.56 432 ASP B CA 1
ATOM 9904 C C . ASP B 1 432 ? -19.281 42.781 33.031 1 97.56 432 ASP B C 1
ATOM 9906 O O . ASP B 1 432 ? -18.234 42.125 32.969 1 97.56 432 ASP B O 1
ATOM 9910 N N . ILE B 1 433 ? -19.344 43.844 33.719 1 97.25 433 ILE B N 1
ATOM 9911 C CA . ILE B 1 433 ? -18.188 44.594 34.25 1 97.25 433 ILE B CA 1
ATOM 9912 C C . ILE B 1 433 ? -17.469 43.719 35.281 1 97.25 433 ILE B C 1
ATOM 9914 O O . ILE B 1 433 ? -16.25 43.844 35.469 1 97.25 433 ILE B O 1
ATOM 9918 N N . ALA B 1 434 ? -18.203 42.812 35.938 1 97.75 434 ALA B N 1
ATOM 9919 C CA . ALA B 1 434 ? -17.594 41.938 36.938 1 97.75 434 ALA B CA 1
ATOM 9920 C C . ALA B 1 434 ? -16.516 41.062 36.312 1 97.75 434 ALA B C 1
ATOM 9922 O O . ALA B 1 434 ? -15.508 40.781 36.969 1 97.75 434 ALA B O 1
ATOM 9923 N N . ASP B 1 435 ? -16.766 40.688 35.125 1 98.38 435 ASP B N 1
ATOM 9924 C CA . ASP B 1 435 ? -15.773 39.875 34.438 1 98.38 435 ASP B CA 1
ATOM 9925 C C . ASP B 1 435 ? -14.508 40.688 34.125 1 98.38 435 ASP B C 1
ATOM 9927 O O . ASP B 1 435 ? -13.398 40.156 34.25 1 98.38 435 ASP B O 1
ATOM 9931 N N . LEU B 1 436 ? -14.625 41.875 33.75 1 98.38 436 LEU B N 1
ATOM 9932 C CA . LEU B 1 436 ? -13.469 42.75 33.5 1 98.38 436 LEU B CA 1
ATOM 9933 C C . LEU B 1 436 ? -12.719 43.031 34.812 1 98.38 436 LEU B C 1
ATOM 9935 O O . LEU B 1 436 ? -11.484 43.125 34.812 1 98.38 436 LEU B O 1
ATOM 9939 N N . GLN B 1 437 ? -13.469 43.188 35.875 1 98.31 437 GLN B N 1
ATOM 9940 C CA . GLN B 1 437 ? -12.844 43.406 37.188 1 98.31 437 GLN B CA 1
ATOM 9941 C C . GLN B 1 437 ? -12.016 42.188 37.594 1 98.31 437 GLN B C 1
ATOM 9943 O O . GLN B 1 437 ? -10.922 42.344 38.156 1 98.31 437 GLN B O 1
ATOM 9948 N N . LYS B 1 438 ? -12.594 41.031 37.375 1 98.56 438 LYS B N 1
ATOM 9949 C CA . LYS B 1 438 ? -11.828 39.812 37.625 1 98.56 438 LYS B CA 1
ATOM 9950 C C . LYS B 1 438 ? -10.523 39.781 36.844 1 98.56 438 LYS B C 1
ATOM 9952 O O . LYS B 1 438 ? -9.469 39.469 37.375 1 98.56 438 LYS B O 1
ATOM 9957 N N . ALA B 1 439 ? -10.617 40.156 35.562 1 98.75 439 ALA B N 1
ATOM 9958 C CA . ALA B 1 439 ? -9.445 40.188 34.688 1 98.75 439 ALA B CA 1
ATOM 9959 C C . ALA B 1 439 ? -8.406 41.156 35.219 1 98.75 439 ALA B C 1
ATOM 9961 O O . ALA B 1 439 ? -7.211 40.844 35.281 1 98.75 439 ALA B O 1
ATOM 9962 N N . SER B 1 440 ? -8.844 42.312 35.625 1 98.62 440 SER B N 1
ATOM 9963 C CA . SER B 1 440 ? -7.969 43.344 36.125 1 98.62 440 SER B CA 1
ATOM 9964 C C . SER B 1 440 ? -7.27 42.938 37.406 1 98.62 440 SER B C 1
ATOM 9966 O O . SER B 1 440 ? -6.078 43.188 37.594 1 98.62 440 SER B O 1
ATOM 9968 N N . ARG B 1 441 ? -8 42.344 38.281 1 98.5 441 ARG B N 1
ATOM 9969 C CA . ARG B 1 441 ? -7.434 41.906 39.531 1 98.5 441 ARG B CA 1
ATOM 9970 C C . ARG B 1 441 ? -6.418 40.781 39.312 1 98.5 441 ARG B C 1
ATOM 9972 O O . ARG B 1 441 ? -5.395 40.719 40 1 98.5 441 ARG B O 1
ATOM 9979 N N . LEU B 1 442 ? -6.75 39.906 38.406 1 98.75 442 LEU B N 1
ATOM 9980 C CA . LEU B 1 442 ? -5.793 38.875 38.062 1 98.75 442 LEU B CA 1
ATOM 9981 C C . LEU B 1 442 ? -4.531 39.469 37.438 1 98.75 442 LEU B C 1
ATOM 9983 O O . LEU B 1 442 ? -3.426 38.969 37.656 1 98.75 442 LEU B O 1
ATOM 9987 N N . ALA B 1 443 ? -4.676 40.5 36.625 1 98.75 443 ALA B N 1
ATOM 9988 C CA . ALA B 1 443 ? -3.531 41.188 36.031 1 98.75 443 ALA B CA 1
ATOM 9989 C C . ALA B 1 443 ? -2.646 41.781 37.125 1 98.75 443 ALA B C 1
ATOM 9991 O O . ALA B 1 443 ? -1.418 41.688 37.062 1 98.75 443 ALA B O 1
ATOM 9992 N N . ASP B 1 444 ? -3.273 42.406 38.125 1 98.44 444 ASP B N 1
ATOM 9993 C CA . ASP B 1 444 ? -2.535 42.938 39.25 1 98.44 444 ASP B CA 1
ATOM 9994 C C . ASP B 1 444 ? -1.781 41.844 40 1 98.44 444 ASP B C 1
ATOM 9996 O O . ASP B 1 444 ? -0.628 42.031 40.375 1 98.44 444 ASP B O 1
ATOM 10000 N N . TRP B 1 445 ? -2.488 40.781 40.188 1 98.38 445 TRP B N 1
ATOM 10001 C CA . TRP B 1 445 ? -1.873 39.656 40.875 1 98.38 445 TRP B CA 1
ATOM 10002 C C . TRP B 1 445 ? -0.643 39.156 40.125 1 98.38 445 TRP B C 1
ATOM 10004 O O . TRP B 1 445 ? 0.406 38.938 40.719 1 98.38 445 TRP B O 1
ATOM 10014 N N . LEU B 1 446 ? -0.767 39 38.812 1 98.06 446 LEU B N 1
ATOM 10015 C CA . LEU B 1 446 ? 0.315 38.5 37.938 1 98.06 446 LEU B CA 1
ATOM 10016 C C . LEU B 1 446 ? 1.512 39.438 38 1 98.06 446 LEU B C 1
ATOM 10018 O O . LEU B 1 446 ? 2.65 39 38.156 1 98.06 446 LEU B O 1
ATOM 10022 N N . MET B 1 447 ? 1.263 40.719 37.938 1 96.69 447 MET B N 1
ATOM 10023 C CA . MET B 1 447 ? 2.291 41.75 37.969 1 96.69 447 MET B CA 1
ATOM 10024 C C . MET B 1 447 ? 3.02 41.75 39.312 1 96.69 447 MET B C 1
ATOM 10026 O O . MET B 1 447 ? 4.246 41.844 39.344 1 96.69 447 MET B O 1
ATOM 10030 N N . ASN B 1 448 ? 2.311 41.594 40.344 1 97.12 448 ASN B N 1
ATOM 10031 C CA . ASN B 1 448 ? 2.854 41.75 41.688 1 97.12 448 ASN B CA 1
ATOM 10032 C C . ASN B 1 448 ? 3.625 40.531 42.125 1 97.12 448 ASN B C 1
ATOM 10034 O O . ASN B 1 448 ? 4.555 40.625 42.938 1 97.12 448 ASN B O 1
ATOM 10038 N N . ASN B 1 449 ? 3.24 39.406 41.562 1 97.25 449 ASN B N 1
ATOM 10039 C CA . ASN B 1 449 ? 3.799 38.156 42.094 1 97.25 449 ASN B CA 1
ATOM 10040 C C . ASN B 1 449 ? 4.824 37.562 41.125 1 97.25 449 ASN B C 1
ATOM 10042 O O . ASN B 1 449 ? 5.68 36.781 41.562 1 97.25 449 ASN B O 1
ATOM 10046 N N . TRP B 1 450 ? 4.668 37.938 39.844 1 97.56 450 TRP B N 1
ATOM 10047 C CA . TRP B 1 450 ? 5.441 37.156 38.906 1 97.56 450 TRP B CA 1
ATOM 10048 C C . TRP B 1 450 ? 6.121 38.031 37.844 1 97.56 450 TRP B C 1
ATOM 10050 O O . TRP B 1 450 ? 6.406 37.594 36.75 1 97.56 450 TRP B O 1
ATOM 10060 N N . GLN B 1 451 ? 6.309 39.25 38.062 1 97.81 451 GLN B N 1
ATOM 10061 C CA . GLN B 1 451 ? 7.109 40.125 37.219 1 97.81 451 GLN B CA 1
ATOM 10062 C C . GLN B 1 451 ? 8.383 40.562 37.906 1 97.81 451 GLN B C 1
ATOM 10064 O O . GLN B 1 451 ? 8.328 41.062 39.031 1 97.81 451 GLN B O 1
ATOM 10069 N N . ARG B 1 452 ? 9.43 40.375 37.281 1 96.38 452 ARG B N 1
ATOM 10070 C CA . ARG B 1 452 ? 10.734 40.719 37.844 1 96.38 452 ARG B CA 1
ATOM 10071 C C . ARG B 1 452 ? 11.016 42.219 37.688 1 96.38 452 ARG B C 1
ATOM 10073 O O . ARG B 1 452 ? 10.32 42.906 36.938 1 96.38 452 ARG B O 1
ATOM 10080 N N . GLU B 1 453 ? 12.125 42.688 38.312 1 95.25 453 GLU B N 1
ATOM 10081 C CA . GLU B 1 453 ? 12.492 44.094 38.312 1 95.25 453 GLU B CA 1
ATOM 10082 C C . GLU B 1 453 ? 12.852 44.562 36.875 1 95.25 453 GLU B C 1
ATOM 10084 O O . GLU B 1 453 ? 12.594 45.719 36.531 1 95.25 453 GLU B O 1
ATOM 10089 N N . ASP B 1 454 ? 13.312 43.688 36.125 1 94.62 454 ASP B N 1
ATOM 10090 C CA . ASP B 1 454 ? 13.703 44.094 34.781 1 94.62 454 ASP B CA 1
ATOM 10091 C C . ASP B 1 454 ? 12.508 44.062 33.812 1 94.62 454 ASP B C 1
ATOM 10093 O O . ASP B 1 454 ? 12.664 44.281 32.625 1 94.62 454 ASP B O 1
ATOM 10097 N N . GLY B 1 455 ? 11.328 43.656 34.344 1 96.69 455 GLY B N 1
ATOM 10098 C CA . GLY B 1 455 ? 10.094 43.719 33.594 1 96.69 455 GLY B CA 1
ATOM 10099 C C . GLY B 1 455 ? 9.609 42.375 33.094 1 96.69 455 GLY B C 1
ATOM 10100 O O . GLY B 1 455 ? 8.422 42.219 32.812 1 96.69 455 GLY B O 1
ATOM 10101 N N . ALA B 1 456 ? 10.5 41.406 33.062 1 96.69 456 ALA B N 1
ATOM 10102 C CA . ALA B 1 456 ? 10.148 40.094 32.531 1 96.69 456 ALA B CA 1
ATOM 10103 C C . ALA B 1 456 ? 9.117 39.375 33.406 1 96.69 456 ALA B C 1
ATOM 10105 O O . ALA B 1 456 ? 9.188 39.438 34.625 1 96.69 456 ALA B O 1
ATOM 10106 N N . TYR B 1 457 ? 8.109 38.781 32.812 1 97.56 457 TYR B N 1
ATOM 10107 C CA . TYR B 1 457 ? 7.285 37.812 33.531 1 97.56 457 TYR B CA 1
ATOM 10108 C C . TYR B 1 457 ? 8.016 36.469 33.688 1 97.56 457 TYR B C 1
ATOM 10110 O O . TYR B 1 457 ? 8.617 36 32.719 1 97.56 457 TYR B O 1
ATOM 10118 N N . VAL B 1 458 ? 7.973 35.844 34.812 1 96.06 458 VAL B N 1
ATOM 10119 C CA . VAL B 1 458 ? 8.844 34.719 35.062 1 96.06 458 VAL B CA 1
ATOM 10120 C C . VAL B 1 458 ? 8.062 33.594 35.75 1 96.06 458 VAL B C 1
ATOM 10122 O O . VAL B 1 458 ? 7.051 33.875 36.406 1 96.06 458 VAL B O 1
ATOM 10125 N N . ASN B 1 459 ? 8.32 32.406 35.531 1 93.62 459 ASN B N 1
ATOM 10126 C CA . ASN B 1 459 ? 8.078 31.266 36.375 1 93.62 459 ASN B CA 1
ATOM 10127 C C . ASN B 1 459 ? 9.32 30.875 37.188 1 93.62 459 ASN B C 1
ATOM 10129 O O . ASN B 1 459 ? 10.219 30.219 36.656 1 93.62 459 ASN B O 1
ATOM 10133 N N . HIS B 1 460 ? 9.312 31.344 38.344 1 89.69 460 HIS B N 1
ATOM 10134 C CA . HIS B 1 460 ? 10.523 31.281 39.188 1 89.69 460 HIS B CA 1
ATOM 10135 C C . HIS B 1 460 ? 11.695 31.953 38.469 1 89.69 460 HIS B C 1
ATOM 10137 O O . HIS B 1 460 ? 11.688 33.156 38.281 1 89.69 460 HIS B O 1
ATOM 10143 N N . HIS B 1 461 ? 12.531 31.109 37.906 1 86.69 461 HIS B N 1
ATOM 10144 C CA . HIS B 1 461 ? 13.742 31.734 37.375 1 86.69 461 HIS B CA 1
ATOM 10145 C C . HIS B 1 461 ? 13.742 31.734 35.844 1 86.69 461 HIS B C 1
ATOM 10147 O O . HIS B 1 461 ? 14.625 32.312 35.219 1 86.69 461 HIS B O 1
ATOM 10153 N N . ILE B 1 462 ? 12.742 31.219 35.25 1 90.12 462 ILE B N 1
ATOM 10154 C CA . ILE B 1 462 ? 12.688 31.094 33.781 1 90.12 462 ILE B CA 1
ATOM 10155 C C . ILE B 1 462 ? 11.797 32.188 33.219 1 90.12 462 ILE B C 1
ATOM 10157 O O . ILE B 1 462 ? 10.695 32.438 33.719 1 90.12 462 ILE B O 1
ATOM 10161 N N . ILE B 1 463 ? 12.289 32.938 32.25 1 91.69 463 ILE B N 1
ATOM 10162 C CA . ILE B 1 463 ? 11.516 33.969 31.594 1 91.69 463 ILE B CA 1
ATOM 10163 C C . ILE B 1 463 ? 10.398 33.375 30.766 1 91.69 463 ILE B C 1
ATOM 10165 O O . ILE B 1 463 ? 10.664 32.594 29.844 1 91.69 463 ILE B O 1
ATOM 10169 N N . TYR B 1 464 ? 9.188 33.812 31.062 1 94.06 464 TYR B N 1
ATOM 10170 C CA . TYR B 1 464 ? 8.016 33.25 30.406 1 94.06 464 TYR B CA 1
ATOM 10171 C C . TYR B 1 464 ? 7.293 34.281 29.562 1 94.06 464 TYR B C 1
ATOM 10173 O O . TYR B 1 464 ? 6.23 34 29 1 94.06 464 TYR B O 1
ATOM 10181 N N . THR B 1 465 ? 7.922 35.438 29.422 1 94.88 465 THR B N 1
ATOM 10182 C CA . THR B 1 465 ? 7.328 36.438 28.531 1 94.88 465 THR B CA 1
ATOM 10183 C C . THR B 1 465 ? 7.195 35.906 27.109 1 94.88 465 THR B C 1
ATOM 10185 O O . THR B 1 465 ? 6.238 36.219 26.406 1 94.88 465 THR B O 1
ATOM 10188 N N . SER B 1 466 ? 8.133 35.031 26.766 1 93.81 466 SER B N 1
ATOM 10189 C CA . SER B 1 466 ? 8.156 34.469 25.422 1 93.81 466 SER B CA 1
ATOM 10190 C C . SER B 1 466 ? 7.312 33.188 25.328 1 93.81 466 SER B C 1
ATOM 10192 O O . SER B 1 466 ? 7.27 32.562 24.281 1 93.81 466 SER B O 1
ATOM 10194 N N . VAL B 1 467 ? 6.66 32.781 26.422 1 91.25 467 VAL B N 1
ATOM 10195 C CA . VAL B 1 467 ? 5.863 31.562 26.469 1 91.25 467 VAL B CA 1
ATOM 10196 C C . VAL B 1 467 ? 4.379 31.906 26.531 1 91.25 467 VAL B C 1
ATOM 10198 O O . VAL B 1 467 ? 3.902 32.438 27.531 1 91.25 467 VAL B O 1
ATOM 10201 N N . ILE B 1 468 ? 3.586 31.609 25.516 1 92.81 468 ILE B N 1
ATOM 10202 C CA . ILE B 1 468 ? 2.143 31.766 25.391 1 92.81 468 ILE B CA 1
ATOM 10203 C C . ILE B 1 468 ? 1.759 33.219 25.641 1 92.81 468 ILE B C 1
ATOM 10205 O O . ILE B 1 468 ? 0.809 33.5 26.375 1 92.81 468 ILE B O 1
ATOM 10209 N N . TYR B 1 469 ? 2.453 34.125 25.328 1 94.94 469 TYR B N 1
ATOM 10210 C CA . TYR B 1 469 ? 2.359 35.594 25.109 1 94.94 469 TYR B CA 1
ATOM 10211 C C . TYR B 1 469 ? 1.645 36.25 26.266 1 94.94 469 TYR B C 1
ATOM 10213 O O . TYR B 1 469 ? 0.657 36.969 26.062 1 94.94 469 TYR B O 1
ATOM 10221 N N . VAL B 1 470 ? 2.152 36.312 27.406 1 97.75 470 VAL B N 1
ATOM 10222 C CA . VAL B 1 470 ? 1.626 36.875 28.641 1 97.75 470 VAL B CA 1
ATOM 10223 C C . VAL B 1 470 ? 1.395 38.375 28.438 1 97.75 470 VAL B C 1
ATOM 10225 O O . VAL B 1 470 ? 0.335 38.906 28.797 1 97.75 470 VAL B O 1
ATOM 10228 N N . ALA B 1 471 ? 2.301 39.062 27.828 1 98.38 471 ALA B N 1
ATOM 10229 C CA . ALA B 1 471 ? 2.209 40.5 27.656 1 98.38 471 ALA B CA 1
ATOM 10230 C C . ALA B 1 471 ? 1.08 40.875 26.703 1 98.38 471 ALA B C 1
ATOM 10232 O O . ALA B 1 471 ? 0.43 41.906 26.875 1 98.38 471 ALA B O 1
ATOM 10233 N N . LYS B 1 472 ? 0.848 40.094 25.703 1 98.5 472 LYS B N 1
ATOM 10234 C CA . LYS B 1 472 ? -0.281 40.406 24.828 1 98.5 472 LYS B CA 1
ATOM 10235 C C . LYS B 1 472 ? -1.601 40.344 25.594 1 98.5 472 LYS B C 1
ATOM 10237 O O . LYS B 1 472 ? -2.486 41.156 25.359 1 98.5 472 LYS B O 1
ATOM 10242 N N . SER B 1 473 ? -1.759 39.344 26.438 1 98.38 473 SER B N 1
ATOM 10243 C CA . SER B 1 473 ? -2.973 39.25 27.234 1 98.38 473 SER B CA 1
ATOM 10244 C C . SER B 1 473 ? -3.172 40.5 28.078 1 98.38 473 SER B C 1
ATOM 10246 O O . SER B 1 473 ? -4.289 41.031 28.188 1 98.38 473 SER B O 1
ATOM 10248 N N . MET B 1 474 ? -2.098 41.031 28.594 1 98.44 474 MET B N 1
ATOM 10249 C CA . MET B 1 474 ? -2.139 42.25 29.375 1 98.44 474 MET B CA 1
ATOM 10250 C C . MET B 1 474 ? -2.527 43.469 28.516 1 98.44 474 MET B C 1
ATOM 10252 O O . MET B 1 474 ? -3.297 44.312 28.938 1 98.44 474 MET B O 1
ATOM 10256 N N . LEU B 1 475 ? -1.995 43.438 27.359 1 98.69 475 LEU B N 1
ATOM 10257 C CA . LEU B 1 475 ? -2.287 44.562 26.453 1 98.69 475 LEU B CA 1
ATOM 10258 C C . LEU B 1 475 ? -3.734 44.5 25.984 1 98.69 475 LEU B C 1
ATOM 10260 O O . LEU B 1 475 ? -4.375 45.531 25.812 1 98.69 475 LEU B O 1
ATOM 10264 N N . GLU B 1 476 ? -4.215 43.312 25.719 1 98.31 476 GLU B N 1
ATOM 10265 C CA . GLU B 1 476 ? -5.613 43.188 25.312 1 98.31 476 GLU B CA 1
ATOM 10266 C C . GLU B 1 476 ? -6.551 43.688 26.406 1 98.31 476 GLU B C 1
ATOM 10268 O O . GLU B 1 476 ? -7.555 44.344 26.109 1 98.31 476 GLU B O 1
ATOM 10273 N N . LEU B 1 477 ? -6.223 43.375 27.641 1 98.62 477 LEU B N 1
ATOM 10274 C CA . LEU B 1 477 ? -6.969 43.938 28.766 1 98.62 477 LEU B CA 1
ATOM 10275 C C . LEU B 1 477 ? -6.863 45.469 28.797 1 98.62 477 LEU B C 1
ATOM 10277 O O . LEU B 1 477 ? -7.871 46.156 28.969 1 98.62 477 LEU B O 1
ATOM 10281 N N . THR B 1 478 ? -5.691 45.969 28.594 1 98.5 478 THR B N 1
ATOM 10282 C CA . THR B 1 478 ? -5.414 47.406 28.625 1 98.5 478 THR B CA 1
ATOM 10283 C C . THR B 1 478 ? -6.293 48.156 27.609 1 98.5 478 THR B C 1
ATOM 10285 O O . THR B 1 478 ? -6.812 49.219 27.906 1 98.5 478 THR B O 1
ATOM 10288 N N . LEU B 1 479 ? -6.438 47.594 26.453 1 97.81 479 LEU B N 1
ATOM 10289 C CA . LEU B 1 479 ? -7.234 48.25 25.406 1 97.81 479 LEU B CA 1
ATOM 10290 C C . LEU B 1 479 ? -8.672 48.438 25.859 1 97.81 479 LEU B C 1
ATOM 10292 O O . LEU B 1 479 ? -9.266 49.5 25.625 1 97.81 479 LEU B O 1
ATOM 10296 N N . VAL B 1 480 ? -9.203 47.469 26.516 1 97.81 480 VAL B N 1
ATOM 10297 C CA . VAL B 1 480 ? -10.578 47.562 26.984 1 97.81 480 VAL B CA 1
ATOM 10298 C C . VAL B 1 480 ? -10.664 48.531 28.172 1 97.81 480 VAL B C 1
ATOM 10300 O O . VAL B 1 480 ? -11.602 49.344 28.25 1 97.81 480 VAL B O 1
ATOM 10303 N N . GLU B 1 481 ? -9.672 48.5 29.047 1 98.31 481 GLU B N 1
ATOM 10304 C CA . GLU B 1 481 ? -9.633 49.406 30.203 1 98.31 481 GLU B CA 1
ATOM 10305 C C . GLU B 1 481 ? -9.508 50.875 29.75 1 98.31 481 GLU B C 1
ATOM 10307 O O . GLU B 1 481 ? -10.102 51.75 30.359 1 98.31 481 GLU B O 1
ATOM 10312 N N . ARG B 1 482 ? -8.773 51.094 28.766 1 97.06 482 ARG B N 1
ATOM 10313 C CA . ARG B 1 482 ? -8.617 52.438 28.234 1 97.06 482 ARG B CA 1
ATOM 10314 C C . ARG B 1 482 ? -9.945 53 27.734 1 97.06 482 ARG B C 1
ATOM 10316 O O . ARG B 1 482 ? -10.227 54.188 27.875 1 97.06 482 ARG B O 1
ATOM 10323 N N . GLU B 1 483 ? -10.633 52.156 27.078 1 95.69 483 GLU B N 1
ATOM 10324 C CA . GLU B 1 483 ? -11.938 52.594 26.594 1 95.69 483 GLU B CA 1
ATOM 10325 C C . GLU B 1 483 ? -12.836 53.062 27.75 1 95.69 483 GLU B C 1
ATOM 10327 O O . GLU B 1 483 ? -13.539 54.062 27.656 1 95.69 483 GLU B O 1
ATOM 10332 N N . LEU B 1 484 ? -12.812 52.312 28.812 1 96.62 484 LEU B N 1
ATOM 10333 C CA . LEU B 1 484 ? -13.578 52.688 30 1 96.62 484 LEU B CA 1
ATOM 10334 C C . LEU B 1 484 ? -12.969 53.906 30.672 1 96.62 484 LEU B C 1
ATOM 10336 O O . LEU B 1 484 ? -13.688 54.719 31.281 1 96.62 484 LEU B O 1
ATOM 10340 N N . GLY B 1 485 ? -11.703 54 30.594 1 96.88 485 GLY B N 1
ATOM 10341 C CA . GLY B 1 485 ? -10.953 55.062 31.203 1 96.88 485 GLY B CA 1
ATOM 10342 C C . GLY B 1 485 ? -11.266 56.438 30.625 1 96.88 485 GLY B C 1
ATOM 10343 O O . GLY B 1 485 ? -11.016 57.469 31.25 1 96.88 485 GLY B O 1
ATOM 10344 N N . LYS B 1 486 ? -11.797 56.406 29.484 1 95.5 486 LYS B N 1
ATOM 10345 C CA . LYS B 1 486 ? -12.203 57.688 28.875 1 95.5 486 LYS B CA 1
ATOM 10346 C C . LYS B 1 486 ? -13.273 58.375 29.703 1 95.5 486 LYS B C 1
ATOM 10348 O O . LYS B 1 486 ? -13.398 59.594 29.688 1 95.5 486 LYS B O 1
ATOM 10353 N N . LYS B 1 487 ? -14.031 57.594 30.484 1 95.69 487 LYS B N 1
ATOM 10354 C CA . LYS B 1 487 ? -15.133 58.156 31.266 1 95.69 487 LYS B CA 1
ATOM 10355 C C . LYS B 1 487 ? -14.922 57.938 32.75 1 95.69 487 LYS B C 1
ATOM 10357 O O . LYS B 1 487 ? -15.68 58.438 33.594 1 95.69 487 LYS B O 1
ATOM 10362 N N . ASN B 1 488 ? -13.945 57.156 33.062 1 96.44 488 ASN B N 1
ATOM 10363 C CA . ASN B 1 488 ? -13.695 56.781 34.469 1 96.44 488 ASN B CA 1
ATOM 10364 C C . ASN B 1 488 ? -12.211 56.812 34.812 1 96.44 488 ASN B C 1
ATOM 10366 O O . ASN B 1 488 ? -11.445 56 34.312 1 96.44 488 ASN B O 1
ATOM 10370 N N . THR B 1 489 ? -11.773 57.625 35.719 1 96.44 489 THR B N 1
ATOM 10371 C CA . THR B 1 489 ? -10.367 57.875 36 1 96.44 489 THR B CA 1
ATOM 10372 C C . THR B 1 489 ? -9.727 56.656 36.656 1 96.44 489 THR B C 1
ATOM 10374 O O . THR B 1 489 ? -8.531 56.406 36.5 1 96.44 489 THR B O 1
ATOM 10377 N N . VAL B 1 490 ? -10.531 55.969 37.375 1 96.69 490 VAL B N 1
ATOM 10378 C CA . VAL B 1 490 ? -10.008 54.75 38.031 1 96.69 490 VAL B CA 1
ATOM 10379 C C . VAL B 1 490 ? -9.578 53.75 36.969 1 96.69 490 VAL B C 1
ATOM 10381 O O . VAL B 1 490 ? -8.508 53.156 37.062 1 96.69 490 VAL B O 1
ATOM 10384 N N . TRP B 1 491 ? -10.391 53.594 35.969 1 97.75 491 TRP B N 1
ATOM 10385 C CA . TRP B 1 491 ? -10.078 52.656 34.875 1 97.75 491 TRP B CA 1
ATOM 10386 C C . TRP B 1 491 ? -8.906 53.188 34.031 1 97.75 491 TRP B C 1
ATOM 10388 O O . TRP B 1 491 ? -8.102 52.406 33.531 1 97.75 491 TRP B O 1
ATOM 10398 N N . ALA B 1 492 ? -8.758 54.469 33.906 1 97.75 492 ALA B N 1
ATOM 10399 C CA . ALA B 1 492 ? -7.637 55.062 33.188 1 97.75 492 ALA B CA 1
ATOM 10400 C C . ALA B 1 492 ? -6.316 54.75 33.906 1 97.75 492 ALA B C 1
ATOM 10402 O O . ALA B 1 492 ? -5.324 54.406 33.25 1 97.75 492 ALA B O 1
ATOM 10403 N N . GLU B 1 493 ? -6.355 54.906 35.219 1 97.81 493 GLU B N 1
ATOM 10404 C CA . GLU B 1 493 ? -5.156 54.625 35.969 1 97.81 493 GLU B CA 1
ATOM 10405 C C . GLU B 1 493 ? -4.805 53.156 35.938 1 97.81 493 GLU B C 1
ATOM 10407 O O . GLU B 1 493 ? -3.629 52.781 35.844 1 97.81 493 GLU B O 1
ATOM 10412 N N . THR B 1 494 ? -5.84 52.375 36.031 1 98.19 494 THR B N 1
ATOM 10413 C CA . THR B 1 494 ? -5.652 50.938 35.938 1 98.19 494 THR B CA 1
ATOM 10414 C C . THR B 1 494 ? -5.059 50.562 34.594 1 98.19 494 THR B C 1
ATOM 10416 O O . THR B 1 494 ? -4.121 49.75 34.531 1 98.19 494 THR B O 1
ATOM 10419 N N . ALA B 1 495 ? -5.602 51.094 33.5 1 98.31 495 ALA B N 1
ATOM 10420 C CA . ALA B 1 495 ? -5.117 50.844 32.156 1 98.31 495 ALA B CA 1
ATOM 10421 C C . ALA B 1 495 ? -3.637 51.188 32.031 1 98.31 495 ALA B C 1
ATOM 10423 O O . ALA B 1 495 ? -2.865 50.438 31.406 1 98.31 495 ALA B O 1
ATOM 10424 N N . GLU B 1 496 ? -3.287 52.281 32.625 1 98.06 496 GLU B N 1
ATOM 10425 C CA . GLU B 1 496 ? -1.904 52.75 32.531 1 98.06 496 GLU B CA 1
ATOM 10426 C C . GLU B 1 496 ? -0.964 51.812 33.312 1 98.06 496 GLU B C 1
ATOM 10428 O O . GLU B 1 496 ? 0.142 51.531 32.844 1 98.06 496 GLU B O 1
ATOM 10433 N N . ARG B 1 497 ? -1.38 51.375 34.406 1 98 497 ARG B N 1
ATOM 10434 C CA . ARG B 1 497 ? -0.587 50.469 35.219 1 98 497 ARG B CA 1
ATOM 10435 C C . ARG B 1 497 ? -0.335 49.156 34.469 1 98 497 ARG B C 1
ATOM 10437 O O . ARG B 1 497 ? 0.799 48.688 34.438 1 98 497 ARG B O 1
ATOM 10444 N N . HIS B 1 498 ? -1.377 48.625 33.938 1 98.62 498 HIS B N 1
ATOM 10445 C CA . HIS B 1 498 ? -1.256 47.375 33.219 1 98.62 498 HIS B CA 1
ATOM 10446 C C . HIS B 1 498 ? -0.469 47.562 31.906 1 98.62 498 HIS B C 1
ATOM 10448 O O . HIS B 1 498 ? 0.306 46.688 31.516 1 98.62 498 HIS B O 1
ATOM 10454 N N . TYR B 1 499 ? -0.637 48.625 31.219 1 98.44 499 TYR B N 1
ATOM 10455 C CA . TYR B 1 499 ? 0.137 48.969 30.031 1 98.44 499 TYR B CA 1
ATOM 10456 C C . TYR B 1 499 ? 1.628 49 30.344 1 98.44 499 TYR B C 1
ATOM 10458 O O . TYR B 1 499 ? 2.439 48.438 29.609 1 98.44 499 TYR B O 1
ATOM 10466 N N . GLN B 1 500 ? 1.949 49.688 31.406 1 98.44 500 GLN B N 1
ATOM 10467 C CA . GLN B 1 500 ? 3.352 49.844 31.781 1 98.44 500 GLN B CA 1
ATOM 10468 C C . GLN B 1 500 ? 3.982 48.5 32.125 1 98.44 500 GLN B C 1
ATOM 10470 O O . GLN B 1 500 ? 5.152 48.25 31.828 1 98.44 500 GLN B O 1
ATOM 10475 N N . SER B 1 501 ? 3.242 47.719 32.812 1 98.5 501 SER B N 1
ATOM 10476 C CA . SER B 1 501 ? 3.721 46.375 33.125 1 98.5 501 SER B CA 1
ATOM 10477 C C . SER B 1 501 ? 4.059 45.594 31.859 1 98.5 501 SER B C 1
ATOM 10479 O O . SER B 1 501 ? 5.148 45.031 31.75 1 98.5 501 SER B O 1
ATOM 10481 N N . ALA B 1 502 ? 3.123 45.594 30.906 1 98.69 502 ALA B N 1
ATOM 10482 C CA . ALA B 1 502 ? 3.324 44.875 29.641 1 98.69 502 ALA B CA 1
ATOM 10483 C C . ALA B 1 502 ? 4.477 45.469 28.844 1 98.69 502 ALA B C 1
ATOM 10485 O O . ALA B 1 502 ? 5.281 44.75 28.266 1 98.69 502 ALA B O 1
ATOM 10486 N N . LYS B 1 503 ? 4.539 46.75 28.797 1 98.62 503 LYS B N 1
ATOM 10487 C CA . LYS B 1 503 ? 5.594 47.438 28.047 1 98.62 503 LYS B CA 1
ATOM 10488 C C . LYS B 1 503 ? 6.973 47.062 28.594 1 98.62 503 LYS B C 1
ATOM 10490 O O . LYS B 1 503 ? 7.914 46.844 27.828 1 98.62 503 LYS B O 1
ATOM 10495 N N . ARG B 1 504 ? 7.113 47.062 29.891 1 98.12 504 ARG B N 1
ATOM 10496 C CA . ARG B 1 504 ? 8.391 46.688 30.5 1 98.12 504 ARG B CA 1
ATOM 10497 C C . ARG B 1 504 ? 8.812 45.281 30.109 1 98.12 504 ARG B C 1
ATOM 10499 O O . ARG B 1 504 ? 9.984 45.031 29.844 1 98.12 504 ARG B O 1
ATOM 10506 N N . ALA B 1 505 ? 7.863 44.438 30.172 1 98.31 505 ALA B N 1
ATOM 10507 C CA . ALA B 1 505 ? 8.141 43.062 29.781 1 98.31 505 ALA B CA 1
ATOM 10508 C C . ALA B 1 505 ? 8.57 42.969 28.328 1 98.31 505 ALA B C 1
ATOM 10510 O O . ALA B 1 505 ? 9.5 42.25 27.984 1 98.31 505 ALA B O 1
ATOM 10511 N N . ILE B 1 506 ? 7.91 43.656 27.391 1 98.44 506 ILE B N 1
ATOM 10512 C CA . ILE B 1 506 ? 8.211 43.656 25.969 1 98.44 506 ILE B CA 1
ATOM 10513 C C . ILE B 1 506 ? 9.555 44.312 25.719 1 98.44 506 ILE B C 1
ATOM 10515 O O . ILE B 1 506 ? 10.32 43.875 24.844 1 98.44 506 ILE B O 1
ATOM 10519 N N . ASP B 1 507 ? 9.812 45.375 26.438 1 98.06 507 ASP B N 1
ATOM 10520 C CA . ASP B 1 507 ? 11.125 46.031 26.344 1 98.06 507 ASP B CA 1
ATOM 10521 C C . ASP B 1 507 ? 12.242 45.062 26.688 1 98.06 507 ASP B C 1
ATOM 10523 O O . ASP B 1 507 ? 13.312 45.062 26.078 1 98.06 507 ASP B O 1
ATOM 10527 N N . GLN B 1 508 ? 11.961 44.312 27.719 1 96.69 508 GLN B N 1
ATOM 10528 C CA . GLN B 1 508 ? 12.93 43.281 28.062 1 96.69 508 GLN B CA 1
ATOM 10529 C C . GLN B 1 508 ? 13.109 42.281 26.938 1 96.69 508 GLN B C 1
ATOM 10531 O O . GLN B 1 508 ? 14.227 41.844 26.672 1 96.69 508 GLN B O 1
ATOM 10536 N N . LEU B 1 509 ? 12.055 41.875 26.25 1 95.31 509 LEU B N 1
ATOM 10537 C CA . LEU B 1 509 ? 12.141 40.969 25.109 1 95.31 509 LEU B CA 1
ATOM 10538 C C . LEU B 1 509 ? 12.977 41.594 24 1 95.31 509 LEU B C 1
ATOM 10540 O O . LEU B 1 509 ? 13.805 40.906 23.375 1 95.31 509 LEU B O 1
ATOM 10544 N N . VAL B 1 510 ? 12.695 42.812 23.688 1 97.06 510 VAL B N 1
ATOM 10545 C CA . VAL B 1 510 ? 13.43 43.531 22.641 1 97.06 510 VAL B CA 1
ATOM 10546 C C . VAL B 1 510 ? 14.914 43.531 22.984 1 97.06 510 VAL B C 1
ATOM 10548 O O . VAL B 1 510 ? 15.758 43.312 22.109 1 97.06 510 VAL B O 1
ATOM 10551 N N . ALA B 1 511 ? 15.195 43.75 24.203 1 95.12 511 ALA B N 1
ATOM 10552 C CA . ALA B 1 511 ? 16.578 43.844 24.656 1 95.12 511 ALA B CA 1
ATOM 10553 C C . ALA B 1 511 ? 17.281 42.469 24.562 1 95.12 511 ALA B C 1
ATOM 10555 O O . ALA B 1 511 ? 18.5 42.406 24.422 1 95.12 511 ALA B O 1
ATOM 10556 N N . SER B 1 512 ? 16.516 41.438 24.578 1 92.12 512 SER B N 1
ATOM 10557 C CA . SER B 1 512 ? 17.078 40.094 24.562 1 92.12 512 SER B CA 1
ATOM 10558 C C . SER B 1 512 ? 17.609 39.719 23.188 1 92.12 512 SER B C 1
ATOM 10560 O O . SER B 1 512 ? 18.406 38.781 23.047 1 92.12 512 SER B O 1
ATOM 10562 N N . GLN B 1 513 ? 17.234 40.312 22.141 1 83.12 513 GLN B N 1
ATOM 10563 C CA . GLN B 1 513 ? 17.734 40.219 20.781 1 83.12 513 GLN B CA 1
ATOM 10564 C C . GLN B 1 513 ? 17.781 38.75 20.312 1 83.12 513 GLN B C 1
ATOM 10566 O O . GLN B 1 513 ? 18.812 38.281 19.812 1 83.12 513 GLN B O 1
ATOM 10571 N N . GLY B 1 514 ? 16.812 38.062 20.75 1 83.56 514 GLY B N 1
ATOM 10572 C CA . GLY B 1 514 ? 16.734 36.719 20.219 1 83.56 514 GLY B CA 1
ATOM 10573 C C . GLY B 1 514 ? 17.141 35.656 21.219 1 83.56 514 GLY B C 1
ATOM 10574 O O . GLY B 1 514 ? 16.922 34.469 20.984 1 83.56 514 GLY B O 1
ATOM 10575 N N . ASP B 1 515 ? 17.75 35.938 22.25 1 89.38 515 ASP B N 1
ATOM 10576 C CA . ASP B 1 515 ? 18.078 35 23.312 1 89.38 515 ASP B CA 1
ATOM 10577 C C . ASP B 1 515 ? 16.891 34.781 24.25 1 89.38 515 ASP B C 1
ATOM 10579 O O . ASP B 1 515 ? 16.906 35.25 25.391 1 89.38 515 ASP B O 1
ATOM 10583 N N . PHE B 1 516 ? 15.938 34.031 23.719 1 89.69 516 PHE B N 1
ATOM 10584 C CA . PHE B 1 516 ? 14.695 33.812 24.453 1 89.69 516 PHE B CA 1
ATOM 10585 C C . PHE B 1 516 ? 14.711 32.438 25.156 1 89.69 516 PHE B C 1
ATOM 10587 O O . PHE B 1 516 ? 15.383 31.516 24.719 1 89.69 516 PHE B O 1
ATOM 10594 N N . GLU B 1 517 ? 14.023 32.375 26.219 1 85.31 517 GLU B N 1
ATOM 10595 C CA . GLU B 1 517 ? 13.852 31.125 26.938 1 85.31 517 GLU B CA 1
ATOM 10596 C C . GLU B 1 517 ? 12.484 30.516 26.656 1 85.31 517 GLU B C 1
ATOM 10598 O O . GLU B 1 517 ? 11.617 31.156 26.062 1 85.31 517 GLU B O 1
ATOM 10603 N N . THR B 1 518 ? 12.359 29.234 26.844 1 84.62 518 THR B N 1
ATOM 10604 C CA . THR B 1 518 ? 11.109 28.531 26.625 1 84.62 518 THR B CA 1
ATOM 10605 C C . THR B 1 518 ? 10.867 27.5 27.734 1 84.62 518 THR B C 1
ATOM 10607 O O . THR B 1 518 ? 11.656 27.406 28.672 1 84.62 518 THR B O 1
ATOM 10610 N N . GLU B 1 519 ? 9.656 26.875 27.547 1 79.69 519 GLU B N 1
ATOM 10611 C CA . GLU B 1 519 ? 9.32 25.797 28.484 1 79.69 519 GLU B CA 1
ATOM 10612 C C . GLU B 1 519 ? 9.961 24.484 28.062 1 79.69 519 GLU B C 1
ATOM 10614 O O . GLU B 1 519 ? 10 24.141 26.875 1 79.69 519 GLU B O 1
ATOM 10619 N N . GLY B 1 520 ? 10.516 23.781 29 1 80.81 520 GLY B N 1
ATOM 10620 C CA . GLY B 1 520 ? 11.125 22.5 28.734 1 80.81 520 GLY B CA 1
ATOM 10621 C C . GLY B 1 520 ? 12.547 22.609 28.219 1 80.81 520 GLY B C 1
ATOM 10622 O O . GLY B 1 520 ? 13.328 23.438 28.703 1 80.81 520 GLY B O 1
ATOM 10623 N N . GLU B 1 521 ? 12.781 21.672 27.188 1 88.19 521 GLU B N 1
ATOM 10624 C CA . GLU B 1 521 ? 14.125 21.641 26.625 1 88.19 521 GLU B CA 1
ATOM 10625 C C . GLU B 1 521 ? 14.375 22.844 25.734 1 88.19 521 GLU B C 1
ATOM 10627 O O . GLU B 1 521 ? 13.586 23.141 24.828 1 88.19 521 GLU B O 1
ATOM 10632 N N . LEU B 1 522 ? 15.484 23.516 26.031 1 91.31 522 LEU B N 1
ATOM 10633 C CA . LEU B 1 522 ? 15.82 24.688 25.234 1 91.31 522 LEU B CA 1
ATOM 10634 C C . LEU B 1 522 ? 16.094 24.297 23.781 1 91.31 522 LEU B C 1
ATOM 10636 O O . LEU B 1 522 ? 16.812 23.328 23.516 1 91.31 522 LEU B O 1
ATOM 10640 N N . THR B 1 523 ? 15.547 25.031 22.891 1 93.31 523 THR B N 1
ATOM 10641 C CA . THR B 1 523 ? 15.703 24.875 21.453 1 93.31 523 THR B CA 1
ATOM 10642 C C . THR B 1 523 ? 15.156 26.094 20.703 1 93.31 523 THR B C 1
ATOM 10644 O O . THR B 1 523 ? 14.461 26.922 21.297 1 93.31 523 THR B O 1
ATOM 10647 N N . PHE B 1 524 ? 15.625 26.344 19.516 1 94.56 524 PHE B N 1
ATOM 10648 C CA . PHE B 1 524 ? 14.969 27.312 18.641 1 94.56 524 PHE B CA 1
ATOM 10649 C C . PHE B 1 524 ? 13.633 26.766 18.156 1 94.56 524 PHE B C 1
ATOM 10651 O O . PHE B 1 524 ? 13.586 25.906 17.266 1 94.56 524 PHE B O 1
ATOM 10658 N N . GLU B 1 525 ? 12.594 27.281 18.812 1 90.81 525 GLU B N 1
ATOM 10659 C CA . GLU B 1 525 ? 11.312 26.656 18.5 1 90.81 525 GLU B CA 1
ATOM 10660 C C . GLU B 1 525 ? 10.242 27.703 18.219 1 90.81 525 GLU B C 1
ATOM 10662 O O . GLU B 1 525 ? 10.422 28.875 18.516 1 90.81 525 GLU B O 1
ATOM 10667 N N . ASP B 1 526 ? 9.195 27.297 17.656 1 93.62 526 ASP B N 1
ATOM 10668 C CA . ASP B 1 526 ? 8.102 28.078 17.094 1 93.62 526 ASP B CA 1
ATOM 10669 C C . ASP B 1 526 ? 7.535 29.062 18.125 1 93.62 526 ASP B C 1
ATOM 10671 O O . ASP B 1 526 ? 7.488 30.266 17.891 1 93.62 526 ASP B O 1
ATOM 10675 N N . GLY B 1 527 ? 7.188 28.609 19.297 1 93.81 527 GLY B N 1
ATOM 10676 C CA . GLY B 1 527 ? 6.477 29.391 20.297 1 93.81 527 GLY B CA 1
ATOM 10677 C C . GLY B 1 527 ? 7.285 30.562 20.828 1 93.81 527 GLY B C 1
ATOM 10678 O O . GLY B 1 527 ? 6.793 31.688 20.875 1 93.81 527 GLY B O 1
ATOM 10679 N N . MET B 1 528 ? 8.492 30.297 21.156 1 94.56 528 MET B N 1
ATOM 10680 C CA . MET B 1 528 ? 9.297 31.359 21.75 1 94.56 528 MET B CA 1
ATOM 10681 C C . MET B 1 528 ? 9.523 32.5 20.75 1 94.56 528 MET B C 1
ATOM 10683 O O . MET B 1 528 ? 9.5 33.656 21.125 1 94.56 528 MET B O 1
ATOM 10687 N N . ILE B 1 529 ? 9.672 32.156 19.516 1 96.38 529 ILE B N 1
ATOM 10688 C CA . ILE B 1 529 ? 9.969 33.156 18.5 1 96.38 529 ILE B CA 1
ATOM 10689 C C . ILE B 1 529 ? 8.688 33.875 18.109 1 96.38 529 ILE B C 1
ATOM 10691 O O . ILE B 1 529 ? 8.641 35.094 18.109 1 96.38 529 ILE B O 1
ATOM 10695 N N . SER B 1 530 ? 7.652 33.156 17.797 1 97.25 530 SER B N 1
ATOM 10696 C CA . SER B 1 530 ? 6.414 33.781 17.328 1 97.25 530 SER B CA 1
ATOM 10697 C C . SER B 1 530 ? 5.754 34.594 18.438 1 97.25 530 SER B C 1
ATOM 10699 O O . SER B 1 530 ? 5.246 35.688 18.188 1 97.25 530 SER B O 1
ATOM 10701 N N . CYS B 1 531 ? 5.785 34.125 19.672 1 97.62 531 CYS B N 1
ATOM 10702 C CA . CYS B 1 531 ? 5.199 34.844 20.797 1 97.62 531 CYS B CA 1
ATOM 10703 C C . CYS B 1 531 ? 5.965 36.125 21.078 1 97.62 531 CYS B C 1
ATOM 10705 O O . CYS B 1 531 ? 5.375 37.125 21.469 1 97.62 531 CYS B O 1
ATOM 10707 N N . SER B 1 532 ? 7.246 36.062 20.859 1 98 532 SER B N 1
ATOM 10708 C CA . SER B 1 532 ? 8.031 37.281 21.016 1 98 532 SER B CA 1
ATOM 10709 C C . SER B 1 532 ? 7.695 38.312 19.938 1 98 532 SER B C 1
ATOM 10711 O O . SER B 1 532 ? 7.438 39.469 20.234 1 98 532 SER B O 1
ATOM 10713 N N . ALA B 1 533 ? 7.664 37.844 18.75 1 98.31 533 ALA B N 1
ATOM 10714 C CA . ALA B 1 533 ? 7.387 38.719 17.625 1 98.31 533 ALA B CA 1
ATOM 10715 C C . ALA B 1 533 ? 6.012 39.375 17.75 1 98.31 533 ALA B C 1
ATOM 10717 O O . ALA B 1 533 ? 5.871 40.594 17.578 1 98.31 533 ALA B O 1
ATOM 10718 N N . LEU B 1 534 ? 5.031 38.625 18.094 1 98.69 534 LEU B N 1
ATOM 10719 C CA . LEU B 1 534 ? 3.668 39.125 18.094 1 98.69 534 LEU B CA 1
ATOM 10720 C C . LEU B 1 534 ? 3.484 40.156 19.219 1 98.69 534 LEU B C 1
ATOM 10722 O O . LEU B 1 534 ? 2.77 41.156 19.047 1 98.69 534 LEU B O 1
ATOM 10726 N N . GLN B 1 535 ? 4.09 39.938 20.391 1 98.69 535 GLN B N 1
ATOM 10727 C CA . GLN B 1 535 ? 3.934 40.844 21.5 1 98.69 535 GLN B CA 1
ATOM 10728 C C . GLN B 1 535 ? 4.613 42.188 21.219 1 98.69 535 GLN B C 1
ATOM 10730 O O . GLN B 1 535 ? 4.059 43.25 21.516 1 98.69 535 GLN B O 1
ATOM 10735 N N . ILE B 1 536 ? 5.801 42.156 20.609 1 98.75 536 ILE B N 1
ATOM 10736 C CA . ILE B 1 536 ? 6.5 43.375 20.219 1 98.75 536 ILE B CA 1
ATOM 10737 C C . ILE B 1 536 ? 5.691 44.125 19.156 1 98.75 536 ILE B C 1
ATOM 10739 O O . ILE B 1 536 ? 5.555 45.344 19.203 1 98.75 536 ILE B O 1
ATOM 10743 N N . GLY B 1 537 ? 5.195 43.344 18.203 1 98.75 537 GLY B N 1
ATOM 10744 C CA . GLY B 1 537 ? 4.391 43.938 17.141 1 98.75 537 GLY B CA 1
ATOM 10745 C C . GLY B 1 537 ? 3.148 44.625 17.656 1 98.75 537 GLY B C 1
ATOM 10746 O O . GLY B 1 537 ? 2.824 45.75 17.219 1 98.75 537 GLY B O 1
ATOM 10747 N N . MET B 1 538 ? 2.428 44.031 18.578 1 98.75 538 MET B N 1
ATOM 10748 C CA . MET B 1 538 ? 1.225 44.625 19.125 1 98.75 538 MET B CA 1
ATOM 10749 C C . MET B 1 538 ? 1.562 45.938 19.844 1 98.75 538 MET B C 1
ATOM 10751 O O . MET B 1 538 ? 0.854 46.938 19.688 1 98.75 538 MET B O 1
ATOM 10755 N N . LEU B 1 539 ? 2.635 45.906 20.641 1 98.75 539 LEU B N 1
ATOM 10756 C CA . LEU B 1 539 ? 3.043 47.156 21.297 1 98.75 539 LEU B CA 1
ATOM 10757 C C . LEU B 1 539 ? 3.389 48.219 20.281 1 98.75 539 LEU B C 1
ATOM 10759 O O . LEU B 1 539 ? 3.068 49.406 20.484 1 98.75 539 LEU B O 1
ATOM 10763 N N . GLY B 1 540 ? 4.098 47.844 19.234 1 98.75 540 GLY B N 1
ATOM 10764 C CA . GLY B 1 540 ? 4.379 48.781 18.156 1 98.75 540 GLY B CA 1
ATOM 10765 C C . GLY B 1 540 ? 3.131 49.469 17.625 1 98.75 540 GLY B C 1
ATOM 10766 O O . GLY B 1 540 ? 3.123 50.688 17.406 1 98.75 540 GLY B O 1
ATOM 10767 N N . LEU B 1 541 ? 2.084 48.719 17.422 1 98.38 541 LEU B N 1
ATOM 10768 C CA . LEU B 1 541 ? 0.826 49.25 16.891 1 98.38 541 LEU B CA 1
ATOM 10769 C C . LEU B 1 541 ? 0.204 50.25 17.859 1 98.38 541 LEU B C 1
ATOM 10771 O O . LEU B 1 541 ? -0.493 51.188 17.453 1 98.38 541 LEU B O 1
ATOM 10775 N N . MET B 1 542 ? 0.473 50.125 19.172 1 97.94 542 MET B N 1
ATOM 10776 C CA . MET B 1 542 ? -0.153 50.938 20.203 1 97.94 542 MET B CA 1
ATOM 10777 C C . MET B 1 542 ? 0.615 52.25 20.422 1 97.94 542 MET B C 1
ATOM 10779 O O . MET B 1 542 ? 0.201 53.094 21.203 1 97.94 542 MET B O 1
ATOM 10783 N N . GLN B 1 543 ? 1.736 52.406 19.656 1 97.62 543 GLN B N 1
ATOM 10784 C CA . GLN B 1 543 ? 2.543 53.625 19.828 1 97.62 543 GLN B CA 1
ATOM 10785 C C . GLN B 1 543 ? 2.061 54.75 18.922 1 97.62 543 GLN B C 1
ATOM 10787 O O . GLN B 1 543 ? 1.785 54.5 17.734 1 97.62 543 GLN B O 1
ATOM 10792 N N . LYS B 1 544 ? 2.068 55.906 19.422 1 94.25 544 LYS B N 1
ATOM 10793 C CA . LYS B 1 544 ? 1.699 57.094 18.625 1 94.25 544 LYS B CA 1
ATOM 10794 C C . LYS B 1 544 ? 2.93 57.75 18.016 1 94.25 544 LYS B C 1
ATOM 10796 O O . LYS B 1 544 ? 2.873 58.219 16.891 1 94.25 544 LYS B O 1
ATOM 10801 N N . ASP B 1 545 ? 4.008 57.688 18.797 1 96.19 545 ASP B N 1
ATOM 10802 C CA . ASP B 1 545 ? 5.258 58.281 18.312 1 96.19 545 ASP B CA 1
ATOM 10803 C C . ASP B 1 545 ? 5.883 57.406 17.219 1 96.19 545 ASP B C 1
ATOM 10805 O O . ASP B 1 545 ? 6.141 56.219 17.438 1 96.19 545 ASP B O 1
ATOM 10809 N N . GLU B 1 546 ? 6.156 58.031 16.172 1 95.44 546 GLU B N 1
ATOM 10810 C CA . GLU B 1 546 ? 6.609 57.312 14.992 1 95.44 546 GLU B CA 1
ATOM 10811 C C . GLU B 1 546 ? 7.98 56.656 15.227 1 95.44 546 GLU B C 1
ATOM 10813 O O . GLU B 1 546 ? 8.258 55.594 14.719 1 95.44 546 GLU B O 1
ATOM 10818 N N . LYS B 1 547 ? 8.789 57.375 15.906 1 97.31 547 LYS B N 1
ATOM 10819 C CA . LYS B 1 547 ? 10.125 56.875 16.156 1 97.31 547 LYS B CA 1
ATOM 10820 C C . LYS B 1 547 ? 10.07 55.625 17.062 1 97.31 547 LYS B C 1
ATOM 10822 O O . LYS B 1 547 ? 10.797 54.656 16.828 1 97.31 547 LYS B O 1
ATOM 10827 N N . VAL B 1 548 ? 9.289 55.719 18.062 1 97.75 548 VAL B N 1
ATOM 10828 C CA . VAL B 1 548 ? 9.125 54.594 18.984 1 97.75 548 VAL B CA 1
ATOM 10829 C C . VAL B 1 548 ? 8.453 53.406 18.266 1 97.75 548 VAL B C 1
ATOM 10831 O O . VAL B 1 548 ? 8.852 52.281 18.438 1 97.75 548 VAL B O 1
ATOM 10834 N N . ARG B 1 549 ? 7.445 53.719 17.484 1 97.75 549 ARG B N 1
ATOM 10835 C CA . ARG B 1 549 ? 6.762 52.719 16.656 1 97.75 549 ARG B CA 1
ATOM 10836 C C . ARG B 1 549 ? 7.742 52 15.742 1 97.75 549 ARG B C 1
ATOM 10838 O O . ARG B 1 549 ? 7.707 50.781 15.641 1 97.75 549 ARG B O 1
ATOM 10845 N N . LYS B 1 550 ? 8.617 52.719 15.117 1 98.12 550 LYS B N 1
ATOM 10846 C CA . LYS B 1 550 ? 9.609 52.125 14.211 1 98.12 550 LYS B CA 1
ATOM 10847 C C . LYS B 1 550 ? 10.57 51.219 14.969 1 98.12 550 LYS B C 1
ATOM 10849 O O . LYS B 1 550 ? 11 50.188 14.453 1 98.12 550 LYS B O 1
ATOM 10854 N N . HIS B 1 551 ? 10.914 51.656 16.156 1 97.88 551 HIS B N 1
ATOM 10855 C CA . HIS B 1 551 ? 11.805 50.875 16.984 1 97.88 551 HIS B CA 1
ATOM 10856 C C . HIS B 1 551 ? 11.227 49.469 17.234 1 97.88 551 HIS B C 1
ATOM 10858 O O . HIS B 1 551 ? 11.898 48.469 17.016 1 97.88 551 HIS B O 1
ATOM 10864 N N . TYR B 1 552 ? 10.008 49.375 17.641 1 98.5 552 TYR B N 1
ATOM 10865 C CA . TYR B 1 552 ? 9.359 48.094 17.906 1 98.5 552 TYR B CA 1
ATOM 10866 C C . TYR B 1 552 ? 9.141 47.344 16.609 1 98.5 552 TYR B C 1
ATOM 10868 O O . TYR B 1 552 ? 9.273 46.094 16.562 1 98.5 552 TYR B O 1
ATOM 10876 N N . THR B 1 553 ? 8.812 48.031 15.516 1 98.56 553 THR B N 1
ATOM 10877 C CA . THR B 1 553 ? 8.602 47.406 14.211 1 98.56 553 THR B CA 1
ATOM 10878 C C . THR B 1 553 ? 9.867 46.688 13.75 1 98.56 553 THR B C 1
ATOM 10880 O O . THR B 1 553 ? 9.812 45.531 13.328 1 98.56 553 THR B O 1
ATOM 10883 N N . ASP B 1 554 ? 11.023 47.375 13.867 1 98.12 554 ASP B N 1
ATOM 10884 C CA . ASP B 1 554 ? 12.289 46.781 13.438 1 98.12 554 ASP B CA 1
ATOM 10885 C C . ASP B 1 554 ? 12.648 45.562 14.266 1 98.12 554 ASP B C 1
ATOM 10887 O O . AS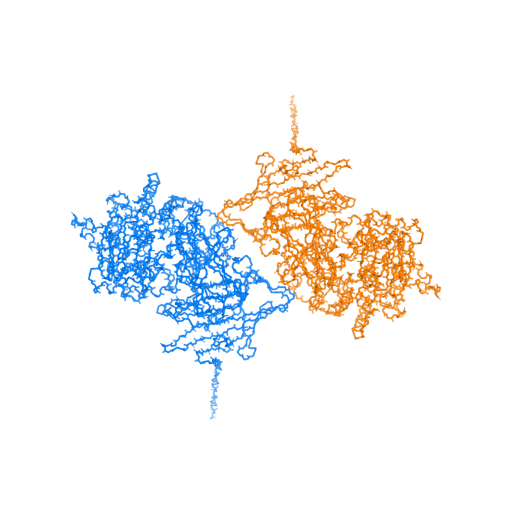P B 1 554 ? 13.109 44.562 13.734 1 98.12 554 ASP B O 1
ATOM 10891 N N . ALA B 1 555 ? 12.398 45.656 15.547 1 97.94 555 ALA B N 1
ATOM 10892 C CA . ALA B 1 555 ? 12.695 44.531 16.438 1 97.94 555 ALA B CA 1
ATOM 10893 C C . ALA B 1 555 ? 11.812 43.344 16.109 1 97.94 555 ALA B C 1
ATOM 10895 O O . ALA B 1 555 ? 12.289 42.219 16.062 1 97.94 555 ALA B O 1
ATOM 10896 N N . MET B 1 556 ? 10.562 43.562 15.953 1 98.06 556 MET B N 1
ATOM 10897 C CA . MET B 1 556 ? 9.617 42.5 15.633 1 98.06 556 MET B CA 1
ATOM 10898 C C . MET B 1 556 ? 9.992 41.812 14.32 1 98.06 556 MET B C 1
ATOM 10900 O O . MET B 1 556 ? 9.977 40.594 14.227 1 98.06 556 MET B O 1
ATOM 10904 N N . LEU B 1 557 ? 10.352 42.562 13.258 1 98.19 557 LEU B N 1
ATOM 10905 C CA . LEU B 1 557 ? 10.625 42.031 11.93 1 98.19 557 LEU B CA 1
ATOM 10906 C C . LEU B 1 557 ? 11.859 41.125 11.938 1 98.19 557 LEU B C 1
ATOM 10908 O O . LEU B 1 557 ? 11.891 40.094 11.266 1 98.19 557 LEU B O 1
ATOM 10912 N N . GLN B 1 558 ? 12.836 41.531 12.719 1 96.5 558 GLN B N 1
ATOM 10913 C CA . GLN B 1 558 ? 14.039 40.719 12.82 1 96.5 558 GLN B CA 1
ATOM 10914 C C . GLN B 1 558 ? 13.719 39.344 13.383 1 96.5 558 GLN B C 1
ATOM 10916 O O . GLN B 1 558 ? 14.195 38.312 12.867 1 96.5 558 GLN B O 1
ATOM 10921 N N . ILE B 1 559 ? 12.93 39.312 14.383 1 97.12 559 ILE B N 1
ATOM 10922 C CA . ILE B 1 559 ? 12.531 38.062 15.023 1 97.12 559 ILE B CA 1
ATOM 10923 C C . ILE B 1 559 ? 11.625 37.281 14.086 1 97.12 559 ILE B C 1
ATOM 10925 O O . ILE B 1 559 ? 11.82 36.062 13.898 1 97.12 559 ILE B O 1
ATOM 10929 N N . LEU B 1 560 ? 10.695 37.938 13.477 1 97.94 560 LEU B N 1
ATOM 10930 C CA . LEU B 1 560 ? 9.719 37.281 12.609 1 97.94 560 LEU B CA 1
ATOM 10931 C C . LEU B 1 560 ? 10.398 36.688 11.383 1 97.94 560 LEU B C 1
ATOM 10933 O O . LEU B 1 560 ? 10.039 35.594 10.938 1 97.94 560 LEU B O 1
ATOM 10937 N N . GLU B 1 561 ? 11.352 37.344 10.828 1 96.94 561 GLU B N 1
ATOM 10938 C CA . GLU B 1 561 ? 12.078 36.844 9.664 1 96.94 561 GLU B CA 1
ATOM 10939 C C . GLU B 1 561 ? 12.875 35.562 10.008 1 96.94 561 GLU B C 1
ATOM 10941 O O . GLU B 1 561 ? 12.992 34.656 9.18 1 96.94 561 GLU B O 1
ATOM 10946 N N . SER B 1 562 ? 13.375 35.531 11.188 1 96.56 562 SER B N 1
ATOM 10947 C CA . SER B 1 562 ? 14.078 34.312 11.602 1 96.56 562 SER B CA 1
ATOM 10948 C C . SER B 1 562 ? 13.125 33.125 11.711 1 96.56 562 SER B C 1
ATOM 10950 O O . SER B 1 562 ? 13.539 31.984 11.562 1 96.56 562 SER B O 1
ATOM 10952 N N . HIS B 1 563 ? 11.875 33.375 11.961 1 97.5 563 HIS B N 1
ATOM 10953 C CA . HIS B 1 563 ? 10.852 32.344 12.125 1 97.5 563 HIS B CA 1
ATOM 10954 C C . HIS B 1 563 ? 10.492 31.719 10.789 1 97.5 563 HIS B C 1
ATOM 10956 O O . HIS B 1 563 ? 9.844 30.672 10.75 1 97.5 563 HIS B O 1
ATOM 10962 N N . ASP B 1 564 ? 10.961 32.25 9.672 1 97.38 564 ASP B N 1
ATOM 10963 C CA . ASP B 1 564 ? 10.656 31.719 8.352 1 97.38 564 ASP B CA 1
ATOM 10964 C C . ASP B 1 564 ? 11.109 30.266 8.234 1 97.38 564 ASP B C 1
ATOM 10966 O O . ASP B 1 564 ? 10.453 29.469 7.559 1 97.38 564 ASP B O 1
ATOM 10970 N N . CYS B 1 565 ? 12.156 29.938 8.906 1 97.31 565 CYS B N 1
ATOM 10971 C CA . CYS B 1 565 ? 12.703 28.594 8.797 1 97.31 565 CYS B CA 1
ATOM 10972 C C . CYS B 1 565 ? 11.773 27.578 9.438 1 97.31 565 CYS B C 1
ATOM 10974 O O . CYS B 1 565 ? 11.875 26.375 9.164 1 97.31 565 CYS B O 1
ATOM 10976 N N . LEU B 1 566 ? 10.789 28.016 10.25 1 97.94 566 LEU B N 1
ATOM 10977 C CA . LEU B 1 566 ? 9.867 27.141 10.969 1 97.94 566 LEU B CA 1
ATOM 10978 C C . LEU B 1 566 ? 8.477 27.188 10.352 1 97.94 566 LEU B C 1
ATOM 10980 O O . LEU B 1 566 ? 7.504 26.75 10.977 1 97.94 566 LEU B O 1
ATOM 10984 N N . THR B 1 567 ? 8.383 27.734 9.125 1 97.81 567 THR B N 1
ATOM 10985 C CA . THR B 1 567 ? 7.055 27.969 8.562 1 97.81 567 THR B CA 1
ATOM 10986 C C . THR B 1 567 ? 6.969 27.438 7.137 1 97.81 567 THR B C 1
ATOM 10988 O O . THR B 1 567 ? 7.914 27.594 6.355 1 97.81 567 THR B O 1
ATOM 10991 N N . GLN B 1 568 ? 5.832 26.875 6.805 1 96.69 568 GLN B N 1
ATOM 10992 C CA . GLN B 1 568 ? 5.578 26.391 5.453 1 96.69 568 GLN B CA 1
ATOM 10993 C C . GLN B 1 568 ? 5.234 27.531 4.508 1 96.69 568 GLN B C 1
ATOM 10995 O O . GLN B 1 568 ? 4.059 27.797 4.227 1 96.69 568 GLN B O 1
ATOM 11000 N N . LEU B 1 569 ? 6.254 28.094 3.883 1 97 569 LEU B N 1
ATOM 11001 C CA . LEU B 1 569 ? 6.039 29.297 3.102 1 97 569 LEU B CA 1
ATOM 11002 C C . LEU B 1 569 ? 6.047 29 1.607 1 97 569 LEU B C 1
ATOM 11004 O O . LEU B 1 569 ? 5.605 29.812 0.798 1 97 569 LEU B O 1
ATOM 11008 N N . ARG B 1 570 ? 6.504 27.781 1.239 1 96.69 570 ARG B N 1
ATOM 11009 C CA . ARG B 1 570 ? 6.695 27.516 -0.183 1 96.69 570 ARG B CA 1
ATOM 11010 C C . ARG B 1 570 ? 5.934 26.266 -0.609 1 96.69 570 ARG B C 1
ATOM 11012 O O . ARG B 1 570 ? 5.902 25.922 -1.794 1 96.69 570 ARG B O 1
ATOM 11019 N N . VAL B 1 571 ? 5.34 25.578 0.307 1 97 571 VAL B N 1
ATOM 11020 C CA . VAL B 1 571 ? 4.652 24.328 -0.017 1 97 571 VAL B CA 1
ATOM 11021 C C . VAL B 1 571 ? 3.408 24.625 -0.85 1 97 571 VAL B C 1
ATOM 11023 O O . VAL B 1 571 ? 2.6 25.484 -0.484 1 97 571 VAL B O 1
ATOM 11026 N N . PRO B 1 572 ? 3.213 24.016 -1.973 1 97.56 572 PRO B N 1
ATOM 11027 C CA . PRO B 1 572 ? 2.002 24.234 -2.768 1 97.56 572 PRO B CA 1
ATOM 11028 C C . PRO B 1 572 ? 0.809 23.422 -2.26 1 97.56 572 PRO B C 1
ATOM 11030 O O . PRO B 1 572 ? 0.174 22.703 -3.033 1 97.56 572 PRO B O 1
ATOM 11033 N N . ASP B 1 573 ? 0.478 23.516 -1.025 1 97.94 573 ASP B N 1
ATOM 11034 C CA . ASP B 1 573 ? -0.554 22.75 -0.338 1 97.94 573 ASP B CA 1
ATOM 11035 C C . ASP B 1 573 ? -1.317 23.625 0.657 1 97.94 573 ASP B C 1
ATOM 11037 O O . ASP B 1 573 ? -0.802 23.953 1.729 1 97.94 573 ASP B O 1
ATOM 11041 N N . ALA B 1 574 ? -2.545 23.906 0.323 1 98.12 574 ALA B N 1
ATOM 11042 C CA . ALA B 1 574 ? -3.373 24.812 1.101 1 98.12 574 ALA B CA 1
ATOM 11043 C C . ALA B 1 574 ? -3.635 24.266 2.5 1 98.12 574 ALA B C 1
ATOM 11045 O O . ALA B 1 574 ? -3.986 25.016 3.412 1 98.12 574 ALA B O 1
ATOM 11046 N N . ARG B 1 575 ? -3.473 23.062 2.752 1 97.38 575 ARG B N 1
ATOM 11047 C CA . ARG B 1 575 ? -3.73 22.453 4.051 1 97.38 575 ARG B CA 1
ATOM 11048 C C . ARG B 1 575 ? -2.68 22.875 5.074 1 97.38 575 ARG B C 1
ATOM 11050 O O . ARG B 1 575 ? -2.941 22.859 6.277 1 97.38 575 ARG B O 1
ATOM 11057 N N . ARG B 1 576 ? -1.47 23.203 4.543 1 96.94 576 ARG B N 1
ATOM 11058 C CA . ARG B 1 576 ? -0.391 23.453 5.492 1 96.94 576 ARG B CA 1
ATOM 11059 C C . ARG B 1 576 ? 0.294 24.781 5.207 1 96.94 576 ARG B C 1
ATOM 11061 O O . ARG B 1 576 ? 1.144 25.234 5.977 1 96.94 576 ARG B O 1
ATOM 11068 N N . ARG B 1 577 ? -0.104 25.484 4.102 1 97.62 577 ARG B N 1
ATOM 11069 C CA . ARG B 1 577 ? 0.511 26.75 3.758 1 97.62 577 ARG B CA 1
ATOM 11070 C C . ARG B 1 577 ? 0.326 27.781 4.875 1 97.62 577 ARG B C 1
ATOM 11072 O O . ARG B 1 577 ? -0.797 28.016 5.32 1 97.62 577 ARG B O 1
ATOM 11079 N N . GLY B 1 578 ? 1.422 28.359 5.301 1 96.44 578 GLY B N 1
ATOM 11080 C CA . GLY B 1 578 ? 1.368 29.344 6.367 1 96.44 578 GLY B CA 1
ATOM 11081 C C . GLY B 1 578 ? 1.398 28.719 7.754 1 96.44 578 GLY B C 1
ATOM 11082 O O . GLY B 1 578 ? 1.581 29.438 8.75 1 96.44 578 GLY B O 1
ATOM 11083 N N . GLY B 1 579 ? 1.229 27.406 7.828 1 97.19 579 GLY B N 1
ATOM 11084 C CA . GLY B 1 579 ? 1.347 26.719 9.102 1 97.19 579 GLY B CA 1
ATOM 11085 C C . GLY B 1 579 ? 2.775 26.625 9.602 1 97.19 579 GLY B C 1
ATOM 11086 O O . GLY B 1 579 ? 3.711 26.531 8.805 1 97.19 579 GLY B O 1
ATOM 11087 N N . THR B 1 580 ? 2.932 26.703 10.883 1 97.75 580 THR B N 1
ATOM 11088 C CA . THR B 1 580 ? 4.266 26.578 11.461 1 97.75 580 THR B CA 1
ATOM 11089 C C . THR B 1 580 ? 4.574 25.125 11.812 1 97.75 580 THR B C 1
ATOM 11091 O O . THR B 1 580 ? 3.66 24.312 11.984 1 97.75 580 THR B O 1
ATOM 11094 N N . MET B 1 581 ? 5.84 24.797 11.883 1 95.94 581 MET B N 1
ATOM 11095 C CA . MET B 1 581 ? 6.297 23.438 12.109 1 95.94 581 MET B CA 1
ATOM 11096 C C . MET B 1 581 ? 6.516 23.172 13.602 1 95.94 581 MET B C 1
ATOM 11098 O O . MET B 1 581 ? 7.496 23.656 14.18 1 95.94 581 MET B O 1
ATOM 11102 N N . ARG B 1 582 ? 5.637 22.438 14.164 1 95.12 582 ARG B N 1
ATOM 11103 C CA . ARG B 1 582 ? 5.762 21.953 15.531 1 95.12 582 ARG B CA 1
ATOM 11104 C C . ARG B 1 582 ? 5.77 20.422 15.562 1 95.12 582 ARG B C 1
ATOM 11106 O O . ARG B 1 582 ? 5.316 19.766 14.617 1 95.12 582 ARG B O 1
ATOM 11113 N N . TYR B 1 583 ? 6.359 19.797 16.703 1 94.69 583 TYR B N 1
ATOM 11114 C CA . TYR B 1 583 ? 6.477 18.344 16.516 1 94.69 583 TYR B CA 1
ATOM 11115 C C . TYR B 1 583 ? 6.414 17.609 17.844 1 94.69 583 TYR B C 1
ATOM 11117 O O . TYR B 1 583 ? 6.5 16.375 17.875 1 94.69 583 TYR B O 1
ATOM 11125 N N . TRP B 1 584 ? 6.246 18.172 19.016 1 94.5 584 TRP B N 1
ATOM 11126 C CA . TRP B 1 584 ? 6.254 17.375 20.234 1 94.5 584 TRP B CA 1
ATOM 11127 C C . TRP B 1 584 ? 4.906 17.438 20.938 1 94.5 584 TRP B C 1
ATOM 11129 O O . TRP B 1 584 ? 4.723 16.859 22.016 1 94.5 584 TRP B O 1
ATOM 11139 N N . GLU B 1 585 ? 3.926 18.094 20.422 1 95.38 585 GLU B N 1
ATOM 11140 C CA . GLU B 1 585 ? 2.678 18.375 21.109 1 95.38 585 GLU B CA 1
ATOM 11141 C C . GLU B 1 585 ? 1.786 17.141 21.188 1 95.38 585 GLU B C 1
ATOM 11143 O O . GLU B 1 585 ? 1.017 16.984 22.141 1 95.38 585 GLU B O 1
ATOM 11148 N N . ALA B 1 586 ? 1.891 16.25 20.234 1 97.38 586 ALA B N 1
ATOM 11149 C CA . ALA B 1 586 ? 0.948 15.141 20.109 1 97.38 586 ALA B CA 1
ATOM 11150 C C . ALA B 1 586 ? 0.937 14.281 21.359 1 97.38 586 ALA B C 1
ATOM 11152 O O . ALA B 1 586 ? -0.104 13.742 21.75 1 97.38 586 ALA B O 1
ATOM 11153 N N . GLN B 1 587 ? 2.062 14.188 22.031 1 96.69 587 GLN B N 1
ATOM 11154 C CA . GLN B 1 587 ? 2.176 13.312 23.188 1 96.69 587 GLN B CA 1
ATOM 11155 C C . GLN B 1 587 ? 1.368 13.859 24.359 1 96.69 587 GLN B C 1
ATOM 11157 O O . GLN B 1 587 ? 0.913 13.094 25.219 1 96.69 587 GLN B O 1
ATOM 11162 N N . TYR B 1 588 ? 1.086 15.203 24.328 1 95.38 588 TYR B N 1
ATOM 11163 C CA . TYR B 1 588 ? 0.318 15.844 25.391 1 95.38 588 TYR B CA 1
ATOM 11164 C C . TYR B 1 588 ? -1.116 16.109 24.953 1 95.38 588 TYR B C 1
ATOM 11166 O O . TYR B 1 588 ? -2.053 15.961 25.734 1 95.38 588 TYR B O 1
ATOM 11174 N N . ASP B 1 589 ? -1.219 16.469 23.719 1 97.69 589 ASP B N 1
ATOM 11175 C CA . ASP B 1 589 ? -2.482 17 23.203 1 97.69 589 ASP B CA 1
ATOM 11176 C C . ASP B 1 589 ? -3.471 15.875 22.906 1 97.69 589 ASP B C 1
ATOM 11178 O O . ASP B 1 589 ? -4.629 15.93 23.328 1 97.69 589 ASP B O 1
ATOM 11182 N N . VAL B 1 590 ? -3.047 14.883 22.156 1 98.19 590 VAL B N 1
ATOM 11183 C CA . VAL B 1 590 ? -3.959 13.836 21.719 1 98.19 590 VAL B CA 1
ATOM 11184 C C . VAL B 1 590 ? -3.436 12.469 22.156 1 98.19 590 VAL B C 1
ATOM 11186 O O . VAL B 1 590 ? -3.896 11.438 21.672 1 98.19 590 VAL B O 1
ATOM 11189 N N . GLN B 1 591 ? -2.414 12.453 23.031 1 97.88 591 GLN B N 1
ATOM 11190 C CA . GLN B 1 591 ? -1.829 11.25 23.625 1 97.88 591 GLN B CA 1
ATOM 11191 C C . GLN B 1 591 ? -1.399 10.258 22.562 1 97.88 591 GLN B C 1
ATOM 11193 O O . GLN B 1 591 ? -1.791 9.094 22.594 1 97.88 591 GLN B O 1
ATOM 11198 N N . MET B 1 592 ? -0.563 10.75 21.672 1 97.81 592 MET B N 1
ATOM 11199 C CA . MET B 1 592 ? -0.056 9.984 20.547 1 97.81 592 MET B CA 1
ATOM 11200 C C . MET B 1 592 ? 1.463 10.086 20.453 1 97.81 592 MET B C 1
ATOM 11202 O O . MET B 1 592 ? 2.027 11.172 20.625 1 97.81 592 MET B O 1
ATOM 11206 N N . LEU B 1 593 ? 2.098 8.984 20.375 1 96.94 593 LEU B N 1
ATOM 11207 C CA . LEU B 1 593 ? 3.543 8.867 20.188 1 96.94 593 LEU B CA 1
ATOM 11208 C C . LEU B 1 593 ? 3.881 8.297 18.828 1 96.94 593 LEU B C 1
ATOM 11210 O O . LEU B 1 593 ? 3.1 7.527 18.25 1 96.94 593 LEU B O 1
ATOM 11214 N N . PRO B 1 594 ? 5.105 8.617 18.266 1 96.19 594 PRO B N 1
ATOM 11215 C CA . PRO B 1 594 ? 6.133 9.547 18.734 1 96.19 594 PRO B CA 1
ATOM 11216 C C . PRO B 1 594 ? 5.875 10.984 18.297 1 96.19 594 PRO B C 1
ATOM 11218 O O . PRO B 1 594 ? 4.738 11.352 17.984 1 96.19 594 PRO B O 1
ATOM 11221 N N . ASN B 1 595 ? 6.945 11.844 18.297 1 97.06 595 ASN B N 1
ATOM 11222 C CA . ASN B 1 595 ? 6.875 13.195 17.75 1 97.06 595 ASN B CA 1
ATOM 11223 C C . ASN B 1 595 ? 6.523 13.18 16.266 1 97.06 595 ASN B C 1
ATOM 11225 O O . ASN B 1 595 ? 6.855 12.227 15.562 1 97.06 595 ASN B O 1
ATOM 11229 N N . MET B 1 596 ? 5.82 14.195 15.922 1 97.25 596 MET B N 1
ATOM 11230 C CA . MET B 1 596 ? 5.398 14.344 14.531 1 97.25 596 MET B CA 1
ATOM 11231 C C . MET B 1 596 ? 5.277 15.812 14.148 1 97.25 596 MET B C 1
ATOM 11233 O O . MET B 1 596 ? 4.836 16.625 14.961 1 97.25 596 MET B O 1
ATOM 11237 N N . PHE B 1 597 ? 5.637 16.125 12.953 1 97.12 597 PHE B N 1
ATOM 11238 C CA . PHE B 1 597 ? 5.449 17.5 12.492 1 97.12 597 PHE B CA 1
ATOM 11239 C C . PHE B 1 597 ? 3.971 17.812 12.312 1 97.12 597 PHE B C 1
ATOM 11241 O O . PHE B 1 597 ? 3.273 17.125 11.555 1 97.12 597 PHE B O 1
ATOM 11248 N N . ASN B 1 598 ? 3.539 18.812 13 1 95.62 598 ASN B N 1
ATOM 11249 C CA . ASN B 1 598 ? 2.188 19.359 12.891 1 95.62 598 ASN B CA 1
ATOM 11250 C C . ASN B 1 598 ? 2.191 20.75 12.289 1 95.62 598 ASN B C 1
ATOM 11252 O O . ASN B 1 598 ? 2.791 21.672 12.844 1 95.62 598 ASN B O 1
ATOM 11256 N N . SER B 1 599 ? 1.552 20.938 11.172 1 96.62 599 SER B N 1
ATOM 11257 C CA . SER B 1 599 ? 1.485 22.219 10.461 1 96.62 599 SER B CA 1
ATOM 11258 C C . SER B 1 599 ? 0.237 22.297 9.586 1 96.62 599 SER B C 1
ATOM 11260 O O . SER B 1 599 ? 0.242 21.844 8.438 1 96.62 599 SER B O 1
ATOM 11262 N N . PRO B 1 600 ? -0.899 22.984 10.078 1 97.62 600 PRO B N 1
ATOM 11263 C CA . PRO B 1 600 ? -0.93 23.875 11.242 1 97.62 600 PRO B CA 1
ATOM 11264 C C . PRO B 1 600 ? -1.291 23.141 12.531 1 97.62 600 PRO B C 1
ATOM 11266 O O . PRO B 1 600 ? -1.784 22 12.484 1 97.62 600 PRO B O 1
ATOM 11269 N N . HIS B 1 601 ? -0.911 23.625 13.531 1 97.19 601 HIS B N 1
ATOM 11270 C CA . HIS B 1 601 ? -1.291 23.375 14.914 1 97.19 601 HIS B CA 1
ATOM 11271 C C . HIS B 1 601 ? -1.888 24.625 15.555 1 97.19 601 HIS B C 1
ATOM 11273 O O . HIS B 1 601 ? -1.809 25.719 14.984 1 97.19 601 HIS B O 1
ATOM 11279 N N . GLY B 1 602 ? -2.578 24.484 16.656 1 98 602 GLY B N 1
ATOM 11280 C CA . GLY B 1 602 ? -3.141 25.641 17.344 1 98 602 GLY B CA 1
ATOM 11281 C C . GLY B 1 602 ? -2.143 26.766 17.531 1 98 602 GLY B C 1
ATOM 11282 O O . GLY B 1 602 ? -2.48 27.938 17.344 1 98 602 GLY B O 1
ATOM 11283 N N . TRP B 1 603 ? -0.962 26.406 17.719 1 97.5 603 TRP B N 1
ATOM 11284 C CA . TRP B 1 603 ? 0.076 27.391 18.047 1 97.5 603 TRP B CA 1
ATOM 11285 C C . TRP B 1 603 ? 0.547 28.109 16.797 1 97.5 603 TRP B C 1
ATOM 11287 O O . TRP B 1 603 ? 1.273 29.109 16.891 1 97.5 603 TRP B O 1
ATOM 11297 N N . SER B 1 604 ? 0.107 27.672 15.633 1 98.25 604 SER B N 1
ATOM 11298 C CA . SER B 1 604 ? 0.384 28.422 14.414 1 98.25 604 SER B CA 1
ATOM 11299 C C . SER B 1 604 ? -0.284 29.797 14.438 1 98.25 604 SER B C 1
ATOM 11301 O O . SER B 1 604 ? 0.134 30.703 13.727 1 98.25 604 SER B O 1
ATOM 11303 N N . GLY B 1 605 ? -1.286 29.938 15.289 1 98.5 605 GLY B N 1
ATOM 11304 C CA . GLY B 1 605 ? -1.95 31.234 15.422 1 98.5 605 GLY B CA 1
ATOM 11305 C C . GLY B 1 605 ? -1.012 32.344 15.844 1 98.5 605 GLY B C 1
ATOM 11306 O O . GLY B 1 605 ? -1.192 33.5 15.445 1 98.5 605 GLY B O 1
ATOM 11307 N N . TRP B 1 606 ? 0.002 32 16.562 1 98.56 606 TRP B N 1
ATOM 11308 C CA . TRP B 1 606 ? 0.93 33 17.094 1 98.56 606 TRP B CA 1
ATOM 11309 C C . TRP B 1 606 ? 1.666 33.719 15.961 1 98.56 606 TRP B C 1
ATOM 11311 O O . TRP B 1 606 ? 1.812 34.938 15.984 1 98.56 606 TRP B O 1
ATOM 11321 N N . ARG B 1 607 ? 2.139 32.938 15.031 1 98.56 607 ARG B N 1
ATOM 11322 C CA . ARG B 1 607 ? 2.74 33.594 13.875 1 98.56 607 ARG B CA 1
ATOM 11323 C C . ARG B 1 607 ? 1.691 34.344 13.07 1 98.56 607 ARG B C 1
ATOM 11325 O O . ARG B 1 607 ? 1.979 35.406 12.516 1 98.56 607 ARG B O 1
ATOM 11332 N N . GLY B 1 608 ? 0.521 33.812 12.992 1 98.62 608 GLY B N 1
ATOM 11333 C CA . GLY B 1 608 ? -0.562 34.5 12.328 1 98.62 608 GLY B CA 1
ATOM 11334 C C . GLY B 1 608 ? -0.755 35.938 12.852 1 98.62 608 GLY B C 1
ATOM 11335 O O . GLY B 1 608 ? -0.87 36.875 12.07 1 98.62 608 GLY B O 1
ATOM 11336 N N . TYR B 1 609 ? -0.725 36.125 14.195 1 98.69 609 TYR B N 1
ATOM 11337 C CA . TYR B 1 609 ? -0.8 37.438 14.797 1 98.69 609 TYR B CA 1
ATOM 11338 C C . TYR B 1 609 ? 0.36 38.312 14.328 1 98.69 609 TYR B C 1
ATOM 11340 O O . TYR B 1 609 ? 0.161 39.469 13.938 1 98.69 609 TYR B O 1
ATOM 11348 N N . ALA B 1 610 ? 1.486 37.688 14.383 1 98.81 610 ALA B N 1
ATOM 11349 C CA . ALA B 1 610 ? 2.695 38.438 14.094 1 98.81 610 ALA B CA 1
ATOM 11350 C C . ALA B 1 610 ? 2.682 38.969 12.656 1 98.81 610 ALA B C 1
ATOM 11352 O O . ALA B 1 610 ? 3.029 40.125 12.406 1 98.81 610 ALA B O 1
ATOM 11353 N N . THR B 1 611 ? 2.34 38.125 11.711 1 98.81 611 THR B N 1
ATOM 11354 C CA . THR B 1 611 ? 2.322 38.562 10.32 1 98.81 611 THR B CA 1
ATOM 11355 C C . THR B 1 611 ? 1.223 39.594 10.094 1 98.81 611 THR B C 1
ATOM 11357 O O . THR B 1 611 ? 1.396 40.531 9.312 1 98.81 611 THR B O 1
ATOM 11360 N N . TYR B 1 612 ? 0.119 39.469 10.734 1 98.69 612 TYR B N 1
ATOM 11361 C CA . TYR B 1 612 ? -0.953 40.469 10.672 1 98.69 612 TYR B CA 1
ATOM 11362 C C . TYR B 1 612 ? -0.469 41.812 11.164 1 98.69 612 TYR B C 1
ATOM 11364 O O . TYR B 1 612 ? -0.644 42.844 10.484 1 98.69 612 TYR B O 1
ATOM 11372 N N . TYR B 1 613 ? 0.184 41.812 12.328 1 98.88 613 TYR B N 1
ATOM 11373 C CA . TYR B 1 613 ? 0.721 43.031 12.883 1 98.88 613 TYR B CA 1
ATOM 11374 C C . TYR B 1 613 ? 1.791 43.625 11.977 1 98.88 613 TYR B C 1
ATOM 11376 O O . TYR B 1 613 ? 1.864 44.844 11.797 1 98.88 613 TYR B O 1
ATOM 11384 N N . ALA B 1 614 ? 2.602 42.781 11.445 1 98.88 614 ALA B N 1
ATOM 11385 C CA . ALA B 1 614 ? 3.637 43.25 10.531 1 98.88 614 ALA B CA 1
ATOM 11386 C C . ALA B 1 614 ? 3.025 44 9.352 1 98.88 614 ALA B C 1
ATOM 11388 O O . ALA B 1 614 ? 3.549 45.031 8.922 1 98.88 614 ALA B O 1
ATOM 11389 N N . TYR B 1 615 ? 2.006 43.5 8.805 1 98.62 615 TYR B N 1
ATOM 11390 C CA . TYR B 1 615 ? 1.346 44.188 7.703 1 98.62 615 TYR B CA 1
ATOM 11391 C C . TYR B 1 615 ? 0.823 45.562 8.156 1 98.62 615 TYR B C 1
ATOM 11393 O O . TYR B 1 615 ? 1.01 46.562 7.465 1 98.62 615 TYR B O 1
ATOM 11401 N N . LEU B 1 616 ? 0.154 45.562 9.297 1 98.5 616 LEU B N 1
ATOM 11402 C CA . LEU B 1 616 ? -0.43 46.812 9.781 1 98.5 616 LEU B CA 1
ATOM 11403 C C . LEU B 1 616 ? 0.652 47.875 10.031 1 98.5 616 LEU B C 1
ATOM 11405 O O . LEU B 1 616 ? 0.416 49.062 9.852 1 98.5 616 LEU B O 1
ATOM 11409 N N . LEU B 1 617 ? 1.809 47.375 10.414 1 98.31 617 LEU B N 1
ATOM 11410 C CA . LEU B 1 617 ? 2.893 48.281 10.773 1 98.31 617 LEU B CA 1
ATOM 11411 C C . LEU B 1 617 ? 3.65 48.75 9.531 1 98.31 617 LEU B C 1
ATOM 11413 O O . LEU B 1 617 ? 4.164 49.875 9.492 1 98.31 617 LEU B O 1
ATOM 11417 N N . THR B 1 618 ? 3.727 47.875 8.484 1 98.06 618 THR B N 1
ATOM 11418 C CA . THR B 1 618 ? 4.656 48.156 7.395 1 98.06 618 THR B CA 1
ATOM 11419 C C . THR B 1 618 ? 3.906 48.406 6.09 1 98.06 618 THR B C 1
ATOM 11421 O O . THR B 1 618 ? 4.438 49.031 5.164 1 98.06 618 THR B O 1
ATOM 11424 N N . GLY B 1 619 ? 2.758 47.812 5.922 1 97.56 619 GLY B N 1
ATOM 11425 C CA . GLY B 1 619 ? 2.018 47.844 4.672 1 97.56 619 GLY B CA 1
ATOM 11426 C C . GLY B 1 619 ? 2.531 46.875 3.635 1 97.56 619 GLY B C 1
ATOM 11427 O O . GLY B 1 619 ? 1.968 46.75 2.545 1 97.56 619 GLY B O 1
ATOM 11428 N N . GLU B 1 620 ? 3.555 46.125 3.967 1 97.5 620 GLU B N 1
ATOM 11429 C CA . GLU B 1 620 ? 4.078 45.156 3.004 1 97.5 620 GLU B CA 1
ATOM 11430 C C . GLU B 1 620 ? 3.09 44.031 2.771 1 97.5 620 GLU B C 1
ATOM 11432 O O . GLU B 1 620 ? 2.766 43.281 3.697 1 97.5 620 GLU B O 1
ATOM 11437 N N . GLU B 1 621 ? 2.719 43.781 1.578 1 97.5 621 GLU B N 1
ATOM 11438 C CA . GLU B 1 621 ? 1.654 42.844 1.246 1 97.5 621 GLU B CA 1
ATOM 11439 C C . GLU B 1 621 ? 2.068 41.406 1.553 1 97.5 621 GLU B C 1
ATOM 11441 O O . GLU B 1 621 ? 1.219 40.531 1.793 1 97.5 621 GLU B O 1
ATOM 11446 N N . ARG B 1 622 ? 3.367 41.094 1.505 1 95.94 622 ARG B N 1
ATOM 11447 C CA . ARG B 1 622 ? 3.818 39.75 1.809 1 95.94 622 ARG B CA 1
ATOM 11448 C C . ARG B 1 622 ? 3.213 39.25 3.117 1 95.94 622 ARG B C 1
ATOM 11450 O O . ARG B 1 622 ? 2.771 38.094 3.207 1 95.94 622 ARG B O 1
ATOM 11457 N N . TRP B 1 623 ? 3.217 40.125 4.078 1 98.31 623 TRP B N 1
ATOM 11458 C CA . TRP B 1 623 ? 2.754 39.719 5.402 1 98.31 623 TRP B CA 1
ATOM 11459 C C . TRP B 1 623 ? 1.253 39.469 5.398 1 98.31 623 TRP B C 1
ATOM 11461 O O . TRP B 1 623 ? 0.775 38.562 6.078 1 98.31 623 TRP B O 1
ATOM 11471 N N . LEU B 1 624 ? 0.522 40.219 4.641 1 98.12 624 LEU B N 1
ATOM 11472 C CA . LEU B 1 624 ? -0.919 40.031 4.539 1 98.12 624 LEU B CA 1
ATOM 11473 C C . LEU B 1 624 ? -1.234 38.719 3.814 1 98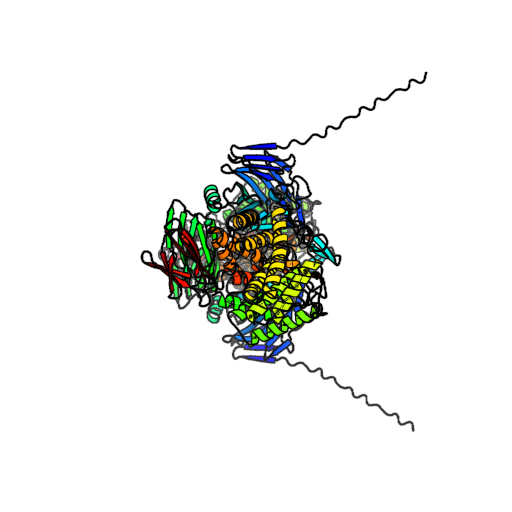.12 624 LEU B C 1
ATOM 11475 O O . LEU B 1 624 ? -2.146 38 4.211 1 98.12 624 LEU B O 1
ATOM 11479 N N . LYS B 1 625 ? -0.509 38.469 2.762 1 96.94 625 LYS B N 1
ATOM 11480 C CA . LYS B 1 625 ? -0.681 37.25 2.014 1 96.94 625 LYS B CA 1
ATOM 11481 C C . LYS B 1 625 ? -0.399 36.031 2.895 1 96.94 625 LYS B C 1
ATOM 11483 O O . LYS B 1 625 ? -1.158 35.062 2.883 1 96.94 625 LYS B O 1
ATOM 11488 N N . GLU B 1 626 ? 0.694 36.094 3.643 1 97.88 626 GLU B N 1
ATOM 11489 C CA . GLU B 1 626 ? 1.032 35 4.547 1 97.88 626 GLU B CA 1
ATOM 11490 C C . GLU B 1 626 ? -0.048 34.812 5.609 1 97.88 626 GLU B C 1
ATOM 11492 O O . GLU B 1 626 ? -0.392 33.656 5.953 1 97.88 626 GLU B O 1
ATOM 11497 N N . THR B 1 627 ? -0.552 35.906 6.117 1 98.44 627 THR B N 1
ATOM 11498 C CA . THR B 1 627 ? -1.63 35.844 7.102 1 98.44 627 THR B CA 1
ATOM 11499 C C . THR B 1 627 ? -2.867 35.188 6.5 1 98.44 627 THR B C 1
ATOM 11501 O O . THR B 1 627 ? -3.445 34.281 7.102 1 98.44 627 THR B O 1
ATOM 11504 N N . TYR B 1 628 ? -3.207 35.625 5.344 1 98.06 628 TYR B N 1
ATOM 11505 C CA . TYR B 1 628 ? -4.422 35.125 4.699 1 98.06 628 TYR B CA 1
ATOM 11506 C C . TYR B 1 628 ? -4.312 33.656 4.371 1 98.06 628 TYR B C 1
ATOM 11508 O O . TYR B 1 628 ? -5.266 32.906 4.57 1 98.06 628 TYR B O 1
ATOM 11516 N N . ASN B 1 629 ? -3.205 33.188 3.832 1 98.06 629 ASN B N 1
ATOM 11517 C CA . ASN B 1 629 ? -2.973 31.781 3.572 1 98.06 629 ASN B CA 1
ATOM 11518 C C . ASN B 1 629 ? -3.076 30.953 4.848 1 98.06 629 ASN B C 1
ATOM 11520 O O . ASN B 1 629 ? -3.67 29.875 4.848 1 98.06 629 ASN B O 1
ATOM 11524 N N . ALA B 1 630 ? -2.488 31.484 5.902 1 98.5 630 ALA B N 1
ATOM 11525 C CA . ALA B 1 630 ? -2.541 30.781 7.18 1 98.5 630 ALA B CA 1
ATOM 11526 C C . ALA B 1 630 ? -3.979 30.625 7.668 1 98.5 630 ALA B C 1
ATOM 11528 O O . ALA B 1 630 ? -4.375 29.562 8.148 1 98.5 630 ALA B O 1
ATOM 11529 N N . MET B 1 631 ? -4.754 31.719 7.527 1 98.56 631 MET B N 1
ATOM 11530 C CA . MET B 1 631 ? -6.145 31.672 7.969 1 98.56 631 MET B CA 1
ATOM 11531 C C . MET B 1 631 ? -6.926 30.625 7.188 1 98.56 631 MET B C 1
ATOM 11533 O O . MET B 1 631 ? -7.816 29.969 7.738 1 98.56 631 MET B O 1
ATOM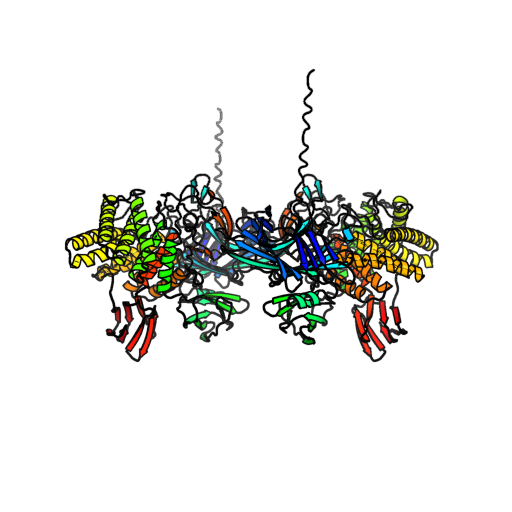 11537 N N . GLY B 1 632 ? -6.582 30.516 5.918 1 97.75 632 GLY B N 1
ATOM 11538 C CA . GLY B 1 632 ? -7.188 29.453 5.141 1 97.75 632 GLY B CA 1
ATOM 11539 C C . GLY B 1 632 ? -6.867 28.062 5.672 1 97.75 632 GLY B C 1
ATOM 11540 O O . GLY B 1 632 ? -7.762 27.234 5.82 1 97.75 632 GLY B O 1
ATOM 11541 N N . ALA B 1 633 ? -5.625 27.797 5.953 1 98.31 633 ALA B N 1
ATOM 11542 C CA . ALA B 1 633 ? -5.207 26.516 6.516 1 98.31 633 ALA B CA 1
ATOM 11543 C C . ALA B 1 633 ? -5.875 26.266 7.863 1 98.31 633 ALA B C 1
ATOM 11545 O O . ALA B 1 633 ? -6.289 25.141 8.164 1 98.31 633 ALA B O 1
ATOM 11546 N N . PHE B 1 634 ? -5.98 27.375 8.695 1 98.62 634 PHE B N 1
ATOM 11547 C CA . PHE B 1 634 ? -6.59 27.297 10.016 1 98.62 634 PHE B CA 1
ATOM 11548 C C . PHE B 1 634 ? -8.055 26.875 9.914 1 98.62 634 PHE B C 1
ATOM 11550 O O . PHE B 1 634 ? -8.539 26.078 10.711 1 98.62 634 PHE B O 1
ATOM 11557 N N . SER B 1 635 ? -8.711 27.375 8.93 1 98.19 635 SER B N 1
ATOM 11558 C CA . SER B 1 635 ? -10.133 27.094 8.773 1 98.19 635 SER B CA 1
ATOM 11559 C C . SER B 1 635 ? -10.375 25.625 8.508 1 98.19 635 SER B C 1
ATOM 11561 O O . SER B 1 635 ? -11.422 25.078 8.867 1 98.19 635 SER B O 1
ATOM 11563 N N . HIS B 1 636 ? -9.398 25.016 7.969 1 97.31 636 HIS B N 1
ATOM 11564 C CA . HIS B 1 636 ? -9.555 23.609 7.598 1 97.31 636 HIS B CA 1
ATOM 11565 C C . HIS B 1 636 ? -9.266 22.688 8.781 1 97.31 636 HIS B C 1
ATOM 11567 O O . HIS B 1 636 ? -9.398 21.469 8.672 1 97.31 636 HIS B O 1
ATOM 11573 N N . LEU B 1 637 ? -8.922 23.219 9.922 1 98.62 637 LEU B N 1
ATOM 11574 C CA . LEU B 1 637 ? -8.891 22.422 11.141 1 98.62 637 LEU B CA 1
ATOM 11575 C C . LEU B 1 637 ? -10.305 22.109 11.617 1 98.62 637 LEU B C 1
ATOM 11577 O O . LEU B 1 637 ? -10.492 21.359 12.578 1 98.62 637 LEU B O 1
ATOM 11581 N N . ILE B 1 638 ? -11.234 22.688 10.961 1 98.62 638 ILE B N 1
ATOM 11582 C CA . ILE B 1 638 ? -12.609 22.219 10.992 1 98.62 638 ILE B CA 1
ATOM 11583 C C . ILE B 1 638 ? -12.945 21.5 9.695 1 98.62 638 ILE B C 1
ATOM 11585 O O . ILE B 1 638 ? -12.812 22.062 8.609 1 98.62 638 ILE B O 1
ATOM 11589 N N . ASP B 1 639 ? -13.328 20.281 9.805 1 97.62 639 ASP B N 1
ATOM 11590 C CA . ASP B 1 639 ? -13.734 19.531 8.609 1 97.62 639 ASP B CA 1
ATOM 11591 C C . ASP B 1 639 ? -14.875 20.25 7.887 1 97.62 639 ASP B C 1
ATOM 11593 O O . ASP B 1 639 ? -15.969 20.406 8.438 1 97.62 639 ASP B O 1
ATOM 11597 N N . TYR B 1 640 ? -14.625 20.641 6.66 1 97.25 640 TYR B N 1
ATOM 11598 C CA . TYR B 1 640 ? -15.578 21.5 5.961 1 97.25 640 TYR B CA 1
ATOM 11599 C C . TYR B 1 640 ? -16.828 20.719 5.57 1 97.25 640 TYR B C 1
ATOM 11601 O O . TYR B 1 640 ? -17.844 21.297 5.227 1 97.25 640 TYR B O 1
ATOM 11609 N N . ARG B 1 641 ? -16.797 19.391 5.641 1 94.81 641 ARG B N 1
ATOM 11610 C CA . ARG B 1 641 ? -17.969 18.578 5.301 1 94.81 641 ARG B CA 1
ATOM 11611 C C . ARG B 1 641 ? -18.812 18.297 6.531 1 94.81 641 ARG B C 1
ATOM 11613 O O . ARG B 1 641 ? -20.047 18.328 6.465 1 94.81 641 ARG B O 1
ATOM 11620 N N . THR B 1 642 ? -18.141 18.062 7.715 1 95.31 642 THR B N 1
ATOM 11621 C CA . THR B 1 642 ? -18.859 17.562 8.875 1 95.31 642 THR B CA 1
ATOM 11622 C C . THR B 1 642 ? -18.984 18.656 9.938 1 95.31 642 THR B C 1
ATOM 11624 O O . THR B 1 642 ? -19.859 18.578 10.805 1 95.31 642 THR B O 1
ATOM 11627 N N . GLY B 1 643 ? -18.062 19.609 9.945 1 98.06 643 GLY B N 1
ATOM 11628 C CA . GLY B 1 643 ? -18.016 20.625 10.977 1 98.06 643 GLY B CA 1
ATOM 11629 C C . GLY B 1 643 ? -17.234 20.203 12.203 1 98.06 643 GLY B C 1
ATOM 11630 O O . GLY B 1 643 ? -17.062 20.984 13.148 1 98.06 643 GLY B O 1
ATOM 11631 N N . ASN B 1 644 ? -16.656 18.984 12.156 1 97.62 644 ASN B N 1
ATOM 11632 C CA . ASN B 1 644 ? -15.906 18.484 13.297 1 97.62 644 ASN B CA 1
ATOM 11633 C C . ASN B 1 644 ? -14.539 19.156 13.414 1 97.62 644 ASN B C 1
ATOM 11635 O O . ASN B 1 644 ? -13.883 19.406 12.406 1 97.62 644 ASN B O 1
ATOM 11639 N N . LEU B 1 645 ? -14.188 19.391 14.633 1 98.25 645 LEU B N 1
ATOM 11640 C CA . LEU B 1 645 ? -12.891 19.984 14.922 1 98.25 645 LEU B CA 1
ATOM 11641 C C . LEU B 1 645 ? -11.773 18.953 14.82 1 98.25 645 LEU B C 1
ATOM 11643 O O . LEU B 1 645 ? -11.953 17.812 15.227 1 98.25 645 LEU B O 1
ATOM 11647 N N . ARG B 1 646 ? -10.68 19.312 14.281 1 98 646 ARG B N 1
ATOM 11648 C CA . ARG B 1 646 ? -9.461 18.531 14.164 1 98 646 ARG B CA 1
ATOM 11649 C C . ARG B 1 646 ? -8.305 19.188 14.914 1 98 646 ARG B C 1
ATOM 11651 O O . ARG B 1 646 ? -8.203 20.422 14.945 1 98 646 ARG B O 1
ATOM 11658 N N . TRP B 1 647 ? -7.461 18.375 15.438 1 98.31 647 TRP B N 1
ATOM 11659 C CA . TRP B 1 647 ? -6.402 18.891 16.297 1 98.31 647 TRP B CA 1
ATOM 11660 C C . TRP B 1 647 ? -5.309 19.562 15.477 1 98.31 647 TRP B C 1
ATOM 11662 O O . TRP B 1 647 ? -4.938 20.703 15.742 1 98.31 647 TRP B O 1
ATOM 11672 N N . ALA B 1 648 ? -4.812 18.828 14.508 1 98.56 648 ALA B N 1
ATOM 11673 C CA . ALA B 1 648 ? -3.695 19.328 13.711 1 98.56 648 ALA B CA 1
ATOM 11674 C C . ALA B 1 648 ? -3.605 18.594 12.367 1 98.56 648 ALA B C 1
ATOM 11676 O O . ALA B 1 648 ? -4.324 17.625 12.141 1 98.56 648 ALA B O 1
ATOM 11677 N N . PHE B 1 649 ? -2.807 19.125 11.461 1 98.31 649 PHE B N 1
ATOM 11678 C CA . PHE B 1 649 ? -2.424 18.422 10.25 1 98.31 649 PHE B CA 1
ATOM 11679 C C . PHE B 1 649 ? -1.002 17.875 10.359 1 98.31 649 PHE B C 1
ATOM 11681 O O . PHE B 1 649 ? -0.067 18.641 10.633 1 98.31 649 PHE B O 1
ATOM 11688 N N . VAL B 1 650 ? -0.864 16.609 10.141 1 98.06 650 VAL B N 1
ATOM 11689 C CA . VAL B 1 650 ? 0.439 15.961 10.195 1 98.06 650 VAL B CA 1
ATOM 11690 C C . VAL B 1 650 ? 1.092 15.992 8.82 1 98.06 650 VAL B C 1
ATOM 11692 O O . VAL B 1 650 ? 0.476 15.602 7.824 1 98.06 650 VAL B O 1
ATOM 11695 N N . VAL B 1 651 ? 2.371 16.375 8.805 1 97.19 651 VAL B N 1
ATOM 11696 C CA . VAL B 1 651 ? 3.076 16.578 7.551 1 97.19 651 VAL B CA 1
ATOM 11697 C C . VAL B 1 651 ? 3.885 15.336 7.188 1 97.19 651 VAL B C 1
ATOM 11699 O O . VAL B 1 651 ? 4.172 15.094 6.016 1 97.19 651 VAL B O 1
ATOM 11702 N N . ASP B 1 652 ? 4.266 14.484 8.164 1 98.06 652 ASP B N 1
ATOM 11703 C CA . ASP B 1 652 ? 5.047 13.273 7.93 1 98.06 652 ASP B CA 1
ATOM 11704 C C . ASP B 1 652 ? 4.324 12.328 6.973 1 98.06 652 ASP B C 1
ATOM 11706 O O . ASP B 1 652 ? 3.123 12.094 7.113 1 98.06 652 ASP B O 1
ATOM 11710 N N . PRO B 1 653 ? 5.098 11.812 6.047 1 98.25 653 PRO B N 1
ATOM 11711 C CA . PRO B 1 653 ? 4.422 10.938 5.09 1 98.25 653 PRO B CA 1
ATOM 11712 C C . PRO B 1 653 ? 4.125 9.555 5.664 1 98.25 653 PRO B C 1
ATOM 11714 O O . PRO B 1 653 ? 3.246 8.844 5.16 1 98.25 653 PRO B O 1
ATOM 11717 N N . TYR B 1 654 ? 4.871 9.195 6.684 1 98.19 654 TYR B N 1
ATOM 11718 C CA . TYR B 1 654 ? 4.727 7.867 7.273 1 98.19 654 TYR B CA 1
ATOM 11719 C C . TYR B 1 654 ? 5.164 7.871 8.734 1 98.19 654 TYR B C 1
ATOM 11721 O O . TYR B 1 654 ? 6.34 8.07 9.039 1 98.19 654 TYR B O 1
ATOM 11729 N N . LEU B 1 655 ? 4.23 7.57 9.609 1 97.75 655 LEU B N 1
ATOM 11730 C CA . LEU B 1 655 ? 4.496 7.406 11.039 1 97.75 655 LEU B CA 1
ATOM 11731 C C . LEU B 1 655 ? 3.725 6.223 11.602 1 97.75 655 LEU B C 1
ATOM 11733 O O . LEU B 1 655 ? 2.496 6.168 11.5 1 97.75 655 LEU B O 1
ATOM 11737 N N . LYS B 1 656 ? 4.422 5.242 12.141 1 96.31 656 LYS B N 1
ATOM 11738 C CA . LYS B 1 656 ? 3.775 4.262 13.008 1 96.31 656 LYS B CA 1
ATOM 11739 C C . LYS B 1 656 ? 3.539 4.836 14.398 1 96.31 656 LYS B C 1
ATOM 11741 O O . LYS B 1 656 ? 4.477 4.973 15.188 1 96.31 656 LYS B O 1
ATOM 11746 N N . VAL B 1 657 ? 2.32 5.086 14.688 1 97.69 657 VAL B N 1
ATOM 11747 C CA . VAL B 1 657 ? 2.033 5.797 15.93 1 97.69 657 VAL B CA 1
ATOM 11748 C C . VAL B 1 657 ? 1.416 4.836 16.938 1 97.69 657 VAL B C 1
ATOM 11750 O O . VAL B 1 657 ? 0.924 3.768 16.578 1 97.69 657 VAL B O 1
ATOM 11753 N N . LYS B 1 658 ? 1.539 5.156 18.234 1 96.88 658 LYS B N 1
ATOM 11754 C CA . LYS B 1 658 ? 0.838 4.555 19.375 1 96.88 658 LYS B CA 1
ATOM 11755 C C . LYS B 1 658 ? -0.019 5.586 20.094 1 96.88 658 LYS B C 1
ATOM 11757 O O . LYS B 1 658 ? 0.499 6.578 20.609 1 96.88 658 LYS B O 1
ATOM 11762 N N . GLN B 1 659 ? -1.325 5.375 20.078 1 97.94 659 GLN B N 1
ATOM 11763 C CA . GLN B 1 659 ? -2.223 6.359 20.672 1 97.94 659 GLN B CA 1
ATOM 11764 C C . GLN B 1 659 ? -3.123 5.719 21.719 1 97.94 659 GLN B C 1
ATOM 11766 O O . GLN B 1 659 ? -3.576 4.586 21.547 1 97.94 659 GLN B O 1
ATOM 11771 N N . ALA B 1 660 ? -3.348 6.438 22.828 1 97.88 660 ALA B N 1
ATOM 11772 C CA . ALA B 1 660 ? -4.359 6.02 23.797 1 97.88 660 ALA B CA 1
ATOM 11773 C C . ALA B 1 660 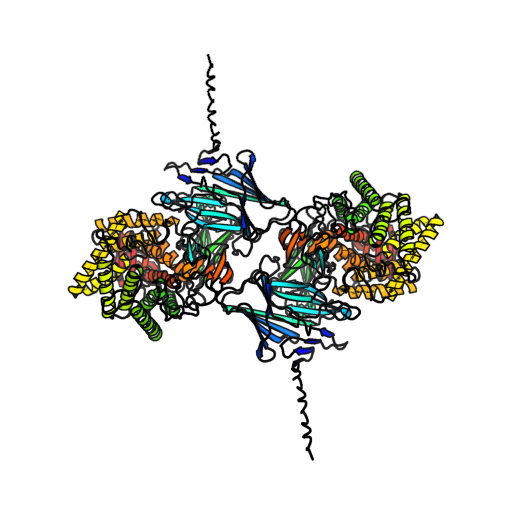? -5.734 5.91 23.141 1 97.88 660 ALA B C 1
ATOM 11775 O O . ALA B 1 660 ? -6.105 6.754 22.312 1 97.88 660 ALA B O 1
ATOM 11776 N N . CYS B 1 661 ? -6.488 4.871 23.531 1 95.81 661 CYS B N 1
ATOM 11777 C CA . CYS B 1 661 ? -7.797 4.695 22.906 1 95.81 661 CYS B CA 1
ATOM 11778 C C . CYS B 1 661 ? -8.867 4.434 23.953 1 95.81 661 CYS B C 1
ATOM 11780 O O . CYS B 1 661 ? -9.977 3.998 23.625 1 95.81 661 CYS B O 1
ATOM 11782 N N . SER B 1 662 ? -8.531 4.594 25.203 1 95.5 662 SER B N 1
ATOM 11783 C CA . SER B 1 662 ? -9.508 4.492 26.281 1 95.5 662 SER B CA 1
ATOM 11784 C C . SER B 1 662 ? -9.414 5.688 27.219 1 95.5 662 SER B C 1
ATOM 11786 O O . SER B 1 662 ? -8.336 6.266 27.406 1 95.5 662 SER B O 1
ATOM 11788 N N . ALA B 1 663 ? -10.492 6.016 27.828 1 95.75 663 ALA B N 1
ATOM 11789 C CA . ALA B 1 663 ? -10.555 7.156 28.734 1 95.75 663 ALA B CA 1
ATOM 11790 C C . ALA B 1 663 ? -10.016 6.785 30.125 1 95.75 663 ALA B C 1
ATOM 11792 O O . ALA B 1 663 ? -9.953 5.605 30.469 1 95.75 663 ALA B O 1
ATOM 11793 N N . ASP B 1 664 ? -9.562 7.773 30.797 1 96 664 ASP B N 1
ATOM 11794 C CA . ASP B 1 664 ? -9.281 7.59 32.219 1 96 664 ASP B CA 1
ATOM 11795 C C . ASP B 1 664 ? -10.562 7.395 33 1 96 664 ASP B C 1
ATOM 11797 O O . ASP B 1 664 ? -11.438 8.273 33.031 1 96 664 ASP B O 1
ATOM 11801 N N . THR B 1 665 ? -10.734 6.375 33.656 1 94.44 665 THR B N 1
ATOM 11802 C CA . THR B 1 665 ? -11.992 6.055 34.344 1 94.44 665 THR B CA 1
ATOM 11803 C C . THR B 1 665 ? -12 6.617 35.75 1 94.44 665 THR B C 1
ATOM 11805 O O . THR B 1 665 ? -13.031 6.57 36.438 1 94.44 665 THR B O 1
ATOM 11808 N N . HIS B 1 666 ? -10.969 7.16 36.219 1 94.88 666 HIS B N 1
ATOM 11809 C CA . HIS B 1 666 ? -10.875 7.645 37.594 1 94.88 666 HIS B CA 1
ATOM 11810 C C . HIS B 1 666 ? -11.336 9.094 37.688 1 94.88 666 HIS B C 1
ATOM 11812 O O . HIS B 1 666 ? -11.594 9.594 38.781 1 94.88 666 HIS B O 1
ATOM 11818 N N . VAL B 1 667 ? -11.383 9.797 36.531 1 95.44 667 VAL B N 1
ATOM 11819 C CA . VAL B 1 667 ? -11.797 11.195 36.531 1 95.44 667 VAL B CA 1
ATOM 11820 C C . VAL B 1 667 ? -12.867 11.406 35.438 1 95.44 667 VAL B C 1
ATOM 11822 O O . VAL B 1 667 ? -13.031 10.578 34.562 1 95.44 667 VAL B O 1
ATOM 11825 N N . THR B 1 668 ? -13.648 12.398 35.625 1 94.94 668 THR B N 1
ATOM 11826 C CA . THR B 1 668 ? -14.609 12.836 34.625 1 94.94 668 THR B CA 1
ATOM 11827 C C . THR B 1 668 ? -14.227 14.203 34.062 1 94.94 668 THR B C 1
ATOM 11829 O O . THR B 1 668 ? -13.266 14.82 34.531 1 94.94 668 THR B O 1
ATOM 11832 N N . GLN B 1 669 ? -14.984 14.703 33.125 1 92.19 669 GLN B N 1
ATOM 11833 C CA . GLN B 1 669 ? -14.727 16.016 32.531 1 92.19 669 GLN B CA 1
ATOM 11834 C C . GLN B 1 669 ? -14.914 17.125 33.562 1 92.19 669 GLN B C 1
ATOM 11836 O O . GLN B 1 669 ? -14.422 18.234 33.375 1 92.19 669 GLN B O 1
ATOM 11841 N N . ASP B 1 670 ? -15.531 16.812 34.688 1 94.75 670 ASP B N 1
ATOM 11842 C CA . ASP B 1 670 ? -15.844 17.797 35.719 1 94.75 670 ASP B CA 1
ATOM 11843 C C . ASP B 1 670 ? -14.82 17.75 36.875 1 94.75 670 ASP B C 1
ATOM 11845 O O . ASP B 1 670 ? -14.852 18.594 37.781 1 94.75 670 ASP B O 1
ATOM 11849 N N . SER B 1 671 ? -13.938 16.812 36.719 1 93.56 671 SER B N 1
ATOM 11850 C CA . SER B 1 671 ? -12.938 16.641 37.75 1 93.56 671 SER B CA 1
ATOM 11851 C C . SER B 1 671 ? -11.719 17.516 37.531 1 93.56 671 SER B C 1
ATOM 11853 O O . SER B 1 671 ? -11.406 17.859 36.375 1 93.56 671 SER B O 1
ATOM 11855 N N . LEU B 1 672 ? -11.078 17.922 38.656 1 95.5 672 LEU B N 1
ATOM 11856 C CA . LEU B 1 672 ? -9.727 18.453 38.562 1 95.5 672 LEU B CA 1
ATOM 11857 C C . LEU B 1 672 ? -8.75 17.359 38.125 1 95.5 672 LEU B C 1
ATOM 11859 O O . LEU B 1 672 ? -8.789 16.25 38.656 1 95.5 672 LEU B O 1
ATOM 11863 N N . SER B 1 673 ? -8.023 17.625 37.125 1 94 673 SER B N 1
ATOM 11864 C CA . SER B 1 673 ? -6.969 16.703 36.75 1 94 673 SER B CA 1
ATOM 11865 C C . SER B 1 673 ? -5.68 17.438 36.375 1 94 673 SER B C 1
ATOM 11867 O O . SER B 1 673 ? -5.723 18.5 35.75 1 94 673 SER B O 1
ATOM 11869 N N . PHE B 1 674 ? -4.508 16.906 36.812 1 93.25 674 PHE B N 1
ATOM 11870 C CA . PHE B 1 674 ? -3.254 17.641 36.688 1 93.25 674 PHE B CA 1
ATOM 11871 C C . PHE B 1 674 ? -2.189 16.781 36 1 93.25 674 PHE B C 1
ATOM 11873 O O . PHE B 1 674 ? -2.328 15.555 35.938 1 93.25 674 PHE B O 1
ATOM 11880 N N . GLY B 1 675 ? -1.262 17.453 35.438 1 91.12 675 GLY B N 1
ATOM 11881 C CA . GLY B 1 675 ? -0.12 16.781 34.844 1 91.12 675 GLY B CA 1
ATOM 11882 C C . GLY B 1 675 ? -0.372 16.359 33.406 1 91.12 675 GLY B C 1
ATOM 11883 O O . GLY B 1 675 ? -1.435 16.641 32.844 1 91.12 675 GLY B O 1
ATOM 11884 N N . ASN B 1 676 ? 0.638 15.781 32.781 1 92.88 676 ASN B N 1
ATOM 11885 C CA . ASN B 1 676 ? 0.581 15.195 31.438 1 92.88 676 ASN B CA 1
ATOM 11886 C C . ASN B 1 676 ? 0.637 13.672 31.484 1 92.88 676 ASN B C 1
ATOM 11888 O O . ASN B 1 676 ? 1.721 13.086 31.5 1 92.88 676 ASN B O 1
ATOM 11892 N N . PRO B 1 677 ? -0.516 13.094 31.516 1 94.81 677 PRO B N 1
ATOM 11893 C CA . PRO B 1 677 ? -0.46 11.633 31.547 1 94.81 677 PRO B CA 1
ATOM 11894 C C . PRO B 1 677 ? 0.186 11.031 30.297 1 94.81 677 PRO B C 1
ATOM 11896 O O . PRO B 1 677 ? -0.132 11.445 29.188 1 94.81 677 PRO B O 1
ATOM 11899 N N . HIS B 1 678 ? 1.061 10.07 30.578 1 96.62 678 HIS B N 1
ATOM 11900 C CA . HIS B 1 678 ? 1.682 9.391 29.453 1 96.62 678 HIS B CA 1
ATOM 11901 C C . HIS B 1 678 ? 0.673 8.516 28.703 1 96.62 678 HIS B C 1
ATOM 11903 O O . HIS B 1 678 ? -0.127 7.816 29.328 1 96.62 678 HIS B O 1
ATOM 11909 N N . PRO B 1 679 ? 0.66 8.469 27.344 1 96.56 679 PRO B N 1
ATOM 11910 C CA . PRO B 1 679 ? -0.309 7.691 26.562 1 96.56 679 PRO B CA 1
ATOM 11911 C C . PRO B 1 679 ? -0.341 6.219 26.969 1 96.56 679 PRO B C 1
ATOM 11913 O O . PRO B 1 679 ? -1.41 5.605 26.984 1 96.56 679 PRO B O 1
ATOM 11916 N N . GLU B 1 680 ? 0.734 5.637 27.375 1 96.25 680 GLU B N 1
ATOM 11917 C CA . GLU B 1 680 ? 0.857 4.203 27.609 1 96.25 680 GLU B CA 1
ATOM 11918 C C . GLU B 1 680 ? 0.29 3.812 28.969 1 96.25 680 GLU B C 1
ATOM 11920 O O . GLU B 1 680 ? 0.281 2.633 29.328 1 96.25 680 GLU B O 1
ATOM 11925 N N . LEU B 1 681 ? -0.163 4.754 29.719 1 95.94 681 LEU B N 1
ATOM 11926 C CA . LEU B 1 681 ? -0.878 4.453 30.953 1 95.94 681 LEU B CA 1
ATOM 11927 C C . LEU B 1 681 ? -2.291 3.961 30.656 1 95.94 681 LEU B C 1
ATOM 11929 O O . LEU B 1 681 ? -2.963 3.422 31.531 1 95.94 681 LEU B O 1
ATOM 11933 N N . TYR B 1 682 ? -2.662 4.051 29.391 1 96.44 682 TYR B N 1
ATOM 11934 C CA . TYR B 1 682 ? -3.98 3.631 28.922 1 96.44 682 TYR B CA 1
ATOM 11935 C C . TYR B 1 682 ? -3.869 2.529 27.875 1 96.44 682 TYR B C 1
ATOM 11937 O O . TYR B 1 682 ? -2.764 2.135 27.5 1 96.44 682 TYR B O 1
ATOM 11945 N N . ASP B 1 683 ? -5.105 1.966 27.5 1 95.19 683 ASP B N 1
ATOM 11946 C CA . ASP B 1 683 ? -5.09 1.103 26.328 1 95.19 683 ASP B CA 1
ATOM 11947 C C . ASP B 1 683 ? -4.641 1.872 25.094 1 95.19 683 ASP B C 1
ATOM 11949 O O . ASP B 1 683 ? -5.082 3 24.859 1 95.19 683 ASP B O 1
ATOM 11953 N N . THR B 1 684 ? -3.691 1.344 24.438 1 96.19 684 THR B N 1
ATOM 11954 C CA . THR B 1 684 ? -3.186 2 23.234 1 96.19 684 THR B CA 1
ATOM 11955 C C . THR B 1 684 ? -3.361 1.104 22.016 1 96.19 684 THR B C 1
ATOM 11957 O O . THR B 1 684 ? -3.555 -0.105 22.141 1 96.19 684 THR B O 1
ATOM 11960 N N . ARG B 1 685 ? -3.416 1.651 20.875 1 95.94 685 ARG B N 1
ATOM 11961 C CA . ARG B 1 685 ? -3.363 0.976 19.594 1 95.94 685 ARG B CA 1
ATOM 11962 C C . ARG B 1 685 ? -2.27 1.566 18.703 1 95.94 685 ARG B C 1
ATOM 11964 O O . ARG B 1 685 ? -1.997 2.768 18.766 1 95.94 685 ARG B O 1
ATOM 11971 N N . GLU B 1 686 ? -1.688 0.69 17.969 1 95.75 686 GLU B N 1
ATOM 11972 C CA . GLU B 1 686 ? -0.699 1.112 16.969 1 95.75 686 GLU B CA 1
ATOM 11973 C C . GLU B 1 686 ? -1.302 1.156 15.57 1 95.75 686 GLU B C 1
ATOM 11975 O O . GLU B 1 686 ? -2.055 0.26 15.188 1 95.75 686 GLU B O 1
ATOM 11980 N N . PHE B 1 687 ? -1.089 2.213 14.82 1 96.62 687 PHE B N 1
ATOM 11981 C CA . PHE B 1 687 ? -1.53 2.344 13.438 1 96.62 687 PHE B CA 1
ATOM 11982 C C . PHE B 1 687 ? -0.655 3.336 12.688 1 96.62 687 PHE B C 1
ATOM 11984 O O . PHE B 1 687 ? 0.189 4.008 13.281 1 96.62 687 PHE B O 1
ATOM 11991 N N . ILE B 1 688 ? -0.789 3.369 11.375 1 97.62 688 ILE B N 1
ATOM 11992 C CA . ILE B 1 688 ? 0.031 4.215 10.508 1 97.62 688 ILE B CA 1
ATOM 11993 C C . ILE B 1 688 ? -0.748 5.469 10.125 1 97.62 688 ILE B C 1
ATOM 11995 O O . ILE B 1 688 ? -1.942 5.398 9.828 1 97.62 688 ILE B O 1
ATOM 11999 N N . ILE B 1 689 ? -0.084 6.617 10.195 1 97.69 689 ILE B N 1
ATOM 12000 C CA . ILE B 1 689 ? -0.642 7.855 9.656 1 97.69 689 ILE B CA 1
ATOM 12001 C C . ILE B 1 689 ? 0.356 8.492 8.695 1 97.69 689 ILE B C 1
ATOM 12003 O O . ILE B 1 689 ? 1.551 8.188 8.734 1 97.69 689 ILE B O 1
ATOM 12007 N N . GLY B 1 690 ? -0.118 9.32 7.793 1 97.62 690 GLY B N 1
ATOM 12008 C CA . GLY B 1 690 ? 0.692 10.047 6.828 1 97.62 690 GLY B CA 1
ATOM 12009 C C . GLY B 1 690 ? -0.043 11.203 6.18 1 97.62 690 GLY B C 1
ATOM 12010 O O . GLY B 1 690 ? -1.114 11.023 5.598 1 97.62 690 GLY B O 1
ATOM 12011 N N . GLU B 1 691 ? 0.515 12.352 6.312 1 97.69 691 GLU B N 1
ATOM 12012 C CA . GLU B 1 691 ? -0.023 13.594 5.758 1 97.69 691 GLU B CA 1
ATOM 12013 C C . GLU B 1 691 ? -1.543 13.641 5.883 1 97.69 691 GLU B C 1
ATOM 12015 O O . GLU B 1 691 ? -2.252 13.688 4.875 1 97.69 691 GLU B O 1
ATOM 12020 N N . GLN B 1 692 ? -2.004 13.797 7.074 1 97.31 692 GLN B N 1
ATOM 12021 C CA . GLN B 1 692 ? -3.439 13.773 7.332 1 97.31 692 GLN B CA 1
ATOM 12022 C C . GLN B 1 692 ? -3.787 14.594 8.57 1 97.31 692 GLN B C 1
ATOM 12024 O O . GLN B 1 692 ? -2.902 14.977 9.336 1 97.31 692 GLN B O 1
ATOM 12029 N N . TYR B 1 693 ? -5.047 14.938 8.648 1 98 693 TYR B N 1
ATOM 12030 C CA . TYR B 1 693 ? -5.555 15.57 9.859 1 98 693 TYR B CA 1
ATOM 12031 C C . TYR B 1 693 ? -5.695 14.555 10.984 1 98 693 TYR B C 1
ATOM 12033 O O . TYR B 1 693 ? -6.031 13.391 10.742 1 98 693 TYR B O 1
ATOM 12041 N N . VAL B 1 694 ? -5.438 14.938 12.203 1 98.06 694 VAL B N 1
ATOM 12042 C CA . VAL B 1 694 ? -5.629 14.141 13.406 1 98.06 694 VAL B CA 1
ATOM 12043 C C . VAL B 1 694 ? -6.816 14.68 14.203 1 98.06 694 VAL B C 1
ATOM 12045 O O . VAL B 1 694 ? -6.953 15.898 14.383 1 98.06 694 VAL B O 1
ATOM 12048 N N . ASN B 1 695 ? -7.629 13.859 14.688 1 97.62 695 ASN B N 1
ATOM 12049 C CA . ASN B 1 695 ? -8.859 14.234 15.367 1 97.62 695 ASN B CA 1
ATOM 12050 C C . ASN B 1 695 ? -8.609 14.609 16.828 1 97.62 695 ASN B C 1
ATOM 12052 O O . ASN B 1 695 ? -7.582 14.234 17.391 1 97.62 695 ASN B O 1
ATOM 12056 N N . MET B 1 696 ? -9.617 15.305 17.422 1 98.12 696 MET B N 1
ATOM 12057 C CA . MET B 1 696 ? -9.641 15.656 18.828 1 98.12 696 MET B CA 1
ATOM 12058 C C . MET B 1 696 ? -9.836 14.414 19.703 1 98.12 696 MET B C 1
ATOM 12060 O O . MET B 1 696 ? -10.344 13.398 19.219 1 98.12 696 MET B O 1
ATOM 12064 N N . VAL B 1 697 ? -9.422 14.523 20.969 1 97.94 697 VAL B N 1
ATOM 12065 C CA . VAL B 1 697 ? -9.625 13.391 21.875 1 97.94 697 VAL B CA 1
ATOM 12066 C C . VAL B 1 697 ? -10.422 13.828 23.094 1 97.94 697 VAL B C 1
ATOM 12068 O O . VAL B 1 697 ? -10.906 13 23.859 1 97.94 697 VAL B O 1
ATOM 12071 N N . SER B 1 698 ? -10.711 15.102 23.266 1 97.31 698 SER B N 1
ATOM 12072 C CA . SER B 1 698 ? -11.273 15.656 24.484 1 97.31 698 SER B CA 1
ATOM 12073 C C . SER B 1 698 ? -12.75 15.297 24.625 1 97.31 698 SER B C 1
ATOM 12075 O O . SER B 1 698 ? -13.328 15.445 25.703 1 97.31 698 SER B O 1
ATOM 12077 N N . ASP B 1 699 ? -13.398 14.828 23.562 1 96.62 699 ASP B N 1
ATOM 12078 C CA . ASP B 1 699 ? -14.797 14.43 23.672 1 96.62 699 ASP B CA 1
ATOM 12079 C C . ASP B 1 699 ? -14.945 13.125 24.453 1 96.62 699 ASP B C 1
ATOM 12081 O O . ASP B 1 699 ? -16 12.852 25.031 1 96.62 699 ASP B O 1
ATOM 12085 N N . TRP B 1 700 ? -13.875 12.328 24.469 1 96.12 700 TRP B N 1
ATOM 12086 C CA . TRP B 1 700 ? -14.023 11.039 25.141 1 96.12 700 TRP B CA 1
ATOM 12087 C C . TRP B 1 700 ? -12.961 10.875 26.219 1 96.12 700 TRP B C 1
ATOM 12089 O O . TRP B 1 700 ? -13.148 10.109 27.172 1 96.12 700 TRP B O 1
ATOM 12099 N N . GLN B 1 701 ? -11.742 11.414 26.094 1 96.81 701 GLN B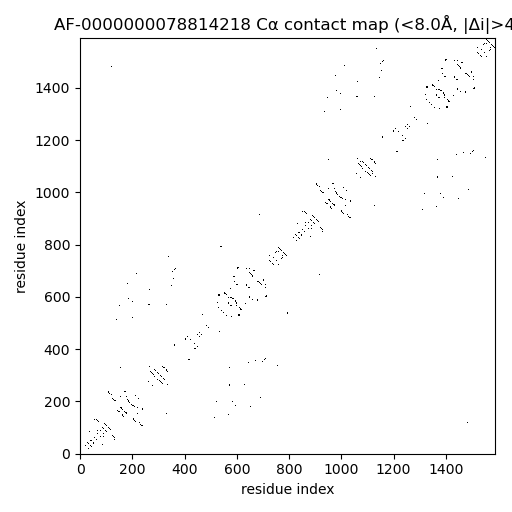 N 1
ATOM 12100 C CA . GLN B 1 701 ? -10.719 11.336 27.125 1 96.81 701 GLN B CA 1
ATOM 12101 C C . GLN B 1 701 ? -10.992 12.336 28.25 1 96.81 701 GLN B C 1
ATOM 12103 O O . GLN B 1 701 ? -11.008 13.547 28.016 1 96.81 701 GLN B O 1
ATOM 12108 N N . THR B 1 702 ? -11.109 11.891 29.469 1 94.94 702 THR B N 1
ATOM 12109 C CA . THR B 1 702 ? -11.625 12.703 30.562 1 94.94 702 THR B CA 1
ATOM 12110 C C . THR B 1 702 ? -10.484 13.383 31.312 1 94.94 702 THR B C 1
ATOM 12112 O O . THR B 1 702 ? -10.68 14.438 31.922 1 94.94 702 THR B O 1
ATOM 12115 N N . ILE B 1 703 ? -9.336 12.828 31.219 1 95.5 703 ILE B N 1
ATOM 12116 C CA . ILE B 1 703 ? -8.172 13.359 31.906 1 95.5 703 ILE B CA 1
ATOM 12117 C C . ILE B 1 703 ? -7.59 14.523 31.109 1 95.5 703 ILE B C 1
ATOM 12119 O O . ILE B 1 703 ? -8.07 14.844 30.031 1 95.5 703 ILE B O 1
ATOM 12123 N N . ASN B 1 704 ? -6.633 15.18 31.688 1 94.88 704 ASN B N 1
ATOM 12124 C CA . ASN B 1 704 ? -5.984 16.328 31.047 1 94.88 704 ASN B CA 1
ATOM 12125 C C . ASN B 1 704 ? -5.465 15.969 29.656 1 94.88 704 ASN B C 1
ATOM 12127 O O . ASN B 1 704 ? -4.602 15.102 29.516 1 94.88 704 ASN B O 1
ATOM 12131 N N . THR B 1 705 ? -6.039 16.578 28.703 1 95.44 705 THR B N 1
ATOM 12132 C CA . THR B 1 705 ? -5.547 16.672 27.344 1 95.44 705 THR B CA 1
ATOM 12133 C C . THR B 1 705 ? -5.523 18.125 26.875 1 95.44 705 THR B C 1
ATOM 12135 O O . THR B 1 705 ? -6.32 18.938 27.328 1 95.44 705 THR B O 1
ATOM 12138 N N . GLN B 1 706 ? -4.625 18.391 25.984 1 97.25 706 GLN B N 1
ATOM 12139 C CA . GLN B 1 706 ? -4.398 19.797 25.641 1 97.25 706 GLN B CA 1
ATOM 12140 C C . GLN B 1 706 ? -4.754 20.062 24.188 1 97.25 706 GLN B C 1
ATOM 12142 O O . GLN B 1 706 ? -4.184 20.969 23.562 1 97.25 706 GLN B O 1
ATOM 12147 N N . ASP B 1 707 ? -5.676 19.25 23.609 1 97.88 707 ASP B N 1
ATOM 12148 C CA . ASP B 1 707 ? -5.996 19.375 22.188 1 97.88 707 ASP B CA 1
ATOM 12149 C C . ASP B 1 707 ? -6.891 20.578 21.938 1 97.88 707 ASP B C 1
ATOM 12151 O O . ASP B 1 707 ? -6.988 21.047 20.797 1 97.88 707 ASP B O 1
ATOM 12155 N N . ASN B 1 708 ? -7.457 21.234 22.953 1 98.5 708 ASN B N 1
ATOM 12156 C CA . ASN B 1 708 ? -8.266 22.438 22.766 1 98.5 708 ASN B CA 1
ATOM 12157 C C . ASN B 1 708 ? -7.402 23.656 22.469 1 98.5 708 ASN B C 1
ATOM 12159 O O . ASN B 1 708 ? -7.922 24.734 22.188 1 98.5 708 ASN B O 1
ATOM 12163 N N . ASP B 1 709 ? -6.121 23.484 22.484 1 98 709 ASP B N 1
ATOM 12164 C CA . ASP B 1 709 ? -5.238 24.562 22.078 1 98 709 ASP B CA 1
ATOM 12165 C C . ASP B 1 709 ? -5.492 24.984 20.641 1 98 709 ASP B C 1
ATOM 12167 O O . ASP B 1 709 ? -5.133 26.078 20.219 1 98 709 ASP B O 1
ATOM 12171 N N . VAL B 1 710 ? -6.176 24.109 19.875 1 98.5 710 VAL B N 1
ATOM 12172 C CA . VAL B 1 710 ? -6.484 24.375 18.469 1 98.5 710 VAL B CA 1
ATOM 12173 C C . VAL B 1 710 ? -7.32 25.656 18.359 1 98.5 710 VAL B C 1
ATOM 12175 O O . VAL B 1 710 ? -7.254 26.359 17.359 1 98.5 710 VAL B O 1
ATOM 12178 N N . HIS B 1 711 ? -8.023 26.062 19.391 1 98.75 711 HIS B N 1
ATOM 12179 C CA . HIS B 1 711 ? -8.914 27.219 19.359 1 98.75 711 HIS B CA 1
ATOM 12180 C C . HIS B 1 711 ? -8.133 28.516 19.266 1 98.75 711 HIS B C 1
ATOM 12182 O O . HIS B 1 711 ? -8.695 29.562 18.938 1 98.75 711 HIS B O 1
ATOM 12188 N N . GLU B 1 712 ? -6.793 28.453 19.5 1 98.5 712 GLU B N 1
ATOM 12189 C CA . GLU B 1 712 ? -5.949 29.625 19.312 1 98.5 712 GLU B CA 1
ATOM 12190 C C . GLU B 1 712 ? -6.047 30.156 17.875 1 98.5 712 GLU B C 1
ATOM 12192 O O . GLU B 1 712 ? -6.02 31.359 17.656 1 98.5 712 GLU B O 1
ATOM 12197 N N . VAL B 1 713 ? -6.145 29.281 16.938 1 98.69 713 VAL B N 1
ATOM 12198 C CA . VAL B 1 713 ? -6.152 29.719 15.547 1 98.69 713 VAL B CA 1
ATOM 12199 C C . VAL B 1 713 ? -7.445 30.469 15.242 1 98.69 713 VAL B C 1
ATOM 12201 O O . VAL B 1 713 ? -7.465 31.391 14.422 1 98.69 713 VAL B O 1
ATOM 12204 N N . PHE B 1 714 ? -8.547 30.125 15.891 1 98.75 714 PHE B N 1
ATOM 12205 C CA . PHE B 1 714 ? -9.812 30.828 15.656 1 98.75 714 PHE B CA 1
ATOM 12206 C C . PHE B 1 714 ? -9.812 32.188 16.328 1 98.75 714 PHE B C 1
ATOM 12208 O O . PHE B 1 714 ? -10.422 33.125 15.82 1 98.75 714 PHE B O 1
ATOM 12215 N N . LYS B 1 715 ? -9.141 32.281 17.484 1 98.75 715 LYS B N 1
ATOM 12216 C CA . LYS B 1 715 ? -8.93 33.594 18.078 1 98.75 715 LYS B CA 1
ATOM 12217 C C . LYS B 1 715 ? -8.148 34.5 17.141 1 98.75 715 LYS B C 1
ATOM 12219 O O . LYS B 1 715 ? -8.461 35.688 17.016 1 98.75 715 LYS B O 1
ATOM 12224 N N . CYS B 1 716 ? -7.199 33.938 16.516 1 98.75 716 CYS B N 1
ATOM 12225 C CA . CYS B 1 716 ? -6.395 34.688 15.562 1 98.75 716 CYS B CA 1
ATOM 12226 C C . CYS B 1 716 ? -7.234 35.125 14.367 1 98.75 716 CYS B C 1
ATOM 12228 O O . CYS B 1 716 ? -7.141 36.281 13.914 1 98.75 716 CYS B O 1
ATOM 12230 N N . ILE B 1 717 ? -8.078 34.219 13.859 1 98.69 717 ILE B N 1
ATOM 12231 C CA . ILE B 1 717 ? -8.984 34.562 12.758 1 98.69 717 ILE B CA 1
ATOM 12232 C C . ILE B 1 717 ? -9.906 35.719 13.172 1 98.69 717 ILE B C 1
ATOM 12234 O O . ILE B 1 717 ? -10.148 36.625 12.391 1 98.69 717 ILE B O 1
ATOM 12238 N N . ALA B 1 718 ? -10.367 35.656 14.352 1 98.44 718 ALA B N 1
ATOM 12239 C CA . ALA B 1 718 ? -11.297 36.656 14.852 1 98.44 718 ALA B CA 1
ATOM 12240 C C . ALA B 1 718 ? -10.656 38.062 14.852 1 98.44 718 ALA B C 1
ATOM 12242 O O . ALA B 1 718 ? -11.289 39.031 14.469 1 98.44 718 ALA B O 1
ATOM 12243 N N . GLU B 1 719 ? -9.438 38.094 15.297 1 98.06 719 GLU B N 1
ATOM 12244 C CA . GLU B 1 719 ? -8.742 39.375 15.391 1 98.06 719 GLU B CA 1
ATOM 12245 C C . GLU B 1 719 ? -8.359 39.875 14.008 1 98.06 719 GLU B C 1
ATOM 12247 O O . GLU B 1 719 ? -8.43 41.094 13.742 1 98.06 719 GLU B O 1
ATOM 12252 N N . SER B 1 720 ? -8.039 39 13.094 1 98.25 720 SER B N 1
ATOM 12253 C CA . SER B 1 720 ? -7.387 39.406 11.859 1 98.25 720 SER B CA 1
ATOM 12254 C C . SER B 1 720 ? -8.383 39.469 10.703 1 98.25 720 SER B C 1
ATOM 12256 O O . SER B 1 720 ? -8.258 40.312 9.82 1 98.25 720 SER B O 1
ATOM 12258 N N . MET B 1 721 ? -9.375 38.594 10.695 1 98.12 721 MET B N 1
ATOM 12259 C CA . MET B 1 721 ? -10.133 38.438 9.461 1 98.12 721 MET B CA 1
ATOM 12260 C C . MET B 1 721 ? -11.625 38.625 9.711 1 98.12 721 MET B C 1
ATOM 12262 O O . MET B 1 721 ? -12.367 39.062 8.828 1 98.12 721 MET B O 1
ATOM 12266 N N . LEU B 1 722 ? -12.125 38.281 10.836 1 98.31 722 LEU B N 1
ATOM 12267 C CA . LEU B 1 722 ? -13.555 38.125 11.094 1 98.31 722 LEU B CA 1
ATOM 12268 C C . LEU B 1 722 ? -14.32 39.375 10.742 1 98.31 722 LEU B C 1
ATOM 12270 O O . LEU B 1 722 ? -15.422 39.312 10.203 1 98.31 722 LEU B O 1
ATOM 12274 N N . THR B 1 723 ? -13.742 40.594 11.039 1 98.06 723 THR B N 1
ATOM 12275 C CA . THR B 1 723 ? -14.469 41.844 10.844 1 98.06 723 THR B CA 1
ATOM 12276 C C . THR B 1 723 ? -13.68 42.781 9.945 1 98.06 723 THR B C 1
ATOM 12278 O O . THR B 1 723 ? -14.023 43.969 9.82 1 98.06 723 THR B O 1
ATOM 12281 N N . ASN B 1 724 ? -12.633 42.312 9.352 1 98.44 724 ASN B N 1
ATOM 12282 C CA . ASN B 1 724 ? -11.711 43.188 8.641 1 98.44 724 ASN B CA 1
ATOM 12283 C C . ASN B 1 724 ? -11.609 42.812 7.164 1 98.44 724 ASN B C 1
ATOM 12285 O O . ASN B 1 724 ? -11.617 41.625 6.82 1 98.44 724 ASN B O 1
ATOM 12289 N N . ALA B 1 725 ? -11.578 43.75 6.328 1 98.38 725 ALA B N 1
ATOM 12290 C CA . ALA B 1 725 ? -11.234 43.625 4.918 1 98.38 725 ALA B CA 1
ATOM 12291 C C . ALA B 1 725 ? -10.031 44.5 4.559 1 98.38 725 ALA B C 1
ATOM 12293 O O . ALA B 1 725 ? -9.695 45.438 5.293 1 98.38 725 ALA B O 1
ATOM 12294 N N . PHE B 1 726 ? -9.375 44.156 3.486 1 98.56 726 PHE B N 1
ATOM 12295 C CA . PHE B 1 726 ? -8.172 44.875 3.064 1 98.56 726 PHE B CA 1
ATOM 12296 C C . PHE B 1 726 ? -8.18 45.125 1.557 1 98.56 726 PHE B C 1
ATOM 12298 O O . PHE B 1 726 ? -8.602 44.25 0.796 1 98.56 726 PHE B O 1
ATOM 12305 N N . ILE B 1 727 ? -7.773 46.219 1.089 1 98.25 727 ILE B N 1
ATOM 12306 C CA . ILE B 1 727 ? -7.477 46.438 -0.323 1 98.25 727 ILE B CA 1
ATOM 12307 C C . ILE B 1 727 ? -6.047 46.938 -0.475 1 98.25 727 ILE B C 1
ATOM 12309 O O . ILE B 1 727 ? -5.574 47.719 0.343 1 98.25 727 ILE B O 1
ATOM 12313 N N . VAL B 1 728 ? -5.332 46.438 -1.376 1 98.19 728 VAL B N 1
ATOM 12314 C CA . VAL B 1 728 ? -3.93 46.781 -1.61 1 98.19 728 VAL B CA 1
ATOM 12315 C C . VAL B 1 728 ? -3.715 47.094 -3.086 1 98.19 728 VAL B C 1
ATOM 12317 O O . VAL B 1 728 ? -4.078 46.312 -3.963 1 98.19 728 VAL B O 1
ATOM 12320 N N . GLU B 1 729 ? -3.178 48.25 -3.404 1 97.62 729 GLU B N 1
ATOM 12321 C CA . GLU B 1 729 ? -2.732 48.594 -4.754 1 97.62 729 GLU B CA 1
ATOM 12322 C C . GLU B 1 729 ? -1.33 48.062 -5.023 1 97.62 729 GLU B C 1
ATOM 12324 O O . GLU B 1 729 ? -0.383 48.406 -4.309 1 97.62 729 GLU B O 1
ATOM 12329 N N . ARG B 1 730 ? -1.229 47.281 -5.961 1 95.69 730 ARG B N 1
ATOM 12330 C CA . ARG B 1 730 ? 0.052 46.688 -6.316 1 95.69 730 ARG B CA 1
ATOM 12331 C C . ARG B 1 730 ? 0.841 47.594 -7.258 1 95.69 730 ARG B C 1
ATOM 12333 O O . ARG B 1 730 ? 0.299 48.531 -7.797 1 95.69 730 ARG B O 1
ATOM 12340 N N . PRO B 1 731 ? 2.096 47.25 -7.457 1 92.44 731 PRO B N 1
ATOM 12341 C CA . PRO B 1 731 ? 2.936 48.094 -8.297 1 92.44 731 PRO B CA 1
ATOM 12342 C C . PRO B 1 731 ? 2.42 48.219 -9.727 1 92.44 731 PRO B C 1
ATOM 12344 O O . PRO B 1 731 ? 2.617 49.25 -10.375 1 92.44 731 PRO B O 1
ATOM 12347 N N . ASP B 1 732 ? 1.726 47.281 -10.18 1 92.06 732 ASP B N 1
ATOM 12348 C CA . ASP B 1 732 ? 1.239 47.312 -11.555 1 92.06 732 ASP B CA 1
ATOM 12349 C C . ASP B 1 732 ? -0.071 48.062 -11.672 1 92.06 732 ASP B C 1
ATOM 12351 O O . ASP B 1 732 ? -0.681 48.125 -12.742 1 92.06 732 ASP B O 1
ATOM 12355 N N . GLY B 1 733 ? -0.506 48.562 -10.602 1 90.5 733 GLY B N 1
ATOM 12356 C CA . GLY B 1 733 ? -1.699 49.406 -10.602 1 90.5 733 GLY B CA 1
ATOM 12357 C C . GLY B 1 733 ? -2.965 48.625 -10.273 1 90.5 733 GLY B C 1
ATOM 12358 O O . GLY B 1 733 ? -4.008 49.219 -10.008 1 90.5 733 GLY B O 1
ATOM 12359 N N . SER B 1 734 ? -2.809 47.406 -10.25 1 93.44 734 SER B N 1
ATOM 12360 C CA . SER B 1 734 ? -3.979 46.594 -9.891 1 93.44 734 SER B CA 1
ATOM 12361 C C . SER B 1 734 ? -4.293 46.719 -8.398 1 93.44 734 SER B C 1
ATOM 12363 O O . SER B 1 734 ? -3.393 46.938 -7.586 1 93.44 734 SER B O 1
ATOM 12365 N N . VAL B 1 735 ? -5.586 46.656 -8.07 1 96.44 735 VAL B N 1
ATOM 12366 C CA . VAL B 1 735 ? -6.023 46.656 -6.676 1 96.44 735 VAL B CA 1
ATOM 12367 C C . VAL B 1 735 ? -6.625 45.312 -6.305 1 96.44 735 VAL B C 1
ATOM 12369 O O . VAL B 1 735 ? -7.547 44.844 -6.969 1 96.44 735 VAL B O 1
ATOM 12372 N N . VAL B 1 736 ? -6.059 44.719 -5.301 1 95.56 736 VAL B N 1
ATOM 12373 C CA . VAL B 1 736 ? -6.535 43.438 -4.871 1 95.56 736 VAL B CA 1
ATOM 12374 C C . VAL B 1 736 ? -7.258 43.562 -3.531 1 95.56 736 VAL B C 1
ATOM 12376 O O . VAL B 1 736 ? -6.953 44.438 -2.738 1 95.56 736 VAL B O 1
ATOM 12379 N N . GLY B 1 737 ? -8.242 42.688 -3.363 1 96.62 737 GLY B N 1
ATOM 12380 C CA . GLY B 1 737 ? -9.016 42.688 -2.131 1 96.62 737 GLY B CA 1
ATOM 12381 C C . GLY B 1 737 ? -8.875 41.375 -1.349 1 96.62 737 GLY B C 1
ATOM 12382 O O . GLY B 1 737 ? -8.773 40.312 -1.936 1 96.62 737 GLY B O 1
ATOM 12383 N N . TYR B 1 738 ? -8.773 41.5 -0.052 1 97.25 738 TYR B N 1
ATOM 12384 C CA . TYR B 1 738 ? -8.883 40.406 0.898 1 97.25 738 TYR B CA 1
ATOM 12385 C C . TYR B 1 738 ? -10.156 40.531 1.733 1 97.25 738 TYR B C 1
ATOM 12387 O O . TYR B 1 738 ? -10.375 41.562 2.383 1 97.25 738 TYR B O 1
ATOM 12395 N N . ASN B 1 739 ? -11.016 39.5 1.686 1 97.38 739 ASN B N 1
ATOM 12396 C CA . ASN B 1 739 ? -12.289 39.5 2.391 1 97.38 739 ASN B CA 1
ATOM 12397 C C . ASN B 1 739 ? -13.289 40.469 1.765 1 97.38 739 ASN B C 1
ATOM 12399 O O . ASN B 1 739 ? -14.211 40.938 2.436 1 97.38 739 ASN B O 1
ATOM 12403 N N . CYS B 1 740 ? -13.008 40.812 0.517 1 97.38 740 CYS B N 1
ATOM 12404 C CA . CYS B 1 740 ? -13.906 41.719 -0.194 1 97.38 740 CYS B CA 1
ATOM 12405 C C . CYS B 1 740 ? -13.711 41.625 -1.702 1 97.38 740 CYS B C 1
ATOM 12407 O O . CYS B 1 740 ? -12.766 40.969 -2.164 1 97.38 740 CYS B O 1
ATOM 12409 N N . THR B 1 741 ? -14.648 42.094 -2.383 1 96.19 741 THR B N 1
ATOM 12410 C CA . THR B 1 741 ? -14.547 42.25 -3.828 1 96.19 741 THR B CA 1
ATOM 12411 C C . THR B 1 741 ? -14.461 43.75 -4.199 1 96.19 741 THR B C 1
ATOM 12413 O O . THR B 1 741 ? -14.953 44.594 -3.461 1 96.19 741 THR B O 1
ATOM 12416 N N . ILE B 1 742 ? -13.812 44 -5.297 1 97.12 742 ILE B N 1
ATOM 12417 C CA . ILE B 1 742 ? -13.57 45.375 -5.707 1 97.12 742 ILE B CA 1
ATOM 12418 C C . ILE B 1 742 ? -14.07 45.594 -7.137 1 97.12 742 ILE B C 1
ATOM 12420 O O . ILE B 1 742 ? -13.781 44.781 -8.023 1 97.12 742 ILE B O 1
ATOM 12424 N N . GLU B 1 743 ? -14.836 46.594 -7.312 1 95.81 743 GLU B N 1
ATOM 12425 C CA . GLU B 1 743 ? -15.156 47.125 -8.641 1 95.81 743 GLU B CA 1
ATOM 12426 C C . GLU B 1 743 ? -14.5 48.469 -8.867 1 95.81 743 GLU B C 1
ATOM 12428 O O . GLU B 1 743 ? -14.82 49.438 -8.172 1 95.81 743 GLU B O 1
ATOM 12433 N N . LYS B 1 744 ? -13.602 48.531 -9.727 1 95.31 744 LYS B N 1
ATOM 12434 C CA . LYS B 1 744 ? -12.883 49.781 -10.016 1 95.31 744 LYS B CA 1
ATOM 12435 C C . LYS B 1 744 ? -13.492 50.5 -11.203 1 95.31 744 LYS B C 1
ATOM 12437 O O . LYS B 1 744 ? -13.688 49.906 -12.273 1 95.31 744 LYS B O 1
ATOM 12442 N N . GLN B 1 745 ? -13.922 51.75 -11.023 1 92.94 745 GLN B N 1
ATOM 12443 C CA . GLN B 1 745 ? -14.383 52.656 -12.062 1 92.94 745 GLN B CA 1
ATOM 12444 C C . GLN B 1 745 ? -13.602 53.969 -12.039 1 92.94 745 GLN B C 1
ATOM 12446 O O . GLN B 1 745 ? -13.977 54.906 -11.328 1 92.94 745 GLN B O 1
ATOM 12451 N N . GLY B 1 746 ? -12.609 54.094 -12.938 1 90.06 746 GLY B N 1
ATOM 12452 C CA . GLY B 1 746 ? -11.727 55.25 -12.875 1 90.06 746 GLY B CA 1
ATOM 12453 C C . GLY B 1 746 ? -10.992 55.375 -11.555 1 90.06 746 GLY B C 1
ATOM 12454 O O . GLY B 1 746 ? -10.305 54.438 -11.133 1 90.06 746 GLY B O 1
ATOM 12455 N N . ASN B 1 747 ? -11.227 56.469 -10.93 1 92.88 747 ASN B N 1
ATOM 12456 C CA . ASN B 1 747 ? -10.562 56.688 -9.648 1 92.88 747 ASN B CA 1
ATOM 12457 C C . ASN B 1 747 ? -11.492 56.344 -8.477 1 92.88 747 ASN B C 1
ATOM 12459 O O . ASN B 1 747 ? -11.25 56.781 -7.352 1 92.88 747 ASN B O 1
ATOM 12463 N N . LYS B 1 748 ? -12.477 55.594 -8.711 1 96.56 748 LYS B N 1
ATOM 12464 C CA . LYS B 1 748 ? -13.422 55.156 -7.691 1 96.56 748 LYS B CA 1
ATOM 12465 C C . LYS B 1 748 ? -13.352 53.656 -7.488 1 96.56 748 LYS B C 1
ATOM 12467 O O . LYS B 1 748 ? -13.383 52.875 -8.453 1 96.56 748 LYS B O 1
ATOM 12472 N N . LEU B 1 749 ? -13.133 53.281 -6.293 1 98 749 LEU B N 1
ATOM 12473 C CA . LEU B 1 749 ? -13.141 51.875 -5.918 1 98 749 LEU B CA 1
ATOM 12474 C C . LEU B 1 749 ? -14.383 51.531 -5.105 1 98 749 LEU B C 1
ATOM 12476 O O . LEU B 1 749 ? -14.555 52 -3.984 1 98 749 LEU B O 1
ATOM 12480 N N . LYS B 1 750 ? -15.289 50.75 -5.688 1 97.94 750 LYS B N 1
ATOM 12481 C CA . LYS B 1 750 ? -16.422 50.219 -4.934 1 97.94 750 LYS B CA 1
ATOM 12482 C C . LYS B 1 750 ? -16.062 48.875 -4.285 1 97.94 750 LYS B C 1
ATOM 12484 O O . LYS B 1 750 ? -15.867 47.875 -4.98 1 97.94 750 LYS B O 1
ATOM 12489 N N . VAL B 1 751 ? -15.992 48.938 -2.955 1 98.12 751 VAL B N 1
ATOM 12490 C CA . VAL B 1 751 ? -15.555 47.781 -2.205 1 98.12 751 VAL B CA 1
ATOM 12491 C C . VAL B 1 751 ? -16.75 47.156 -1.492 1 98.12 751 VAL B C 1
ATOM 12493 O O . VAL B 1 751 ? -17.484 47.812 -0.777 1 98.12 751 VAL B O 1
ATOM 12496 N N . LYS B 1 752 ? -16.969 45.844 -1.74 1 97.31 752 LYS B N 1
ATOM 12497 C CA . LYS B 1 752 ? -18.016 45.094 -1.069 1 97.31 752 LYS B CA 1
ATOM 12498 C C . LYS B 1 752 ? -17.422 44 -0.186 1 97.31 752 LYS B C 1
ATOM 12500 O O . LYS B 1 752 ? -16.703 43.125 -0.669 1 97.31 752 LYS B O 1
ATOM 12505 N N . ALA B 1 753 ? -17.797 44.062 1.132 1 97.31 753 ALA B N 1
ATOM 12506 C CA . ALA B 1 753 ? -17.328 43.031 2.064 1 97.31 753 ALA B CA 1
ATOM 12507 C C . ALA B 1 753 ? -17.906 41.688 1.7 1 97.31 753 ALA B C 1
ATOM 12509 O O . ALA B 1 753 ? -19.062 41.562 1.263 1 97.31 753 ALA B O 1
ATOM 12510 N N . ASN B 1 754 ? -17.156 40.625 1.911 1 96.5 754 ASN B N 1
ATOM 12511 C CA . ASN B 1 754 ? -17.609 39.25 1.609 1 96.5 754 ASN B CA 1
ATOM 12512 C C . ASN B 1 754 ? -18.688 38.812 2.578 1 96.5 754 ASN B C 1
ATOM 12514 O O . ASN B 1 754 ? -19.469 37.906 2.266 1 96.5 754 ASN B O 1
ATOM 12518 N N . GLU B 1 755 ? -18.641 39.375 3.807 1 97.38 755 GLU B N 1
ATOM 12519 C CA . GLU B 1 755 ? -19.594 39 4.848 1 97.38 755 GLU B CA 1
ATOM 12520 C C . GLU B 1 755 ? -20.141 40.25 5.551 1 97.38 755 GLU B C 1
ATOM 12522 O O . GLU B 1 755 ? -19.5 41.312 5.555 1 97.38 755 GLU B O 1
ATOM 12527 N N . ARG B 1 756 ? -21.234 40.094 6.219 1 96.25 756 ARG B N 1
ATOM 12528 C CA . ARG B 1 756 ? -21.969 41.219 6.777 1 96.25 756 ARG B CA 1
ATOM 12529 C C . ARG B 1 756 ? -21.219 41.844 7.957 1 96.25 756 ARG B C 1
ATOM 12531 O O . ARG B 1 756 ? -21.234 43.062 8.141 1 96.25 756 ARG B O 1
ATOM 12538 N N . GLN B 1 757 ? -20.547 41.031 8.742 1 97.06 757 GLN B N 1
ATOM 12539 C CA . GLN B 1 757 ? -19.922 41.531 9.961 1 97.06 757 GLN B CA 1
ATOM 12540 C C . GLN B 1 757 ? -18.609 42.25 9.664 1 97.06 757 GLN B C 1
ATOM 12542 O O . GLN B 1 757 ? -18 42.844 10.555 1 97.06 757 GLN B O 1
ATOM 12547 N N . ILE B 1 758 ? -18.156 42.156 8.453 1 97.88 758 ILE B N 1
ATOM 12548 C CA . ILE B 1 758 ? -16.953 42.875 8.047 1 97.88 758 ILE B CA 1
ATOM 12549 C C . ILE B 1 758 ? -17.266 44.344 7.859 1 97.88 758 ILE B C 1
ATOM 12551 O O . ILE B 1 758 ? -17.781 44.75 6.812 1 97.88 758 ILE B O 1
ATOM 12555 N N . THR B 1 759 ? -16.844 45.156 8.844 1 97.06 759 THR B N 1
ATOM 12556 C CA . THR B 1 759 ? -17.203 46.594 8.828 1 97.06 759 THR B CA 1
ATOM 12557 C C . THR B 1 759 ? -15.961 47.469 8.797 1 97.06 759 THR B C 1
ATOM 12559 O O . THR B 1 759 ? -16.062 48.688 8.711 1 97.06 759 THR B O 1
ATOM 12562 N N . ASN B 1 760 ? -14.797 46.875 8.953 1 97.94 760 ASN B N 1
ATOM 12563 C CA . ASN B 1 760 ? -13.547 47.594 8.891 1 97.94 760 ASN B CA 1
ATOM 12564 C C . ASN B 1 760 ? -12.844 47.406 7.551 1 97.94 760 ASN B C 1
ATOM 12566 O O . ASN B 1 760 ? -12.844 46.281 7.004 1 97.94 760 ASN B O 1
ATOM 12570 N N . LEU B 1 761 ? -12.312 48.469 6.98 1 98.44 761 LEU B N 1
ATOM 12571 C CA . LEU B 1 761 ? -11.578 48.375 5.723 1 98.44 761 LEU B CA 1
ATOM 12572 C C . LEU B 1 761 ? -10.227 49.094 5.832 1 98.44 761 LEU B C 1
ATOM 12574 O O . LEU B 1 761 ? -10.164 50.281 6.059 1 98.44 761 LEU B O 1
ATOM 12578 N N . HIS B 1 762 ? -9.188 48.344 5.82 1 98.5 762 HIS B N 1
ATOM 12579 C CA . HIS B 1 762 ? -7.824 48.875 5.75 1 98.5 762 HIS B CA 1
ATOM 12580 C C . HIS B 1 762 ? -7.395 49.094 4.305 1 98.5 762 HIS B C 1
ATOM 12582 O O . HIS B 1 762 ? -7.566 48.219 3.457 1 98.5 762 HIS B O 1
ATOM 12588 N N . CYS B 1 763 ? -6.871 50.219 3.959 1 98.19 763 CYS B N 1
ATOM 12589 C CA . CYS B 1 763 ? -6.496 50.562 2.594 1 98.19 763 CYS B CA 1
ATOM 12590 C C . CYS B 1 763 ? -5 50.844 2.49 1 98.19 763 CYS B C 1
ATOM 12592 O O . CYS B 1 763 ? -4.418 51.469 3.367 1 98.19 763 CYS B O 1
ATOM 12594 N N . ASN B 1 764 ? -4.348 50.281 1.643 1 98.38 764 ASN B N 1
ATOM 12595 C CA . ASN B 1 764 ? -2.969 50.5 1.218 1 98.38 764 ASN B CA 1
ATOM 12596 C C . ASN B 1 764 ? -2.895 50.906 -0.249 1 98.38 764 ASN B C 1
ATOM 12598 O O . ASN B 1 764 ? -2.729 50.062 -1.131 1 98.38 764 ASN B O 1
ATOM 12602 N N . LEU B 1 765 ? -3.031 52.188 -0.517 1 97.69 765 LEU B N 1
ATOM 12603 C CA . LEU B 1 765 ? -3.191 52.75 -1.854 1 97.69 765 LEU B CA 1
ATOM 12604 C C . LEU B 1 765 ? -2.096 53.781 -2.154 1 97.69 765 LEU B C 1
ATOM 12606 O O . LEU B 1 765 ? -1.816 54.656 -1.335 1 97.69 765 LEU B O 1
ATOM 12610 N N . LYS B 1 766 ? -1.518 53.688 -3.254 1 96.88 766 LYS B N 1
ATOM 12611 C CA . LYS B 1 766 ? -0.459 54.625 -3.684 1 96.88 766 LYS B CA 1
ATOM 12612 C C . LYS B 1 766 ? -1.041 55.844 -4.352 1 96.88 766 LYS B C 1
ATOM 12614 O O . LYS B 1 766 ? -0.473 56.938 -4.246 1 96.88 766 LYS B O 1
ATOM 12619 N N . HIS B 1 767 ? -2.158 55.719 -5.082 1 96.31 767 HIS B N 1
ATOM 12620 C CA . HIS B 1 767 ? -2.836 56.812 -5.773 1 96.31 767 HIS B CA 1
ATOM 12621 C C . HIS B 1 767 ? -4.078 57.25 -5.012 1 96.31 767 HIS B C 1
ATOM 12623 O O . HIS B 1 767 ? -4.617 56.5 -4.199 1 96.31 767 HIS B O 1
ATOM 12629 N N . PRO B 1 768 ? -4.43 58.5 -5.262 1 96.56 768 PRO B N 1
ATOM 12630 C CA . PRO B 1 768 ? -5.68 58.938 -4.633 1 96.56 768 PRO B CA 1
ATOM 12631 C C . PRO B 1 768 ? -6.906 58.219 -5.223 1 96.56 768 PRO B C 1
ATOM 12633 O O . PRO B 1 768 ? -6.984 58.031 -6.438 1 96.56 768 PRO B O 1
ATOM 12636 N N . PHE B 1 769 ? -7.793 57.812 -4.449 1 97.56 769 PHE B N 1
ATOM 12637 C CA . PHE B 1 769 ? -9.031 57.156 -4.859 1 97.56 769 PHE B CA 1
ATOM 12638 C C . PHE B 1 769 ? -10.203 57.656 -4.02 1 97.56 769 PHE B C 1
ATOM 12640 O O . PHE B 1 769 ? -10.023 58.031 -2.867 1 97.56 769 PHE B O 1
ATOM 12647 N N . THR B 1 770 ? -11.375 57.719 -4.586 1 97.88 770 THR B N 1
ATOM 12648 C CA . THR B 1 770 ? -12.609 57.688 -3.812 1 97.88 770 THR B CA 1
ATOM 12649 C C . THR B 1 770 ? -13.039 56.25 -3.521 1 97.88 770 THR B C 1
ATOM 12651 O O . THR B 1 770 ? -13.312 55.5 -4.441 1 97.88 770 THR B O 1
ATOM 12654 N N . VAL B 1 771 ? -13 55.875 -2.301 1 98.31 771 VAL B N 1
ATOM 12655 C CA . VAL B 1 771 ? -13.359 54.5 -1.911 1 98.31 771 VAL B CA 1
ATOM 12656 C C . VAL B 1 771 ? -14.773 54.5 -1.338 1 98.31 771 VAL B C 1
ATOM 12658 O O . VAL B 1 771 ? -15.109 55.281 -0.464 1 98.31 771 VAL B O 1
ATOM 12661 N N . VAL B 1 772 ? -15.633 53.656 -1.902 1 97.88 772 VAL B N 1
ATOM 12662 C CA . VAL B 1 772 ? -17 53.469 -1.403 1 97.88 772 VAL B CA 1
ATOM 12663 C C . VAL B 1 772 ? -17.078 52.125 -0.652 1 97.88 772 VAL B C 1
ATOM 12665 O O . VAL B 1 772 ? -16.797 51.062 -1.214 1 97.88 772 VAL B O 1
ATOM 12668 N N . PHE B 1 773 ? -17.375 52.156 0.602 1 97.12 773 PHE B N 1
ATOM 12669 C CA . PHE B 1 773 ? -17.531 51 1.458 1 97.12 773 PHE B CA 1
ATOM 12670 C C . PHE B 1 773 ? -18.766 51.125 2.346 1 97.12 773 PHE B C 1
ATOM 12672 O O . PHE B 1 773 ? -18.953 52.156 3.006 1 97.12 773 PHE B O 1
ATOM 12679 N N . ASP B 1 774 ? -19.703 50.156 2.283 1 91.25 774 ASP B N 1
ATOM 12680 C CA . ASP B 1 774 ? -20.953 50.188 3.023 1 91.25 774 ASP B CA 1
ATOM 12681 C C . ASP B 1 774 ? -21.734 51.469 2.734 1 91.25 774 ASP B C 1
ATOM 12683 O O . ASP B 1 774 ? -22.188 52.156 3.66 1 91.25 774 ASP B O 1
ATOM 12687 N N . LYS B 1 775 ? -21.703 51.969 1.567 1 88.19 775 LYS B N 1
ATOM 12688 C CA . LYS B 1 775 ? -22.5 53.062 1.037 1 88.19 775 LYS B CA 1
ATOM 12689 C C . LYS B 1 775 ? -21.953 54.406 1.513 1 88.19 775 LYS B C 1
ATOM 12691 O O . LYS B 1 775 ? -22.641 55.438 1.442 1 88.19 775 LYS B O 1
ATOM 12696 N N . VAL B 1 776 ? -20.812 54.375 2.041 1 94.5 776 VAL B N 1
ATOM 12697 C CA . VAL B 1 776 ? -20.156 55.625 2.457 1 94.5 776 VAL B CA 1
ATOM 12698 C C . VAL B 1 776 ? -18.953 55.906 1.557 1 94.5 776 VAL B C 1
ATOM 12700 O O . VAL B 1 776 ? -18.125 55.031 1.321 1 94.5 776 VAL B O 1
ATOM 12703 N N . ASP B 1 777 ? -18.828 57.094 1.098 1 94.44 777 ASP B N 1
ATOM 12704 C CA . ASP B 1 777 ? -17.719 57.5 0.237 1 94.44 777 ASP B CA 1
ATOM 12705 C C . ASP B 1 777 ? -16.672 58.25 1.023 1 94.44 777 ASP B C 1
ATOM 12707 O O . ASP B 1 777 ? -17 59.094 1.877 1 94.44 777 ASP B O 1
ATOM 12711 N N . LYS B 1 778 ? -15.453 57.906 0.82 1 97.25 778 LYS B N 1
ATOM 12712 C CA . LYS B 1 778 ? -14.328 58.656 1.388 1 97.25 778 LYS B CA 1
ATOM 12713 C C . LYS B 1 778 ? -13.242 58.875 0.341 1 97.25 778 LYS B C 1
ATOM 12715 O O . LYS B 1 778 ? -12.859 57.969 -0.386 1 97.25 778 LYS B O 1
ATOM 12720 N N . VAL B 1 779 ? -12.805 60.062 0.257 1 97.38 779 VAL B N 1
ATOM 12721 C CA . VAL B 1 779 ? -11.672 60.375 -0.613 1 97.38 779 VAL B CA 1
ATOM 12722 C C . VAL B 1 779 ? -10.359 60.156 0.135 1 97.38 779 VAL B C 1
ATOM 12724 O O . VAL B 1 779 ? -10.141 60.719 1.206 1 97.38 779 VAL B O 1
ATOM 12727 N N . LEU B 1 780 ? -9.57 59.281 -0.398 1 97.81 780 LEU B N 1
ATOM 12728 C CA . LEU B 1 780 ? -8.281 59 0.206 1 97.81 780 LEU B CA 1
ATOM 12729 C C . LEU B 1 780 ? -7.141 59.594 -0.611 1 97.81 780 LEU B C 1
ATOM 12731 O O . LEU B 1 780 ? -7.117 59.469 -1.838 1 97.81 780 LEU B O 1
ATOM 12735 N N . GLU B 1 781 ? -6.234 60.281 0.05 1 96.88 781 GLU B N 1
ATOM 12736 C CA . GLU B 1 781 ? -5.094 60.906 -0.601 1 96.88 781 GLU B CA 1
ATOM 12737 C C . GLU B 1 781 ? -4.074 59.875 -1.06 1 96.88 781 GLU B C 1
ATOM 12739 O O . GLU B 1 781 ? -4.199 58.688 -0.742 1 96.88 781 GLU B O 1
ATOM 12744 N N . ALA B 1 782 ? -3.117 60.344 -1.85 1 96.12 782 ALA B N 1
ATOM 12745 C CA . ALA B 1 782 ? -2.051 59.469 -2.322 1 96.12 782 ALA B CA 1
ATOM 12746 C C . ALA B 1 782 ? -1.24 58.906 -1.154 1 96.12 782 ALA B C 1
ATOM 12748 O O . ALA B 1 782 ? -1.027 59.594 -0.155 1 96.12 782 ALA B O 1
ATOM 12749 N N . ASN B 1 783 ? -0.78 57.719 -1.27 1 96.31 783 ASN B N 1
ATOM 12750 C CA . ASN B 1 783 ? 0.049 57.031 -0.292 1 96.31 783 ASN B CA 1
ATOM 12751 C C . ASN B 1 783 ? -0.689 56.812 1.028 1 96.31 783 ASN B C 1
ATOM 12753 O O . ASN B 1 783 ? -0.111 57 2.102 1 96.31 783 ASN B O 1
ATOM 12757 N N . TYR B 1 784 ? -1.954 56.562 0.892 1 97.06 784 TYR B N 1
ATOM 12758 C CA . TYR B 1 784 ? -2.752 56.281 2.082 1 97.06 784 TYR B CA 1
ATOM 12759 C C . TYR B 1 784 ? -2.463 54.875 2.623 1 97.06 784 TYR B C 1
ATOM 12761 O O . TYR B 1 784 ? -2.473 53.906 1.871 1 97.06 784 TYR B O 1
ATOM 12769 N N . LEU B 1 785 ? -2.139 54.781 3.875 1 96.94 785 LEU B N 1
ATOM 12770 C CA . LEU B 1 785 ? -1.943 53.5 4.57 1 96.94 785 LEU B CA 1
ATOM 12771 C C . LEU B 1 785 ? -2.623 53.531 5.938 1 96.94 785 LEU B C 1
ATOM 12773 O O . LEU B 1 785 ? -2.156 54.188 6.859 1 96.94 785 LEU B O 1
ATOM 12777 N N . GLY B 1 786 ? -3.756 52.812 6.043 1 96.62 786 GLY B N 1
ATOM 12778 C CA . GLY B 1 786 ? -4.438 52.781 7.328 1 96.62 786 GLY B CA 1
ATOM 12779 C C . GLY B 1 786 ? -5.895 52.375 7.223 1 96.62 786 GLY B C 1
ATOM 12780 O O . GLY B 1 786 ? -6.348 51.969 6.156 1 96.62 786 GLY B O 1
ATOM 12781 N N . TRP B 1 787 ? -6.586 52.438 8.312 1 97.69 787 TRP B N 1
ATOM 12782 C CA . TRP B 1 787 ? -8.016 52.156 8.367 1 97.69 787 TRP B CA 1
ATOM 12783 C C . TRP B 1 787 ? -8.828 53.344 7.832 1 97.69 787 TRP B C 1
ATOM 12785 O O . TRP B 1 787 ? -8.898 54.375 8.469 1 97.69 787 TRP B O 1
ATOM 12795 N N . ALA B 1 788 ? -9.422 53.125 6.715 1 97.5 788 ALA B N 1
ATOM 12796 C CA . ALA B 1 788 ? -10.258 54.156 6.141 1 97.5 788 ALA B CA 1
ATOM 12797 C C . ALA B 1 788 ? -11.672 54.125 6.707 1 97.5 788 ALA B C 1
ATOM 12799 O O . ALA B 1 788 ? -12.336 55.156 6.824 1 97.5 788 ALA B O 1
ATOM 12800 N N . PHE B 1 789 ? -12.07 52.969 6.961 1 97.44 789 PHE B N 1
ATOM 12801 C CA . PHE B 1 789 ? -13.398 52.75 7.535 1 97.44 789 PHE B CA 1
ATOM 12802 C C . PHE B 1 789 ? -13.312 51.875 8.766 1 97.44 789 PHE B C 1
ATOM 12804 O O . PHE B 1 789 ? -12.523 50.906 8.805 1 97.44 789 PHE B O 1
ATOM 12811 N N . GLY B 1 790 ? -14.203 52.156 9.734 1 94.88 790 GLY B N 1
ATOM 12812 C CA . GLY B 1 790 ? -14.242 51.375 10.961 1 94.88 790 GLY B CA 1
ATOM 12813 C C . GLY B 1 790 ? -13.289 51.906 12.023 1 94.88 790 GLY B C 1
ATOM 12814 O O . GLY B 1 790 ? -13.047 53.094 12.117 1 94.88 790 GLY B O 1
ATOM 12815 N N . THR B 1 791 ? -12.875 50.906 12.883 1 90 791 THR B N 1
ATOM 12816 C CA . THR B 1 791 ? -12.125 51.344 14.07 1 90 791 THR B CA 1
ATOM 12817 C C . THR B 1 791 ? -10.758 50.656 14.109 1 90 791 THR B C 1
ATOM 12819 O O . THR B 1 791 ? -10.648 49.469 13.797 1 90 791 THR B O 1
ATOM 12822 N N . ASP B 1 792 ? -9.758 51.469 14.352 1 91.31 792 ASP B N 1
ATOM 12823 C CA . ASP B 1 792 ? -8.453 50.906 14.727 1 91.31 792 ASP B CA 1
ATOM 12824 C C . ASP B 1 792 ? -8.43 50.531 16.203 1 91.31 792 ASP B C 1
ATOM 12826 O O . ASP B 1 792 ? -8.344 51.406 17.078 1 91.31 792 ASP B O 1
ATOM 12830 N N . ILE B 1 793 ? -8.406 49.281 16.438 1 90.12 793 ILE B N 1
ATOM 12831 C CA . ILE B 1 793 ? -8.609 48.812 17.812 1 90.12 793 ILE B CA 1
ATOM 12832 C C . ILE B 1 793 ? -7.344 49.031 18.625 1 90.12 793 ILE B C 1
ATOM 12834 O O . ILE B 1 793 ? -7.371 48.938 19.859 1 90.12 793 ILE B O 1
ATOM 12838 N N . TYR B 1 794 ? -6.227 49.406 18.047 1 94.06 794 TYR B N 1
ATOM 12839 C CA . TYR B 1 794 ? -4.965 49.531 18.781 1 94.06 794 TYR B CA 1
ATOM 12840 C C . TYR B 1 794 ? -4.684 50.969 19.172 1 94.06 794 TYR B C 1
ATOM 12842 O O . TYR B 1 794 ? -3.723 51.25 19.891 1 94.06 794 TYR B O 1
ATOM 12850 N N . GLN B 1 795 ? -5.461 51.906 18.672 1 87.12 795 GLN B N 1
ATOM 12851 C CA . GLN B 1 795 ? -5.254 53.312 18.938 1 87.12 795 GLN B CA 1
ATOM 12852 C C . GLN B 1 795 ? -6.418 53.906 19.719 1 87.12 795 GLN B C 1
ATOM 12854 O O . GLN B 1 795 ? -7.547 53.406 19.641 1 87.12 795 GLN B O 1
#

Foldseek 3Di:
DPPPPPPPPPPPPPPPPLQDWDWADAPQKIWTAGSQLFTAWIWGDDPVDIQIFGFDCDDPPQTAKWKWFAAPNDIDTFTWDDDDDSKTWTDDPQKIWIWHFDQDLRFTKIKIKIWRQDPFKDFTQFIFIFRRTFQWFFAPPVQQNGWHQADWDFAQAWIKGWTAGLVQWIKIKIKRGTFQFKDWDFQWADDPPPPDTATAFTTRTITGGSEHADDFPPRHHPPRRIAGHGRMDMIMITIDTDPRPLCVQVVCCVRNVAKDWFALFQEDAAFDKGKTKIQAQDPPKFKAFPVGDTFDKDWDDPDHRMIMIIGTHHDFGKIKIWDDHPNHIDIFIGGHFDALLLLLVLLLVQLVLQFQFQELDLLSNLSLLSLLLNLLQPNDPVSNVVSVVSVVLSCVVQADQVQLAGPPDRLVCLNLLSQLLSLLSNCSNPVDVSSLVSSLSSLVVQLVPAADPQLFGHSVPAGCCLPNNSLVSLLSSLLVLCVVCVPPVVSNVSSVVSNVSSVSNLVVLLVCLQNHTYPGRDGPDQRSLLSNLLSLLLVLLLDPDPVVSVSSLVSSVSSLSSQVSQAQPGHSYLLQQLAGWGWRQCCFAQNKDDTFTFGHALSSLSNLSNLLSNCLSPVDCSSVSSNLSSLSNLSVCQPRVPSAGFQTWTAGRKDWMKAADAADPVAASSDYAYDRDHRVVHDIDTDMDGGGTHHGDSSGHNHRHSSSSSCSNSSSCSVRPNQEKEWAQDPVRDIDIDQWDWDDDPQEIEIGGVDDNRFKYWYQAQAWHFYAYPNDTDTDHGRDGTIPTDDDSSD/DPPPPPPPPPPPPPPPPLQDWDWADAPFKIWTAGSQLFTAWIWGDDPVDIQIFGFDCDDPPQTAKWKWFAAPNDIDTFTWDDDDDSKTWTDDPQKIWIWHFDQDLRFTKIKIKIWRQDPFKDFTQFIFIFRRTFQWFFAPPVQQNGWHQADWDFAQAWIKGWTAGLVQWIKIKIKRGTFQFKDWDFQWADDPPPPDTATDFTTRTITGGSEHADDFPPRHHPPRRIAGHGRMDMIMITIDTDPRVLCVQVVCCVRNVAKDWFALFQEDAAFDKGKTKIQAQDPPKFKAFPVGDTFDKDWDDPDHRMIMIIGTHHDFGKIKIWDDHPNHIDIFIGGHFDALLLLLVLLLVQLVLQFQFQELDLLSNLSLLSLLLNLLQPNDPVSNVVSVVSVVLSCVVQADQVQLAGPPDRLVCLNLLSQLLSLLSNCSNPVDVSSLVSSLSSLVVQLVPAADPQLFGHSVPAGCCLPNNSLVSLLSSLLVLCVVCVPPVVSVVSSVVSNVSSVSNLVVLLVCLPRHTYPGRDGPDQRSLLSNLLSLLLVLLLDPDPVVSVSSLVSSVSSLSSQVSQAQPGHSYLLQQLAGWGWRQCCFAQNKDDTFTFGHALSSLSNLSNLLSNCQSPVDCSSVSSNQSSLSNLSVCQPRVPSAGFQTWTAGRKDWMKAADAADPVAASSDYAYDRDHRVVHDIDTDMDGGGTHHGDSSGHGHRHSSSSSCSNSSSCSVRPNQEKEWAQDPVRDIDIDQWDWDDDPQEIEIGGVDDNHFKYWYQAQAWHFYAYPNDTDTDHGRDGTIPTDDDSSD

Sequence (1590 aa):
MIKNYFLLGSLLCSMGAFSQSTVWKHTGWEARISDKGYLEQIIFKDKKGNDTIPFFRSGQGNCGPSFYAEISGKEITAAWIPDGYLSYRSTIDQVECRLTYQSWKGQPALKVTLENKGNVPFQPTKAGLKLGIDTYMDKYPDWFGKYFPTLMRNEKTHFYGYLQTPAGHALGIVSPQPVASWSVAYNLGYQDPPPHWFMGHRIESLNLDLMNALPLPERNPQDLWMLKQGEIKSWTIVLMDINPLGEFEHVIHKATGIPMISIDRTTYVPGETASFEVLSGSKDIKVLDDKGQELKVNIRTQGEGVKQVSCVLPDVGLYTVRVRDNGKETEGILSVHHDWKWTMEQARRNALKYHQKATSHIESWYGFHSSFIAAQYFPDKQLDKALRDRFDYLFGLLHDQQKMEPKYHASRIQNTSGTIGLLVDKYQAYGDIADLQKASRLADWLMNNWQREDGAYVNHHIIYTSVIYVAKSMLELTLVERELGKKNTVWAETAERHYQSAKRAIDQLVASQGDFETEGELTFEDGMISCSALQIGMLGLMQKDEKVRKHYTDAMLQILESHDCLTQLRVPDARRRGGTMRYWEAQYDVQMLPNMFNSPHGWSGWRGYATYYAYLLTGEERWLKETYNAMGAFSHLIDYRTGNLRWAFVVDPYLKVKQACSADTHVTQDSLSFGNPHPELYDTREFIIGEQYVNMVSDWQTINTQDNDVHEVFKCIAESMLTNAFIVERPDGSVVGYNCTIEKQGNKLKVKANERQITNLHCNLKHPFTVVFDKVDKVLEANYLGWAFGTDIYQMIKNYFLLGSLLCSMGAFSQSTVWKHTGWEARISDKGYLEQIIFKDKKGNDTIPFFRSGQGNCGPSFYAEISGKEITAAWIPDGYLSYRSTIDQVECRLTYQSWKGQPALKVTLENKGNVPFQPTKAGLKLGIDTYMDKYPDWFGKYFPTLMRNEKTHFYGYLQTPAGHALGIVSPQPVASWSVAYNLGYQDPPPHWFMGHRIESLNLDLMNALPLPERNPQDLWMLKQGEIKSWTIVLMDINPLGEFEHVIHKATGIPMISIDRTTYVPGETASFEVLSGSKDIKVLDDKGQELKVNIRTQGEGVKQVSCVLPDVGLYTVRVRDNGKETEGILSVHHDWKWTMEQARRNALKYHQKATSHIESWYGFHSSFIAAQYFPDKQLDKALRDRFDYLFGLLHDQQKMEPKYHASRIQNTSGTIGLLVDKYQAYGDIADLQKASRLADWLMNNWQREDGAYVNHHIIYTSVIYVAKSMLELTLVERELGKKNTVWAETAERHYQSAKRAIDQLVASQGDFETEGELTFEDGMISCSALQIGMLGLMQKDEKVRKHYTDAMLQILESHDCLTQLRVPDARRRGGTMRYWEAQYDVQMLPNMFNSPHGWSGWRGYATYYAYLLTGEERWLKETYNAMGAFSHLIDYRTGNLRWAFVVDPYLKVKQACSADTHVTQDSLSFGNPHPELYDTREFIIGEQYVNMVSDWQTINTQDNDVHEVFKCIAESMLTNAFIVERPDGSVVGYNCTIEKQGNKLKVKANERQITNLHCNLKHPFTVVFDKVDKVLEANYLGWAFGTDIYQ

pLDDT: mean 94.32, std 11.12, range [22.72, 98.88]